Protein AF-0000000075725238 (afdb_homodimer)

InterPro domains:
  IPR019170 Meckelin [PF09773] (35-854)
  IPR019170 Meckelin [PTHR21274] (63-854)

Nearest PDB structures (foldseek):
  7fh1-assembly1_B  TM=8.147E-01  e=3.146E-36  Homo sapiens
  7fh1-assembly1_B  TM=8.316E-01  e=3.548E-36  Homo sapiens

Solvent-accessible surface area (backbone atoms only — not comparable to full-atom values): 92101 Å² total; per-residue (Å²): 139,77,87,69,72,73,68,78,66,72,77,72,71,82,61,71,84,64,67,60,87,74,75,42,60,90,44,19,24,68,35,84,89,70,74,41,57,39,65,50,78,66,86,75,84,75,82,64,82,46,48,69,84,49,59,88,68,27,40,72,43,57,62,39,63,39,50,44,73,68,37,54,65,45,39,63,68,50,50,77,55,50,76,43,63,53,55,38,63,36,46,62,68,46,50,99,67,40,44,40,70,45,61,57,80,49,64,67,47,52,26,48,52,45,26,38,50,53,46,27,70,70,62,68,41,69,36,42,48,39,23,30,45,47,52,12,42,76,43,40,58,21,71,68,24,33,43,28,43,59,48,45,62,64,32,73,72,42,84,46,62,34,94,82,33,83,72,27,30,41,99,37,74,66,50,60,52,81,97,49,52,56,64,55,64,35,62,72,46,60,41,73,33,72,57,42,46,62,40,75,58,61,40,34,26,40,33,24,40,66,75,15,46,77,72,45,79,39,65,69,53,67,78,75,52,71,55,66,62,64,77,86,49,70,64,46,61,37,16,35,77,24,45,26,48,47,73,33,70,41,56,50,64,61,40,66,76,68,54,71,50,38,35,36,35,45,24,37,67,24,62,56,58,71,98,49,71,39,73,42,78,31,46,24,34,45,39,63,23,32,48,94,87,32,37,23,46,35,55,72,33,60,91,51,76,72,54,68,41,30,30,58,48,57,55,38,42,66,75,78,34,78,56,43,32,38,34,54,31,33,41,34,39,38,38,37,48,41,92,85,48,68,47,29,36,34,48,39,39,34,39,37,32,64,44,42,39,55,42,69,59,47,71,62,47,61,82,66,80,59,75,85,51,78,38,95,61,20,45,62,32,37,41,36,32,38,43,41,62,87,56,63,68,57,52,52,54,50,51,50,53,51,52,51,45,47,52,51,36,50,51,52,41,53,49,53,44,52,34,52,51,45,34,43,45,91,69,66,94,45,72,67,56,51,49,51,47,49,24,46,47,33,34,37,56,13,47,43,36,45,52,48,53,45,49,50,17,38,50,51,35,53,51,31,36,68,35,58,58,56,77,59,77,68,62,68,72,74,71,68,52,59,54,55,55,46,51,52,51,20,33,54,28,30,46,52,17,50,53,46,48,49,55,51,47,42,60,44,48,49,43,71,37,60,69,77,68,68,75,94,67,79,61,40,73,61,54,50,61,54,50,54,51,50,30,52,49,56,54,58,44,68,42,66,64,67,60,66,72,58,52,40,50,50,52,36,35,44,34,65,69,70,41,55,55,27,67,12,22,49,40,50,48,87,60,76,49,77,39,78,54,69,36,64,55,33,39,52,11,52,50,47,50,51,53,52,51,51,49,53,49,35,47,50,49,40,55,52,47,37,69,76,39,82,38,73,67,58,52,49,55,50,49,26,36,69,64,25,26,24,40,40,38,31,80,47,62,18,30,34,30,38,36,62,5,81,48,86,75,70,80,54,36,49,64,45,40,57,31,43,52,55,41,55,75,66,46,62,84,70,78,80,72,76,74,70,84,69,57,67,72,66,70,57,88,86,46,54,30,28,42,33,38,45,34,65,68,58,38,50,49,55,46,48,54,53,43,58,45,56,62,68,53,66,51,90,69,63,78,64,65,70,53,57,53,52,52,49,38,51,52,43,47,54,53,48,34,51,51,51,52,32,57,70,34,69,84,65,42,94,67,48,76,44,80,37,78,74,69,55,65,63,37,69,75,64,56,49,51,72,89,67,81,83,45,21,37,36,33,52,36,92,48,77,67,64,47,54,60,35,54,48,50,47,48,68,62,50,49,52,38,46,53,42,51,33,49,53,41,23,70,73,65,68,36,58,53,58,18,40,52,51,46,51,52,52,50,52,50,51,51,52,48,51,52,50,43,36,50,52,41,49,22,63,54,56,59,45,66,56,88,77,57,109,141,68,88,68,72,74,69,74,65,68,75,76,71,77,56,87,69,70,70,59,88,73,74,42,60,88,44,16,19,63,34,85,88,71,73,38,57,37,64,48,79,68,84,76,84,73,83,58,84,45,40,69,85,46,61,88,68,28,41,72,41,56,61,38,61,39,52,43,73,70,36,55,66,44,39,63,68,48,50,76,54,51,75,44,64,52,53,36,62,38,48,61,67,45,50,98,65,38,45,41,71,45,62,59,82,47,63,67,47,50,26,47,52,45,24,35,50,53,45,28,70,69,64,67,41,68,37,42,49,38,23,31,46,47,52,12,42,76,45,41,58,20,72,67,23,32,43,29,43,58,48,46,62,64,33,74,74,40,85,48,64,33,92,84,32,83,73,28,32,40,99,38,77,66,51,60,51,80,97,50,52,58,66,56,62,35,62,71,44,60,41,73,32,71,57,43,46,62,40,74,58,60,41,35,25,39,32,25,42,68,77,15,46,76,74,46,79,40,64,69,53,67,78,73,50,69,55,65,60,63,78,88,48,68,64,46,59,36,17,35,78,23,43,27,47,47,72,34,72,42,57,50,63,61,40,66,76,69,54,72,50,39,35,34,36,45,24,38,66,24,59,58,60,68,98,50,71,40,74,40,75,30,46,26,34,45,39,63,23,32,48,92,86,32,36,23,46,35,56,74,33,59,92,52,78,72,54,67,39,29,30,57,48,57,55,37,42,68,74,77,36,77,56,43,32,38,34,53,30,34,42,35,39,38,38,38,50,41,92,84,47,70,48,30,36,35,49,40,39,33,38,37,33,66,46,42,39,54,42,68,59,48,71,62,48,60,82,66,80,58,75,87,51,78,38,97,59,20,47,62,32,37,40,35,31,36,42,41,63,86,55,63,69,57,52,52,52,48,51,50,53,48,51,51,46,48,53,52,37,50,52,52,40,52,48,54,45,52,32,51,50,43,34,40,46,93,61,67,95,45,71,67,57,52,48,50,47,47,23,48,47,32,33,37,56,12,46,45,36,45,51,48,55,46,49,50,17,37,51,51,34,53,49,32,37,69,36,57,59,57,75,59,78,69,63,66,74,75,72,66,53,58,53,57,55,45,49,52,50,19,33,54,28,29,47,52,16,48,53,47,47,48,55,50,48,43,60,43,47,49,43,70,37,61,69,78,69,67,74,93,65,80,63,40,72,59,54,49,61,54,50,53,52,51,31,52,49,54,53,60,45,68,43,66,65,66,58,64,71,58,51,41,51,49,52,39,35,43,34,65,68,71,40,55,55,27,66,9,21,50,41,49,47,86,59,74,50,76,40,78,55,70,35,64,55,32,40,52,11,51,50,46,50,52,52,52,53,52,49,53,48,36,48,51,48,41,54,51,47,36,70,76,41,80,39,72,66,58,51,49,55,50,49,27,35,69,65,26,26,25,42,42,38,30,79,48,64,19,31,33,31,36,36,62,5,79,48,87,75,69,82,56,36,51,64,45,38,56,29,43,51,55,40,54,73,67,46,63,85,70,76,80,72,76,75,70,84,69,58,68,72,68,72,55,89,83,45,54,29,28,41,32,40,44,33,65,67,56,38,50,51,56,47,48,56,55,42,58,46,53,62,69,52,67,51,90,68,65,77,62,64,70,54,57,52,52,52,50,38,51,52,43,46,52,52,46,33,51,50,52,52,33,59,70,33,72,84,66,42,94,67,46,76,43,80,36,77,75,68,53,64,63,36,70,74,64,56,48,51,72,88,66,80,82,44,21,39,37,35,52,37,90,49,78,67,63,48,56,61,34,55,48,49,47,47,68,61,50,49,52,38,47,52,42,50,32,50,54,38,23,70,74,66,70,34,59,53,58,18,39,51,51,49,51,51,51,51,52,50,52,51,52,48,48,52,51,43,38,49,52,40,49,22,64,53,54,58,43,66,58,87,76,57,112

Sequence (1708 aa):
MLFSLFLLTSSVENQPLMISNFTCGVNQTYSWFIFDCVDCGTEDNYTYPCVPECESPNELIGTICVNSTEFAELKANVTTNTSKNFRFYNLVNQTENKAFQTSYNNNTYNKLVESITVLNYQSKAPQQREFLANVCAANHFSLKSQACTLATSFADIMTAKQYDYNFWPKNDLFLTYINRDDNEIFKENIILSKFSAGRIINITFARYSFDGEFLGFKVLELDTERCRHKQETENIWRKFGSNYYSSCAINIYEEMNFTSNEFYDPFIQDNMVGSYPVLRPIPVLDMSFADESGNLTNLINNGTSNLYYARRFFLMDNSTTDDIIQYLVNFTLIFTTSSTKADNITTPKIIVRYKQFPRSILEASTPSYEKLKETTSQPAYEFNVVYSKDMKSFWDVAAIVFSMIFILGLFVFAYTAFVSIKKHGNGGFGLYLILTLLGNLLDQIGNIFVVMVYGYSIYYFFFFKLQSDLAVYLPYGEEFRFLIAFISTAFVFKALASIIKLLLVTGHQFFIIDWSQEDKNVDESKVWHRLLVANEFFKISTVRYYNMPFTIMIVVLLQVAIKLELFASPIPDTDLVFTGIYAMILQVGWLAIVFIALFVFELLFCKLYWLIFTSPFKKFTNICLSQNISVLITDSTVHGHYIHGLTKDTEKSMIELQLSASQRLNTKPAEQQNSQTQSFIMIDMKSNCFETYFEPELSRRIFDIYNSVSAQVGGSLFKQAAASLAQVCIGIYSDLNKFLQQFFTPGATNFKLELHYEIPVARRIFGMAPTITDSSILDKTSGEHYRFMLFYGLQVRLYFTYSLLFCIIDMFLKNPVVAGFIVLVVDYLVLKFVRFRCKQNLAKKSLLENRFLYMLFSLFLLTSSVENQPLMISNFTCGVNQTYSWFIFDCVDCGTEDNYTYPCVPECESPNELIGTICVNSTEFAELKANVTTNTSKNFRFYNLVNQTENKAFQTSYNNNTYNKLVESITVLNYQSKAPQQREFLANVCAANHFSLKSQACTLATSFADIMTAKQYDYNFWPKNDLFLTYINRDDNEIFKENIILSKFSAGRIINITFARYSFDGEFLGFKVLELDTERCRHKQETENIWRKFGSNYYSSCAINIYEEMNFTSNEFYDPFIQDNMVGSYPVLRPIPVLDMSFADESGNLTNLINNGTSNLYYARRFFLMDNSTTDDIIQYLVNFTLIFTTSSTKADNITTPKIIVRYKQFPRSILEASTPSYEKLKETTSQPAYEFNVVYSKDMKSFWDVAAIVFSMIFILGLFVFAYTAFVSIKKHGNGGFGLYLILTLLGNLLDQIGNIFVVMVYGYSIYYFFFFKLQSDLAVYLPYGEEFRFLIAFISTAFVFKALASIIKLLLVTGHQFFIIDWSQEDKNVDESKVWHRLLVANEFFKISTVRYYNMPFTIMIVVLLQVAIKLELFASPIPDTDLVFTGIYAMILQVGWLAIVFIALFVFELLFCKLYWLIFTSPFKKFTNICLSQNISVLITDSTVHGHYIHGLTKDTEKSMIELQLSASQRLNTKPAEQQNSQTQSFIMIDMKSNCFETYFEPELSRRIFDIYNSVSAQVGGSLFKQAAASLAQVCIGIYSDLNKFLQQFFTPGATNFKLELHYEIPVARRIFGMAPTITDSSILDKTSGEHYRFMLFYGLQVRLYFTYSLLFCIIDMFLKNPVVAGFIVLVVDYLVLKFVRFRCKQNLAKKSLLENRFLY

Organism: Trichomonas vaginalis (strain ATCC PRA-98 / G3) (NCBI:txid412133)

pLDDT: mean 72.54, std 19.61, range [16.39, 97.62]

Secondary structure (DSSP, 8-state):
-------------------------TTEEEETTTTEEEETTSSSS--SPP-----TTEEEETTEEEEHHHHHHHHHHHHTTT-S----EEEEEEETTEEEE-----HHHHHHHHHHHHHHHHH--HHHHHHHHHHHHHTTT-TTSHHHHHHHHTTTT---EETTEEEEETTS---B-TT--HHHHHHHT-------TTPBP-EEEEEEETTS-EEEEEE--TTS--S---GGGTTTTTBTT--EEEEEE--HHHHHHH---EEEEEEEEESSSTTSPEEEE--EEETT---TTSB-HHHHTTTSS----BS-EESEE-SS-SSEEEEEEEEEEEEEB-SS-TT-BPPPEEEEEEEEEEHHHHHHS---------BTTBPEEEEEEEEE---HHHHHHHHHHHHHHHHHHHHHHHHHHHHHHHHHTTS---HHHHHHHHHHHHHHHHHHHHHHHHHHHHHHHHHHHT-SS------SSGGGGHHHHHHHHHHHHHHHHHHHHHHHHTT-EEEEEETT--SSS--GGGHHHHHHHHHHHHHHTT--SS-HHHHHHHHHIIIIIS-GGGGGSS-SSS-----SS--HHHHHHHHHHHHHHHHHHHHHHHHHHHHH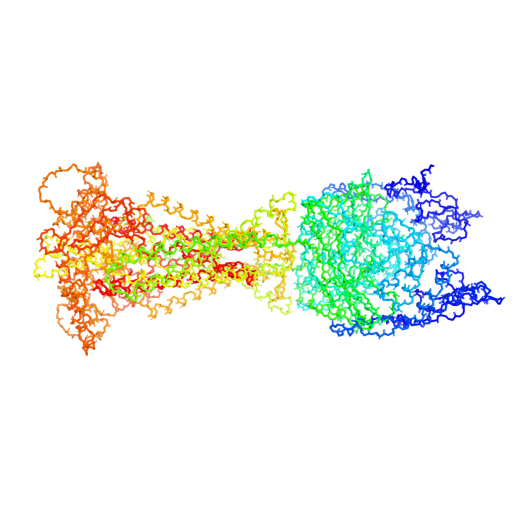S--HHHHHHHHHHHHTEEEEEESSSSEEEEE----S-TT--HHHHHHHHHHHHHS--------S---SS---TT--EEEEE--HHHHHHHHHHHHHHHHHHSSSTTSS-HHHHHHHHHHHHHHHHHHHHHHHSTTSSSSEEEEESS--HHHHHH-PPP--SSEEEEEE-SS-GGGGGSGGGGHHHHHHHHHHHHHHHHHHH--HHHHHHHHHHHHHHHHHHHHHHHHHHHHHHHT--GGG--/-------------------------TTEEEETTTTEEEETTSSSS--S-------TTEEEETTEEEEHHHHHHHHHHHHHHHTS----EEEEEEETTEEEE-----HHHHHHHHHHHHHHHHH--HHHHHHHHHHHHHTTT-TTSHHHHHHHHTTTT--PEETTEEEEETTS---B-TT--HHHHHHHT-------TTPBP-EEEEEEETTS-EEEEEE--TTS--S---GGGTTTTTBTT--EEEEEE--HHHHHHH---EEEEEEEEESSSSSSPEEEE--EEETT---TTSB-HHHHTTTSS----BS-EESEE-SS-SSEEEEEEEEEEEEEB-SS-TT-BPPPEEEEEEEEEEHHHHHHS---------BTTBPEEEEEEEEE---HHHHHHHHHHHHHHHHHHHHHHHHHHHHHHHHHTTS---HHHHHHHHHHHHHHHHHHHHHHHHHHHHHHHHHHHT-SS------SSGGGGHHHHHHHHHHHHHHHHHHHHHHHHTT-EEEEEETT--SSS--GGGHHHHHHHHHHHHHHTT--SS-HHHHHHHHHIIIIIS-GGGGGSS-SSS-----SS--HHHHHHHHHHHHHHHHHHHHHHHHHHHHHS--HHHHHHHHHHHHTEEEEEESSSSEEEEE----S-TT--HHHHHHHHHHHHHS--------S---SS---SS--EEEEE--HHHHHHHHHHHHHHHHHHSSSTTSS-HHHHHHHHHHHHHHHHHHHHHHHSTTSSSSEEEEESS--HHHHHH-PPP--SSEEEEEEPSS-GGGGGSGGGGHHHHHHHHHHHHHHHHHHH--HHHHHHHHHHHHHHHHHHHHHHHHHHHHHHHT--GGG--

Foldseek 3Di:
DDPPVCPVPPPPPPPFPLLPLAPQDQQWDQDPVVRHTHRVPDPDDDPDDGQDPAPPPWDDQLSDTHRPVVCVVVCVVLVVLLVQQQFQQACAPDDPWFRPRPRPRSVNLSSVLRVLLVVCVVPVDQQSLLLLLLLCVSSVVECSGSSNVSLCVVQPPACDDPPVDNQDGDSHDAWWSPPDWPCCVFVVDWQPDFAWFFDFWWKKKFKAANSRDTPDIDTPACPQVPQPDDPVCRRQLRTPQAKFKDKDWDQVLVCVVPPGWMKIFMWTWRCPPPNDTDTHGAWEFEQCDAYPVRTSCCVVCVPHRDGITTGMHTAWDCDSHVFKIKGWQEWEKEWEPDPPDLRITTRIYIYIYMHIDTPVVSSPPDVPVPDSPCDSRIHMHMYIYFYAYDCPVVVVVLVVVLVVLVVVLVVVLVLVLQQLDQQQAPPDDDPLNVLVSLLSVLLSVLVSLLCSLLVQLLVLLCCQQPDGGPNDHDHDDCPCVVSLVSLVSSLVSLVVSLVSLLVLLLQWFKEKFAPLDDDDDPPVVLVVLVLVLLQLVLVLLLDALDDLLVLLVVLQCVCPVVPCLQSQRSGNHSDSDHSPDGHLSNNLNVLSVSLVVVVVVSNVVSVVVCVVPPDSLNVSLLSLQLRQMKMWIGSHLFKTKIFGNHDVVNPDDPVVSVVCSVCVVPPDPPDPPPDPPPQPVPPPPQGRMWIKTDDNVLSVVLVCLLVVLVVVCPPPCVPDDPVVNLVSLVVSSVVNSVSVVQVSGPPSDPAAEAEDADDDPCCVPSVHDDNDDRHMYIYTDNDSPNSCSHPHVCNVSVSVSLSSQQSSCCVVVVRSVVSSVVSVVVVVVSSVVSSVSSLVSSCSNHVHDSVSHD/DDPPVPPPPVPPPPPPDQLPLAPQDQQFDQDPPVNHTHRVPDPDDDPDDGQHPQPPPWDDQLSDTHRVVVVVVVCVVLVVLLVQQQFQQACAPDDPWFRHRPRQRSVNLSSVLRVLLVVCVVVVDQQSLLLLLLLCVSSVVECSGSSNVSLCVVQPPACDDPPVDNQDGDSHDAWWPPPDWPCCVFVVDWQPDFAWFFDFWWKKKFKAANSRDTPDIDTPACPQVPQPDDPVCRRQLRTPQAKFKDKDWDQVLVCVVPPGWMKIFIWTWRCPPPNDTDTHGAWEFEQCDAYPVRTSCCVVQVPHRDGITTGMHTAWDCDSHSFKIKGWQEWEKEWEDDPPDLRITTRIYIYIYMHIDTPVVSSPPDVPVPDSDCDSRIHMHMYIYFYAYDCPVVVVVLVVVLVVLVVVLVVVLVLVLQQLDQQQAPPDDDPLNVLVSLLSVLLSVLVSLLCSLLVQLLVLLCCQQPDGGPNDHDHPDCPCVVSLVSLVSSLVSLVVSLVSLLVLLLQWFKEKFAPLDDDDDPPVVLVVLVLVLLQLVLVLLLDALDDLLVLLVVLQCVCPVVVCLQSQRSGNHSDSDHSPDGHLSNNSNVLSVSLVVVVVVSNVVSVVCCVVPPDSLNVSLLSLQLRQMKMWIGSHLFKTKIFGNHDVVNPDDVVVSVVCSVCLVPPDVPDDPPDPPPFPVPPPVQARMWIKTDDNVVSVVLVCLLCVLVVVCPPPCVPDDPVVNLVSLVVSSVVNSVVVVQVSGPPSDPAAEAEDADDDPCCVPSVHDDNDDRHMYIYTDNDSPNSCSHPHVCNVSVSVSLSSQQSSCCVVVVRSVVSSVVSVVVVVVSSVVSSVSSLVSSCSNHVHDSVSHD

Radius of gyration: 46.74 Å; Cα contacts (8 Å, |Δi|>4): 2822; chains: 2; bounding box: 82×141×104 Å

Structure (mmCIF, N/CA/C/O backbone):
data_AF-0000000075725238-model_v1
#
loop_
_entity.id
_entity.type
_entity.pdbx_description
1 polymer Meckelin
#
loop_
_atom_site.group_PDB
_atom_site.id
_atom_site.type_symbol
_atom_site.label_atom_id
_atom_site.label_alt_id
_atom_site.label_comp_id
_atom_site.label_asym_id
_atom_site.label_entity_id
_atom_site.label_seq_id
_atom_site.pdbx_PDB_ins_code
_atom_site.Cartn_x
_atom_site.Cartn_y
_atom_site.Cartn_z
_atom_site.occupancy
_atom_site.B_iso_or_equiv
_atom_site.auth_seq_id
_atom_site.auth_comp_id
_atom_site.auth_asym_id
_atom_site.auth_atom_id
_atom_site.pdbx_PDB_model_num
ATOM 1 N N . MET A 1 1 ? -27.578 -68 7.82 1 16.39 1 MET A N 1
ATOM 2 C CA . MET A 1 1 ? -26.234 -67.438 7.969 1 16.39 1 MET A CA 1
ATOM 3 C C . MET A 1 1 ? -25.938 -66.375 6.883 1 16.39 1 MET A C 1
ATOM 5 O O . MET A 1 1 ? -26.562 -66.438 5.824 1 16.39 1 MET A O 1
ATOM 9 N N . LEU A 1 2 ? -25.062 -65.25 7.23 1 17.52 2 LEU A N 1
ATOM 10 C CA . LEU A 1 2 ? -24.547 -63.969 6.848 1 17.52 2 LEU A CA 1
ATOM 11 C C . LEU A 1 2 ? -23.75 -64.062 5.551 1 17.52 2 LEU A C 1
ATOM 13 O O . LEU A 1 2 ? -22.984 -65 5.348 1 17.52 2 LEU A O 1
ATOM 17 N N . PHE A 1 3 ? -24.344 -63.656 4.504 1 18.59 3 PHE A N 1
ATOM 18 C CA . PHE A 1 3 ? -23.75 -63.625 3.166 1 18.59 3 PHE A CA 1
ATOM 19 C C . PHE A 1 3 ? -22.297 -63.188 3.221 1 18.59 3 PHE A C 1
ATOM 21 O O . PHE A 1 3 ? -22.016 -62.031 3.545 1 18.59 3 PHE A O 1
ATOM 28 N N . SER A 1 4 ? -21.438 -63.969 3.66 1 17.31 4 SER A N 1
ATOM 29 C CA . SER A 1 4 ? -19.984 -64 3.768 1 17.31 4 SER A CA 1
ATOM 30 C C . SER A 1 4 ? -19.312 -63.75 2.416 1 17.31 4 SER A C 1
ATOM 32 O O . SER A 1 4 ? -19.281 -64.625 1.566 1 17.31 4 SER A O 1
ATOM 34 N N . LEU A 1 5 ? -19.938 -62.938 1.664 1 18.27 5 LEU A N 1
ATOM 35 C CA . LEU A 1 5 ? -19.25 -62.562 0.428 1 18.27 5 LEU A CA 1
ATOM 36 C C . LEU A 1 5 ? -17.75 -62.438 0.649 1 18.27 5 LEU A C 1
ATOM 38 O O . LEU A 1 5 ? -17.297 -61.562 1.394 1 18.27 5 LEU A O 1
ATOM 42 N N . PHE A 1 6 ? -17.156 -63.469 0.757 1 18.62 6 PHE A N 1
ATOM 43 C CA . PHE A 1 6 ? -15.719 -63.688 0.846 1 18.62 6 PHE A CA 1
ATOM 44 C C . PHE A 1 6 ? -14.992 -62.875 -0.227 1 18.62 6 PHE A C 1
ATOM 46 O O . PHE A 1 6 ? -15.125 -63.156 -1.419 1 18.62 6 PHE A O 1
ATOM 53 N N . LEU A 1 7 ? -15.18 -61.625 -0.192 1 19.73 7 LEU A N 1
ATOM 54 C CA . LEU A 1 7 ? -14.266 -60.625 -0.722 1 19.73 7 LEU A CA 1
ATOM 55 C C . LEU A 1 7 ? -12.82 -61.094 -0.584 1 19.73 7 LEU A C 1
ATOM 57 O O . LEU A 1 7 ? -12.281 -61.156 0.525 1 19.73 7 LEU A O 1
ATOM 61 N N . LEU A 1 8 ? -12.594 -62.219 -1.019 1 18.45 8 LEU A N 1
ATOM 62 C CA . LEU A 1 8 ? -11.227 -62.719 -1.049 1 18.45 8 LEU A CA 1
ATOM 63 C C . LEU A 1 8 ? -10.242 -61.594 -1.353 1 18.45 8 LEU A C 1
ATOM 65 O O . LEU A 1 8 ? -10.266 -61.031 -2.443 1 18.45 8 LEU A O 1
ATOM 69 N N . THR A 1 9 ? -10.023 -60.781 -0.35 1 21.12 9 THR A N 1
ATOM 70 C CA . THR A 1 9 ? -8.961 -60.031 0.305 1 21.12 9 THR A CA 1
ATOM 71 C C . THR A 1 9 ? -7.621 -60.75 0.174 1 21.12 9 THR A C 1
ATOM 73 O O . THR A 1 9 ? -7.309 -61.625 0.966 1 21.12 9 THR A O 1
ATOM 76 N N . SER A 1 10 ? -7.367 -61.469 -0.81 1 20.81 10 SER A N 1
ATOM 77 C CA . SER A 1 10 ? -6.004 -61.969 -0.659 1 20.81 10 SER A CA 1
ATOM 78 C C . SER A 1 10 ? -5.09 -60.906 -0.052 1 20.81 10 SER A C 1
ATOM 80 O O . SER A 1 10 ? -5.336 -59.719 -0.203 1 20.81 10 SER A O 1
ATOM 82 N N . SER A 1 11 ? -4.406 -61.188 1.147 1 22.23 11 SER A N 1
ATOM 83 C CA . SER A 1 11 ? -3.32 -60.656 1.952 1 22.23 11 SER A CA 1
ATOM 84 C C . SER A 1 11 ? -2.273 -59.969 1.077 1 22.23 11 SER A C 1
ATOM 86 O O . SER A 1 11 ? -1.094 -60.312 1.119 1 22.23 11 SER A O 1
ATOM 88 N N . VAL A 1 12 ? -2.504 -59.844 -0.051 1 21.84 12 VAL A N 1
ATOM 89 C CA . VAL A 1 12 ? -1.317 -59.219 -0.617 1 21.84 12 VAL A CA 1
ATOM 90 C C . VAL A 1 12 ? -1.016 -57.906 0.134 1 21.84 12 VAL A C 1
ATOM 92 O O . VAL A 1 12 ? -1.855 -57 0.193 1 21.84 12 VAL A O 1
ATOM 95 N N . GLU A 1 13 ? -0.329 -58 1.323 1 21.25 13 GLU A N 1
ATOM 96 C CA . GLU A 1 13 ? 0.475 -57 2.049 1 21.25 13 GLU A CA 1
ATOM 97 C C . GLU A 1 13 ? 0.922 -55.875 1.132 1 21.25 13 GLU A C 1
ATOM 99 O O . GLU A 1 13 ? 1.455 -56.125 0.048 1 21.25 13 GLU A O 1
ATOM 104 N N . ASN A 1 14 ? 0.206 -54.844 1.182 1 22.09 14 ASN A N 1
ATOM 105 C CA . ASN A 1 14 ? 0.531 -53.469 0.777 1 22.09 14 ASN A CA 1
ATOM 106 C C . ASN A 1 14 ? 1.995 -53.156 1.051 1 22.09 14 ASN A C 1
ATOM 108 O O . ASN A 1 14 ? 2.307 -52.438 2.01 1 22.09 14 ASN A O 1
ATOM 112 N N . GLN A 1 15 ? 2.795 -54.156 1.185 1 21.52 15 GLN A N 1
ATOM 113 C CA . GLN A 1 15 ? 4.211 -53.844 1.376 1 21.52 15 GLN A CA 1
ATOM 114 C C . GLN A 1 15 ? 4.695 -52.812 0.379 1 21.52 15 GLN A C 1
ATOM 116 O O . GLN A 1 15 ? 4.211 -52.75 -0.753 1 21.52 15 GLN A O 1
ATOM 121 N N . PRO A 1 16 ? 5.27 -51.688 0.997 1 23.45 16 PRO A N 1
ATOM 122 C CA . PRO A 1 16 ? 6.027 -50.688 0.262 1 23.45 16 PRO A CA 1
ATOM 123 C C . PRO A 1 16 ? 6.785 -51.25 -0.933 1 23.45 16 PRO A C 1
ATOM 125 O O . PRO A 1 16 ? 7.145 -52.438 -0.928 1 23.45 16 PRO A O 1
ATOM 128 N N . LEU A 1 17 ? 6.457 -50.75 -2.021 1 25.88 17 LEU A N 1
ATOM 129 C CA . LEU A 1 17 ? 7.16 -51 -3.273 1 25.88 17 LEU A CA 1
ATOM 130 C C . LEU A 1 17 ? 8.656 -51.188 -3.029 1 25.88 17 LEU A C 1
ATOM 132 O O . LEU A 1 17 ? 9.391 -50.219 -2.912 1 25.88 17 LEU A O 1
ATOM 136 N N . MET A 1 18 ? 8.914 -51.969 -2.016 1 23.28 18 MET A N 1
ATOM 137 C CA . MET A 1 18 ? 10.336 -52.312 -1.988 1 23.28 18 MET A CA 1
ATOM 138 C C . MET A 1 18 ? 10.781 -52.906 -3.32 1 23.28 18 MET A C 1
ATOM 140 O O . MET A 1 18 ? 10.242 -53.938 -3.758 1 23.28 18 MET A O 1
ATOM 144 N N . ILE A 1 19 ? 11.031 -52.125 -4.23 1 27.47 19 ILE A N 1
ATOM 145 C CA . ILE A 1 19 ? 11.836 -52.5 -5.383 1 27.47 19 ILE A CA 1
ATOM 146 C C . ILE A 1 19 ? 12.969 -53.438 -4.926 1 27.47 19 ILE A C 1
ATOM 148 O O . ILE A 1 19 ? 13.984 -52.969 -4.406 1 27.47 19 ILE A O 1
ATOM 152 N N . SER A 1 20 ? 12.688 -54.344 -4.051 1 26.8 20 SER A N 1
ATOM 153 C CA . SER A 1 20 ? 13.781 -55.281 -3.805 1 26.8 20 SER A CA 1
ATOM 154 C C . SER A 1 20 ? 14.336 -55.844 -5.109 1 26.8 20 SER A C 1
ATOM 156 O O . SER A 1 20 ? 13.656 -55.781 -6.145 1 26.8 20 SER A O 1
ATOM 158 N N . ASN A 1 21 ? 15.602 -56.281 -4.914 1 28.88 21 ASN A N 1
ATOM 159 C CA . ASN A 1 21 ? 16.578 -57 -5.703 1 28.88 21 ASN A CA 1
ATOM 160 C C . ASN A 1 21 ? 15.977 -58.281 -6.316 1 28.88 21 ASN A C 1
ATOM 162 O O . ASN A 1 21 ? 15.961 -59.344 -5.688 1 28.88 21 ASN A O 1
ATOM 166 N N . PHE A 1 22 ? 14.844 -58.219 -6.945 1 33.28 22 PHE A N 1
ATOM 167 C CA . PHE A 1 22 ? 14.289 -59.531 -7.348 1 33.28 22 PHE A CA 1
ATOM 168 C C . PHE A 1 22 ? 15.125 -60.156 -8.453 1 33.28 22 PHE A C 1
ATOM 170 O O . PHE A 1 22 ? 15.352 -59.531 -9.492 1 33.28 22 PHE A O 1
ATOM 177 N N . THR A 1 23 ? 16.156 -60.812 -8.133 1 38.41 23 THR A N 1
ATOM 178 C CA . THR A 1 23 ? 16.906 -61.688 -9.023 1 38.41 23 THR A CA 1
ATOM 179 C C . THR A 1 23 ? 16.031 -62.875 -9.461 1 38.41 23 THR A C 1
ATOM 181 O O . THR A 1 23 ? 15.508 -63.594 -8.625 1 38.41 23 THR A O 1
ATOM 184 N N . CYS A 1 24 ? 15.352 -62.656 -10.633 1 45.44 24 CYS A N 1
ATOM 185 C CA . CYS A 1 24 ? 14.617 -63.812 -11.133 1 45.44 24 CYS A CA 1
ATOM 186 C C . CYS A 1 24 ? 15.57 -64.938 -11.531 1 45.44 24 CYS A C 1
ATOM 188 O O . CYS A 1 24 ? 16.719 -64.688 -11.883 1 45.44 24 CYS A O 1
ATOM 190 N N . GLY A 1 25 ? 15.43 -66.125 -11.016 1 41.69 25 GLY A N 1
ATOM 191 C CA . GLY A 1 25 ? 16.266 -67.25 -11.359 1 41.69 25 GLY A CA 1
ATOM 192 C C . GLY A 1 25 ? 16.297 -67.562 -12.852 1 41.69 25 GLY A C 1
ATOM 193 O O . GLY A 1 25 ? 15.711 -66.812 -13.641 1 41.69 25 GLY A O 1
ATOM 194 N N . VAL A 1 26 ? 16.969 -68.688 -13.398 1 47.09 26 VAL A N 1
ATOM 195 C CA . VAL A 1 26 ? 17.094 -69.25 -14.75 1 47.09 26 VAL A CA 1
ATOM 196 C C . VAL A 1 26 ? 15.695 -69.5 -15.312 1 47.09 26 VAL A C 1
ATOM 198 O O . VAL A 1 26 ? 14.867 -70.125 -14.625 1 47.09 26 VAL A O 1
ATOM 201 N N . ASN A 1 27 ? 15.227 -69 -16.5 1 47.5 27 ASN A N 1
ATOM 202 C CA . ASN A 1 27 ? 13.953 -69.125 -17.203 1 47.5 27 ASN A CA 1
ATOM 203 C C . ASN A 1 27 ? 12.875 -68.312 -16.547 1 47.5 27 ASN A C 1
ATOM 205 O O . ASN A 1 27 ? 11.695 -68.625 -16.562 1 47.5 27 ASN A O 1
ATOM 209 N N . GLN A 1 28 ? 13.32 -67.375 -15.734 1 51.16 28 GLN A N 1
ATOM 210 C CA . GLN A 1 28 ? 12.336 -66.5 -15.094 1 51.16 28 GLN A CA 1
ATOM 211 C C . GLN A 1 28 ? 12.539 -65.062 -15.492 1 51.16 28 GLN A C 1
ATOM 213 O O . GLN A 1 28 ? 13.656 -64.688 -15.828 1 51.16 28 GLN A O 1
ATOM 218 N N . THR A 1 29 ? 11.438 -64.25 -15.977 1 50.94 29 THR A N 1
ATOM 219 C CA . THR A 1 29 ? 11.492 -62.812 -16.25 1 50.94 29 THR A CA 1
ATOM 220 C C . THR A 1 29 ? 10.719 -62.031 -15.195 1 50.94 29 THR A C 1
ATOM 222 O O . THR A 1 29 ? 9.758 -62.562 -14.617 1 50.94 29 THR A O 1
ATOM 225 N N . TYR A 1 30 ? 11.289 -60.969 -14.797 1 44.38 30 TYR A N 1
ATOM 226 C CA . TYR A 1 30 ? 10.609 -60.125 -13.828 1 44.38 30 TYR A CA 1
ATOM 227 C C . TYR A 1 30 ? 9.438 -59.375 -14.477 1 44.38 30 TYR A C 1
ATOM 229 O O . TYR A 1 30 ? 9.602 -58.75 -15.508 1 44.38 30 TYR A O 1
ATOM 237 N N . SER A 1 31 ? 8.172 -59.75 -14.117 1 43.97 31 SER A N 1
ATOM 238 C CA . SER A 1 31 ? 6.949 -59.062 -14.531 1 43.97 31 SER A CA 1
ATOM 239 C C . SER A 1 31 ? 6.684 -57.812 -13.672 1 43.97 31 SER A C 1
ATOM 241 O O . SER A 1 31 ? 6.469 -57.938 -12.461 1 43.97 31 SER A O 1
ATOM 243 N N . TRP A 1 32 ? 6.93 -56.656 -14.32 1 39.56 32 TRP A N 1
ATOM 244 C CA . TRP A 1 32 ? 6.684 -55.406 -13.617 1 39.56 32 TRP A CA 1
ATOM 245 C C . TRP A 1 32 ? 5.211 -55.25 -13.258 1 39.56 32 TRP A C 1
ATOM 247 O O . TRP A 1 32 ? 4.836 -54.375 -12.477 1 39.56 32 TRP A O 1
ATOM 257 N N . PHE A 1 33 ? 4.305 -56.094 -13.898 1 40.72 33 PHE A N 1
ATOM 258 C CA . PHE A 1 33 ? 2.883 -56.094 -13.578 1 40.72 33 PHE A CA 1
ATOM 259 C C . PHE A 1 33 ? 2.629 -56.812 -12.25 1 40.72 33 PHE A C 1
ATOM 261 O O . PHE A 1 33 ? 1.806 -56.344 -11.453 1 40.72 33 PHE A O 1
ATOM 268 N N . ILE A 1 34 ? 3.371 -57.875 -12.078 1 40.94 34 ILE A N 1
ATOM 269 C CA . ILE A 1 34 ? 3.145 -58.688 -10.875 1 40.94 34 ILE A CA 1
ATOM 270 C C . ILE A 1 34 ? 4.32 -58.531 -9.914 1 40.94 34 ILE A C 1
ATOM 272 O O . ILE A 1 34 ? 4.316 -59.062 -8.82 1 40.94 34 ILE A O 1
ATOM 276 N N . PHE A 1 35 ? 5.227 -57.688 -10.188 1 40.28 35 PHE A N 1
ATOM 277 C CA . PHE A 1 35 ? 6.426 -57.344 -9.43 1 40.28 35 PHE A CA 1
ATOM 278 C C . PHE A 1 35 ? 7.117 -58.594 -8.922 1 40.28 35 PHE A C 1
ATOM 280 O O . PHE A 1 35 ? 7.535 -58.656 -7.762 1 40.28 35 PHE A O 1
ATOM 287 N N . ASP A 1 36 ? 6.945 -59.75 -9.602 1 46.16 36 ASP A N 1
ATOM 288 C CA . ASP A 1 36 ? 7.609 -61 -9.273 1 46.16 36 ASP A CA 1
ATOM 289 C C . ASP A 1 36 ? 8.273 -61.625 -10.5 1 46.16 36 ASP A C 1
ATOM 291 O O . ASP A 1 36 ? 7.965 -61.219 -11.633 1 46.16 36 ASP A O 1
ATOM 295 N N . CYS A 1 37 ? 9.5 -62.562 -10.258 1 51.53 37 CYS A N 1
ATOM 296 C CA . CYS A 1 37 ? 10.109 -63.312 -11.336 1 51.53 37 CYS A CA 1
ATOM 297 C C . CYS A 1 37 ? 9.148 -64.375 -11.859 1 51.53 37 CYS A C 1
ATOM 299 O O . CYS A 1 37 ? 8.531 -65.125 -11.078 1 51.53 37 CYS A O 1
ATOM 301 N N . VAL A 1 38 ? 8.562 -64.312 -13.031 1 54.81 38 VAL A N 1
ATOM 302 C CA . VAL A 1 38 ? 7.715 -65.375 -13.656 1 54.81 38 VAL A CA 1
ATOM 303 C C . VAL A 1 38 ? 8.539 -66.188 -14.633 1 54.81 38 VAL A C 1
ATOM 305 O O . VAL A 1 38 ? 9.562 -65.75 -15.148 1 54.81 38 VAL A O 1
ATOM 308 N N . ASP A 1 39 ? 8.305 -67.562 -14.758 1 51.34 39 ASP A N 1
ATOM 309 C CA . ASP A 1 39 ? 8.953 -68.5 -15.695 1 51.34 39 ASP A CA 1
ATOM 310 C C . ASP A 1 39 ? 8.703 -68.062 -17.141 1 51.34 39 ASP A C 1
ATOM 312 O O . ASP A 1 39 ? 7.59 -67.688 -17.5 1 51.34 39 ASP A O 1
ATOM 316 N N . CYS A 1 40 ? 9.734 -67.688 -17.938 1 48.81 40 CYS A N 1
ATOM 317 C CA . CYS A 1 40 ? 9.648 -67.25 -19.312 1 48.81 40 CYS A CA 1
ATOM 318 C C . CYS A 1 40 ? 8.797 -68.188 -20.172 1 48.81 40 CYS A C 1
ATOM 320 O O . CYS A 1 40 ? 8.555 -67.875 -21.344 1 48.81 40 CYS A O 1
ATOM 322 N N . GLY A 1 41 ? 8.633 -69.5 -20.016 1 42.09 41 GLY A N 1
ATOM 323 C CA . GLY A 1 41 ? 7.988 -70.375 -20.953 1 42.09 41 GLY A CA 1
ATOM 324 C C . GLY A 1 41 ? 6.57 -70 -21.297 1 42.09 41 GLY A C 1
ATOM 325 O O . GLY A 1 41 ? 5.926 -70.625 -22.141 1 42.09 41 GLY A O 1
ATOM 326 N N . THR A 1 42 ? 5.809 -69.5 -20.359 1 35.84 42 THR A N 1
ATOM 327 C CA . THR A 1 42 ? 4.438 -69.562 -20.859 1 35.84 42 THR A CA 1
ATOM 328 C C . THR A 1 42 ? 4.164 -68.438 -21.828 1 35.84 42 THR A C 1
ATOM 330 O O . THR A 1 42 ? 4.812 -67.375 -21.766 1 35.84 42 THR A O 1
ATOM 333 N N . GLU A 1 43 ? 3.434 -68.625 -23.047 1 34.03 43 GLU A N 1
ATOM 334 C CA . GLU A 1 43 ? 3.062 -67.938 -24.281 1 34.03 43 GLU A CA 1
ATOM 335 C C . GLU A 1 43 ? 2.852 -66.438 -24.047 1 34.03 43 GLU A C 1
ATOM 337 O O . GLU A 1 43 ? 3.049 -65.625 -24.953 1 34.03 43 GLU A O 1
ATOM 342 N N . ASP A 1 44 ? 1.994 -66.125 -23.141 1 32.31 44 ASP A N 1
ATOM 343 C CA . ASP A 1 44 ? 1.263 -64.875 -23.375 1 32.31 44 ASP A CA 1
ATOM 344 C C . ASP A 1 44 ? 2.193 -63.688 -23.297 1 32.31 44 ASP A C 1
ATOM 346 O O . ASP A 1 44 ? 2.221 -62.844 -24.219 1 32.31 44 ASP A O 1
ATOM 350 N N . ASN A 1 45 ? 2.135 -62.906 -22.25 1 30.92 45 ASN A N 1
ATOM 351 C CA . ASN A 1 45 ? 2.148 -61.438 -22.141 1 30.92 45 ASN A CA 1
ATOM 352 C C . ASN A 1 45 ? 3.566 -60.906 -21.953 1 30.92 45 ASN A C 1
ATOM 354 O O . ASN A 1 45 ? 3.754 -59.812 -21.453 1 30.92 45 ASN A O 1
ATOM 358 N N . TYR A 1 46 ? 4.703 -61.781 -21.922 1 32.66 46 TYR A N 1
ATOM 359 C CA . TYR A 1 46 ? 5.848 -61.219 -21.203 1 32.66 46 TYR A CA 1
ATOM 360 C C . TYR A 1 46 ? 6.754 -60.438 -22.141 1 32.66 46 TYR A C 1
ATOM 362 O O . TYR A 1 46 ? 7.242 -60.969 -23.141 1 32.66 46 TYR A O 1
ATOM 370 N N . THR A 1 47 ? 6.633 -59.219 -22.188 1 33.97 47 THR A N 1
ATOM 371 C CA . THR A 1 47 ? 7.426 -58.312 -23.016 1 33.97 47 THR A CA 1
ATOM 372 C C . THR A 1 47 ? 8.906 -58.406 -22.641 1 33.97 47 THR A C 1
ATOM 374 O O . THR A 1 47 ? 9.742 -57.781 -23.281 1 33.97 47 THR A O 1
ATOM 377 N N . TYR A 1 48 ? 9.359 -58.75 -21.344 1 34.66 48 TYR A N 1
ATOM 378 C CA . TYR A 1 48 ? 10.781 -58.469 -21.141 1 34.66 48 TYR A CA 1
ATOM 379 C C . TYR A 1 48 ? 11.602 -59.75 -21.422 1 34.66 48 TYR A C 1
ATOM 381 O O . TYR A 1 48 ? 11.109 -60.844 -21.25 1 34.66 48 TYR A O 1
ATOM 389 N N . PRO A 1 49 ? 12.875 -59.812 -22.031 1 38.16 49 PRO A N 1
ATOM 390 C CA . PRO A 1 49 ? 13.703 -60.906 -22.531 1 38.16 49 PRO A CA 1
ATOM 391 C C . PRO A 1 49 ? 14.156 -61.875 -21.422 1 38.16 49 PRO A C 1
ATOM 393 O O . PRO A 1 49 ? 14.508 -61.406 -20.328 1 38.16 49 PRO A O 1
ATOM 396 N N . CYS A 1 50 ? 13.844 -63.156 -21.297 1 43.66 50 CYS A N 1
ATOM 397 C CA . CYS A 1 50 ? 14.258 -64.312 -20.469 1 43.66 50 CYS A CA 1
ATOM 398 C C . CYS A 1 50 ? 15.766 -64.5 -20.562 1 43.66 50 CYS A C 1
ATOM 400 O O . CYS A 1 50 ? 16.375 -64.188 -21.594 1 43.66 50 CYS A O 1
ATOM 402 N N . VAL A 1 51 ? 16.609 -64.625 -19.359 1 48.75 51 VAL A N 1
ATOM 403 C CA . VAL A 1 51 ? 18.016 -65 -19.375 1 48.75 51 VAL A CA 1
ATOM 404 C C . VAL A 1 51 ? 18.219 -66.375 -20.047 1 48.75 51 VAL A C 1
ATOM 406 O O . VAL A 1 51 ? 17.688 -67.375 -19.594 1 48.75 51 VAL A O 1
ATOM 409 N N . PRO A 1 52 ? 18.812 -66.438 -21.25 1 47.62 52 PRO A N 1
ATOM 410 C CA . PRO A 1 52 ? 18.953 -67.688 -22.031 1 47.62 52 PRO A CA 1
ATOM 411 C C . PRO A 1 52 ? 19.984 -68.625 -21.438 1 47.62 52 PRO A C 1
ATOM 413 O O . PRO A 1 52 ? 20.906 -68.188 -20.734 1 47.62 52 PRO A O 1
ATOM 416 N N . GLU A 1 53 ? 19.812 -70 -21.188 1 50.06 53 GLU A N 1
ATOM 417 C CA . GLU A 1 53 ? 20.828 -71 -20.984 1 50.06 53 GLU A CA 1
ATOM 418 C C . GLU A 1 53 ? 21.781 -71.062 -22.188 1 50.06 53 GLU A C 1
ATOM 420 O O . GLU A 1 53 ? 21.344 -71.375 -23.312 1 50.06 53 GLU A O 1
ATOM 425 N N . CYS A 1 54 ? 22.938 -70.5 -21.969 1 55.22 54 CYS A N 1
ATOM 426 C CA . CYS A 1 54 ? 23.859 -70.5 -23.109 1 55.22 54 CYS A CA 1
ATOM 427 C C . CYS A 1 54 ? 24.5 -71.875 -23.312 1 55.22 54 CYS A C 1
ATOM 429 O O . CYS A 1 54 ? 24.938 -72.5 -22.344 1 55.22 54 CYS A O 1
ATOM 431 N N . GLU A 1 55 ? 24.203 -72.688 -24.219 1 57.62 55 GLU A N 1
ATOM 432 C CA . GLU A 1 55 ? 24.859 -73.938 -24.547 1 57.62 55 GLU A CA 1
ATOM 433 C C . GLU A 1 55 ? 26.344 -73.75 -24.828 1 57.62 55 GLU A C 1
ATOM 435 O O . GLU A 1 55 ? 26.75 -72.688 -25.359 1 57.62 55 GLU A O 1
ATOM 440 N N . SER A 1 56 ? 27.219 -74.625 -24.391 1 58.44 56 SER A N 1
ATOM 441 C CA . SER A 1 56 ? 28.641 -74.562 -24.734 1 58.44 56 SER A CA 1
ATOM 442 C C . SER A 1 56 ? 28.844 -74.562 -26.25 1 58.44 56 SER A C 1
ATOM 444 O O . SER A 1 56 ? 28.141 -75.25 -26.984 1 58.44 56 SER A O 1
ATOM 446 N N . PRO A 1 57 ? 29.859 -73.562 -26.75 1 60.03 57 PRO A N 1
ATOM 447 C CA . PRO A 1 57 ? 30.875 -72.688 -26.172 1 60.03 57 PRO A CA 1
ATOM 448 C C . PRO A 1 57 ? 30.359 -71.312 -25.891 1 60.03 57 PRO A C 1
ATOM 450 O O . PRO A 1 57 ? 31.156 -70.375 -25.766 1 60.03 57 PRO A O 1
ATOM 453 N N . ASN A 1 58 ? 29.203 -71.125 -25.719 1 59.94 58 ASN A N 1
ATOM 454 C CA . ASN A 1 58 ? 28.703 -69.75 -25.406 1 59.94 58 ASN A CA 1
ATOM 455 C C . ASN A 1 58 ? 28.703 -69.5 -23.906 1 59.94 58 ASN A C 1
ATOM 457 O O . ASN A 1 58 ? 28.453 -70.438 -23.109 1 59.94 58 ASN A O 1
ATOM 461 N N . GLU A 1 59 ? 29.312 -68.438 -23.484 1 62.28 59 GLU A N 1
ATOM 462 C CA . GLU A 1 59 ? 29.359 -68 -22.094 1 62.28 59 GLU A CA 1
ATOM 463 C C . GLU A 1 59 ? 28.359 -66.875 -21.812 1 62.28 59 GLU A C 1
ATOM 465 O O . GLU A 1 59 ? 28.141 -66 -22.672 1 62.28 59 GLU A O 1
ATOM 470 N N . LEU A 1 60 ? 27.797 -67 -20.719 1 58.59 60 LEU A N 1
ATOM 471 C CA . LEU A 1 60 ? 26.844 -65.938 -20.312 1 58.59 60 LEU A CA 1
ATOM 472 C C . LEU A 1 60 ? 27.547 -64.688 -19.781 1 58.59 60 LEU A C 1
ATOM 474 O O . LEU A 1 60 ? 28.344 -64.812 -18.844 1 58.59 60 LEU A O 1
ATOM 478 N N . ILE A 1 61 ? 27.484 -63.625 -20.516 1 59.69 61 ILE A N 1
ATOM 479 C CA . ILE A 1 61 ? 27.953 -62.312 -20.031 1 59.69 61 ILE A CA 1
ATOM 480 C C . ILE A 1 61 ? 26.766 -61.406 -19.75 1 59.69 61 ILE A C 1
ATOM 482 O O . ILE A 1 61 ? 26.047 -61.031 -20.672 1 59.69 61 ILE A O 1
ATOM 486 N N . GLY A 1 62 ? 26.625 -61.031 -18.484 1 61.09 62 GLY A N 1
ATOM 487 C CA . GLY A 1 62 ? 25.438 -60.312 -18.125 1 61.09 62 GLY A CA 1
ATOM 488 C C . GLY A 1 62 ? 24.156 -61.094 -18.328 1 61.09 62 GLY A C 1
ATOM 489 O O . GLY A 1 62 ? 23.969 -62.156 -17.734 1 61.09 62 GLY A O 1
ATOM 490 N N . THR A 1 63 ? 23.359 -60.625 -19.391 1 57.12 63 THR A N 1
ATOM 491 C CA . THR A 1 63 ? 22.109 -61.312 -19.656 1 57.12 63 THR A CA 1
ATOM 492 C C . THR A 1 63 ? 22.125 -61.938 -21.062 1 57.12 63 THR A C 1
ATOM 494 O O . THR A 1 63 ? 21.094 -62.406 -21.531 1 57.12 63 THR A O 1
ATOM 497 N N . ILE A 1 64 ? 23.406 -61.906 -21.672 1 62.19 64 ILE A N 1
ATOM 498 C CA . ILE A 1 64 ? 23.453 -62.406 -23.047 1 62.19 64 ILE A CA 1
ATOM 499 C C . ILE A 1 64 ? 24.469 -63.531 -23.156 1 62.19 64 ILE A C 1
ATOM 501 O O . ILE A 1 64 ? 25.438 -63.594 -22.391 1 62.19 64 ILE A O 1
ATOM 505 N N . CYS A 1 65 ? 24.109 -64.5 -24.031 1 60.84 65 CYS A N 1
ATOM 506 C CA . CYS A 1 65 ? 25.031 -65.562 -24.312 1 60.84 65 CYS A CA 1
ATOM 507 C C . CYS A 1 65 ? 25.953 -65.188 -25.469 1 60.84 65 CYS A C 1
ATOM 509 O O . CYS A 1 65 ? 25.5 -64.812 -26.531 1 60.84 65 CYS A O 1
ATOM 511 N N . VAL A 1 66 ? 27.219 -65.062 -25.203 1 62.72 66 VAL A N 1
ATOM 512 C CA . VAL A 1 66 ? 28.188 -64.75 -26.266 1 62.72 66 VAL A CA 1
ATOM 513 C C . VAL A 1 66 ? 29.141 -65.938 -26.469 1 62.72 66 VAL A C 1
ATOM 515 O O . VAL A 1 66 ? 29.422 -66.688 -25.531 1 62.72 66 VAL A O 1
ATOM 518 N N . ASN A 1 67 ? 29.422 -66.125 -27.766 1 59.47 67 ASN A N 1
ATOM 519 C CA . ASN A 1 67 ? 30.391 -67.125 -28.109 1 59.47 67 ASN A CA 1
ATOM 520 C C . ASN A 1 67 ? 31.734 -66.875 -27.453 1 59.47 67 ASN A C 1
ATOM 522 O O . ASN A 1 67 ? 32.25 -65.75 -27.484 1 59.47 67 ASN A O 1
ATOM 526 N N . SER A 1 68 ? 32.219 -67.812 -26.781 1 55.16 68 SER A N 1
ATOM 527 C CA . SER A 1 68 ? 33.438 -67.688 -25.953 1 55.16 68 SER A CA 1
ATOM 528 C C . SER A 1 68 ? 34.625 -67.25 -26.766 1 55.16 68 SER A C 1
ATOM 530 O O . SER A 1 68 ? 35.469 -66.5 -26.25 1 55.16 68 SER A O 1
ATOM 532 N N . THR A 1 69 ? 34.781 -67.562 -28.031 1 56.47 69 THR A N 1
ATOM 533 C CA . THR A 1 69 ? 35.969 -67.188 -28.828 1 56.47 69 THR A CA 1
ATOM 534 C C . THR A 1 69 ? 35.906 -65.688 -29.156 1 56.47 69 THR A C 1
ATOM 536 O O . THR A 1 69 ? 36.938 -65 -29.141 1 56.47 69 THR A O 1
ATOM 539 N N . GLU A 1 70 ? 34.781 -65.312 -29.609 1 52.78 70 GLU A N 1
ATOM 540 C CA . GLU A 1 70 ? 34.656 -63.906 -29.969 1 52.78 70 GLU A CA 1
ATOM 541 C C . GLU A 1 70 ? 34.781 -63 -28.75 1 52.78 70 GLU A C 1
ATOM 543 O O . GLU A 1 70 ? 35.344 -61.906 -28.812 1 52.78 70 GLU A O 1
ATOM 548 N N . PHE A 1 71 ? 34.375 -63.5 -27.656 1 54.31 71 PHE A N 1
ATOM 549 C CA . PHE A 1 71 ? 34.375 -62.781 -26.406 1 54.31 71 PHE A CA 1
ATOM 550 C C . PHE A 1 71 ? 35.781 -62.719 -25.812 1 54.31 71 PHE A C 1
ATOM 552 O O . PHE A 1 71 ? 36.156 -61.75 -25.156 1 54.31 71 PHE A O 1
ATOM 559 N N . ALA A 1 72 ? 36.531 -63.719 -26 1 52.47 72 ALA A N 1
ATOM 560 C CA . ALA A 1 72 ? 37.906 -63.688 -25.5 1 52.47 72 ALA A CA 1
ATOM 561 C C . ALA A 1 72 ? 38.625 -62.438 -25.984 1 52.47 72 ALA A C 1
ATOM 563 O O . ALA A 1 72 ? 39.344 -61.812 -25.219 1 52.47 72 ALA A O 1
ATOM 564 N N . GLU A 1 73 ? 38.406 -62.062 -27.203 1 49.59 73 GLU A N 1
ATOM 565 C CA . GLU A 1 73 ? 39.031 -60.844 -27.703 1 49.59 73 GLU A CA 1
ATOM 566 C C . GLU A 1 73 ? 38.375 -59.594 -27.062 1 49.59 73 GLU A C 1
ATOM 568 O O . GLU A 1 73 ? 39.094 -58.656 -26.734 1 49.59 73 GLU A O 1
ATOM 573 N N . LEU A 1 74 ? 37.094 -59.719 -26.906 1 50.19 74 LEU A N 1
ATOM 574 C CA . LEU A 1 74 ? 36.375 -58.625 -26.312 1 50.19 74 LEU A CA 1
ATOM 575 C C . LEU A 1 74 ? 36.625 -58.531 -24.812 1 50.19 74 LEU A C 1
ATOM 577 O O . LEU A 1 74 ? 36.688 -57.438 -24.234 1 50.19 74 LEU A O 1
ATOM 581 N N . LYS A 1 75 ? 36.688 -59.688 -24.188 1 52.12 75 LYS A N 1
ATOM 582 C CA . LYS A 1 75 ? 36.938 -59.781 -22.75 1 52.12 75 LYS A CA 1
ATOM 583 C C . LYS A 1 75 ? 38.219 -59.062 -22.375 1 52.12 75 LYS A C 1
ATOM 585 O O . LYS A 1 75 ? 38.25 -58.375 -21.344 1 52.12 75 LYS A O 1
ATOM 590 N N . ALA A 1 76 ? 39.25 -59.25 -23.141 1 46.5 76 ALA A N 1
ATOM 591 C CA . ALA A 1 76 ? 40.5 -58.531 -22.812 1 46.5 76 ALA A CA 1
ATOM 592 C C . ALA A 1 76 ? 40.219 -57.031 -22.75 1 46.5 76 ALA A C 1
ATOM 594 O O . ALA A 1 76 ? 40.812 -56.312 -21.922 1 46.5 76 ALA A O 1
ATOM 595 N N . ASN A 1 77 ? 39.469 -56.594 -23.656 1 42.09 77 ASN A N 1
ATOM 596 C CA . ASN A 1 77 ? 39.219 -55.156 -23.703 1 42.09 77 ASN A CA 1
ATOM 597 C C . ASN A 1 77 ? 38.156 -54.719 -22.672 1 42.09 77 ASN A C 1
ATOM 599 O O . ASN A 1 77 ? 38.25 -53.625 -22.125 1 42.09 77 ASN A O 1
ATOM 603 N N . VAL A 1 78 ? 37.125 -55.562 -22.453 1 45.19 78 VAL A N 1
ATOM 604 C CA . VAL A 1 78 ? 36.031 -55.219 -21.562 1 45.19 78 VAL A CA 1
ATOM 605 C C . VAL A 1 78 ? 36.406 -55.562 -20.125 1 45.19 78 VAL A C 1
ATOM 607 O O . VAL A 1 78 ? 36.062 -54.844 -19.188 1 45.19 78 VAL A O 1
ATOM 610 N N . THR A 1 79 ? 36.969 -56.75 -19.75 1 43.88 79 THR A N 1
ATOM 611 C CA . THR A 1 79 ? 37.25 -57.219 -18.391 1 43.88 79 THR A CA 1
ATOM 612 C C . THR A 1 79 ? 38.219 -56.25 -17.688 1 43.88 79 THR A C 1
ATOM 614 O O . THR A 1 79 ? 38.25 -56.219 -16.453 1 43.88 79 THR A O 1
ATOM 617 N N . THR A 1 80 ? 39.344 -55.938 -18.344 1 38.38 80 THR A N 1
ATOM 618 C CA . THR A 1 80 ? 40.219 -55.156 -17.484 1 38.38 80 THR A CA 1
ATOM 619 C C . THR A 1 80 ? 39.469 -54.031 -16.781 1 38.38 80 THR A C 1
ATOM 621 O O . THR A 1 80 ? 39.844 -53.625 -15.695 1 38.38 80 THR A O 1
ATOM 624 N N . ASN A 1 81 ? 38.594 -53.406 -17.438 1 37.81 81 ASN A N 1
ATOM 625 C CA . ASN A 1 81 ? 37.969 -52.219 -16.906 1 37.81 81 ASN A CA 1
ATOM 626 C C . ASN A 1 81 ? 36.719 -52.531 -16.109 1 37.81 81 ASN A C 1
ATOM 628 O O . ASN A 1 81 ? 36.031 -51.625 -15.641 1 37.81 81 ASN A O 1
ATOM 632 N N . THR A 1 82 ? 36.156 -53.688 -16.125 1 39.75 82 THR A N 1
ATOM 633 C CA . THR A 1 82 ? 34.875 -54.062 -15.578 1 39.75 82 THR A CA 1
ATOM 634 C C . THR A 1 82 ? 34.938 -54.219 -14.055 1 39.75 82 THR A C 1
ATOM 636 O O . THR A 1 82 ? 33.938 -54.469 -13.398 1 39.75 82 THR A O 1
ATOM 639 N N . SER A 1 83 ? 36 -54.781 -13.516 1 37.66 83 SER A N 1
ATOM 640 C CA . SER A 1 83 ? 35.875 -55.031 -12.086 1 37.66 83 SER A CA 1
ATOM 641 C C . SER A 1 83 ? 35.312 -53.844 -11.336 1 37.66 83 SER A C 1
ATOM 643 O O . SER A 1 83 ? 35.219 -53.875 -10.109 1 37.66 83 SER A O 1
ATOM 645 N N . LYS A 1 84 ? 35.281 -52.688 -11.891 1 39.28 84 LYS A N 1
ATOM 646 C CA . LYS A 1 84 ? 35.094 -51.562 -10.992 1 39.28 84 LYS A CA 1
ATOM 647 C C . LYS A 1 84 ? 33.625 -51.344 -10.695 1 39.28 84 LYS A C 1
ATOM 649 O O . LYS A 1 84 ? 32.781 -51.281 -11.609 1 39.28 84 LYS A O 1
ATOM 654 N N . ASN A 1 85 ? 33.156 -51.844 -9.531 1 40.72 85 ASN A N 1
ATOM 655 C CA . ASN A 1 85 ? 31.891 -51.594 -8.844 1 40.72 85 ASN A CA 1
ATOM 656 C C . ASN A 1 85 ? 31.328 -50.219 -9.211 1 40.72 85 ASN A C 1
ATOM 658 O O . ASN A 1 85 ? 32.062 -49.25 -9.266 1 40.72 85 ASN A O 1
ATOM 662 N N . PHE A 1 86 ? 30.297 -50.25 -9.938 1 43.53 86 PHE A N 1
ATOM 663 C CA . PHE A 1 86 ? 29.531 -49.031 -10.117 1 43.53 86 PHE A CA 1
ATOM 664 C C . PHE A 1 86 ? 29.469 -48.25 -8.82 1 43.53 86 PHE A C 1
ATOM 666 O O . PHE A 1 86 ? 29.016 -48.75 -7.797 1 43.53 86 PHE A O 1
ATOM 673 N N . ARG A 1 87 ? 30.359 -47.469 -8.539 1 44.75 87 ARG A N 1
ATOM 674 C CA . ARG A 1 87 ? 30.328 -46.625 -7.348 1 44.75 87 ARG A CA 1
ATOM 675 C C . ARG A 1 87 ? 29.406 -45.438 -7.539 1 44.75 87 ARG A C 1
ATOM 677 O O . ARG A 1 87 ? 29.531 -44.688 -8.508 1 44.75 87 ARG A O 1
ATOM 684 N N . PHE A 1 88 ? 28.109 -45.656 -7.16 1 47.09 88 PHE A N 1
ATOM 685 C CA . PHE A 1 88 ? 27.25 -44.469 -7.129 1 47.09 88 PHE A CA 1
ATOM 686 C C . PHE A 1 88 ? 27.656 -43.531 -5.996 1 47.09 88 PHE A C 1
ATOM 688 O O . PHE A 1 88 ? 27.938 -44 -4.883 1 47.09 88 PHE A O 1
ATOM 695 N N . TYR A 1 89 ? 28.109 -42.469 -6.336 1 48.5 89 TYR A N 1
ATOM 696 C CA . TYR A 1 89 ? 28.406 -41.469 -5.309 1 48.5 89 TYR A CA 1
ATOM 697 C C . TYR A 1 89 ? 27.125 -41 -4.629 1 48.5 89 TYR A C 1
ATOM 699 O O . TYR A 1 89 ? 26.172 -40.625 -5.297 1 48.5 89 TYR A O 1
ATOM 707 N N . ASN A 1 90 ? 26.797 -41.625 -3.473 1 49.16 90 ASN A N 1
ATOM 708 C CA . ASN A 1 90 ? 25.688 -41.156 -2.631 1 49.16 90 ASN A CA 1
ATOM 709 C C . ASN A 1 90 ? 25.891 -39.719 -2.182 1 49.16 90 ASN A C 1
ATOM 711 O O . ASN A 1 90 ? 26.844 -39.406 -1.481 1 49.16 90 ASN A O 1
ATOM 715 N N . LEU A 1 91 ? 25.312 -38.906 -2.943 1 52.91 91 LEU A N 1
ATOM 716 C CA . LEU A 1 91 ? 25.344 -37.5 -2.584 1 52.91 91 LEU A CA 1
ATOM 717 C C . LEU A 1 91 ? 24.438 -37.219 -1.38 1 52.91 91 LEU A C 1
ATOM 719 O O . LEU A 1 91 ? 24.281 -36.062 -0.972 1 52.91 91 LEU A O 1
ATOM 723 N N . VAL A 1 92 ? 23.688 -38.25 -0.801 1 48.38 92 VAL A N 1
ATOM 724 C CA . VAL A 1 92 ? 22.766 -38 0.309 1 48.38 92 VAL A CA 1
ATOM 725 C C . VAL A 1 92 ? 23.516 -37.375 1.472 1 48.38 92 VAL A C 1
ATOM 727 O O . VAL A 1 92 ? 23 -36.438 2.094 1 48.38 92 VAL A O 1
ATOM 730 N N . ASN A 1 93 ? 24.594 -37.938 1.908 1 43.75 93 ASN A N 1
ATOM 731 C CA . ASN A 1 93 ? 25.344 -37.469 3.061 1 43.75 93 ASN A CA 1
ATOM 732 C C . ASN A 1 93 ? 26.469 -36.531 2.641 1 43.75 93 ASN A C 1
ATOM 734 O O . ASN A 1 93 ? 27.641 -36.812 2.834 1 43.75 93 ASN A O 1
ATOM 738 N N . GLN A 1 94 ? 26.203 -35.812 1.717 1 48.47 94 GLN A N 1
ATOM 739 C CA . GLN A 1 94 ? 27.25 -34.906 1.244 1 48.47 94 GLN A CA 1
ATOM 740 C C . GLN A 1 94 ? 27.734 -34 2.363 1 48.47 94 GLN A C 1
ATOM 742 O O . GLN A 1 94 ? 26.938 -33.312 3.02 1 48.47 94 GLN A O 1
ATOM 747 N N . THR A 1 95 ? 28.812 -34.406 2.918 1 47.41 95 THR A N 1
ATOM 748 C CA . THR A 1 95 ? 29.484 -33.312 3.574 1 47.41 95 THR A CA 1
ATOM 749 C C . THR A 1 95 ? 29.812 -32.188 2.57 1 47.41 95 THR A C 1
ATOM 751 O O . THR A 1 95 ? 29.891 -32.438 1.366 1 47.41 95 THR A O 1
ATOM 754 N N . GLU A 1 96 ? 29.891 -30.938 2.896 1 53.53 96 GLU A N 1
ATOM 755 C CA . GLU A 1 96 ? 29.969 -29.688 2.145 1 53.53 96 GLU A CA 1
ATOM 756 C C . GLU A 1 96 ? 30.844 -29.844 0.904 1 53.53 96 GLU A C 1
ATOM 758 O O . GLU A 1 96 ? 30.531 -29.297 -0.157 1 53.53 96 GLU A O 1
ATOM 763 N N . ASN A 1 97 ? 32.031 -30.594 0.876 1 55.31 97 ASN A N 1
ATOM 764 C CA . ASN A 1 97 ? 32.969 -30.578 -0.238 1 55.31 97 ASN A CA 1
ATOM 765 C C . ASN A 1 97 ? 33.312 -32 -0.723 1 55.31 97 ASN A C 1
ATOM 767 O O . ASN A 1 97 ? 34.125 -32.188 -1.625 1 55.31 97 ASN A O 1
ATOM 771 N N . LYS A 1 98 ? 32.844 -33.25 -0.073 1 58.38 98 LYS A N 1
ATOM 772 C CA . LYS A 1 98 ? 33.219 -34.594 -0.509 1 58.38 98 LYS A CA 1
ATOM 773 C C . LYS A 1 98 ? 32 -35.469 -0.654 1 58.38 98 LYS A C 1
ATOM 775 O O . LYS A 1 98 ? 31.094 -35.438 0.179 1 58.38 98 LYS A O 1
ATOM 780 N N . ALA A 1 99 ? 31.672 -36.031 -1.798 1 57.78 99 ALA A N 1
ATOM 781 C CA . ALA A 1 99 ? 30.641 -37.031 -2.016 1 57.78 99 ALA A CA 1
ATOM 782 C C . ALA A 1 99 ? 31.047 -38.375 -1.409 1 57.78 99 ALA A C 1
ATOM 784 O O . ALA A 1 99 ? 32.219 -38.75 -1.43 1 57.78 99 ALA A O 1
ATOM 785 N N . PHE A 1 100 ? 30.344 -38.844 -0.368 1 53.06 100 PHE A N 1
ATOM 786 C CA . PHE A 1 100 ? 30.672 -40.156 0.179 1 53.06 100 PHE A CA 1
ATOM 787 C C . PHE A 1 100 ? 30.312 -41.25 -0.811 1 53.06 100 PHE A C 1
ATOM 789 O O . PHE A 1 100 ? 29.281 -41.188 -1.465 1 53.06 100 PHE A O 1
ATOM 796 N N . GLN A 1 101 ? 31.312 -41.938 -1.223 1 48.75 101 GLN A N 1
ATOM 797 C CA . GLN A 1 101 ? 31.219 -43.062 -2.135 1 48.75 101 GLN A CA 1
ATOM 798 C C . GLN A 1 101 ? 30.422 -44.219 -1.516 1 48.75 101 GLN A C 1
ATOM 800 O O . GLN A 1 101 ? 30.859 -44.812 -0.542 1 48.75 101 GLN A O 1
ATOM 805 N N . THR A 1 102 ? 29.172 -44.062 -1.264 1 49.38 102 THR A N 1
ATOM 806 C CA . THR A 1 102 ? 28.547 -45.344 -0.884 1 49.38 102 THR A CA 1
ATOM 807 C C . THR A 1 102 ? 28.234 -46.156 -2.119 1 49.38 102 THR A C 1
ATOM 809 O O . THR A 1 102 ? 27.672 -45.656 -3.092 1 49.38 102 THR A O 1
ATOM 812 N N . SER A 1 103 ? 28.984 -47.219 -2.373 1 47.94 103 SER A N 1
ATOM 813 C CA . SER A 1 103 ? 28.828 -48.188 -3.469 1 47.94 103 SER A CA 1
ATOM 814 C C . SER A 1 103 ? 27.469 -48.875 -3.42 1 47.94 103 SER A C 1
ATOM 816 O O . SER A 1 103 ? 27.109 -49.469 -2.402 1 47.94 103 SER A O 1
ATOM 818 N N . TYR A 1 104 ? 26.5 -48.344 -3.979 1 47.88 104 TYR A N 1
ATOM 819 C CA . TYR A 1 104 ? 25.281 -49.156 -4.109 1 47.88 104 TYR A CA 1
ATOM 820 C C . TYR A 1 104 ? 25.422 -50.156 -5.242 1 47.88 104 TYR A C 1
ATOM 822 O O . TYR A 1 104 ? 25.781 -49.812 -6.367 1 47.88 104 TYR A O 1
ATOM 830 N N . ASN A 1 105 ? 25.812 -51.438 -4.984 1 46.72 105 ASN A N 1
ATOM 831 C CA . ASN A 1 105 ? 25.969 -52.5 -5.941 1 46.72 105 ASN A CA 1
ATOM 832 C C . ASN A 1 105 ? 24.609 -53 -6.461 1 46.72 105 ASN A C 1
ATOM 834 O O . ASN A 1 105 ? 23.797 -53.531 -5.699 1 46.72 105 ASN A O 1
ATOM 838 N N . ASN A 1 106 ? 24.078 -52.312 -7.457 1 50.56 106 ASN A N 1
ATOM 839 C CA . ASN A 1 106 ? 22.953 -52.938 -8.125 1 50.56 106 ASN A CA 1
ATOM 840 C C . ASN A 1 106 ? 23.406 -53.969 -9.156 1 50.56 106 ASN A C 1
ATOM 842 O O . ASN A 1 106 ? 23.828 -53.625 -10.25 1 50.56 106 ASN A O 1
ATOM 846 N N . ASN A 1 107 ? 23.562 -55.188 -8.734 1 50.81 107 ASN A N 1
ATOM 847 C CA . ASN A 1 107 ? 24.047 -56.281 -9.562 1 50.81 107 ASN A CA 1
ATOM 848 C C . ASN A 1 107 ? 23.312 -56.344 -10.891 1 50.81 107 ASN A C 1
ATOM 850 O O . ASN A 1 107 ? 23.922 -56.625 -11.93 1 50.81 107 ASN A O 1
ATOM 854 N N . THR A 1 108 ? 22.047 -56.094 -10.844 1 50.41 108 THR A N 1
ATOM 855 C CA . THR A 1 108 ? 21.266 -56.188 -12.078 1 50.41 108 THR A CA 1
ATOM 856 C C . THR A 1 108 ? 21.703 -55.125 -13.086 1 50.41 108 THR A C 1
ATOM 858 O O . THR A 1 108 ? 21.812 -55.406 -14.281 1 50.41 108 THR A O 1
ATOM 861 N N . TYR A 1 109 ? 21.984 -54.156 -12.523 1 60.66 109 TYR A N 1
ATOM 862 C CA . TYR A 1 109 ? 22.359 -53.062 -13.422 1 60.66 109 TYR A CA 1
ATOM 863 C C . TYR A 1 109 ? 23.766 -53.281 -13.977 1 60.66 109 TYR A C 1
ATOM 865 O O . TYR A 1 109 ? 24.016 -53.062 -15.164 1 60.66 109 TYR A O 1
ATOM 873 N N . ASN A 1 110 ? 24.516 -53.812 -13.195 1 62.5 110 ASN A N 1
ATOM 874 C CA . ASN A 1 110 ? 25.859 -54.125 -13.68 1 62.5 110 ASN A CA 1
ATOM 875 C C . ASN A 1 110 ? 25.844 -55.188 -14.781 1 62.5 110 ASN A C 1
ATOM 877 O O . ASN A 1 110 ? 26.578 -55.062 -15.758 1 62.5 110 ASN A O 1
ATOM 881 N N . LYS A 1 111 ? 24.984 -56.062 -14.523 1 60.03 111 LYS A N 1
ATOM 882 C CA . LYS A 1 111 ? 24.859 -57.094 -15.539 1 60.03 111 LYS A CA 1
ATOM 883 C C . LYS A 1 111 ? 24.328 -56.531 -16.844 1 60.03 111 LYS A C 1
ATOM 885 O O . LYS A 1 111 ? 24.75 -56.938 -17.938 1 60.03 111 LYS A O 1
ATOM 890 N N . LEU A 1 112 ? 23.469 -55.625 -16.688 1 63.38 112 LEU A N 1
ATOM 891 C CA . LEU A 1 112 ? 22.922 -54.969 -17.875 1 63.38 112 LEU A CA 1
ATOM 892 C C . LEU A 1 112 ? 23.984 -54.156 -18.609 1 63.38 112 LEU A C 1
ATOM 894 O O . LEU A 1 112 ? 24.062 -54.219 -19.844 1 63.38 112 LEU A O 1
ATOM 898 N N . VAL A 1 113 ? 24.75 -53.562 -17.844 1 68.62 113 VAL A N 1
ATOM 899 C CA . VAL A 1 113 ? 25.797 -52.75 -18.438 1 68.62 113 VAL A CA 1
ATOM 900 C C . VAL A 1 113 ? 26.812 -53.656 -19.141 1 68.62 113 VAL A C 1
ATOM 902 O O . VAL A 1 113 ? 27.281 -53.344 -20.234 1 68.62 113 VAL A O 1
ATOM 905 N N . GLU A 1 114 ? 27.016 -54.75 -18.562 1 64.25 114 GLU A N 1
ATOM 906 C CA . GLU A 1 114 ? 27.938 -55.688 -19.172 1 64.25 114 GLU A CA 1
ATOM 907 C C . GLU A 1 114 ? 27.375 -56.25 -20.484 1 64.25 114 GLU A C 1
ATOM 909 O O . GLU A 1 114 ? 28.094 -56.344 -21.484 1 64.25 114 GLU A O 1
ATOM 914 N N . SER A 1 115 ? 26.172 -56.531 -20.344 1 63.12 115 SER A N 1
ATOM 915 C CA . SER A 1 115 ? 25.547 -57.094 -21.531 1 63.12 115 SER A CA 1
ATOM 916 C C . SER A 1 115 ? 25.531 -56.094 -22.688 1 63.12 115 SER A C 1
ATOM 918 O O . SER A 1 115 ? 25.859 -56.438 -23.828 1 63.12 115 SER A O 1
ATOM 920 N N . ILE A 1 116 ? 25.25 -54.938 -22.344 1 67.06 116 ILE A N 1
ATOM 921 C CA . ILE A 1 116 ? 25.109 -53.938 -23.375 1 67.06 116 ILE A CA 1
ATOM 922 C C . ILE A 1 116 ? 26.5 -53.562 -23.922 1 67.06 116 ILE A C 1
ATOM 924 O O . ILE A 1 116 ? 26.656 -53.312 -25.125 1 67.06 116 ILE A O 1
ATOM 928 N N . THR A 1 117 ? 27.438 -53.688 -23.125 1 66.88 117 THR A N 1
ATOM 929 C CA . THR A 1 117 ? 28.797 -53.438 -23.578 1 66.88 117 THR A CA 1
ATOM 930 C C . THR A 1 117 ? 29.219 -54.469 -24.625 1 66.88 117 THR A C 1
ATOM 932 O O . THR A 1 117 ? 29.844 -54.125 -25.625 1 66.88 117 THR A O 1
ATOM 935 N N . VAL A 1 118 ? 28.844 -55.625 -24.297 1 62 118 VAL A N 1
ATOM 936 C CA . VAL A 1 118 ? 29.203 -56.719 -25.219 1 62 118 VAL A CA 1
ATOM 937 C C . VAL A 1 118 ? 28.438 -56.531 -26.531 1 62 118 VAL A C 1
ATOM 939 O O . VAL A 1 118 ? 29.016 -56.656 -27.625 1 62 118 VAL A O 1
ATOM 942 N N . LEU A 1 119 ? 27.234 -56.156 -26.406 1 62 119 LEU A N 1
ATOM 943 C CA . LEU A 1 119 ? 26.422 -55.938 -27.594 1 62 119 LEU A CA 1
ATOM 944 C C . LEU A 1 119 ? 26.938 -54.781 -28.438 1 62 119 LEU A C 1
ATOM 946 O O . LEU A 1 119 ? 26.938 -54.844 -29.672 1 62 119 LEU A O 1
ATOM 950 N N . ASN A 1 120 ? 27.344 -53.781 -27.797 1 63.31 120 ASN A N 1
ATOM 951 C CA . ASN A 1 120 ? 27.875 -52.594 -28.5 1 63.31 120 ASN A CA 1
ATOM 952 C C . ASN A 1 120 ? 29.156 -52.969 -29.266 1 63.31 120 ASN A C 1
ATOM 954 O O . ASN A 1 120 ? 29.375 -52.469 -30.375 1 63.31 120 ASN A O 1
ATOM 958 N N . TYR A 1 121 ? 29.844 -53.75 -28.656 1 60.28 121 TYR A N 1
ATOM 959 C CA . TYR A 1 121 ? 31.094 -54.156 -29.312 1 60.28 121 TYR A CA 1
ATOM 960 C C . TYR A 1 121 ? 30.812 -54.969 -30.562 1 60.28 121 TYR A C 1
ATOM 962 O O . TYR A 1 121 ? 31.5 -54.844 -31.578 1 60.28 121 TYR A O 1
ATOM 970 N N . GLN A 1 122 ? 29.734 -55.688 -30.406 1 53.97 122 GLN A N 1
ATOM 971 C CA . GLN A 1 122 ? 29.422 -56.562 -31.5 1 53.97 122 GLN A CA 1
ATOM 972 C C . GLN A 1 122 ? 28.719 -55.844 -32.625 1 53.97 122 GLN A C 1
ATOM 974 O O . GLN A 1 122 ? 29.016 -56.031 -33.812 1 53.97 122 GLN A O 1
ATOM 979 N N . SER A 1 123 ? 27.672 -55.031 -32.281 1 55.75 123 SER A N 1
ATOM 980 C CA . SER A 1 123 ? 26.781 -54.5 -33.312 1 55.75 123 SER A CA 1
ATOM 981 C C . SER A 1 123 ? 27.047 -53 -33.531 1 55.75 123 SER A C 1
ATOM 983 O O . SER A 1 123 ? 26.609 -52.438 -34.562 1 55.75 123 SER A O 1
ATOM 985 N N . LYS A 1 124 ? 28.031 -52.406 -32.906 1 56.97 124 LYS A N 1
ATOM 986 C CA . LYS A 1 124 ? 28.266 -50.969 -33 1 56.97 124 LYS A CA 1
ATOM 987 C C . LYS A 1 124 ? 26.938 -50.219 -33.094 1 56.97 124 LYS A C 1
ATOM 989 O O . LYS A 1 124 ? 26.797 -49.312 -33.906 1 56.97 124 LYS A O 1
ATOM 994 N N . ALA A 1 125 ? 25.891 -50.781 -32.406 1 62.09 125 ALA A N 1
ATOM 995 C CA . ALA A 1 125 ? 24.578 -50.156 -32.469 1 62.09 125 ALA A CA 1
ATOM 996 C C . ALA A 1 125 ? 24.516 -48.875 -31.672 1 62.09 125 ALA A C 1
ATOM 998 O O . ALA A 1 125 ? 24.984 -48.812 -30.531 1 62.09 125 ALA A O 1
ATOM 999 N N . PRO A 1 126 ? 24.016 -47.781 -32.25 1 71.62 126 PRO A N 1
ATOM 1000 C CA . PRO A 1 126 ? 23.969 -46.469 -31.609 1 71.62 126 PRO A CA 1
ATOM 1001 C C . PRO A 1 126 ? 23.125 -46.469 -30.344 1 71.62 126 PRO A C 1
ATOM 1003 O O . PRO A 1 126 ? 23.438 -45.781 -29.375 1 71.62 126 PRO A O 1
ATOM 1006 N N . GLN A 1 127 ? 22.188 -47.312 -30.188 1 76.12 127 GLN A N 1
ATOM 1007 C CA . GLN A 1 127 ? 21.328 -47.312 -29.016 1 76.12 127 GLN A CA 1
ATOM 1008 C C . GLN A 1 127 ? 22.078 -47.812 -27.781 1 76.12 127 GLN A C 1
ATOM 1010 O O . GLN A 1 127 ? 21.906 -47.281 -26.688 1 76.12 127 GLN A O 1
ATOM 1015 N N . GLN A 1 128 ? 22.891 -48.844 -27.984 1 73.06 128 GLN A N 1
ATOM 1016 C CA . GLN A 1 128 ? 23.656 -49.375 -26.875 1 73.06 128 GLN A CA 1
ATOM 1017 C C . GLN A 1 128 ? 24.703 -48.375 -26.391 1 73.06 128 GLN A C 1
ATOM 1019 O O . GLN A 1 128 ? 24.969 -48.281 -25.203 1 73.06 128 GLN A O 1
ATOM 1024 N N . ARG A 1 129 ? 25.188 -47.688 -27.219 1 76.12 129 ARG A N 1
ATOM 1025 C CA . ARG A 1 129 ? 26.172 -46.688 -26.844 1 76.12 129 ARG A CA 1
ATOM 1026 C C . ARG A 1 129 ? 25.5 -45.531 -26.078 1 76.12 129 ARG A C 1
ATOM 1028 O O . ARG A 1 129 ? 26.062 -45.031 -25.094 1 76.12 129 ARG A O 1
ATOM 1035 N N . GLU A 1 130 ? 24.391 -45.188 -26.562 1 84.56 130 GLU A N 1
ATOM 1036 C CA . GLU A 1 130 ? 23.641 -44.156 -25.859 1 84.56 130 GLU A CA 1
ATOM 1037 C C . GLU A 1 130 ? 23.234 -44.594 -24.469 1 84.56 130 GLU A C 1
ATOM 1039 O O . GLU A 1 130 ? 23.172 -43.812 -23.531 1 84.56 130 GLU A O 1
ATOM 1044 N N . PHE A 1 131 ? 22.938 -45.844 -24.359 1 81.44 131 PHE A N 1
ATOM 1045 C CA . PHE A 1 131 ? 22.625 -46.344 -23.031 1 81.44 131 PHE A CA 1
ATOM 1046 C C . PHE A 1 131 ? 23.828 -46.219 -22.094 1 81.44 131 PHE A C 1
ATOM 1048 O O . PHE A 1 131 ? 23.672 -45.781 -20.938 1 81.44 131 PHE A O 1
ATOM 1055 N N . LEU A 1 132 ? 24.953 -46.531 -22.562 1 78.69 132 LEU A N 1
ATOM 1056 C CA . LEU A 1 132 ? 26.156 -46.375 -21.75 1 78.69 132 LEU A CA 1
ATOM 1057 C C . LEU A 1 132 ? 26.406 -44.906 -21.406 1 78.69 132 LEU A C 1
ATOM 1059 O O . LEU A 1 132 ? 26.844 -44.594 -20.297 1 78.69 132 LEU A O 1
ATOM 1063 N N . ALA A 1 133 ? 26.109 -44.062 -22.281 1 85.75 133 ALA A N 1
ATOM 1064 C CA . ALA A 1 133 ? 26.25 -42.625 -22.031 1 85.75 133 ALA A CA 1
ATOM 1065 C C . ALA A 1 133 ? 25.281 -42.188 -20.953 1 85.75 133 ALA A C 1
ATOM 1067 O O . ALA A 1 133 ? 25.625 -41.344 -20.109 1 85.75 133 ALA A O 1
ATOM 1068 N N . ASN A 1 134 ? 24.078 -42.719 -20.953 1 88.06 134 ASN A N 1
ATOM 1069 C CA . ASN A 1 134 ? 23.094 -42.375 -19.938 1 88.06 134 ASN A CA 1
ATOM 1070 C C . ASN A 1 134 ? 23.547 -42.812 -18.547 1 88.06 134 ASN A C 1
ATOM 1072 O O . ASN A 1 134 ? 23.406 -42.062 -17.578 1 88.06 134 ASN A O 1
ATOM 1076 N N . VAL A 1 135 ? 24.047 -43.906 -18.5 1 81.56 135 VAL A N 1
ATOM 1077 C CA . VAL A 1 135 ? 24.5 -44.438 -17.219 1 81.56 135 VAL A CA 1
ATOM 1078 C C . VAL A 1 135 ? 25.703 -43.625 -16.734 1 81.56 135 VAL A C 1
ATOM 1080 O O . VAL A 1 135 ? 25.859 -43.406 -15.531 1 81.56 135 VAL A O 1
ATOM 1083 N N . CYS A 1 136 ? 26.469 -43.281 -17.672 1 83.38 136 CYS A N 1
ATOM 1084 C CA . CYS A 1 136 ? 27.609 -42.438 -17.312 1 83.38 136 CYS A CA 1
ATOM 1085 C C . CYS A 1 136 ? 27.125 -41.094 -16.75 1 83.38 136 CYS A C 1
ATOM 1087 O O . CYS A 1 136 ? 27.656 -40.625 -15.734 1 83.38 136 CYS A O 1
ATOM 1089 N N . ALA A 1 137 ? 26.203 -40.531 -17.375 1 89.25 137 ALA A N 1
ATOM 1090 C CA . ALA A 1 137 ? 25.641 -39.281 -16.906 1 89.25 137 ALA A CA 1
ATOM 1091 C C . ALA A 1 137 ? 25 -39.438 -15.523 1 89.25 137 ALA A C 1
ATOM 1093 O O . ALA A 1 137 ? 25.109 -38.562 -14.664 1 89.25 137 ALA A O 1
ATOM 1094 N N . ALA A 1 138 ? 24.312 -40.5 -15.305 1 86.19 138 ALA A N 1
ATOM 1095 C CA . ALA A 1 138 ? 23.672 -40.781 -14.016 1 86.19 138 ALA A CA 1
ATOM 1096 C C . ALA A 1 138 ? 24.719 -40.938 -12.914 1 86.19 138 ALA A C 1
ATOM 1098 O O . ALA A 1 138 ? 24.422 -40.75 -11.734 1 86.19 138 ALA A O 1
ATOM 1099 N N . ASN A 1 139 ? 25.906 -41.312 -13.414 1 81.25 139 ASN A N 1
ATOM 1100 C CA . ASN A 1 139 ? 27 -41.406 -12.453 1 81.25 139 ASN A CA 1
ATOM 1101 C C . ASN A 1 139 ? 27.828 -40.125 -12.422 1 81.25 139 ASN A C 1
ATOM 1103 O O . ASN A 1 139 ? 29 -40.156 -12 1 81.25 139 ASN A O 1
ATOM 1107 N N . HIS A 1 140 ? 27.297 -39.188 -12.914 1 85.31 140 HIS A N 1
ATOM 1108 C CA . HIS A 1 140 ? 27.875 -37.844 -12.883 1 85.31 140 HIS A CA 1
ATOM 1109 C C . HIS A 1 140 ? 29.266 -37.812 -13.523 1 85.31 140 HIS A C 1
ATOM 1111 O O . HIS A 1 140 ? 30.172 -37.156 -13.023 1 85.31 140 HIS A O 1
ATOM 1117 N N . PHE A 1 141 ? 29.484 -38.75 -14.477 1 80.56 141 PHE A N 1
ATOM 1118 C CA . PHE A 1 141 ? 30.656 -38.781 -15.359 1 80.56 141 PHE A CA 1
ATOM 1119 C C . PHE A 1 141 ? 31.922 -39.094 -14.57 1 80.56 141 PHE A C 1
ATOM 1121 O O . PHE A 1 141 ? 33 -38.625 -14.906 1 80.56 141 PHE A O 1
ATOM 1128 N N . SER A 1 142 ? 31.609 -39.75 -13.547 1 74.56 142 SER A N 1
ATOM 1129 C CA . SER A 1 142 ? 32.781 -40.219 -12.797 1 74.56 142 SER A CA 1
ATOM 1130 C C . SER A 1 142 ? 33.625 -41.188 -13.625 1 74.56 142 SER A C 1
ATOM 1132 O O . SER A 1 142 ? 33.125 -42.188 -14.133 1 74.56 142 SER A O 1
ATOM 1134 N N . LEU A 1 143 ? 34.938 -40.875 -13.82 1 64.88 143 LEU A N 1
ATOM 1135 C CA . LEU A 1 143 ? 35.812 -41.688 -14.648 1 64.88 143 LEU A CA 1
ATOM 1136 C C . LEU A 1 143 ? 36.094 -43.031 -13.984 1 64.88 143 LEU A C 1
ATOM 1138 O O . LEU A 1 143 ? 36.594 -43.938 -14.641 1 64.88 143 LEU A O 1
ATOM 1142 N N . LYS A 1 144 ? 35.719 -43.094 -12.797 1 64.31 144 LYS A N 1
ATOM 1143 C CA . LYS A 1 144 ? 35.938 -44.375 -12.125 1 64.31 144 LYS A CA 1
ATOM 1144 C C . LYS A 1 144 ? 34.812 -45.344 -12.422 1 64.31 144 LYS A C 1
ATOM 1146 O O . LYS A 1 144 ? 34.969 -46.562 -12.203 1 64.31 144 LYS A O 1
ATOM 1151 N N . SER A 1 145 ? 33.812 -44.781 -13.055 1 67.56 145 SER A N 1
ATOM 1152 C CA . SER A 1 145 ? 32.688 -45.656 -13.375 1 67.56 145 SER A CA 1
ATOM 1153 C C . SER A 1 145 ? 32.938 -46.438 -14.656 1 67.56 145 SER A C 1
ATOM 1155 O O . SER A 1 145 ? 33.5 -45.906 -15.609 1 67.56 145 SER A O 1
ATOM 1157 N N . GLN A 1 146 ? 32.625 -47.688 -14.641 1 65.5 146 GLN A N 1
ATOM 1158 C CA . GLN A 1 146 ? 32.844 -48.562 -15.781 1 65.5 146 GLN A CA 1
ATOM 1159 C C . GLN A 1 146 ? 32.094 -48.062 -17.016 1 65.5 146 GLN A C 1
ATOM 1161 O O . GLN A 1 146 ? 32.594 -48.125 -18.125 1 65.5 146 GLN A O 1
ATOM 1166 N N . ALA A 1 147 ? 30.906 -47.562 -16.703 1 71.31 147 ALA A N 1
ATOM 1167 C CA . ALA A 1 147 ? 30.094 -47.094 -17.828 1 71.31 147 ALA A CA 1
ATOM 1168 C C . ALA A 1 147 ? 30.766 -45.906 -18.531 1 71.31 147 ALA A C 1
ATOM 1170 O O . ALA A 1 147 ? 30.75 -45.844 -19.766 1 71.31 147 ALA A O 1
ATOM 1171 N N . CYS A 1 148 ? 31.391 -45.125 -17.797 1 77 148 CYS A N 1
ATOM 1172 C CA . CYS A 1 148 ? 31.984 -43.938 -18.391 1 77 148 CYS A CA 1
ATOM 1173 C C . CYS A 1 148 ? 33.281 -44.281 -19.125 1 77 148 CYS A C 1
ATOM 1175 O O . CYS A 1 148 ? 33.562 -43.719 -20.188 1 77 148 CYS A O 1
ATOM 1177 N N . THR A 1 149 ? 34.031 -45.188 -18.516 1 70.31 149 THR A N 1
ATOM 1178 C CA . THR A 1 149 ? 35.25 -45.594 -19.188 1 70.31 149 THR A CA 1
ATOM 1179 C C . THR A 1 149 ? 34.938 -46.281 -20.516 1 70.31 149 THR A C 1
ATOM 1181 O O . THR A 1 149 ? 35.656 -46.062 -21.5 1 70.31 149 THR A O 1
ATOM 1184 N N . LEU A 1 150 ? 33.969 -47.031 -20.469 1 68.75 150 LEU A N 1
ATOM 1185 C CA . LEU A 1 150 ? 33.594 -47.75 -21.688 1 68.75 150 LEU A CA 1
ATOM 1186 C C . LEU A 1 150 ? 33 -46.781 -22.719 1 68.75 150 LEU A C 1
ATOM 1188 O O . LEU A 1 150 ? 33.25 -46.938 -23.922 1 68.75 150 LEU A O 1
ATOM 1192 N N . ALA A 1 151 ? 32.25 -45.875 -22.219 1 71.25 151 ALA A N 1
ATOM 1193 C CA . ALA A 1 151 ? 31.641 -44.906 -23.141 1 71.25 151 ALA A CA 1
ATOM 1194 C C . ALA A 1 151 ? 32.719 -44.031 -23.797 1 71.25 151 ALA A C 1
ATOM 1196 O O . ALA A 1 151 ? 32.562 -43.656 -24.953 1 71.25 151 ALA A O 1
ATOM 1197 N N . THR A 1 152 ? 33.75 -43.719 -23.031 1 66.31 152 THR A N 1
ATOM 1198 C CA . THR A 1 152 ? 34.781 -42.812 -23.562 1 66.31 152 THR A CA 1
ATOM 1199 C C . THR A 1 152 ? 35.844 -43.594 -24.312 1 66.31 152 THR A C 1
ATOM 1201 O O . THR A 1 152 ? 36.562 -43.031 -25.141 1 66.31 152 THR A O 1
ATOM 1204 N N . SER A 1 153 ? 36.188 -44.75 -23.875 1 58.91 153 SER A N 1
ATOM 1205 C CA . SER A 1 153 ? 37.219 -45.5 -24.531 1 58.91 153 SER A CA 1
ATOM 1206 C C . SER A 1 153 ? 36.969 -45.625 -26.031 1 58.91 153 SER A C 1
ATOM 1208 O O . SER A 1 153 ? 37.906 -45.781 -26.812 1 58.91 153 SER A O 1
ATOM 1210 N N . PHE A 1 154 ? 35.75 -45.469 -26.359 1 51.22 154 PHE A N 1
ATOM 1211 C CA . PHE A 1 154 ? 35.5 -45.594 -27.781 1 51.22 154 PHE A CA 1
ATOM 1212 C C . PHE A 1 154 ? 35.812 -44.281 -28.516 1 51.22 154 PHE A C 1
ATOM 1214 O O . PHE A 1 154 ? 36 -44.281 -29.734 1 51.22 154 PHE A O 1
ATOM 1221 N N . ALA A 1 155 ? 35.906 -43.156 -27.812 1 48.91 155 ALA A N 1
ATOM 1222 C CA . ALA A 1 155 ? 36.156 -41.812 -28.359 1 48.91 155 ALA A CA 1
ATOM 1223 C C . ALA A 1 155 ? 37.625 -41.656 -28.75 1 48.91 155 ALA A C 1
ATOM 1225 O O . ALA A 1 155 ? 37.938 -40.938 -29.688 1 48.91 155 ALA A O 1
ATOM 1226 N N . ASP A 1 156 ? 38.625 -42.094 -27.984 1 44.81 156 ASP A N 1
ATOM 1227 C CA . ASP A 1 156 ? 40.062 -41.844 -28.234 1 44.81 156 ASP A CA 1
ATOM 1228 C C . ASP A 1 156 ? 40.438 -42.25 -29.656 1 44.81 156 ASP A C 1
ATOM 1230 O O . ASP A 1 156 ? 41.5 -41.875 -30.141 1 44.81 156 ASP A O 1
ATOM 1234 N N . ILE A 1 157 ? 39.969 -43.219 -30.172 1 39.41 157 ILE A N 1
ATOM 1235 C CA . ILE A 1 157 ? 40.625 -43.656 -31.375 1 39.41 157 ILE A CA 1
ATOM 1236 C C . ILE A 1 157 ? 40.469 -42.625 -32.5 1 39.41 157 ILE A C 1
ATOM 1238 O O . ILE A 1 157 ? 41.281 -42.562 -33.406 1 39.41 157 ILE A O 1
ATOM 1242 N N . MET A 1 158 ? 39.312 -41.969 -32.75 1 39.31 158 MET A N 1
ATOM 1243 C CA . MET A 1 158 ? 39.188 -41.375 -34.094 1 39.31 158 MET A CA 1
ATOM 1244 C C . MET A 1 158 ? 39.406 -39.844 -34.031 1 39.31 158 MET A C 1
ATOM 1246 O O . MET A 1 158 ? 38.781 -39.156 -33.25 1 39.31 158 MET A O 1
ATOM 1250 N N . THR A 1 159 ? 40.594 -39.344 -34.312 1 45.09 159 THR A N 1
ATOM 1251 C CA . THR A 1 159 ? 41.125 -38.031 -34.594 1 45.09 159 THR A CA 1
ATOM 1252 C C . THR A 1 159 ? 40.125 -37.188 -35.375 1 45.09 159 THR A C 1
ATOM 1254 O O . THR A 1 159 ? 40.312 -36 -35.562 1 45.09 159 THR A O 1
ATOM 1257 N N . ALA A 1 160 ? 39.219 -37.688 -36.156 1 46.28 160 ALA A N 1
ATOM 1258 C CA . ALA A 1 160 ? 38.562 -36.875 -37.156 1 46.28 160 ALA A CA 1
ATOM 1259 C C . ALA A 1 160 ? 37.406 -36.094 -36.562 1 46.28 160 ALA A C 1
ATOM 1261 O O . ALA A 1 160 ? 36.75 -36.531 -35.625 1 46.28 160 ALA A O 1
ATOM 1262 N N . LYS A 1 161 ? 37.406 -34.688 -36.781 1 56.97 161 LYS A N 1
ATOM 1263 C CA . LYS A 1 161 ? 36.438 -33.656 -36.469 1 56.97 161 LYS A CA 1
ATOM 1264 C C . LYS A 1 161 ? 35.094 -33.938 -37.125 1 56.97 161 LYS A C 1
ATOM 1266 O O . LYS A 1 161 ? 35.031 -34.281 -38.312 1 56.97 161 LYS A O 1
ATOM 1271 N N . GLN A 1 162 ? 34 -34.281 -36.281 1 57.34 162 GLN A N 1
ATOM 1272 C CA . GLN A 1 162 ? 32.688 -34.375 -36.875 1 57.34 162 GLN A CA 1
ATOM 1273 C C . GLN A 1 162 ? 31.922 -33.062 -36.75 1 57.34 162 GLN A C 1
ATOM 1275 O O . GLN A 1 162 ? 32.031 -32.375 -35.75 1 57.34 162 GLN A O 1
ATOM 1280 N N . TYR A 1 163 ? 31.188 -32.656 -37.688 1 58.56 163 TYR A N 1
ATOM 1281 C CA . TYR A 1 163 ? 30.297 -31.516 -37.844 1 58.56 163 TYR A CA 1
ATOM 1282 C C . TYR A 1 163 ? 31.031 -30.203 -37.594 1 58.56 163 TYR A C 1
ATOM 1284 O O . TYR A 1 163 ? 30.453 -29.234 -37.094 1 58.56 163 TYR A O 1
ATOM 1292 N N . ASP A 1 164 ? 32.25 -30.25 -37.812 1 56.53 164 ASP A N 1
ATOM 1293 C CA . ASP A 1 164 ? 33.094 -29.078 -37.719 1 56.53 164 ASP A CA 1
ATOM 1294 C C . ASP A 1 164 ? 33.281 -28.625 -36.281 1 56.53 164 ASP A C 1
ATOM 1296 O O . ASP A 1 164 ? 33.531 -27.453 -36.031 1 56.53 164 ASP A O 1
ATOM 1300 N N . TYR A 1 165 ? 32.875 -29.516 -35.375 1 66.12 165 TYR A N 1
ATOM 1301 C CA . TYR A 1 165 ? 33.156 -29.25 -33.969 1 66.12 165 TYR A CA 1
ATOM 1302 C C . TYR A 1 165 ? 34.406 -30.016 -33.5 1 66.12 165 TYR A C 1
ATOM 1304 O O . TYR A 1 165 ? 34.469 -31.234 -33.656 1 66.12 165 TYR A O 1
ATOM 1312 N N . ASN A 1 166 ? 35.312 -29.281 -33.156 1 63.22 166 ASN A N 1
ATOM 1313 C CA . ASN A 1 166 ? 36.594 -29.859 -32.781 1 63.22 166 ASN A CA 1
ATOM 1314 C C . ASN A 1 166 ? 36.469 -30.891 -31.672 1 63.22 166 ASN A C 1
ATOM 1316 O O . ASN A 1 166 ? 37.281 -31.812 -31.578 1 63.22 166 ASN A O 1
ATOM 1320 N N . PHE A 1 167 ? 35.469 -30.75 -30.984 1 66.56 167 PHE A N 1
ATOM 1321 C CA . PHE A 1 167 ? 35.406 -31.594 -29.797 1 66.56 167 PHE A CA 1
ATOM 1322 C C . PHE A 1 167 ? 34.562 -32.844 -30.078 1 66.56 167 PHE A C 1
ATOM 1324 O O . PHE A 1 167 ? 34.469 -33.75 -29.234 1 66.56 167 PHE A O 1
ATOM 1331 N N . TRP A 1 168 ? 34 -32.906 -31.172 1 71.69 168 TRP A N 1
ATOM 1332 C CA . TRP A 1 168 ? 33.125 -34.031 -31.469 1 71.69 168 TRP A CA 1
ATOM 1333 C C . TRP A 1 168 ? 33.875 -35.125 -32.219 1 71.69 168 TRP A C 1
ATOM 1335 O O . TRP A 1 168 ? 34.25 -34.969 -33.375 1 71.69 168 TRP A O 1
ATOM 1345 N N . PRO A 1 169 ? 34.188 -36.25 -31.422 1 64.19 169 PRO A N 1
ATOM 1346 C CA . PRO A 1 169 ? 34.906 -37.312 -32.094 1 64.19 169 PRO A CA 1
ATOM 1347 C C . PRO A 1 169 ? 34.125 -37.906 -33.25 1 64.19 169 PRO A C 1
ATOM 1349 O O . PRO A 1 169 ? 32.875 -37.969 -33.219 1 64.19 169 PRO A O 1
ATOM 1352 N N . LYS A 1 170 ? 34.844 -38.219 -34.312 1 57.12 170 LYS A N 1
ATOM 1353 C CA . LYS A 1 170 ? 34.219 -38.812 -35.469 1 57.12 170 LYS A CA 1
ATOM 1354 C C . LYS A 1 170 ? 33.562 -40.156 -35.125 1 57.12 170 LYS A C 1
ATOM 1356 O O . LYS A 1 170 ? 34.219 -41.031 -34.5 1 57.12 170 LYS A O 1
ATOM 1361 N N . ASN A 1 171 ? 32.25 -40.406 -35.375 1 54.19 171 ASN A N 1
ATOM 1362 C CA . ASN A 1 171 ? 31.453 -41.625 -35.219 1 54.19 171 ASN A CA 1
ATOM 1363 C C . ASN A 1 171 ? 31.281 -42 -33.75 1 54.19 171 ASN A C 1
ATOM 1365 O O . ASN A 1 171 ? 31.141 -43.188 -33.406 1 54.19 171 ASN A O 1
ATOM 1369 N N . ASP A 1 172 ? 31.688 -41 -32.812 1 62.88 172 ASP A N 1
ATOM 1370 C CA . ASP A 1 172 ? 31.547 -41.344 -31.406 1 62.88 172 ASP A CA 1
ATOM 1371 C C . ASP A 1 172 ? 30.656 -40.375 -30.672 1 62.88 172 ASP A C 1
ATOM 1373 O O . ASP A 1 172 ? 30.234 -39.344 -31.25 1 62.88 172 ASP A O 1
ATOM 1377 N N . LEU A 1 173 ? 30.359 -40.812 -29.453 1 75.94 173 LEU A N 1
ATOM 1378 C CA . LEU A 1 173 ? 29.516 -40.031 -28.562 1 75.94 173 LEU A CA 1
ATOM 1379 C C . LEU A 1 173 ? 30.266 -38.844 -28.016 1 75.94 173 LEU A C 1
ATOM 1381 O O . LEU A 1 173 ? 31.438 -38.938 -27.672 1 75.94 173 LEU A O 1
ATOM 1385 N N . PHE A 1 174 ? 29.734 -37.688 -28.203 1 79.69 174 PHE A N 1
ATOM 1386 C CA . PHE A 1 174 ? 30.234 -36.469 -27.578 1 79.69 174 PHE A CA 1
ATOM 1387 C C . PHE A 1 174 ? 29.625 -36.281 -26.188 1 79.69 174 PHE A C 1
ATOM 1389 O O . PHE A 1 174 ? 28.516 -35.781 -26.047 1 79.69 174 PHE A O 1
ATOM 1396 N N . LEU A 1 175 ? 30.359 -36.719 -25.125 1 84.19 175 LEU A N 1
ATOM 1397 C CA . LEU A 1 175 ? 29.812 -36.688 -23.781 1 84.19 175 LEU A CA 1
ATOM 1398 C C . LEU A 1 175 ? 30.578 -35.719 -22.891 1 84.19 175 LEU A C 1
ATOM 1400 O O . LEU A 1 175 ? 30.016 -35.156 -21.938 1 84.19 175 LEU A O 1
ATOM 1404 N N . THR A 1 176 ? 31.859 -35.656 -23.094 1 82.81 176 THR A N 1
ATOM 1405 C CA . THR A 1 176 ? 32.656 -34.812 -22.188 1 82.81 176 THR A CA 1
ATOM 1406 C C . THR A 1 176 ? 33.656 -33.969 -22.969 1 82.81 176 THR A C 1
ATOM 1408 O O . THR A 1 176 ? 33.969 -34.281 -24.109 1 82.81 176 THR A O 1
ATOM 1411 N N . TYR A 1 177 ? 33.969 -32.812 -22.344 1 79.06 177 TYR A N 1
ATOM 1412 C CA . TYR A 1 177 ? 35.031 -31.938 -22.875 1 79.06 177 TYR A CA 1
ATOM 1413 C C . TYR A 1 177 ? 36.344 -32.219 -22.172 1 79.06 177 TYR A C 1
ATOM 1415 O O . TYR A 1 177 ? 36.969 -31.281 -21.656 1 79.06 177 TYR A O 1
ATOM 1423 N N . ILE A 1 178 ? 36.719 -33.375 -22.047 1 66.62 178 ILE A N 1
ATOM 1424 C CA . ILE A 1 178 ? 37.875 -33.812 -21.266 1 66.62 178 ILE A CA 1
ATOM 1425 C C . ILE A 1 178 ? 39.125 -33.031 -21.688 1 66.62 178 ILE A C 1
ATOM 1427 O O . ILE A 1 178 ? 39.406 -32.906 -22.891 1 66.62 178 ILE A O 1
ATOM 1431 N N . ASN A 1 179 ? 39.938 -32.469 -20.781 1 61.44 179 ASN A N 1
ATOM 1432 C CA . ASN A 1 179 ? 41.281 -31.891 -20.812 1 61.44 179 ASN A CA 1
ATOM 1433 C C . ASN A 1 179 ? 41.312 -30.594 -21.609 1 61.44 179 ASN A C 1
ATOM 1435 O O . ASN A 1 179 ? 42.344 -30.25 -22.203 1 61.44 179 ASN A O 1
ATOM 1439 N N . ARG A 1 180 ? 40.094 -29.969 -21.641 1 70.06 180 ARG A N 1
ATOM 1440 C CA . ARG A 1 180 ? 40.125 -28.734 -22.406 1 70.06 180 ARG A CA 1
ATOM 1441 C C . ARG A 1 180 ? 39.875 -27.531 -21.5 1 70.06 180 ARG A C 1
ATOM 1443 O O . ARG A 1 180 ? 39.156 -27.625 -20.5 1 70.06 180 ARG A O 1
ATOM 1450 N N . ASP A 1 181 ? 40.594 -26.578 -21.891 1 71.19 181 ASP A N 1
ATOM 1451 C CA . ASP A 1 181 ? 40.5 -25.344 -21.141 1 71.19 181 ASP A CA 1
ATOM 1452 C C . ASP A 1 181 ? 39.188 -24.609 -21.438 1 71.19 181 ASP A C 1
ATOM 1454 O O . ASP A 1 181 ? 38.625 -24.75 -22.531 1 71.19 181 ASP A O 1
ATOM 1458 N N . ASP A 1 182 ? 38.656 -23.922 -20.391 1 75.25 182 ASP A N 1
ATOM 1459 C CA . ASP A 1 182 ? 37.406 -23.172 -20.484 1 75.25 182 ASP A CA 1
ATOM 1460 C C . ASP A 1 182 ? 37.406 -22.234 -21.688 1 75.25 182 ASP A C 1
ATOM 1462 O O . ASP A 1 182 ? 36.406 -22.141 -22.422 1 75.25 182 ASP A O 1
ATOM 1466 N N . ASN A 1 183 ? 38.5 -21.625 -21.906 1 72.12 183 ASN A N 1
ATOM 1467 C CA . ASN A 1 183 ? 38.562 -20.641 -22.984 1 72.12 183 ASN A CA 1
ATOM 1468 C C . ASN A 1 183 ? 38.438 -21.297 -24.344 1 72.12 183 ASN A C 1
ATOM 1470 O O . ASN A 1 183 ? 37.844 -20.719 -25.266 1 72.12 183 ASN A O 1
ATOM 1474 N N . GLU A 1 184 ? 38.844 -22.438 -24.406 1 75.38 184 GLU A N 1
ATOM 1475 C CA . GLU A 1 184 ? 38.75 -23.156 -25.688 1 75.38 184 GLU A CA 1
ATOM 1476 C C . GLU A 1 184 ? 37.312 -23.625 -25.953 1 75.38 184 GLU A C 1
ATOM 1478 O O . GLU A 1 184 ? 36.844 -23.578 -27.094 1 75.38 184 GLU A O 1
ATOM 1483 N N . ILE A 1 185 ? 36.719 -23.969 -24.938 1 78.94 185 ILE A N 1
ATOM 1484 C CA . ILE A 1 185 ? 35.375 -24.516 -25.078 1 78.94 185 ILE A CA 1
ATOM 1485 C C . ILE A 1 185 ? 34.406 -23.406 -25.5 1 78.94 185 ILE A C 1
ATOM 1487 O O . ILE A 1 185 ? 33.562 -23.609 -26.391 1 78.94 185 ILE A O 1
ATOM 1491 N N . PHE A 1 186 ? 34.594 -22.312 -24.984 1 80.25 186 PHE A N 1
ATOM 1492 C CA . PHE A 1 186 ? 33.594 -21.266 -25.203 1 80.25 186 PHE A CA 1
ATOM 1493 C C . PHE A 1 186 ? 34 -20.359 -26.375 1 80.25 186 PHE A C 1
ATOM 1495 O O . PHE A 1 186 ? 33.156 -19.75 -27.016 1 80.25 186 PHE A O 1
ATOM 1502 N N . LYS A 1 187 ? 35.312 -20.188 -26.688 1 68.25 187 LYS A N 1
ATOM 1503 C CA . LYS A 1 187 ? 35.781 -19.328 -27.781 1 68.25 187 LYS A CA 1
ATOM 1504 C C . LYS A 1 187 ? 35.625 -20.047 -29.125 1 68.25 187 LYS A C 1
ATOM 1506 O O . LYS A 1 187 ? 35.5 -19.391 -30.156 1 68.25 187 LYS A O 1
ATOM 1511 N N . GLU A 1 188 ? 35.812 -21.297 -29.109 1 63.12 188 GLU A N 1
ATOM 1512 C CA . GLU A 1 188 ? 35.75 -22 -30.375 1 63.12 188 GLU A CA 1
ATOM 1513 C C . GLU A 1 188 ? 34.344 -21.969 -30.953 1 63.12 188 GLU A C 1
ATOM 1515 O O . GLU A 1 188 ? 34.156 -21.969 -32.188 1 63.12 188 GLU A O 1
ATOM 1520 N N . ASN A 1 189 ? 33.344 -21.906 -30.125 1 61.97 189 ASN A N 1
ATOM 1521 C CA . ASN A 1 189 ? 31.969 -22.047 -30.578 1 61.97 189 ASN A CA 1
ATOM 1522 C C . ASN A 1 189 ? 31.203 -20.734 -30.453 1 61.97 189 ASN A C 1
ATOM 1524 O O . ASN A 1 189 ? 30.203 -20.656 -29.75 1 61.97 189 ASN A O 1
ATOM 1528 N N . ILE A 1 190 ? 31.703 -19.766 -31.297 1 65.31 190 ILE A N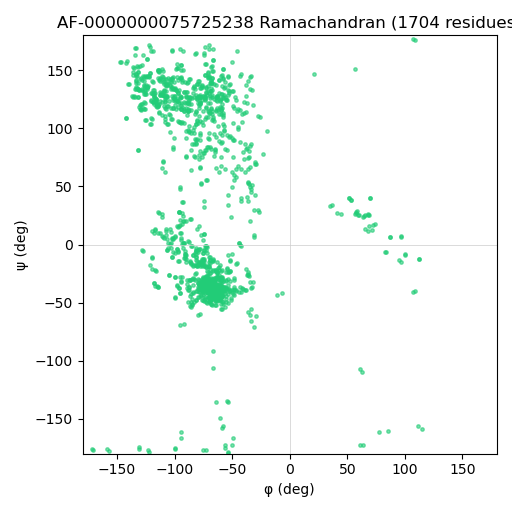 1
ATOM 1529 C CA . ILE A 1 190 ? 31.031 -18.469 -31.25 1 65.31 190 ILE A CA 1
ATOM 1530 C C . ILE A 1 190 ? 29.719 -18.547 -32.031 1 65.31 190 ILE A C 1
ATOM 1532 O O . ILE A 1 190 ? 29.688 -19.078 -33.156 1 65.31 190 ILE A O 1
ATOM 1536 N N . ILE A 1 191 ? 28.641 -18.266 -31.312 1 76.81 191 ILE A N 1
ATOM 1537 C CA . ILE A 1 191 ? 27.328 -18.172 -31.969 1 76.81 191 ILE A CA 1
ATOM 1538 C C . ILE A 1 191 ? 27.297 -16.922 -32.875 1 76.81 191 ILE A C 1
ATOM 1540 O O . ILE A 1 191 ? 27.594 -15.82 -32.406 1 76.81 191 ILE A O 1
ATOM 1544 N N . LEU A 1 192 ? 27.047 -17.141 -34.094 1 73.69 192 LEU A N 1
ATOM 1545 C CA . LEU A 1 192 ? 27.078 -16.047 -35.062 1 73.69 192 LEU A CA 1
ATOM 1546 C C . LEU A 1 192 ? 25.75 -15.297 -35.062 1 73.69 192 LEU A C 1
ATOM 1548 O O . LEU A 1 192 ? 25.672 -14.164 -35.562 1 73.69 192 LEU A O 1
ATOM 1552 N N . SER A 1 193 ? 24.719 -15.945 -34.531 1 75.69 193 SER A N 1
ATOM 1553 C CA . SER A 1 193 ? 23.406 -15.297 -34.531 1 75.69 193 SER A CA 1
ATOM 1554 C C . SER A 1 193 ? 23.391 -14.086 -33.594 1 75.69 193 SER A C 1
ATOM 1556 O O . SER A 1 193 ? 24.031 -14.086 -32.531 1 75.69 193 SER A O 1
ATOM 1558 N N . LYS A 1 194 ? 22.875 -13.07 -34.188 1 74.88 194 LYS A N 1
ATOM 1559 C CA . LYS A 1 194 ? 22.688 -11.867 -33.406 1 74.88 194 LYS A CA 1
ATOM 1560 C C . LYS A 1 194 ? 21.359 -11.906 -32.625 1 74.88 194 LYS A C 1
ATOM 1562 O O . LYS A 1 194 ? 20.328 -12.297 -33.188 1 74.88 194 LYS A O 1
ATOM 1567 N N . PHE A 1 195 ? 21.562 -11.695 -31.344 1 77 195 PHE A N 1
ATOM 1568 C CA . PHE A 1 195 ? 20.359 -11.727 -30.516 1 77 195 PHE A CA 1
ATOM 1569 C C . PHE A 1 195 ? 20 -10.336 -30.031 1 77 195 PHE A C 1
ATOM 1571 O O . PHE A 1 195 ? 20.875 -9.57 -29.594 1 77 195 PHE A O 1
ATOM 1578 N N . SER A 1 196 ? 18.781 -10 -30.391 1 76.38 196 SER A N 1
ATOM 1579 C CA . SER A 1 196 ? 18.234 -8.742 -29.875 1 76.38 196 SER A CA 1
ATOM 1580 C C . SER A 1 196 ? 17.422 -8.969 -28.609 1 76.38 196 SER A C 1
ATOM 1582 O O . SER A 1 196 ? 16.953 -10.078 -28.359 1 76.38 196 SER A O 1
ATOM 1584 N N . ALA A 1 197 ? 17.375 -7.902 -27.859 1 77.12 197 ALA A N 1
ATOM 1585 C CA . ALA A 1 197 ? 16.672 -7.996 -26.594 1 77.12 197 ALA A CA 1
ATOM 1586 C C . ALA A 1 197 ? 15.195 -8.344 -26.812 1 77.12 197 ALA A C 1
ATOM 1588 O O . ALA A 1 197 ? 14.531 -7.762 -27.672 1 77.12 197 ALA A O 1
ATOM 1589 N N . GLY A 1 198 ? 14.688 -9.367 -26.078 1 74.44 198 GLY A N 1
ATOM 1590 C CA . GLY A 1 198 ? 13.281 -9.742 -26.109 1 74.44 198 GLY A CA 1
ATOM 1591 C C . GLY A 1 198 ? 12.984 -10.867 -27.094 1 74.44 198 GLY A C 1
ATOM 1592 O O . GLY A 1 198 ? 11.906 -11.453 -27.047 1 74.44 198 GLY A O 1
ATOM 1593 N N . ARG A 1 199 ? 13.93 -11.102 -27.906 1 75.38 199 ARG A N 1
ATOM 1594 C CA . ARG A 1 199 ? 13.711 -12.195 -28.859 1 75.38 199 ARG A CA 1
ATOM 1595 C C . ARG A 1 199 ? 13.758 -13.539 -28.141 1 75.38 199 ARG A C 1
ATOM 1597 O O . ARG A 1 199 ? 14.5 -13.719 -27.172 1 75.38 199 ARG A O 1
ATOM 1604 N N . ILE A 1 200 ? 13 -14.414 -28.641 1 78.06 200 ILE A N 1
ATOM 1605 C CA . ILE A 1 200 ? 12.891 -15.727 -28 1 78.06 200 ILE A CA 1
ATOM 1606 C C . ILE A 1 200 ? 14.078 -16.594 -28.406 1 78.06 200 ILE A C 1
ATOM 1608 O O . ILE A 1 200 ? 14.43 -16.672 -29.594 1 78.06 200 ILE A O 1
ATOM 1612 N N . ILE A 1 201 ? 14.719 -17.062 -27.406 1 80.5 201 ILE A N 1
ATOM 1613 C CA . ILE A 1 201 ? 15.82 -17.984 -27.625 1 80.5 201 ILE A CA 1
ATOM 1614 C C . ILE A 1 201 ? 15.289 -19.422 -27.641 1 80.5 201 ILE A C 1
ATOM 1616 O O . ILE A 1 201 ? 14.516 -19.812 -26.766 1 80.5 201 ILE A O 1
ATOM 1620 N N . ASN A 1 202 ? 15.734 -20.047 -28.656 1 78 202 ASN A N 1
ATOM 1621 C CA . ASN A 1 202 ? 15.312 -21.453 -28.75 1 78 202 ASN A CA 1
ATOM 1622 C C . ASN A 1 202 ? 16.422 -22.406 -28.328 1 78 202 ASN A C 1
ATOM 1624 O O . ASN A 1 202 ? 17.469 -22.484 -28.969 1 78 202 ASN A O 1
ATOM 1628 N N . ILE A 1 203 ? 16.25 -22.969 -27.234 1 85.75 203 ILE A N 1
ATOM 1629 C CA . ILE A 1 203 ? 17.109 -24.047 -26.766 1 85.75 203 ILE A CA 1
ATOM 1630 C C . ILE A 1 203 ? 16.438 -25.406 -27.016 1 85.75 203 ILE A C 1
ATOM 1632 O O . ILE A 1 203 ? 15.305 -25.625 -26.594 1 85.75 203 ILE A O 1
ATOM 1636 N N . THR A 1 204 ? 17.172 -26.203 -27.734 1 83.56 204 THR A N 1
ATOM 1637 C CA . THR A 1 204 ? 16.641 -27.516 -28.094 1 83.56 204 THR A CA 1
ATOM 1638 C C . THR A 1 204 ? 17.359 -28.625 -27.359 1 83.56 204 THR A C 1
ATOM 1640 O O . THR A 1 204 ? 18.594 -28.578 -27.203 1 83.56 204 THR A O 1
ATOM 1643 N N . PHE A 1 205 ? 16.594 -29.562 -26.906 1 88.12 205 PHE A N 1
ATOM 1644 C CA . PHE A 1 205 ? 17.141 -30.719 -26.203 1 88.12 205 PHE A CA 1
ATOM 1645 C C . PHE A 1 205 ? 16.984 -31.984 -27.031 1 88.12 205 PHE A C 1
ATOM 1647 O O . PHE A 1 205 ? 15.906 -32.219 -27.594 1 88.12 205 PHE A O 1
ATOM 1654 N N . ALA A 1 206 ? 18.078 -32.688 -27.188 1 86.81 206 ALA A N 1
ATOM 1655 C CA . ALA A 1 206 ? 17.969 -34.062 -27.656 1 86.81 206 ALA A CA 1
ATOM 1656 C C . ALA A 1 206 ? 17.578 -35 -26.516 1 86.81 206 ALA A C 1
ATOM 1658 O O . ALA A 1 206 ? 18.234 -35 -25.469 1 86.81 206 ALA A O 1
ATOM 1659 N N . ARG A 1 207 ? 16.594 -35.719 -26.734 1 87.62 207 ARG A N 1
ATOM 1660 C CA . ARG A 1 207 ? 16.062 -36.562 -25.672 1 87.62 207 ARG A CA 1
ATOM 1661 C C . ARG A 1 207 ? 16.406 -38.031 -25.906 1 87.62 207 ARG A C 1
ATOM 1663 O O . ARG A 1 207 ? 16.328 -38.5 -27.047 1 87.62 207 ARG A O 1
ATOM 1670 N N . TYR A 1 208 ? 16.781 -38.688 -24.766 1 87.25 208 TYR A N 1
ATOM 1671 C CA . TYR A 1 208 ? 17.078 -40.125 -24.781 1 87.25 208 TYR A CA 1
ATOM 1672 C C . TYR A 1 208 ? 16.344 -40.844 -23.656 1 87.25 208 TYR A C 1
ATOM 1674 O O . TYR A 1 208 ? 16.266 -40.344 -22.547 1 87.25 208 TYR A O 1
ATOM 1682 N N . SER A 1 209 ? 15.727 -41.938 -24.016 1 83.69 209 SER A N 1
ATOM 1683 C CA . SER A 1 209 ? 15.148 -42.75 -22.984 1 83.69 209 SER A CA 1
ATOM 1684 C C . SER A 1 209 ? 16.234 -43.438 -22.141 1 83.69 209 SER A C 1
ATOM 1686 O O . SER A 1 209 ? 17.422 -43.375 -22.5 1 83.69 209 SER A O 1
ATOM 1688 N N . PHE A 1 210 ? 15.906 -43.969 -21.125 1 82.81 210 PHE A N 1
ATOM 1689 C CA . PHE A 1 210 ? 16.875 -44.594 -20.25 1 82.81 210 PHE A CA 1
ATOM 1690 C C . PHE A 1 210 ? 17.578 -45.75 -20.984 1 82.81 210 PHE A C 1
ATOM 1692 O O . PHE A 1 210 ? 18.781 -45.969 -20.781 1 82.81 210 PHE A O 1
ATOM 1699 N N . ASP A 1 211 ? 16.859 -46.375 -21.984 1 73.62 211 ASP A N 1
ATOM 1700 C CA . ASP A 1 211 ? 17.406 -47.531 -22.703 1 73.62 211 ASP A CA 1
ATOM 1701 C C . ASP A 1 211 ? 18.281 -47.094 -23.875 1 73.62 211 ASP A C 1
ATOM 1703 O O . ASP A 1 211 ? 18.859 -47.906 -24.578 1 73.62 211 ASP A O 1
ATOM 1707 N N . GLY A 1 212 ? 18.375 -45.781 -24.062 1 81.69 212 GLY A N 1
ATOM 1708 C CA . GLY A 1 212 ? 19.281 -45.25 -25.094 1 81.69 212 GLY A CA 1
ATOM 1709 C C . GLY A 1 212 ? 18.578 -44.938 -26.391 1 81.69 212 GLY A C 1
ATOM 1710 O O . GLY A 1 212 ? 19.219 -44.656 -27.406 1 81.69 212 GLY A O 1
ATOM 1711 N N . GLU A 1 213 ? 17.281 -45.031 -26.375 1 77.12 213 GLU A N 1
ATOM 1712 C CA . GLU A 1 213 ? 16.531 -44.719 -27.594 1 77.12 213 GLU A CA 1
ATOM 1713 C C . GLU A 1 213 ? 16.406 -43.188 -27.766 1 77.12 213 GLU A C 1
ATOM 1715 O O . GLU A 1 213 ? 16.094 -42.469 -26.812 1 77.12 213 GLU A O 1
ATOM 1720 N N . PHE A 1 214 ? 16.812 -42.781 -28.984 1 83 214 PHE A N 1
ATOM 1721 C CA . PHE A 1 214 ? 16.656 -41.375 -29.297 1 83 214 PHE A CA 1
ATOM 1722 C C . PHE A 1 214 ? 15.188 -41 -29.484 1 83 214 PHE A C 1
ATOM 1724 O O . PHE A 1 214 ? 14.531 -41.531 -30.391 1 83 214 PHE A O 1
ATOM 1731 N N . LEU A 1 215 ? 14.648 -40.188 -28.641 1 78.56 215 LEU A N 1
ATOM 1732 C CA . LEU A 1 215 ? 13.234 -39.812 -28.641 1 78.56 215 LEU A CA 1
ATOM 1733 C C . LEU A 1 215 ? 12.992 -38.562 -29.484 1 78.56 215 LEU A C 1
ATOM 1735 O O . LEU A 1 215 ? 11.844 -38.156 -29.656 1 78.56 215 LEU A O 1
ATOM 1739 N N . GLY A 1 216 ? 13.977 -37.906 -30 1 75.69 216 GLY A N 1
ATOM 1740 C CA . GLY A 1 216 ? 13.812 -36.719 -30.828 1 75.69 216 GLY A CA 1
ATOM 1741 C C . GLY A 1 216 ? 14.242 -35.438 -30.125 1 75.69 216 GLY A C 1
ATOM 1742 O O . GLY A 1 216 ? 14.75 -35.469 -29 1 75.69 216 GLY A O 1
ATOM 1743 N N . PHE A 1 217 ? 14.164 -34.375 -30.906 1 78.5 217 PHE A N 1
ATOM 1744 C CA . PHE A 1 217 ? 14.516 -33.062 -30.391 1 78.5 217 PHE A CA 1
ATOM 1745 C C . PHE A 1 217 ? 13.289 -32.344 -29.828 1 78.5 217 PHE A C 1
ATOM 1747 O O . PHE A 1 217 ? 12.195 -32.438 -30.391 1 78.5 217 PHE A O 1
ATOM 1754 N N . LYS A 1 218 ? 13.461 -31.828 -28.625 1 75.31 218 LYS A N 1
ATOM 1755 C CA . LYS A 1 218 ? 12.406 -31.047 -28 1 75.31 218 LYS A CA 1
ATOM 1756 C C . LYS A 1 218 ? 12.922 -29.672 -27.594 1 75.31 218 LYS A C 1
ATOM 1758 O O . LYS A 1 218 ? 14.023 -29.547 -27.047 1 75.31 218 LYS A O 1
ATOM 1763 N N . VAL A 1 219 ? 12.141 -28.719 -28.031 1 71.19 219 VAL A N 1
ATOM 1764 C CA . VAL A 1 219 ? 12.492 -27.359 -27.578 1 71.19 219 VAL A CA 1
ATOM 1765 C C . VAL A 1 219 ? 12.195 -27.219 -26.094 1 71.19 219 VAL A C 1
ATOM 1767 O O . VAL A 1 219 ? 11.211 -27.766 -25.594 1 71.19 219 VAL A O 1
ATOM 1770 N N . LEU A 1 220 ? 13.281 -26.703 -25.547 1 61.66 220 LEU A N 1
ATOM 1771 C CA . LEU A 1 220 ? 13.133 -26.484 -24.125 1 61.66 220 LEU A CA 1
ATOM 1772 C C . LEU A 1 220 ? 11.828 -25.75 -23.812 1 61.66 220 LEU A C 1
ATOM 1774 O O . LEU A 1 220 ? 11.602 -24.641 -24.312 1 61.66 220 LEU A O 1
ATOM 1778 N N . GLU A 1 221 ? 10.82 -26.391 -23.594 1 57.28 221 GLU A N 1
ATOM 1779 C CA . GLU A 1 221 ? 9.617 -25.734 -23.094 1 57.28 221 GLU A CA 1
ATOM 1780 C C . GLU A 1 221 ? 9.539 -25.812 -21.562 1 57.28 221 GLU A C 1
ATOM 1782 O O . GLU A 1 221 ? 10.5 -26.219 -20.922 1 57.28 221 GLU A O 1
ATOM 1787 N N . LEU A 1 222 ? 8.359 -25.609 -20.984 1 52.97 222 LEU A N 1
ATOM 1788 C CA . LEU A 1 222 ? 7.941 -25.516 -19.594 1 52.97 222 LEU A CA 1
ATOM 1789 C C . LEU A 1 222 ? 8.406 -26.734 -18.812 1 52.97 222 LEU A C 1
ATOM 1791 O O . LEU A 1 222 ? 8.328 -26.75 -17.578 1 52.97 222 LEU A O 1
ATOM 1795 N N . ASP A 1 223 ? 8.93 -27.734 -19.5 1 53.44 223 ASP A N 1
ATOM 1796 C CA . ASP A 1 223 ? 9.141 -28.969 -18.734 1 53.44 223 ASP A CA 1
ATOM 1797 C C . ASP A 1 223 ? 10.25 -28.812 -17.703 1 53.44 223 ASP A C 1
ATOM 1799 O O . ASP A 1 223 ? 10.195 -29.422 -16.625 1 53.44 223 ASP A O 1
ATOM 1803 N N . THR A 1 224 ? 11.18 -27.984 -18 1 53.06 224 THR A N 1
ATOM 1804 C CA . THR A 1 224 ? 12.266 -27.812 -17.047 1 53.06 224 THR A CA 1
ATOM 1805 C C . THR A 1 224 ? 11.891 -26.797 -15.969 1 53.06 224 THR A C 1
ATOM 1807 O O . THR A 1 224 ? 12.453 -26.812 -14.875 1 53.06 224 THR A O 1
ATOM 1810 N N . GLU A 1 225 ? 11.109 -25.922 -16.328 1 59 225 GLU A N 1
ATOM 1811 C CA . GLU A 1 225 ? 10.609 -25.047 -15.281 1 59 225 GLU A CA 1
ATOM 1812 C C . GLU A 1 225 ? 9.453 -25.688 -14.523 1 59 225 GLU A C 1
ATOM 1814 O O . GLU A 1 225 ? 8.305 -25.641 -14.961 1 59 225 GLU A O 1
ATOM 1819 N N . ARG A 1 226 ? 9.883 -26.422 -13.531 1 64.19 226 ARG A N 1
ATOM 1820 C CA . ARG A 1 226 ? 8.945 -27.234 -12.773 1 64.19 226 ARG A CA 1
ATOM 1821 C C . ARG A 1 226 ? 8.07 -26.375 -11.867 1 64.19 226 ARG A C 1
ATOM 1823 O O . ARG A 1 226 ? 7.062 -26.844 -11.336 1 64.19 226 ARG A O 1
ATOM 1830 N N . CYS A 1 227 ? 8.656 -25.156 -11.68 1 64.38 227 CYS A N 1
ATOM 1831 C CA . CYS A 1 227 ? 7.883 -24.312 -10.773 1 64.38 227 CYS A CA 1
ATOM 1832 C C . CYS A 1 227 ? 6.691 -23.703 -11.492 1 64.38 227 CYS A C 1
ATOM 1834 O O . CYS A 1 227 ? 6.852 -23.062 -12.539 1 64.38 227 CYS A O 1
ATOM 1836 N N . ARG A 1 228 ? 5.629 -24.469 -11.641 1 53.38 228 ARG A N 1
ATOM 1837 C CA . ARG A 1 228 ? 4.414 -24.047 -12.344 1 53.38 228 ARG A CA 1
ATOM 1838 C C . ARG A 1 228 ? 4 -22.641 -11.922 1 53.38 228 ARG A C 1
ATOM 1840 O O . ARG A 1 228 ? 3.43 -22.453 -10.852 1 53.38 228 ARG A O 1
ATOM 1847 N N . HIS A 1 229 ? 4.875 -21.562 -12.312 1 55.59 229 HIS A N 1
ATOM 1848 C CA . HIS A 1 229 ? 4.438 -20.234 -11.906 1 55.59 229 HIS A CA 1
ATOM 1849 C C . HIS A 1 229 ? 3.266 -19.766 -12.758 1 55.59 229 HIS A C 1
ATOM 1851 O O . HIS A 1 229 ? 2.914 -20.406 -13.75 1 55.59 229 HIS A O 1
ATOM 1857 N N . LYS A 1 230 ? 2.656 -18.656 -12.328 1 53.22 230 LYS A N 1
ATOM 1858 C CA . LYS A 1 230 ? 1.538 -18.016 -13.016 1 53.22 230 LYS A CA 1
ATOM 1859 C C . LYS A 1 230 ? 1.832 -17.828 -14.5 1 53.22 230 LYS A C 1
ATOM 1861 O O . LYS A 1 230 ? 2.99 -17.672 -14.891 1 53.22 230 LYS A O 1
ATOM 1866 N N . GLN A 1 231 ? 0.902 -18.203 -15.289 1 49.88 231 GLN A N 1
ATOM 1867 C CA . GLN A 1 231 ? 0.836 -18.156 -16.75 1 49.88 231 GLN A CA 1
ATOM 1868 C C . GLN A 1 231 ? 1.558 -16.922 -17.297 1 49.88 231 GLN A C 1
ATOM 1870 O O . GLN A 1 231 ? 2.18 -16.984 -18.359 1 49.88 231 GLN A O 1
ATOM 1875 N N . GLU A 1 232 ? 1.538 -15.852 -16.547 1 54.28 232 GLU A N 1
ATOM 1876 C CA . GLU A 1 232 ? 2.068 -14.625 -17.141 1 54.28 232 GLU A CA 1
ATOM 1877 C C . GLU A 1 232 ? 3.582 -14.703 -17.312 1 54.28 232 GLU A C 1
ATOM 1879 O O . GLU A 1 232 ? 4.152 -14.031 -18.172 1 54.28 232 GLU A O 1
ATOM 1884 N N . THR A 1 233 ? 4.145 -15.602 -16.609 1 59.28 233 THR A N 1
ATOM 1885 C CA . THR A 1 233 ? 5.602 -15.609 -16.562 1 59.28 233 THR A CA 1
ATOM 1886 C C . THR A 1 233 ? 6.168 -16.719 -17.453 1 59.28 233 THR A C 1
ATOM 1888 O O . THR A 1 233 ? 7.379 -16.938 -17.469 1 59.28 233 THR A O 1
ATOM 1891 N N . GLU A 1 234 ? 5.355 -17.484 -18.031 1 58.19 234 GLU A N 1
ATOM 1892 C CA . GLU A 1 234 ? 5.852 -18.734 -18.625 1 58.19 234 GLU A CA 1
ATOM 1893 C C . GLU A 1 234 ? 6.906 -18.453 -19.688 1 58.19 234 GLU A C 1
ATOM 1895 O O . GLU A 1 234 ? 7.887 -19.188 -19.812 1 58.19 234 GLU A O 1
ATOM 1900 N N . ASN A 1 235 ? 6.77 -17.219 -20.438 1 66.81 235 ASN A N 1
ATOM 1901 C CA . ASN A 1 235 ? 7.742 -17.156 -21.516 1 66.81 235 ASN A CA 1
ATOM 1902 C C . ASN A 1 235 ? 8.75 -16.031 -21.312 1 66.81 235 ASN A C 1
ATOM 1904 O O . ASN A 1 235 ? 9.477 -15.664 -22.234 1 66.81 235 ASN A O 1
ATOM 1908 N N . ILE A 1 236 ? 8.938 -15.742 -20.156 1 77.19 236 ILE A N 1
ATOM 1909 C CA . ILE A 1 236 ? 9.844 -14.625 -19.953 1 77.19 236 ILE A CA 1
ATOM 1910 C C . ILE A 1 236 ? 11.289 -15.125 -19.906 1 77.19 236 ILE A C 1
ATOM 1912 O O . ILE A 1 236 ? 12.211 -14.438 -20.344 1 77.19 236 ILE A O 1
ATOM 1916 N N . TRP A 1 237 ? 11.422 -16.297 -19.438 1 79.19 237 TRP A N 1
ATOM 1917 C CA . TRP A 1 237 ? 12.773 -16.828 -19.312 1 79.19 237 TRP A CA 1
ATOM 1918 C C . TRP A 1 237 ? 13.383 -17.109 -20.672 1 79.19 237 TRP A C 1
ATOM 1920 O O . TRP A 1 237 ? 14.602 -17.219 -20.812 1 79.19 237 TRP A O 1
ATOM 1930 N N . ARG A 1 238 ? 12.555 -17.156 -21.688 1 80.12 238 ARG A N 1
ATOM 1931 C CA . ARG A 1 238 ? 13.047 -17.422 -23.031 1 80.12 238 ARG A CA 1
ATOM 1932 C C . ARG A 1 238 ? 13.391 -16.141 -23.766 1 80.12 238 ARG A C 1
ATOM 1934 O O . ARG A 1 238 ? 13.977 -16.172 -24.844 1 80.12 238 ARG A O 1
ATOM 1941 N N . LYS A 1 239 ? 13.023 -15.133 -23.203 1 80.94 239 LYS A N 1
ATOM 1942 C CA . LYS A 1 239 ? 13.344 -13.852 -23.812 1 80.94 239 LYS A CA 1
ATOM 1943 C C . LYS A 1 239 ? 14.797 -13.461 -23.547 1 80.94 239 LYS A C 1
ATOM 1945 O O . LYS A 1 239 ? 15.219 -13.414 -22.391 1 80.94 239 LYS A O 1
ATOM 1950 N N . PHE A 1 240 ? 15.398 -13.188 -24.672 1 84.06 240 PHE A N 1
ATOM 1951 C CA . PHE A 1 240 ? 16.812 -12.891 -24.562 1 84.06 240 PHE A CA 1
ATOM 1952 C C . PHE A 1 240 ? 17.047 -11.617 -23.75 1 84.06 240 PHE A C 1
ATOM 1954 O O . PHE A 1 240 ? 16.375 -10.609 -23.969 1 84.06 240 PHE A O 1
ATOM 1961 N N . GLY A 1 241 ? 17.875 -11.703 -22.75 1 82.19 241 GLY A N 1
ATOM 1962 C CA . GLY A 1 241 ? 18.234 -10.555 -21.938 1 82.19 241 GLY A CA 1
ATOM 1963 C C . GLY A 1 241 ? 17.484 -10.492 -20.625 1 82.19 241 GLY A C 1
ATOM 1964 O O . GLY A 1 241 ? 17.781 -9.641 -19.781 1 82.19 241 GLY A O 1
ATOM 1965 N N . SER A 1 242 ? 16.547 -11.297 -20.438 1 82.5 242 SER A N 1
ATOM 1966 C CA . SER A 1 242 ? 15.734 -11.289 -19.219 1 82.5 242 SER A CA 1
ATOM 1967 C C . SER A 1 242 ? 16.266 -12.266 -18.188 1 82.5 242 SER A C 1
ATOM 1969 O O . SER A 1 242 ? 16.406 -13.461 -18.469 1 82.5 242 SER A O 1
ATOM 1971 N N . ASN A 1 243 ? 16.609 -11.672 -17.062 1 84.19 243 ASN A N 1
ATOM 1972 C CA . ASN A 1 243 ? 16.953 -12.562 -15.961 1 84.19 243 ASN A CA 1
ATOM 1973 C C . ASN A 1 243 ? 15.711 -13.156 -15.305 1 84.19 243 ASN A C 1
ATOM 1975 O O . ASN A 1 243 ? 14.703 -12.461 -15.141 1 84.19 243 ASN A O 1
ATOM 1979 N N . TYR A 1 244 ? 15.781 -14.359 -15.094 1 82.69 244 TYR A N 1
ATOM 1980 C CA . TYR A 1 244 ? 14.641 -15.062 -14.523 1 82.69 244 TYR A CA 1
ATOM 1981 C C . TYR A 1 244 ? 15.062 -15.945 -13.359 1 82.69 244 TYR A C 1
ATOM 1983 O O . TYR A 1 244 ? 16.047 -16.672 -13.445 1 82.69 244 TYR A O 1
ATOM 1991 N N . TYR A 1 245 ? 14.383 -15.75 -12.25 1 81.62 245 TYR A N 1
ATOM 1992 C CA . TYR A 1 245 ? 14.617 -16.562 -11.055 1 81.62 245 TYR A CA 1
ATOM 1993 C C . TYR A 1 245 ? 13.32 -17.188 -10.555 1 81.62 245 TYR A C 1
ATOM 1995 O O . TYR A 1 245 ? 12.32 -16.484 -10.367 1 81.62 245 TYR A O 1
ATOM 2003 N N . SER A 1 246 ? 13.25 -18.484 -10.453 1 79.69 246 SER A N 1
ATOM 2004 C CA . SER A 1 246 ? 12.07 -19.188 -9.938 1 79.69 246 SER A CA 1
ATOM 2005 C C . SER A 1 246 ? 12.469 -20.297 -8.977 1 79.69 246 SER A C 1
ATOM 2007 O O . SER A 1 246 ? 13.461 -21 -9.195 1 79.69 246 SER A O 1
ATOM 2009 N N . SER A 1 247 ? 11.898 -20.281 -7.812 1 78.31 247 SER A N 1
ATOM 2010 C CA . SER A 1 247 ? 12.133 -21.344 -6.84 1 78.31 247 SER A CA 1
ATOM 2011 C C . SER A 1 247 ? 10.812 -21.922 -6.32 1 78.31 247 SER A C 1
ATOM 2013 O O . SER A 1 247 ? 9.852 -21.172 -6.113 1 78.31 247 SER A O 1
ATOM 2015 N N . CYS A 1 248 ? 10.695 -23.172 -6.277 1 72.88 248 CYS A N 1
ATOM 2016 C CA . CYS A 1 248 ? 9.5 -23.812 -5.742 1 72.88 248 CYS A CA 1
ATOM 2017 C C . CYS A 1 248 ? 9.852 -25.125 -5.043 1 72.88 248 CYS A C 1
ATOM 2019 O O . CYS A 1 248 ? 10.953 -25.656 -5.23 1 72.88 248 CYS A O 1
ATOM 2021 N N . ALA A 1 249 ? 8.969 -25.516 -4.156 1 72.81 249 ALA A N 1
ATOM 2022 C CA . ALA A 1 249 ? 9.133 -26.812 -3.506 1 72.81 249 ALA A CA 1
ATOM 2023 C C . ALA A 1 249 ? 8.484 -27.922 -4.32 1 72.81 249 ALA A C 1
ATOM 2025 O O . ALA A 1 249 ? 7.348 -27.766 -4.781 1 72.81 249 ALA A O 1
ATOM 2026 N N . ILE A 1 250 ? 9.281 -28.891 -4.633 1 73.5 250 ILE A N 1
ATOM 2027 C CA . ILE A 1 250 ? 8.766 -29.984 -5.434 1 73.5 250 ILE A CA 1
ATOM 2028 C C . ILE A 1 250 ? 8.656 -31.25 -4.566 1 73.5 250 ILE A C 1
ATOM 2030 O O . ILE A 1 250 ? 9.547 -31.547 -3.771 1 73.5 250 ILE A O 1
ATOM 2034 N N . ASN A 1 251 ? 7.531 -31.859 -4.688 1 70.69 251 ASN A N 1
ATOM 2035 C CA . ASN A 1 251 ? 7.359 -33.188 -4.059 1 70.69 251 ASN A CA 1
ATOM 2036 C C . ASN A 1 251 ? 7.949 -34.281 -4.918 1 70.69 251 ASN A C 1
ATOM 2038 O O . ASN A 1 251 ? 7.402 -34.625 -5.965 1 70.69 251 ASN A O 1
ATOM 2042 N N . ILE A 1 252 ? 9.008 -34.969 -4.434 1 75.88 252 ILE A N 1
ATOM 2043 C CA . ILE A 1 252 ? 9.75 -35.938 -5.203 1 75.88 252 ILE A CA 1
ATOM 2044 C C . ILE A 1 252 ? 8.922 -37.219 -5.355 1 75.88 252 ILE A C 1
ATOM 2046 O O . ILE A 1 252 ? 8.984 -37.906 -6.387 1 75.88 252 ILE A O 1
ATOM 2050 N N . TYR A 1 253 ? 8.109 -37.438 -4.398 1 68.25 253 TYR A N 1
ATOM 2051 C CA . TYR A 1 253 ? 7.297 -38.625 -4.48 1 68.25 253 TYR A CA 1
ATOM 2052 C C . TYR A 1 253 ? 6.301 -38.531 -5.629 1 68.25 253 TYR A C 1
ATOM 2054 O O . TYR A 1 253 ? 6.098 -39.5 -6.363 1 68.25 253 TYR A O 1
ATOM 2062 N N . GLU A 1 254 ? 5.816 -37.406 -5.789 1 63.78 254 GLU A N 1
ATOM 2063 C CA . GLU A 1 254 ? 4.875 -37.219 -6.891 1 63.78 254 GLU A CA 1
ATOM 2064 C C . GLU A 1 254 ? 5.594 -37.219 -8.234 1 63.78 254 GLU A C 1
ATOM 2066 O O . GLU A 1 254 ? 5.082 -37.75 -9.219 1 63.78 254 GLU A O 1
ATOM 2071 N N . GLU A 1 255 ? 6.746 -36.719 -8.227 1 70.88 255 GLU A N 1
ATOM 2072 C CA . GLU A 1 255 ? 7.512 -36.656 -9.469 1 70.88 255 GLU A CA 1
ATOM 2073 C C . GLU A 1 255 ? 7.973 -38.031 -9.914 1 70.88 255 GLU A C 1
ATOM 2075 O O . GLU A 1 255 ? 8.094 -38.281 -11.117 1 70.88 255 GLU A O 1
ATOM 2080 N N . MET A 1 256 ? 8.164 -38.844 -8.945 1 71.38 256 MET A N 1
ATOM 2081 C CA . MET A 1 256 ? 8.641 -40.188 -9.266 1 71.38 256 MET A CA 1
ATOM 2082 C C . MET A 1 256 ? 7.621 -40.938 -10.109 1 71.38 256 MET A C 1
ATOM 2084 O O . MET A 1 256 ? 7.988 -41.781 -10.953 1 71.38 256 MET A O 1
ATOM 2088 N N . ASN A 1 257 ? 6.445 -40.438 -9.93 1 55.19 257 ASN A N 1
ATOM 2089 C CA . ASN A 1 257 ? 5.387 -41.188 -10.602 1 55.19 257 ASN A CA 1
ATOM 2090 C C . ASN A 1 257 ? 5.043 -40.562 -11.953 1 55.19 257 ASN A C 1
ATOM 2092 O O . ASN A 1 257 ? 4.5 -41.25 -12.828 1 55.19 257 ASN A O 1
ATOM 2096 N N . PHE A 1 258 ? 5.531 -39.312 -12.133 1 53.5 258 PHE A N 1
ATOM 2097 C CA . PHE A 1 258 ? 5.031 -38.625 -13.32 1 53.5 258 PHE A CA 1
ATOM 2098 C C . PHE A 1 258 ? 6.18 -38.281 -14.258 1 53.5 258 PHE A C 1
ATOM 2100 O O . PHE A 1 258 ? 5.973 -38.031 -15.445 1 53.5 258 PHE A O 1
ATOM 2107 N N . THR A 1 259 ? 7.312 -38.25 -13.727 1 60.38 259 THR A N 1
ATOM 2108 C CA . THR A 1 259 ? 8.422 -37.781 -14.555 1 60.38 259 THR A CA 1
ATOM 2109 C C . THR A 1 259 ? 9.125 -38.969 -15.211 1 60.38 259 THR A C 1
ATOM 2111 O O . THR A 1 259 ? 9.43 -39.969 -14.547 1 60.38 259 THR A O 1
ATOM 2114 N N . SER A 1 260 ? 9.117 -38.844 -16.578 1 64.25 260 SER A N 1
ATOM 2115 C CA . SER A 1 260 ? 9.844 -39.875 -17.312 1 64.25 260 SER A CA 1
ATOM 2116 C C . SER A 1 260 ? 11.352 -39.781 -17.094 1 64.25 260 SER A C 1
ATOM 2118 O O . SER A 1 260 ? 11.867 -38.656 -16.859 1 64.25 260 SER A O 1
ATOM 2120 N N . ASN A 1 261 ? 11.977 -40.906 -16.938 1 79.5 261 ASN A N 1
ATOM 2121 C CA . ASN A 1 261 ? 13.43 -40.969 -16.844 1 79.5 261 ASN A CA 1
ATOM 2122 C C . ASN A 1 261 ? 14.094 -40.719 -18.188 1 79.5 261 ASN A C 1
ATOM 2124 O O . ASN A 1 261 ? 14.391 -41.656 -18.922 1 79.5 261 ASN A O 1
ATOM 2128 N N . GLU A 1 262 ? 14.203 -39.469 -18.5 1 85.44 262 GLU A N 1
ATOM 2129 C CA . GLU A 1 262 ? 14.805 -39.094 -19.781 1 85.44 262 GLU A CA 1
ATOM 2130 C C . GLU A 1 262 ? 16.109 -38.344 -19.562 1 85.44 262 GLU A C 1
ATOM 2132 O O . GLU A 1 262 ? 16.328 -37.75 -18.5 1 85.44 262 GLU A O 1
ATOM 2137 N N . PHE A 1 263 ? 16.984 -38.5 -20.516 1 90.12 263 PHE A N 1
ATOM 2138 C CA . PHE A 1 263 ? 18.25 -37.781 -20.531 1 90.12 263 PHE A CA 1
ATOM 2139 C C . PHE A 1 263 ? 18.281 -36.75 -21.656 1 90.12 263 PHE A C 1
ATOM 2141 O O . PHE A 1 263 ? 17.672 -36.969 -22.703 1 90.12 263 PHE A O 1
ATOM 2148 N N . TYR A 1 264 ? 19.031 -35.688 -21.422 1 91.19 264 TYR A N 1
ATOM 2149 C CA . TYR A 1 264 ? 18.953 -34.562 -22.344 1 91.19 264 TYR A CA 1
ATOM 2150 C C . TYR A 1 264 ? 20.344 -34.062 -22.734 1 91.19 264 TYR A C 1
ATOM 2152 O O . TYR A 1 264 ? 21.25 -34 -21.891 1 91.19 264 TYR A O 1
ATOM 2160 N N . ASP A 1 265 ? 20.484 -33.75 -24 1 91 265 ASP A N 1
ATOM 2161 C CA . ASP A 1 265 ? 21.625 -33 -24.516 1 91 265 ASP A CA 1
ATOM 2162 C C . ASP A 1 265 ? 21.188 -31.641 -25.047 1 91 265 ASP A C 1
ATOM 2164 O O . ASP A 1 265 ? 20.422 -31.578 -26.016 1 91 265 ASP A O 1
ATOM 2168 N N . PRO A 1 266 ? 21.719 -30.609 -24.484 1 91.94 266 PRO A N 1
ATOM 2169 C CA . PRO A 1 266 ? 21.25 -29.281 -24.875 1 91.94 266 PRO A CA 1
ATOM 2170 C C . PRO A 1 266 ? 22 -28.734 -26.094 1 91.94 266 PRO A C 1
ATOM 2172 O O . PRO A 1 266 ? 23.219 -28.938 -26.219 1 91.94 266 PRO A O 1
ATOM 2175 N N . PHE A 1 267 ? 21.234 -28.016 -26.969 1 86.5 267 PHE A N 1
ATOM 2176 C CA . PHE A 1 267 ? 21.766 -27.312 -28.125 1 86.5 267 PHE A CA 1
ATOM 2177 C C . PHE A 1 267 ? 21.141 -25.922 -28.25 1 86.5 267 PHE A C 1
ATOM 2179 O O . PHE A 1 267 ? 20 -25.719 -27.859 1 86.5 267 PHE A O 1
ATOM 2186 N N . ILE A 1 268 ? 21.875 -25.062 -28.734 1 87.12 268 ILE A N 1
ATOM 2187 C CA . ILE A 1 268 ? 21.344 -23.734 -29.078 1 87.12 268 ILE A CA 1
ATOM 2188 C C . ILE A 1 268 ? 21.281 -23.578 -30.594 1 87.12 268 ILE A C 1
ATOM 2190 O O . ILE A 1 268 ? 22.172 -24.031 -31.312 1 87.12 268 ILE A O 1
ATOM 2194 N N . GLN A 1 269 ? 20.203 -22.906 -30.984 1 80.94 269 GLN A N 1
ATOM 2195 C CA . GLN A 1 269 ? 20 -22.734 -32.438 1 80.94 269 GLN A CA 1
ATOM 2196 C C . GLN A 1 269 ? 20.734 -21.484 -32.938 1 80.94 269 GLN A C 1
ATOM 2198 O O . GLN A 1 269 ? 20.547 -20.391 -32.375 1 80.94 269 GLN A O 1
ATOM 2203 N N . ASP A 1 270 ? 21.609 -21.719 -33.844 1 76.25 270 ASP A N 1
ATOM 2204 C CA . ASP A 1 270 ? 22.297 -20.625 -34.531 1 76.25 270 ASP A CA 1
ATOM 2205 C C . ASP A 1 270 ? 21.766 -20.438 -35.969 1 76.25 270 ASP A C 1
ATOM 2207 O O . ASP A 1 270 ? 21.984 -21.297 -36.812 1 76.25 270 ASP A O 1
ATOM 2211 N N . ASN A 1 271 ? 20.953 -19.422 -36.188 1 64.81 271 ASN A N 1
ATOM 2212 C CA . ASN A 1 271 ? 20.281 -19.203 -37.469 1 64.81 271 ASN A CA 1
ATOM 2213 C C . ASN A 1 271 ? 21.203 -18.516 -38.469 1 64.81 271 ASN A C 1
ATOM 2215 O O . ASN A 1 271 ? 20.844 -18.359 -39.656 1 64.81 271 ASN A O 1
ATOM 2219 N N . MET A 1 272 ? 22.266 -17.984 -38.125 1 61.75 272 MET A N 1
ATOM 2220 C CA . MET A 1 272 ? 23.016 -17.172 -39.094 1 61.75 272 MET A CA 1
ATOM 2221 C C . MET A 1 272 ? 24.031 -18.016 -39.844 1 61.75 272 MET A C 1
ATOM 2223 O O . MET A 1 272 ? 24.703 -17.516 -40.75 1 61.75 272 MET A O 1
ATOM 2227 N N . VAL A 1 273 ? 24.297 -19.25 -39.406 1 55.84 273 VAL A N 1
ATOM 2228 C CA . VAL A 1 273 ? 25.312 -20 -40.125 1 55.84 273 VAL A CA 1
ATOM 2229 C C . VAL A 1 273 ? 24.672 -20.656 -41.344 1 55.84 273 VAL A C 1
ATOM 2231 O O . VAL A 1 273 ? 23.938 -21.625 -41.219 1 55.84 273 VAL A O 1
ATOM 2234 N N . GLY A 1 274 ? 24.703 -20.109 -42.562 1 55.34 274 GLY A N 1
ATOM 2235 C CA . GLY A 1 274 ? 24.25 -20.656 -43.844 1 55.34 274 GLY A CA 1
ATOM 2236 C C . GLY A 1 274 ? 22.734 -20.594 -44 1 55.34 274 GLY A C 1
ATOM 2237 O O . GLY A 1 274 ? 22.078 -19.703 -43.469 1 55.34 274 GLY A O 1
ATOM 2238 N N . SER A 1 275 ? 21.984 -21.281 -44.844 1 55.72 275 SER A N 1
ATOM 2239 C CA . SER A 1 275 ? 20.578 -21.344 -45.219 1 55.72 275 SER A CA 1
ATOM 2240 C C . SER A 1 275 ? 19.766 -22.141 -44.188 1 55.72 275 SER A C 1
ATOM 2242 O O . SER A 1 275 ? 18.531 -22.062 -44.188 1 55.72 275 SER A O 1
ATOM 2244 N N . TYR A 1 276 ? 20.562 -22.984 -43.25 1 57.88 276 TYR A N 1
ATOM 2245 C CA . TYR A 1 276 ? 19.812 -23.844 -42.344 1 57.88 276 TYR A CA 1
ATOM 2246 C C . TYR A 1 276 ? 20.25 -23.594 -40.875 1 57.88 276 TYR A C 1
ATOM 2248 O O . TYR A 1 276 ? 21.406 -23.297 -40.625 1 57.88 276 TYR A O 1
ATOM 2256 N N . PRO A 1 277 ? 19.344 -23.594 -40 1 70.19 277 PRO A N 1
ATOM 2257 C CA . PRO A 1 277 ? 19.672 -23.453 -38.594 1 70.19 277 PRO A CA 1
ATOM 2258 C C . PRO A 1 277 ? 20.609 -24.562 -38.094 1 70.19 277 PRO A C 1
ATOM 2260 O O . PRO A 1 277 ? 20.406 -25.734 -38.406 1 70.19 277 PRO A O 1
ATOM 2263 N N . VAL A 1 278 ? 21.766 -24.109 -37.594 1 72.75 278 VAL A N 1
ATOM 2264 C CA . VAL A 1 278 ? 22.75 -25.047 -37.031 1 72.75 278 VAL A CA 1
ATOM 2265 C C . VAL A 1 278 ? 22.578 -25.125 -35.531 1 72.75 278 VAL A C 1
ATOM 2267 O O . VAL A 1 278 ? 22.344 -24.109 -34.875 1 72.75 278 VAL A O 1
ATOM 2270 N N . LEU A 1 279 ? 22.547 -26.375 -34.969 1 81.19 279 LEU A N 1
ATOM 2271 C CA . LEU A 1 279 ? 22.484 -26.594 -33.531 1 81.19 279 LEU A CA 1
ATOM 2272 C C . LEU A 1 279 ? 23.891 -26.688 -32.938 1 81.19 279 LEU A C 1
ATOM 2274 O O . LEU A 1 279 ? 24.703 -27.516 -33.375 1 81.19 279 LEU A O 1
ATOM 2278 N N . ARG A 1 280 ? 24.172 -25.781 -32.094 1 82.12 280 ARG A N 1
ATOM 2279 C CA . ARG A 1 280 ? 25.453 -25.797 -31.406 1 82.12 280 ARG A CA 1
ATOM 2280 C C . ARG A 1 280 ? 25.312 -26.375 -30 1 82.12 280 ARG A C 1
ATOM 2282 O O . ARG A 1 280 ? 24.375 -26.047 -29.266 1 82.12 280 ARG A O 1
ATOM 2289 N N . PRO A 1 281 ? 26.203 -27.25 -29.641 1 86.19 281 PRO A N 1
ATOM 2290 C CA . PRO A 1 281 ? 26.094 -27.891 -28.312 1 86.19 281 PRO A CA 1
ATOM 2291 C C . PRO A 1 281 ? 26.406 -26.922 -27.172 1 86.19 281 PRO A C 1
ATOM 2293 O O . PRO A 1 281 ? 27.266 -26.047 -27.312 1 86.19 281 PRO A O 1
ATOM 2296 N N . ILE A 1 282 ? 25.719 -27.078 -26.109 1 90.31 282 ILE A N 1
ATOM 2297 C CA . ILE A 1 282 ? 25.922 -26.297 -24.906 1 90.31 282 ILE A CA 1
ATOM 2298 C C . ILE A 1 282 ? 26.609 -27.141 -23.828 1 90.31 282 ILE A C 1
ATOM 2300 O O . ILE A 1 282 ? 26.141 -28.234 -23.5 1 90.31 282 ILE A O 1
ATOM 2304 N N . PRO A 1 283 ? 27.672 -26.609 -23.312 1 90.75 283 PRO A N 1
ATOM 2305 C CA . PRO A 1 283 ? 28.312 -27.344 -22.219 1 90.75 283 PRO A CA 1
ATOM 2306 C C . PRO A 1 283 ? 27.516 -27.328 -20.922 1 90.75 283 PRO A C 1
ATOM 2308 O O . PRO A 1 283 ? 26.891 -26.312 -20.594 1 90.75 283 PRO A O 1
ATOM 2311 N N . VAL A 1 284 ? 27.547 -28.422 -20.219 1 92.94 284 VAL A N 1
ATOM 2312 C CA . VAL A 1 284 ? 26.844 -28.562 -18.953 1 92.94 284 VAL A CA 1
ATOM 2313 C C . VAL A 1 284 ? 27.844 -28.766 -17.828 1 92.94 284 VAL A C 1
ATOM 2315 O O . VAL A 1 284 ? 28.734 -29.625 -17.922 1 92.94 284 VAL A O 1
ATOM 2318 N N . LEU A 1 285 ? 27.703 -27.906 -16.891 1 91.75 285 LEU A N 1
ATOM 2319 C CA . LEU A 1 285 ? 28.516 -28.016 -15.68 1 91.75 285 LEU A CA 1
ATOM 2320 C C . LEU A 1 285 ? 27.75 -28.719 -14.57 1 91.75 285 LEU A C 1
ATOM 2322 O O . LEU A 1 285 ? 26.844 -28.141 -13.961 1 91.75 285 LEU A O 1
ATOM 2326 N N . ASP A 1 286 ? 28.094 -29.938 -14.297 1 90 286 ASP A N 1
ATOM 2327 C CA . ASP A 1 286 ? 27.484 -30.719 -13.227 1 90 286 ASP A CA 1
ATOM 2328 C C . ASP A 1 286 ? 28.219 -30.5 -11.906 1 90 286 ASP A C 1
ATOM 2330 O O . ASP A 1 286 ? 29.359 -30.922 -11.742 1 90 286 ASP A O 1
ATOM 2334 N N . MET A 1 287 ? 27.594 -29.953 -11.016 1 88.31 287 MET A N 1
ATOM 2335 C CA . MET A 1 287 ? 28.203 -29.609 -9.734 1 88.31 287 MET A CA 1
ATOM 2336 C C . MET A 1 287 ? 28.375 -30.859 -8.867 1 88.31 287 MET A C 1
ATOM 2338 O O . MET A 1 287 ? 29.109 -30.844 -7.871 1 88.31 287 MET A O 1
ATOM 2342 N N . SER A 1 288 ? 27.781 -31.906 -9.25 1 81.75 288 SER A N 1
ATOM 2343 C CA . SER A 1 288 ? 27.859 -33.156 -8.484 1 81.75 288 SER A CA 1
ATOM 2344 C C . SER A 1 288 ? 28.969 -34.031 -9.016 1 81.75 288 SER A C 1
ATOM 2346 O O . SER A 1 288 ? 29.125 -35.188 -8.57 1 81.75 288 SER A O 1
ATOM 2348 N N . PHE A 1 289 ? 29.797 -33.531 -9.891 1 81.69 289 PHE A N 1
ATOM 2349 C CA . PHE A 1 289 ? 30.906 -34.281 -10.438 1 81.69 289 PHE A CA 1
ATOM 2350 C C . PHE A 1 289 ? 31.984 -34.531 -9.375 1 81.69 289 PHE A C 1
ATOM 2352 O O . PHE A 1 289 ? 32.406 -33.594 -8.703 1 81.69 289 PHE A O 1
ATOM 2359 N N . ALA A 1 290 ? 32.312 -35.812 -9.242 1 73.75 290 ALA A N 1
ATOM 2360 C CA . ALA A 1 290 ? 33.406 -36.188 -8.32 1 73.75 290 ALA A CA 1
ATOM 2361 C C . ALA A 1 290 ? 34.594 -36.719 -9.07 1 73.75 290 ALA A C 1
ATOM 2363 O O . ALA A 1 290 ? 34.469 -37.562 -9.984 1 73.75 290 ALA A O 1
ATOM 2364 N N . ASP A 1 291 ? 35.719 -36.219 -8.75 1 72.38 291 ASP A N 1
ATOM 2365 C CA . ASP A 1 291 ? 36.969 -36.688 -9.367 1 72.38 291 ASP A CA 1
ATOM 2366 C C . ASP A 1 291 ? 37.375 -38.031 -8.812 1 72.38 291 ASP A C 1
ATOM 2368 O O . ASP A 1 291 ? 36.625 -38.656 -8.023 1 72.38 291 ASP A O 1
ATOM 2372 N N . GLU A 1 292 ? 38.562 -38.531 -9.273 1 67.62 292 GLU A N 1
ATOM 2373 C CA . GLU A 1 292 ? 39.062 -39.875 -8.914 1 67.62 292 GLU A CA 1
ATOM 2374 C C . GLU A 1 292 ? 39.219 -40 -7.406 1 67.62 292 GLU A C 1
ATOM 2376 O O . GLU A 1 292 ? 39.062 -41.094 -6.855 1 67.62 292 GLU A O 1
ATOM 2381 N N . SER A 1 293 ? 39.469 -38.906 -6.812 1 66.75 293 SER A N 1
ATOM 2382 C CA . SER A 1 293 ? 39.688 -38.938 -5.367 1 66.75 293 SER A CA 1
ATOM 2383 C C . SER A 1 293 ? 38.375 -38.688 -4.613 1 66.75 293 SER A C 1
ATOM 2385 O O . SER A 1 293 ? 38.344 -38.719 -3.381 1 66.75 293 SER A O 1
ATOM 2387 N N . GLY A 1 294 ? 37.188 -38.5 -5.379 1 67.69 294 GLY A N 1
ATOM 2388 C CA . GLY A 1 294 ? 35.906 -38.312 -4.746 1 67.69 294 GLY A CA 1
ATOM 2389 C C . GLY A 1 294 ? 35.625 -36.844 -4.418 1 67.69 294 GLY A C 1
ATOM 2390 O O . GLY A 1 294 ? 34.656 -36.531 -3.725 1 67.69 294 GLY A O 1
ATOM 2391 N N . ASN A 1 295 ? 36.469 -36.031 -4.859 1 72 295 ASN A N 1
ATOM 2392 C CA . ASN A 1 295 ? 36.25 -34.594 -4.605 1 72 295 ASN A CA 1
ATOM 2393 C C . ASN A 1 295 ? 35.281 -34 -5.609 1 72 295 ASN A C 1
ATOM 2395 O O . ASN A 1 295 ? 35.375 -34.281 -6.809 1 72 295 ASN A O 1
ATOM 2399 N N . LEU A 1 296 ? 34.375 -33.25 -5.07 1 78.94 296 LEU A N 1
ATOM 2400 C CA . LEU A 1 296 ? 33.469 -32.531 -5.949 1 78.94 296 LEU A CA 1
ATOM 2401 C C . LEU A 1 296 ? 34.188 -31.344 -6.59 1 78.94 296 LEU A C 1
ATOM 2403 O O . LEU A 1 296 ? 34 -30.203 -6.156 1 78.94 296 LEU A O 1
ATOM 2407 N N . THR A 1 297 ? 34.938 -31.531 -7.543 1 77.38 297 THR A N 1
ATOM 2408 C CA . THR A 1 297 ? 35.844 -30.562 -8.164 1 77.38 297 THR A CA 1
ATOM 2409 C C . THR A 1 297 ? 35.062 -29.359 -8.68 1 77.38 297 THR A C 1
ATOM 2411 O O . THR A 1 297 ? 35.531 -28.219 -8.531 1 77.38 297 THR A O 1
ATOM 2414 N N . ASN A 1 298 ? 33.906 -29.562 -9.359 1 83.38 298 ASN A N 1
ATOM 2415 C CA . ASN A 1 298 ? 33.156 -28.438 -9.914 1 83.38 298 ASN A CA 1
ATOM 2416 C C . ASN A 1 298 ? 32.594 -27.547 -8.812 1 83.38 298 ASN A C 1
ATOM 2418 O O . ASN A 1 298 ? 32.469 -26.328 -8.992 1 83.38 298 ASN A O 1
ATOM 2422 N N . LEU A 1 299 ? 32.25 -28.141 -7.719 1 79.06 299 LEU A N 1
ATOM 2423 C CA . LEU A 1 299 ? 31.734 -27.359 -6.605 1 79.06 299 LEU A CA 1
ATOM 2424 C C . LEU A 1 299 ? 32.844 -26.609 -5.891 1 79.06 299 LEU A C 1
ATOM 2426 O O . LEU A 1 299 ? 32.656 -25.438 -5.512 1 79.06 299 LEU A O 1
ATOM 2430 N N . ILE A 1 300 ? 34 -27.312 -5.738 1 74.44 300 ILE A N 1
ATOM 2431 C CA . ILE A 1 300 ? 35.125 -26.719 -5.031 1 74.44 300 ILE A CA 1
ATOM 2432 C C . ILE A 1 300 ? 35.75 -25.609 -5.883 1 74.44 300 ILE A C 1
ATOM 2434 O O . ILE A 1 300 ? 36.094 -24.547 -5.367 1 74.44 300 ILE A O 1
ATOM 2438 N N . ASN A 1 301 ? 35.812 -25.922 -7.141 1 66.88 301 ASN A N 1
ATOM 2439 C CA . ASN A 1 301 ? 36.5 -24.969 -8.023 1 66.88 301 ASN A CA 1
ATOM 2440 C C . ASN A 1 301 ? 35.5 -24.016 -8.672 1 66.88 301 ASN A C 1
ATOM 2442 O O . ASN A 1 301 ? 35.781 -23.438 -9.727 1 66.88 301 ASN A O 1
ATOM 2446 N N . ASN A 1 302 ? 34.438 -23.969 -8.023 1 67.31 302 ASN A N 1
ATOM 2447 C CA . ASN A 1 302 ? 33.438 -23.078 -8.633 1 67.31 302 ASN A CA 1
ATOM 2448 C C . ASN A 1 302 ? 33.969 -21.656 -8.742 1 67.31 302 ASN A C 1
ATOM 2450 O O . ASN A 1 302 ? 34.406 -21.062 -7.742 1 67.31 302 ASN A O 1
ATOM 2454 N N . GLY A 1 303 ? 34.219 -21.141 -9.945 1 61.12 303 GLY A N 1
ATOM 2455 C CA . GLY A 1 303 ? 34.75 -19.797 -10.188 1 61.12 303 GLY A CA 1
ATOM 2456 C C . GLY A 1 303 ? 36.156 -19.781 -10.758 1 61.12 303 GLY A C 1
ATOM 2457 O O . GLY A 1 303 ? 36.656 -18.75 -11.18 1 61.12 303 GLY A O 1
ATOM 2458 N N . THR A 1 304 ? 36.812 -21.062 -10.695 1 64.12 304 THR A N 1
ATOM 2459 C CA . THR A 1 304 ? 38.156 -21.125 -11.234 1 64.12 304 THR A CA 1
ATOM 2460 C C . THR A 1 304 ? 38.156 -21.781 -12.617 1 64.12 304 THR A C 1
ATOM 2462 O O . THR A 1 304 ? 37.125 -22.219 -13.102 1 64.12 304 THR A O 1
ATOM 2465 N N . SER A 1 305 ? 39.312 -21.656 -13.367 1 64.88 305 SER A N 1
ATOM 2466 C CA . SER A 1 305 ? 39.469 -22.078 -14.758 1 64.88 305 SER A CA 1
ATOM 2467 C C . SER A 1 305 ? 39.531 -23.609 -14.867 1 64.88 305 SER A C 1
ATOM 2469 O O . SER A 1 305 ? 39.438 -24.156 -15.961 1 64.88 305 SER A O 1
ATOM 2471 N N . ASN A 1 306 ? 39.469 -24.297 -13.789 1 69.25 306 ASN A N 1
ATOM 2472 C CA . ASN A 1 306 ? 39.625 -25.734 -13.938 1 69.25 306 ASN A CA 1
ATOM 2473 C C . ASN A 1 306 ? 38.312 -26.484 -13.664 1 69.25 306 ASN A C 1
ATOM 2475 O O . ASN A 1 306 ? 38.219 -27.234 -12.695 1 69.25 306 ASN A O 1
ATOM 2479 N N . LEU A 1 307 ? 37.375 -26.312 -14.633 1 82.81 307 LEU A N 1
ATOM 2480 C CA . LEU A 1 307 ? 36.062 -26.953 -14.461 1 82.81 307 LEU A CA 1
ATOM 2481 C C . LEU A 1 307 ? 35.875 -28.094 -15.461 1 82.81 307 LEU A C 1
ATOM 2483 O O . LEU A 1 307 ? 36.5 -28.094 -16.531 1 82.81 307 LEU A O 1
ATOM 2487 N N . TYR A 1 308 ? 35.219 -29.094 -14.992 1 83.31 308 TYR A N 1
ATOM 2488 C CA . TYR A 1 308 ? 34.906 -30.234 -15.836 1 83.31 308 TYR A CA 1
ATOM 2489 C C . TYR A 1 308 ? 33.531 -30.094 -16.453 1 83.31 308 TYR A C 1
ATOM 2491 O O . TYR A 1 308 ? 32.531 -30.094 -15.75 1 83.31 308 TYR A O 1
ATOM 2499 N N . TYR A 1 309 ? 33.531 -30 -17.875 1 89 309 TYR A N 1
ATOM 2500 C CA . TYR A 1 309 ? 32.281 -29.812 -18.594 1 89 309 TYR A CA 1
ATOM 2501 C C . TYR A 1 309 ? 31.812 -31.094 -19.266 1 89 309 TYR A C 1
ATOM 2503 O O . TYR A 1 309 ? 32.656 -31.844 -19.812 1 89 309 TYR A O 1
ATOM 2511 N N . ALA A 1 310 ? 30.5 -31.344 -19.125 1 89.75 310 ALA A N 1
ATOM 2512 C CA . ALA A 1 310 ? 29.875 -32.469 -19.797 1 89.75 310 ALA A CA 1
ATOM 2513 C C . ALA A 1 310 ? 28.734 -32 -20.703 1 89.75 310 ALA A C 1
ATOM 2515 O O . ALA A 1 310 ? 28.578 -30.797 -20.922 1 89.75 310 ALA A O 1
ATOM 2516 N N . ARG A 1 311 ? 28.094 -32.906 -21.312 1 89.88 311 ARG A N 1
ATOM 2517 C CA . ARG A 1 311 ? 27.047 -32.562 -22.266 1 89.88 311 ARG A CA 1
ATOM 2518 C C . ARG A 1 311 ? 25.672 -33.031 -21.781 1 89.88 311 ARG A C 1
ATOM 2520 O O . ARG A 1 311 ? 24.672 -32.344 -22 1 89.88 311 ARG A O 1
ATOM 2527 N N . ARG A 1 312 ? 25.562 -34.125 -21.156 1 92.38 312 ARG A N 1
ATOM 2528 C CA . ARG A 1 312 ? 24.281 -34.75 -20.875 1 92.38 312 ARG A CA 1
ATOM 2529 C C . ARG A 1 312 ? 23.859 -34.531 -19.438 1 92.38 312 ARG A C 1
ATOM 2531 O O . ARG A 1 312 ? 24.688 -34.594 -18.516 1 92.38 312 ARG A O 1
ATOM 2538 N N . PHE A 1 313 ? 22.594 -34.188 -19.297 1 92.31 313 PHE A N 1
ATOM 2539 C CA . PHE A 1 313 ? 22 -34.062 -17.969 1 92.31 313 PHE A CA 1
ATOM 2540 C C . PHE A 1 313 ? 20.625 -34.75 -17.938 1 92.31 313 PHE A C 1
ATOM 2542 O O . PHE A 1 313 ? 20.156 -35.25 -18.953 1 92.31 313 PHE A O 1
ATOM 2549 N N . PHE A 1 314 ? 20.062 -34.906 -16.75 1 90.44 314 PHE A N 1
ATOM 2550 C CA . PHE A 1 314 ? 18.766 -35.562 -16.562 1 90.44 314 PHE A CA 1
ATOM 2551 C C . PHE A 1 314 ? 17.953 -34.875 -15.477 1 90.44 314 PHE A C 1
ATOM 2553 O O . PHE A 1 314 ? 18.516 -34.156 -14.648 1 90.44 314 PHE A O 1
ATOM 2560 N N . LEU A 1 315 ? 16.688 -35.062 -15.578 1 87.5 315 LEU A N 1
ATOM 2561 C CA . LEU A 1 315 ? 15.82 -34.469 -14.57 1 87.5 315 LEU A CA 1
ATOM 2562 C C . LEU A 1 315 ? 15.695 -35.375 -13.352 1 87.5 315 LEU A C 1
ATOM 2564 O O . LEU A 1 315 ? 15.859 -34.906 -12.219 1 87.5 315 LEU A O 1
ATOM 2568 N N . MET A 1 316 ? 15.352 -36.5 -13.633 1 87 316 MET A N 1
ATOM 2569 C CA . MET A 1 316 ? 15.219 -37.5 -12.57 1 87 316 MET A CA 1
ATOM 2570 C C . MET A 1 316 ? 15.75 -38.875 -13.016 1 87 316 MET A C 1
ATOM 2572 O O . MET A 1 316 ? 15.586 -39.25 -14.18 1 87 316 MET A O 1
ATOM 2576 N N . ASP A 1 317 ? 16.438 -39.5 -12.117 1 83.81 317 ASP A N 1
ATOM 2577 C CA . ASP A 1 317 ? 16.906 -40.875 -12.344 1 83.81 317 ASP A CA 1
ATOM 2578 C C . ASP A 1 317 ? 16.375 -41.812 -11.273 1 83.81 317 ASP A C 1
ATOM 2580 O O . ASP A 1 317 ? 16.797 -41.75 -10.109 1 83.81 317 ASP A O 1
ATOM 2584 N N . ASN A 1 318 ? 15.391 -42.531 -11.773 1 77.88 318 ASN A N 1
ATOM 2585 C CA . ASN A 1 318 ? 14.781 -43.5 -10.875 1 77.88 318 ASN A CA 1
ATOM 2586 C C . ASN A 1 318 ? 15.102 -44.938 -11.305 1 77.88 318 ASN A C 1
ATOM 2588 O O . ASN A 1 318 ? 14.578 -45.875 -10.734 1 77.88 318 ASN A O 1
ATOM 2592 N N . SER A 1 319 ? 15.93 -45.094 -12.25 1 69.88 319 SER A N 1
ATOM 2593 C CA . SER A 1 319 ? 16.062 -46.438 -12.836 1 69.88 319 SER A CA 1
ATOM 2594 C C . SER A 1 319 ? 17.469 -47 -12.617 1 69.88 319 SER A C 1
ATOM 2596 O O . SER A 1 319 ? 17.672 -48.219 -12.664 1 69.88 319 SER A O 1
ATOM 2598 N N . THR A 1 320 ? 18.406 -46.156 -12.398 1 69.88 320 THR A N 1
ATOM 2599 C CA . THR A 1 320 ? 19.781 -46.656 -12.32 1 69.88 320 THR A CA 1
ATOM 2600 C C . THR A 1 320 ? 19.984 -47.469 -11.055 1 69.88 320 THR A C 1
ATOM 2602 O O . THR A 1 320 ? 20.688 -48.5 -11.078 1 69.88 320 THR A O 1
ATOM 2605 N N . THR A 1 321 ? 19.453 -46.875 -9.977 1 65.12 321 THR A N 1
ATOM 2606 C CA . THR A 1 321 ? 19.562 -47.594 -8.727 1 65.12 321 THR A CA 1
ATOM 2607 C C . THR A 1 321 ? 18.188 -47.781 -8.086 1 65.12 321 THR A C 1
ATOM 2609 O O . THR A 1 321 ? 17.312 -46.938 -8.258 1 65.12 321 THR A O 1
ATOM 2612 N N . ASP A 1 322 ? 18.047 -48.844 -7.496 1 61.5 322 ASP A N 1
ATOM 2613 C CA . ASP A 1 322 ? 16.781 -49.125 -6.832 1 61.5 322 ASP A CA 1
ATOM 2614 C C . ASP A 1 322 ? 16.703 -48.406 -5.484 1 61.5 322 ASP A C 1
ATOM 2616 O O . ASP A 1 322 ? 15.617 -48.219 -4.938 1 61.5 322 ASP A O 1
ATOM 2620 N N . ASP A 1 323 ? 17.828 -48 -4.996 1 67.12 323 ASP A N 1
ATOM 2621 C CA . ASP A 1 323 ? 17.844 -47.5 -3.629 1 67.12 323 ASP A CA 1
ATOM 2622 C C . ASP A 1 323 ? 17.812 -45.969 -3.609 1 67.12 323 ASP A C 1
ATOM 2624 O O . ASP A 1 323 ? 17.391 -45.375 -2.621 1 67.12 323 ASP A O 1
ATOM 2628 N N . ILE A 1 324 ? 18.344 -45.406 -4.664 1 75.94 324 ILE A N 1
ATOM 2629 C CA . ILE A 1 324 ? 18.516 -43.969 -4.613 1 75.94 324 ILE A CA 1
ATOM 2630 C C . ILE A 1 324 ? 17.812 -43.312 -5.816 1 75.94 324 ILE A C 1
ATOM 2632 O O . ILE A 1 324 ? 17.891 -43.844 -6.934 1 75.94 324 ILE A O 1
ATOM 2636 N N . ILE A 1 325 ? 17.141 -42.281 -5.492 1 80.75 325 ILE A N 1
ATOM 2637 C CA . ILE A 1 325 ? 16.562 -41.469 -6.535 1 80.75 325 ILE A CA 1
ATOM 2638 C C . ILE A 1 325 ? 17.312 -40.156 -6.629 1 80.75 325 ILE A C 1
ATOM 2640 O O . ILE A 1 325 ? 17.625 -39.531 -5.605 1 80.75 325 ILE A O 1
ATOM 2644 N N . GLN A 1 326 ? 17.766 -39.875 -7.785 1 85.06 326 GLN A N 1
ATOM 2645 C CA . GLN A 1 326 ? 18.453 -38.594 -8.008 1 85.06 326 GLN A CA 1
ATOM 2646 C C . GLN A 1 326 ? 17.531 -37.594 -8.711 1 85.06 326 GLN A C 1
ATOM 2648 O O . GLN A 1 326 ? 16.781 -37.969 -9.617 1 85.06 326 GLN A O 1
ATOM 2653 N N . TYR A 1 327 ? 17.578 -36.438 -8.188 1 86.25 327 TYR A N 1
ATOM 2654 C CA . TYR A 1 327 ? 16.719 -35.406 -8.75 1 86.25 327 TYR A CA 1
ATOM 2655 C C . TYR A 1 327 ? 17.5 -34.094 -8.953 1 86.25 327 TYR A C 1
ATOM 2657 O O . TYR A 1 327 ? 18.344 -33.75 -8.125 1 86.25 327 TYR A O 1
ATOM 2665 N N . LEU A 1 328 ? 17.172 -33.469 -10.102 1 89.12 328 LEU A N 1
ATOM 2666 C CA . LEU A 1 328 ? 17.781 -32.188 -10.406 1 89.12 328 LEU A CA 1
ATOM 2667 C C . LEU A 1 328 ? 17.203 -31.078 -9.516 1 89.12 328 LEU A C 1
ATOM 2669 O O . LEU A 1 328 ? 15.992 -30.812 -9.555 1 89.12 328 LEU A O 1
ATOM 2673 N N . VAL A 1 329 ? 18.016 -30.438 -8.703 1 87.25 329 VAL A N 1
ATOM 2674 C CA . VAL A 1 329 ? 17.5 -29.453 -7.746 1 87.25 329 VAL A CA 1
ATOM 2675 C C . VAL A 1 329 ? 17.812 -28.031 -8.234 1 87.25 329 VAL A C 1
ATOM 2677 O O . VAL A 1 329 ? 17.141 -27.078 -7.867 1 87.25 329 VAL A O 1
ATOM 2680 N N . ASN A 1 330 ? 18.875 -27.938 -9.023 1 90.06 330 ASN A N 1
ATOM 2681 C CA . ASN A 1 330 ? 19.234 -26.609 -9.523 1 90.06 330 ASN A CA 1
ATOM 2682 C C . ASN A 1 330 ? 19.562 -26.641 -11.016 1 90.06 330 ASN A C 1
ATOM 2684 O O . ASN A 1 330 ? 20.328 -27.5 -11.461 1 90.06 330 ASN A O 1
ATOM 2688 N N . PHE A 1 331 ? 18.906 -25.797 -11.727 1 90.06 331 PHE A N 1
ATOM 2689 C CA . PHE A 1 331 ? 19.172 -25.578 -13.141 1 90.06 331 PHE A CA 1
ATOM 2690 C C . PHE A 1 331 ? 19.422 -24.109 -13.43 1 90.06 331 PHE A C 1
ATOM 2692 O O . PHE A 1 331 ? 18.547 -23.266 -13.242 1 90.06 331 PHE A O 1
ATOM 2699 N N . THR A 1 332 ? 20.609 -23.797 -13.875 1 90.69 332 THR A N 1
ATOM 2700 C CA . THR A 1 332 ? 20.953 -22.406 -14.172 1 90.69 332 THR A CA 1
ATOM 2701 C C . THR A 1 332 ? 21.531 -22.281 -15.578 1 90.69 332 THR A C 1
ATOM 2703 O O . THR A 1 332 ? 22.5 -22.969 -15.914 1 90.69 332 THR A O 1
ATOM 2706 N N . LEU A 1 333 ? 20.953 -21.547 -16.391 1 91 333 LEU A N 1
ATOM 2707 C CA . LEU A 1 333 ? 21.453 -21.203 -17.719 1 91 333 LEU A CA 1
ATOM 2708 C C . LEU A 1 333 ? 22.141 -19.844 -17.703 1 91 333 LEU A C 1
ATOM 2710 O O . LEU A 1 333 ? 21.531 -18.828 -17.344 1 91 333 LEU A O 1
ATOM 2714 N N . ILE A 1 334 ? 23.359 -19.797 -18.109 1 88.75 334 ILE A N 1
ATOM 2715 C CA . ILE A 1 334 ? 24.125 -18.562 -18.047 1 88.75 334 ILE A CA 1
ATOM 2716 C C . ILE A 1 334 ? 24.547 -18.156 -19.453 1 88.75 334 ILE A C 1
ATOM 2718 O O . ILE A 1 334 ? 25.172 -18.938 -20.172 1 88.75 334 ILE A O 1
ATOM 2722 N N . PHE A 1 335 ? 24.172 -17.016 -19.812 1 85.12 335 PHE A N 1
ATOM 2723 C CA . PHE A 1 335 ? 24.625 -16.406 -21.047 1 85.12 335 PHE A CA 1
ATOM 2724 C C . PHE A 1 335 ? 25.75 -15.398 -20.781 1 85.12 335 PHE A C 1
ATOM 2726 O O . PHE A 1 335 ? 25.641 -14.578 -19.875 1 85.12 335 PHE A O 1
ATOM 2733 N N . THR A 1 336 ? 26.797 -15.539 -21.453 1 79.75 336 THR A N 1
ATOM 2734 C CA . THR A 1 336 ? 27.891 -14.586 -21.328 1 79.75 336 THR A CA 1
ATOM 2735 C C . THR A 1 336 ? 28.109 -13.836 -22.625 1 79.75 336 THR A C 1
ATOM 2737 O O . THR A 1 336 ? 28.172 -14.438 -23.703 1 79.75 336 THR A O 1
ATOM 2740 N N . THR A 1 337 ? 27.984 -12.586 -22.578 1 73.81 337 THR A N 1
ATOM 2741 C CA . THR A 1 337 ? 28.172 -11.773 -23.781 1 73.81 337 THR A CA 1
ATOM 2742 C C . THR A 1 337 ? 29.656 -11.539 -24.047 1 73.81 337 THR A C 1
ATOM 2744 O O . THR A 1 337 ? 30.453 -11.469 -23.109 1 73.81 337 THR A O 1
ATOM 2747 N N . SER A 1 338 ? 29.969 -11.656 -25.344 1 66.19 338 SER A N 1
ATOM 2748 C CA . SER A 1 338 ? 31.359 -11.453 -25.75 1 66.19 338 SER A CA 1
ATOM 2749 C C . SER A 1 338 ? 31.781 -10 -25.578 1 66.19 338 SER A C 1
ATOM 2751 O O . SER A 1 338 ? 30.953 -9.094 -25.672 1 66.19 338 SER A O 1
ATOM 2753 N N . SER A 1 339 ? 32.969 -9.695 -25 1 58.66 339 SER A N 1
ATOM 2754 C CA . SER A 1 339 ? 33.562 -8.375 -24.781 1 58.66 339 SER A CA 1
ATOM 2755 C C . SER A 1 339 ? 33.75 -7.625 -26.094 1 58.66 339 SER A C 1
ATOM 2757 O O . SER A 1 339 ? 33.812 -6.395 -26.109 1 58.66 339 SER A O 1
ATOM 2759 N N . THR A 1 340 ? 34.031 -8.352 -27.25 1 57.16 340 THR A N 1
ATOM 2760 C CA . THR A 1 340 ? 34.469 -7.711 -28.484 1 57.16 340 THR A CA 1
ATOM 2761 C C . THR A 1 340 ? 33.281 -7.246 -29.328 1 57.16 340 THR A C 1
ATOM 2763 O O . THR A 1 340 ? 33.344 -6.195 -29.969 1 57.16 340 THR A O 1
ATOM 2766 N N . LYS A 1 341 ? 32.25 -8.086 -29.609 1 56.47 341 LYS A N 1
ATOM 2767 C CA . LYS A 1 341 ? 31.125 -7.668 -30.453 1 56.47 341 LYS A CA 1
ATOM 2768 C C . LYS A 1 341 ? 29.812 -7.766 -29.688 1 56.47 341 LYS A C 1
ATOM 2770 O O . LYS A 1 341 ? 29.422 -8.844 -29.234 1 56.47 341 LYS A O 1
ATOM 2775 N N . ALA A 1 342 ? 29.172 -6.625 -29.312 1 55 342 ALA A N 1
ATOM 2776 C CA . ALA A 1 342 ? 28 -6.41 -28.469 1 55 342 ALA A CA 1
ATOM 2777 C C . ALA A 1 342 ? 26.922 -7.445 -28.75 1 55 342 ALA A C 1
ATOM 2779 O O . ALA A 1 342 ? 26.234 -7.902 -27.828 1 55 342 ALA A O 1
ATOM 2780 N N . ASP A 1 343 ? 26.688 -7.879 -29.953 1 61.19 343 ASP A N 1
ATOM 2781 C CA . ASP A 1 343 ? 25.5 -8.641 -30.328 1 61.19 343 ASP A CA 1
ATOM 2782 C C . ASP A 1 343 ? 25.812 -10.125 -30.438 1 61.19 343 ASP A C 1
ATOM 2784 O O . ASP A 1 343 ? 24.906 -10.938 -30.672 1 61.19 343 ASP A O 1
ATOM 2788 N N . ASN A 1 344 ? 27.078 -10.367 -30.047 1 70 344 ASN A N 1
ATOM 2789 C CA . ASN A 1 344 ? 27.406 -11.781 -30.156 1 70 344 ASN A CA 1
ATOM 2790 C C . ASN A 1 344 ? 27.547 -12.438 -28.797 1 70 344 ASN A C 1
ATOM 2792 O O . ASN A 1 344 ? 28.047 -11.812 -27.844 1 70 344 ASN A O 1
ATOM 2796 N N . ILE A 1 345 ? 26.953 -13.547 -28.594 1 76.25 345 ILE A N 1
ATOM 2797 C CA . ILE A 1 345 ? 27.031 -14.281 -27.328 1 76.25 345 ILE A CA 1
ATOM 2798 C C . ILE A 1 345 ? 27.969 -15.469 -27.484 1 76.25 345 ILE A C 1
ATOM 2800 O O . ILE A 1 345 ? 28.141 -16 -28.594 1 76.25 345 ILE A O 1
ATOM 2804 N N . THR A 1 346 ? 28.688 -15.648 -26.438 1 79.56 346 THR A N 1
ATOM 2805 C CA . THR A 1 346 ? 29.438 -16.906 -26.391 1 79.56 346 THR A CA 1
ATOM 2806 C C . THR A 1 346 ? 28.5 -18.078 -26.094 1 79.56 346 THR A C 1
ATOM 2808 O O . THR A 1 346 ? 27.344 -17.875 -25.75 1 79.56 346 THR A O 1
ATOM 2811 N N . THR A 1 347 ? 28.984 -19.203 -26.328 1 83.94 347 THR A N 1
ATOM 2812 C CA . THR A 1 347 ? 28.172 -20.375 -26.016 1 83.94 347 THR A CA 1
ATOM 2813 C C . THR A 1 347 ? 27.734 -20.375 -24.562 1 83.94 347 THR A C 1
ATOM 2815 O O . THR A 1 347 ? 28.547 -20.188 -23.656 1 83.94 347 THR A O 1
ATOM 2818 N N . PRO A 1 348 ? 26.469 -20.453 -24.406 1 89.06 348 PRO A N 1
ATOM 2819 C CA . PRO A 1 348 ? 25.969 -20.469 -23.031 1 89.06 348 PRO A CA 1
ATOM 2820 C C . PRO A 1 348 ? 26.375 -21.734 -22.266 1 89.06 348 PRO A C 1
ATOM 2822 O O . PRO A 1 348 ? 26.812 -22.719 -22.875 1 89.06 348 PRO A O 1
ATOM 2825 N N . LYS A 1 349 ? 26.344 -21.609 -20.984 1 90.62 349 LYS A N 1
ATOM 2826 C CA . LYS A 1 349 ? 26.625 -22.781 -20.156 1 90.62 349 LYS A CA 1
ATOM 2827 C C . LYS A 1 349 ? 25.453 -23.094 -19.234 1 90.62 349 LYS A C 1
ATOM 2829 O O . LYS A 1 349 ? 24.703 -22.203 -18.828 1 90.62 349 LYS A O 1
ATOM 2834 N N . ILE A 1 350 ? 25.266 -24.312 -18.969 1 92.56 350 ILE A N 1
ATOM 2835 C CA . ILE A 1 350 ? 24.234 -24.781 -18.062 1 92.56 350 ILE A CA 1
ATOM 2836 C C . ILE A 1 350 ? 24.875 -25.375 -16.812 1 92.56 350 ILE A C 1
ATOM 2838 O O . ILE A 1 350 ? 25.812 -26.156 -16.906 1 92.56 350 ILE A O 1
ATOM 2842 N N . ILE A 1 351 ? 24.422 -24.922 -15.719 1 92 351 ILE A N 1
ATOM 2843 C CA . ILE A 1 351 ? 24.859 -25.469 -14.438 1 92 351 ILE A CA 1
ATOM 2844 C C . ILE A 1 351 ? 23.734 -26.297 -13.812 1 92 351 ILE A C 1
ATOM 2846 O O . ILE A 1 351 ? 22.609 -25.828 -13.688 1 92 351 ILE A O 1
ATOM 2850 N N . VAL A 1 352 ? 24.062 -27.469 -13.461 1 92.44 352 VAL A N 1
ATOM 2851 C CA . VAL A 1 352 ? 23.078 -28.344 -12.844 1 92.44 352 VAL A CA 1
ATOM 2852 C C . VAL A 1 352 ? 23.609 -28.875 -11.516 1 92.44 352 VAL A C 1
ATOM 2854 O O . VAL A 1 352 ? 24.812 -29.094 -11.359 1 92.44 352 VAL A O 1
ATOM 2857 N N . ARG A 1 353 ? 22.719 -29.016 -10.602 1 89.56 353 ARG A N 1
ATOM 2858 C CA . ARG A 1 353 ? 23 -29.641 -9.305 1 89.56 353 ARG A CA 1
ATOM 2859 C C . ARG A 1 353 ? 21.953 -30.688 -8.961 1 89.56 353 ARG A C 1
ATOM 2861 O O . ARG A 1 353 ? 20.75 -30.469 -9.164 1 89.56 353 ARG A O 1
ATOM 2868 N N . TYR A 1 354 ? 22.5 -31.859 -8.5 1 86.88 354 TYR A N 1
ATOM 2869 C CA . TYR A 1 354 ? 21.594 -32.938 -8.172 1 86.88 354 TYR A CA 1
ATOM 2870 C C . TYR A 1 354 ? 21.625 -33.25 -6.676 1 86.88 354 TYR A C 1
ATOM 2872 O O . TYR A 1 354 ? 22.609 -32.969 -5.996 1 86.88 354 TYR A O 1
ATOM 2880 N N . LYS A 1 355 ? 20.484 -33.719 -6.227 1 83.62 355 LYS A N 1
ATOM 2881 C CA . LYS A 1 355 ? 20.375 -34.281 -4.879 1 83.62 355 LYS A CA 1
ATOM 2882 C C . LYS A 1 355 ? 19.859 -35.719 -4.918 1 83.62 355 LYS A C 1
ATOM 2884 O O . LYS A 1 355 ? 19.078 -36.062 -5.801 1 83.62 355 LYS A O 1
ATOM 2889 N N . GLN A 1 356 ? 20.391 -36.438 -4.008 1 81.81 356 GLN A N 1
ATOM 2890 C CA . GLN A 1 356 ? 20.016 -37.844 -3.93 1 81.81 356 GLN A CA 1
ATOM 2891 C C . GLN A 1 356 ? 19.109 -38.125 -2.725 1 81.81 356 GLN A C 1
ATOM 2893 O O . GLN A 1 356 ? 19.328 -37.562 -1.649 1 81.81 356 GLN A O 1
ATOM 2898 N N . PHE A 1 357 ? 18.062 -38.938 -2.982 1 79.12 357 PHE A N 1
ATOM 2899 C CA . PHE A 1 357 ? 17.109 -39.281 -1.942 1 79.12 357 PHE A CA 1
ATOM 2900 C C . PHE A 1 357 ? 16.969 -40.781 -1.818 1 79.12 357 PHE A C 1
ATOM 2902 O O . PHE A 1 357 ? 16.781 -41.5 -2.82 1 79.12 357 PHE A O 1
ATOM 2909 N N . PRO A 1 358 ? 17.094 -41.188 -0.569 1 73.62 358 PRO A N 1
ATOM 2910 C CA . PRO A 1 358 ? 16.812 -42.625 -0.412 1 73.62 358 PRO A CA 1
ATOM 2911 C C . PRO A 1 358 ? 15.344 -42.969 -0.668 1 73.62 358 PRO A C 1
ATOM 2913 O O . PRO A 1 358 ? 14.453 -42.281 -0.163 1 73.62 358 PRO A O 1
ATOM 2916 N N . ARG A 1 359 ? 15.141 -43.844 -1.475 1 71.56 359 ARG A N 1
ATOM 2917 C CA . ARG A 1 359 ? 13.797 -44.281 -1.861 1 71.56 359 ARG A CA 1
ATOM 2918 C C . ARG A 1 359 ? 12.969 -44.656 -0.64 1 71.56 359 ARG A C 1
ATOM 2920 O O . ARG A 1 359 ? 11.773 -44.375 -0.581 1 71.56 359 ARG A O 1
ATOM 2927 N N . SER A 1 360 ? 13.547 -45.281 0.38 1 66.38 360 SER A N 1
ATOM 2928 C CA . SER A 1 360 ? 12.852 -45.719 1.58 1 66.38 360 SER A CA 1
ATOM 2929 C C . SER A 1 360 ? 12.258 -44.562 2.348 1 66.38 360 SER A C 1
ATOM 2931 O O . SER A 1 360 ? 11.141 -44.656 2.867 1 66.38 360 SER A O 1
ATOM 2933 N N . ILE A 1 361 ? 12.969 -43.594 2.344 1 67.69 361 ILE A N 1
ATOM 2934 C CA . ILE A 1 361 ? 12.5 -42.406 3.092 1 67.69 361 ILE A CA 1
ATOM 2935 C C . ILE A 1 361 ? 11.336 -41.75 2.352 1 67.69 361 ILE A C 1
ATOM 2937 O O . ILE A 1 361 ? 10.375 -41.312 2.975 1 67.69 361 ILE A O 1
ATOM 2941 N N . LEU A 1 362 ? 11.414 -41.719 1.074 1 70.38 362 LEU A N 1
ATOM 2942 C CA . LEU A 1 362 ? 10.383 -41.062 0.279 1 70.38 362 LEU A CA 1
ATOM 2943 C C . LEU A 1 362 ? 9.086 -41.875 0.302 1 70.38 362 LEU A C 1
ATOM 2945 O O . LEU A 1 362 ? 7.992 -41.281 0.349 1 70.38 362 LEU A O 1
ATOM 2949 N N . GLU A 1 363 ? 9.18 -43.062 0.236 1 60.72 363 GLU A N 1
ATOM 2950 C CA . GLU A 1 363 ? 7.996 -43.906 0.229 1 60.72 363 GLU A CA 1
ATOM 2951 C C . GLU A 1 363 ? 7.34 -43.938 1.607 1 60.72 363 GLU A C 1
ATOM 2953 O O . GLU A 1 363 ? 6.125 -44.125 1.718 1 60.72 363 GLU A O 1
ATOM 2958 N N . ALA A 1 364 ? 8.109 -43.844 2.574 1 55.69 364 ALA A N 1
ATOM 2959 C CA . ALA A 1 364 ? 7.574 -43.844 3.934 1 55.69 364 ALA A CA 1
ATOM 2960 C C . ALA A 1 364 ? 6.895 -42.5 4.25 1 55.69 364 ALA A C 1
ATOM 2962 O O . ALA A 1 364 ? 6.02 -42.438 5.113 1 55.69 364 ALA A O 1
ATOM 2963 N N . SER A 1 365 ? 7.469 -41.562 3.734 1 52.19 365 SER A N 1
ATOM 2964 C CA . SER A 1 365 ? 6.953 -40.25 4.113 1 52.19 365 SER A CA 1
ATOM 2965 C C . SER A 1 365 ? 5.578 -40 3.498 1 52.19 365 SER A C 1
ATOM 2967 O O . SER A 1 365 ? 5.406 -40.094 2.283 1 52.19 365 SER A O 1
ATOM 2969 N N . THR A 1 366 ? 4.602 -40.375 4.277 1 44.38 366 THR A N 1
ATOM 2970 C CA . THR A 1 366 ? 3.248 -39.969 3.932 1 44.38 366 THR A CA 1
ATOM 2971 C C . THR A 1 366 ? 3.242 -38.531 3.408 1 44.38 366 THR A C 1
ATOM 2973 O O . THR A 1 366 ? 3.889 -37.656 3.984 1 44.38 366 THR A O 1
ATOM 2976 N N . PRO A 1 367 ? 2.928 -38.438 2.176 1 44.72 367 PRO A N 1
ATOM 2977 C CA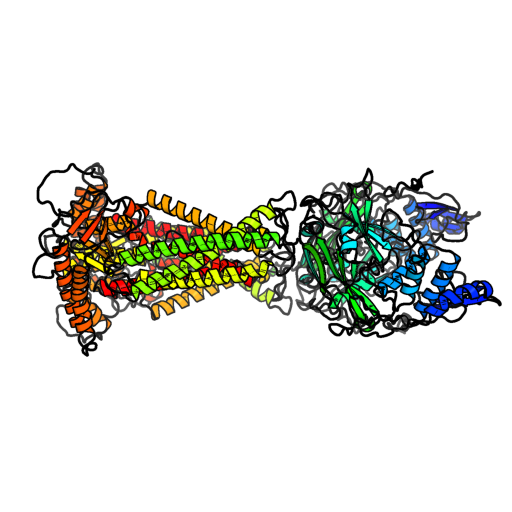 . PRO A 1 367 ? 2.85 -37.062 1.627 1 44.72 367 PRO A CA 1
ATOM 2978 C C . PRO A 1 367 ? 2.307 -36.062 2.633 1 44.72 367 PRO A C 1
ATOM 2980 O O . PRO A 1 367 ? 1.153 -36.156 3.061 1 44.72 367 PRO A O 1
ATOM 2983 N N . SER A 1 368 ? 2.963 -36.062 3.824 1 40.16 368 SER A N 1
ATOM 2984 C CA . SER A 1 368 ? 2.393 -35.031 4.711 1 40.16 368 SER A CA 1
ATOM 2985 C C . SER A 1 368 ? 2.291 -33.688 4.012 1 40.16 368 SER A C 1
ATOM 2987 O O . SER A 1 368 ? 3.275 -33.188 3.455 1 40.16 368 SER A O 1
ATOM 2989 N N . TYR A 1 369 ? 1.21 -33.531 3.471 1 36.88 369 TYR A N 1
ATOM 2990 C CA . TYR A 1 369 ? 0.741 -32.312 2.818 1 36.88 369 TYR A CA 1
ATOM 2991 C C . TYR A 1 369 ? 1.072 -31.078 3.656 1 36.88 369 TYR A C 1
ATOM 2993 O O . TYR A 1 369 ? 0.503 -30 3.447 1 36.88 369 TYR A O 1
ATOM 3001 N N . GLU A 1 370 ? 1.706 -31.312 4.75 1 40.94 370 GLU A N 1
ATOM 3002 C CA . GLU A 1 370 ? 1.903 -30.094 5.516 1 40.94 370 GLU A CA 1
ATOM 3003 C C . GLU A 1 370 ? 2.574 -29.016 4.672 1 40.94 370 GLU A C 1
ATOM 3005 O O . GLU A 1 370 ? 3.09 -29.297 3.59 1 40.94 370 GLU A O 1
ATOM 3010 N N . LYS A 1 371 ? 2.84 -27.891 5.195 1 44.06 371 LYS A N 1
ATOM 3011 C CA . LYS A 1 371 ? 3.416 -26.641 4.723 1 44.06 371 LYS A CA 1
ATOM 3012 C C . LYS A 1 371 ? 4.652 -26.875 3.863 1 44.06 371 LYS A C 1
ATOM 3014 O O . LYS A 1 371 ? 5.547 -27.625 4.258 1 44.06 371 LYS A O 1
ATOM 3019 N N . LEU A 1 372 ? 4.559 -26.844 2.674 1 44.12 372 LEU A N 1
ATOM 3020 C CA . LEU A 1 372 ? 5.676 -26.875 1.736 1 44.12 372 LEU A CA 1
ATOM 3021 C C . LEU A 1 372 ? 6.934 -26.281 2.371 1 44.12 372 LEU A C 1
ATOM 3023 O O . LEU A 1 372 ? 7.324 -25.156 2.055 1 44.12 372 LEU A O 1
ATOM 3027 N N . LYS A 1 373 ? 7.039 -26.406 3.605 1 46.38 373 LYS A N 1
ATOM 3028 C CA . LYS A 1 373 ? 8.375 -26.156 4.129 1 46.38 373 LYS A CA 1
ATOM 3029 C C . LYS A 1 373 ? 9.391 -27.141 3.574 1 46.38 373 LYS A C 1
ATOM 3031 O O . LYS A 1 373 ? 9.047 -28.297 3.273 1 46.38 373 LYS A O 1
ATOM 3036 N N . GLU A 1 374 ? 10.414 -26.594 3.051 1 50.31 374 GLU A N 1
ATOM 3037 C CA . GLU A 1 374 ? 11.562 -27.391 2.635 1 50.31 374 GLU A CA 1
ATOM 3038 C C . GLU A 1 374 ? 11.82 -28.531 3.604 1 50.31 374 GLU A C 1
ATOM 3040 O O . GLU A 1 374 ? 12.078 -28.312 4.785 1 50.31 374 GLU A O 1
ATOM 3045 N N . THR A 1 375 ? 11.023 -29.594 3.332 1 55.44 375 THR A N 1
ATOM 3046 C CA . THR A 1 375 ? 11.352 -30.781 4.098 1 55.44 375 THR A CA 1
ATOM 3047 C C . THR A 1 375 ? 12.281 -31.703 3.299 1 55.44 375 THR A C 1
ATOM 3049 O O . THR A 1 375 ? 12.602 -31.406 2.146 1 55.44 375 THR A O 1
ATOM 3052 N N . THR A 1 376 ? 12.844 -32.688 3.918 1 60.06 376 THR A N 1
ATOM 3053 C CA . THR A 1 376 ? 13.719 -33.688 3.303 1 60.06 376 THR A CA 1
ATOM 3054 C C . THR A 1 376 ? 13.047 -34.312 2.096 1 60.06 376 THR A C 1
ATOM 3056 O O . THR A 1 376 ? 13.711 -34.688 1.123 1 60.06 376 THR A O 1
ATOM 3059 N N . SER A 1 377 ? 11.758 -34.281 2.041 1 63.97 377 SER A N 1
ATOM 3060 C CA . SER A 1 377 ? 11.055 -34.938 0.932 1 63.97 377 SER A CA 1
ATOM 3061 C C . SER A 1 377 ? 10.617 -33.906 -0.105 1 63.97 377 SER A C 1
ATOM 3063 O O . SER A 1 377 ? 10.242 -34.25 -1.224 1 63.97 377 SER A O 1
ATOM 3065 N N . GLN A 1 378 ? 10.82 -32.688 0.256 1 71.88 378 GLN A N 1
ATOM 3066 C CA . GLN A 1 378 ? 10.438 -31.625 -0.665 1 71.88 378 GLN A CA 1
ATOM 3067 C C . GLN A 1 378 ? 11.562 -30.609 -0.829 1 71.88 378 GLN A C 1
ATOM 3069 O O . GLN A 1 378 ? 11.508 -29.516 -0.261 1 71.88 378 GLN A O 1
ATOM 3074 N N . PRO A 1 379 ? 12.438 -31.031 -1.661 1 76.75 379 PRO A N 1
ATOM 3075 C CA . PRO A 1 379 ? 13.547 -30.094 -1.86 1 76.75 379 PRO A CA 1
ATOM 3076 C C . PRO A 1 379 ? 13.148 -28.859 -2.67 1 76.75 379 PRO A C 1
ATOM 3078 O O . PRO A 1 379 ? 12.141 -28.891 -3.381 1 76.75 379 PRO A O 1
ATOM 3081 N N . ALA A 1 380 ? 13.922 -27.859 -2.396 1 79.81 380 ALA A N 1
ATOM 3082 C CA . ALA A 1 380 ? 13.719 -26.641 -3.176 1 79.81 380 ALA A CA 1
ATOM 3083 C C . ALA A 1 380 ? 14.336 -26.766 -4.566 1 79.81 380 ALA A C 1
ATOM 3085 O O . ALA A 1 380 ? 15.469 -27.219 -4.711 1 79.81 380 ALA A O 1
ATOM 3086 N N . TYR A 1 381 ? 13.578 -26.625 -5.574 1 83.38 381 TYR A N 1
ATOM 3087 C CA . TYR A 1 381 ? 14.031 -26.562 -6.961 1 83.38 381 TYR A CA 1
ATOM 3088 C C . TYR A 1 381 ? 14.211 -25.125 -7.418 1 83.38 381 TYR A C 1
ATOM 3090 O O . TYR A 1 381 ? 13.344 -24.281 -7.199 1 83.38 381 TYR A O 1
ATOM 3098 N N . GLU A 1 382 ? 15.445 -24.906 -7.934 1 85.5 382 GLU A N 1
ATOM 3099 C CA . GLU A 1 382 ? 15.742 -23.562 -8.414 1 85.5 382 GLU A CA 1
ATOM 3100 C C . GLU A 1 382 ? 16 -23.547 -9.914 1 85.5 382 GLU A C 1
ATOM 3102 O O . GLU A 1 382 ? 16.812 -24.344 -10.422 1 85.5 382 GLU A O 1
ATOM 3107 N N . PHE A 1 383 ? 15.266 -22.75 -10.625 1 85.62 383 PHE A N 1
ATOM 3108 C CA . PHE A 1 383 ? 15.453 -22.516 -12.047 1 85.62 383 PHE A CA 1
ATOM 3109 C C . PHE A 1 383 ? 15.852 -21.078 -12.312 1 85.62 383 PHE A C 1
ATOM 3111 O O . PHE A 1 383 ? 15.078 -20.156 -12.039 1 85.62 383 PHE A O 1
ATOM 3118 N N . ASN A 1 384 ? 17.094 -20.906 -12.914 1 86.56 384 ASN A N 1
ATOM 3119 C CA . ASN A 1 384 ? 17.594 -19.562 -13.125 1 86.56 384 ASN A CA 1
ATOM 3120 C C . ASN A 1 384 ? 18.125 -19.375 -14.539 1 86.56 384 ASN A C 1
ATOM 3122 O O . ASN A 1 384 ? 18.734 -20.281 -15.102 1 86.56 384 ASN A O 1
ATOM 3126 N N . VAL A 1 385 ? 17.797 -18.344 -15.141 1 87.5 385 VAL A N 1
ATOM 3127 C CA . VAL A 1 385 ? 18.422 -17.859 -16.375 1 87.5 385 VAL A CA 1
ATOM 3128 C C . VAL A 1 385 ? 19.109 -16.516 -16.109 1 87.5 385 VAL A C 1
ATOM 3130 O O . VAL A 1 385 ? 18.453 -15.539 -15.742 1 87.5 385 VAL A O 1
ATOM 3133 N N . VAL A 1 386 ? 20.391 -16.5 -16.359 1 86.62 386 VAL A N 1
ATOM 3134 C CA . VAL A 1 386 ? 21.141 -15.32 -15.953 1 86.62 386 VAL A CA 1
ATOM 3135 C C . VAL A 1 386 ? 22.047 -14.859 -17.094 1 86.62 386 VAL A C 1
ATOM 3137 O O . VAL A 1 386 ? 22.531 -15.68 -17.875 1 86.62 386 VAL A O 1
ATOM 3140 N N . TYR A 1 387 ? 22.172 -13.648 -17.172 1 83 387 TYR A N 1
ATOM 3141 C CA . TYR A 1 387 ? 23.062 -13.023 -18.125 1 83 387 TYR A CA 1
ATOM 3142 C C . TYR A 1 387 ? 24.25 -12.383 -17.422 1 83 387 TYR A C 1
ATOM 3144 O O . TYR A 1 387 ? 24.094 -11.75 -16.375 1 83 387 TYR A O 1
ATOM 3152 N N . SER A 1 388 ? 25.484 -12.688 -17.875 1 77.81 388 SER A N 1
ATOM 3153 C CA . SER A 1 388 ? 26.688 -12.148 -17.25 1 77.81 388 SER A CA 1
ATOM 3154 C C . SER A 1 388 ? 27.547 -11.414 -18.266 1 77.81 388 SER A C 1
ATOM 3156 O O . SER A 1 388 ? 27.594 -11.773 -19.438 1 77.81 388 SER A O 1
ATOM 3158 N N . LYS A 1 389 ? 28.031 -10.273 -17.891 1 76.44 389 LYS A N 1
ATOM 3159 C CA . LYS A 1 389 ? 28.984 -9.492 -18.656 1 76.44 389 LYS A CA 1
ATOM 3160 C C . LYS A 1 389 ? 30.172 -9.07 -17.781 1 76.44 389 LYS A C 1
ATOM 3162 O O . LYS A 1 389 ? 30.016 -8.844 -16.578 1 76.44 389 LYS A O 1
ATOM 3167 N N . ASP A 1 390 ? 31.422 -9.094 -18.438 1 72.38 390 ASP A N 1
ATOM 3168 C CA . ASP A 1 390 ? 32.594 -8.547 -17.734 1 72.38 390 ASP A CA 1
ATOM 3169 C C . ASP A 1 390 ? 32.406 -7.055 -17.453 1 72.38 390 ASP A C 1
ATOM 3171 O O . ASP A 1 390 ? 32.25 -6.258 -18.391 1 72.38 390 ASP A O 1
ATOM 3175 N N . MET A 1 391 ? 32.344 -6.695 -16.266 1 76.56 391 MET A N 1
ATOM 3176 C CA . MET A 1 391 ? 32 -5.336 -15.852 1 76.56 391 MET A CA 1
ATOM 3177 C C . MET A 1 391 ? 33.281 -4.531 -15.57 1 76.56 391 MET A C 1
ATOM 3179 O O . MET A 1 391 ? 33.219 -3.441 -15 1 76.56 391 MET A O 1
ATOM 3183 N N . LYS A 1 392 ? 34.406 -4.918 -15.953 1 77 392 LYS A N 1
ATOM 3184 C CA . LYS A 1 392 ? 35.656 -4.199 -15.664 1 77 392 LYS A CA 1
ATOM 3185 C C . LYS A 1 392 ? 35.656 -2.828 -16.328 1 77 392 LYS A C 1
ATOM 3187 O O . LYS A 1 392 ? 36 -1.829 -15.695 1 77 392 LYS A O 1
ATOM 3192 N N . SER A 1 393 ? 35.25 -2.719 -17.578 1 77.62 393 SER A N 1
ATOM 3193 C CA . SER A 1 393 ? 35.219 -1.435 -18.266 1 77.62 393 SER A CA 1
ATOM 3194 C C . SER A 1 393 ? 34.219 -0.487 -17.625 1 77.62 393 SER A C 1
ATOM 3196 O O . SER A 1 393 ? 34.438 0.722 -17.547 1 77.62 393 SER A O 1
ATOM 3198 N N . PHE A 1 394 ? 33.219 -0.961 -17.156 1 77.88 394 PHE A N 1
ATOM 3199 C CA . PHE A 1 394 ? 32.219 -0.151 -16.469 1 77.88 394 PHE A CA 1
ATOM 3200 C C . PHE A 1 394 ? 32.781 0.43 -15.18 1 77.88 394 PHE A C 1
ATOM 3202 O O . PHE A 1 394 ? 32.594 1.614 -14.898 1 77.88 394 PHE A O 1
ATOM 3209 N N . TRP A 1 395 ? 33.5 -0.276 -14.461 1 81.44 395 TRP A N 1
ATOM 3210 C CA . TRP A 1 395 ? 34.031 0.17 -13.172 1 81.44 395 TRP A CA 1
ATOM 3211 C C . TRP A 1 395 ? 35.156 1.181 -13.375 1 81.44 395 TRP A C 1
ATOM 3213 O O . TRP A 1 395 ? 35.312 2.094 -12.562 1 81.44 395 TRP A O 1
ATOM 3223 N N . ASP A 1 396 ? 35.812 1.029 -14.469 1 87.44 396 ASP A N 1
ATOM 3224 C CA . ASP A 1 396 ? 36.844 2.018 -14.773 1 87.44 396 ASP A CA 1
ATOM 3225 C C . ASP A 1 396 ? 36.219 3.375 -15.094 1 87.44 396 ASP A C 1
ATOM 3227 O O . ASP A 1 396 ? 36.688 4.406 -14.586 1 87.44 396 ASP A O 1
ATOM 3231 N N . VAL A 1 397 ? 35.25 3.354 -15.859 1 84.69 397 VAL A N 1
ATOM 3232 C CA . VAL A 1 397 ? 34.594 4.598 -16.203 1 84.69 397 VAL A CA 1
ATOM 3233 C C . VAL A 1 397 ? 33.875 5.164 -14.961 1 84.69 397 VAL A C 1
ATOM 3235 O O . VAL A 1 397 ? 33.906 6.379 -14.727 1 84.69 397 VAL A O 1
ATOM 3238 N N . ALA A 1 398 ? 33.312 4.336 -14.156 1 83.12 398 ALA A N 1
ATOM 3239 C CA . ALA A 1 398 ? 32.656 4.77 -12.93 1 83.12 398 ALA A CA 1
ATOM 3240 C C . ALA A 1 398 ? 33.656 5.414 -11.969 1 83.12 398 ALA A C 1
ATOM 3242 O O . ALA A 1 398 ? 33.344 6.41 -11.305 1 83.12 398 ALA A O 1
ATOM 3243 N N . ALA A 1 399 ? 34.844 4.895 -11.945 1 88.25 399 ALA A N 1
ATOM 3244 C CA . ALA A 1 399 ? 35.875 5.457 -11.07 1 88.25 399 ALA A CA 1
ATOM 3245 C C . ALA A 1 399 ? 36.312 6.84 -11.555 1 88.25 399 ALA A C 1
ATOM 3247 O O . ALA A 1 399 ? 36.562 7.738 -10.75 1 88.25 399 ALA A O 1
ATOM 3248 N N . ILE A 1 400 ? 36.344 7.02 -12.797 1 92.44 400 ILE A N 1
ATOM 3249 C CA . ILE A 1 400 ? 36.719 8.312 -13.359 1 92.44 400 ILE A CA 1
ATOM 3250 C C . ILE A 1 400 ? 35.594 9.328 -13.086 1 92.44 400 ILE A C 1
ATOM 3252 O O . ILE A 1 400 ? 35.875 10.445 -12.641 1 92.44 400 ILE A O 1
ATOM 3256 N N . VAL A 1 401 ? 34.438 8.945 -13.297 1 91.12 401 VAL A N 1
ATOM 3257 C CA . VAL A 1 401 ? 33.312 9.852 -13.086 1 91.12 401 VAL A CA 1
ATOM 3258 C C . VAL A 1 401 ? 33.219 10.195 -11.602 1 91.12 401 VAL A C 1
ATOM 3260 O O . VAL A 1 401 ? 32.969 11.344 -11.242 1 91.12 401 VAL A O 1
ATOM 3263 N N . PHE A 1 402 ? 33.469 9.258 -10.75 1 89.38 402 PHE A N 1
ATOM 3264 C CA . PHE A 1 402 ? 33.438 9.5 -9.312 1 89.38 402 PHE A CA 1
ATOM 3265 C C . PHE A 1 402 ? 34.531 10.5 -8.914 1 89.38 402 PHE A C 1
ATOM 3267 O O . PHE A 1 402 ? 34.281 11.406 -8.125 1 89.38 402 PHE A O 1
ATOM 3274 N N . SER A 1 403 ? 35.688 10.352 -9.547 1 92.94 403 SER A N 1
ATOM 3275 C CA . SER A 1 403 ? 36.781 11.25 -9.242 1 92.94 403 SER A CA 1
ATOM 3276 C C . SER A 1 403 ? 36.5 12.664 -9.734 1 92.94 403 SER A C 1
ATOM 3278 O O . SER A 1 403 ? 36.812 13.648 -9.055 1 92.94 403 SER A O 1
ATOM 3280 N N . MET A 1 404 ? 35.875 12.719 -10.773 1 94.75 404 MET A N 1
ATOM 3281 C CA . MET A 1 404 ? 35.531 14.031 -11.312 1 94.75 404 MET A CA 1
ATOM 3282 C C . MET A 1 404 ? 34.469 14.695 -10.453 1 94.75 404 MET A C 1
ATOM 3284 O O . MET A 1 404 ? 34.562 15.891 -10.148 1 94.75 404 MET A O 1
ATOM 3288 N N . ILE A 1 405 ? 33.5 13.992 -9.984 1 94.06 405 ILE A N 1
ATOM 3289 C CA . ILE A 1 405 ? 32.438 14.547 -9.156 1 94.06 405 ILE A CA 1
ATOM 3290 C C . ILE A 1 405 ? 32.969 14.914 -7.781 1 94.06 405 ILE A C 1
ATOM 3292 O O . ILE A 1 405 ? 32.562 15.922 -7.195 1 94.06 405 ILE A O 1
ATOM 3296 N N . PHE A 1 406 ? 33.938 14.148 -7.395 1 93.75 406 PHE A N 1
ATOM 3297 C CA . PHE A 1 406 ? 34.531 14.43 -6.102 1 93.75 406 PHE A CA 1
ATOM 3298 C C . PHE A 1 406 ? 35.344 15.727 -6.145 1 93.75 406 PHE A C 1
ATOM 3300 O O . PHE A 1 406 ? 35.25 16.531 -5.223 1 93.75 406 PHE A O 1
ATOM 3307 N N . ILE A 1 407 ? 36 15.969 -7.246 1 94.5 407 ILE A N 1
ATOM 3308 C CA . ILE A 1 407 ? 36.75 17.188 -7.398 1 94.5 407 ILE A CA 1
ATOM 3309 C C . ILE A 1 407 ? 35.812 18.391 -7.516 1 94.5 407 ILE A C 1
ATOM 3311 O O . ILE A 1 407 ? 36.031 19.438 -6.902 1 94.5 407 ILE A O 1
ATOM 3315 N N . LEU A 1 408 ? 34.781 18.172 -8.164 1 94.44 408 LEU A N 1
ATOM 3316 C CA . LEU A 1 408 ? 33.812 19.234 -8.281 1 94.44 408 LEU A CA 1
ATOM 3317 C C . LEU A 1 408 ? 33.156 19.516 -6.934 1 94.44 408 LEU A C 1
ATOM 3319 O O . LEU A 1 408 ? 32.875 20.672 -6.602 1 94.44 408 LEU A O 1
ATOM 3323 N N . GLY A 1 409 ? 32.906 18.469 -6.207 1 93.56 409 GLY A N 1
ATOM 3324 C CA . GLY A 1 409 ? 32.312 18.641 -4.879 1 93.56 409 GLY A CA 1
ATOM 3325 C C . GLY A 1 409 ? 33.25 19.375 -3.922 1 93.56 409 GLY A C 1
ATOM 3326 O O . GLY A 1 409 ? 32.812 20.203 -3.129 1 93.56 409 GLY A O 1
ATOM 3327 N N . LEU A 1 410 ? 34.531 19.172 -4.074 1 92.94 410 LEU A N 1
ATOM 3328 C CA . LEU A 1 410 ? 35.5 19.844 -3.232 1 92.94 410 LEU A CA 1
ATOM 3329 C C . LEU A 1 410 ? 35.594 21.328 -3.586 1 92.94 410 LEU A C 1
ATOM 3331 O O . LEU A 1 410 ? 35.781 22.172 -2.707 1 92.94 410 LEU A O 1
ATOM 3335 N N . PHE A 1 411 ? 35.375 21.625 -4.801 1 93.94 411 PHE A N 1
ATOM 3336 C CA . PHE A 1 411 ? 35.375 23.016 -5.211 1 93.94 411 PHE A CA 1
ATOM 3337 C C . PHE A 1 411 ? 34.156 23.734 -4.664 1 93.94 411 PHE A C 1
ATOM 3339 O O . PHE A 1 411 ? 34.25 24.891 -4.227 1 93.94 411 PHE A O 1
ATOM 3346 N N . VAL A 1 412 ? 33.062 23.047 -4.656 1 92.56 412 VAL A N 1
ATOM 3347 C CA . VAL A 1 412 ? 31.844 23.656 -4.137 1 92.56 412 VAL A CA 1
ATOM 3348 C C . VAL A 1 412 ? 31.953 23.844 -2.627 1 92.56 412 VAL A C 1
ATOM 3350 O O . VAL A 1 412 ? 31.531 24.875 -2.086 1 92.56 412 VAL A O 1
ATOM 3353 N N . PHE A 1 413 ? 32.594 22.875 -2.016 1 93.69 413 PHE A N 1
ATOM 3354 C CA . PHE A 1 413 ? 32.812 23.016 -0.579 1 93.69 413 PHE A CA 1
ATOM 3355 C C . PHE A 1 413 ? 33.75 24.172 -0.275 1 93.69 413 PHE A C 1
ATOM 3357 O O . PHE A 1 413 ? 33.5 24.953 0.64 1 93.69 413 PHE A O 1
ATOM 3364 N N . ALA A 1 414 ? 34.812 24.312 -1.044 1 93 414 ALA A N 1
ATOM 3365 C CA . ALA A 1 414 ? 35.781 25.406 -0.837 1 93 414 ALA A CA 1
ATOM 3366 C C . ALA A 1 414 ? 35.094 26.75 -1.054 1 93 414 ALA A C 1
ATOM 3368 O O . ALA A 1 414 ? 35.344 27.703 -0.304 1 93 414 ALA A O 1
ATOM 3369 N N . TYR A 1 415 ? 34.281 26.766 -1.917 1 90.38 415 TYR A N 1
ATOM 3370 C CA . TYR A 1 415 ? 33.531 27.984 -2.205 1 90.38 415 TYR A CA 1
ATOM 3371 C C . TYR A 1 415 ? 32.594 28.344 -1.072 1 90.38 415 TYR A C 1
ATOM 3373 O O . TYR A 1 415 ? 32.562 29.469 -0.595 1 90.38 415 TYR A O 1
ATOM 3381 N N . THR A 1 416 ? 31.781 27.391 -0.645 1 88.88 416 THR A N 1
ATOM 3382 C CA . THR A 1 416 ? 30.828 27.641 0.418 1 88.88 416 THR A CA 1
ATOM 3383 C C . THR A 1 416 ? 31.531 27.953 1.732 1 88.88 416 THR A C 1
ATOM 3385 O O . THR A 1 416 ? 31.047 28.75 2.539 1 88.88 416 THR A O 1
ATOM 3388 N N . ALA A 1 417 ? 32.625 27.344 1.941 1 88.75 417 ALA A N 1
ATOM 3389 C CA . ALA A 1 417 ? 33.438 27.625 3.135 1 88.75 417 ALA A CA 1
ATOM 3390 C C . ALA A 1 417 ? 33.969 29.047 3.098 1 88.75 417 ALA A C 1
ATOM 3392 O O . ALA A 1 417 ? 33.969 29.75 4.109 1 88.75 417 ALA A O 1
ATOM 3393 N N . PHE A 1 418 ? 34.406 29.438 1.926 1 87.38 418 PHE A N 1
ATOM 3394 C CA . PHE A 1 418 ? 34.938 30.781 1.762 1 87.38 418 PHE A CA 1
ATOM 3395 C C . PHE A 1 418 ? 33.875 31.828 2.018 1 87.38 418 PHE A C 1
ATOM 3397 O O . PHE A 1 418 ? 34.094 32.812 2.727 1 87.38 418 PHE A O 1
ATOM 3404 N N . VAL A 1 419 ? 32.719 31.578 1.545 1 83.12 419 VAL A N 1
ATOM 3405 C CA . VAL A 1 419 ? 31.609 32.5 1.711 1 83.12 419 VAL A CA 1
ATOM 3406 C C . VAL A 1 419 ? 31.188 32.562 3.178 1 83.12 419 VAL A C 1
ATOM 3408 O O . VAL A 1 419 ? 30.922 33.625 3.719 1 83.12 419 VAL A O 1
ATOM 3411 N N . SER A 1 420 ? 31.219 31.406 3.852 1 84.62 420 SER A N 1
ATOM 3412 C CA . SER A 1 420 ? 30.797 31.344 5.25 1 84.62 420 SER A CA 1
ATOM 3413 C C . SER A 1 420 ? 31.812 32.031 6.16 1 84.62 420 SER A C 1
ATOM 3415 O O . SER A 1 420 ? 31.438 32.688 7.141 1 84.62 420 SER A O 1
ATOM 3417 N N . ILE A 1 421 ? 33.062 31.922 5.816 1 84 421 ILE A N 1
ATOM 3418 C CA . ILE A 1 421 ? 34.094 32.562 6.617 1 84 421 ILE A CA 1
ATOM 3419 C C . ILE A 1 421 ? 34.031 34.094 6.453 1 84 421 ILE A C 1
ATOM 3421 O O . ILE A 1 421 ? 34.156 34.812 7.43 1 84 421 ILE A O 1
ATOM 3425 N N . LYS A 1 422 ? 33.656 34.562 5.352 1 79.75 422 LYS A N 1
ATOM 3426 C CA . LYS A 1 422 ? 33.562 35.969 5.102 1 79.75 422 LYS A CA 1
ATOM 3427 C C . LYS A 1 422 ? 32.312 36.562 5.77 1 79.75 422 LYS A C 1
ATOM 3429 O O . LYS A 1 422 ? 32.312 37.719 6.227 1 79.75 422 LYS A O 1
ATOM 3434 N N . LYS A 1 423 ? 31.297 35.781 5.82 1 79.5 423 LYS A N 1
ATOM 3435 C CA . LYS A 1 423 ? 30.062 36.25 6.457 1 79.5 423 LYS A CA 1
ATOM 3436 C C . LYS A 1 423 ? 30.234 36.344 7.973 1 79.5 423 LYS A C 1
ATOM 3438 O O . LYS A 1 423 ? 29.562 37.125 8.633 1 79.5 423 LYS A O 1
ATOM 3443 N N . HIS A 1 424 ? 31.047 35.5 8.578 1 77.38 424 HIS A N 1
ATOM 3444 C CA . HIS A 1 424 ? 31.266 35.531 10.023 1 77.38 424 HIS A CA 1
ATOM 3445 C C . HIS A 1 424 ? 32.281 36.594 10.406 1 77.38 424 HIS A C 1
ATOM 3447 O O . HIS A 1 424 ? 32.281 37.094 11.539 1 77.38 424 HIS A O 1
ATOM 3453 N N . GLY A 1 425 ? 32.844 37.188 9.539 1 68.31 425 GLY A N 1
ATOM 3454 C CA . GLY A 1 425 ? 33.781 38.312 9.789 1 68.31 425 GLY A CA 1
ATOM 3455 C C . GLY A 1 425 ? 35 37.875 10.555 1 68.31 425 GLY A C 1
ATOM 3456 O O . GLY A 1 425 ? 35.281 36.688 10.695 1 68.31 425 GLY A O 1
ATOM 3457 N N . ASN A 1 426 ? 35.781 38.844 10.945 1 59.22 426 ASN A N 1
ATOM 3458 C CA . ASN A 1 426 ? 37.062 38.656 11.594 1 59.22 426 ASN A CA 1
ATOM 3459 C C . ASN A 1 426 ? 36.906 38.281 13.062 1 59.22 426 ASN A C 1
ATOM 3461 O O . ASN A 1 426 ? 37.875 38.375 13.844 1 59.22 426 ASN A O 1
ATOM 3465 N N . GLY A 1 427 ? 35.531 38 13.484 1 54.84 427 GLY A N 1
ATOM 3466 C CA . GLY A 1 427 ? 35.375 37.812 14.914 1 54.84 427 GLY A CA 1
ATOM 3467 C C . GLY A 1 427 ? 35.625 36.406 15.383 1 54.84 427 GLY A C 1
ATOM 3468 O O . GLY A 1 427 ? 34.688 35.688 15.734 1 54.84 427 GLY A O 1
ATOM 3469 N N . GLY A 1 428 ? 36.781 35.844 15.289 1 59.06 428 GLY A N 1
ATOM 3470 C CA . GLY A 1 428 ? 37.344 34.594 15.836 1 59.06 428 GLY A CA 1
ATOM 3471 C C . GLY A 1 428 ? 36.531 33.375 15.43 1 59.06 428 GLY A C 1
ATOM 3472 O O . GLY A 1 428 ? 35.375 33.5 15.016 1 59.06 428 GLY A O 1
ATOM 3473 N N . PHE A 1 429 ? 37.156 32.281 15.328 1 64.56 429 PHE A N 1
ATOM 3474 C CA . PHE A 1 429 ? 36.656 30.938 15.016 1 64.56 429 PHE A CA 1
ATOM 3475 C C . PHE A 1 429 ? 35.75 30.422 16.125 1 64.56 429 PHE A C 1
ATOM 3477 O O . PHE A 1 429 ? 36.25 29.828 17.094 1 64.56 429 PHE A O 1
ATOM 3484 N N . GLY A 1 430 ? 34.438 30.875 16.266 1 75.5 430 GLY A N 1
ATOM 3485 C CA . GLY A 1 430 ? 33.5 30.406 17.266 1 75.5 430 GLY A CA 1
ATOM 3486 C C . GLY A 1 430 ? 32.812 29.109 16.891 1 75.5 430 GLY A C 1
ATOM 3487 O O . GLY A 1 430 ? 33.062 28.578 15.797 1 75.5 430 GLY A O 1
ATOM 3488 N N . LEU A 1 431 ? 32.219 28.469 17.797 1 81 431 LEU A N 1
ATOM 3489 C CA . LEU A 1 431 ? 31.516 27.203 17.641 1 81 431 LEU A CA 1
ATOM 3490 C C . LEU A 1 431 ? 30.5 27.266 16.484 1 81 431 LEU A C 1
ATOM 3492 O O . LEU A 1 431 ? 30.328 26.297 15.758 1 81 431 LEU A O 1
ATOM 3496 N N . TYR A 1 432 ? 29.953 28.375 16.234 1 83.5 432 TYR A N 1
ATOM 3497 C CA . TYR A 1 432 ? 28.969 28.547 15.172 1 83.5 432 TYR A CA 1
ATOM 3498 C C . TYR A 1 432 ? 29.625 28.391 13.805 1 83.5 432 TYR A C 1
ATOM 3500 O O . TYR A 1 432 ? 29.078 27.719 12.922 1 83.5 432 TYR A O 1
ATOM 3508 N N . LEU A 1 433 ? 30.75 28.938 13.656 1 87.94 433 LEU A N 1
ATOM 3509 C CA . LEU A 1 433 ? 31.453 28.828 12.383 1 87.94 433 LEU A CA 1
ATOM 3510 C C . LEU A 1 433 ? 31.922 27.406 12.141 1 87.94 433 LEU A C 1
ATOM 3512 O O . LEU A 1 433 ? 31.828 26.906 11.016 1 87.94 433 LEU A O 1
ATOM 3516 N N . ILE A 1 434 ? 32.344 26.75 13.18 1 90.12 434 ILE A N 1
ATOM 3517 C CA . ILE A 1 434 ? 32.812 25.359 13.039 1 90.12 434 ILE A CA 1
ATOM 3518 C C . ILE A 1 434 ? 31.625 24.469 12.641 1 90.12 434 ILE A C 1
ATOM 3520 O O . ILE A 1 434 ? 31.75 23.625 11.75 1 90.12 434 ILE A O 1
ATOM 3524 N N . LEU A 1 435 ? 30.547 24.688 13.281 1 91.38 435 LEU A N 1
ATOM 3525 C CA . LEU A 1 435 ? 29.375 23.875 12.977 1 91.38 435 LEU A CA 1
ATOM 3526 C C . LEU A 1 435 ? 28.859 24.172 11.562 1 91.38 435 LEU A C 1
ATOM 3528 O O . LEU A 1 435 ? 28.391 23.266 10.875 1 91.38 435 LEU A O 1
ATOM 3532 N N . THR A 1 436 ? 28.984 25.391 11.18 1 91.38 436 THR A N 1
ATOM 3533 C CA . THR A 1 436 ? 28.547 25.734 9.828 1 91.38 436 THR A CA 1
ATOM 3534 C C . THR A 1 436 ? 29.469 25.094 8.789 1 91.38 436 THR A C 1
ATOM 3536 O O . THR A 1 436 ? 28.984 24.562 7.781 1 91.38 436 THR A O 1
ATOM 3539 N N . LEU A 1 437 ? 30.781 25.125 9.062 1 93.56 437 LEU A N 1
ATOM 3540 C CA . LEU A 1 437 ? 31.719 24.516 8.133 1 93.56 437 LEU A CA 1
ATOM 3541 C C . LEU A 1 437 ? 31.578 23 8.117 1 93.56 437 LEU A C 1
ATOM 3543 O O . LEU A 1 437 ? 31.625 22.375 7.059 1 93.56 437 LEU A O 1
ATOM 3547 N N . LEU A 1 438 ? 31.359 22.453 9.258 1 94.44 438 LEU A N 1
ATOM 3548 C CA . LEU A 1 438 ? 31.141 21.016 9.336 1 94.44 438 LEU A CA 1
ATOM 3549 C C . LEU A 1 438 ? 29.844 20.625 8.633 1 94.44 438 LEU A C 1
ATOM 3551 O O . LEU A 1 438 ? 29.781 19.625 7.918 1 94.44 438 LEU A O 1
ATOM 3555 N N . GLY A 1 439 ? 28.812 21.359 8.875 1 94.81 439 GLY A N 1
ATOM 3556 C CA . GLY A 1 439 ? 27.562 21.109 8.203 1 94.81 439 GLY A CA 1
ATOM 3557 C C . GLY A 1 439 ? 27.656 21.188 6.688 1 94.81 439 GLY A C 1
ATOM 3558 O O . GLY A 1 439 ? 27.109 20.344 5.98 1 94.81 439 GLY A O 1
ATOM 3559 N N . ASN A 1 440 ? 28.406 22.094 6.211 1 94.19 440 ASN A N 1
ATOM 3560 C CA . ASN A 1 440 ? 28.578 22.234 4.77 1 94.19 440 ASN A CA 1
ATOM 3561 C C . ASN A 1 440 ? 29.438 21.109 4.195 1 94.19 440 ASN A C 1
ATOM 3563 O O . ASN A 1 440 ? 29.188 20.625 3.094 1 94.19 440 ASN A O 1
ATOM 3567 N N . LEU A 1 441 ? 30.438 20.75 4.961 1 95.44 441 LEU A N 1
ATOM 3568 C CA . LEU A 1 441 ? 31.281 19.656 4.512 1 95.44 441 LEU A CA 1
ATOM 3569 C C . LEU A 1 441 ? 30.5 18.359 4.426 1 95.44 441 LEU A C 1
ATOM 3571 O O . LEU A 1 441 ? 30.547 17.672 3.404 1 95.44 441 LEU A O 1
ATOM 3575 N N . LEU A 1 442 ? 29.859 18.031 5.438 1 96.5 442 LEU A N 1
ATOM 3576 C CA . LEU A 1 442 ? 29.078 16.812 5.461 1 96.5 442 LEU A CA 1
ATOM 3577 C C . LEU A 1 442 ? 27.984 16.828 4.387 1 96.5 442 LEU A C 1
ATOM 3579 O O . LEU A 1 442 ? 27.719 15.797 3.764 1 96.5 442 LEU A O 1
ATOM 3583 N N . ASP A 1 443 ? 27.391 17.906 4.191 1 95.69 443 ASP A N 1
ATOM 3584 C CA . ASP A 1 443 ? 26.359 18.047 3.174 1 95.69 443 ASP A CA 1
ATOM 3585 C C . ASP A 1 443 ? 26.922 17.812 1.776 1 95.69 443 ASP A C 1
ATOM 3587 O O . ASP A 1 443 ? 26.297 17.156 0.943 1 95.69 443 ASP A O 1
ATOM 3591 N N . GLN A 1 444 ? 28.062 18.359 1.541 1 95.06 444 GLN A N 1
ATOM 3592 C CA . GLN A 1 444 ? 28.656 18.219 0.217 1 95.06 444 GLN A CA 1
ATOM 3593 C C . GLN A 1 444 ? 29.109 16.781 -0.037 1 95.06 444 GLN A C 1
ATOM 3595 O O . GLN A 1 444 ? 29 16.281 -1.155 1 95.06 444 GLN A O 1
ATOM 3600 N N . ILE A 1 445 ? 29.672 16.203 0.953 1 94.56 445 ILE A N 1
ATOM 3601 C CA . ILE A 1 445 ? 30.016 14.797 0.805 1 94.56 445 ILE A CA 1
ATOM 3602 C C . ILE A 1 445 ? 28.766 13.984 0.514 1 94.56 445 ILE A C 1
ATOM 3604 O O . ILE A 1 445 ? 28.766 13.109 -0.356 1 94.56 445 ILE A O 1
ATOM 3608 N N . GLY A 1 446 ? 27.734 14.258 1.208 1 95.25 446 GLY A N 1
ATOM 3609 C CA . GLY A 1 446 ? 26.469 13.594 0.942 1 95.25 446 GLY A CA 1
ATOM 3610 C C . GLY A 1 446 ? 25.953 13.836 -0.464 1 95.25 446 GLY A C 1
ATOM 3611 O O . GLY A 1 446 ? 25.453 12.914 -1.115 1 95.25 446 GLY A O 1
ATOM 3612 N N . ASN A 1 447 ? 26.094 14.984 -0.938 1 95.38 447 ASN A N 1
ATOM 3613 C CA . ASN A 1 447 ? 25.641 15.312 -2.285 1 95.38 447 ASN A CA 1
ATOM 3614 C C . ASN A 1 447 ? 26.422 14.547 -3.344 1 95.38 447 ASN A C 1
ATOM 3616 O O . ASN A 1 447 ? 25.859 14.141 -4.363 1 95.38 447 ASN A O 1
ATOM 3620 N N . ILE A 1 448 ? 27.656 14.422 -3.107 1 94.5 448 ILE A N 1
ATOM 3621 C CA . ILE A 1 448 ? 28.484 13.68 -4.047 1 94.5 448 ILE A CA 1
ATOM 3622 C C . ILE A 1 448 ? 27.984 12.242 -4.16 1 94.5 448 ILE A C 1
ATOM 3624 O O . ILE A 1 448 ? 27.797 11.727 -5.262 1 94.5 448 ILE A O 1
ATOM 3628 N N . PHE A 1 449 ? 27.703 11.711 -3.08 1 94.25 449 PHE A N 1
ATOM 3629 C CA . PHE A 1 449 ? 27.219 10.336 -3.082 1 94.25 449 PHE A CA 1
ATOM 3630 C C . PHE A 1 449 ? 25.828 10.25 -3.67 1 94.25 449 PHE A C 1
ATOM 3632 O O . PHE A 1 449 ? 25.484 9.281 -4.352 1 94.25 449 PHE A O 1
ATOM 3639 N N . VAL A 1 450 ? 24.969 11.172 -3.443 1 94.56 450 VAL A N 1
ATOM 3640 C CA . VAL A 1 450 ? 23.625 11.172 -3.982 1 94.56 450 VAL A CA 1
ATOM 3641 C C . VAL A 1 450 ? 23.672 11.273 -5.504 1 94.56 450 VAL A C 1
ATOM 3643 O O . VAL A 1 450 ? 22.953 10.547 -6.207 1 94.56 450 VAL A O 1
ATOM 3646 N N . VAL A 1 451 ? 24.5 12.133 -5.98 1 93.62 451 VAL A N 1
ATOM 3647 C CA . VAL A 1 451 ? 24.609 12.32 -7.426 1 93.62 451 VAL A CA 1
ATOM 3648 C C . VAL A 1 451 ? 25.156 11.047 -8.07 1 93.62 451 VAL A C 1
ATOM 3650 O O . VAL A 1 451 ? 24.703 10.656 -9.148 1 93.62 451 VAL A O 1
ATOM 3653 N N . MET A 1 452 ? 25.984 10.43 -7.371 1 91.5 452 MET A N 1
ATOM 3654 C CA . MET A 1 452 ? 26.562 9.203 -7.91 1 91.5 452 MET A CA 1
ATOM 3655 C C . MET A 1 452 ? 25.547 8.07 -7.914 1 91.5 452 MET A C 1
ATOM 3657 O O . MET A 1 452 ? 25.344 7.414 -8.938 1 91.5 452 MET A O 1
ATOM 3661 N N . VAL A 1 453 ? 24.938 7.895 -6.848 1 92.31 453 VAL A N 1
ATOM 3662 C CA . VAL A 1 453 ? 24.016 6.777 -6.719 1 92.31 453 VAL A CA 1
ATOM 3663 C C . VAL A 1 453 ? 22.797 7.008 -7.613 1 92.31 453 VAL A C 1
ATOM 3665 O O . VAL A 1 453 ? 22.406 6.121 -8.375 1 92.31 453 VAL A O 1
ATOM 3668 N N . TYR A 1 454 ? 22.156 8.141 -7.539 1 94.75 454 TYR A N 1
ATOM 3669 C CA . TYR A 1 454 ? 20.969 8.43 -8.336 1 94.75 454 TYR A CA 1
ATOM 3670 C C . TYR A 1 454 ? 21.328 8.562 -9.812 1 94.75 454 TYR A C 1
ATOM 3672 O O . TYR A 1 454 ? 20.594 8.07 -10.68 1 94.75 454 TYR A O 1
ATOM 3680 N N . GLY A 1 455 ? 22.469 9.203 -10.062 1 92.44 455 GLY A N 1
ATOM 3681 C CA . GLY A 1 455 ? 22.875 9.344 -11.453 1 92.44 455 GLY A CA 1
ATOM 3682 C C . GLY A 1 455 ? 23.141 8.016 -12.133 1 92.44 455 GLY A C 1
ATOM 3683 O O . GLY A 1 455 ? 22.641 7.758 -13.219 1 92.44 455 GLY A O 1
ATOM 3684 N N . TYR A 1 456 ? 23.844 7.176 -11.43 1 90 456 TYR A N 1
ATOM 3685 C CA . TYR A 1 456 ? 24.172 5.863 -11.984 1 90 456 TYR A CA 1
ATOM 3686 C C . TYR A 1 456 ? 22.922 4.996 -12.086 1 90 456 TYR A C 1
ATOM 3688 O O . TYR A 1 456 ? 22.734 4.285 -13.078 1 90 456 TYR A O 1
ATOM 3696 N N . SER A 1 457 ? 22.109 5.016 -11.125 1 92.88 457 SER A N 1
ATOM 3697 C CA . SER A 1 457 ? 20.906 4.188 -11.133 1 92.88 457 SER A CA 1
ATOM 3698 C C . SER A 1 457 ? 19.922 4.641 -12.219 1 92.88 457 SER A C 1
ATOM 3700 O O . SER A 1 457 ? 19.297 3.811 -12.883 1 92.88 457 SER A O 1
ATOM 3702 N N . ILE A 1 458 ? 19.797 5.887 -12.422 1 94.62 458 ILE A N 1
ATOM 3703 C CA . ILE A 1 458 ? 18.922 6.402 -13.461 1 94.62 458 ILE A CA 1
ATOM 3704 C C . ILE A 1 458 ? 19.484 6.051 -14.836 1 94.62 458 ILE A C 1
ATOM 3706 O O . ILE A 1 458 ? 18.734 5.656 -15.734 1 94.62 458 ILE A O 1
ATOM 3710 N N . TYR A 1 459 ? 20.766 6.164 -14.93 1 91 459 TYR A N 1
ATOM 3711 C CA . TYR A 1 459 ? 21.406 5.797 -16.188 1 91 459 TYR A CA 1
ATOM 3712 C C . TYR A 1 459 ? 21.156 4.328 -16.516 1 91 459 TYR A C 1
ATOM 3714 O O . TYR A 1 459 ? 20.75 3.998 -17.625 1 91 459 TYR A O 1
ATOM 3722 N N . TYR A 1 460 ? 21.359 3.494 -15.57 1 88.88 460 TYR A N 1
ATOM 3723 C CA . TYR A 1 460 ? 21.172 2.064 -15.781 1 88.88 460 TYR A CA 1
ATOM 3724 C C . TYR A 1 460 ? 19.703 1.751 -16.078 1 88.88 460 TYR A C 1
ATOM 3726 O O . TYR A 1 460 ? 19.406 0.865 -16.875 1 88.88 460 TYR A O 1
ATOM 3734 N N . PHE A 1 461 ? 18.844 2.432 -15.453 1 92.25 461 PHE A N 1
ATOM 3735 C CA . PHE A 1 461 ? 17.406 2.195 -15.656 1 92.25 461 PHE A CA 1
ATOM 3736 C C . PHE A 1 461 ? 17 2.51 -17.094 1 92.25 461 PHE A C 1
ATOM 3738 O O . PHE A 1 461 ? 16.375 1.689 -17.75 1 92.25 461 PHE A O 1
ATOM 3745 N N . PHE A 1 462 ? 17.406 3.604 -17.625 1 91.75 462 PHE A N 1
ATOM 3746 C CA . PHE A 1 462 ? 17 4.016 -18.969 1 91.75 462 PHE A CA 1
ATOM 3747 C C . PHE A 1 462 ? 17.672 3.158 -20.031 1 91.75 462 PHE A C 1
ATOM 3749 O O . PHE A 1 462 ? 17.031 2.732 -20.984 1 91.75 462 PHE A O 1
ATOM 3756 N N . PHE A 1 463 ? 18.844 2.844 -19.844 1 88.12 463 PHE A N 1
ATOM 3757 C CA . PHE A 1 463 ? 19.562 2.109 -20.875 1 88.12 463 PHE A CA 1
ATOM 3758 C C . PHE A 1 463 ? 19.203 0.628 -20.828 1 88.12 463 PHE A C 1
ATOM 3760 O O . PHE A 1 463 ? 19.203 -0.041 -21.859 1 88.12 463 PHE A O 1
ATOM 3767 N N . PHE A 1 464 ? 18.875 0.155 -19.688 1 88.19 464 PHE A N 1
ATOM 3768 C CA . PHE A 1 464 ? 18.484 -1.249 -19.609 1 88.19 464 PHE A CA 1
ATOM 3769 C C . PHE A 1 464 ? 17.062 -1.444 -20.094 1 88.19 464 PHE A C 1
ATOM 3771 O O . PHE A 1 464 ? 16.781 -2.393 -20.828 1 88.19 464 PHE A O 1
ATOM 3778 N N . LYS A 1 465 ? 16.172 -0.621 -19.781 1 88.88 465 LYS A N 1
ATOM 3779 C CA . LYS A 1 465 ? 14.758 -0.827 -20.094 1 88.88 465 LYS A CA 1
ATOM 3780 C C . LYS A 1 465 ? 14.445 -0.413 -21.531 1 88.88 465 LYS A C 1
ATOM 3782 O O . LYS A 1 465 ? 13.531 -0.96 -22.156 1 88.88 465 LYS A O 1
ATOM 3787 N N . LEU A 1 466 ? 15.18 0.436 -22.062 1 85.31 466 LEU A N 1
ATOM 3788 C CA . LEU A 1 466 ? 14.844 0.943 -23.391 1 85.31 466 LEU A CA 1
ATOM 3789 C C . LEU A 1 466 ? 15.852 0.459 -24.438 1 85.31 466 LEU A C 1
ATOM 3791 O O . LEU A 1 466 ? 15.906 0.993 -25.547 1 85.31 466 LEU A O 1
ATOM 3795 N N . GLN A 1 467 ? 16.438 -0.576 -24.125 1 82.12 467 GLN A N 1
ATOM 3796 C CA . GLN A 1 467 ? 17.453 -1.022 -25.078 1 82.12 467 GLN A CA 1
ATOM 3797 C C . GLN A 1 467 ? 16.844 -1.979 -26.109 1 82.12 467 GLN A C 1
ATOM 3799 O O . GLN A 1 467 ? 15.953 -2.766 -25.781 1 82.12 467 GLN A O 1
ATOM 3804 N N . SER A 1 468 ? 17.234 -1.858 -27.344 1 76.56 468 SER A N 1
ATOM 3805 C CA . SER A 1 468 ? 16.891 -2.795 -28.406 1 76.56 468 SER A CA 1
ATOM 3806 C C . SER A 1 468 ? 17.984 -3.838 -28.609 1 76.56 468 SER A C 1
ATOM 3808 O O . SER A 1 468 ? 17.688 -5.02 -28.812 1 76.56 468 SER A O 1
ATOM 3810 N N . ASP A 1 469 ? 19.234 -3.207 -28.531 1 72.81 469 ASP A N 1
ATOM 3811 C CA . ASP A 1 469 ? 20.391 -4.086 -28.578 1 72.81 469 ASP A CA 1
ATOM 3812 C C . ASP A 1 469 ? 20.984 -4.305 -27.188 1 72.81 469 ASP A C 1
ATOM 3814 O O . ASP A 1 469 ? 20.984 -3.389 -26.359 1 72.81 469 ASP A O 1
ATOM 3818 N N . LEU A 1 470 ? 21.156 -5.469 -26.828 1 72.81 470 LEU A N 1
ATOM 3819 C CA . LEU A 1 470 ? 21.594 -5.777 -25.469 1 72.81 470 LEU A CA 1
ATOM 3820 C C . LEU A 1 470 ? 22.984 -5.238 -25.219 1 72.81 470 LEU A C 1
ATOM 3822 O O . LEU A 1 470 ? 23.984 -5.961 -25.375 1 72.81 470 LEU A O 1
ATOM 3826 N N . ALA A 1 471 ? 23.062 -3.955 -24.906 1 72.12 471 ALA A N 1
ATOM 3827 C CA . ALA A 1 471 ? 24.344 -3.338 -24.578 1 72.12 471 ALA A CA 1
ATOM 3828 C C . ALA A 1 471 ? 24.562 -3.33 -23.062 1 72.12 471 ALA A C 1
ATOM 3830 O O . ALA A 1 471 ? 25.703 -3.477 -22.609 1 72.12 471 ALA A O 1
ATOM 3831 N N . VAL A 1 472 ? 23.5 -3.227 -22.375 1 79.5 472 VAL A N 1
ATOM 3832 C CA . VAL A 1 472 ? 23.609 -3.158 -20.922 1 79.5 472 VAL A CA 1
ATOM 3833 C C . VAL A 1 472 ? 22.922 -4.375 -20.297 1 79.5 472 VAL A C 1
ATOM 3835 O O . VAL A 1 472 ? 21.797 -4.711 -20.641 1 79.5 472 VAL A O 1
ATOM 3838 N N . TYR A 1 473 ? 23.781 -5.062 -19.438 1 78.5 473 TYR A N 1
ATOM 3839 C CA . TYR A 1 473 ? 23.281 -6.25 -18.766 1 78.5 473 TYR A CA 1
ATOM 3840 C C . TYR A 1 473 ? 23.219 -6.035 -17.25 1 78.5 473 TYR A C 1
ATOM 3842 O O . TYR A 1 473 ? 23.906 -5.164 -16.719 1 78.5 473 TYR A O 1
ATOM 3850 N N . LEU A 1 474 ? 22.25 -6.723 -16.703 1 80.06 474 LEU A N 1
ATOM 3851 C CA . LEU A 1 474 ? 22.188 -6.742 -15.242 1 80.06 474 LEU A CA 1
ATOM 3852 C C . LEU A 1 474 ? 22.953 -7.93 -14.68 1 80.06 474 LEU A C 1
ATOM 3854 O O . LEU A 1 474 ? 22.609 -9.086 -14.953 1 80.06 474 LEU A O 1
ATOM 3858 N N . PRO A 1 475 ? 24.078 -7.566 -14.18 1 70 475 PRO A N 1
ATOM 3859 C CA . PRO A 1 475 ? 24.891 -8.695 -13.719 1 70 475 PRO A CA 1
ATOM 3860 C C . PRO A 1 475 ? 24.188 -9.523 -12.648 1 70 475 PRO A C 1
ATOM 3862 O O . PRO A 1 475 ? 23.391 -8.992 -11.875 1 70 475 PRO A O 1
ATOM 3865 N N . TYR A 1 476 ? 24.484 -10.797 -12.781 1 62.94 476 TYR A N 1
ATOM 3866 C CA . TYR A 1 476 ? 24 -11.797 -11.836 1 62.94 476 TYR A CA 1
ATOM 3867 C C . TYR A 1 476 ? 24.75 -11.703 -10.516 1 62.94 476 TYR A C 1
ATOM 3869 O O . TYR A 1 476 ? 25.953 -11.398 -10.492 1 62.94 476 TYR A O 1
ATOM 3877 N N . GLY A 1 477 ? 24.094 -11.562 -9.438 1 59.47 477 GLY A N 1
ATOM 3878 C CA . GLY A 1 477 ? 24.812 -11.719 -8.172 1 59.47 477 GLY A CA 1
ATOM 3879 C C . GLY A 1 477 ? 24.875 -10.43 -7.367 1 59.47 477 GLY A C 1
ATOM 3880 O O . GLY A 1 477 ? 24.031 -9.547 -7.539 1 59.47 477 GLY A O 1
ATOM 3881 N N . GLU A 1 478 ? 25.875 -10.422 -6.461 1 60.75 478 GLU A N 1
ATOM 3882 C CA . GLU A 1 478 ? 26.094 -9.43 -5.422 1 60.75 478 GLU A CA 1
ATOM 3883 C C . GLU A 1 478 ? 26.891 -8.242 -5.953 1 60.75 478 GLU A C 1
ATOM 3885 O O . GLU A 1 478 ? 27.453 -7.461 -5.176 1 60.75 478 GLU A O 1
ATOM 3890 N N . GLU A 1 479 ? 26.844 -8.086 -7.297 1 64.06 479 GLU A N 1
ATOM 3891 C CA . GLU A 1 479 ? 27.719 -7.016 -7.777 1 64.06 479 GLU A CA 1
ATOM 3892 C C . GLU A 1 479 ? 27.156 -5.645 -7.422 1 64.06 479 GLU A C 1
ATOM 3894 O O . GLU A 1 479 ? 27.906 -4.707 -7.148 1 64.06 479 GLU A O 1
ATOM 3899 N N . PHE A 1 480 ? 25.875 -5.602 -7.383 1 72.5 480 PHE A N 1
ATOM 3900 C CA . PHE A 1 480 ? 25.359 -4.27 -7.09 1 72.5 480 PHE A CA 1
ATOM 3901 C C . PHE A 1 480 ? 25.062 -4.117 -5.602 1 72.5 480 PHE A C 1
ATOM 3903 O O . PHE A 1 480 ? 24.344 -3.201 -5.195 1 72.5 480 PHE A O 1
ATOM 3910 N N . ARG A 1 481 ? 25.781 -4.848 -4.848 1 75.44 481 ARG A N 1
ATOM 3911 C CA . ARG A 1 481 ? 25.625 -4.719 -3.402 1 75.44 481 ARG A CA 1
ATOM 3912 C C . ARG A 1 481 ? 26.328 -3.457 -2.895 1 75.44 481 ARG A C 1
ATOM 3914 O O . ARG A 1 481 ? 26 -2.957 -1.815 1 75.44 481 ARG A O 1
ATOM 3921 N N . PHE A 1 482 ? 27.25 -2.873 -3.748 1 77.94 482 PHE A N 1
ATOM 3922 C CA . PHE A 1 482 ? 27.922 -1.634 -3.379 1 77.94 482 PHE A CA 1
ATOM 3923 C C . PHE A 1 482 ? 26.938 -0.478 -3.307 1 77.94 482 PHE A C 1
ATOM 3925 O O . PHE A 1 482 ? 27.172 0.508 -2.605 1 77.94 482 PHE A O 1
ATOM 3932 N N . LEU A 1 483 ? 25.891 -0.629 -3.975 1 83.25 483 LEU A N 1
ATOM 3933 C CA . LEU A 1 483 ? 24.875 0.426 -3.996 1 83.25 483 LEU A CA 1
ATOM 3934 C C . LEU A 1 483 ? 24.266 0.615 -2.615 1 83.25 483 LEU A C 1
ATOM 3936 O O . LEU A 1 483 ? 23.938 1.738 -2.225 1 83.25 483 LEU A O 1
ATOM 3940 N N . ILE A 1 484 ? 24.25 -0.484 -1.869 1 85.69 484 ILE A N 1
ATOM 3941 C CA . ILE A 1 484 ? 23.688 -0.389 -0.524 1 85.69 484 ILE A CA 1
ATOM 3942 C C . ILE A 1 484 ? 24.625 0.436 0.362 1 85.69 484 ILE A C 1
ATOM 3944 O O . ILE A 1 484 ? 24.156 1.283 1.132 1 85.69 484 ILE A O 1
ATOM 3948 N N . ALA A 1 485 ? 25.828 0.216 0.166 1 88.06 485 ALA A N 1
ATOM 3949 C CA . ALA A 1 485 ? 26.812 0.969 0.955 1 88.06 485 ALA A CA 1
ATOM 3950 C C . ALA A 1 485 ? 26.812 2.439 0.551 1 88.06 485 ALA A C 1
ATOM 3952 O O . ALA A 1 485 ? 26.891 3.324 1.407 1 88.06 485 ALA A O 1
ATOM 3953 N N . PHE A 1 486 ? 26.688 2.711 -0.666 1 90.88 486 PHE A N 1
ATOM 3954 C CA . PHE A 1 486 ? 26.719 4.086 -1.149 1 90.88 486 PHE A CA 1
ATOM 3955 C C . PHE A 1 486 ? 25.453 4.836 -0.719 1 90.88 486 PHE A C 1
ATOM 3957 O O . PHE A 1 486 ? 25.531 6 -0.315 1 90.88 486 PHE A O 1
ATOM 3964 N N . ILE A 1 487 ? 24.375 4.191 -0.747 1 93.5 487 ILE A N 1
ATOM 3965 C CA . ILE A 1 487 ? 23.125 4.844 -0.357 1 93.5 487 ILE A CA 1
ATOM 3966 C C . ILE A 1 487 ? 23.125 5.078 1.151 1 93.5 487 ILE A C 1
ATOM 3968 O O . ILE A 1 487 ? 22.688 6.137 1.619 1 93.5 487 ILE A O 1
ATOM 3972 N N . SER A 1 488 ? 23.609 4.102 1.89 1 94.31 488 SER A N 1
ATOM 3973 C CA . SER A 1 488 ? 23.656 4.246 3.34 1 94.31 488 SER A CA 1
ATOM 3974 C C . SER A 1 488 ? 24.625 5.348 3.752 1 94.31 488 SER A C 1
ATOM 3976 O O . SER A 1 488 ? 24.344 6.137 4.652 1 94.31 488 SER A O 1
ATOM 3978 N N . THR A 1 489 ? 25.703 5.418 3.061 1 94.94 489 THR A N 1
ATOM 3979 C CA . THR A 1 489 ? 26.672 6.473 3.348 1 94.94 489 THR A CA 1
ATOM 3980 C C . THR A 1 489 ? 26.109 7.84 2.973 1 94.94 489 THR A C 1
ATOM 3982 O O . THR A 1 489 ? 26.281 8.812 3.715 1 94.94 489 THR A O 1
ATOM 3985 N N . ALA A 1 490 ? 25.5 7.902 1.878 1 96.06 490 ALA A N 1
ATOM 3986 C CA . ALA A 1 490 ? 24.875 9.156 1.472 1 96.06 490 ALA A CA 1
ATOM 3987 C C . ALA A 1 490 ? 23.844 9.602 2.496 1 96.06 490 ALA A C 1
ATOM 3989 O O . ALA A 1 490 ? 23.766 10.781 2.848 1 96.06 490 ALA A O 1
ATOM 3990 N N . PHE A 1 491 ? 23.109 8.719 3.037 1 96.94 491 PHE A N 1
ATOM 3991 C CA . PHE A 1 491 ? 22.078 9.039 4.004 1 96.94 491 PHE A CA 1
ATOM 3992 C C . PHE A 1 491 ? 22.688 9.539 5.309 1 96.94 491 PHE A C 1
ATOM 3994 O O . PHE A 1 491 ? 22.219 10.531 5.875 1 96.94 491 PHE A O 1
ATOM 4001 N N . VAL A 1 492 ? 23.672 8.797 5.75 1 97.38 492 VAL A N 1
ATOM 4002 C CA . VAL A 1 492 ? 24.266 9.156 7.031 1 97.38 492 VAL A CA 1
ATOM 4003 C C . VAL A 1 492 ? 24.859 10.562 6.953 1 97.38 492 VAL A C 1
ATOM 4005 O O . VAL A 1 492 ? 24.625 11.391 7.836 1 97.38 492 VAL A O 1
ATOM 4008 N N . PHE A 1 493 ? 25.5 10.906 5.898 1 97.31 493 PHE A N 1
ATOM 4009 C CA . PHE A 1 493 ? 26.109 12.227 5.758 1 97.31 493 PHE A CA 1
ATOM 4010 C C . PHE A 1 493 ? 25.031 13.297 5.574 1 97.31 493 PHE A C 1
ATOM 4012 O O . PHE A 1 493 ? 25.109 14.359 6.188 1 97.31 493 PHE A O 1
ATOM 4019 N N . LYS A 1 494 ? 24.062 12.992 4.852 1 97 494 LYS A N 1
ATOM 4020 C CA . LYS A 1 494 ? 22.984 13.969 4.66 1 97 494 LYS A CA 1
ATOM 4021 C C . LYS A 1 494 ? 22.172 14.156 5.938 1 97 494 LYS A C 1
ATOM 4023 O O . LYS A 1 494 ? 21.734 15.266 6.246 1 97 494 LYS A O 1
ATOM 4028 N N . ALA A 1 495 ? 21.922 13.078 6.645 1 97.31 495 ALA A N 1
ATOM 4029 C CA . ALA A 1 495 ? 21.172 13.148 7.895 1 97.31 495 ALA A CA 1
ATOM 4030 C C . ALA A 1 495 ? 21.922 13.969 8.938 1 97.31 495 ALA A C 1
ATOM 4032 O O . ALA A 1 495 ? 21.344 14.844 9.586 1 97.31 495 ALA A O 1
ATOM 4033 N N . LEU A 1 496 ? 23.188 13.75 9.031 1 97.44 496 LEU A N 1
ATOM 4034 C CA . LEU A 1 496 ? 23.984 14.508 9.992 1 97.44 496 LEU A CA 1
ATOM 4035 C C . LEU A 1 496 ? 24.062 15.977 9.602 1 97.44 496 LEU A C 1
ATOM 4037 O O . LEU A 1 496 ? 23.953 16.859 10.453 1 97.44 496 LEU A O 1
ATOM 4041 N N . ALA A 1 497 ? 24.234 16.203 8.359 1 97.31 497 ALA A N 1
ATOM 4042 C CA . ALA A 1 497 ? 24.266 17.578 7.875 1 97.31 497 ALA A CA 1
ATOM 4043 C C . ALA A 1 497 ? 22.922 18.281 8.141 1 97.31 497 ALA A C 1
ATOM 4045 O O . ALA A 1 497 ? 22.906 19.438 8.57 1 97.31 497 ALA A O 1
ATOM 4046 N N . SER A 1 498 ? 21.859 17.562 7.922 1 96.44 498 SER A N 1
ATOM 4047 C CA . SER A 1 498 ? 20.531 18.141 8.125 1 96.44 498 SER A CA 1
ATOM 4048 C C . SER A 1 498 ? 20.281 18.438 9.594 1 96.44 498 SER A C 1
ATOM 4050 O O . SER A 1 498 ? 19.672 19.453 9.938 1 96.44 498 SER A O 1
ATOM 4052 N N . ILE A 1 499 ? 20.766 17.578 10.438 1 96.5 499 ILE A N 1
ATOM 4053 C CA . ILE A 1 499 ? 20.578 17.797 11.875 1 96.5 499 ILE A CA 1
ATOM 4054 C C . ILE A 1 499 ? 21.359 19.031 12.312 1 96.5 499 ILE A C 1
ATOM 4056 O O . ILE A 1 499 ? 20.828 19.891 13.023 1 96.5 499 ILE A O 1
ATOM 4060 N N . ILE A 1 500 ? 22.562 19.203 11.828 1 96.12 500 ILE A N 1
ATOM 4061 C CA . ILE A 1 500 ? 23.391 20.344 12.195 1 96.12 500 ILE A CA 1
ATOM 4062 C C . ILE A 1 500 ? 22.781 21.641 11.656 1 96.12 500 ILE A C 1
ATOM 4064 O O . ILE A 1 500 ? 22.656 22.625 12.383 1 96.12 500 ILE A O 1
ATOM 4068 N N . LYS A 1 501 ? 22.391 21.594 10.5 1 94.88 501 LYS A N 1
ATOM 4069 C CA . LYS A 1 501 ? 21.828 22.797 9.891 1 94.88 501 LYS A CA 1
ATOM 4070 C C . LYS A 1 501 ? 20.484 23.156 10.516 1 94.88 501 LYS A C 1
ATOM 4072 O O . LYS A 1 501 ? 20.141 24.328 10.633 1 94.88 501 LYS A O 1
ATOM 4077 N N . LEU A 1 502 ? 19.75 22.156 10.922 1 95.69 502 LEU A N 1
ATOM 4078 C CA . LEU A 1 502 ? 18.5 22.406 11.625 1 95.69 502 LEU A CA 1
ATOM 4079 C C . LEU A 1 502 ? 18.766 23.078 12.969 1 95.69 502 LEU A C 1
ATOM 4081 O O . LEU A 1 502 ? 18.016 24 13.359 1 95.69 502 LEU A O 1
ATOM 4085 N N . LEU A 1 503 ? 19.797 22.656 13.586 1 94.31 503 LEU A N 1
ATOM 4086 C CA . LEU A 1 503 ? 20.141 23.266 14.859 1 94.31 503 LEU A CA 1
ATOM 4087 C C . LEU A 1 503 ? 20.594 24.719 14.672 1 94.31 503 LEU A C 1
ATOM 4089 O O . LEU A 1 503 ? 20.281 25.578 15.484 1 94.31 503 LEU A O 1
ATOM 4093 N N . LEU A 1 504 ? 21.172 24.984 13.578 1 92.5 504 LEU A N 1
ATOM 4094 C CA . LEU A 1 504 ? 21.656 26.328 13.297 1 92.5 504 LEU A CA 1
ATOM 4095 C C . LEU A 1 504 ? 20.516 27.25 12.914 1 92.5 504 LEU A C 1
ATOM 4097 O O . LEU A 1 504 ? 20.406 28.375 13.422 1 92.5 504 LEU A O 1
ATOM 4101 N N . VAL A 1 505 ? 19.656 26.781 12.094 1 92.88 505 VAL A N 1
ATOM 4102 C CA . VAL A 1 505 ? 18.562 27.594 11.594 1 92.88 505 VAL A CA 1
ATOM 4103 C C . VAL A 1 505 ? 17.578 27.906 12.727 1 92.88 505 VAL A C 1
ATOM 4105 O O . VAL A 1 505 ? 17.031 29.016 12.797 1 92.88 505 VAL A O 1
ATOM 4108 N N . THR A 1 506 ? 17.375 26.969 13.656 1 92.56 506 THR A N 1
ATOM 4109 C CA . THR A 1 506 ? 16.438 27.188 14.75 1 92.56 506 THR A CA 1
ATOM 4110 C C . THR A 1 506 ? 17.078 28.016 15.852 1 92.56 506 THR A C 1
ATOM 4112 O O . THR A 1 506 ? 16.391 28.469 16.781 1 92.56 506 THR A O 1
ATOM 4115 N N . GLY A 1 507 ? 18.375 28.297 15.664 1 88.88 507 GLY A N 1
ATOM 4116 C CA . GLY A 1 507 ? 19.078 29.078 16.672 1 88.88 507 GLY A CA 1
ATOM 4117 C C . GLY A 1 507 ? 19.375 30.5 16.219 1 88.88 507 GLY A C 1
ATOM 4118 O O . GLY A 1 507 ? 20.062 31.234 16.922 1 88.88 507 GLY A O 1
ATOM 4119 N N . HIS A 1 508 ? 18.828 30.969 15.164 1 90.31 508 HIS A N 1
ATOM 4120 C CA . HIS A 1 508 ? 19.047 32.312 14.68 1 90.31 508 HIS A CA 1
ATOM 4121 C C . HIS A 1 508 ? 18.453 33.344 15.633 1 90.31 508 HIS A C 1
ATOM 4123 O O . HIS A 1 508 ? 17.5 33.062 16.359 1 90.31 508 HIS A O 1
ATOM 4129 N N . GLN A 1 509 ? 19.016 34.531 15.617 1 87.56 509 GLN A N 1
ATOM 4130 C CA . GLN A 1 509 ? 18.547 35.594 16.484 1 87.56 509 GLN A CA 1
ATOM 4131 C C . GLN A 1 509 ? 17.438 36.406 15.805 1 87.56 509 GLN A C 1
ATOM 4133 O O . GLN A 1 509 ? 17.453 36.594 14.594 1 87.56 509 GLN A O 1
ATOM 4138 N N . PHE A 1 510 ? 16.5 36.719 16.578 1 89.88 510 PHE A N 1
ATOM 4139 C CA . PHE A 1 510 ? 15.328 37.438 16.125 1 89.88 510 PHE A CA 1
ATOM 4140 C C . PHE A 1 510 ? 15.062 38.656 17.016 1 89.88 510 PHE A C 1
ATOM 4142 O O . PHE A 1 510 ? 14.828 38.5 18.219 1 89.88 510 PHE A O 1
ATOM 4149 N N . PHE A 1 511 ? 15.148 39.938 16.438 1 89.44 511 PHE A N 1
ATOM 4150 C CA . PHE A 1 511 ? 14.922 41.156 17.188 1 89.44 511 PHE A CA 1
ATOM 4151 C C . PHE A 1 511 ? 13.766 41.969 16.594 1 89.44 511 PHE A C 1
ATOM 4153 O O . PHE A 1 511 ? 13.68 42.125 15.367 1 89.44 511 PHE A O 1
ATOM 4160 N N . ILE A 1 512 ? 12.898 42.344 17.453 1 90.75 512 ILE A N 1
ATOM 4161 C CA . ILE A 1 512 ? 11.766 43.156 17.031 1 90.75 512 ILE A CA 1
ATOM 4162 C C . ILE A 1 512 ? 12.047 44.625 17.391 1 90.75 512 ILE A C 1
ATOM 4164 O O . ILE A 1 512 ? 12.398 44.938 18.531 1 90.75 512 ILE A O 1
ATOM 4168 N N . ILE A 1 513 ? 11.945 45.5 16.406 1 88.5 513 ILE A N 1
ATOM 4169 C CA . ILE A 1 513 ? 12.125 46.938 16.594 1 88.5 513 ILE A CA 1
ATOM 4170 C C . ILE A 1 513 ? 10.781 47.656 16.484 1 88.5 513 ILE A C 1
ATOM 4172 O O . ILE A 1 513 ? 10.227 47.75 15.391 1 88.5 513 ILE A O 1
ATOM 4176 N N . ASP A 1 514 ? 10.281 48.062 17.594 1 85.81 514 ASP A N 1
ATOM 4177 C CA . ASP A 1 514 ? 8.992 48.781 17.641 1 85.81 514 ASP A CA 1
ATOM 4178 C C . ASP A 1 514 ? 9.195 50.281 17.562 1 85.81 514 ASP A C 1
ATOM 4180 O O . ASP A 1 514 ? 9.734 50.875 18.5 1 85.81 514 ASP A O 1
ATOM 4184 N N . TRP A 1 515 ? 8.75 50.938 16.594 1 80.62 515 TRP A N 1
ATOM 4185 C CA . TRP A 1 515 ? 8.945 52.344 16.344 1 80.62 515 TRP A CA 1
ATOM 4186 C C . TRP A 1 515 ? 7.879 53.188 17.062 1 80.62 515 TRP A C 1
ATOM 4188 O O . TRP A 1 515 ? 7.988 54.406 17.156 1 80.62 515 TRP A O 1
ATOM 4198 N N . SER A 1 516 ? 6.824 52.531 17.5 1 69.75 516 SER A N 1
ATOM 4199 C CA . SER A 1 516 ? 5.742 53.281 18.156 1 69.75 516 SER A CA 1
ATOM 4200 C C . SER A 1 516 ? 6.098 53.625 19.594 1 69.75 516 SER A C 1
ATOM 4202 O O . SER A 1 516 ? 5.453 54.5 20.203 1 69.75 516 SER A O 1
ATOM 4204 N N . GLN A 1 517 ? 7.117 53 20.188 1 59.31 517 GLN A N 1
ATOM 4205 C CA . GLN A 1 517 ? 7.449 53.219 21.594 1 59.31 517 GLN A CA 1
ATOM 4206 C C . GLN A 1 517 ? 8.297 54.5 21.766 1 59.31 517 GLN A C 1
ATOM 4208 O O . GLN A 1 517 ? 9.445 54.531 21.328 1 59.31 517 GLN A O 1
ATOM 4213 N N . GLU A 1 518 ? 7.566 55.719 21.641 1 53.19 518 GLU A N 1
ATOM 4214 C CA . GLU A 1 518 ? 8.352 56.906 21.953 1 53.19 518 GLU A CA 1
ATOM 4215 C C . GLU A 1 518 ? 8.992 56.781 23.344 1 53.19 518 GLU A C 1
ATOM 4217 O O . GLU A 1 518 ? 8.852 55.75 24.016 1 53.19 518 GLU A O 1
ATOM 4222 N N . ASP A 1 519 ? 8.883 58.094 24.266 1 46.84 519 ASP A N 1
ATOM 4223 C CA . ASP A 1 519 ? 9.602 58.469 25.484 1 46.84 519 ASP A CA 1
ATOM 4224 C C . ASP A 1 519 ? 9.398 57.406 26.578 1 46.84 519 ASP A C 1
ATOM 4226 O O . ASP A 1 519 ? 8.625 56.469 26.391 1 46.84 519 ASP A O 1
ATOM 4230 N N . LYS A 1 520 ? 9.562 57.781 27.953 1 48.75 520 LYS A N 1
ATOM 4231 C CA . LYS A 1 520 ? 9.797 57.188 29.281 1 48.75 520 LYS A CA 1
ATOM 4232 C C . LYS A 1 520 ? 8.672 56.219 29.656 1 48.75 520 LYS A C 1
ATOM 4234 O O . LYS A 1 520 ? 8.828 55.406 30.562 1 48.75 520 LYS A O 1
ATOM 4239 N N . ASN A 1 521 ? 7.434 56.406 29.141 1 42.62 521 ASN A N 1
ATOM 4240 C CA . ASN A 1 521 ? 6.383 55.625 29.781 1 42.62 521 ASN A CA 1
ATOM 4241 C C . ASN A 1 521 ? 6.008 54.406 28.953 1 42.62 521 ASN A C 1
ATOM 4243 O O . ASN A 1 521 ? 5.535 54.531 27.828 1 42.62 521 ASN A O 1
ATOM 4247 N N . VAL A 1 522 ? 6.738 53.344 29.047 1 46.94 522 VAL A N 1
ATOM 4248 C CA . VAL A 1 522 ? 6.395 52.031 28.5 1 46.94 522 VAL A CA 1
ATOM 4249 C C . VAL A 1 522 ? 4.879 51.875 28.469 1 46.94 522 VAL A C 1
ATOM 4251 O O . VAL A 1 522 ? 4.238 51.688 29.5 1 46.94 522 VAL A O 1
ATOM 4254 N N . ASP A 1 523 ? 4.203 52.625 27.609 1 46.34 523 ASP A N 1
ATOM 4255 C CA . ASP A 1 523 ? 2.775 52.344 27.453 1 46.34 523 ASP A CA 1
ATOM 4256 C C . ASP A 1 523 ? 2.508 50.875 27.172 1 46.34 523 ASP A C 1
ATOM 4258 O O . ASP A 1 523 ? 2.975 50.344 26.172 1 46.34 523 ASP A O 1
ATOM 4262 N N . GLU A 1 524 ? 2.256 50.094 28.156 1 48.66 524 GLU A N 1
ATOM 4263 C CA . GLU A 1 524 ? 1.912 48.688 28.312 1 48.66 524 GLU A CA 1
ATOM 4264 C C . GLU A 1 524 ? 1.017 48.219 27.172 1 48.66 524 GLU A C 1
ATOM 4266 O O . GLU A 1 524 ? 1.064 47.031 26.781 1 48.66 524 GLU A O 1
ATOM 4271 N N . SER A 1 525 ? 0.229 49.125 26.516 1 51.06 525 SER A N 1
ATOM 4272 C CA . SER A 1 525 ? -0.743 48.75 25.5 1 51.06 525 SER A CA 1
ATOM 4273 C C . SER A 1 525 ? -0.055 48.406 24.188 1 51.06 525 SER A C 1
ATOM 4275 O O . SER A 1 525 ? -0.606 47.656 23.375 1 51.06 525 SER A O 1
ATOM 4277 N N . LYS A 1 526 ? 1.25 48.75 24.047 1 59.41 526 LYS A N 1
ATOM 4278 C CA . LYS A 1 526 ? 1.896 48.625 22.734 1 59.41 526 LYS A CA 1
ATOM 4279 C C . LYS A 1 526 ? 2.623 47.281 22.609 1 59.41 526 LYS A C 1
ATOM 4281 O O . LYS A 1 526 ? 3.146 46.969 21.547 1 59.41 526 LYS A O 1
ATOM 4286 N N . VAL A 1 527 ? 2.494 46.375 23.609 1 69.44 527 VAL A N 1
ATOM 4287 C CA . VAL A 1 527 ? 3.158 45.062 23.562 1 69.44 527 VAL A CA 1
ATOM 4288 C C . VAL A 1 527 ? 2.391 44.125 22.625 1 69.44 527 VAL A C 1
ATOM 4290 O O . VAL A 1 527 ? 2.971 43.188 22.062 1 69.44 527 VAL A O 1
ATOM 4293 N N . TRP A 1 528 ? 1.178 44.5 22.312 1 67.44 528 TRP A N 1
ATOM 4294 C CA . TRP A 1 528 ? 0.335 43.594 21.531 1 67.44 528 TRP A CA 1
ATOM 4295 C C . TRP A 1 528 ? 0.767 43.594 20.062 1 67.44 528 TRP A C 1
ATOM 4297 O O . TRP A 1 528 ? 0.675 42.562 19.391 1 67.44 528 TRP A O 1
ATOM 4307 N N . HIS A 1 529 ? 1.312 44.688 19.609 1 72.69 529 HIS A N 1
ATOM 4308 C CA . HIS A 1 529 ? 1.824 44.719 18.25 1 72.69 529 HIS A CA 1
ATOM 4309 C C . HIS A 1 529 ? 3.037 43.812 18.094 1 72.69 529 HIS A C 1
ATOM 4311 O O . HIS A 1 529 ? 3.18 43.125 17.062 1 72.69 529 HIS A O 1
ATOM 4317 N N . ARG A 1 530 ? 3.738 43.75 19.141 1 80.12 530 ARG A N 1
ATOM 4318 C CA . ARG A 1 530 ? 4.93 42.938 19.094 1 80.12 530 ARG A CA 1
ATOM 4319 C C . ARG A 1 530 ? 4.562 41.438 19.125 1 80.12 530 ARG A C 1
ATOM 4321 O O . ARG A 1 530 ? 5.191 40.625 18.453 1 80.12 530 ARG A O 1
ATOM 4328 N N . LEU A 1 531 ? 3.49 41.156 19.891 1 78.94 531 LEU A N 1
ATOM 4329 C CA . LEU A 1 531 ? 3.062 39.781 20 1 78.94 531 LEU A CA 1
ATOM 4330 C C . LEU A 1 531 ? 2.455 39.281 18.688 1 78.94 531 LEU A C 1
ATOM 4332 O O . LEU A 1 531 ? 2.641 38.125 18.297 1 78.94 531 LEU A O 1
ATOM 4336 N N . LEU A 1 532 ? 1.737 40.125 17.969 1 77.81 532 LEU A N 1
ATOM 4337 C CA . LEU A 1 532 ? 1.164 39.75 16.688 1 77.81 532 LEU A CA 1
ATOM 4338 C C . LEU A 1 532 ? 2.26 39.438 15.672 1 77.81 532 LEU A C 1
ATOM 4340 O O . LEU A 1 532 ? 2.18 38.469 14.945 1 77.81 532 LEU A O 1
ATOM 4344 N N . VAL A 1 533 ? 3.238 40.281 15.68 1 84.62 533 VAL A N 1
ATOM 4345 C CA . VAL A 1 533 ? 4.328 40.094 14.727 1 84.62 533 VAL A CA 1
ATOM 4346 C C . VAL A 1 533 ? 5.121 38.844 15.094 1 84.62 533 VAL A C 1
ATOM 4348 O O . VAL A 1 533 ? 5.523 38.094 14.211 1 84.62 533 VAL A O 1
ATOM 4351 N N . ALA A 1 534 ? 5.316 38.594 16.406 1 87.38 534 ALA A N 1
ATOM 4352 C CA . ALA A 1 534 ? 6.047 37.406 16.844 1 87.38 534 ALA A CA 1
ATOM 4353 C C . ALA A 1 534 ? 5.285 36.156 16.484 1 87.38 534 ALA A C 1
ATOM 4355 O O . ALA A 1 534 ? 5.883 35.156 16.078 1 87.38 534 ALA A O 1
ATOM 4356 N N . ASN A 1 535 ? 4.012 36.156 16.594 1 84 535 ASN A N 1
ATOM 4357 C CA . ASN A 1 535 ? 3.207 35 16.25 1 84 535 ASN A CA 1
ATOM 4358 C C . ASN A 1 535 ? 3.182 34.75 14.75 1 84 535 ASN A C 1
ATOM 4360 O O . ASN A 1 535 ? 3.186 33.594 14.305 1 84 535 ASN A O 1
ATOM 4364 N N . GLU A 1 536 ? 3.109 35.781 14.008 1 86.62 536 GLU A N 1
ATOM 4365 C CA . GLU A 1 536 ? 3.156 35.594 12.555 1 86.62 536 GLU A CA 1
ATOM 4366 C C . GLU A 1 536 ? 4.52 35.094 12.109 1 86.62 536 GLU A C 1
ATOM 4368 O O . GLU A 1 536 ? 4.609 34.281 11.164 1 86.62 536 GLU A O 1
ATOM 4373 N N . PHE A 1 537 ? 5.586 35.562 12.773 1 91 537 PHE A N 1
ATOM 4374 C CA . PHE A 1 537 ? 6.91 35.062 12.445 1 91 537 PHE A CA 1
ATOM 4375 C C . PHE A 1 537 ? 7.02 33.594 12.781 1 91 537 PHE A C 1
ATOM 4377 O O . PHE A 1 537 ? 7.645 32.812 12.047 1 91 537 PHE A O 1
ATOM 4384 N N . PHE A 1 538 ? 6.422 33.25 13.906 1 89.38 538 PHE A N 1
ATOM 4385 C CA . PHE A 1 538 ? 6.43 31.844 14.289 1 89.38 538 PHE A CA 1
ATOM 4386 C C . PHE A 1 538 ? 5.727 30.984 13.234 1 89.38 538 PHE A C 1
ATOM 4388 O O . PHE A 1 538 ? 6.184 29.891 12.914 1 89.38 538 PHE A O 1
ATOM 4395 N N . LYS A 1 539 ? 4.762 31.453 12.656 1 87.62 539 LYS A N 1
ATOM 4396 C CA . LYS A 1 539 ? 4.023 30.719 11.633 1 87.62 539 LYS A CA 1
ATOM 4397 C C . LYS A 1 539 ? 4.848 30.578 10.359 1 87.62 539 LYS A C 1
ATOM 4399 O O . LYS A 1 539 ? 4.887 29.5 9.758 1 87.62 539 LYS A O 1
ATOM 4404 N N . ILE A 1 540 ? 5.543 31.562 9.984 1 91.25 540 ILE A N 1
ATOM 4405 C CA . ILE A 1 540 ? 6.266 31.531 8.719 1 91.25 540 ILE A CA 1
ATOM 4406 C C . ILE A 1 540 ? 7.566 30.75 8.891 1 91.25 540 ILE A C 1
ATOM 4408 O O . ILE A 1 540 ? 8.164 30.297 7.906 1 91.25 540 ILE A O 1
ATOM 4412 N N . SER A 1 541 ? 7.996 30.594 10.125 1 91.5 541 SER A N 1
ATOM 4413 C CA . SER A 1 541 ? 9.234 29.875 10.375 1 91.5 541 SER A CA 1
ATOM 4414 C C . SER A 1 541 ? 9.078 28.391 10.078 1 91.5 541 SER A C 1
ATOM 4416 O O . SER A 1 541 ? 10.07 27.672 9.914 1 91.5 541 SER A O 1
ATOM 4418 N N . THR A 1 542 ? 7.883 27.938 9.914 1 90.31 542 THR A N 1
ATOM 4419 C CA . THR A 1 542 ? 7.684 26.516 9.688 1 90.31 542 THR A CA 1
ATOM 4420 C C . THR A 1 542 ? 7.07 26.266 8.312 1 90.31 542 THR A C 1
ATOM 4422 O O . THR A 1 542 ? 6.676 25.141 8 1 90.31 542 THR A O 1
ATOM 4425 N N . VAL A 1 543 ? 7.059 27.219 7.457 1 91.56 543 VAL A N 1
ATOM 4426 C CA . VAL A 1 543 ? 6.453 27.078 6.141 1 91.56 543 VAL A CA 1
ATOM 4427 C C . VAL A 1 543 ? 7.363 26.266 5.23 1 91.56 543 VAL A C 1
ATOM 4429 O O . VAL A 1 543 ? 8.586 26.422 5.262 1 91.56 543 VAL A O 1
ATOM 4432 N N . ARG A 1 544 ? 6.699 25.328 4.477 1 91.31 544 ARG A N 1
ATOM 4433 C CA . ARG A 1 544 ? 7.406 24.469 3.525 1 91.31 544 ARG A CA 1
ATOM 4434 C C . ARG A 1 544 ? 6.816 24.609 2.125 1 91.31 544 ARG A C 1
ATOM 4436 O O . ARG A 1 544 ? 5.734 25.172 1.952 1 91.31 544 ARG A O 1
ATOM 4443 N N . TYR A 1 545 ? 7.578 24.234 1.184 1 90.94 545 TYR A N 1
ATOM 4444 C CA . TYR A 1 545 ? 7.027 24.344 -0.161 1 90.94 545 TYR A CA 1
ATOM 4445 C C . TYR A 1 545 ? 6.59 22.984 -0.695 1 90.94 545 TYR A C 1
ATOM 4447 O O . TYR A 1 545 ? 6.098 22.891 -1.82 1 90.94 545 TYR A O 1
ATOM 4455 N N . TYR A 1 546 ? 6.734 21.906 0.121 1 91.31 546 TYR A N 1
ATOM 4456 C CA . TYR A 1 546 ? 6.168 20.625 -0.259 1 91.31 546 TYR A CA 1
ATOM 4457 C C . TYR A 1 546 ? 5.402 20 0.902 1 91.31 546 TYR A C 1
ATOM 4459 O O . TYR A 1 546 ? 5.527 20.438 2.045 1 91.31 546 TYR A O 1
ATOM 4467 N N . ASN A 1 547 ? 4.383 19.125 0.545 1 90.5 547 ASN A N 1
ATOM 4468 C CA . ASN A 1 547 ? 3.625 18.344 1.521 1 90.5 547 ASN A CA 1
ATOM 4469 C C . ASN A 1 547 ? 4.059 16.875 1.528 1 90.5 547 ASN A C 1
ATOM 4471 O O . ASN A 1 547 ? 3.754 16.125 0.596 1 90.5 547 ASN A O 1
ATOM 4475 N N . MET A 1 548 ? 4.688 16.5 2.633 1 91.38 548 MET A N 1
ATOM 4476 C CA . MET A 1 548 ? 5.301 15.18 2.689 1 91.38 548 MET A CA 1
ATOM 4477 C C . MET A 1 548 ? 4.242 14.086 2.67 1 91.38 548 MET A C 1
ATOM 4479 O O . MET A 1 548 ? 4.402 13.07 1.989 1 91.38 548 MET A O 1
ATOM 4483 N N . PRO A 1 549 ? 3.104 14.219 3.416 1 90.12 549 PRO A N 1
ATOM 4484 C CA . PRO A 1 549 ? 2.086 13.164 3.324 1 90.12 549 PRO A CA 1
ATOM 4485 C C . PRO A 1 549 ? 1.557 12.984 1.903 1 90.12 549 PRO A C 1
ATOM 4487 O O . PRO A 1 549 ? 1.293 11.852 1.479 1 90.12 549 PRO A O 1
ATOM 4490 N N . PHE A 1 550 ? 1.455 14.016 1.198 1 91.12 550 PHE A N 1
ATOM 4491 C CA . PHE A 1 550 ? 1.018 13.922 -0.189 1 91.12 550 PHE A CA 1
ATOM 4492 C C . PHE A 1 550 ? 2.061 13.203 -1.037 1 91.12 550 PHE A C 1
ATOM 4494 O O . PHE A 1 550 ? 1.723 12.32 -1.828 1 91.12 550 PHE A O 1
ATOM 4501 N N . THR A 1 551 ? 3.281 13.617 -0.855 1 95.12 551 THR A N 1
ATOM 4502 C CA . THR A 1 551 ? 4.363 13.008 -1.619 1 95.12 551 THR A CA 1
ATOM 4503 C C . THR A 1 551 ? 4.418 11.5 -1.38 1 95.12 551 THR A C 1
ATOM 4505 O O . THR A 1 551 ? 4.469 10.719 -2.33 1 95.12 551 THR A O 1
ATOM 4508 N N . ILE A 1 552 ? 4.391 11.125 -0.158 1 95.12 552 ILE A N 1
ATOM 4509 C CA . ILE A 1 552 ? 4.531 9.711 0.195 1 95.12 552 ILE A CA 1
ATOM 4510 C C . ILE A 1 552 ? 3.307 8.938 -0.284 1 95.12 552 ILE A C 1
ATOM 4512 O O . ILE A 1 552 ? 3.43 7.812 -0.772 1 95.12 552 ILE A O 1
ATOM 4516 N N . MET A 1 553 ? 2.16 9.508 -0.177 1 92.06 553 MET A N 1
ATOM 4517 C CA . MET A 1 553 ? 0.955 8.812 -0.627 1 92.06 553 MET A CA 1
ATOM 4518 C C . MET A 1 553 ? 0.991 8.586 -2.135 1 92.06 553 MET A C 1
ATOM 4520 O O . MET A 1 553 ? 0.571 7.531 -2.617 1 92.06 553 MET A O 1
ATOM 4524 N N . ILE A 1 554 ? 1.501 9.531 -2.828 1 94.38 554 ILE A N 1
ATOM 4525 C CA . ILE A 1 554 ? 1.578 9.375 -4.277 1 94.38 554 ILE A CA 1
ATOM 4526 C C . ILE A 1 554 ? 2.613 8.312 -4.625 1 94.38 554 ILE A C 1
ATOM 4528 O O . ILE A 1 554 ? 2.395 7.496 -5.523 1 94.38 554 ILE A O 1
ATOM 4532 N N . VAL A 1 555 ? 3.695 8.359 -3.924 1 96.44 555 VAL A N 1
ATOM 4533 C CA . VAL A 1 555 ? 4.727 7.363 -4.191 1 96.44 555 VAL A CA 1
ATOM 4534 C C . VAL A 1 555 ? 4.172 5.965 -3.93 1 96.44 555 VAL A C 1
ATOM 4536 O O . VAL A 1 555 ? 4.355 5.055 -4.742 1 96.44 555 VAL A O 1
ATOM 4539 N N . VAL A 1 556 ? 3.473 5.793 -2.844 1 94.69 556 VAL A N 1
ATOM 4540 C CA . VAL A 1 556 ? 2.91 4.492 -2.494 1 94.69 556 VAL A CA 1
ATOM 4541 C C . VAL A 1 556 ? 1.821 4.117 -3.496 1 94.69 556 VAL A C 1
ATOM 4543 O O . VAL A 1 556 ? 1.705 2.951 -3.885 1 94.69 556 VAL A O 1
ATOM 4546 N N . LEU A 1 557 ? 1.055 5.066 -3.887 1 94.62 557 LEU A N 1
ATOM 4547 C CA . LEU A 1 557 ? 0.016 4.824 -4.883 1 94.62 557 LEU A CA 1
ATOM 4548 C C . LEU A 1 557 ? 0.622 4.328 -6.191 1 94.62 557 LEU A C 1
ATOM 4550 O O . LEU A 1 557 ? 0.154 3.34 -6.758 1 94.62 557 LEU A O 1
ATOM 4554 N N . LEU A 1 558 ? 1.692 4.934 -6.594 1 94.88 558 LEU A N 1
ATOM 4555 C CA . LEU A 1 558 ? 2.336 4.555 -7.848 1 94.88 558 LEU A CA 1
ATOM 4556 C C . LEU A 1 558 ? 2.998 3.188 -7.727 1 94.88 558 LEU A C 1
ATOM 4558 O O . LEU A 1 558 ? 2.92 2.373 -8.648 1 94.88 558 LEU A O 1
ATOM 4562 N N . GLN A 1 559 ? 3.549 2.914 -6.652 1 93.56 559 GLN A N 1
ATOM 4563 C CA . GLN A 1 559 ? 4.312 1.681 -6.492 1 93.56 559 GLN A CA 1
ATOM 4564 C C . GLN A 1 559 ? 3.389 0.489 -6.254 1 93.56 559 GLN A C 1
ATOM 4566 O O . GLN A 1 559 ? 3.557 -0.566 -6.867 1 93.56 559 GLN A O 1
ATOM 4571 N N . VAL A 1 560 ? 2.43 0.639 -5.414 1 91.38 560 VAL A N 1
ATOM 4572 C CA . VAL A 1 560 ? 1.683 -0.521 -4.941 1 91.38 560 VAL A CA 1
ATOM 4573 C C . VAL A 1 560 ? 0.364 -0.633 -5.703 1 91.38 560 VAL A C 1
ATOM 4575 O O . VAL A 1 560 ? 0.01 -1.709 -6.191 1 91.38 560 VAL A O 1
ATOM 4578 N N . ALA A 1 561 ? -0.374 0.451 -5.871 1 89.31 561 ALA A N 1
ATOM 4579 C CA . ALA A 1 561 ? -1.692 0.386 -6.496 1 89.31 561 ALA A CA 1
ATOM 4580 C C . ALA A 1 561 ? -1.576 0.205 -8.008 1 89.31 561 ALA A C 1
ATOM 4582 O O . ALA A 1 561 ? -2.223 -0.672 -8.586 1 89.31 561 ALA A O 1
ATOM 4583 N N . ILE A 1 562 ? -0.732 1.015 -8.609 1 90.06 562 ILE A N 1
ATOM 4584 C CA . ILE A 1 562 ? -0.558 0.925 -10.055 1 90.06 562 ILE A CA 1
ATOM 4585 C C . ILE A 1 562 ? 0.484 -0.142 -10.383 1 90.06 562 ILE A C 1
ATOM 4587 O O . ILE A 1 562 ? 0.58 -0.594 -11.523 1 90.06 562 ILE A O 1
ATOM 4591 N N . LYS A 1 563 ? 1.323 -0.588 -9.375 1 90.31 563 LYS A N 1
ATOM 4592 C CA . LYS A 1 563 ? 2.307 -1.663 -9.461 1 90.31 563 LYS A CA 1
ATOM 4593 C C . LYS A 1 563 ? 3.482 -1.267 -10.344 1 90.31 563 LYS A C 1
ATOM 4595 O O . LYS A 1 563 ? 3.943 -2.062 -11.172 1 90.31 563 LYS A O 1
ATOM 4600 N N . LEU A 1 564 ? 3.9 -0.046 -10.227 1 92.5 564 LEU A N 1
ATOM 4601 C CA . LEU A 1 564 ? 5.055 0.4 -11 1 92.5 564 LEU A CA 1
ATOM 4602 C C . LEU A 1 564 ? 6.355 -0.085 -10.367 1 92.5 564 LEU A C 1
ATOM 4604 O O . LEU A 1 564 ? 7.434 0.126 -10.922 1 92.5 564 LEU A O 1
ATOM 4608 N N . GLU A 1 565 ? 6.195 -0.712 -9.242 1 89.62 565 GLU A N 1
ATOM 4609 C CA . GLU A 1 565 ? 7.367 -1.352 -8.656 1 89.62 565 GLU A CA 1
ATOM 4610 C C . GLU A 1 565 ? 7.926 -2.438 -9.57 1 89.62 565 GLU A C 1
ATOM 4612 O O . GLU A 1 565 ? 9.109 -2.773 -9.5 1 89.62 565 GLU A O 1
ATOM 4617 N N . LEU A 1 566 ? 7.141 -2.924 -10.484 1 89.81 566 LEU A N 1
ATOM 4618 C CA . LEU A 1 566 ? 7.52 -4.008 -11.383 1 89.81 566 LEU A CA 1
ATOM 4619 C C . LEU A 1 566 ? 8.469 -3.508 -12.469 1 89.81 566 LEU A C 1
ATOM 4621 O O . LEU A 1 566 ? 9.086 -4.309 -13.172 1 89.81 566 LEU A O 1
ATOM 4625 N N . PHE A 1 567 ? 8.648 -2.219 -12.5 1 91.88 567 PHE A N 1
ATOM 4626 C CA . PHE A 1 567 ? 9.672 -1.688 -13.391 1 91.88 567 PHE A CA 1
ATOM 4627 C C . PHE A 1 567 ? 11.062 -2.102 -12.922 1 91.88 567 PHE A C 1
ATOM 4629 O O . PHE A 1 567 ? 12.023 -2.045 -13.695 1 91.88 567 PHE A O 1
ATOM 4636 N N . ALA A 1 568 ? 11.102 -2.568 -11.734 1 90.31 568 ALA A N 1
ATOM 4637 C CA . ALA A 1 568 ? 12.391 -2.99 -11.188 1 90.31 568 ALA A CA 1
ATOM 4638 C C . ALA A 1 568 ? 12.68 -4.449 -11.531 1 90.31 568 ALA A C 1
ATOM 4640 O O . ALA A 1 568 ? 13.727 -4.984 -11.148 1 90.31 568 ALA A O 1
ATOM 4641 N N . SER A 1 569 ? 11.805 -5.043 -12.266 1 87.62 569 SER A N 1
ATOM 4642 C CA . SER A 1 569 ? 12.07 -6.406 -12.711 1 87.62 569 SER A CA 1
ATOM 4643 C C . SER A 1 569 ? 13.227 -6.441 -13.711 1 87.62 569 SER A C 1
ATOM 4645 O O . SER A 1 569 ? 13.383 -5.527 -14.523 1 87.62 569 SER A O 1
ATOM 4647 N N . PRO A 1 570 ? 13.984 -7.414 -13.578 1 87.5 570 PRO A N 1
ATOM 4648 C CA . PRO A 1 570 ? 15.172 -7.492 -14.438 1 87.5 570 PRO A CA 1
ATOM 4649 C C . PRO A 1 570 ? 14.844 -7.953 -15.859 1 87.5 570 PRO A C 1
ATOM 4651 O O . PRO A 1 570 ? 15.453 -8.906 -16.359 1 87.5 570 PRO A O 1
ATOM 4654 N N . ILE A 1 571 ? 13.906 -7.348 -16.531 1 85 571 ILE A N 1
ATOM 4655 C CA . ILE A 1 571 ? 13.539 -7.574 -17.922 1 85 571 ILE A CA 1
ATOM 4656 C C . ILE A 1 571 ? 13.773 -6.301 -18.734 1 85 571 ILE A C 1
ATOM 4658 O O . ILE A 1 571 ? 13.422 -5.203 -18.297 1 85 571 ILE A O 1
ATOM 4662 N N . PRO A 1 572 ? 14.43 -6.465 -19.797 1 86.12 572 PRO A N 1
ATOM 4663 C CA . PRO A 1 572 ? 14.695 -5.273 -20.609 1 86.12 572 PRO A CA 1
ATOM 4664 C C . PRO A 1 572 ? 13.461 -4.789 -21.375 1 86.12 572 PRO A C 1
ATOM 4666 O O . PRO A 1 572 ? 13.492 -4.688 -22.594 1 86.12 572 PRO A O 1
ATOM 4669 N N . ASP A 1 573 ? 12.336 -4.844 -20.844 1 81.94 573 ASP A N 1
ATOM 4670 C CA . ASP A 1 573 ? 11.078 -4.359 -21.406 1 81.94 573 ASP A CA 1
ATOM 4671 C C . ASP A 1 573 ? 10.281 -3.566 -20.375 1 81.94 573 ASP A C 1
ATOM 4673 O O . ASP A 1 573 ? 10.617 -3.57 -19.188 1 81.94 573 ASP A O 1
ATOM 4677 N N . THR A 1 574 ? 9.43 -2.908 -20.969 1 80.88 574 THR A N 1
ATOM 4678 C CA . THR A 1 574 ? 8.633 -2.072 -20.078 1 80.88 574 THR A CA 1
ATOM 4679 C C . THR A 1 574 ? 7.367 -2.809 -19.641 1 80.88 574 THR A C 1
ATOM 4681 O O . THR A 1 574 ? 6.473 -2.209 -19.031 1 80.88 574 THR A O 1
ATOM 4684 N N . ASP A 1 575 ? 7.473 -4.102 -19.781 1 78.38 575 ASP A N 1
ATOM 4685 C CA . ASP A 1 575 ? 6.312 -4.875 -19.344 1 78.38 575 ASP A CA 1
ATOM 4686 C C . ASP A 1 575 ? 6.305 -5.035 -17.828 1 78.38 575 ASP A C 1
ATOM 4688 O O . ASP A 1 575 ? 7.355 -5.184 -17.203 1 78.38 575 ASP A O 1
ATOM 4692 N N . LEU A 1 576 ? 5.23 -4.945 -17.297 1 82.12 576 LEU A N 1
ATOM 4693 C CA . LEU A 1 576 ? 5.074 -5.035 -15.852 1 82.12 576 LEU A CA 1
ATOM 4694 C C . LEU A 1 576 ? 4.84 -6.48 -15.414 1 82.12 576 LEU A C 1
ATOM 4696 O O . LEU A 1 576 ? 3.717 -6.855 -15.078 1 82.12 576 LEU A O 1
ATOM 4700 N N . VAL A 1 577 ? 5.922 -7.258 -15.406 1 77.5 577 VAL A N 1
ATOM 4701 C CA . VAL A 1 577 ? 5.84 -8.664 -15.039 1 77.5 577 VAL A CA 1
ATOM 4702 C C . VAL A 1 577 ? 6.816 -8.961 -13.898 1 77.5 577 VAL A C 1
ATOM 4704 O O . VAL A 1 577 ? 7.93 -8.438 -13.883 1 77.5 577 VAL A O 1
ATOM 4707 N N . PHE A 1 578 ? 6.375 -9.695 -12.977 1 76 578 PHE A N 1
ATOM 4708 C CA . PHE A 1 578 ? 7.23 -10.07 -11.859 1 76 578 PHE A CA 1
ATOM 4709 C C . PHE A 1 578 ? 8 -11.352 -12.164 1 76 578 PHE A C 1
ATOM 4711 O O . PHE A 1 578 ? 7.398 -12.383 -12.469 1 76 578 PHE A O 1
ATOM 4718 N N . THR A 1 579 ? 9.266 -11.219 -12.102 1 69.81 579 THR A N 1
ATOM 4719 C CA . THR A 1 579 ? 10.117 -12.359 -12.445 1 69.81 579 THR A CA 1
ATOM 4720 C C . THR A 1 579 ? 10.68 -13.008 -11.188 1 69.81 579 THR A C 1
ATOM 4722 O O . THR A 1 579 ? 11.578 -13.859 -11.266 1 69.81 579 THR A O 1
ATOM 4725 N N . GLY A 1 580 ? 10.211 -12.664 -9.984 1 69.88 580 GLY A N 1
ATOM 4726 C CA . GLY A 1 580 ? 10.664 -13.32 -8.773 1 69.88 580 GLY A CA 1
ATOM 4727 C C . GLY A 1 580 ? 11.539 -12.43 -7.906 1 69.88 580 GLY A C 1
ATOM 4728 O O . GLY A 1 580 ? 11.516 -12.539 -6.68 1 69.88 580 GLY A O 1
ATOM 4729 N N . ILE A 1 581 ? 12.445 -11.641 -8.57 1 78.5 581 ILE A N 1
ATOM 4730 C CA . ILE A 1 581 ? 13.328 -10.773 -7.801 1 78.5 581 ILE A CA 1
ATOM 4731 C C . ILE A 1 581 ? 13.328 -9.367 -8.398 1 78.5 581 ILE A C 1
ATOM 4733 O O . ILE A 1 581 ? 13.07 -9.195 -9.594 1 78.5 581 ILE A O 1
ATOM 4737 N N . TYR A 1 582 ? 13.5 -8.461 -7.547 1 84.69 582 TYR A N 1
ATOM 4738 C CA . TYR A 1 582 ? 13.68 -7.086 -7.996 1 84.69 582 TYR A CA 1
ATOM 4739 C C . TYR A 1 582 ? 15.164 -6.73 -8.07 1 84.69 582 TYR A C 1
ATOM 4741 O O . TYR A 1 582 ? 15.93 -7.062 -7.164 1 84.69 582 TYR A O 1
ATOM 4749 N N . ALA A 1 583 ? 15.5 -6.184 -9.188 1 87.56 583 ALA A N 1
ATOM 4750 C CA . ALA A 1 583 ? 16.859 -5.66 -9.289 1 87.56 583 ALA A CA 1
ATOM 4751 C C . ALA A 1 583 ? 17 -4.355 -8.516 1 87.56 583 ALA A C 1
ATOM 4753 O O . ALA A 1 583 ? 16.312 -3.379 -8.797 1 87.56 583 ALA A O 1
ATOM 4754 N N . MET A 1 584 ? 17.984 -4.285 -7.648 1 88.81 584 MET A N 1
ATOM 4755 C CA . MET A 1 584 ? 18.141 -3.16 -6.734 1 88.81 584 MET A CA 1
ATOM 4756 C C . MET A 1 584 ? 18.469 -1.881 -7.5 1 88.81 584 MET A C 1
ATOM 4758 O O . MET A 1 584 ? 17.922 -0.816 -7.195 1 88.81 584 MET A O 1
ATOM 4762 N N . ILE A 1 585 ? 19.281 -1.885 -8.461 1 89.5 585 ILE A N 1
ATOM 4763 C CA . ILE A 1 585 ? 19.719 -0.7 -9.188 1 89.5 585 ILE A CA 1
ATOM 4764 C C . ILE A 1 585 ? 18.547 -0.108 -9.961 1 89.5 585 ILE A C 1
ATOM 4766 O O . ILE A 1 585 ? 18.422 1.114 -10.07 1 89.5 585 ILE A O 1
ATOM 4770 N N . LEU A 1 586 ? 17.734 -0.962 -10.453 1 91.69 586 LEU A N 1
ATOM 4771 C CA . LEU A 1 586 ? 16.562 -0.478 -11.18 1 91.69 586 LEU A CA 1
ATOM 4772 C C . LEU A 1 586 ? 15.516 0.088 -10.219 1 91.69 586 LEU A C 1
ATOM 4774 O O . LEU A 1 586 ? 14.828 1.059 -10.547 1 91.69 586 LEU A O 1
ATOM 4778 N N . GLN A 1 587 ? 15.445 -0.549 -9.125 1 92.44 587 GLN A N 1
ATOM 4779 C CA . GLN A 1 587 ? 14.516 -0.063 -8.109 1 92.44 587 GLN A CA 1
ATOM 4780 C C . GLN A 1 587 ? 14.906 1.334 -7.637 1 92.44 587 GLN A C 1
ATOM 4782 O O . GLN A 1 587 ? 14.062 2.23 -7.574 1 92.44 587 GLN A O 1
ATOM 4787 N N . VAL A 1 588 ? 16.125 1.535 -7.32 1 93.44 588 VAL A N 1
ATOM 4788 C CA . VAL A 1 588 ? 16.625 2.828 -6.855 1 93.44 588 VAL A CA 1
ATOM 4789 C C . VAL A 1 588 ? 16.516 3.855 -7.98 1 93.44 588 VAL A C 1
ATOM 4791 O O . VAL A 1 588 ? 16.172 5.016 -7.742 1 93.44 588 VAL A O 1
ATOM 4794 N N . GLY A 1 589 ? 16.781 3.416 -9.164 1 94.5 589 GLY A N 1
ATOM 4795 C CA . GLY A 1 589 ? 16.656 4.32 -10.289 1 94.5 589 GLY A CA 1
ATOM 4796 C C . GLY A 1 589 ? 15.234 4.812 -10.508 1 94.5 589 GLY A C 1
ATOM 4797 O O . GLY A 1 589 ? 15.008 6.012 -10.688 1 94.5 589 GLY A O 1
ATOM 4798 N N . TRP A 1 590 ? 14.344 3.941 -10.445 1 94.94 590 TRP A N 1
ATOM 4799 C CA . TRP A 1 590 ? 12.945 4.301 -10.641 1 94.94 590 TRP A CA 1
ATOM 4800 C C . TRP A 1 590 ? 12.453 5.199 -9.508 1 94.94 590 TRP A C 1
ATOM 4802 O O . TRP A 1 590 ? 11.781 6.207 -9.75 1 94.94 590 TRP A O 1
ATOM 4812 N N . LEU A 1 591 ? 12.773 4.852 -8.305 1 96.25 591 LEU A N 1
ATOM 4813 C CA . LEU A 1 591 ? 12.359 5.652 -7.156 1 96.25 591 LEU A CA 1
ATOM 4814 C C . LEU A 1 591 ? 12.977 7.047 -7.223 1 96.25 591 LEU A C 1
ATOM 4816 O O . LEU A 1 591 ? 12.312 8.039 -6.895 1 96.25 591 LEU A O 1
ATOM 4820 N N . ALA A 1 592 ? 14.203 7.16 -7.613 1 96.56 592 ALA A N 1
ATOM 4821 C CA . ALA A 1 592 ? 14.844 8.461 -7.766 1 96.56 592 ALA A CA 1
ATOM 4822 C C . ALA A 1 592 ? 14.109 9.32 -8.789 1 96.56 592 ALA A C 1
ATOM 4824 O O . ALA A 1 592 ? 13.875 10.508 -8.555 1 96.56 592 ALA A O 1
ATOM 4825 N N . ILE A 1 593 ? 13.672 8.719 -9.836 1 96.94 593 ILE A N 1
ATOM 4826 C CA . ILE A 1 593 ? 12.961 9.445 -10.883 1 96.94 593 ILE A CA 1
ATOM 4827 C C . ILE A 1 593 ? 11.625 9.945 -10.344 1 96.94 593 ILE A C 1
ATOM 4829 O O . ILE A 1 593 ? 11.242 11.102 -10.562 1 96.94 593 ILE A O 1
ATOM 4833 N N . VAL A 1 594 ? 10.953 9.109 -9.625 1 97.06 594 VAL A N 1
ATOM 4834 C CA . VAL A 1 594 ? 9.641 9.461 -9.094 1 97.06 594 VAL A CA 1
ATOM 4835 C C . VAL A 1 594 ? 9.789 10.594 -8.07 1 97.06 594 VAL A C 1
ATOM 4837 O O . VAL A 1 594 ? 9.047 11.578 -8.117 1 97.06 594 VAL A O 1
ATOM 4840 N N . PHE A 1 595 ? 10.773 10.492 -7.195 1 97.44 595 PHE A N 1
ATOM 4841 C CA . PHE A 1 595 ? 10.969 11.516 -6.172 1 97.44 595 PHE A CA 1
ATOM 4842 C C . PHE A 1 595 ? 11.383 12.836 -6.797 1 97.44 595 PHE A C 1
ATOM 4844 O O . PHE A 1 595 ? 10.891 13.898 -6.402 1 97.44 595 PHE A O 1
ATOM 4851 N N . ILE A 1 596 ? 12.219 12.844 -7.758 1 96.94 596 ILE A N 1
ATOM 4852 C CA . ILE A 1 596 ? 12.656 14.07 -8.406 1 96.94 596 ILE A CA 1
ATOM 4853 C C . ILE A 1 596 ? 11.5 14.695 -9.18 1 96.94 596 ILE A C 1
ATOM 4855 O O . ILE A 1 596 ? 11.281 15.906 -9.125 1 96.94 596 ILE A O 1
ATOM 4859 N N . ALA A 1 597 ? 10.727 13.867 -9.836 1 97.12 597 ALA A N 1
ATOM 4860 C CA . ALA A 1 597 ? 9.57 14.367 -10.578 1 97.12 597 ALA A CA 1
ATOM 4861 C C . ALA A 1 597 ? 8.547 14.992 -9.648 1 97.12 597 ALA A C 1
ATOM 4863 O O . ALA A 1 597 ? 7.992 16.062 -9.945 1 97.12 597 ALA A O 1
ATOM 4864 N N . LEU A 1 598 ? 8.297 14.344 -8.555 1 97.19 598 LEU A N 1
ATOM 4865 C CA . LEU A 1 598 ? 7.332 14.867 -7.594 1 97.19 598 LEU A CA 1
ATOM 4866 C C . LEU A 1 598 ? 7.855 16.141 -6.941 1 97.19 598 LEU A C 1
ATOM 4868 O O . LEU A 1 598 ? 7.082 17.062 -6.656 1 97.19 598 LEU A O 1
ATOM 4872 N N . PHE A 1 599 ? 9.156 16.203 -6.715 1 96.56 599 PHE A N 1
ATOM 4873 C CA . PHE A 1 599 ? 9.75 17.406 -6.141 1 96.56 599 PHE A CA 1
ATOM 4874 C C . PHE A 1 599 ? 9.578 18.594 -7.078 1 96.56 599 PHE A C 1
ATOM 4876 O O . PHE A 1 599 ? 9.156 19.672 -6.652 1 96.56 599 PHE A O 1
ATOM 4883 N N . VAL A 1 600 ? 9.812 18.391 -8.281 1 96.56 600 VAL A N 1
ATOM 4884 C CA . VAL A 1 600 ? 9.695 19.469 -9.273 1 96.56 600 VAL A CA 1
ATOM 4885 C C . VAL A 1 600 ? 8.227 19.859 -9.43 1 96.56 600 VAL A C 1
ATOM 4887 O O . VAL A 1 600 ? 7.898 21.047 -9.5 1 96.56 600 VAL A O 1
ATOM 4890 N N . PHE A 1 601 ? 7.387 18.906 -9.383 1 96.31 601 PHE A N 1
ATOM 4891 C CA . PHE A 1 601 ? 5.961 19.188 -9.5 1 96.31 601 PHE A CA 1
ATOM 4892 C C . PHE A 1 601 ? 5.465 20.016 -8.32 1 96.31 601 PHE A C 1
ATOM 4894 O O . PHE A 1 601 ? 4.762 21 -8.508 1 96.31 601 PHE A O 1
ATOM 4901 N N . GLU A 1 602 ? 5.824 19.609 -7.148 1 96 602 GLU A N 1
ATOM 4902 C CA . GLU A 1 602 ? 5.371 20.328 -5.957 1 96 602 GLU A CA 1
ATOM 4903 C C . GLU A 1 602 ? 5.984 21.719 -5.875 1 96 602 GLU A C 1
ATOM 4905 O O . GLU A 1 602 ? 5.332 22.672 -5.438 1 96 602 GLU A O 1
ATOM 4910 N N . LEU A 1 603 ? 7.246 21.875 -6.273 1 94.5 603 LEU A N 1
ATOM 4911 C CA . LEU A 1 603 ? 7.887 23.188 -6.312 1 94.5 603 LEU A CA 1
ATOM 4912 C C . LEU A 1 603 ? 7.172 24.109 -7.293 1 94.5 603 LEU A C 1
ATOM 4914 O O . LEU A 1 603 ? 6.871 25.266 -6.961 1 94.5 603 LEU A O 1
ATOM 4918 N N . LEU A 1 604 ? 6.824 23.594 -8.414 1 94.38 604 LEU A N 1
ATOM 4919 C CA . LEU A 1 604 ? 6.133 24.391 -9.422 1 94.38 604 LEU A CA 1
ATOM 4920 C C . LEU A 1 604 ? 4.711 24.719 -8.969 1 94.38 604 LEU A C 1
ATOM 4922 O O . LEU A 1 604 ? 4.23 25.828 -9.188 1 94.38 604 LEU A O 1
ATOM 4926 N N . PHE A 1 605 ? 4.102 23.797 -8.344 1 93.25 605 PHE A N 1
ATOM 4927 C CA . PHE A 1 605 ? 2.756 24.031 -7.832 1 93.25 605 PHE A CA 1
ATOM 4928 C C . PHE A 1 605 ? 2.764 25.109 -6.754 1 93.25 605 PHE A C 1
ATOM 4930 O O . PHE A 1 605 ? 1.887 25.969 -6.727 1 93.25 605 PHE A O 1
ATOM 4937 N N . CYS A 1 606 ? 3.74 25.047 -5.852 1 92.5 606 CYS A N 1
ATOM 4938 C CA . CYS A 1 606 ? 3.85 26.047 -4.793 1 92.5 606 CYS A CA 1
ATOM 4939 C C . CYS A 1 606 ? 4.109 27.438 -5.375 1 92.5 606 CYS A C 1
ATOM 4941 O O . CYS A 1 606 ? 3.488 28.406 -4.953 1 92.5 606 CYS A O 1
ATOM 4943 N N . LYS A 1 607 ? 4.949 27.531 -6.414 1 91.88 607 LYS A N 1
ATOM 4944 C CA . LYS A 1 607 ? 5.246 28.812 -7.047 1 91.88 607 LYS A CA 1
ATOM 4945 C C . LYS A 1 607 ? 4.012 29.375 -7.75 1 91.88 607 LYS A C 1
ATOM 4947 O O . LYS A 1 607 ? 3.727 30.578 -7.645 1 91.88 607 LYS A O 1
ATOM 4952 N N . LEU A 1 608 ? 3.248 28.5 -8.336 1 92.44 608 LEU A N 1
ATOM 4953 C CA . LEU A 1 608 ? 2.031 28.938 -9.016 1 92.44 608 LEU A CA 1
ATOM 4954 C C . LEU A 1 608 ? 0.959 29.344 -8 1 92.44 608 LEU A C 1
ATOM 4956 O O . LEU A 1 608 ? 0.24 30.312 -8.203 1 92.44 608 LEU A O 1
ATOM 4960 N N . TYR A 1 609 ? 0.907 28.578 -6.961 1 90.62 609 TYR A N 1
ATOM 4961 C CA . TYR A 1 609 ? -0.056 28.875 -5.906 1 90.62 609 TYR A CA 1
ATOM 4962 C C . TYR A 1 609 ? 0.239 30.219 -5.258 1 90.62 609 TYR A C 1
ATOM 4964 O O . TYR A 1 609 ? -0.678 31 -4.969 1 90.62 609 TYR A O 1
ATOM 4972 N N . TRP A 1 610 ? 1.547 30.625 -5 1 89.69 610 TRP A N 1
ATOM 4973 C CA . TRP A 1 610 ? 1.938 31.875 -4.352 1 89.69 610 TRP A CA 1
ATOM 4974 C C . TRP A 1 610 ? 1.79 33.062 -5.309 1 89.69 610 TRP A C 1
ATOM 4976 O O . TRP A 1 610 ? 1.694 34.188 -4.875 1 89.69 610 TRP A O 1
ATOM 4986 N N . LEU A 1 611 ? 1.71 32.656 -6.621 1 87.56 611 LEU A N 1
ATOM 4987 C CA . LEU A 1 611 ? 1.47 33.719 -7.598 1 87.56 611 LEU A CA 1
ATOM 4988 C C . LEU A 1 611 ? 0.004 34.156 -7.598 1 87.56 611 LEU A C 1
ATOM 4990 O O . LEU A 1 611 ? -0.308 35.312 -7.781 1 87.56 611 LEU A O 1
ATOM 4994 N N . ILE A 1 612 ? -0.854 33.094 -7.293 1 85.56 612 ILE A N 1
ATOM 4995 C CA . ILE A 1 612 ? -2.283 33.375 -7.277 1 85.56 612 ILE A CA 1
ATOM 4996 C C . ILE A 1 612 ? -2.691 33.906 -5.902 1 85.56 612 ILE A C 1
ATOM 4998 O O . ILE A 1 612 ? -3.426 34.875 -5.801 1 85.56 612 ILE A O 1
ATOM 5002 N N . PHE A 1 613 ? -2.041 33.125 -4.953 1 80.44 613 PHE A N 1
ATOM 5003 C CA . PHE A 1 613 ? -2.311 33.531 -3.58 1 80.44 613 PHE A CA 1
ATOM 5004 C C . PHE A 1 613 ? -1.069 34.156 -2.945 1 80.44 613 PHE A C 1
ATOM 5006 O O . PHE A 1 613 ? 0.057 33.781 -3.285 1 80.44 613 PHE A O 1
ATOM 5013 N N . THR A 1 614 ? -1.12 35.344 -2.332 1 82.38 614 THR A N 1
ATOM 5014 C CA . THR A 1 614 ? -0.003 36.094 -1.73 1 82.38 614 THR A CA 1
ATOM 5015 C C . THR A 1 614 ? 0.828 35.156 -0.849 1 82.38 614 THR A C 1
ATOM 5017 O O . THR A 1 614 ? 0.277 34.344 -0.098 1 82.38 614 THR A O 1
ATOM 5020 N N . SER A 1 615 ? 2.156 35.094 -1.073 1 88.62 615 SER A N 1
ATOM 5021 C CA . SER A 1 615 ? 3.068 34.281 -0.276 1 88.62 615 SER A CA 1
ATOM 5022 C C . SER A 1 615 ? 3.002 34.656 1.199 1 88.62 615 SER A C 1
ATOM 5024 O O . SER A 1 615 ? 2.805 35.812 1.535 1 88.62 615 SER A O 1
ATOM 5026 N N . PRO A 1 616 ? 3.121 33.625 2.006 1 88.62 616 PRO A N 1
ATOM 5027 C CA . PRO A 1 616 ? 3.111 33.969 3.436 1 88.62 616 PRO A CA 1
ATOM 5028 C C . PRO A 1 616 ? 4.254 34.875 3.84 1 88.62 616 PRO A C 1
ATOM 5030 O O . PRO A 1 616 ? 4.121 35.656 4.801 1 88.62 616 PRO A O 1
ATOM 5033 N N . PHE A 1 617 ? 5.34 34.938 3.113 1 91.44 617 PHE A N 1
ATOM 5034 C CA . PHE A 1 617 ? 6.473 35.812 3.426 1 91.44 617 PHE A CA 1
ATOM 5035 C C . PHE A 1 617 ? 6.18 37.25 3.035 1 91.44 617 PHE A C 1
ATOM 5037 O O . PHE A 1 617 ? 6.547 38.188 3.756 1 91.44 617 PHE A O 1
ATOM 5044 N N . LYS A 1 618 ? 5.539 37.406 1.951 1 87.44 618 LYS A N 1
ATOM 5045 C CA . LYS A 1 618 ? 5.121 38.75 1.557 1 87.44 618 LYS A CA 1
ATOM 5046 C C . LYS A 1 618 ? 4.043 39.281 2.494 1 87.44 618 LYS A C 1
ATOM 5048 O O . LYS A 1 618 ? 4.031 40.469 2.814 1 87.44 618 LYS A O 1
ATOM 5053 N N . LYS A 1 619 ? 3.191 38.438 2.902 1 84.56 619 LYS A N 1
ATOM 5054 C CA . LYS A 1 619 ? 2.168 38.844 3.865 1 84.56 619 LYS A CA 1
ATOM 5055 C C . LYS A 1 619 ? 2.797 39.281 5.184 1 84.56 619 LYS A C 1
ATOM 5057 O O . LYS A 1 619 ? 2.322 40.219 5.816 1 84.56 619 LYS A O 1
ATOM 5062 N N . PHE A 1 620 ? 3.84 38.656 5.586 1 89.31 620 PHE A N 1
ATOM 5063 C CA . PHE A 1 620 ? 4.531 39.031 6.82 1 89.31 620 PHE A CA 1
ATOM 5064 C C . PHE A 1 620 ? 5.188 40.375 6.699 1 89.31 620 PHE A C 1
ATOM 5066 O O . PHE A 1 620 ? 5.113 41.188 7.625 1 89.31 620 PHE A O 1
ATOM 5073 N N . THR A 1 621 ? 5.805 40.625 5.574 1 87.88 621 THR A N 1
ATOM 5074 C CA . THR A 1 621 ? 6.434 41.938 5.355 1 87.88 621 THR A CA 1
ATOM 5075 C C . THR A 1 621 ? 5.391 43.062 5.352 1 87.88 621 THR A C 1
ATOM 5077 O O . THR A 1 621 ? 5.641 44.156 5.867 1 87.88 621 THR A O 1
ATOM 5080 N N . ASN A 1 622 ? 4.25 42.688 4.832 1 81.12 622 ASN A N 1
ATOM 5081 C CA . ASN A 1 622 ? 3.174 43.688 4.82 1 81.12 622 ASN A CA 1
ATOM 5082 C C . ASN A 1 622 ? 2.635 43.938 6.227 1 81.12 622 ASN A C 1
ATOM 5084 O O . ASN A 1 622 ? 2.25 45.062 6.547 1 81.12 622 ASN A O 1
ATOM 5088 N N . ILE A 1 623 ? 2.631 42.938 7.086 1 81.75 623 ILE A N 1
ATOM 5089 C CA . ILE A 1 623 ? 2.174 43.094 8.461 1 81.75 623 ILE A CA 1
ATOM 5090 C C . ILE A 1 623 ? 3.172 43.938 9.25 1 81.75 623 ILE A C 1
ATOM 5092 O O . ILE A 1 623 ? 2.777 44.781 10.078 1 81.75 623 ILE A O 1
ATOM 5096 N N . CYS A 1 624 ? 4.43 43.75 9.031 1 85.81 624 CYS A N 1
ATOM 5097 C CA . CYS A 1 624 ? 5.445 44.562 9.688 1 85.81 624 CYS A CA 1
ATOM 5098 C C . CYS A 1 624 ? 5.301 46.031 9.312 1 85.81 624 CYS A C 1
ATOM 5100 O O . CYS A 1 624 ? 5.418 46.906 10.164 1 85.81 624 CYS A O 1
ATOM 5102 N N . LEU A 1 625 ? 4.945 46.281 8.109 1 78.19 625 LEU A N 1
ATOM 5103 C CA . LEU A 1 625 ? 4.754 47.656 7.633 1 78.19 625 LEU A CA 1
ATOM 5104 C C . LEU A 1 625 ? 3.514 48.281 8.258 1 78.19 625 LEU A C 1
ATOM 5106 O O . LEU A 1 625 ? 3.533 49.438 8.648 1 78.19 625 LEU A O 1
ATOM 5110 N N . SER A 1 626 ? 2.545 47.438 8.305 1 73.25 626 SER A N 1
ATOM 5111 C CA . SER A 1 626 ? 1.279 47.969 8.82 1 73.25 626 SER A CA 1
ATOM 5112 C C . SER A 1 626 ? 1.361 48.219 10.312 1 73.25 626 SER A C 1
ATOM 5114 O O . SER A 1 626 ? 0.682 49.125 10.828 1 73.25 626 SER A O 1
ATOM 5116 N N . GLN A 1 627 ? 2.307 47.531 11.047 1 76.25 627 GLN A N 1
ATOM 5117 C CA . GLN A 1 627 ? 2.4 47.656 12.5 1 76.25 627 GLN A CA 1
ATOM 5118 C C . GLN A 1 627 ? 3.559 48.562 12.891 1 76.25 627 GLN A C 1
ATOM 5120 O O . GLN A 1 627 ? 3.779 48.844 14.078 1 76.25 627 GLN A O 1
ATOM 5125 N N . ASN A 1 628 ? 4.223 49.156 11.984 1 80.88 628 ASN A N 1
ATOM 5126 C CA . ASN A 1 628 ? 5.391 50 12.211 1 80.88 628 ASN A CA 1
ATOM 5127 C C . ASN A 1 628 ? 6.434 49.281 13.07 1 80.88 628 ASN A C 1
ATOM 5129 O O . ASN A 1 628 ? 6.906 49.844 14.062 1 80.88 628 ASN A O 1
ATOM 5133 N N . ILE A 1 629 ? 6.57 48.031 12.781 1 86.88 629 ILE A N 1
ATOM 5134 C CA . ILE A 1 629 ? 7.566 47.219 13.453 1 86.88 629 ILE A CA 1
ATOM 5135 C C . ILE A 1 629 ? 8.586 46.688 12.438 1 86.88 629 ILE A C 1
ATOM 5137 O O . ILE A 1 629 ? 8.211 46.281 11.344 1 86.88 629 ILE A O 1
ATOM 5141 N N . SER A 1 630 ? 9.797 46.906 12.703 1 90.19 630 SER A N 1
ATOM 5142 C CA . SER A 1 630 ? 10.875 46.312 11.906 1 90.19 630 SER A CA 1
ATOM 5143 C C . SER A 1 630 ? 11.43 45.062 12.57 1 90.19 630 SER A C 1
ATOM 5145 O O . SER A 1 630 ? 11.258 44.875 13.781 1 90.19 630 SER A O 1
ATOM 5147 N N . VAL A 1 631 ? 11.906 44.219 11.727 1 93.19 631 VAL A N 1
ATOM 5148 C CA . VAL A 1 631 ? 12.43 42.938 12.234 1 93.19 631 VAL A CA 1
ATOM 5149 C C . VAL A 1 631 ? 13.859 42.75 11.734 1 93.19 631 VAL A C 1
ATOM 5151 O O . VAL A 1 631 ? 14.156 43 10.57 1 93.19 631 VAL A O 1
ATOM 5154 N N . LEU A 1 632 ? 14.711 42.375 12.672 1 92.12 632 LEU A N 1
ATOM 5155 C CA . LEU A 1 632 ? 16.094 42.031 12.359 1 92.12 632 LEU A CA 1
ATOM 5156 C C . LEU A 1 632 ? 16.375 40.562 12.664 1 92.12 632 LEU A C 1
ATOM 5158 O O . LEU A 1 632 ? 16.141 40.125 13.781 1 92.12 632 LEU A O 1
ATOM 5162 N N . ILE A 1 633 ? 16.75 39.844 11.609 1 92.88 633 ILE A N 1
ATOM 5163 C CA . ILE A 1 633 ? 17.141 38.438 11.742 1 92.88 633 ILE A CA 1
ATOM 5164 C C . ILE A 1 633 ? 18.625 38.281 11.477 1 92.88 633 ILE A C 1
ATOM 5166 O O . ILE A 1 633 ? 19.125 38.719 10.43 1 92.88 633 ILE A O 1
ATOM 5170 N N . THR A 1 634 ? 19.344 37.75 12.43 1 89.5 634 THR A N 1
ATOM 5171 C CA . THR A 1 634 ? 20.781 37.594 12.242 1 89.5 634 THR A CA 1
ATOM 5172 C C . THR A 1 634 ? 21.188 36.125 12.43 1 89.5 634 THR A C 1
ATOM 5174 O O . THR A 1 634 ? 20.688 35.438 13.328 1 89.5 634 THR A O 1
ATOM 5177 N N . ASP A 1 635 ? 22 35.625 11.586 1 84.19 635 ASP A N 1
ATOM 5178 C CA . ASP A 1 635 ? 22.531 34.25 11.68 1 84.19 635 ASP A CA 1
ATOM 5179 C C . ASP A 1 635 ? 23.922 34.25 12.312 1 84.19 635 ASP A C 1
ATOM 5181 O O . ASP A 1 635 ? 24.344 33.25 12.898 1 84.19 635 ASP A O 1
ATOM 5185 N N . SER A 1 636 ? 24.641 35.312 11.984 1 78.94 636 SER A N 1
ATOM 5186 C CA . SER A 1 636 ? 25.984 35.438 12.523 1 78.94 636 SER A CA 1
ATOM 5187 C C . SER A 1 636 ? 26.203 36.812 13.125 1 78.94 636 SER A C 1
ATOM 5189 O O . SER A 1 636 ? 25.266 37.625 13.203 1 78.94 636 SER A O 1
ATOM 5191 N N . THR A 1 637 ? 27.328 37.125 13.531 1 75.19 637 THR A N 1
ATOM 5192 C CA . THR A 1 637 ? 27.656 38.375 14.164 1 75.19 637 THR A CA 1
ATOM 5193 C C . THR A 1 637 ? 27.703 39.5 13.133 1 75.19 637 THR A C 1
ATOM 5195 O O . THR A 1 637 ? 27.484 40.688 13.469 1 75.19 637 THR A O 1
ATOM 5198 N N . VAL A 1 638 ? 27.828 39.062 11.898 1 79.69 638 VAL A N 1
ATOM 5199 C CA . VAL A 1 638 ? 28.031 40.125 10.914 1 79.69 638 VAL A CA 1
ATOM 5200 C C . VAL A 1 638 ? 26.859 40.125 9.93 1 79.69 638 VAL A C 1
ATOM 5202 O O . VAL A 1 638 ? 26.375 41.188 9.539 1 79.69 638 VAL A O 1
ATOM 5205 N N . HIS A 1 639 ? 26.359 39.031 9.609 1 87.19 639 HIS A N 1
ATOM 5206 C CA . HIS A 1 639 ? 25.375 38.906 8.539 1 87.19 639 HIS A CA 1
ATOM 5207 C C . HIS A 1 639 ? 23.969 38.781 9.109 1 87.19 639 HIS A C 1
ATOM 5209 O O . HIS A 1 639 ? 23.766 38.125 10.133 1 87.19 639 HIS A O 1
ATOM 5215 N N . GLY A 1 640 ? 22.953 39.375 8.422 1 89.56 640 GLY A N 1
ATOM 5216 C CA . GLY A 1 640 ? 21.547 39.25 8.773 1 89.56 640 GLY A CA 1
ATOM 5217 C C . GLY A 1 640 ? 20.625 39.844 7.734 1 89.56 640 GLY A C 1
ATOM 5218 O O . GLY A 1 640 ? 21.047 40.125 6.613 1 89.56 640 GLY A O 1
ATOM 5219 N N . HIS A 1 641 ? 19.438 39.812 8.062 1 92.06 641 HIS A N 1
ATOM 5220 C CA . HIS A 1 641 ? 18.391 40.406 7.227 1 92.06 641 HIS A CA 1
ATOM 5221 C C . HIS A 1 641 ? 17.531 41.375 8.031 1 92.06 641 HIS A C 1
ATOM 5223 O O . HIS A 1 641 ? 17.234 41.094 9.203 1 92.06 641 HIS A O 1
ATOM 5229 N N . TYR A 1 642 ? 17.25 42.5 7.43 1 91.69 642 TYR A N 1
ATOM 5230 C CA . TYR A 1 642 ? 16.469 43.562 8.055 1 91.69 642 TYR A CA 1
ATOM 5231 C C . TYR A 1 642 ? 15.203 43.875 7.25 1 91.69 642 TYR A C 1
ATOM 5233 O O . TYR A 1 642 ? 15.273 44.031 6.035 1 91.69 642 TYR A O 1
ATOM 5241 N N . ILE A 1 643 ? 14.078 43.781 7.883 1 91.62 643 ILE A N 1
ATOM 5242 C CA . ILE A 1 643 ? 12.797 44.156 7.305 1 91.62 643 ILE A CA 1
ATOM 5243 C C . ILE A 1 643 ? 12.391 45.531 7.84 1 91.62 643 ILE A C 1
ATOM 5245 O O . ILE A 1 643 ? 12.188 45.688 9.047 1 91.62 643 ILE A O 1
ATOM 5249 N N . HIS A 1 644 ? 12.273 46.469 7.016 1 86.38 644 HIS A N 1
ATOM 5250 C CA . HIS A 1 644 ? 11.922 47.812 7.418 1 86.38 644 HIS A CA 1
ATOM 5251 C C . HIS A 1 644 ? 10.406 48 7.484 1 86.38 644 HIS A C 1
ATOM 5253 O O . HIS A 1 644 ? 9.711 47.781 6.492 1 86.38 644 HIS A O 1
ATOM 5259 N N . GLY A 1 645 ? 9.945 48.25 8.695 1 82.75 645 GLY A N 1
ATOM 5260 C CA . GLY A 1 645 ? 8.508 48.406 8.875 1 82.75 645 GLY A CA 1
ATOM 5261 C C . GLY A 1 645 ? 8.086 49.812 9.258 1 82.75 645 GLY A C 1
ATOM 5262 O O . GLY A 1 645 ? 6.926 50.031 9.602 1 82.75 645 GLY A O 1
ATOM 5263 N N . LEU A 1 646 ? 8.961 50.906 9.227 1 75.94 646 LEU A N 1
ATOM 5264 C CA . LEU A 1 646 ? 8.609 52.281 9.625 1 75.94 646 LEU A CA 1
ATOM 5265 C C . LEU A 1 646 ? 7.891 53 8.492 1 75.94 646 LEU A C 1
ATOM 5267 O O . LEU A 1 646 ? 8.398 53.062 7.371 1 75.94 646 LEU A O 1
ATOM 5271 N N . THR A 1 647 ? 6.559 53.062 8.734 1 64.44 647 THR A N 1
ATOM 5272 C CA . THR A 1 647 ? 5.832 53.906 7.781 1 64.44 647 THR A CA 1
ATOM 5273 C C . THR A 1 647 ? 5.574 55.281 8.367 1 64.44 647 THR A C 1
ATOM 5275 O O . THR A 1 647 ? 5.535 55.469 9.586 1 64.44 647 THR A O 1
ATOM 5278 N N . LYS A 1 648 ? 5.797 56.469 7.703 1 52.69 648 LYS A N 1
ATOM 5279 C CA . LYS A 1 648 ? 5.594 57.844 8.125 1 52.69 648 LYS A CA 1
ATOM 5280 C C . LYS A 1 648 ? 4.273 58.031 8.867 1 52.69 648 LYS A C 1
ATOM 5282 O O . LYS A 1 648 ? 4.117 58.938 9.672 1 52.69 648 LYS A O 1
ATOM 5287 N N . ASP A 1 649 ? 3.332 57.438 8.406 1 44.72 649 ASP A N 1
ATOM 5288 C CA . ASP A 1 649 ? 2.035 57.719 9.008 1 44.72 649 ASP A CA 1
ATOM 5289 C C . ASP A 1 649 ? 1.907 57.094 10.391 1 44.72 649 ASP A C 1
ATOM 5291 O O . ASP A 1 649 ? 1.428 55.938 10.508 1 44.72 649 ASP A O 1
ATOM 5295 N N . THR A 1 650 ? 2.928 57.469 11.281 1 43 650 THR A N 1
ATOM 5296 C CA . THR A 1 650 ? 3.098 57.031 12.672 1 43 650 THR A CA 1
ATOM 5297 C C . THR A 1 650 ? 1.745 56.812 13.344 1 43 650 THR A C 1
ATOM 5299 O O . THR A 1 650 ? 1.606 55.969 14.211 1 43 650 THR A O 1
ATOM 5302 N N . GLU A 1 651 ? 0.986 57.906 13.516 1 40.59 651 GLU A N 1
ATOM 5303 C CA . GLU A 1 651 ? -0.166 58.031 14.406 1 40.59 651 GLU A CA 1
ATOM 5304 C C . GLU A 1 651 ? -1.378 57.312 13.828 1 40.59 651 GLU A C 1
ATOM 5306 O O . GLU A 1 651 ? -2.518 57.594 14.18 1 40.59 651 GLU A O 1
ATOM 5311 N N . LYS A 1 652 ? -1.29 56.688 12.82 1 45 652 LYS A N 1
ATOM 5312 C CA . LYS A 1 652 ? -2.586 56.375 12.211 1 45 652 LYS A CA 1
ATOM 5313 C C . LYS A 1 652 ? -3.299 55.25 12.977 1 45 652 LYS A C 1
ATOM 5315 O O . LYS A 1 652 ? -2.676 54.281 13.375 1 45 652 LYS A O 1
ATOM 5320 N N . SER A 1 653 ? -4.289 55.594 13.5 1 41.28 653 SER A N 1
ATOM 5321 C CA . SER A 1 653 ? -5.289 54.75 14.172 1 41.28 653 SER A CA 1
ATOM 5322 C C . SER A 1 653 ? -5.57 53.469 13.375 1 41.28 653 SER A C 1
ATOM 5324 O O . SER A 1 653 ? -5.285 53.406 12.18 1 41.28 653 SER A O 1
ATOM 5326 N N . MET A 1 654 ? -5.84 52.406 14.008 1 39.97 654 MET A N 1
ATOM 5327 C CA . MET A 1 654 ? -6.25 51.125 13.43 1 39.97 654 MET A CA 1
ATOM 5328 C C . MET A 1 654 ? -7.09 51.344 12.18 1 39.97 654 MET A C 1
ATOM 5330 O O . MET A 1 654 ? -6.984 50.562 11.211 1 39.97 654 MET A O 1
ATOM 5334 N N . ILE A 1 655 ? -7.953 52.406 12.203 1 42.12 655 ILE A N 1
ATOM 5335 C CA . ILE A 1 655 ? -8.82 52.75 11.086 1 42.12 655 ILE A CA 1
ATOM 5336 C C . ILE A 1 655 ? -7.973 53.188 9.883 1 42.12 655 ILE A C 1
ATOM 5338 O O . ILE A 1 655 ? -8.25 52.781 8.75 1 42.12 655 ILE A O 1
ATOM 5342 N N . GLU A 1 656 ? -7.027 53.906 10.227 1 44.19 656 GLU A N 1
ATOM 5343 C CA . GLU A 1 656 ? -6.195 54.438 9.148 1 44.19 656 GLU A CA 1
ATOM 5344 C C . GLU A 1 656 ? -5.273 53.344 8.602 1 44.19 656 GLU A C 1
ATOM 5346 O O . GLU A 1 656 ? -4.984 53.312 7.402 1 44.19 656 GLU A O 1
ATOM 5351 N N . LEU A 1 657 ? -4.984 52.5 9.5 1 44.53 657 LEU A N 1
ATOM 5352 C CA . LEU A 1 657 ? -4.188 51.344 9.109 1 44.53 657 LEU A CA 1
ATOM 5353 C C . LEU A 1 657 ? -4.996 50.406 8.219 1 44.53 657 LEU A C 1
ATOM 5355 O O . LEU A 1 657 ? -4.477 49.875 7.238 1 44.53 657 LEU A O 1
ATOM 5359 N N . GLN A 1 658 ? -6.23 50.125 8.711 1 44.88 658 GLN A N 1
ATOM 5360 C CA . GLN A 1 658 ? -7.172 49.375 7.879 1 44.88 658 GLN A CA 1
ATOM 5361 C C . GLN A 1 658 ? -7.426 50.094 6.562 1 44.88 658 GLN A C 1
ATOM 5363 O O . GLN A 1 658 ? -7.547 49.469 5.512 1 44.88 658 GLN A O 1
ATOM 5368 N N . LEU A 1 659 ? -7.504 51.438 6.676 1 42.78 659 LEU A N 1
ATOM 5369 C CA . LEU A 1 659 ? -7.68 52.312 5.516 1 42.78 659 LEU A CA 1
ATOM 5370 C C . LEU A 1 659 ? -6.418 52.312 4.656 1 42.78 659 LEU A C 1
ATOM 5372 O O . LEU A 1 659 ? -6.5 52.281 3.428 1 42.78 659 LEU A O 1
ATOM 5376 N N . SER A 1 660 ? -5.363 52.438 5.285 1 41.88 660 SER A N 1
ATOM 5377 C CA . SER A 1 660 ? -4.094 52.531 4.566 1 41.88 660 SER A CA 1
ATOM 5378 C C . SER A 1 660 ? -3.699 51.188 3.979 1 41.88 660 SER A C 1
ATOM 5380 O O . SER A 1 660 ? -3.121 51.125 2.891 1 41.88 660 SER A O 1
ATOM 5382 N N . ALA A 1 661 ? -3.996 50.125 4.668 1 42.62 661 ALA A N 1
ATOM 5383 C CA . ALA A 1 661 ? -3.768 48.781 4.109 1 42.62 661 ALA A CA 1
ATOM 5384 C C . ALA A 1 661 ? -4.629 48.562 2.873 1 42.62 661 ALA A C 1
ATOM 5386 O O . ALA A 1 661 ? -4.16 48 1.878 1 42.62 661 ALA A O 1
ATOM 5387 N N . SER A 1 662 ? -5.996 48.938 2.939 1 39.56 662 SER A N 1
ATOM 5388 C CA . SER A 1 662 ? -6.848 48.875 1.758 1 39.56 662 SER A CA 1
ATOM 5389 C C . SER A 1 662 ? -6.379 49.875 0.7 1 39.56 662 SER A C 1
ATOM 5391 O O . SER A 1 662 ? -6.457 49.594 -0.499 1 39.56 662 SER A O 1
ATOM 5393 N N . GLN A 1 663 ? -6.082 51.094 1.073 1 38.94 663 GLN A N 1
ATOM 5394 C CA . GLN A 1 663 ? -5.629 52.094 0.11 1 38.94 663 GLN A CA 1
ATOM 5395 C C . GLN A 1 663 ? -4.262 51.719 -0.462 1 38.94 663 GLN A C 1
ATOM 5397 O O . GLN A 1 663 ? -3.988 51.969 -1.637 1 38.94 663 GLN A O 1
ATOM 5402 N N . ARG A 1 664 ? -3.412 51.312 0.344 1 39.72 664 ARG A N 1
ATOM 5403 C CA . ARG A 1 664 ? -2.07 50.969 -0.117 1 39.72 664 ARG A CA 1
ATOM 5404 C C . ARG A 1 664 ? -2.086 49.719 -0.983 1 39.72 664 ARG A C 1
ATOM 5406 O O . ARG A 1 664 ? -1.27 49.562 -1.896 1 39.72 664 ARG A O 1
ATOM 5413 N N . LEU A 1 665 ? -2.945 48.719 -0.689 1 36.72 665 LEU A N 1
ATOM 5414 C CA . LEU A 1 665 ? -3.061 47.594 -1.604 1 36.72 665 LEU A CA 1
ATOM 5415 C C . LEU A 1 665 ? -3.564 48.062 -2.969 1 36.72 665 LEU A C 1
ATOM 5417 O O . LEU A 1 665 ? -3.186 47.5 -3.996 1 36.72 665 LEU A O 1
ATOM 5421 N N . ASN A 1 666 ? -4.625 49 -3.08 1 33.09 666 ASN A N 1
ATOM 5422 C CA . ASN A 1 666 ? -5.102 49.531 -4.344 1 33.09 666 ASN A CA 1
ATOM 5423 C C . ASN A 1 666 ? -4.312 50.781 -4.75 1 33.09 666 ASN A C 1
ATOM 5425 O O . ASN A 1 666 ? -4.578 51.375 -5.793 1 33.09 666 ASN A O 1
ATOM 5429 N N . THR A 1 667 ? -3.945 51.688 -3.861 1 31.55 667 THR A N 1
ATOM 5430 C CA . THR A 1 667 ? -3.309 52.875 -4.391 1 31.55 667 THR A CA 1
ATOM 5431 C C . THR A 1 667 ? -2.023 52.531 -5.133 1 31.55 667 THR A C 1
ATOM 5433 O O . THR A 1 667 ? -1.232 51.688 -4.664 1 31.55 667 THR A O 1
ATOM 5436 N N . LYS A 1 668 ? -2.07 52.875 -6.41 1 33.66 668 LYS A N 1
ATOM 5437 C CA . LYS A 1 668 ? -0.881 53.094 -7.223 1 33.66 668 LYS A CA 1
ATOM 5438 C C . LYS A 1 668 ? 0.215 53.781 -6.414 1 33.66 668 LYS A C 1
ATOM 5440 O O . LYS A 1 668 ? -0.074 54.562 -5.5 1 33.66 668 LYS A O 1
ATOM 5445 N N . PRO A 1 669 ? 1.421 53.312 -6.574 1 32.12 669 PRO A N 1
ATOM 5446 C CA . PRO A 1 669 ? 2.52 54.125 -6.004 1 32.12 669 PRO A CA 1
ATOM 5447 C C . PRO A 1 669 ? 2.27 55.625 -6.078 1 32.12 669 PRO A C 1
ATOM 5449 O O . PRO A 1 669 ? 2.131 56.156 -7.172 1 32.12 669 PRO A O 1
ATOM 5452 N N . ALA A 1 670 ? 1.324 56.156 -5.391 1 30.7 670 ALA A N 1
ATOM 5453 C CA . ALA A 1 670 ? 1.284 57.625 -5.496 1 30.7 670 ALA A CA 1
ATOM 5454 C C . ALA A 1 670 ? 2.689 58.219 -5.617 1 30.7 670 ALA A C 1
ATOM 5456 O O . ALA A 1 670 ? 3.654 57.625 -5.121 1 30.7 670 ALA A O 1
ATOM 5457 N N . GLU A 1 671 ? 2.857 59.188 -6.605 1 28.67 671 GLU A N 1
ATOM 5458 C CA . GLU A 1 671 ? 3.967 60.094 -6.859 1 28.67 671 GLU A CA 1
ATOM 5459 C C . GLU A 1 671 ? 4.625 60.531 -5.555 1 28.67 671 GLU A C 1
ATOM 5461 O O . GLU A 1 671 ? 3.953 60.656 -4.527 1 28.67 671 GLU A O 1
ATOM 5466 N N . GLN A 1 672 ? 5.953 60.688 -5.598 1 30.45 672 GLN A N 1
ATOM 5467 C CA . GLN A 1 672 ? 7.059 61.188 -4.797 1 30.45 672 GLN A CA 1
ATOM 5468 C C . GLN A 1 672 ? 6.684 62.5 -4.121 1 30.45 672 GLN A C 1
ATOM 5470 O O . GLN A 1 672 ? 6.777 63.594 -4.73 1 30.45 672 GLN A O 1
ATOM 5475 N N . GLN A 1 673 ? 5.566 62.75 -3.619 1 27.59 673 GLN A N 1
ATOM 5476 C CA . GLN A 1 673 ? 5.727 64.062 -3.025 1 27.59 673 GLN A CA 1
ATOM 5477 C C . GLN A 1 673 ? 6.98 64.125 -2.158 1 27.59 673 GLN A C 1
ATOM 5479 O O . GLN A 1 673 ? 7.277 63.188 -1.417 1 27.59 673 GLN A O 1
ATOM 5484 N N . ASN A 1 674 ? 7.984 65.062 -2.52 1 29.31 674 ASN A N 1
ATOM 5485 C CA . ASN A 1 674 ? 9.266 65.562 -2.035 1 29.31 674 ASN A CA 1
ATOM 5486 C C . ASN A 1 674 ? 9.227 65.812 -0.533 1 29.31 674 ASN A C 1
ATOM 5488 O O . ASN A 1 674 ? 9.992 66.688 -0.027 1 29.31 674 ASN A O 1
ATOM 5492 N N . SER A 1 675 ? 8.227 65.625 0.172 1 29.81 675 SER A N 1
ATOM 5493 C CA . SER A 1 675 ? 8.477 66.188 1.503 1 29.81 675 SER A CA 1
ATOM 5494 C C . SER A 1 675 ? 9.734 65.562 2.117 1 29.81 675 SER A C 1
ATOM 5496 O O . SER A 1 675 ? 10.039 64.438 1.89 1 29.81 675 SER A O 1
ATOM 5498 N N . GLN A 1 676 ? 10.773 66.375 2.645 1 32.03 676 GLN A N 1
ATOM 5499 C CA . GLN A 1 676 ? 12.117 66.438 3.211 1 32.03 676 GLN A CA 1
ATOM 5500 C C . GLN A 1 676 ? 12.258 65.375 4.332 1 32.03 676 GLN A C 1
ATOM 5502 O O . GLN A 1 676 ? 13.344 65.25 4.906 1 32.03 676 GLN A O 1
ATOM 5507 N N . THR A 1 677 ? 11.305 65.25 5.156 1 32.59 677 THR A N 1
ATOM 5508 C CA . THR A 1 677 ? 11.859 64.438 6.262 1 32.59 677 THR A CA 1
ATOM 5509 C C . THR A 1 677 ? 12.406 63.125 5.766 1 32.59 677 THR A C 1
ATOM 5511 O O . THR A 1 677 ? 11.641 62.219 5.387 1 32.59 677 THR A O 1
ATOM 5514 N N . GLN A 1 678 ? 13.461 63.062 4.945 1 35.28 678 GLN A N 1
ATOM 5515 C CA . GLN A 1 678 ? 14.328 62 4.457 1 35.28 678 GLN A CA 1
ATOM 5516 C C . GLN A 1 678 ? 14.562 60.938 5.535 1 35.28 678 GLN A C 1
ATOM 5518 O O . GLN A 1 678 ? 15.406 61.125 6.414 1 35.28 678 GLN A O 1
ATOM 5523 N N . SER A 1 679 ? 13.633 60.375 6.156 1 40.22 679 SER A N 1
ATOM 5524 C CA . SER A 1 679 ? 14.016 59.156 6.852 1 40.22 679 SER A CA 1
ATOM 5525 C C . SER A 1 679 ? 14.922 58.281 5.988 1 40.22 679 SER A C 1
ATOM 5527 O O . SER A 1 679 ? 14.82 58.312 4.762 1 40.22 679 SER A O 1
ATOM 5529 N N . PHE A 1 680 ? 16.25 58.125 6.535 1 43.28 680 PHE A N 1
ATOM 5530 C CA . PHE A 1 680 ? 17.406 57.469 5.93 1 43.28 680 PHE A CA 1
ATOM 5531 C C . PHE A 1 680 ? 16.969 56.344 4.992 1 43.28 680 PHE A C 1
ATOM 5533 O O . PHE A 1 680 ? 17.578 56.125 3.949 1 43.28 680 PHE A O 1
ATOM 5540 N N . ILE A 1 681 ? 16.281 55.344 5.555 1 49.91 681 ILE A N 1
ATOM 5541 C CA . ILE A 1 681 ? 16 54.219 4.641 1 49.91 681 ILE A CA 1
ATOM 5542 C C . ILE A 1 681 ? 14.836 54.594 3.721 1 49.91 681 ILE A C 1
ATOM 5544 O O . ILE A 1 681 ? 13.703 54.781 4.184 1 49.91 681 ILE A O 1
ATOM 5548 N N . MET A 1 682 ? 14.898 55.531 2.844 1 43.03 682 MET A N 1
ATOM 5549 C CA . MET A 1 682 ? 13.898 55.844 1.823 1 43.03 682 MET A CA 1
ATOM 5550 C C . MET A 1 682 ? 13.227 54.562 1.317 1 43.03 682 MET A C 1
ATOM 5552 O O . MET A 1 682 ? 13.891 53.719 0.749 1 43.03 682 MET A O 1
ATOM 5556 N N . ILE A 1 683 ? 12.258 54.125 1.969 1 45.12 683 ILE A N 1
ATOM 5557 C CA . ILE A 1 683 ? 11.406 53 1.615 1 45.12 683 ILE A CA 1
ATOM 5558 C C . ILE A 1 683 ? 10.961 53.125 0.161 1 45.12 683 ILE A C 1
ATOM 5560 O O . ILE A 1 683 ? 10.211 54.031 -0.188 1 45.12 683 ILE A O 1
ATOM 5564 N N . ASP A 1 684 ? 11.82 53.156 -0.785 1 43.66 684 ASP A N 1
ATOM 5565 C CA . ASP A 1 684 ? 11.164 52.875 -2.062 1 43.66 684 ASP A CA 1
ATOM 5566 C C . ASP A 1 684 ? 10.148 51.75 -1.934 1 43.66 684 ASP A C 1
ATOM 5568 O O . ASP A 1 684 ? 10.383 50.781 -1.215 1 43.66 684 ASP A O 1
ATOM 5572 N N . MET A 1 685 ? 8.898 51.906 -2.049 1 43.09 685 MET A N 1
ATOM 5573 C CA . MET A 1 685 ? 7.652 51.156 -1.897 1 43.09 685 MET A CA 1
ATOM 5574 C C . MET A 1 685 ? 7.812 49.719 -2.375 1 43.09 685 MET A C 1
ATOM 5576 O O . MET A 1 685 ? 6.957 48.875 -2.104 1 43.09 685 MET A O 1
ATOM 5580 N N . LYS A 1 686 ? 8.766 49.281 -3.223 1 52.31 686 LYS A N 1
ATOM 5581 C CA . LYS A 1 686 ? 8.594 47.969 -3.824 1 52.31 686 LYS A CA 1
ATOM 5582 C C . LYS A 1 686 ? 9.109 46.875 -2.896 1 52.31 686 LYS A C 1
ATOM 5584 O O . LYS A 1 686 ? 8.539 45.781 -2.83 1 52.31 686 LYS A O 1
ATOM 5589 N N . SER A 1 687 ? 10.398 46.938 -2.359 1 62.75 687 SER A N 1
ATOM 5590 C CA . SER A 1 687 ? 10.836 45.875 -1.468 1 62.75 687 SER A CA 1
ATOM 5591 C C . SER A 1 687 ? 11.383 46.438 -0.158 1 62.75 687 SER A C 1
ATOM 5593 O O . SER A 1 687 ? 12.188 47.375 -0.164 1 62.75 687 SER A O 1
ATOM 5595 N N . ASN A 1 688 ? 10.797 46.156 0.984 1 79.5 688 ASN A N 1
ATOM 5596 C CA . ASN A 1 688 ? 11.156 46.625 2.314 1 79.5 688 ASN A CA 1
ATOM 5597 C C . ASN A 1 688 ? 12.07 45.656 3.037 1 79.5 688 ASN A C 1
ATOM 5599 O O . ASN A 1 688 ? 12.133 45.656 4.27 1 79.5 688 ASN A O 1
ATOM 5603 N N . CYS A 1 689 ? 12.852 44.875 2.145 1 89.25 689 CYS A N 1
ATOM 5604 C CA . CYS A 1 689 ? 13.75 43.906 2.768 1 89.25 689 CYS A CA 1
ATOM 5605 C C . CYS A 1 689 ? 15.203 44.188 2.398 1 89.25 689 CYS A C 1
ATOM 5607 O O . CYS A 1 689 ? 15.492 44.562 1.263 1 89.25 689 CYS A O 1
ATOM 5609 N N . PHE A 1 690 ? 16.078 44.031 3.332 1 88.5 690 PHE A N 1
ATOM 5610 C CA . PHE A 1 690 ? 17.5 44.312 3.145 1 88.5 690 PHE A CA 1
ATOM 5611 C C . PHE A 1 690 ? 18.359 43.188 3.701 1 88.5 690 PHE A C 1
ATOM 5613 O O . PHE A 1 690 ? 17.984 42.531 4.676 1 88.5 690 PHE A O 1
ATOM 5620 N N . GLU A 1 691 ? 19.469 42.969 3.047 1 90 691 GLU A N 1
ATOM 5621 C CA . GLU A 1 691 ? 20.531 42.156 3.611 1 90 691 GLU A CA 1
ATOM 5622 C C . GLU A 1 691 ? 21.578 43 4.324 1 90 691 GLU A C 1
ATOM 5624 O O . GLU A 1 691 ? 22.016 44.031 3.795 1 90 691 GLU A O 1
ATOM 5629 N N . THR A 1 692 ? 21.828 42.625 5.566 1 88.75 692 THR A N 1
ATOM 5630 C CA . THR A 1 692 ? 22.641 43.531 6.395 1 88.75 692 THR A CA 1
ATOM 5631 C C . THR A 1 692 ? 24 42.875 6.699 1 88.75 692 THR A C 1
ATOM 5633 O O . THR A 1 692 ? 24.094 41.656 6.875 1 88.75 692 THR A O 1
ATOM 5636 N N . TYR A 1 693 ? 25.031 43.688 6.703 1 88.25 693 TYR A N 1
ATOM 5637 C CA . TYR A 1 693 ? 26.375 43.375 7.156 1 88.25 693 TYR A CA 1
ATOM 5638 C C . TYR A 1 693 ? 26.844 44.375 8.211 1 88.25 693 TYR A C 1
ATOM 5640 O O . TYR A 1 693 ? 27.125 45.531 7.895 1 88.25 693 TYR A O 1
ATOM 5648 N N . PHE A 1 694 ? 26.906 43.938 9.484 1 87.19 694 PHE A N 1
ATOM 5649 C CA . PHE A 1 694 ? 27.188 44.812 10.594 1 87.19 694 PHE A CA 1
ATOM 5650 C C . PHE A 1 694 ? 28.672 44.844 10.922 1 87.19 694 PHE A C 1
ATOM 5652 O O . PHE A 1 694 ? 29.359 43.812 10.758 1 87.19 694 PHE A O 1
ATOM 5659 N N . GLU A 1 695 ? 29.016 45.969 11.414 1 83.56 695 GLU A N 1
ATOM 5660 C CA . GLU A 1 695 ? 30.344 46.094 12 1 83.56 695 GLU A CA 1
ATOM 5661 C C . GLU A 1 695 ? 30.453 45.281 13.289 1 83.56 695 GLU A C 1
ATOM 5663 O O . GLU A 1 695 ? 29.5 45.219 14.07 1 83.56 695 GLU A O 1
ATOM 5668 N N . PRO A 1 696 ? 31.531 44.625 13.508 1 78.5 696 PRO A N 1
ATOM 5669 C CA . PRO A 1 696 ? 31.688 43.75 14.672 1 78.5 696 PRO A CA 1
ATOM 5670 C C . PRO A 1 696 ? 31.438 44.469 15.992 1 78.5 696 PRO A C 1
ATOM 5672 O O . PRO A 1 696 ? 30.906 43.906 16.938 1 78.5 696 PRO A O 1
ATOM 5675 N N . GLU A 1 697 ? 31.734 45.781 16.078 1 78 697 GLU A N 1
ATOM 5676 C CA . GLU A 1 697 ? 31.516 46.531 17.312 1 78 697 GLU A CA 1
ATOM 5677 C C . GLU A 1 697 ? 30.031 46.719 17.594 1 78 697 GLU A C 1
ATOM 5679 O O . GLU A 1 697 ? 29.594 46.688 18.734 1 78 697 GLU A O 1
ATOM 5684 N N . LEU A 1 698 ? 29.359 46.938 16.516 1 81.81 698 LEU A N 1
ATOM 5685 C CA . LEU A 1 698 ? 27.906 47.094 16.672 1 81.81 698 LEU A CA 1
ATOM 5686 C C . LEU A 1 698 ? 27.281 45.781 17.172 1 81.81 698 LEU A C 1
ATOM 5688 O O . LEU A 1 698 ? 26.438 45.812 18.062 1 81.81 698 LEU A O 1
ATOM 5692 N N . SER A 1 699 ? 27.703 44.719 16.609 1 78.75 699 SER A N 1
ATOM 5693 C CA . SER A 1 699 ? 27.172 43.438 17 1 78.75 699 SER A CA 1
ATOM 5694 C C . SER A 1 699 ? 27.5 43.125 18.469 1 78.75 699 SER A C 1
ATOM 5696 O O . SER A 1 699 ? 26.656 42.562 19.188 1 78.75 699 SER A O 1
ATOM 5698 N N . ARG A 1 700 ? 28.625 43.469 18.844 1 78.06 700 ARG A N 1
ATOM 5699 C CA . ARG A 1 700 ? 29.016 43.25 20.234 1 78.06 700 ARG A CA 1
ATOM 5700 C C . ARG A 1 700 ? 28.156 44.094 21.172 1 78.06 700 ARG A C 1
ATOM 5702 O O . ARG A 1 700 ? 27.781 43.625 22.25 1 78.06 700 ARG A O 1
ATOM 5709 N N . ARG A 1 701 ? 27.828 45.281 20.75 1 81.19 701 ARG A N 1
ATOM 5710 C CA . ARG A 1 701 ? 27.016 46.156 21.578 1 81.19 701 ARG A CA 1
ATOM 5711 C C . ARG A 1 701 ? 25.594 45.625 21.719 1 81.19 701 ARG A C 1
ATOM 5713 O O . ARG A 1 701 ? 25 45.688 22.797 1 81.19 701 ARG A O 1
ATOM 5720 N N . ILE A 1 702 ? 25.125 45.125 20.625 1 80.5 702 ILE A N 1
ATOM 5721 C CA . ILE A 1 702 ? 23.781 44.562 20.656 1 80.5 702 ILE A CA 1
ATOM 5722 C C . ILE A 1 702 ? 23.766 43.375 21.609 1 80.5 702 ILE A C 1
ATOM 5724 O O . ILE A 1 702 ? 22.844 43.25 22.422 1 80.5 702 ILE A O 1
ATOM 5728 N N . PHE A 1 703 ? 24.781 42.562 21.594 1 77.44 703 PHE A N 1
ATOM 5729 C CA . PHE A 1 703 ? 24.828 41.344 22.422 1 77.44 703 PHE A CA 1
ATOM 5730 C C . PHE A 1 703 ? 25.109 41.719 23.875 1 77.44 703 PHE A C 1
ATOM 5732 O O . PHE A 1 703 ? 24.625 41.031 24.797 1 77.44 703 PHE A O 1
ATOM 5739 N N . ASP A 1 704 ? 25.844 42.75 24.062 1 78.19 704 ASP A N 1
ATOM 5740 C CA . ASP A 1 704 ? 26.109 43.188 25.422 1 78.19 704 ASP A CA 1
ATOM 5741 C C . ASP A 1 704 ? 24.828 43.688 26.094 1 78.19 704 ASP A C 1
ATOM 5743 O O . ASP A 1 704 ? 24.594 43.406 27.281 1 78.19 704 ASP A O 1
ATOM 5747 N N . ILE A 1 705 ? 24.047 44.344 25.312 1 78.5 705 ILE A N 1
ATOM 5748 C CA . ILE A 1 705 ? 22.781 44.812 25.859 1 78.5 705 ILE A CA 1
ATOM 5749 C C . ILE A 1 705 ? 21.859 43.625 26.141 1 78.5 705 ILE A C 1
ATOM 5751 O O . ILE A 1 705 ? 21.219 43.562 27.188 1 78.5 705 ILE A O 1
ATOM 5755 N N . TYR A 1 706 ? 22 42.719 25.297 1 74.38 706 TYR A N 1
ATOM 5756 C CA . TYR A 1 706 ? 21.156 41.531 25.438 1 74.38 706 TYR A CA 1
ATOM 5757 C C . TYR A 1 706 ? 21.609 40.656 26.594 1 74.38 706 TYR A C 1
ATOM 5759 O O . TYR A 1 706 ? 20.797 40.156 27.375 1 74.38 706 TYR A O 1
ATOM 5767 N N . ASN A 1 707 ? 22.938 40.375 26.688 1 64.88 707 ASN A N 1
ATOM 5768 C CA . ASN A 1 707 ? 23.516 39.5 27.719 1 64.88 707 ASN A CA 1
ATOM 5769 C C . ASN A 1 707 ? 23.5 40.188 29.094 1 64.88 707 ASN A C 1
ATOM 5771 O O . ASN A 1 707 ? 23.594 39.5 30.125 1 64.88 707 ASN A O 1
ATOM 5775 N N . SER A 1 708 ? 23.531 41.375 29.078 1 61.44 708 SER A N 1
ATOM 5776 C CA . SER A 1 708 ? 23.422 42 30.391 1 61.44 708 SER A CA 1
ATOM 5777 C C . SER A 1 708 ? 22.219 41.469 31.156 1 61.44 708 SER A C 1
ATOM 5779 O O . SER A 1 708 ? 22.203 41.469 32.375 1 61.44 708 SER A O 1
ATOM 5781 N N . VAL A 1 709 ? 21.359 40.781 30.422 1 53.47 709 VAL A N 1
ATOM 5782 C CA . VAL A 1 709 ? 20.141 40.156 30.922 1 53.47 709 VAL A CA 1
ATOM 5783 C C . VAL A 1 709 ? 20.484 38.844 31.609 1 53.47 709 VAL A C 1
ATOM 5785 O O . VAL A 1 709 ? 20.016 38.531 32.719 1 53.47 709 VAL A O 1
ATOM 5788 N N . SER A 1 710 ? 21.109 37.906 30.703 1 52.44 710 SER A N 1
ATOM 5789 C CA . SER A 1 710 ? 21.422 36.562 31.172 1 52.44 710 SER A CA 1
ATOM 5790 C C . SER A 1 710 ? 22.297 36.594 32.438 1 52.44 710 SER A C 1
ATOM 5792 O O . SER A 1 710 ? 22.188 35.719 33.281 1 52.44 710 SER A O 1
ATOM 5794 N N . ALA A 1 711 ? 23.172 37.469 32.5 1 50.72 711 ALA A N 1
ATOM 5795 C CA . ALA A 1 711 ? 24 37.625 33.688 1 50.72 711 ALA A CA 1
ATOM 5796 C C . ALA A 1 711 ? 23.172 38.062 34.906 1 50.72 711 ALA A C 1
ATOM 5798 O O . ALA A 1 711 ? 23.469 37.719 36.031 1 50.72 711 ALA A O 1
ATOM 5799 N N . GLN A 1 712 ? 22.25 38.938 34.688 1 47.75 712 GLN A N 1
ATOM 5800 C CA . GLN A 1 712 ? 21.406 39.344 35.812 1 47.75 712 GLN A CA 1
ATOM 5801 C C . GLN A 1 712 ? 20.422 38.25 36.188 1 47.75 712 GLN A C 1
ATOM 5803 O O . GLN A 1 712 ? 20.078 38.062 37.344 1 47.75 712 GLN A O 1
ATOM 5808 N N . VAL A 1 713 ? 19.969 37.406 35.188 1 45.88 713 VAL A N 1
ATOM 5809 C CA . VAL A 1 713 ? 19.031 36.312 35.406 1 45.88 713 VAL A CA 1
ATOM 5810 C C . VAL A 1 713 ? 19.797 35.062 35.875 1 45.88 713 VAL A C 1
ATOM 5812 O O . VAL A 1 713 ? 19.281 34.25 36.656 1 45.88 713 VAL A O 1
ATOM 5815 N N . GLY A 1 714 ? 20.984 34.531 35.469 1 41.78 714 GLY A N 1
ATOM 5816 C CA . GLY A 1 714 ? 21.734 33.375 35.938 1 41.78 714 GLY A CA 1
ATOM 5817 C C . GLY A 1 714 ? 22.031 33.438 37.438 1 41.78 714 GLY A C 1
ATOM 5818 O O . GLY A 1 714 ? 22.594 32.5 38 1 41.78 714 GLY A O 1
ATOM 5819 N N . GLY A 1 715 ? 22.562 34.5 38.094 1 35.69 715 GLY A N 1
ATOM 5820 C CA . GLY A 1 715 ? 22.844 34.281 39.5 1 35.69 715 GLY A CA 1
ATOM 5821 C C . GLY A 1 715 ? 21.672 33.688 40.25 1 35.69 715 GLY A C 1
ATOM 5822 O O . GLY A 1 715 ? 20.609 33.438 39.688 1 35.69 715 GLY A O 1
ATOM 5823 N N . SER A 1 716 ? 21.766 33.562 41.812 1 36.19 716 SER A N 1
ATOM 5824 C CA . SER A 1 716 ? 20.984 32.938 42.875 1 36.19 716 SER A CA 1
ATOM 5825 C C . SER A 1 716 ? 19.484 33.156 42.688 1 36.19 716 SER A C 1
ATOM 5827 O O . SER A 1 716 ? 18.672 32.625 43.438 1 36.19 716 SER A O 1
ATOM 5829 N N . LEU A 1 717 ? 19.078 34.281 42.219 1 34.69 717 LEU A N 1
ATOM 5830 C CA . LEU A 1 717 ? 17.719 34.719 42.406 1 34.69 717 LEU A CA 1
ATOM 5831 C C . LEU A 1 717 ? 16.766 34.031 41.438 1 34.69 717 LEU A C 1
ATOM 5833 O O . LEU A 1 717 ? 16.188 34.688 40.562 1 34.69 717 LEU A O 1
ATOM 5837 N N . PHE A 1 718 ? 17.141 33.094 40.906 1 38.09 718 PHE A N 1
ATOM 5838 C CA . PHE A 1 718 ? 16.25 32.344 40 1 38.09 718 PHE A CA 1
ATOM 5839 C C . PHE A 1 718 ? 14.922 32.062 40.719 1 38.09 718 PHE A C 1
ATOM 5841 O O . PHE A 1 718 ? 14.008 31.484 40.094 1 38.09 718 PHE A O 1
ATOM 5848 N N . LYS A 1 719 ? 14.977 31.562 41.969 1 37.19 719 LYS A N 1
ATOM 5849 C CA . LYS A 1 719 ? 13.766 31.125 42.688 1 37.19 719 LYS A CA 1
ATOM 5850 C C . LYS A 1 719 ? 12.781 32.281 42.812 1 37.19 719 LYS A C 1
ATOM 5852 O O . LYS A 1 719 ? 11.602 32.062 43.125 1 37.19 719 LYS A O 1
ATOM 5857 N N . GLN A 1 720 ? 13.188 33.344 43.344 1 36.84 720 GLN A N 1
ATOM 5858 C CA . GLN A 1 720 ? 12.211 34.344 43.75 1 36.84 720 GLN A CA 1
ATOM 5859 C C . GLN A 1 720 ? 11.398 34.844 42.562 1 36.84 720 GLN A C 1
ATOM 5861 O O . GLN A 1 720 ? 11.766 34.625 41.406 1 36.84 720 GLN A O 1
ATOM 5866 N N . ALA A 1 721 ? 10.742 36.344 42.375 1 41.19 721 ALA A N 1
ATOM 5867 C CA . ALA A 1 721 ? 9.438 36.812 41.938 1 41.19 721 ALA A CA 1
ATOM 5868 C C . ALA A 1 721 ? 9.391 36.906 40.406 1 41.19 721 ALA A C 1
ATOM 5870 O O . ALA A 1 721 ? 10.211 37.594 39.781 1 41.19 721 ALA A O 1
ATOM 5871 N N . ALA A 1 722 ? 9.055 35.844 39.562 1 44.88 722 ALA A N 1
ATOM 5872 C CA . ALA A 1 722 ? 8.547 35.844 38.188 1 44.88 722 ALA A CA 1
ATOM 5873 C C . ALA A 1 722 ? 8.227 37.25 37.719 1 44.88 722 ALA A C 1
ATOM 5875 O O . ALA A 1 722 ? 8.508 37.594 36.562 1 44.88 722 ALA A O 1
ATOM 5876 N N . ALA A 1 723 ? 7.621 38.062 38.594 1 48.12 723 ALA A N 1
ATOM 5877 C CA . ALA A 1 723 ? 7.27 39.469 38.312 1 48.12 723 ALA A CA 1
ATOM 5878 C C . ALA A 1 723 ? 8.516 40.281 38.031 1 48.12 723 ALA A C 1
ATOM 5880 O O . ALA A 1 723 ? 8.508 41.125 37.125 1 48.12 723 ALA A O 1
ATOM 5881 N N . SER A 1 724 ? 9.547 39.969 38.812 1 54.91 724 SER A N 1
ATOM 5882 C CA . SER A 1 724 ? 10.773 40.75 38.688 1 54.91 724 SER A CA 1
ATOM 5883 C C . SER A 1 724 ? 11.5 40.406 37.375 1 54.91 724 SER A C 1
ATOM 5885 O O . SER A 1 724 ? 12.062 41.312 36.75 1 54.91 724 SER A O 1
ATOM 5887 N N . LEU A 1 725 ? 11.266 39.188 36.906 1 60.28 725 LEU A N 1
ATOM 5888 C CA . LEU A 1 725 ? 11.945 38.812 35.656 1 60.28 725 LEU A CA 1
ATOM 5889 C C . LEU A 1 725 ? 11.289 39.469 34.469 1 60.28 725 LEU A C 1
ATOM 5891 O O . LEU A 1 725 ? 11.984 39.875 33.531 1 60.28 725 LEU A O 1
ATOM 5895 N N . ALA A 1 726 ? 10.055 39.562 34.594 1 61.66 726 ALA A N 1
ATOM 5896 C CA . ALA A 1 726 ? 9.328 40.188 33.5 1 61.66 726 ALA A CA 1
ATOM 5897 C C . ALA A 1 726 ? 9.68 41.688 33.375 1 61.66 726 ALA A C 1
ATOM 5899 O O . ALA A 1 726 ? 9.844 42.188 32.281 1 61.66 726 ALA A O 1
ATOM 5900 N N . GLN A 1 727 ? 9.844 42.312 34.531 1 64.5 727 GLN A N 1
ATOM 5901 C CA . GLN A 1 727 ? 10.18 43.719 34.5 1 64.5 727 GLN A CA 1
ATOM 5902 C C . GLN A 1 727 ? 11.594 43.969 33.969 1 64.5 727 GLN A C 1
ATOM 5904 O O . GLN A 1 727 ? 11.836 44.906 33.219 1 64.5 727 GLN A O 1
ATOM 5909 N N . VAL A 1 728 ? 12.414 43.031 34.312 1 68.81 728 VAL A N 1
ATOM 5910 C CA . VAL A 1 728 ? 13.789 43.156 33.812 1 68.81 728 VAL A CA 1
ATOM 5911 C C . VAL A 1 728 ? 13.828 42.906 32.312 1 68.81 728 VAL A C 1
ATOM 5913 O O . VAL A 1 728 ? 14.547 43.625 31.594 1 68.81 728 VAL A O 1
ATOM 5916 N N . CYS A 1 729 ? 13.031 42 31.859 1 71.38 729 CYS A N 1
ATOM 5917 C CA . CYS A 1 729 ? 12.992 41.719 30.438 1 71.38 729 CYS A CA 1
ATOM 5918 C C . CYS A 1 729 ? 12.438 42.906 29.656 1 71.38 729 CYS A C 1
ATOM 5920 O O . CYS A 1 729 ? 12.938 43.219 28.578 1 71.38 729 CYS A O 1
ATOM 5922 N N . ILE A 1 730 ? 11.555 43.531 30.219 1 71.81 730 ILE A N 1
ATOM 5923 C CA . ILE A 1 730 ? 10.945 44.688 29.547 1 71.81 730 ILE A CA 1
ATOM 5924 C C . ILE A 1 730 ? 11.945 45.844 29.516 1 71.81 730 ILE A C 1
ATOM 5926 O O . ILE A 1 730 ? 12.016 46.594 28.531 1 71.81 730 ILE A O 1
ATOM 5930 N N . GLY A 1 731 ? 12.68 46.031 30.641 1 71.88 731 GLY A N 1
ATOM 5931 C CA . GLY A 1 731 ? 13.688 47.062 30.656 1 71.88 731 GLY A CA 1
ATOM 5932 C C . GLY A 1 731 ? 14.789 46.875 29.641 1 71.88 731 GLY A C 1
ATOM 5933 O O . GLY A 1 731 ? 15.195 47.781 28.953 1 71.88 731 GLY A O 1
ATOM 5934 N N . ILE A 1 732 ? 15.188 45.656 29.5 1 78.88 732 ILE A N 1
ATOM 5935 C CA . ILE A 1 732 ? 16.234 45.312 28.547 1 78.88 732 ILE A CA 1
ATOM 5936 C C . ILE A 1 732 ? 15.719 45.531 27.125 1 78.88 732 ILE A C 1
ATOM 5938 O O . ILE A 1 732 ? 16.438 46.031 26.266 1 78.88 732 ILE A O 1
ATOM 5942 N N . TYR A 1 733 ? 14.57 45.125 26.969 1 82.06 733 TYR A N 1
ATOM 5943 C CA . TYR A 1 733 ? 14 45.312 25.641 1 82.06 733 TYR A CA 1
ATOM 5944 C C . TYR A 1 733 ? 13.922 46.781 25.281 1 82.06 733 TYR A C 1
ATOM 5946 O O . TYR A 1 733 ? 14.188 47.156 24.141 1 82.06 733 TYR A O 1
ATOM 5954 N N . SER A 1 734 ? 13.5 47.562 26.234 1 80.69 734 SER A N 1
ATOM 5955 C CA . SER A 1 734 ? 13.375 48.969 25.953 1 80.69 734 SER A CA 1
ATOM 5956 C C . SER A 1 734 ? 14.727 49.594 25.594 1 80.69 734 SER A C 1
ATOM 5958 O O . SER A 1 734 ? 14.812 50.406 24.688 1 80.69 734 SER A O 1
ATOM 5960 N N . ASP A 1 735 ? 15.797 49.125 26.266 1 82.81 735 ASP A N 1
ATOM 5961 C CA . ASP A 1 735 ? 17.125 49.594 25.953 1 82.81 735 ASP A CA 1
ATOM 5962 C C . ASP A 1 735 ? 17.594 49.125 24.578 1 82.81 735 ASP A C 1
ATOM 5964 O O . ASP A 1 735 ? 18.188 49.906 23.812 1 82.81 735 ASP A O 1
ATOM 5968 N N . LEU A 1 736 ? 17.344 47.969 24.344 1 86.75 736 LEU A N 1
ATOM 5969 C CA . LEU A 1 736 ? 17.719 47.406 23.062 1 86.75 736 LEU A CA 1
ATOM 5970 C C . LEU A 1 736 ? 16.938 48.062 21.922 1 86.75 736 LEU A C 1
ATOM 5972 O O . LEU A 1 736 ? 17.5 48.344 20.859 1 86.75 736 LEU A O 1
ATOM 5976 N N . ASN A 1 737 ? 15.672 48.219 22.109 1 88.06 737 ASN A N 1
ATOM 5977 C CA . ASN A 1 737 ? 14.828 48.844 21.109 1 88.06 737 ASN A CA 1
ATOM 5978 C C . ASN A 1 737 ? 15.289 50.281 20.797 1 88.06 737 ASN A C 1
ATOM 5980 O O . ASN A 1 737 ? 15.344 50.688 19.641 1 88.06 737 ASN A O 1
ATOM 5984 N N . LYS A 1 738 ? 15.633 50.969 21.859 1 85.69 738 LYS A N 1
ATOM 5985 C CA . LYS A 1 738 ? 16.109 52.344 21.672 1 85.69 738 LYS A CA 1
ATOM 5986 C C . LYS A 1 738 ? 17.438 52.375 20.922 1 85.69 738 LYS A C 1
ATOM 5988 O O . LYS A 1 738 ? 17.641 53.219 20.031 1 85.69 738 LYS A O 1
ATOM 5993 N N . PHE A 1 739 ? 18.234 51.5 21.297 1 87.69 739 PHE A N 1
ATOM 5994 C CA . PHE A 1 739 ? 19.531 51.406 20.641 1 87.69 739 PHE A CA 1
ATOM 5995 C C . PHE A 1 739 ? 19.375 51.094 19.156 1 87.69 739 PHE A C 1
ATOM 5997 O O . PHE A 1 739 ? 20.016 51.75 18.312 1 87.69 739 PHE A O 1
ATOM 6004 N N . LEU A 1 740 ? 18.578 50.156 18.859 1 88.69 740 LEU A N 1
ATOM 6005 C CA . LEU A 1 740 ? 18.391 49.75 17.469 1 88.69 740 LEU A CA 1
ATOM 6006 C C . LEU A 1 740 ? 17.672 50.844 16.672 1 88.69 740 LEU A C 1
ATOM 6008 O O . LEU A 1 740 ? 17.953 51.031 15.492 1 88.69 740 LEU A O 1
ATOM 6012 N N . GLN A 1 741 ? 16.719 51.469 17.281 1 86.88 741 GLN A N 1
ATOM 6013 C CA . GLN A 1 741 ? 16.047 52.594 16.625 1 86.88 741 GLN A CA 1
ATOM 6014 C C . GLN A 1 741 ? 17.047 53.688 16.25 1 86.88 741 GLN A C 1
ATOM 6016 O O . GLN A 1 741 ? 17 54.219 15.141 1 86.88 741 GLN A O 1
ATOM 6021 N N . GLN A 1 742 ? 17.906 53.938 17.219 1 83.94 742 GLN A N 1
ATOM 6022 C CA . GLN A 1 742 ? 18.906 54.969 17 1 83.94 742 GLN A CA 1
ATOM 6023 C C . GLN A 1 742 ? 19.891 54.562 15.914 1 83.94 742 GLN A C 1
ATOM 6025 O O . GLN A 1 742 ? 20.344 55.406 15.125 1 83.94 742 GLN A O 1
ATOM 6030 N N . PHE A 1 743 ? 20.156 53.375 15.883 1 86.69 743 PHE A N 1
ATOM 6031 C CA . PHE A 1 743 ? 21.109 52.875 14.891 1 86.69 743 PHE A CA 1
ATOM 6032 C C . PHE A 1 743 ? 20.516 53 13.484 1 86.69 743 PHE A C 1
ATOM 6034 O O . PHE A 1 743 ? 21.219 53.375 12.547 1 86.69 743 PHE A O 1
ATOM 6041 N N . PHE A 1 744 ? 19.312 52.625 13.281 1 84.94 744 PHE A N 1
ATOM 6042 C CA . PHE A 1 744 ? 18.719 52.625 11.945 1 84.94 744 PHE A CA 1
ATOM 6043 C C . PHE A 1 744 ? 18.219 54 11.555 1 84.94 744 PHE A C 1
ATOM 6045 O O . PHE A 1 744 ? 17.734 54.188 10.438 1 84.94 744 PHE A O 1
ATOM 6052 N N . THR A 1 745 ? 18.281 54.875 12.57 1 76.19 745 THR A N 1
ATOM 6053 C CA . THR A 1 745 ? 18 56.281 12.258 1 76.19 745 THR A CA 1
ATOM 6054 C C . THR A 1 745 ? 19.281 57.031 11.891 1 76.19 745 THR A C 1
ATOM 6056 O O . THR A 1 745 ? 20.234 57.031 12.656 1 76.19 745 THR A O 1
ATOM 6059 N N . PRO A 1 746 ? 19.297 57.562 10.773 1 68.62 746 PRO A N 1
ATOM 6060 C CA . PRO A 1 746 ? 20.531 58.219 10.32 1 68.62 746 PRO A CA 1
ATOM 6061 C C . PRO A 1 746 ? 20.984 59.344 11.258 1 68.62 746 PRO A C 1
ATOM 6063 O O . PRO A 1 746 ? 20.172 60.188 11.664 1 68.62 746 PRO A O 1
ATOM 6066 N N . GLY A 1 747 ? 22.219 59.375 11.523 1 63.09 747 GLY A N 1
ATOM 6067 C CA . GLY A 1 747 ? 22.859 60.469 12.227 1 63.09 747 GLY A CA 1
ATOM 6068 C C . GLY A 1 747 ? 22.734 60.375 13.734 1 63.09 747 GLY A C 1
ATOM 6069 O O . GLY A 1 747 ? 23.312 61.156 14.469 1 63.09 747 GLY A O 1
ATOM 6070 N N . ALA A 1 748 ? 21.984 59.438 14.242 1 65.56 748 ALA A N 1
ATOM 6071 C CA . ALA A 1 748 ? 21.719 59.406 15.68 1 65.56 748 ALA A CA 1
ATOM 6072 C C . ALA A 1 748 ? 22.859 58.75 16.438 1 65.56 748 ALA A C 1
ATOM 6074 O O . ALA A 1 748 ? 23.062 59 17.625 1 65.56 748 ALA A O 1
ATOM 6075 N N . THR A 1 749 ? 23.5 57.844 15.797 1 72.19 749 THR A N 1
ATOM 6076 C CA . THR A 1 749 ? 24.578 57.156 16.484 1 72.19 749 THR A CA 1
ATOM 6077 C C . THR A 1 749 ? 25.906 57.375 15.773 1 72.19 749 THR A C 1
ATOM 6079 O O . THR A 1 749 ? 25.938 57.875 14.648 1 72.19 749 THR A O 1
ATOM 6082 N N . ASN A 1 750 ? 26.922 57.031 16.484 1 73 750 ASN A N 1
ATOM 6083 C CA . ASN A 1 750 ? 28.297 57.125 15.969 1 73 750 ASN A CA 1
ATOM 6084 C C . ASN A 1 750 ? 28.594 56.031 14.961 1 73 750 ASN A C 1
ATOM 6086 O O . ASN A 1 750 ? 29.609 56.062 14.273 1 73 750 ASN A O 1
ATOM 6090 N N . PHE A 1 751 ? 27.641 55.156 14.805 1 82.69 751 PHE A N 1
ATOM 6091 C CA . PHE A 1 751 ? 27.875 54.062 13.859 1 82.69 751 PHE A CA 1
ATOM 6092 C C . PHE A 1 751 ? 27.406 54.469 12.461 1 82.69 751 PHE A C 1
ATOM 6094 O O . PHE A 1 751 ? 26.312 55.031 12.305 1 82.69 751 PHE A O 1
ATOM 6101 N N . LYS A 1 752 ? 28.266 54.312 11.516 1 79.12 752 LYS A N 1
ATOM 6102 C CA . LYS A 1 752 ? 27.969 54.688 10.133 1 79.12 752 LYS A CA 1
ATOM 6103 C C . LYS A 1 752 ? 27.203 53.562 9.422 1 79.12 752 LYS A C 1
ATOM 6105 O O . LYS A 1 752 ? 27.5 52.375 9.602 1 79.12 752 LYS A O 1
ATOM 6110 N N . LEU A 1 753 ? 26.172 53.875 8.82 1 84.44 753 LEU A N 1
ATOM 6111 C CA . LEU A 1 753 ? 25.344 52.969 8.039 1 84.44 753 LEU A CA 1
ATOM 6112 C C . LEU A 1 753 ? 25.297 53.406 6.57 1 84.44 753 LEU A C 1
ATOM 6114 O O . LEU A 1 753 ? 25.031 54.562 6.258 1 84.44 753 LEU A O 1
ATOM 6118 N N . GLU A 1 754 ? 25.75 52.469 5.625 1 81.44 754 GLU A N 1
ATOM 6119 C CA . GLU A 1 754 ? 25.719 52.688 4.184 1 81.44 754 GLU A CA 1
ATOM 6120 C C . GLU A 1 754 ? 24.609 51.906 3.52 1 81.44 754 GLU A C 1
ATOM 6122 O O . GLU A 1 754 ? 24.484 50.688 3.746 1 81.44 754 GLU A O 1
ATOM 6127 N N . LEU A 1 755 ? 23.766 52.531 2.832 1 82.25 755 LEU A N 1
ATOM 6128 C CA . LEU A 1 755 ? 22.688 51.906 2.09 1 82.25 755 LEU A CA 1
ATOM 6129 C C . LEU A 1 755 ? 23.062 51.719 0.621 1 82.25 755 LEU A C 1
ATOM 6131 O O . LEU A 1 755 ? 23.422 52.719 -0.048 1 82.25 755 LEU A O 1
ATOM 6135 N N . HIS A 1 756 ? 23.094 50.438 0.197 1 80.25 756 HIS A N 1
ATOM 6136 C CA . HIS A 1 756 ? 23.359 50.156 -1.205 1 80.25 756 HIS A CA 1
ATOM 6137 C C . HIS A 1 756 ? 22.094 49.719 -1.932 1 80.25 756 HIS A C 1
ATOM 6139 O O . HIS A 1 756 ? 21.5 48.688 -1.598 1 80.25 756 HIS A O 1
ATOM 6145 N N . TYR A 1 757 ? 21.625 50.375 -2.92 1 76 757 TYR A N 1
ATOM 6146 C CA . TYR A 1 757 ? 20.453 50.031 -3.703 1 76 757 TYR A CA 1
ATOM 6147 C C . TYR A 1 757 ? 20.828 49.094 -4.848 1 76 757 TYR A C 1
ATOM 6149 O O . TYR A 1 757 ? 20 48.281 -5.293 1 76 757 TYR A O 1
ATOM 6157 N N . GLU A 1 758 ? 22.047 49.219 -5.363 1 73.62 758 GLU A N 1
ATOM 6158 C CA . GLU A 1 758 ? 22.5 48.312 -6.406 1 73.62 758 GLU A CA 1
ATOM 6159 C C . GLU A 1 758 ? 23.594 47.375 -5.883 1 73.62 758 GLU A C 1
ATOM 6161 O O . GLU A 1 758 ? 24.641 47.844 -5.43 1 73.62 758 GLU A O 1
ATOM 6166 N N . ILE A 1 759 ? 23.203 46.094 -5.793 1 77.44 759 ILE A N 1
ATOM 6167 C CA . ILE A 1 759 ? 24.125 45.094 -5.27 1 77.44 759 ILE A CA 1
ATOM 6168 C C . ILE A 1 759 ? 25.141 44.719 -6.344 1 77.44 759 ILE A C 1
ATOM 6170 O O . ILE A 1 759 ? 24.766 44.438 -7.484 1 77.44 759 ILE A O 1
ATOM 6174 N N . PRO A 1 760 ? 26.328 44.812 -5.988 1 74.94 760 PRO A N 1
ATOM 6175 C CA . PRO A 1 760 ? 27.344 44.344 -6.945 1 74.94 760 PRO A CA 1
ATOM 6176 C C . PRO A 1 760 ? 27.094 42.906 -7.41 1 74.94 760 PRO A C 1
ATOM 6178 O O . PRO A 1 760 ? 26.578 42.062 -6.648 1 74.94 760 PRO A O 1
ATOM 6181 N N . VAL A 1 761 ? 27.406 42.688 -8.656 1 73.38 761 VAL A N 1
ATOM 6182 C CA . VAL A 1 761 ? 27.141 41.406 -9.336 1 73.38 761 VAL A CA 1
ATOM 6183 C C . VAL A 1 761 ? 27.844 40.281 -8.586 1 73.38 761 VAL A C 1
ATOM 6185 O O . VAL A 1 761 ? 27.281 39.188 -8.461 1 73.38 761 VAL A O 1
ATOM 6188 N N . ALA A 1 762 ? 29.016 40.594 -8.094 1 70.56 762 ALA A N 1
ATOM 6189 C CA . ALA A 1 762 ? 29.766 39.562 -7.391 1 70.56 762 ALA A CA 1
ATOM 6190 C C . ALA A 1 762 ? 29 39.062 -6.152 1 70.56 762 ALA A C 1
ATOM 6192 O O . ALA A 1 762 ? 29 37.875 -5.832 1 70.56 762 ALA A O 1
ATOM 6193 N N . ARG A 1 763 ? 28.344 40 -5.598 1 76.19 763 ARG A N 1
ATOM 6194 C CA . ARG A 1 763 ? 27.594 39.688 -4.395 1 76.19 763 ARG A CA 1
ATOM 6195 C C . ARG A 1 763 ? 26.281 39 -4.75 1 76.19 763 ARG A C 1
ATOM 6197 O O . ARG A 1 763 ? 25.828 38.094 -4.051 1 76.19 763 ARG A O 1
ATOM 6204 N N . ARG A 1 764 ? 25.75 39.375 -5.844 1 71.56 764 ARG A N 1
ATOM 6205 C CA . ARG A 1 764 ? 24.469 38.844 -6.258 1 71.56 764 ARG A CA 1
ATOM 6206 C C . ARG A 1 764 ? 24.625 37.375 -6.707 1 71.56 764 ARG A C 1
ATOM 6208 O O . ARG A 1 764 ? 23.781 36.531 -6.383 1 71.56 764 ARG A O 1
ATOM 6215 N N . ILE A 1 765 ? 25.719 37.125 -7.309 1 70.5 765 ILE A N 1
ATOM 6216 C CA . ILE A 1 765 ? 25.859 35.781 -7.922 1 70.5 765 ILE A CA 1
ATOM 6217 C C . ILE A 1 765 ? 26.609 34.875 -6.961 1 70.5 765 ILE A C 1
ATOM 6219 O O . ILE A 1 765 ? 26.203 33.719 -6.777 1 70.5 765 ILE A O 1
ATOM 6223 N N . PHE A 1 766 ? 27.594 35.406 -6.262 1 71.25 766 PHE A N 1
ATOM 6224 C CA . PHE A 1 766 ? 28.438 34.531 -5.48 1 71.25 766 PHE A CA 1
ATOM 6225 C C . PHE A 1 766 ? 28.141 34.656 -3.994 1 71.25 766 PHE A C 1
ATOM 6227 O O . PHE A 1 766 ? 28.594 33.844 -3.189 1 71.25 766 PHE A O 1
ATOM 6234 N N . GLY A 1 767 ? 27.328 35.5 -3.596 1 69.62 767 GLY A N 1
ATOM 6235 C CA . GLY A 1 767 ? 26.969 35.656 -2.195 1 69.62 767 GLY A CA 1
ATOM 6236 C C . GLY A 1 767 ? 28.141 36.094 -1.324 1 69.62 767 GLY A C 1
ATOM 6237 O O . GLY A 1 767 ? 28.172 35.781 -0.128 1 69.62 767 GLY A O 1
ATOM 6238 N N . MET A 1 768 ? 29.188 36.75 -1.869 1 73.62 768 MET A N 1
ATOM 6239 C CA . MET A 1 768 ? 30.375 37.125 -1.103 1 73.62 768 MET A CA 1
ATOM 6240 C C . MET A 1 768 ? 30.109 38.375 -0.252 1 73.62 768 MET A C 1
ATOM 6242 O O . MET A 1 768 ? 29.656 39.406 -0.766 1 73.62 768 MET A O 1
ATOM 6246 N N . ALA A 1 769 ? 30.25 38.219 1.062 1 77.19 769 ALA A N 1
ATOM 6247 C CA . ALA A 1 769 ? 30.094 39.312 1.99 1 77.19 769 ALA A CA 1
ATOM 6248 C C . ALA A 1 769 ? 31.172 40.375 1.759 1 77.19 769 ALA A C 1
ATOM 6250 O O . ALA A 1 769 ? 32.312 40.062 1.41 1 77.19 769 ALA A O 1
ATOM 6251 N N . PRO A 1 770 ? 30.719 41.625 1.803 1 78.56 770 PRO A N 1
ATOM 6252 C CA . PRO A 1 770 ? 31.703 42.688 1.669 1 78.56 770 PRO A CA 1
ATOM 6253 C C . PRO A 1 770 ? 32.656 42.781 2.855 1 78.56 770 PRO A C 1
ATOM 6255 O O . PRO A 1 770 ? 32.375 42.219 3.926 1 78.56 770 PRO A O 1
ATOM 6258 N N . THR A 1 771 ? 33.906 43.219 2.609 1 74.06 771 THR A N 1
ATOM 6259 C CA . THR A 1 771 ? 34.844 43.469 3.709 1 74.06 771 THR A CA 1
ATOM 6260 C C . THR A 1 771 ? 34.375 44.656 4.547 1 74.06 771 THR A C 1
ATOM 6262 O O . THR A 1 771 ? 34.219 45.781 4.023 1 74.06 771 THR A O 1
ATOM 6265 N N . ILE A 1 772 ? 33.875 44.344 5.754 1 75.25 772 ILE A N 1
ATOM 6266 C CA . ILE A 1 772 ? 33.312 45.375 6.617 1 75.25 772 ILE A CA 1
ATOM 6267 C C . ILE A 1 772 ? 34.438 46 7.465 1 75.25 772 ILE A C 1
ATOM 6269 O O . ILE A 1 772 ? 35.094 45.312 8.258 1 75.25 772 ILE A O 1
ATOM 6273 N N . THR A 1 773 ? 34.969 47.156 7.172 1 67.88 773 THR A N 1
ATOM 6274 C CA . THR A 1 773 ? 35.969 47.812 8 1 67.88 773 THR A CA 1
ATOM 6275 C C . THR A 1 773 ? 35.281 48.812 8.953 1 67.88 773 THR A C 1
ATOM 6277 O O . THR A 1 773 ? 35.312 48.625 10.172 1 67.88 773 THR A O 1
ATOM 6280 N N . ASP A 1 774 ? 34.656 50.031 8.445 1 69.75 774 ASP A N 1
ATOM 6281 C CA . ASP A 1 774 ? 34.219 51.094 9.352 1 69.75 774 ASP A CA 1
ATOM 6282 C C . ASP A 1 774 ? 32.719 51.344 9.25 1 69.75 774 ASP A C 1
ATOM 6284 O O . ASP A 1 774 ? 32.156 52.031 10.086 1 69.75 774 ASP A O 1
ATOM 6288 N N . SER A 1 775 ? 32.031 50.75 8.211 1 80.25 775 SER A N 1
ATOM 6289 C CA . SER A 1 775 ? 30.609 51.094 8.07 1 80.25 775 SER A CA 1
ATOM 6290 C C . SER A 1 775 ? 29.766 49.844 7.852 1 80.25 775 SER A C 1
ATOM 6292 O O . SER A 1 775 ? 30.219 48.875 7.215 1 80.25 775 SER A O 1
ATOM 6294 N N . SER A 1 776 ? 28.641 49.75 8.602 1 87.44 776 SER A N 1
ATOM 6295 C CA . SER A 1 776 ? 27.656 48.719 8.336 1 87.44 776 SER A CA 1
ATOM 6296 C C . SER A 1 776 ? 26.953 48.938 7.004 1 87.44 776 SER A C 1
ATOM 6298 O O . SER A 1 776 ? 26.781 50.062 6.566 1 87.44 776 SER A O 1
ATOM 6300 N N . ILE A 1 777 ? 26.672 47.844 6.332 1 85.88 777 ILE A N 1
ATOM 6301 C CA . ILE A 1 777 ? 26.125 47.938 4.984 1 85.88 777 ILE A CA 1
ATOM 6302 C C . ILE A 1 777 ? 24.734 47.281 4.953 1 85.88 777 ILE A C 1
ATOM 6304 O O . ILE A 1 777 ? 24.516 46.219 5.527 1 85.88 777 ILE A O 1
ATOM 6308 N N . LEU A 1 778 ? 23.766 47.969 4.363 1 87.38 778 LEU A N 1
ATOM 6309 C CA . LEU A 1 778 ? 22.438 47.438 4.059 1 87.38 778 LEU A CA 1
ATOM 6310 C C . LEU A 1 778 ? 22.219 47.344 2.553 1 87.38 778 LEU A C 1
ATOM 6312 O O . LEU A 1 778 ? 22.188 48.344 1.846 1 87.38 778 LEU A O 1
ATOM 6316 N N . ASP A 1 779 ? 22.109 46.094 2.117 1 85.56 779 ASP A N 1
ATOM 6317 C CA . ASP A 1 779 ? 21.875 45.844 0.702 1 85.56 779 ASP A CA 1
ATOM 6318 C C . ASP A 1 779 ? 20.391 45.594 0.438 1 85.56 779 ASP A C 1
ATOM 6320 O O . ASP A 1 779 ? 19.781 44.719 1.043 1 85.56 779 ASP A O 1
ATOM 6324 N N . LYS A 1 780 ? 19.781 46.375 -0.49 1 84.94 780 LYS A N 1
ATOM 6325 C CA . LYS A 1 780 ? 18.391 46.188 -0.84 1 84.94 780 LYS A CA 1
ATOM 6326 C C . LYS A 1 780 ? 18.188 44.938 -1.685 1 84.94 780 LYS A C 1
ATOM 6328 O O . LYS A 1 780 ? 18.891 44.719 -2.674 1 84.94 780 LYS A O 1
ATOM 6333 N N . THR A 1 781 ? 17.297 44.094 -1.248 1 82.75 781 THR A N 1
ATOM 6334 C CA . THR A 1 781 ? 17.016 42.875 -1.97 1 82.75 781 THR A CA 1
ATOM 6335 C C . THR A 1 781 ? 15.695 42.969 -2.727 1 82.75 781 THR A C 1
ATOM 6337 O O . THR A 1 781 ? 14.812 43.719 -2.336 1 82.75 781 THR A O 1
ATOM 6340 N N . SER A 1 782 ? 15.5 42.406 -4.008 1 74.06 782 SER A N 1
ATOM 6341 C CA . SER A 1 782 ? 14.297 42.469 -4.82 1 74.06 782 SER A CA 1
ATOM 6342 C C . SER A 1 782 ? 13.203 41.562 -4.242 1 74.06 782 SER A C 1
ATOM 6344 O O . SER A 1 782 ? 12.016 41.781 -4.473 1 74.06 782 SER A O 1
ATOM 6346 N N . GLY A 1 783 ? 13.359 40.812 -3.275 1 79.06 783 GLY A N 1
ATOM 6347 C CA . GLY A 1 783 ? 12.352 39.938 -2.707 1 79.06 783 GLY A CA 1
ATOM 6348 C C . GLY A 1 783 ? 12.641 39.531 -1.275 1 79.06 783 GLY A C 1
ATOM 6349 O O . GLY A 1 783 ? 13.469 40.156 -0.607 1 79.06 783 GLY A O 1
ATOM 6350 N N . GLU A 1 784 ? 11.734 38.656 -0.814 1 86.25 784 GLU A N 1
ATOM 6351 C CA . GLU A 1 784 ? 11.875 38.219 0.563 1 86.25 784 GLU A CA 1
ATOM 6352 C C . GLU A 1 784 ? 12.969 37.156 0.684 1 86.25 784 GLU A C 1
ATOM 6354 O O . GLU A 1 784 ? 12.672 35.969 0.88 1 86.25 784 GLU A O 1
ATOM 6359 N N . HIS A 1 785 ? 14.219 37.594 0.65 1 88.06 785 HIS A N 1
ATOM 6360 C CA . HIS A 1 785 ? 15.352 36.656 0.687 1 88.06 785 HIS A CA 1
ATOM 6361 C C . HIS A 1 785 ? 15.562 36.125 2.09 1 88.06 785 HIS A C 1
ATOM 6363 O O . HIS A 1 785 ? 16.281 35.125 2.27 1 88.06 785 HIS A O 1
ATOM 6369 N N . TYR A 1 786 ? 14.891 36.781 3.072 1 91.62 786 TYR A N 1
ATOM 6370 C CA . TYR A 1 786 ? 15.07 36.281 4.434 1 91.62 786 TYR A CA 1
ATOM 6371 C C . TYR A 1 786 ? 14.461 34.875 4.594 1 91.62 786 TYR A C 1
ATOM 6373 O O . TYR A 1 786 ? 14.727 34.188 5.578 1 91.62 786 TYR A O 1
ATOM 6381 N N . ARG A 1 787 ? 13.641 34.469 3.592 1 92.19 787 ARG A N 1
ATOM 6382 C CA . ARG A 1 787 ? 12.984 33.188 3.648 1 92.19 787 ARG A CA 1
ATOM 6383 C C . ARG A 1 787 ? 14.016 32.062 3.637 1 92.19 787 ARG A C 1
ATOM 6385 O O . ARG A 1 787 ? 13.773 30.984 4.199 1 92.19 787 ARG A O 1
ATOM 6392 N N . PHE A 1 788 ? 15.211 32.25 3.129 1 90 788 PHE A N 1
ATOM 6393 C CA . PHE A 1 788 ? 16.219 31.219 2.99 1 90 788 PHE A CA 1
ATOM 6394 C C . PHE A 1 788 ? 16.953 31 4.305 1 90 788 PHE A C 1
ATOM 6396 O O . PHE A 1 788 ? 17.625 29.984 4.48 1 90 788 PHE A O 1
ATOM 6403 N N . MET A 1 789 ? 16.719 31.906 5.246 1 91.06 789 MET A N 1
ATOM 6404 C CA . MET A 1 789 ? 17.344 31.766 6.559 1 91.06 789 MET A CA 1
ATOM 6405 C C . MET A 1 789 ? 16.453 30.984 7.508 1 91.06 789 MET A C 1
ATOM 6407 O O . MET A 1 789 ? 16.875 30.594 8.594 1 91.06 789 MET A O 1
ATOM 6411 N N . LEU A 1 790 ? 15.258 30.766 6.996 1 93.94 790 LEU A N 1
ATOM 6412 C CA . LEU A 1 790 ? 14.305 30.016 7.809 1 93.94 790 LEU A CA 1
ATOM 6413 C C . LEU A 1 790 ? 14.234 28.562 7.383 1 93.94 790 LEU A C 1
ATOM 6415 O O . LEU A 1 790 ? 15.07 28.094 6.605 1 93.94 790 LEU A O 1
ATOM 6419 N N . PHE A 1 791 ? 13.336 27.797 7.984 1 94.88 791 PHE A N 1
ATOM 6420 C CA . PHE A 1 791 ? 13.148 26.391 7.688 1 94.88 791 PHE A CA 1
ATOM 6421 C C . PHE A 1 791 ? 12.906 26.172 6.199 1 94.88 791 PHE A C 1
ATOM 6423 O O . PHE A 1 791 ? 13.266 25.125 5.645 1 94.88 791 PHE A O 1
ATOM 6430 N N . TYR A 1 792 ? 12.5 27.172 5.5 1 94.06 792 TYR A N 1
ATOM 6431 C CA . TYR A 1 792 ? 12.211 27.156 4.074 1 94.06 792 TYR A CA 1
ATOM 6432 C C . TYR A 1 792 ? 13.477 26.906 3.26 1 94.06 792 TYR A C 1
ATOM 6434 O O . TYR A 1 792 ? 13.43 26.234 2.227 1 94.06 792 TYR A O 1
ATOM 6442 N N . GLY A 1 793 ? 14.562 27.328 3.662 1 92.69 793 GLY A N 1
ATOM 6443 C CA . GLY A 1 793 ? 15.812 27.188 2.932 1 92.69 793 GLY A CA 1
ATOM 6444 C C . GLY A 1 793 ? 16.391 25.781 3.033 1 92.69 793 GLY A C 1
ATOM 6445 O O . GLY A 1 793 ? 17.219 25.391 2.207 1 92.69 793 GLY A O 1
ATOM 6446 N N . LEU A 1 794 ? 15.938 24.953 3.945 1 94.75 794 LEU A N 1
ATOM 6447 C CA . LEU A 1 794 ? 16.5 23.625 4.164 1 94.75 794 LEU A CA 1
ATOM 6448 C C . LEU A 1 794 ? 15.648 22.562 3.475 1 94.75 794 LEU A C 1
ATOM 6450 O O . LEU A 1 794 ? 15.977 21.375 3.531 1 94.75 794 LEU A O 1
ATOM 6454 N N . GLN A 1 795 ? 14.695 22.891 2.717 1 93.81 795 GLN A N 1
ATOM 6455 C CA . GLN A 1 795 ? 13.695 21.938 2.25 1 93.81 795 GLN A CA 1
ATOM 6456 C C . GLN A 1 795 ? 14.273 21 1.187 1 93.81 795 GLN A C 1
ATOM 6458 O O . GLN A 1 795 ? 13.953 19.812 1.153 1 93.81 795 GLN A O 1
ATOM 6463 N N . VAL A 1 796 ? 15.164 21.531 0.356 1 93.44 796 VAL A N 1
ATOM 6464 C CA . VAL A 1 796 ? 15.734 20.672 -0.689 1 93.44 796 VAL A CA 1
ATOM 6465 C C . VAL A 1 796 ? 16.594 19.594 -0.059 1 93.44 796 VAL A C 1
ATOM 6467 O O . VAL A 1 796 ? 16.516 18.422 -0.446 1 93.44 796 VAL A O 1
ATOM 6470 N N . ARG A 1 797 ? 17.328 20.016 0.892 1 94.5 797 ARG A N 1
ATOM 6471 C CA . ARG A 1 797 ? 18.203 19.062 1.586 1 94.5 797 ARG A CA 1
ATOM 6472 C C . ARG A 1 797 ? 17.391 18.016 2.334 1 94.5 797 ARG A C 1
ATOM 6474 O O . ARG A 1 797 ? 17.688 16.828 2.277 1 94.5 797 ARG A O 1
ATOM 6481 N N . LEU A 1 798 ? 16.375 18.438 2.979 1 95.75 798 LEU A N 1
ATOM 6482 C CA . LEU A 1 798 ? 15.531 17.516 3.74 1 95.75 798 LEU A CA 1
ATOM 6483 C C . LEU A 1 798 ? 14.789 16.562 2.811 1 95.75 798 LEU A C 1
ATOM 6485 O O . LEU A 1 798 ? 14.625 15.383 3.123 1 95.75 798 LEU A O 1
ATOM 6489 N N . TYR A 1 799 ? 14.375 17.047 1.731 1 96.44 799 TYR A N 1
ATOM 6490 C CA . TYR A 1 799 ? 13.648 16.219 0.776 1 96.44 799 TYR A CA 1
ATOM 6491 C C . TYR A 1 799 ? 14.516 15.07 0.291 1 96.44 799 TYR A C 1
ATOM 6493 O O . TYR A 1 799 ? 14.062 13.922 0.238 1 96.44 799 TYR A O 1
ATOM 6501 N N . PHE A 1 800 ? 15.75 15.359 0.003 1 95.81 800 PHE A N 1
ATOM 6502 C CA . PHE A 1 800 ? 16.641 14.312 -0.482 1 95.81 800 PHE A CA 1
ATOM 6503 C C . PHE A 1 800 ? 17.016 13.359 0.645 1 95.81 800 PHE A C 1
ATOM 6505 O O . PHE A 1 800 ? 17.219 12.156 0.415 1 95.81 800 PHE A O 1
ATOM 6512 N N . THR A 1 801 ? 17.109 13.867 1.818 1 97.06 801 THR A N 1
ATOM 6513 C CA . THR A 1 801 ? 17.344 12.992 2.957 1 97.06 801 THR A CA 1
ATOM 6514 C C . THR A 1 801 ? 16.188 12.016 3.146 1 97.06 801 THR A C 1
ATOM 6516 O O . THR A 1 801 ? 16.406 10.828 3.391 1 97.06 801 THR A O 1
ATOM 6519 N N . TYR A 1 802 ? 14.969 12.547 2.938 1 97.5 802 TYR A N 1
ATOM 6520 C CA . TYR A 1 802 ? 13.797 11.688 3.064 1 97.5 802 TYR A CA 1
ATOM 6521 C C . TYR A 1 802 ? 13.75 10.656 1.942 1 97.5 802 TYR A C 1
ATOM 6523 O O . TYR A 1 802 ? 13.391 9.5 2.168 1 97.5 802 TYR A O 1
ATOM 6531 N N . SER A 1 803 ? 14.094 11.086 0.756 1 97.12 803 SER A N 1
ATOM 6532 C CA . SER A 1 803 ? 14.086 10.164 -0.377 1 97.12 803 SER A CA 1
ATOM 6533 C C . SER A 1 803 ? 15.094 9.039 -0.176 1 97.12 803 SER A C 1
ATOM 6535 O O . SER A 1 803 ? 14.812 7.887 -0.518 1 97.12 803 SER A O 1
ATOM 6537 N N . LEU A 1 804 ? 16.25 9.352 0.396 1 97.62 804 LEU A N 1
ATOM 6538 C CA . LEU A 1 804 ? 17.266 8.336 0.672 1 97.62 804 LEU A CA 1
ATOM 6539 C C . LEU A 1 804 ? 16.797 7.391 1.771 1 97.62 804 LEU A C 1
ATOM 6541 O O . LEU A 1 804 ? 17.016 6.18 1.689 1 97.62 804 LEU A O 1
ATOM 6545 N N . LEU A 1 805 ? 16.188 7.949 2.723 1 97.25 805 LEU A N 1
ATOM 6546 C CA . LEU A 1 805 ? 15.641 7.117 3.791 1 97.25 805 LEU A CA 1
ATOM 6547 C C . LEU A 1 805 ? 14.594 6.145 3.248 1 97.25 805 LEU A C 1
ATOM 6549 O O . LEU A 1 805 ? 14.586 4.969 3.621 1 97.25 805 LEU A O 1
ATOM 6553 N N . PHE A 1 806 ? 13.758 6.605 2.4 1 97.31 806 PHE A N 1
ATOM 6554 C CA . PHE A 1 806 ? 12.742 5.762 1.78 1 97.31 806 PHE A CA 1
ATOM 6555 C C . PHE A 1 806 ? 13.391 4.617 1.009 1 97.31 806 PHE A C 1
ATOM 6557 O O . PHE A 1 806 ? 12.977 3.463 1.135 1 97.31 806 PHE A O 1
ATOM 6564 N N . CYS A 1 807 ? 14.414 4.938 0.258 1 95.38 807 CYS A N 1
ATOM 6565 C CA . CYS A 1 807 ? 15.078 3.945 -0.576 1 95.38 807 CYS A CA 1
ATOM 6566 C C . CYS A 1 807 ? 15.75 2.875 0.28 1 95.38 807 CYS A C 1
ATOM 6568 O O . CYS A 1 807 ? 15.656 1.685 -0.028 1 95.38 807 CYS A O 1
ATOM 6570 N N . ILE A 1 808 ? 16.359 3.229 1.315 1 94.5 808 ILE A N 1
ATOM 6571 C CA . ILE A 1 808 ? 17.062 2.285 2.174 1 94.5 808 ILE A CA 1
ATOM 6572 C C . ILE A 1 808 ? 16.062 1.328 2.822 1 94.5 808 ILE A C 1
ATOM 6574 O O . ILE A 1 808 ? 16.281 0.113 2.826 1 94.5 808 ILE A O 1
ATOM 6578 N N . ILE A 1 809 ? 14.984 1.889 3.305 1 94.25 809 ILE A N 1
ATOM 6579 C CA . ILE A 1 809 ? 14 1.051 3.982 1 94.25 809 ILE A CA 1
ATOM 6580 C C . ILE A 1 809 ? 13.32 0.132 2.971 1 94.25 809 ILE A C 1
ATOM 6582 O O . ILE A 1 809 ? 13.094 -1.047 3.248 1 94.25 809 ILE A O 1
ATOM 6586 N N . ASP A 1 810 ? 13.023 0.662 1.874 1 92.44 810 ASP A N 1
ATOM 6587 C CA . ASP A 1 810 ? 12.375 -0.133 0.835 1 92.44 810 ASP A CA 1
ATOM 6588 C C . ASP A 1 810 ? 13.281 -1.273 0.372 1 92.44 810 ASP A C 1
ATOM 6590 O O . ASP A 1 810 ? 12.805 -2.371 0.078 1 92.44 810 ASP A O 1
ATOM 6594 N N . MET A 1 811 ? 14.539 -1.072 0.277 1 87.94 811 MET A N 1
ATOM 6595 C CA . MET A 1 811 ? 15.484 -2.098 -0.159 1 87.94 811 MET A CA 1
ATOM 6596 C C . MET A 1 811 ? 15.633 -3.186 0.899 1 87.94 811 MET A C 1
ATOM 6598 O O . MET A 1 811 ? 15.75 -4.367 0.569 1 87.94 811 MET A O 1
ATOM 6602 N N . PHE A 1 812 ? 15.562 -2.742 2.133 1 86.75 812 PHE A N 1
ATOM 6603 C CA . PHE A 1 812 ? 15.773 -3.701 3.209 1 86.75 812 PHE A CA 1
ATOM 6604 C C . PHE A 1 812 ? 14.5 -4.5 3.48 1 86.75 812 PHE A C 1
ATOM 6606 O O . PHE A 1 812 ? 14.555 -5.715 3.674 1 86.75 812 PHE A O 1
ATOM 6613 N N . LEU A 1 813 ? 13.352 -3.844 3.439 1 87 813 LEU A N 1
ATOM 6614 C CA . LEU A 1 813 ? 12.109 -4.512 3.814 1 87 813 LEU A CA 1
ATOM 6615 C C . LEU A 1 813 ? 11.305 -4.898 2.576 1 87 813 LEU A C 1
ATOM 6617 O O . LEU A 1 813 ? 10.359 -5.688 2.666 1 87 813 LEU A O 1
ATOM 6621 N N . LYS A 1 814 ? 11.664 -4.461 1.555 1 86.62 814 LYS A N 1
ATOM 6622 C CA . LYS A 1 814 ? 10.984 -4.746 0.292 1 86.62 814 LYS A CA 1
ATOM 6623 C C . LYS A 1 814 ? 9.5 -4.43 0.383 1 86.62 814 LYS A C 1
ATOM 6625 O O . LYS A 1 814 ? 8.656 -5.227 -0.047 1 86.62 814 LYS A O 1
ATOM 6630 N N . ASN A 1 815 ? 9.117 -3.387 1.052 1 90.69 815 ASN A N 1
ATOM 6631 C CA . ASN A 1 815 ? 7.754 -2.904 1.208 1 90.69 815 ASN A CA 1
ATOM 6632 C C . ASN A 1 815 ? 7.691 -1.379 1.197 1 90.69 815 ASN A C 1
ATOM 6634 O O . ASN A 1 815 ? 8.07 -0.731 2.176 1 90.69 815 ASN A O 1
ATOM 6638 N N . PRO A 1 816 ? 7.156 -0.86 0.129 1 93.69 816 PRO A N 1
ATOM 6639 C CA . PRO A 1 816 ? 7.117 0.6 0.013 1 93.69 816 PRO A CA 1
ATOM 6640 C C . PRO A 1 816 ? 6.156 1.244 1.008 1 93.69 816 PRO A C 1
ATOM 6642 O O . PRO A 1 816 ? 6.309 2.42 1.347 1 93.69 816 PRO A O 1
ATOM 6645 N N . VAL A 1 817 ? 5.148 0.561 1.505 1 93.31 817 VAL A N 1
ATOM 6646 C CA . VAL A 1 817 ? 4.195 1.132 2.447 1 93.31 817 VAL A CA 1
ATOM 6647 C C . VAL A 1 817 ? 4.871 1.354 3.799 1 93.31 817 VAL A C 1
ATOM 6649 O O . VAL A 1 817 ? 4.707 2.408 4.418 1 93.31 817 VAL A O 1
ATOM 6652 N N . VAL A 1 818 ? 5.688 0.395 4.203 1 95.19 818 VAL A N 1
ATOM 6653 C CA . VAL A 1 818 ? 6.406 0.541 5.465 1 95.19 818 VAL A CA 1
ATOM 6654 C C . VAL A 1 818 ? 7.43 1.666 5.352 1 95.19 818 VAL A C 1
ATOM 6656 O O . VAL A 1 818 ? 7.594 2.461 6.277 1 95.19 818 VAL A O 1
ATOM 6659 N N . ALA A 1 819 ? 8.031 1.706 4.238 1 96.56 819 ALA A N 1
ATOM 6660 C CA . ALA A 1 819 ? 8.984 2.791 4 1 96.56 819 ALA A CA 1
ATOM 6661 C C . ALA A 1 819 ? 8.289 4.148 4.062 1 96.56 819 ALA A C 1
ATOM 6663 O O . ALA A 1 819 ? 8.797 5.086 4.684 1 96.56 819 ALA A O 1
ATOM 6664 N N . GLY A 1 820 ? 7.145 4.238 3.426 1 95.38 820 GLY A N 1
ATOM 6665 C CA . GLY A 1 820 ? 6.387 5.48 3.461 1 95.38 820 GLY A CA 1
ATOM 6666 C C . GLY A 1 820 ? 5.945 5.871 4.859 1 95.38 820 GLY A C 1
ATOM 6667 O O . GLY A 1 820 ? 6.035 7.039 5.238 1 95.38 820 GLY A O 1
ATOM 6668 N N . PHE A 1 821 ? 5.555 4.988 5.688 1 94.75 821 PHE A N 1
ATOM 6669 C CA . PHE A 1 821 ? 5.098 5.262 7.047 1 94.75 821 PHE A CA 1
ATOM 6670 C C . PHE A 1 821 ? 6.246 5.762 7.914 1 94.75 821 PHE A C 1
ATOM 6672 O O . PHE A 1 821 ? 6.078 6.715 8.68 1 94.75 821 PHE A O 1
ATOM 6679 N N . ILE A 1 822 ? 7.387 5.191 7.77 1 95.69 822 ILE A N 1
ATOM 6680 C CA . ILE A 1 822 ? 8.531 5.594 8.578 1 95.69 822 ILE A CA 1
ATOM 6681 C C . ILE A 1 822 ? 8.969 7.004 8.195 1 95.69 822 ILE A C 1
ATOM 6683 O O . ILE A 1 822 ? 9.281 7.824 9.062 1 95.69 822 ILE A O 1
ATOM 6687 N N . VAL A 1 823 ? 8.992 7.289 6.922 1 97 823 VAL A N 1
ATOM 6688 C CA . VAL A 1 823 ? 9.367 8.625 6.477 1 97 823 VAL A CA 1
ATOM 6689 C C . VAL A 1 823 ? 8.367 9.648 7.012 1 97 823 VAL A C 1
ATOM 6691 O O . VAL A 1 823 ? 8.758 10.742 7.434 1 97 823 VAL A O 1
ATOM 6694 N N . LEU A 1 824 ? 7.07 9.289 7.062 1 95.19 824 LEU A N 1
ATOM 6695 C CA . LEU A 1 824 ? 6.055 10.195 7.578 1 95.19 824 LEU A CA 1
ATOM 6696 C C . LEU A 1 824 ? 6.246 10.438 9.07 1 95.19 824 LEU A C 1
ATOM 6698 O O . LEU A 1 824 ? 6.082 11.562 9.547 1 95.19 824 LEU A O 1
ATOM 6702 N N . VAL A 1 825 ? 6.648 9.43 9.766 1 94.38 825 VAL A N 1
ATOM 6703 C CA . VAL A 1 825 ? 6.867 9.57 11.203 1 94.38 825 VAL A CA 1
ATOM 6704 C C . VAL A 1 825 ? 8.102 10.438 11.453 1 94.38 825 VAL A C 1
ATOM 6706 O O . VAL A 1 825 ? 8.078 11.32 12.312 1 94.38 825 VAL A O 1
ATOM 6709 N N . VAL A 1 826 ? 9.148 10.25 10.688 1 96.12 826 VAL A N 1
ATOM 6710 C CA . VAL A 1 826 ? 10.367 11.039 10.852 1 96.12 826 VAL A CA 1
ATOM 6711 C C . VAL A 1 826 ? 10.086 12.5 10.492 1 96.12 826 VAL A C 1
ATOM 6713 O O . VAL A 1 826 ? 10.531 13.414 11.188 1 96.12 826 VAL A O 1
ATOM 6716 N N . ASP A 1 827 ? 9.328 12.688 9.438 1 95.38 827 ASP A N 1
ATOM 6717 C CA . ASP A 1 827 ? 8.977 14.047 9.047 1 95.38 827 ASP A CA 1
ATOM 6718 C C . ASP A 1 827 ? 8.156 14.734 10.141 1 95.38 827 ASP A C 1
ATOM 6720 O O . ASP A 1 827 ? 8.383 15.914 10.445 1 95.38 827 ASP A O 1
ATOM 6724 N N . TYR A 1 828 ? 7.234 14 10.734 1 92.69 828 TYR A N 1
ATOM 6725 C CA . TYR A 1 828 ? 6.41 14.547 11.805 1 92.69 828 TYR A CA 1
ATOM 6726 C C . TYR A 1 828 ? 7.258 14.914 13.016 1 92.69 828 TYR A C 1
ATOM 6728 O O . TYR A 1 828 ? 7.051 15.961 13.633 1 92.69 828 TYR A O 1
ATOM 6736 N N . LEU A 1 829 ? 8.25 14.148 13.281 1 93.06 829 LEU A N 1
ATOM 6737 C CA . LEU A 1 829 ? 9.125 14.414 14.422 1 93.06 829 LEU A CA 1
ATOM 6738 C C . LEU A 1 829 ? 10.031 15.609 14.141 1 93.06 829 LEU A C 1
ATOM 6740 O O . LEU A 1 829 ? 10.273 16.422 15.039 1 93.06 829 LEU A O 1
ATOM 6744 N N . VAL A 1 830 ? 10.492 15.711 12.914 1 95.44 830 VAL A N 1
ATOM 6745 C CA . VAL A 1 830 ? 11.336 16.844 12.547 1 95.44 830 VAL A CA 1
ATOM 6746 C C . VAL A 1 830 ? 10.539 18.141 12.633 1 95.44 830 VAL A C 1
ATOM 6748 O O . VAL A 1 830 ? 11.016 19.141 13.172 1 95.44 830 VAL A O 1
ATOM 6751 N N . LEU A 1 831 ? 9.32 18.109 12.18 1 93.38 831 LEU A N 1
ATOM 6752 C CA . LEU A 1 831 ? 8.484 19.312 12.227 1 93.38 831 LEU A CA 1
ATOM 6753 C C . LEU A 1 831 ? 8.148 19.688 13.672 1 93.38 831 LEU A C 1
ATOM 6755 O O . LEU A 1 831 ? 8.164 20.859 14.023 1 93.38 831 LEU A O 1
ATOM 6759 N N . LYS A 1 832 ? 7.891 18.703 14.5 1 90.88 832 LYS A N 1
ATOM 6760 C CA . LYS A 1 832 ? 7.609 18.969 15.906 1 90.88 832 LYS A CA 1
ATOM 6761 C C . LYS A 1 832 ? 8.844 19.531 16.625 1 90.88 832 LYS A C 1
ATOM 6763 O O . LYS A 1 832 ? 8.727 20.406 17.469 1 90.88 832 LYS A O 1
ATOM 6768 N N . PHE A 1 833 ? 9.977 19.047 16.219 1 93.25 833 PHE A N 1
ATOM 6769 C CA . PHE A 1 833 ? 11.227 19.531 16.797 1 93.25 833 PHE A CA 1
ATOM 6770 C C . PHE A 1 833 ? 11.5 20.969 16.375 1 93.25 833 PHE A C 1
ATOM 6772 O O . PHE A 1 833 ? 11.883 21.797 17.219 1 93.25 833 PHE A O 1
ATOM 6779 N N . VAL A 1 834 ? 11.266 21.297 15.117 1 94.31 834 VAL A N 1
ATOM 6780 C CA . VAL A 1 834 ? 11.5 22.656 14.617 1 94.31 834 VAL A CA 1
ATOM 6781 C C . VAL A 1 834 ? 10.539 23.625 15.281 1 94.31 834 VAL A C 1
ATOM 6783 O O . VAL A 1 834 ? 10.938 24.703 15.734 1 94.31 834 VAL A O 1
ATOM 6786 N N . ARG A 1 835 ? 9.289 23.219 15.43 1 90.31 835 ARG A N 1
ATOM 6787 C CA . ARG A 1 835 ? 8.305 24.078 16.062 1 90.31 835 ARG A CA 1
ATOM 6788 C C . ARG A 1 835 ? 8.641 24.328 17.516 1 90.31 835 ARG A C 1
ATOM 6790 O O . ARG A 1 835 ? 8.523 25.453 18.016 1 90.31 835 ARG A O 1
ATOM 6797 N N . PHE A 1 836 ? 9.133 23.328 18.125 1 89.5 836 PHE A N 1
ATOM 6798 C CA . PHE A 1 836 ? 9.477 23.422 19.531 1 89.5 836 PHE A CA 1
ATOM 6799 C C . PHE A 1 836 ? 10.68 24.344 19.75 1 89.5 836 PHE A C 1
ATOM 6801 O O . PHE A 1 836 ? 10.641 25.25 20.578 1 89.5 836 PHE A O 1
ATOM 6808 N N . ARG A 1 837 ? 11.688 24.172 18.984 1 92.38 837 ARG A N 1
ATOM 6809 C CA . ARG A 1 837 ? 12.906 24.953 19.141 1 92.38 837 ARG A CA 1
ATOM 6810 C C . ARG A 1 837 ? 12.695 26.391 18.688 1 92.38 837 ARG A C 1
ATOM 6812 O O . ARG A 1 837 ? 13.25 27.328 19.281 1 92.38 837 ARG A O 1
ATOM 6819 N N . CYS A 1 838 ? 11.922 26.547 17.594 1 91.31 838 CYS A N 1
ATOM 6820 C CA . CYS A 1 838 ? 11.648 27.891 17.125 1 91.31 838 CYS A CA 1
ATOM 6821 C C . CYS A 1 838 ? 10.852 28.688 18.156 1 91.31 838 CYS A C 1
ATOM 6823 O O . CYS A 1 838 ? 11.117 29.859 18.375 1 91.31 838 CYS A O 1
ATOM 6825 N N . LYS A 1 839 ? 9.898 28.062 18.797 1 88.62 839 LYS A N 1
ATOM 6826 C CA . LYS A 1 839 ? 9.094 28.719 19.828 1 88.62 839 LYS A CA 1
ATOM 6827 C C . LYS A 1 839 ? 9.953 29.109 21.016 1 88.62 839 LYS A C 1
ATOM 6829 O O . LYS A 1 839 ? 9.836 30.234 21.531 1 88.62 839 LYS A O 1
ATOM 6834 N N . GLN A 1 840 ? 10.812 28.25 21.344 1 86.75 840 GLN A N 1
ATOM 6835 C CA . GLN A 1 840 ? 11.688 28.516 22.484 1 86.75 840 GLN A CA 1
ATOM 6836 C C . GLN A 1 840 ? 12.672 29.641 22.156 1 86.75 840 GLN A C 1
ATOM 6838 O O . GLN A 1 840 ? 12.922 30.516 23 1 86.75 840 GLN A O 1
ATOM 6843 N N . ASN A 1 841 ? 13.203 29.594 21.031 1 88.69 841 ASN A N 1
ATOM 6844 C CA . ASN A 1 841 ? 14.164 30.609 20.625 1 88.69 841 ASN A CA 1
ATOM 6845 C C . ASN A 1 841 ? 13.5 31.969 20.469 1 88.69 841 ASN A C 1
ATOM 6847 O O . ASN A 1 841 ? 14.078 33 20.844 1 88.69 841 ASN A O 1
ATOM 6851 N N . LEU A 1 842 ? 12.336 31.984 19.875 1 88.44 842 LEU A N 1
ATOM 6852 C CA . LEU A 1 842 ? 11.609 33.219 19.703 1 88.44 842 LEU A CA 1
ATOM 6853 C C . LEU A 1 842 ? 11.242 33.844 21.047 1 88.44 842 LEU A C 1
ATOM 6855 O O . LEU A 1 842 ? 11.328 35.062 21.219 1 88.44 842 LEU A O 1
ATOM 6859 N N . ALA A 1 843 ? 10.836 33.031 21.984 1 83.31 843 ALA A N 1
ATOM 6860 C CA . ALA A 1 843 ? 10.484 33.531 23.312 1 83.31 843 ALA A CA 1
ATOM 6861 C C . ALA A 1 843 ? 11.711 34.094 24.031 1 83.31 843 ALA A C 1
ATOM 6863 O O . ALA A 1 843 ? 11.633 35.156 24.656 1 83.31 843 ALA A O 1
ATOM 6864 N N . LYS A 1 844 ? 12.789 33.438 23.844 1 79.19 844 LYS A N 1
ATOM 6865 C CA . LYS A 1 844 ? 14.008 33.844 24.531 1 79.19 844 LYS A CA 1
ATOM 6866 C C . LYS A 1 844 ? 14.578 35.125 23.922 1 79.19 844 LYS A C 1
ATOM 6868 O O . LYS A 1 844 ? 14.977 36.031 24.641 1 79.19 844 LYS A O 1
ATOM 6873 N N . LYS A 1 845 ? 14.516 35.219 22.672 1 80.06 845 LYS A N 1
ATOM 6874 C CA . LYS A 1 845 ? 15.203 36.344 22.016 1 80.06 845 LYS A CA 1
ATOM 6875 C C . LYS A 1 845 ? 14.297 37.562 21.906 1 80.06 845 LYS A C 1
ATOM 6877 O O . LYS A 1 845 ? 14.773 38.688 21.906 1 80.06 845 LYS A O 1
ATOM 6882 N N . SER A 1 846 ? 13.016 37.375 21.719 1 78.06 846 SER A N 1
ATOM 6883 C CA . SER A 1 846 ? 12.086 38.5 21.672 1 78.06 846 SER A CA 1
ATOM 6884 C C . SER A 1 846 ? 11.711 38.969 23.062 1 78.06 846 SER A C 1
ATOM 6886 O O . SER A 1 846 ? 11.102 40.031 23.234 1 78.06 846 SER A O 1
ATOM 6888 N N . LEU A 1 847 ? 12.133 38.281 24.109 1 74.38 847 LEU A N 1
ATOM 6889 C CA . LEU A 1 847 ? 11.875 38.594 25.5 1 74.38 847 LEU A CA 1
ATOM 6890 C C . LEU A 1 847 ? 10.375 38.656 25.781 1 74.38 847 LEU A C 1
ATOM 6892 O O . LEU A 1 847 ? 9.906 39.531 26.5 1 74.38 847 LEU A O 1
ATOM 6896 N N . LEU A 1 848 ? 9.648 37.875 24.922 1 75.31 848 LEU A N 1
ATOM 6897 C CA . LEU A 1 848 ? 8.211 37.719 25.125 1 75.31 848 LEU A CA 1
ATOM 6898 C C . LEU A 1 848 ? 7.918 36.406 25.859 1 75.31 848 LEU A C 1
ATOM 6900 O O . LEU A 1 848 ? 8.734 35.5 25.859 1 75.31 848 LEU A O 1
ATOM 6904 N N . GLU A 1 849 ? 6.82 36.375 26.516 1 67.44 849 GLU A N 1
ATOM 6905 C CA . GLU A 1 849 ? 6.445 35.188 27.25 1 67.44 849 GLU A CA 1
ATOM 6906 C C . GLU A 1 849 ? 6.004 34.062 26.297 1 67.44 849 GLU A C 1
ATOM 6908 O O . GLU A 1 849 ? 5.281 34.344 25.328 1 67.44 849 GLU A O 1
ATOM 6913 N N . ASN A 1 850 ? 6.496 32.906 26.594 1 70.56 850 ASN A N 1
ATOM 6914 C CA . ASN A 1 850 ? 6.285 31.734 25.766 1 70.56 850 ASN A CA 1
ATOM 6915 C C . ASN A 1 850 ? 4.809 31.359 25.688 1 70.56 850 ASN A C 1
ATOM 6917 O O . ASN A 1 850 ? 4.359 30.766 24.703 1 70.56 850 ASN A O 1
ATOM 6921 N N . ARG A 1 851 ? 4.082 31.625 26.609 1 64.88 851 ARG A N 1
ATOM 6922 C CA . ARG A 1 851 ? 2.693 31.188 26.703 1 64.88 851 ARG A CA 1
ATOM 6923 C C . ARG A 1 851 ? 1.813 31.906 25.688 1 64.88 851 ARG A C 1
ATOM 6925 O O . ARG A 1 851 ? 0.732 31.422 25.344 1 64.88 851 ARG A O 1
ATOM 6932 N N . PHE A 1 852 ? 2.291 33.062 25.156 1 64.31 852 PHE A N 1
ATOM 6933 C CA . PHE A 1 852 ? 1.474 33.812 24.219 1 64.31 852 PHE A CA 1
ATOM 6934 C C . PHE A 1 852 ? 1.886 33.5 22.781 1 64.31 852 PHE A C 1
ATOM 6936 O O . PHE A 1 852 ? 1.314 34.031 21.844 1 64.31 852 PHE A O 1
ATOM 6943 N N . LEU A 1 853 ? 2.943 32.688 22.719 1 68.12 853 LEU A N 1
ATOM 6944 C CA . LEU A 1 853 ? 3.371 32.312 21.375 1 68.12 853 LEU A CA 1
ATOM 6945 C C . LEU A 1 853 ? 2.699 31.016 20.938 1 68.12 853 LEU A C 1
ATOM 6947 O O . LEU A 1 853 ? 2.689 30.031 21.672 1 68.12 853 LEU A O 1
ATOM 6951 N N . TYR A 1 854 ? 1.795 31.016 19.844 1 64.31 854 TYR A N 1
ATOM 6952 C CA . TYR A 1 854 ? 1.02 29.875 19.391 1 64.31 854 TYR A CA 1
ATOM 6953 C C . TYR A 1 854 ? 1.404 29.484 17.969 1 64.31 854 TYR A C 1
ATOM 6955 O O . TYR A 1 854 ? 1.692 30.344 17.141 1 64.31 854 TYR A O 1
ATOM 6963 N N . MET B 1 1 ? 33.938 -35.438 -54.344 1 16.41 1 MET B N 1
ATOM 6964 C CA . MET B 1 1 ? 32.812 -36.312 -54.062 1 16.41 1 MET B CA 1
ATOM 6965 C C . MET B 1 1 ? 32.469 -36.312 -52.562 1 16.41 1 MET B C 1
ATOM 6967 O O . MET B 1 1 ? 33.188 -36.906 -51.75 1 16.41 1 MET B O 1
ATOM 6971 N N . LEU B 1 2 ? 31.969 -35.312 -52.031 1 17.95 2 LEU B N 1
ATOM 6972 C CA . LEU B 1 2 ? 31.594 -34.375 -50.969 1 17.95 2 LEU B CA 1
ATOM 6973 C C . LEU B 1 2 ? 30.469 -34.969 -50.125 1 17.95 2 LEU B C 1
ATOM 6975 O O . LEU B 1 2 ? 29.578 -35.656 -50.625 1 17.95 2 LEU B O 1
ATOM 6979 N N . PHE B 1 3 ? 30.828 -35.344 -48.969 1 19.22 3 PHE B N 1
ATOM 6980 C CA . PHE B 1 3 ? 29.969 -36.125 -48.094 1 19.22 3 PHE B CA 1
ATOM 6981 C C . PHE B 1 3 ? 28.562 -35.531 -48.062 1 19.22 3 PHE B C 1
ATOM 6983 O O . PHE B 1 3 ? 28.344 -34.469 -47.531 1 19.22 3 PHE B O 1
ATOM 6990 N N . SER B 1 4 ? 27.891 -35.562 -49.156 1 17.09 4 SER B N 1
ATOM 6991 C CA . SER B 1 4 ? 26.469 -35.312 -49.406 1 17.09 4 SER B CA 1
ATOM 6992 C C . SER B 1 4 ? 25.594 -36.094 -48.406 1 17.09 4 SER B C 1
ATOM 6994 O O . SER B 1 4 ? 25.562 -37.312 -48.438 1 17.09 4 SER B O 1
ATOM 6996 N N . LEU B 1 5 ? 25.875 -35.844 -47.25 1 18.45 5 LEU B N 1
ATOM 6997 C CA . LEU B 1 5 ? 25.062 -36.375 -46.188 1 18.45 5 LEU B CA 1
ATOM 6998 C C . LEU B 1 5 ? 23.578 -36.344 -46.562 1 18.45 5 LEU B C 1
ATOM 7000 O O . LEU B 1 5 ? 23 -35.281 -46.625 1 18.45 5 LEU B O 1
ATOM 7004 N N . PHE B 1 6 ? 23.297 -37.031 -47.531 1 17.94 6 PHE B N 1
ATOM 7005 C CA . PHE B 1 6 ? 21.906 -37.188 -47.938 1 17.94 6 PHE B CA 1
ATOM 7006 C C . PHE B 1 6 ? 21.047 -37.562 -46.719 1 17.94 6 PHE B C 1
ATOM 7008 O O . PHE B 1 6 ? 21.266 -38.594 -46.094 1 17.94 6 PHE B O 1
ATOM 7015 N N . LEU B 1 7 ? 20.844 -36.594 -45.969 1 19.22 7 LEU B N 1
ATOM 7016 C CA . LEU B 1 7 ? 19.766 -36.438 -45 1 19.22 7 LEU B CA 1
ATOM 7017 C C . LEU B 1 7 ? 18.469 -37.062 -45.531 1 19.22 7 LEU B C 1
ATOM 7019 O O . LEU B 1 7 ? 17.812 -36.469 -46.406 1 19.22 7 LEU B O 1
ATOM 7023 N N . LEU B 1 8 ? 18.609 -38.062 -46.156 1 17.39 8 LEU B N 1
ATOM 7024 C CA . LEU B 1 8 ? 17.328 -38.656 -46.594 1 17.39 8 LEU B CA 1
ATOM 7025 C C . LEU B 1 8 ? 16.297 -38.562 -45.469 1 17.39 8 LEU B C 1
ATOM 7027 O O . LEU B 1 8 ? 16.516 -39.125 -44.375 1 17.39 8 LEU B O 1
ATOM 7031 N N . THR B 1 9 ? 15.758 -37.375 -45.375 1 19.8 9 THR B N 1
ATOM 7032 C CA . THR B 1 9 ? 14.406 -36.938 -45.062 1 19.8 9 THR B CA 1
ATOM 7033 C C . THR B 1 9 ? 13.375 -37.969 -45.531 1 19.8 9 THR B C 1
ATOM 7035 O O . THR B 1 9 ? 13.133 -38.094 -46.75 1 19.8 9 THR B O 1
ATOM 7038 N N . SER B 1 10 ? 13.555 -39.094 -45.375 1 20.2 10 SER B N 1
ATOM 7039 C CA . SER B 1 10 ? 12.281 -39.688 -45.812 1 20.2 10 SER B CA 1
ATOM 7040 C C . SER B 1 10 ? 11.102 -38.844 -45.344 1 20.2 10 SER B C 1
ATOM 7042 O O . SER B 1 10 ? 11.203 -38.125 -44.344 1 20.2 10 SER B O 1
ATOM 7044 N N . SER B 1 11 ? 10.164 -38.312 -46.25 1 22.12 11 SER B N 1
ATOM 7045 C CA . SER B 1 11 ? 8.898 -37.594 -46.344 1 22.12 11 SER B CA 1
ATOM 7046 C C . SER B 1 11 ? 7.996 -37.938 -45.156 1 22.12 11 SER B C 1
ATOM 7048 O O . SER B 1 11 ? 6.781 -37.75 -45.219 1 22.12 11 SER B O 1
ATOM 7050 N N . VAL B 1 12 ? 8.445 -38.594 -44.25 1 21.38 12 VAL B N 1
ATOM 7051 C CA . VAL B 1 12 ? 7.312 -38.781 -43.375 1 21.38 12 VAL B CA 1
ATOM 7052 C C . VAL B 1 12 ? 6.867 -37.406 -42.812 1 21.38 12 VAL B C 1
ATOM 7054 O O . VAL B 1 12 ? 7.648 -36.688 -42.188 1 21.38 12 VAL B O 1
ATOM 7057 N N . GLU B 1 13 ? 6.098 -36.594 -43.625 1 22.02 13 GLU B N 1
ATOM 7058 C CA . GLU B 1 13 ? 5.148 -35.5 -43.312 1 22.02 13 GLU B CA 1
ATOM 7059 C C . GLU B 1 13 ? 4.605 -35.625 -41.906 1 22.02 13 GLU B C 1
ATOM 7061 O O . GLU B 1 13 ? 3.891 -36.562 -41.562 1 22.02 13 GLU B O 1
ATOM 7066 N N . ASN B 1 14 ? 5.297 -35.281 -41.062 1 22.14 14 ASN B N 1
ATOM 7067 C CA . ASN B 1 14 ? 4.98 -35.156 -39.656 1 22.14 14 ASN B CA 1
ATOM 7068 C C . ASN B 1 14 ? 3.709 -34.344 -39.438 1 22.14 14 ASN B C 1
ATOM 7070 O O . ASN B 1 14 ? 3.773 -33.156 -39.156 1 22.14 14 ASN B O 1
ATOM 7074 N N . GLN B 1 15 ? 2.836 -34.281 -40.406 1 21.31 15 GLN B N 1
ATOM 7075 C CA . GLN B 1 15 ? 1.471 -33.812 -40.219 1 21.31 15 GLN B CA 1
ATOM 7076 C C . GLN B 1 15 ? 0.87 -34.344 -38.938 1 21.31 15 GLN B C 1
ATOM 7078 O O . GLN B 1 15 ? 1.056 -35.531 -38.594 1 21.31 15 GLN B O 1
ATOM 7083 N N . PRO B 1 16 ? 0.739 -33.5 -37.875 1 24.97 16 PRO B N 1
ATOM 7084 C CA . PRO B 1 16 ? -0.141 -33.875 -36.781 1 24.97 16 PRO B CA 1
ATOM 7085 C C . PRO B 1 16 ? -1.318 -34.75 -37.219 1 24.97 16 PRO B C 1
ATOM 7087 O O . PRO B 1 16 ? -2.15 -34.281 -38.031 1 24.97 16 PRO B O 1
ATOM 7090 N N . LEU B 1 17 ? -1.095 -35.812 -37.531 1 25.36 17 LEU B N 1
ATOM 7091 C CA . LEU B 1 17 ? -1.848 -36.812 -38.25 1 25.36 17 LEU B CA 1
ATOM 7092 C C . LEU B 1 17 ? -3.256 -36.969 -37.688 1 25.36 17 LEU B C 1
ATOM 7094 O O . LEU B 1 17 ? -3.439 -37.031 -36.469 1 25.36 17 LEU B O 1
ATOM 7098 N N . MET B 1 18 ? -4.117 -36.438 -38.406 1 23.94 18 MET B N 1
ATOM 7099 C CA . MET B 1 18 ? -5.562 -36.656 -38.469 1 23.94 18 MET B CA 1
ATOM 7100 C C . MET B 1 18 ? -5.902 -38.125 -38.281 1 23.94 18 MET B C 1
ATOM 7102 O O . MET B 1 18 ? -5.406 -39 -39 1 23.94 18 MET B O 1
ATOM 7106 N N . ILE B 1 19 ? -5.961 -38.562 -37.125 1 27.33 19 ILE B N 1
ATOM 7107 C CA . ILE B 1 19 ? -6.625 -39.844 -36.844 1 27.33 19 ILE B CA 1
ATOM 7108 C C . ILE B 1 19 ? -7.801 -40.031 -37.812 1 27.33 19 ILE B C 1
ATOM 7110 O O . ILE B 1 19 ? -8.844 -39.406 -37.656 1 27.33 19 ILE B O 1
ATOM 7114 N N . SER B 1 20 ? -7.547 -39.812 -39.062 1 26.88 20 SER B N 1
ATOM 7115 C CA . SER B 1 20 ? -8.617 -40.281 -39.938 1 26.88 20 SER B CA 1
ATOM 7116 C C . SER B 1 20 ? -9.094 -41.688 -39.562 1 26.88 20 SER B C 1
ATOM 7118 O O . SER B 1 20 ? -8.391 -42.406 -38.875 1 26.88 20 SER B O 1
ATOM 7120 N N . ASN B 1 21 ? -10.258 -41.969 -40.188 1 29.06 21 ASN B N 1
ATOM 7121 C CA . ASN B 1 21 ? -11.148 -43.094 -40.281 1 29.06 21 ASN B CA 1
ATOM 7122 C C . ASN B 1 21 ? -10.406 -44.344 -40.719 1 29.06 21 ASN B C 1
ATOM 7124 O O . ASN B 1 21 ? -10.312 -44.625 -41.938 1 29.06 21 ASN B O 1
ATOM 7128 N N . PHE B 1 22 ? -9.234 -44.688 -40.25 1 33.09 22 PHE B N 1
ATOM 7129 C CA . PHE B 1 22 ? -8.555 -45.781 -40.938 1 33.09 22 PHE B CA 1
ATOM 7130 C C . PHE B 1 22 ? -9.258 -47.125 -40.656 1 33.09 22 PHE B C 1
ATOM 7132 O O . PHE B 1 22 ? -9.484 -47.469 -39.5 1 33.09 22 PHE B O 1
ATOM 7139 N N . THR B 1 23 ? -10.234 -47.438 -41.344 1 38.72 23 THR B N 1
ATOM 7140 C CA . THR B 1 23 ? -10.844 -48.75 -41.438 1 38.72 23 THR B CA 1
ATOM 7141 C C . THR B 1 23 ? -9.844 -49.781 -42 1 38.72 23 THR B C 1
ATOM 7143 O O . THR B 1 23 ? -9.297 -49.594 -43.094 1 38.72 23 THR B O 1
ATOM 7146 N N . CYS B 1 24 ? -9.086 -50.406 -41.062 1 45.75 24 CYS B N 1
ATOM 7147 C CA . CYS B 1 24 ? -8.227 -51.5 -41.562 1 45.75 24 CYS B CA 1
ATOM 7148 C C . CYS B 1 24 ? -9.055 -52.625 -42.125 1 45.75 24 CYS B C 1
ATOM 7150 O O . CYS B 1 24 ? -10.203 -52.844 -41.719 1 45.75 24 CYS B O 1
ATOM 7152 N N . GLY B 1 25 ? -8.82 -53.062 -43.344 1 42 25 GLY B N 1
ATOM 7153 C CA . GLY B 1 25 ? -9.523 -54.156 -43.969 1 42 25 GLY B CA 1
ATOM 7154 C C . GLY B 1 25 ? -9.438 -55.438 -43.156 1 42 25 GLY B C 1
ATOM 7155 O O . GLY B 1 25 ? -8.875 -55.469 -42.062 1 42 25 GLY B O 1
ATOM 7156 N N . VAL B 1 26 ? -9.93 -56.688 -43.656 1 47.56 26 VAL B N 1
ATOM 7157 C CA . VAL B 1 26 ? -9.898 -58.031 -43.156 1 47.56 26 VAL B CA 1
ATOM 7158 C C . VAL B 1 26 ? -8.453 -58.469 -42.938 1 47.56 26 VAL B C 1
ATOM 7160 O O . VAL B 1 26 ? -7.602 -58.281 -43.812 1 47.56 26 VAL B O 1
ATOM 7163 N N . ASN B 1 27 ? -7.992 -58.969 -41.781 1 48.44 27 ASN B N 1
ATOM 7164 C CA . ASN B 1 27 ? -6.672 -59.406 -41.344 1 48.44 27 ASN B CA 1
ATOM 7165 C C . ASN B 1 27 ? -5.719 -58.25 -41.125 1 48.44 27 ASN B C 1
ATOM 7167 O O . ASN B 1 27 ? -4.512 -58.375 -41.344 1 48.44 27 ASN B O 1
ATOM 7171 N N . GLN B 1 28 ? -6.297 -57.125 -41.031 1 51.28 28 GLN B N 1
ATOM 7172 C CA . GLN B 1 28 ? -5.438 -55.969 -40.812 1 51.28 28 GLN B CA 1
ATOM 7173 C C . GLN B 1 28 ? -5.754 -55.281 -39.469 1 51.28 28 GLN B C 1
ATOM 7175 O O . GLN B 1 28 ? -6.879 -55.375 -38.969 1 51.28 28 GLN B O 1
ATOM 7180 N N . THR B 1 29 ? -4.711 -55.031 -38.531 1 51.47 29 THR B N 1
ATOM 7181 C CA . THR B 1 29 ? -4.883 -54.281 -37.312 1 51.47 29 THR B CA 1
ATOM 7182 C C . THR B 1 29 ? -4.234 -52.875 -37.406 1 51.47 29 THR B C 1
ATOM 7184 O O . THR B 1 29 ? -3.27 -52.719 -38.156 1 51.47 29 THR B O 1
ATOM 7187 N N . TYR B 1 30 ? -4.926 -51.969 -36.938 1 44.53 30 TYR B N 1
ATOM 7188 C CA . TYR B 1 30 ? -4.371 -50.625 -36.969 1 44.53 30 TYR B CA 1
ATOM 7189 C C . TYR B 1 30 ? -3.229 -50.5 -35.969 1 44.53 30 TYR B C 1
ATOM 7191 O O . TYR B 1 30 ? -3.383 -50.812 -34.781 1 44.53 30 TYR B O 1
ATOM 7199 N N . SER B 1 31 ? -1.964 -50.375 -36.438 1 43.97 31 SER B N 1
ATOM 7200 C CA . SER B 1 31 ? -0.772 -50.094 -35.656 1 43.97 31 SER B CA 1
ATOM 7201 C C . SER B 1 31 ? -0.642 -48.625 -35.312 1 43.97 31 SER B C 1
ATOM 7203 O O . SER B 1 31 ? -0.481 -47.812 -36.219 1 43.97 31 SER B O 1
ATOM 7205 N N . TRP B 1 32 ? -0.953 -48.344 -34.031 1 39.72 32 TRP B N 1
ATOM 7206 C CA . TRP B 1 32 ? -0.847 -46.969 -33.562 1 39.72 32 TRP B CA 1
ATOM 7207 C C . TRP B 1 32 ? 0.588 -46.469 -33.688 1 39.72 32 TRP B C 1
ATOM 7209 O O . TRP B 1 32 ? 0.847 -45.25 -33.531 1 39.72 32 TRP B O 1
ATOM 7219 N N . PHE B 1 33 ? 1.582 -47.406 -33.844 1 40.56 33 PHE B N 1
ATOM 7220 C CA . PHE B 1 33 ? 2.979 -47.031 -34.062 1 40.56 33 PHE B CA 1
ATOM 7221 C C . PHE B 1 33 ? 3.203 -46.5 -35.469 1 40.56 33 PHE B C 1
ATOM 7223 O O . PHE B 1 33 ? 3.939 -45.531 -35.688 1 40.56 33 PHE B O 1
ATOM 7230 N N . ILE B 1 34 ? 2.539 -47.219 -36.406 1 40.5 34 ILE B N 1
ATOM 7231 C CA . ILE B 1 34 ? 2.746 -46.844 -37.812 1 40.5 34 ILE B CA 1
ATOM 7232 C C . ILE B 1 34 ? 1.505 -46.156 -38.344 1 40.5 34 ILE B C 1
ATOM 7234 O O . ILE B 1 34 ? 1.48 -45.719 -39.5 1 40.5 34 ILE B O 1
ATOM 7238 N N . PHE B 1 35 ? 0.55 -45.844 -37.562 1 39.16 35 PHE B N 1
ATOM 7239 C CA . PHE B 1 35 ? -0.719 -45.188 -37.812 1 39.16 35 PHE B CA 1
ATOM 7240 C C . PHE B 1 35 ? -1.34 -45.719 -39.125 1 39.16 35 PHE B C 1
ATOM 7242 O O . PHE B 1 35 ? -1.831 -44.938 -39.938 1 39.16 35 PHE B O 1
ATOM 7249 N N . ASP B 1 36 ? -1.019 -46.938 -39.5 1 45.41 36 ASP B N 1
ATOM 7250 C CA . ASP B 1 36 ? -1.608 -47.594 -40.656 1 45.41 36 ASP B CA 1
ATOM 7251 C C . ASP B 1 36 ? -2.145 -48.969 -40.281 1 45.41 36 ASP B C 1
ATOM 7253 O O . ASP B 1 36 ? -1.789 -49.531 -39.219 1 45.41 36 ASP B O 1
ATOM 7257 N N . CYS B 1 37 ? -3.287 -49.531 -41.156 1 51.69 37 CYS B N 1
ATOM 7258 C CA . CYS B 1 37 ? -3.754 -50.906 -41 1 51.69 37 CYS B CA 1
ATOM 7259 C C . CYS B 1 37 ? -2.672 -51.906 -41.406 1 51.69 37 CYS B C 1
ATOM 7261 O O . CYS B 1 37 ? -2.049 -51.75 -42.438 1 51.69 37 CYS B O 1
ATOM 7263 N N . VAL B 1 38 ? -2.01 -52.594 -40.531 1 54.31 38 VAL B N 1
ATOM 7264 C CA . VAL B 1 38 ? -1.043 -53.656 -40.844 1 54.31 38 VAL B CA 1
ATOM 7265 C C . VAL B 1 38 ? -1.733 -55.031 -40.812 1 54.31 38 VAL B C 1
ATOM 7267 O O . VAL B 1 38 ? -2.754 -55.188 -40.156 1 54.31 38 VAL B O 1
ATOM 7270 N N . ASP B 1 39 ? -1.347 -56 -41.75 1 51.16 39 ASP B N 1
ATOM 7271 C CA . ASP B 1 39 ? -1.852 -57.344 -41.781 1 51.16 39 ASP B CA 1
ATOM 7272 C C . ASP B 1 39 ? -1.551 -58.094 -40.469 1 51.16 39 ASP B C 1
ATOM 7274 O O . ASP B 1 39 ? -0.452 -57.969 -39.938 1 51.16 39 ASP B O 1
ATOM 7278 N N . CYS B 1 40 ? -2.551 -58.5 -39.688 1 48.97 40 CYS B N 1
ATOM 7279 C CA . CYS B 1 40 ? -2.418 -59.188 -38.375 1 48.97 40 CYS B CA 1
ATOM 7280 C C . CYS B 1 40 ? -1.425 -60.344 -38.469 1 48.97 40 CYS B C 1
ATOM 7282 O O . CYS B 1 40 ? -1.125 -60.969 -37.469 1 48.97 40 CYS B O 1
ATOM 7284 N N . GLY B 1 41 ? -1.133 -61.062 -39.5 1 42.44 41 GLY B N 1
ATOM 7285 C CA . GLY B 1 41 ? -0.326 -62.281 -39.531 1 42.44 41 GLY B CA 1
ATOM 7286 C C . GLY B 1 41 ? 1.071 -62.062 -38.969 1 42.44 41 GLY B C 1
ATOM 7287 O O . GLY B 1 41 ? 1.842 -63.031 -38.844 1 42.44 41 GLY B O 1
ATOM 7288 N N . THR B 1 42 ? 1.685 -60.969 -39.25 1 35.97 42 THR B N 1
ATOM 7289 C CA . THR B 1 42 ? 3.096 -61.156 -38.938 1 35.97 42 THR B CA 1
ATOM 7290 C C . THR B 1 42 ? 3.332 -61.094 -37.438 1 35.97 42 THR B C 1
ATOM 7292 O O . THR B 1 42 ? 2.584 -60.406 -36.719 1 35.97 42 THR B O 1
ATOM 7295 N N . GLU B 1 43 ? 4.148 -62 -36.719 1 34.34 43 GLU B N 1
ATOM 7296 C CA . GLU B 1 43 ? 4.527 -62.406 -35.344 1 34.34 43 GLU B CA 1
ATOM 7297 C C . GLU B 1 43 ? 4.586 -61.219 -34.406 1 34.34 43 GLU B C 1
ATOM 7299 O O . GLU B 1 43 ? 4.297 -61.344 -33.219 1 34.34 43 GLU B O 1
ATOM 7304 N N . ASP B 1 44 ? 5.406 -60.281 -34.75 1 32.72 44 ASP B N 1
ATOM 7305 C CA . ASP B 1 44 ? 6.051 -59.531 -33.688 1 32.72 44 ASP B CA 1
ATOM 7306 C C . ASP B 1 44 ? 5.043 -58.688 -32.906 1 32.72 44 ASP B C 1
ATOM 7308 O O . ASP B 1 44 ? 5 -58.719 -31.688 1 32.72 44 ASP B O 1
ATOM 7312 N N . ASN B 1 45 ? 4.832 -57.438 -33.312 1 31.81 45 ASN B N 1
ATOM 7313 C CA . ASN B 1 45 ? 4.684 -56.281 -32.438 1 31.81 45 ASN B CA 1
ATOM 7314 C C . ASN B 1 45 ? 3.217 -56 -32.125 1 31.81 45 ASN B C 1
ATOM 7316 O O . ASN B 1 45 ? 2.859 -54.844 -31.797 1 31.81 45 ASN B O 1
ATOM 7320 N N . TYR B 1 46 ? 2.146 -56.781 -32.625 1 33.47 46 TYR B N 1
ATOM 7321 C CA . TYR B 1 46 ? 0.849 -56.125 -32.781 1 33.47 46 TYR B CA 1
ATOM 7322 C C . TYR B 1 46 ? 0.017 -56.25 -31.516 1 33.47 46 TYR B C 1
ATOM 7324 O O . TYR B 1 46 ? -0.315 -57.344 -31.094 1 33.47 46 TYR B O 1
ATOM 7332 N N . THR B 1 47 ? 0.097 -55.375 -30.688 1 34.34 47 THR B N 1
ATOM 7333 C CA . THR B 1 47 ? -0.681 -55.375 -29.453 1 34.34 47 THR B CA 1
ATOM 7334 C C . THR B 1 47 ? -2.176 -55.312 -29.75 1 34.34 47 THR B C 1
ATOM 7336 O O . THR B 1 47 ? -3.002 -55.406 -28.844 1 34.34 47 THR B O 1
ATOM 7339 N N . TYR B 1 48 ? -2.711 -54.656 -30.906 1 34.91 48 TYR B N 1
ATOM 7340 C CA . TYR B 1 48 ? -4.16 -54.5 -30.891 1 34.91 48 TYR B CA 1
ATOM 7341 C C . TYR B 1 48 ? -4.848 -55.656 -31.625 1 34.91 48 TYR B C 1
ATOM 7343 O O . TYR B 1 48 ? -4.273 -56.25 -32.562 1 34.91 48 TYR B O 1
ATOM 7351 N N . PRO B 1 49 ? -6.074 -56.281 -31.297 1 38.81 49 PRO B N 1
ATOM 7352 C CA . PRO B 1 49 ? -6.777 -57.469 -31.797 1 38.81 49 PRO B CA 1
ATOM 7353 C C . PRO B 1 49 ? -7.191 -57.344 -33.25 1 38.81 49 PRO B C 1
ATOM 7355 O O . PRO B 1 49 ? -7.648 -56.281 -33.688 1 38.81 49 PRO B O 1
ATOM 7358 N N . CYS B 1 50 ? -6.762 -58.062 -34.281 1 43.91 50 CYS B N 1
ATOM 7359 C CA . CYS B 1 50 ? -7.105 -58.281 -35.688 1 43.91 50 CYS B CA 1
ATOM 7360 C C . CYS B 1 50 ? -8.57 -58.656 -35.844 1 43.91 50 CYS B C 1
ATOM 7362 O O . CYS B 1 50 ? -9.148 -59.281 -34.969 1 43.91 50 CYS B O 1
ATOM 7364 N N . VAL B 1 51 ? -9.445 -57.938 -36.844 1 48.88 51 VAL B N 1
ATOM 7365 C CA . VAL B 1 51 ? -10.812 -58.312 -37.125 1 48.88 51 VAL B CA 1
ATOM 7366 C C . VAL B 1 51 ? -10.828 -59.75 -37.688 1 48.88 51 VAL B C 1
ATOM 7368 O O . VAL B 1 51 ? -10.211 -60.031 -38.719 1 48.88 51 VAL B O 1
ATOM 7371 N N . PRO B 1 52 ? -11.352 -60.75 -37 1 48.12 52 PRO B N 1
ATOM 7372 C CA . PRO B 1 52 ? -11.312 -62.156 -37.375 1 48.12 52 PRO B CA 1
ATOM 7373 C C . PRO B 1 52 ? -12.234 -62.469 -38.562 1 48.12 52 PRO B C 1
ATOM 7375 O O . PRO B 1 52 ? -13.219 -61.75 -38.781 1 48.12 52 PRO B O 1
ATOM 7378 N N . GLU B 1 53 ? -11.906 -63.125 -39.719 1 49.91 53 GLU B N 1
ATOM 7379 C CA . GLU B 1 53 ? -12.805 -63.75 -40.688 1 49.91 53 GLU B CA 1
ATOM 7380 C C . GLU B 1 53 ? -13.68 -64.812 -40.031 1 49.91 53 GLU B C 1
ATOM 7382 O O . GLU B 1 53 ? -13.172 -65.75 -39.438 1 49.91 53 GLU B O 1
ATOM 7387 N N . CYS B 1 54 ? -14.906 -64.375 -39.812 1 54.91 54 CYS B N 1
ATOM 7388 C CA . CYS B 1 54 ? -15.773 -65.312 -39.125 1 54.91 54 CYS B CA 1
ATOM 7389 C C . CYS B 1 54 ? -16.234 -66.438 -40.062 1 54.91 54 CYS B C 1
ATOM 7391 O O . CYS B 1 54 ? -16.625 -66.188 -41.188 1 54.91 54 CYS B O 1
ATOM 7393 N N . GLU B 1 55 ? -15.789 -67.625 -40.094 1 57.31 55 GLU B N 1
ATOM 7394 C CA . GLU B 1 55 ? -16.266 -68.812 -40.875 1 57.31 55 GLU B CA 1
ATOM 7395 C C . GLU B 1 55 ? -17.766 -69 -40.656 1 57.31 55 GLU B C 1
ATOM 7397 O O . GLU B 1 55 ? -18.281 -68.75 -39.562 1 57.31 55 GLU B O 1
ATOM 7402 N N . SER B 1 56 ? -18.516 -69.312 -41.688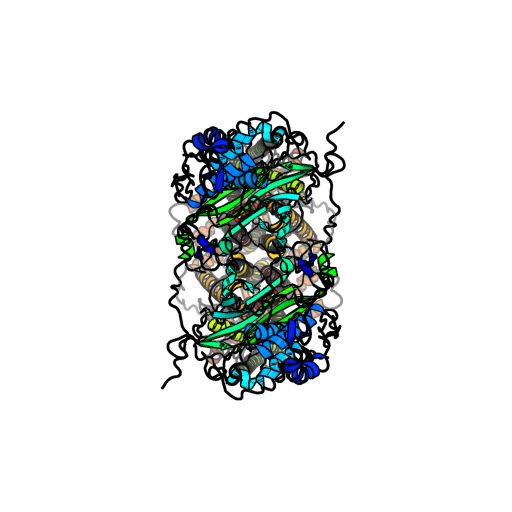 1 58.09 56 SER B N 1
ATOM 7403 C CA . SER B 1 56 ? -19.922 -69.688 -41.531 1 58.09 56 SER B CA 1
ATOM 7404 C C . SER B 1 56 ? -20.078 -70.812 -40.5 1 58.09 56 SER B C 1
ATOM 7406 O O . SER B 1 56 ? -19.266 -71.75 -40.5 1 58.09 56 SER B O 1
ATOM 7408 N N . PRO B 1 57 ? -21.156 -70.688 -39.562 1 59.38 57 PRO B N 1
ATOM 7409 C CA . PRO B 1 57 ? -22.312 -69.812 -39.344 1 59.38 57 PRO B CA 1
ATOM 7410 C C . PRO B 1 57 ? -21.984 -68.625 -38.469 1 59.38 57 PRO B C 1
ATOM 7412 O O . PRO B 1 57 ? -22.891 -68 -37.906 1 59.38 57 PRO B O 1
ATOM 7415 N N . ASN B 1 58 ? -20.875 -68.25 -38.312 1 59.72 58 ASN B N 1
ATOM 7416 C CA . ASN B 1 58 ? -20.562 -67.062 -37.469 1 59.72 58 ASN B CA 1
ATOM 7417 C C . ASN B 1 58 ? -20.641 -65.75 -38.25 1 59.72 58 ASN B C 1
ATOM 7419 O O . ASN B 1 58 ? -20.281 -65.75 -39.438 1 59.72 58 ASN B O 1
ATOM 7423 N N . GLU B 1 59 ? -21.391 -64.812 -37.75 1 61.81 59 GLU B N 1
ATOM 7424 C CA . GLU B 1 59 ? -21.531 -63.5 -38.375 1 61.81 59 GLU B CA 1
ATOM 7425 C C . GLU B 1 59 ? -20.688 -62.469 -37.625 1 61.81 59 GLU B C 1
ATOM 7427 O O . GLU B 1 59 ? -20.547 -62.531 -36.406 1 61.81 59 GLU B O 1
ATOM 7432 N N . LEU B 1 60 ? -20.156 -61.625 -38.375 1 58.28 60 LEU B N 1
ATOM 7433 C CA . LEU B 1 60 ? -19.344 -60.562 -37.781 1 58.28 60 LEU B CA 1
ATOM 7434 C C . LEU B 1 60 ? -20.219 -59.438 -37.281 1 58.28 60 LEU B C 1
ATOM 7436 O O . LEU B 1 60 ? -21.016 -58.875 -38 1 58.28 60 LEU B O 1
ATOM 7440 N N . ILE B 1 61 ? -20.266 -59.281 -35.969 1 59.22 61 ILE B N 1
ATOM 7441 C CA . ILE B 1 61 ? -20.906 -58.094 -35.344 1 59.22 61 ILE B CA 1
ATOM 7442 C C . ILE B 1 61 ? -19.844 -57.188 -34.75 1 59.22 61 ILE B C 1
ATOM 7444 O O . ILE B 1 61 ? -19.156 -57.562 -33.812 1 59.22 61 ILE B O 1
ATOM 7448 N N . GLY B 1 62 ? -19.766 -55.969 -35.281 1 60.59 62 GLY B N 1
ATOM 7449 C CA . GLY B 1 62 ? -18.688 -55.094 -34.906 1 60.59 62 GLY B CA 1
ATOM 7450 C C . GLY B 1 62 ? -17.312 -55.625 -35.25 1 60.59 62 GLY B C 1
ATOM 7451 O O . GLY B 1 62 ? -17.016 -55.844 -36.438 1 60.59 62 GLY B O 1
ATOM 7452 N N . THR B 1 63 ? -16.547 -56.062 -34.156 1 55.69 63 THR B N 1
ATOM 7453 C CA . THR B 1 63 ? -15.211 -56.594 -34.438 1 55.69 63 THR B CA 1
ATOM 7454 C C . THR B 1 63 ? -15.117 -58.062 -33.969 1 55.69 63 THR B C 1
ATOM 7456 O O . THR B 1 63 ? -14.023 -58.625 -33.938 1 55.69 63 THR B O 1
ATOM 7459 N N . ILE B 1 64 ? -16.359 -58.625 -33.625 1 61.12 64 ILE B N 1
ATOM 7460 C CA . ILE B 1 64 ? -16.328 -60 -33.094 1 61.12 64 ILE B CA 1
ATOM 7461 C C . ILE B 1 64 ? -17.203 -60.906 -33.969 1 61.12 64 ILE B C 1
ATOM 7463 O O . ILE B 1 64 ? -18.188 -60.438 -34.562 1 61.12 64 ILE B O 1
ATOM 7467 N N . CYS B 1 65 ? -16.688 -62.156 -34.094 1 59.75 65 CYS B N 1
ATOM 7468 C CA . CYS B 1 65 ? -17.469 -63.156 -34.781 1 59.75 65 CYS B CA 1
ATOM 7469 C C . CYS B 1 65 ? -18.391 -63.906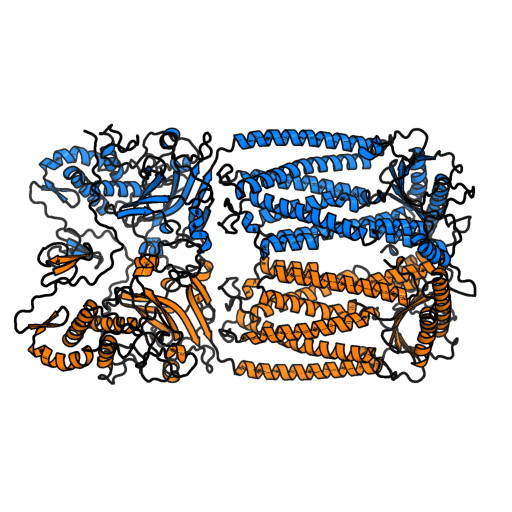 -33.844 1 59.75 65 CYS B C 1
ATOM 7471 O O . CYS B 1 65 ? -17.953 -64.375 -32.781 1 59.75 65 CYS B O 1
ATOM 7473 N N . VAL B 1 66 ? -19.688 -63.719 -33.969 1 62.12 66 VAL B N 1
ATOM 7474 C CA . VAL B 1 66 ? -20.656 -64.375 -33.125 1 62.12 66 VAL B CA 1
ATOM 7475 C C . VAL B 1 66 ? -21.438 -65.438 -33.938 1 62.12 66 VAL B C 1
ATOM 7477 O O . VAL B 1 66 ? -21.641 -65.25 -35.156 1 62.12 66 VAL B O 1
ATOM 7480 N N . ASN B 1 67 ? -21.672 -66.562 -33.25 1 59.19 67 ASN B N 1
ATOM 7481 C CA . ASN B 1 67 ? -22.469 -67.562 -33.875 1 59.19 67 ASN B CA 1
ATOM 7482 C C . ASN B 1 67 ? -23.859 -67.062 -34.25 1 59.19 67 ASN B C 1
ATOM 7484 O O . ASN B 1 67 ? -24.531 -66.438 -33.438 1 59.19 67 ASN B O 1
ATOM 7488 N N . SER B 1 68 ? -24.25 -67.25 -35.406 1 54.72 68 SER B N 1
ATOM 7489 C CA . SER B 1 68 ? -25.484 -66.688 -36 1 54.72 68 SER B CA 1
ATOM 7490 C C . SER B 1 68 ? -26.703 -67.125 -35.188 1 54.72 68 SER B C 1
ATOM 7492 O O . SER B 1 68 ? -27.656 -66.375 -35.031 1 54.72 68 SER B O 1
ATOM 7494 N N . THR B 1 69 ? -26.781 -68.375 -34.625 1 56.16 69 THR B N 1
ATOM 7495 C CA . THR B 1 69 ? -27.953 -68.812 -33.906 1 56.16 69 THR B CA 1
ATOM 7496 C C . THR B 1 69 ? -28.078 -68.062 -32.562 1 56.16 69 THR B C 1
ATOM 7498 O O . THR B 1 69 ? -29.188 -67.75 -32.156 1 56.16 69 THR B O 1
ATOM 7501 N N . GLU B 1 70 ? -27.016 -68.062 -31.891 1 52.69 70 GLU B N 1
ATOM 7502 C CA . GLU B 1 70 ? -27.062 -67.375 -30.578 1 52.69 70 GLU B CA 1
ATOM 7503 C C . GLU B 1 70 ? -27.312 -65.875 -30.734 1 52.69 70 GLU B C 1
ATOM 7505 O O . GLU B 1 70 ? -28.016 -65.25 -29.906 1 52.69 70 GLU B O 1
ATOM 7510 N N . PHE B 1 71 ? -26.891 -65.375 -31.812 1 53.81 71 PHE B N 1
ATOM 7511 C CA . PHE B 1 71 ? -27.047 -63.938 -32.094 1 53.81 71 PHE B CA 1
ATOM 7512 C C . PHE B 1 71 ? -28.469 -63.625 -32.531 1 53.81 71 PHE B C 1
ATOM 7514 O O . PHE B 1 71 ? -28.984 -62.562 -32.281 1 53.81 71 PHE B O 1
ATOM 7521 N N . ALA B 1 72 ? -29.078 -64.5 -33.219 1 52.41 72 ALA B N 1
ATOM 7522 C CA . ALA B 1 72 ? -30.469 -64.25 -33.594 1 52.41 72 ALA B CA 1
ATOM 7523 C C . ALA B 1 72 ? -31.312 -63.875 -32.375 1 52.41 72 ALA B C 1
ATOM 7525 O O . ALA B 1 72 ? -32.125 -62.969 -32.469 1 52.41 72 ALA B O 1
ATOM 7526 N N . GLU B 1 73 ? -31.094 -64.5 -31.281 1 49.41 73 GLU B N 1
ATOM 7527 C CA . GLU B 1 73 ? -31.812 -64.125 -30.062 1 49.41 73 GLU B CA 1
ATOM 7528 C C . GLU B 1 73 ? -31.328 -62.812 -29.531 1 49.41 73 GLU B C 1
ATOM 7530 O O . GLU B 1 73 ? -32.125 -62 -29.062 1 49.41 73 GLU B O 1
ATOM 7535 N N . LEU B 1 74 ? -30.031 -62.625 -29.656 1 50.25 74 LEU B N 1
ATOM 7536 C CA . LEU B 1 74 ? -29.422 -61.375 -29.172 1 50.25 74 LEU B CA 1
ATOM 7537 C C . LEU B 1 74 ? -29.734 -60.219 -30.109 1 50.25 74 LEU B C 1
ATOM 7539 O O . LEU B 1 74 ? -29.938 -59.094 -29.656 1 50.25 74 LEU B O 1
ATOM 7543 N N . LYS B 1 75 ? -29.719 -60.531 -31.375 1 51.53 75 LYS B N 1
ATOM 7544 C CA . LYS B 1 75 ? -30 -59.531 -32.406 1 51.53 75 LYS B CA 1
ATOM 7545 C C . LYS B 1 75 ? -31.359 -58.875 -32.156 1 51.53 75 LYS B C 1
ATOM 7547 O O . LYS B 1 75 ? -31.5 -57.656 -32.344 1 51.53 75 LYS B O 1
ATOM 7552 N N . ALA B 1 76 ? -32.344 -59.656 -31.891 1 46.62 76 ALA B N 1
ATOM 7553 C CA . ALA B 1 76 ? -33.656 -59.062 -31.625 1 46.62 76 ALA B CA 1
ATOM 7554 C C . ALA B 1 76 ? -33.562 -58 -30.516 1 46.62 76 ALA B C 1
ATOM 7556 O O . ALA B 1 76 ? -34.219 -56.969 -30.562 1 46.62 76 ALA B O 1
ATOM 7557 N N . ASN B 1 77 ? -32.844 -58.344 -29.547 1 41.97 77 ASN B N 1
ATOM 7558 C CA . ASN B 1 77 ? -32.75 -57.438 -28.406 1 41.97 77 ASN B CA 1
ATOM 7559 C C . ASN B 1 77 ? -31.766 -56.281 -28.688 1 41.97 77 ASN B C 1
ATOM 7561 O O . ASN B 1 77 ? -31.984 -55.156 -28.219 1 41.97 77 ASN B O 1
ATOM 7565 N N . VAL B 1 78 ? -30.656 -56.562 -29.375 1 45.97 78 VAL B N 1
ATOM 7566 C CA . VAL B 1 78 ? -29.609 -55.594 -29.641 1 45.97 78 VAL B CA 1
ATOM 7567 C C . VAL B 1 78 ? -29.984 -54.719 -30.844 1 45.97 78 VAL B C 1
ATOM 7569 O O . VAL B 1 78 ? -29.734 -53.531 -30.859 1 45.97 78 VAL B O 1
ATOM 7572 N N . THR B 1 79 ? -30.453 -55.25 -32 1 44.44 79 THR B N 1
ATOM 7573 C CA . THR B 1 79 ? -30.75 -54.5 -33.219 1 44.44 79 THR B CA 1
ATOM 7574 C C . THR B 1 79 ? -31.828 -53.469 -32.969 1 44.44 79 THR B C 1
ATOM 7576 O O . THR B 1 79 ? -31.875 -52.438 -33.688 1 44.44 79 THR B O 1
ATOM 7579 N N . THR B 1 80 ? -32.906 -53.844 -32.344 1 39.16 80 THR B N 1
ATOM 7580 C CA . THR B 1 80 ? -33.938 -52.812 -32.219 1 39.16 80 THR B CA 1
ATOM 7581 C C . THR B 1 80 ? -33.344 -51.531 -31.672 1 39.16 80 THR B C 1
ATOM 7583 O O . THR B 1 80 ? -33.812 -50.438 -31.984 1 39.16 80 THR B O 1
ATOM 7586 N N . ASN B 1 81 ? -32.469 -51.656 -30.766 1 39.09 81 ASN B N 1
ATOM 7587 C CA . ASN B 1 81 ? -31.969 -50.469 -30.078 1 39.09 81 ASN B CA 1
ATOM 7588 C C . ASN B 1 81 ? -30.75 -49.875 -30.766 1 39.09 81 ASN B C 1
ATOM 7590 O O . ASN B 1 81 ? -30.328 -48.75 -30.438 1 39.09 81 ASN B O 1
ATOM 7594 N N . THR B 1 82 ? -30.078 -50.531 -31.641 1 40.66 82 THR B N 1
ATOM 7595 C CA . THR B 1 82 ? -28.797 -50.156 -32.219 1 40.66 82 THR B CA 1
ATOM 7596 C C . THR B 1 82 ? -28.984 -49.188 -33.406 1 40.66 82 THR B C 1
ATOM 7598 O O . THR B 1 82 ? -28.016 -48.719 -33.969 1 40.66 82 THR B O 1
ATOM 7601 N N . SER B 1 83 ? -30 -49.312 -34.188 1 38.38 83 SER B N 1
ATOM 7602 C CA . SER B 1 83 ? -30.031 -48.438 -35.375 1 38.38 83 SER B CA 1
ATOM 7603 C C . SER B 1 83 ? -29.703 -47 -35 1 38.38 83 SER B C 1
ATOM 7605 O O . SER B 1 83 ? -29.703 -46.125 -35.875 1 38.38 83 SER B O 1
ATOM 7607 N N . LYS B 1 84 ? -29.766 -46.656 -33.781 1 39.69 84 LYS B N 1
ATOM 7608 C CA . LYS B 1 84 ? -29.781 -45.219 -33.562 1 39.69 84 LYS B CA 1
ATOM 7609 C C . LYS B 1 84 ? -28.375 -44.625 -33.562 1 39.69 84 LYS B C 1
ATOM 7611 O O . LYS B 1 84 ? -27.469 -45.156 -32.938 1 39.69 84 LYS B O 1
ATOM 7616 N N . ASN B 1 85 ? -28 -44 -34.719 1 40.66 85 ASN B N 1
ATOM 7617 C CA . ASN B 1 85 ? -26.828 -43.188 -34.938 1 40.66 85 ASN B CA 1
ATOM 7618 C C . ASN B 1 85 ? -26.344 -42.5 -33.656 1 40.66 85 ASN B C 1
ATOM 7620 O O . ASN B 1 85 ? -27.156 -41.969 -32.906 1 40.66 85 ASN B O 1
ATOM 7624 N N . PHE B 1 86 ? -25.281 -42.938 -33.219 1 43.38 86 PHE B N 1
ATOM 7625 C CA . PHE B 1 86 ? -24.594 -42.219 -32.156 1 43.38 86 PHE B CA 1
ATOM 7626 C C . PHE B 1 86 ? -24.594 -40.719 -32.406 1 43.38 86 PHE B C 1
ATOM 7628 O O . PHE B 1 86 ? -24.156 -40.281 -33.469 1 43.38 86 PHE B O 1
ATOM 7635 N N . ARG B 1 87 ? -25.516 -40.062 -32 1 44.78 87 ARG B N 1
ATOM 7636 C CA . ARG B 1 87 ? -25.562 -38.625 -32.156 1 44.78 87 ARG B CA 1
ATOM 7637 C C . ARG B 1 87 ? -24.719 -37.906 -31.094 1 44.78 87 ARG B C 1
ATOM 7639 O O . ARG B 1 87 ? -24.906 -38.156 -29.906 1 44.78 87 ARG B O 1
ATOM 7646 N N . PHE B 1 88 ? -23.453 -37.688 -31.453 1 46.84 88 PHE B N 1
ATOM 7647 C CA . PHE B 1 88 ? -22.703 -36.844 -30.547 1 46.84 88 PHE B CA 1
ATOM 7648 C C . PHE B 1 88 ? -23.219 -35.406 -30.594 1 46.84 88 PHE B C 1
ATOM 7650 O O . PHE B 1 88 ? -23.516 -34.875 -31.688 1 46.84 88 PHE B O 1
ATOM 7657 N N . TYR B 1 89 ? -23.688 -35 -29.562 1 48.41 89 TYR B N 1
ATOM 7658 C CA . TYR B 1 89 ? -24.125 -33.594 -29.5 1 48.41 89 TYR B CA 1
ATOM 7659 C C . TYR B 1 89 ? -22.922 -32.656 -29.531 1 48.41 89 TYR B C 1
ATOM 7661 O O . TYR B 1 89 ? -21.984 -32.812 -28.75 1 48.41 89 TYR B O 1
ATOM 7669 N N . ASN B 1 90 ? -22.594 -32.156 -30.734 1 48.47 90 ASN B N 1
ATOM 7670 C CA . ASN B 1 90 ? -21.578 -31.125 -30.891 1 48.47 90 ASN B CA 1
ATOM 7671 C C . ASN B 1 90 ? -21.953 -29.859 -30.125 1 48.47 90 ASN B C 1
ATOM 7673 O O . ASN B 1 90 ? -22.984 -29.234 -30.406 1 48.47 90 ASN B O 1
ATOM 7677 N N . LEU B 1 91 ? -21.406 -29.828 -28.984 1 52.38 91 LEU B N 1
ATOM 7678 C CA . LEU B 1 91 ? -21.625 -28.625 -28.172 1 52.38 91 LEU B CA 1
ATOM 7679 C C . LEU B 1 91 ? -20.828 -27.453 -28.719 1 52.38 91 LEU B C 1
ATOM 7681 O O . LEU B 1 91 ? -20.812 -26.375 -28.125 1 52.38 91 LEU B O 1
ATOM 7685 N N . VAL B 1 92 ? -20.016 -27.609 -29.828 1 48.31 92 VAL B N 1
ATOM 7686 C CA . VAL B 1 92 ? -19.172 -26.531 -30.344 1 48.31 92 VAL B CA 1
ATOM 7687 C C . VAL B 1 92 ? -20.047 -25.297 -30.641 1 48.31 92 VAL B C 1
ATOM 7689 O O . VAL B 1 92 ? -19.672 -24.172 -30.328 1 48.31 92 VAL B O 1
ATOM 7692 N N . ASN B 1 93 ? -21.078 -25.484 -31.422 1 43.91 93 ASN B N 1
ATOM 7693 C CA . ASN B 1 93 ? -21.922 -24.359 -31.859 1 43.91 93 ASN B CA 1
ATOM 7694 C C . ASN B 1 93 ? -23.109 -24.172 -30.922 1 43.91 93 ASN B C 1
ATOM 7696 O O . ASN B 1 93 ? -24.266 -24.312 -31.344 1 43.91 93 ASN B O 1
ATOM 7700 N N . GLN B 1 94 ? -22.859 -24.375 -29.781 1 48.72 94 GLN B N 1
ATOM 7701 C CA . GLN B 1 94 ? -23.969 -24.234 -28.828 1 48.72 94 GLN B CA 1
ATOM 7702 C C . GLN B 1 94 ? -24.594 -22.844 -28.906 1 48.72 94 GLN B C 1
ATOM 7704 O O . GLN B 1 94 ? -23.891 -21.844 -28.812 1 48.72 94 GLN B O 1
ATOM 7709 N N . THR B 1 95 ? -25.656 -22.797 -29.625 1 47.72 95 THR B N 1
ATOM 7710 C CA . THR B 1 95 ? -26.453 -21.641 -29.25 1 47.72 95 THR B CA 1
ATOM 7711 C C . THR B 1 95 ? -26.812 -21.688 -27.766 1 47.72 95 THR B C 1
ATOM 7713 O O . THR B 1 95 ? -26.781 -22.766 -27.156 1 47.72 95 THR B O 1
ATOM 7716 N N . GLU B 1 96 ? -27.016 -20.609 -27.047 1 53.97 96 GLU B N 1
ATOM 7717 C CA . GLU B 1 96 ? -27.156 -20.375 -25.609 1 53.97 96 GLU B CA 1
ATOM 7718 C C . GLU B 1 96 ? -27.938 -21.484 -24.938 1 53.97 96 GLU B C 1
ATOM 7720 O O . GLU B 1 96 ? -27.609 -21.906 -23.812 1 53.97 96 GLU B O 1
ATOM 7725 N N . ASN B 1 97 ? -29.062 -22.109 -25.516 1 55.66 97 ASN B N 1
ATOM 7726 C CA . ASN B 1 97 ? -29.938 -23.016 -24.797 1 55.66 97 ASN B CA 1
ATOM 7727 C C . ASN B 1 97 ? -30.109 -24.344 -25.547 1 55.66 97 ASN B C 1
ATOM 7729 O O . ASN B 1 97 ? -30.875 -25.203 -25.109 1 55.66 97 ASN B O 1
ATOM 7733 N N . LYS B 1 98 ? -29.562 -24.625 -26.891 1 58.47 98 LYS B N 1
ATOM 7734 C CA . LYS B 1 98 ? -29.797 -25.875 -27.625 1 58.47 98 LYS B CA 1
ATOM 7735 C C . LYS B 1 98 ? -28.484 -26.453 -28.156 1 58.47 98 LYS B C 1
ATOM 7737 O O . LYS B 1 98 ? -27.625 -25.719 -28.641 1 58.47 98 LYS B O 1
ATOM 7742 N N . ALA B 1 99 ? -28.062 -27.625 -27.766 1 57.75 99 ALA B N 1
ATOM 7743 C CA . ALA B 1 99 ? -26.938 -28.359 -28.328 1 57.75 99 ALA B CA 1
ATOM 7744 C C . ALA B 1 99 ? -27.234 -28.812 -29.766 1 57.75 99 ALA B C 1
ATOM 7746 O O . ALA B 1 99 ? -28.359 -29.188 -30.078 1 57.75 99 ALA B O 1
ATOM 7747 N N . PHE B 1 100 ? -26.547 -28.266 -30.781 1 53.12 100 PHE B N 1
ATOM 7748 C CA . PHE B 1 100 ? -26.766 -28.75 -32.125 1 53.12 100 PHE B CA 1
ATOM 7749 C C . PHE B 1 100 ? -26.281 -30.172 -32.312 1 53.12 100 PHE B C 1
ATOM 7751 O O . PHE B 1 100 ? -25.219 -30.531 -31.781 1 53.12 100 PHE B O 1
ATOM 7758 N N . GLN B 1 101 ? -27.172 -31.047 -32.562 1 48.62 101 GLN B N 1
ATOM 7759 C CA . GLN B 1 101 ? -26.953 -32.469 -32.812 1 48.62 101 GLN B CA 1
ATOM 7760 C C . GLN B 1 101 ? -26.078 -32.688 -34.062 1 48.62 101 GLN B C 1
ATOM 7762 O O . GLN B 1 101 ? -26.516 -32.438 -35.188 1 48.62 101 GLN B O 1
ATOM 7767 N N . THR B 1 102 ? -24.875 -32.25 -34.094 1 49.03 102 THR B N 1
ATOM 7768 C CA . THR B 1 102 ? -24.156 -32.75 -35.25 1 49.03 102 THR B CA 1
ATOM 7769 C C . THR B 1 102 ? -23.703 -34.188 -35.062 1 49.03 102 THR B C 1
ATOM 7771 O O . THR B 1 102 ? -23.156 -34.531 -34 1 49.03 102 THR B O 1
ATOM 7774 N N . SER B 1 103 ? -24.344 -35.156 -35.719 1 47.62 103 SER B N 1
ATOM 7775 C CA . SER B 1 103 ? -24.062 -36.594 -35.688 1 47.62 103 SER B CA 1
ATOM 7776 C C . SER B 1 103 ? -22.641 -36.875 -36.156 1 47.62 103 SER B C 1
ATOM 7778 O O . SER B 1 103 ? -22.25 -36.469 -37.25 1 47.62 103 SER B O 1
ATOM 7780 N N . TYR B 1 104 ? -21.688 -36.875 -35.375 1 47.06 104 TYR B N 1
ATOM 7781 C CA . TYR B 1 104 ? -20.391 -37.344 -35.812 1 47.06 104 TYR B CA 1
ATOM 7782 C C . TYR B 1 104 ? -20.359 -38.875 -35.844 1 47.06 104 TYR B C 1
ATOM 7784 O O . TYR B 1 104 ? -20.719 -39.531 -34.844 1 47.06 104 TYR B O 1
ATOM 7792 N N . ASN B 1 105 ? -20.625 -39.562 -36.969 1 45.75 105 ASN B N 1
ATOM 7793 C CA . ASN B 1 105 ? -20.609 -41 -37.188 1 45.75 105 ASN B CA 1
ATOM 7794 C C . ASN B 1 105 ? -19.203 -41.562 -37.125 1 45.75 105 ASN B C 1
ATOM 7796 O O . ASN B 1 105 ? -18.344 -41.25 -37.938 1 45.75 105 ASN B O 1
ATOM 7800 N N . ASN B 1 106 ? -18.734 -41.812 -35.938 1 48.72 106 ASN B N 1
ATOM 7801 C CA . ASN B 1 106 ? -17.5 -42.625 -35.875 1 48.72 106 ASN B CA 1
ATOM 7802 C C . ASN B 1 106 ? -17.797 -44.094 -35.969 1 48.72 106 ASN B C 1
ATOM 7804 O O . ASN B 1 106 ? -18.234 -44.719 -35 1 48.72 106 ASN B O 1
ATOM 7808 N N . ASN B 1 107 ? -17.812 -44.625 -37.156 1 49.09 107 ASN B N 1
ATOM 7809 C CA . ASN B 1 107 ? -18.125 -46.031 -37.469 1 49.09 107 ASN B CA 1
ATOM 7810 C C . ASN B 1 107 ? -17.344 -46.969 -36.562 1 49.09 107 ASN B C 1
ATOM 7812 O O . ASN B 1 107 ? -17.875 -48 -36.125 1 49.09 107 ASN B O 1
ATOM 7816 N N . THR B 1 108 ? -16.125 -46.625 -36.281 1 48.19 108 THR B N 1
ATOM 7817 C CA . THR B 1 108 ? -15.305 -47.531 -35.5 1 48.19 108 THR B CA 1
ATOM 7818 C C . THR B 1 108 ? -15.844 -47.625 -34.062 1 48.19 108 THR B C 1
ATOM 7820 O O . THR B 1 108 ? -15.891 -48.719 -33.469 1 48.19 108 THR B O 1
ATOM 7823 N N . TYR B 1 109 ? -16.266 -46.594 -33.75 1 59.12 109 TYR B N 1
ATOM 7824 C CA . TYR B 1 109 ? -16.766 -46.594 -32.406 1 59.12 109 TYR B CA 1
ATOM 7825 C C . TYR B 1 109 ? -18.109 -47.312 -32.312 1 59.12 109 TYR B C 1
ATOM 7827 O O . TYR B 1 109 ? -18.359 -48.062 -31.359 1 59.12 109 TYR B O 1
ATOM 7835 N N . ASN B 1 110 ? -18.797 -47.156 -33.312 1 60.66 110 ASN B N 1
ATOM 7836 C CA . ASN B 1 110 ? -20.062 -47.844 -33.312 1 60.66 110 ASN B CA 1
ATOM 7837 C C . ASN B 1 110 ? -19.875 -49.344 -33.375 1 60.66 110 ASN B C 1
ATOM 7839 O O . ASN B 1 110 ? -20.594 -50.094 -32.688 1 60.66 110 ASN B O 1
ATOM 7843 N N . LYS B 1 111 ? -18.922 -49.656 -34.094 1 58.25 111 LYS B N 1
ATOM 7844 C CA . LYS B 1 111 ? -18.641 -51.062 -34.188 1 58.25 111 LYS B CA 1
ATOM 7845 C C . LYS B 1 111 ? -18.141 -51.625 -32.875 1 58.25 111 LYS B C 1
ATOM 7847 O O . LYS B 1 111 ? -18.5 -52.75 -32.5 1 58.25 111 LYS B O 1
ATOM 7852 N N . LEU B 1 112 ? -17.422 -50.812 -32.219 1 61.66 112 LEU B N 1
ATOM 7853 C CA . LEU B 1 112 ? -16.922 -51.219 -30.906 1 61.66 112 LEU B CA 1
ATOM 7854 C C . LEU B 1 112 ? -18.062 -51.375 -29.906 1 61.66 112 LEU B C 1
ATOM 7856 O O . LEU B 1 112 ? -18.109 -52.312 -29.141 1 61.66 112 LEU B O 1
ATOM 7860 N N . VAL B 1 113 ? -18.922 -50.469 -30.047 1 67.38 113 VAL B N 1
ATOM 7861 C CA . VAL B 1 113 ? -20.047 -50.5 -29.109 1 67.38 113 VAL B CA 1
ATOM 7862 C C . VAL B 1 113 ? -20.922 -51.719 -29.406 1 67.38 113 VAL B C 1
ATOM 7864 O O . VAL B 1 113 ? -21.391 -52.375 -28.469 1 67.38 113 VAL B O 1
ATOM 7867 N N . GLU B 1 114 ? -21 -52 -30.641 1 63.41 114 GLU B N 1
ATOM 7868 C CA . GLU B 1 114 ? -21.781 -53.188 -31 1 63.41 114 GLU B CA 1
ATOM 7869 C C . GLU B 1 114 ? -21.125 -54.469 -30.516 1 63.41 114 GLU B C 1
ATOM 7871 O O . GLU B 1 114 ? -21.797 -55.344 -29.969 1 63.41 114 GLU B O 1
ATOM 7876 N N . SER B 1 115 ? -19.891 -54.406 -30.734 1 61.19 115 SER B N 1
ATOM 7877 C CA . SER B 1 115 ? -19.156 -55.594 -30.328 1 61.19 115 SER B CA 1
ATOM 7878 C C . SER B 1 115 ? -19.234 -55.812 -28.812 1 61.19 115 SER B C 1
ATOM 7880 O O . SER B 1 115 ? -19.484 -56.938 -28.344 1 61.19 115 SER B O 1
ATOM 7882 N N . ILE B 1 116 ? -19.125 -54.781 -28.172 1 64.75 116 ILE B N 1
ATOM 7883 C CA . ILE B 1 116 ? -19.078 -54.875 -26.719 1 64.75 116 ILE B CA 1
ATOM 7884 C C . ILE B 1 116 ? -20.484 -55.188 -26.188 1 64.75 116 ILE B C 1
ATOM 7886 O O . ILE B 1 116 ? -20.625 -55.938 -25.219 1 64.75 116 ILE B O 1
ATOM 7890 N N . THR B 1 117 ? -21.406 -54.75 -26.875 1 65.19 117 THR B N 1
ATOM 7891 C CA . THR B 1 117 ? -22.766 -55.094 -26.469 1 65.19 117 THR B CA 1
ATOM 7892 C C . THR B 1 117 ? -23.031 -56.562 -26.609 1 65.19 117 THR B C 1
ATOM 7894 O O . THR B 1 117 ? -23.656 -57.188 -25.719 1 65.19 117 THR B O 1
ATOM 7897 N N . VAL B 1 118 ? -22.531 -57.031 -27.672 1 61.28 118 VAL B N 1
ATOM 7898 C CA . VAL B 1 118 ? -22.719 -58.469 -27.891 1 61.28 118 VAL B CA 1
ATOM 7899 C C . VAL B 1 118 ? -21.938 -59.25 -26.828 1 61.28 118 VAL B C 1
ATOM 7901 O O . VAL B 1 118 ? -22.469 -60.219 -26.266 1 61.28 118 VAL B O 1
ATOM 7904 N N . LEU B 1 119 ? -20.797 -58.781 -26.562 1 60.16 119 LEU B N 1
ATOM 7905 C CA . LEU B 1 119 ? -19.953 -59.5 -25.594 1 60.16 119 LEU B CA 1
ATOM 7906 C C . LEU B 1 119 ? -20.578 -59.406 -24.203 1 60.16 119 LEU B C 1
ATOM 7908 O O . LEU B 1 119 ? -20.516 -60.375 -23.438 1 60.16 119 LEU B O 1
ATOM 7912 N N . ASN B 1 120 ? -21.094 -58.312 -23.875 1 62.12 120 ASN B N 1
ATOM 7913 C CA . ASN B 1 120 ? -21.75 -58.156 -22.578 1 62.12 120 ASN B CA 1
ATOM 7914 C C . ASN B 1 120 ? -22.938 -59.094 -22.422 1 62.12 120 ASN B C 1
ATOM 7916 O O . ASN B 1 120 ? -23.188 -59.625 -21.344 1 62.12 120 ASN B O 1
ATOM 7920 N N . TYR B 1 121 ? -23.562 -59.188 -23.469 1 59.41 121 TYR B N 1
ATOM 7921 C CA . TYR B 1 121 ? -24.703 -60.094 -23.422 1 59.41 121 TYR B CA 1
ATOM 7922 C C . TYR B 1 121 ? -24.266 -61.531 -23.219 1 59.41 121 TYR B C 1
ATOM 7924 O O . TYR B 1 121 ? -24.922 -62.312 -22.5 1 59.41 121 TYR B O 1
ATOM 7932 N N . GLN B 1 122 ? -23.125 -61.75 -23.781 1 53.75 122 GLN B N 1
ATOM 7933 C CA . GLN B 1 122 ? -22.656 -63.125 -23.703 1 53.75 122 GLN B CA 1
ATOM 7934 C C . GLN B 1 122 ? -21.969 -63.406 -22.375 1 53.75 122 GLN B C 1
ATOM 7936 O O . GLN B 1 122 ? -22.219 -64.438 -21.75 1 53.75 122 GLN B O 1
ATOM 7941 N N . SER B 1 123 ? -21.016 -62.5 -21.984 1 54.62 123 SER B N 1
ATOM 7942 C CA . SER B 1 123 ? -20.141 -62.844 -20.859 1 54.62 123 SER B CA 1
ATOM 7943 C C . SER B 1 123 ? -20.547 -62.062 -19.609 1 54.62 123 SER B C 1
ATOM 7945 O O . SER B 1 123 ? -20.141 -62.406 -18.5 1 54.62 123 SER B O 1
ATOM 7947 N N . LYS B 1 124 ? -21.578 -61.25 -19.672 1 57.09 124 LYS B N 1
ATOM 7948 C CA . LYS B 1 124 ? -21.969 -60.375 -18.562 1 57.09 124 LYS B CA 1
ATOM 7949 C C . LYS B 1 124 ? -20.734 -59.844 -17.844 1 57.09 124 LYS B C 1
ATOM 7951 O O . LYS B 1 124 ? -20.672 -59.844 -16.609 1 57.09 124 LYS B O 1
ATOM 7956 N N . ALA B 1 125 ? -19.625 -59.625 -18.688 1 61.38 125 ALA B N 1
ATOM 7957 C CA . ALA B 1 125 ? -18.391 -59.188 -18.078 1 61.38 125 ALA B CA 1
ATOM 7958 C C . ALA B 1 125 ? -18.5 -57.719 -17.641 1 61.38 125 ALA B C 1
ATOM 7960 O O . ALA B 1 125 ? -19.016 -56.875 -18.375 1 61.38 125 ALA B O 1
ATOM 7961 N N . PRO B 1 126 ? -18.047 -57.406 -16.438 1 71.31 126 PRO B N 1
ATOM 7962 C CA . PRO B 1 126 ? -18.156 -56.062 -15.883 1 71.31 126 PRO B CA 1
ATOM 7963 C C . PRO B 1 126 ? -17.375 -55 -16.688 1 71.31 126 PRO B C 1
ATOM 7965 O O . PRO B 1 126 ? -17.797 -53.875 -16.797 1 71.31 126 PRO B O 1
ATOM 7968 N N . GLN B 1 127 ? -16.344 -55.344 -17.375 1 75.25 127 GLN B N 1
ATOM 7969 C CA . GLN B 1 127 ? -15.539 -54.375 -18.125 1 75.25 127 GLN B CA 1
ATOM 7970 C C . GLN B 1 127 ? -16.297 -53.844 -19.328 1 75.25 127 GLN B C 1
ATOM 7972 O O . GLN B 1 127 ? -16.219 -52.656 -19.641 1 75.25 127 GLN B O 1
ATOM 7977 N N . GLN B 1 128 ? -17.016 -54.719 -19.969 1 72.12 128 GLN B N 1
ATOM 7978 C CA . GLN B 1 128 ? -17.781 -54.312 -21.141 1 72.12 128 GLN B CA 1
ATOM 7979 C C . GLN B 1 128 ? -18.938 -53.406 -20.75 1 72.12 128 GLN B C 1
ATOM 7981 O O . GLN B 1 128 ? -19.266 -52.438 -21.469 1 72.12 128 GLN B O 1
ATOM 7986 N N . ARG B 1 129 ? -19.453 -53.625 -19.719 1 75.56 129 ARG B N 1
ATOM 7987 C CA . ARG B 1 129 ? -20.531 -52.781 -19.219 1 75.56 129 ARG B CA 1
ATOM 7988 C C . ARG B 1 129 ? -20 -51.406 -18.844 1 75.56 129 ARG B C 1
ATOM 7990 O O . ARG B 1 129 ? -20.641 -50.375 -19.125 1 75.56 129 ARG B O 1
ATOM 7997 N N . GLU B 1 130 ? -18.891 -51.438 -18.219 1 83.88 130 GLU B N 1
ATOM 7998 C CA . GLU B 1 130 ? -18.281 -50.156 -17.859 1 83.88 130 GLU B CA 1
ATOM 7999 C C . GLU B 1 130 ? -17.891 -49.375 -19.094 1 83.88 130 GLU B C 1
ATOM 8001 O O . GLU B 1 130 ? -17.953 -48.125 -19.078 1 83.88 130 GLU B O 1
ATOM 8006 N N . PHE B 1 131 ? -17.484 -50.062 -20.078 1 80.06 131 PHE B N 1
ATOM 8007 C CA . PHE B 1 131 ? -17.188 -49.375 -21.344 1 80.06 131 PHE B CA 1
ATOM 8008 C C . PHE B 1 131 ? -18.422 -48.656 -21.875 1 80.06 131 PHE B C 1
ATOM 8010 O O . PHE B 1 131 ? -18.359 -47.531 -22.312 1 80.06 131 PHE B O 1
ATOM 8017 N N . LEU B 1 132 ? -19.516 -49.312 -21.859 1 78.25 132 LEU B N 1
ATOM 8018 C CA . LEU B 1 132 ? -20.766 -48.719 -22.312 1 78.25 132 LEU B CA 1
ATOM 8019 C C . LEU B 1 132 ? -21.156 -47.531 -21.438 1 78.25 132 LEU B C 1
ATOM 8021 O O . LEU B 1 132 ? -21.656 -46.531 -21.938 1 78.25 132 LEU B O 1
ATOM 8025 N N . ALA B 1 133 ? -20.891 -47.625 -20.219 1 85.19 133 ALA B N 1
ATOM 8026 C CA . ALA B 1 133 ? -21.156 -46.531 -19.297 1 85.19 133 ALA B CA 1
ATOM 8027 C C . ALA B 1 133 ? -20.281 -45.312 -19.625 1 85.19 133 ALA B C 1
ATOM 8029 O O . ALA B 1 133 ? -20.75 -44.188 -19.547 1 85.19 133 ALA B O 1
ATOM 8030 N N . ASN B 1 134 ? -19.047 -45.562 -19.953 1 87.62 134 ASN B N 1
ATOM 8031 C CA . ASN B 1 134 ? -18.141 -44.469 -20.328 1 87.62 134 ASN B CA 1
ATOM 8032 C C . ASN B 1 134 ? -18.609 -43.75 -21.594 1 87.62 134 ASN B C 1
ATOM 8034 O O . ASN B 1 134 ? -18.594 -42.531 -21.641 1 87.62 134 ASN B O 1
ATOM 8038 N N . VAL B 1 135 ? -19.016 -44.469 -22.469 1 81.19 135 VAL B N 1
ATOM 8039 C CA . VAL B 1 135 ? -19.469 -43.875 -23.719 1 81.19 135 VAL B CA 1
ATOM 8040 C C . VAL B 1 135 ? -20.766 -43.125 -23.484 1 81.19 135 VAL B C 1
ATOM 8042 O O . VAL B 1 135 ? -20.984 -42.062 -24.094 1 81.19 135 VAL B O 1
ATOM 8045 N N . CYS B 1 136 ? -21.516 -43.656 -22.641 1 83.06 136 CYS B N 1
ATOM 8046 C CA . CYS B 1 136 ? -22.734 -42.938 -22.281 1 83.06 136 CYS B CA 1
ATOM 8047 C C . CYS B 1 136 ? -22.422 -41.625 -21.625 1 83.06 136 CYS B C 1
ATOM 8049 O O . CYS B 1 136 ? -23.016 -40.594 -21.953 1 83.06 136 CYS B O 1
ATOM 8051 N N . ALA B 1 137 ? -21.516 -41.625 -20.734 1 89.06 137 ALA B N 1
ATOM 8052 C CA . ALA B 1 137 ? -21.094 -40.406 -20.078 1 89.06 137 ALA B CA 1
ATOM 8053 C C . ALA B 1 137 ? -20.5 -39.406 -21.062 1 89.06 137 ALA B C 1
ATOM 8055 O O . ALA B 1 137 ? -20.734 -38.219 -20.969 1 89.06 137 ALA B O 1
ATOM 8056 N N . ALA B 1 138 ? -19.719 -39.906 -22 1 85.94 138 ALA B N 1
ATOM 8057 C CA . ALA B 1 138 ? -19.125 -39.031 -23.016 1 85.94 138 ALA B CA 1
ATOM 8058 C C . ALA B 1 138 ? -20.188 -38.406 -23.906 1 85.94 138 ALA B C 1
ATOM 8060 O O . ALA B 1 138 ? -19.953 -37.344 -24.5 1 85.94 138 ALA B O 1
ATOM 8061 N N . ASN B 1 139 ? -21.328 -39.125 -23.891 1 81.12 139 ASN B N 1
ATOM 8062 C CA . ASN B 1 139 ? -22.453 -38.562 -24.641 1 81.12 139 ASN B CA 1
ATOM 8063 C C . ASN B 1 139 ? -23.391 -37.781 -23.719 1 81.12 139 ASN B C 1
ATOM 8065 O O . ASN B 1 139 ? -24.562 -37.562 -24.062 1 81.12 139 ASN B O 1
ATOM 8069 N N . HIS B 1 140 ? -22.922 -37.5 -22.656 1 85.5 140 HIS B N 1
ATOM 8070 C CA . HIS B 1 140 ? -23.609 -36.656 -21.688 1 85.5 140 HIS B CA 1
ATOM 8071 C C . HIS B 1 140 ? -24.969 -37.25 -21.312 1 85.5 140 HIS B C 1
ATOM 8073 O O . HIS B 1 140 ? -25.953 -36.531 -21.172 1 85.5 140 HIS B O 1
ATOM 8079 N N . PHE B 1 141 ? -25.078 -38.594 -21.391 1 81 141 PHE B N 1
ATOM 8080 C CA . PHE B 1 141 ? -26.188 -39.375 -20.891 1 81 141 PHE B CA 1
ATOM 8081 C C . PHE B 1 141 ? -27.453 -39.125 -21.703 1 81 141 PHE B C 1
ATOM 8083 O O . PHE B 1 141 ? -28.562 -39.188 -21.172 1 81 141 PHE B O 1
ATOM 8090 N N . SER B 1 142 ? -27.141 -38.75 -22.859 1 75.19 142 SER B N 1
ATOM 8091 C CA . SER B 1 142 ? -28.297 -38.594 -23.734 1 75.19 142 SER B CA 1
ATOM 8092 C C . SER B 1 142 ? -29 -39.906 -23.969 1 75.19 142 SER B C 1
ATOM 8094 O O . SER B 1 142 ? -28.391 -40.875 -24.391 1 75.19 142 SER B O 1
ATOM 8096 N N . LEU B 1 143 ? -30.312 -39.969 -23.672 1 65.38 143 LEU B N 1
ATOM 8097 C CA . LEU B 1 143 ? -31.094 -41.219 -23.781 1 65.38 143 LEU B CA 1
ATOM 8098 C C . LEU B 1 143 ? -31.281 -41.594 -25.25 1 65.38 143 LEU B C 1
ATOM 8100 O O . LEU B 1 143 ? -31.641 -42.75 -25.547 1 65.38 143 LEU B O 1
ATOM 8104 N N . LYS B 1 144 ? -30.953 -40.719 -26.047 1 64.56 144 LYS B N 1
ATOM 8105 C CA . LYS B 1 144 ? -31.078 -41.031 -27.469 1 64.56 144 LYS B CA 1
ATOM 8106 C C . LYS B 1 144 ? -29.844 -41.781 -27.969 1 64.56 144 LYS B C 1
ATOM 8108 O O . LYS B 1 144 ? -29.875 -42.406 -29.031 1 64.56 144 LYS B O 1
ATOM 8113 N N . SER B 1 145 ? -28.844 -41.812 -27.062 1 67.69 145 SER B N 1
ATOM 8114 C CA . SER B 1 145 ? -27.641 -42.5 -27.469 1 67.69 145 SER B CA 1
ATOM 8115 C C . SER B 1 145 ? -27.75 -44 -27.234 1 67.69 145 SER B C 1
ATOM 8117 O O . SER B 1 145 ? -28.344 -44.438 -26.25 1 67.69 145 SER B O 1
ATOM 8119 N N . GLN B 1 146 ? -27.359 -44.781 -28.172 1 65.5 146 GLN B N 1
ATOM 8120 C CA . GLN B 1 146 ? -27.438 -46.219 -28.109 1 65.5 146 GLN B CA 1
ATOM 8121 C C . GLN B 1 146 ? -26.672 -46.75 -26.906 1 65.5 146 GLN B C 1
ATOM 8123 O O . GLN B 1 146 ? -27.125 -47.719 -26.25 1 65.5 146 GLN B O 1
ATOM 8128 N N . ALA B 1 147 ? -25.578 -46.125 -26.688 1 71.5 147 ALA B N 1
ATOM 8129 C CA . ALA B 1 147 ? -24.766 -46.594 -25.578 1 71.5 147 ALA B CA 1
ATOM 8130 C C . ALA B 1 147 ? -25.5 -46.438 -24.25 1 71.5 147 ALA B C 1
ATOM 8132 O O . ALA B 1 147 ? -25.453 -47.312 -23.391 1 71.5 147 ALA B O 1
ATOM 8133 N N . CYS B 1 148 ? -26.234 -45.406 -24.156 1 77.19 148 CYS B N 1
ATOM 8134 C CA . CYS B 1 148 ? -26.938 -45.156 -22.906 1 77.19 148 CYS B CA 1
ATOM 8135 C C . CYS B 1 148 ? -28.141 -46.062 -22.75 1 77.19 148 CYS B C 1
ATOM 8137 O O . CYS B 1 148 ? -28.438 -46.531 -21.656 1 77.19 148 CYS B O 1
ATOM 8139 N N . THR B 1 149 ? -28.828 -46.25 -23.859 1 70.88 149 THR B N 1
ATOM 8140 C CA . THR B 1 149 ? -29.984 -47.156 -23.828 1 70.88 149 THR B CA 1
ATOM 8141 C C . THR B 1 149 ? -29.547 -48.562 -23.469 1 70.88 149 THR B C 1
ATOM 8143 O O . THR B 1 149 ? -30.219 -49.25 -22.688 1 70.88 149 THR B O 1
ATOM 8146 N N . LEU B 1 150 ? -28.5 -48.938 -24 1 68.88 150 LEU B N 1
ATOM 8147 C CA . LEU B 1 150 ? -28 -50.281 -23.734 1 68.88 150 LEU B CA 1
ATOM 8148 C C . LEU B 1 150 ? -27.484 -50.406 -22.312 1 68.88 150 LEU B C 1
ATOM 8150 O O . LEU B 1 150 ? -27.672 -51.406 -21.641 1 68.88 150 LEU B O 1
ATOM 8154 N N . ALA B 1 151 ? -26.844 -49.375 -21.906 1 71.69 151 ALA B N 1
ATOM 8155 C CA . ALA B 1 151 ? -26.312 -49.375 -20.547 1 71.69 151 ALA B CA 1
ATOM 8156 C C . ALA B 1 151 ? -27.422 -49.406 -19.5 1 71.69 151 ALA B C 1
ATOM 8158 O O . ALA B 1 151 ? -27.281 -50.031 -18.453 1 71.69 151 ALA B O 1
ATOM 8159 N N . THR B 1 152 ? -28.516 -48.75 -19.812 1 67.12 152 THR B N 1
ATOM 8160 C CA . THR B 1 152 ? -29.609 -48.688 -18.844 1 67.12 152 THR B CA 1
ATOM 8161 C C . THR B 1 152 ? -30.531 -49.875 -18.984 1 67.12 152 THR B C 1
ATOM 8163 O O . THR B 1 152 ? -31.25 -50.219 -18.047 1 67.12 152 THR B O 1
ATOM 8166 N N . SER B 1 153 ? -30.766 -50.344 -20.156 1 60.12 153 SER B N 1
ATOM 8167 C CA . SER B 1 153 ? -31.688 -51.438 -20.359 1 60.12 153 SER B CA 1
ATOM 8168 C C . SER B 1 153 ? -31.328 -52.625 -19.484 1 60.12 153 SER B C 1
ATOM 8170 O O . SER B 1 153 ? -32.188 -53.438 -19.094 1 60.12 153 SER B O 1
ATOM 8172 N N . PHE B 1 154 ? -30.109 -52.656 -19.125 1 52.66 154 PHE B N 1
ATOM 8173 C CA . PHE B 1 154 ? -29.75 -53.812 -18.297 1 52.66 154 PHE B CA 1
ATOM 8174 C C . PHE B 1 154 ? -30.156 -53.594 -16.844 1 52.66 154 PHE B C 1
ATOM 8176 O O . PHE B 1 154 ? -30.25 -54.531 -16.062 1 52.66 154 PHE B O 1
ATOM 8183 N N . ALA B 1 155 ? -30.422 -52.344 -16.438 1 50.09 155 ALA B N 1
ATOM 8184 C CA . ALA B 1 155 ? -30.812 -51.938 -15.078 1 50.09 155 ALA B CA 1
ATOM 8185 C C . ALA B 1 155 ? -32.25 -52.344 -14.781 1 50.09 155 ALA B C 1
ATOM 8187 O O . ALA B 1 155 ? -32.594 -52.625 -13.641 1 50.09 155 ALA B O 1
ATOM 8188 N N . ASP B 1 156 ? -33.281 -52.156 -15.641 1 45.47 156 ASP B N 1
ATOM 8189 C CA . ASP B 1 156 ? -34.688 -52.375 -15.344 1 45.47 156 ASP B CA 1
ATOM 8190 C C . ASP B 1 156 ? -34.906 -53.781 -14.797 1 45.47 156 ASP B C 1
ATOM 8192 O O . ASP B 1 156 ? -35.938 -54.062 -14.148 1 45.47 156 ASP B O 1
ATOM 8196 N N . ILE B 1 157 ? -34.281 -54.688 -15.172 1 40.03 157 ILE B N 1
ATOM 8197 C CA . ILE B 1 157 ? -34.75 -56.031 -14.773 1 40.03 157 ILE B CA 1
ATOM 8198 C C . ILE B 1 157 ? -34.594 -56.188 -13.266 1 40.03 157 ILE B C 1
ATOM 8200 O O . ILE B 1 157 ? -35.312 -56.969 -12.633 1 40.03 157 ILE B O 1
ATOM 8204 N N . MET B 1 158 ? -33.5 -55.781 -12.516 1 40.81 158 MET B N 1
ATOM 8205 C CA . MET B 1 158 ? -33.312 -56.344 -11.188 1 40.81 158 MET B CA 1
ATOM 8206 C C . MET B 1 158 ? -33.781 -55.375 -10.109 1 40.81 158 MET B C 1
ATOM 8208 O O . MET B 1 158 ? -33.281 -54.25 -10.055 1 40.81 158 MET B O 1
ATOM 8212 N N . THR B 1 159 ? -34.969 -55.375 -9.633 1 45.75 159 THR B N 1
ATOM 8213 C CA . THR B 1 159 ? -35.688 -54.781 -8.5 1 45.75 159 THR B CA 1
ATOM 8214 C C . THR B 1 159 ? -34.781 -54.719 -7.281 1 45.75 159 THR B C 1
ATOM 8216 O O . THR B 1 159 ? -35.094 -54.062 -6.293 1 45.75 159 THR B O 1
ATOM 8219 N N . ALA B 1 160 ? -33.75 -55.5 -7.031 1 47.25 160 ALA B N 1
ATOM 8220 C CA . ALA B 1 160 ? -33.156 -55.625 -5.699 1 47.25 160 ALA B CA 1
ATOM 8221 C C . ALA B 1 160 ? -32.094 -54.562 -5.465 1 47.25 160 ALA B C 1
ATOM 8223 O O . ALA B 1 160 ? -31.453 -54.125 -6.41 1 47.25 160 ALA B O 1
ATOM 8224 N N . LYS B 1 161 ? -32.25 -53.781 -4.27 1 58.34 161 LYS B N 1
ATOM 8225 C CA . LYS B 1 161 ? -31.406 -52.75 -3.67 1 58.34 161 LYS B CA 1
ATOM 8226 C C . LYS B 1 161 ? -30.016 -53.312 -3.361 1 58.34 161 LYS B C 1
ATOM 8228 O O . LYS B 1 161 ? -29.875 -54.438 -2.869 1 58.34 161 LYS B O 1
ATOM 8233 N N . GLN B 1 162 ? -28.906 -52.688 -4.074 1 58.25 162 GLN B N 1
ATOM 8234 C CA . GLN B 1 162 ? -27.547 -53.062 -3.68 1 58.25 162 GLN B CA 1
ATOM 8235 C C . GLN B 1 162 ? -26.953 -52.062 -2.727 1 58.25 162 GLN B C 1
ATOM 8237 O O . GLN B 1 162 ? -27.188 -50.844 -2.869 1 58.25 162 GLN B O 1
ATOM 8242 N N . TYR B 1 163 ? -26.219 -52.406 -1.736 1 59.41 163 TYR B N 1
ATOM 8243 C CA . TYR B 1 163 ? -25.438 -51.656 -0.75 1 59.41 163 TYR B CA 1
ATOM 8244 C C . TYR B 1 163 ? -26.328 -50.719 0.054 1 59.41 163 TYR B C 1
ATOM 8246 O O . TYR B 1 163 ? -25.875 -49.656 0.473 1 59.41 163 TYR B O 1
ATOM 8254 N N . ASP B 1 164 ? -27.5 -51.062 0.121 1 56.97 164 ASP B N 1
ATOM 8255 C CA . ASP B 1 164 ? -28.469 -50.312 0.917 1 56.97 164 ASP B CA 1
ATOM 8256 C C . ASP B 1 164 ? -28.75 -48.938 0.313 1 56.97 164 ASP B C 1
ATOM 8258 O O . ASP B 1 164 ? -29.141 -48 1.027 1 56.97 164 ASP B O 1
ATOM 8262 N N . TYR B 1 165 ? -28.344 -48.812 -0.955 1 67.69 165 TYR B N 1
ATOM 8263 C CA . TYR B 1 165 ? -28.703 -47.594 -1.687 1 67.69 165 TYR B CA 1
ATOM 8264 C C . TYR B 1 165 ? -29.875 -47.844 -2.629 1 67.69 165 TYR B C 1
ATOM 8266 O O . TYR B 1 165 ? -29.812 -48.75 -3.467 1 67.69 165 TYR B O 1
ATOM 8274 N N . ASN B 1 166 ? -30.859 -47.188 -2.371 1 63.81 166 ASN B N 1
ATOM 8275 C CA . ASN B 1 166 ? -32.094 -47.438 -3.096 1 63.81 166 ASN B CA 1
ATOM 8276 C C . ASN B 1 166 ? -31.922 -47.25 -4.602 1 63.81 166 ASN B C 1
ATOM 8278 O O . ASN B 1 166 ? -32.625 -47.875 -5.398 1 63.81 166 ASN B O 1
ATOM 8282 N N . PHE B 1 167 ? -30.969 -46.531 -4.906 1 67.75 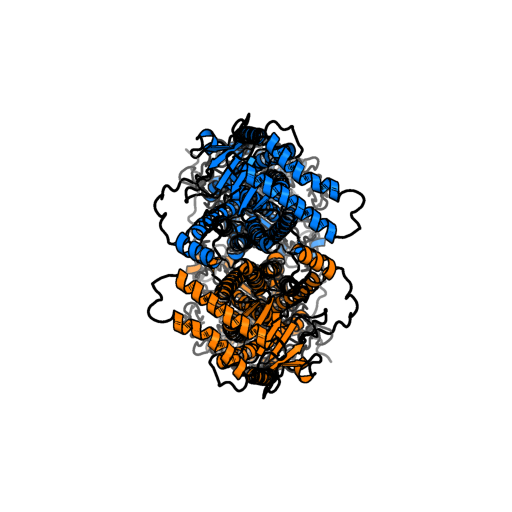167 PHE B N 1
ATOM 8283 C CA . PHE B 1 167 ? -30.875 -46.188 -6.324 1 67.75 167 PHE B CA 1
ATOM 8284 C C . PHE B 1 167 ? -29.906 -47.125 -7.035 1 67.75 167 PHE B C 1
ATOM 8286 O O . PHE B 1 167 ? -29.766 -47.062 -8.258 1 67.75 167 PHE B O 1
ATOM 8293 N N . TRP B 1 168 ? -29.281 -47.906 -6.348 1 72.12 168 TRP B N 1
ATOM 8294 C CA . TRP B 1 168 ? -28.297 -48.781 -6.957 1 72.12 168 TRP B CA 1
ATOM 8295 C C . TRP B 1 168 ? -28.906 -50.156 -7.312 1 72.12 168 TRP B C 1
ATOM 8297 O O . TRP B 1 168 ? -29.203 -50.938 -6.426 1 72.12 168 TRP B O 1
ATOM 8307 N N . PRO B 1 169 ? -29.141 -50.312 -8.672 1 64.88 169 PRO B N 1
ATOM 8308 C CA . PRO B 1 169 ? -29.719 -51.625 -9.062 1 64.88 169 PRO B CA 1
ATOM 8309 C C . PRO B 1 169 ? -28.812 -52.781 -8.727 1 64.88 169 PRO B C 1
ATOM 8311 O O . PRO B 1 169 ? -27.578 -52.656 -8.742 1 64.88 169 PRO B O 1
ATOM 8314 N N . LYS B 1 170 ? -29.438 -53.844 -8.297 1 57.94 170 LYS B N 1
ATOM 8315 C CA . LYS B 1 170 ? -28.688 -55.062 -7.98 1 57.94 170 LYS B CA 1
ATOM 8316 C C . LYS B 1 170 ? -27.938 -55.562 -9.203 1 57.94 170 LYS B C 1
ATOM 8318 O O . LYS B 1 170 ? -28.516 -55.719 -10.273 1 57.94 170 LYS B O 1
ATOM 8323 N N . ASN B 1 171 ? -26.594 -55.781 -9.156 1 54.31 171 ASN B N 1
ATOM 8324 C CA . ASN B 1 171 ? -25.688 -56.375 -10.148 1 54.31 171 ASN B CA 1
ATOM 8325 C C . ASN B 1 171 ? -25.594 -55.5 -11.398 1 54.31 171 ASN B C 1
ATOM 8327 O O . ASN B 1 171 ? -25.391 -56 -12.5 1 54.31 171 ASN B O 1
ATOM 8331 N N . ASP B 1 172 ? -26.109 -54.219 -11.281 1 62.78 172 ASP B N 1
ATOM 8332 C CA . ASP B 1 172 ? -26.016 -53.344 -12.461 1 62.78 172 ASP B CA 1
ATOM 8333 C C . ASP B 1 172 ? -25.266 -52.062 -12.156 1 62.78 172 ASP B C 1
ATOM 8335 O O . ASP B 1 172 ? -24.906 -51.812 -11.008 1 62.78 172 ASP B O 1
ATOM 8339 N N . LEU B 1 173 ? -25.047 -51.375 -13.305 1 75.69 173 LEU B N 1
ATOM 8340 C CA . LEU B 1 173 ? -24.328 -50.125 -13.266 1 75.69 173 LEU B CA 1
ATOM 8341 C C . LEU B 1 173 ? -25.219 -49 -12.734 1 75.69 173 LEU B C 1
ATOM 8343 O O . LEU B 1 173 ? -26.391 -48.938 -13.062 1 75.69 173 LEU B O 1
ATOM 8347 N N . PHE B 1 174 ? -24.766 -48.344 -11.711 1 79.81 174 PHE B N 1
ATOM 8348 C CA . PHE B 1 174 ? -25.422 -47.125 -11.227 1 79.81 174 PHE B CA 1
ATOM 8349 C C . PHE B 1 174 ? -24.891 -45.906 -11.969 1 79.81 174 PHE B C 1
ATOM 8351 O O . PHE B 1 174 ? -23.828 -45.375 -11.641 1 79.81 174 PHE B O 1
ATOM 8358 N N . LEU B 1 175 ? -25.625 -45.438 -13.008 1 84 175 LEU B N 1
ATOM 8359 C CA . LEU B 1 175 ? -25.141 -44.344 -13.844 1 84 175 LEU B CA 1
ATOM 8360 C C . LEU B 1 175 ? -26.031 -43.125 -13.711 1 84 175 LEU B C 1
ATOM 8362 O O . LEU B 1 175 ? -25.547 -42 -13.883 1 84 175 LEU B O 1
ATOM 8366 N N . THR B 1 176 ? -27.312 -43.344 -13.562 1 83.06 176 THR B N 1
ATOM 8367 C CA . THR B 1 176 ? -28.203 -42.188 -13.547 1 83.06 176 THR B CA 1
ATOM 8368 C C . THR B 1 176 ? -29.234 -42.312 -12.43 1 83.06 176 THR B C 1
ATOM 8370 O O . THR B 1 176 ? -29.5 -43.438 -11.945 1 83.06 176 THR B O 1
ATOM 8373 N N . TYR B 1 177 ? -29.688 -41.125 -11.969 1 79.5 177 TYR B N 1
ATOM 8374 C CA . TYR B 1 177 ? -30.797 -41.062 -11.016 1 79.5 177 TYR B CA 1
ATOM 8375 C C . TYR B 1 177 ? -32.125 -40.844 -11.734 1 79.5 177 TYR B C 1
ATOM 8377 O O . TYR B 1 177 ? -32.844 -39.875 -11.438 1 79.5 177 TYR B O 1
ATOM 8385 N N . ILE B 1 178 ? -32.406 -41.562 -12.68 1 66.88 178 ILE B N 1
ATOM 8386 C CA . ILE B 1 178 ? -33.531 -41.375 -13.57 1 66.88 178 ILE B CA 1
ATOM 8387 C C . ILE B 1 178 ? -34.812 -41.281 -12.75 1 66.88 178 ILE B C 1
ATOM 8389 O O . ILE B 1 178 ? -35.094 -42.094 -11.883 1 66.88 178 ILE B O 1
ATOM 8393 N N . ASN B 1 179 ? -35.75 -40.281 -12.977 1 61.69 179 ASN B N 1
ATOM 8394 C CA . ASN B 1 179 ? -37.125 -40.031 -12.57 1 61.69 179 ASN B CA 1
ATOM 8395 C C . ASN B 1 179 ? -37.219 -39.812 -11.062 1 61.69 179 ASN B C 1
ATOM 8397 O O . ASN B 1 179 ? -38.25 -40.125 -10.461 1 61.69 179 ASN B O 1
ATOM 8401 N N . ARG B 1 180 ? -36.031 -39.344 -10.508 1 70.69 180 ARG B N 1
ATOM 8402 C CA . ARG B 1 180 ? -36.156 -39.125 -9.07 1 70.69 180 ARG B CA 1
ATOM 8403 C C . ARG B 1 180 ? -36.062 -37.625 -8.734 1 70.69 180 ARG B C 1
ATOM 8405 O O . ARG B 1 180 ? -35.375 -36.875 -9.422 1 70.69 180 ARG B O 1
ATOM 8412 N N . ASP B 1 181 ? -36.844 -37.406 -7.801 1 71.38 181 ASP B N 1
ATOM 8413 C CA . ASP B 1 181 ? -36.906 -36.031 -7.348 1 71.38 181 ASP B CA 1
ATOM 8414 C C . ASP B 1 181 ? -35.656 -35.656 -6.555 1 71.38 181 ASP B C 1
ATOM 8416 O O . ASP B 1 181 ? -35.031 -36.531 -5.922 1 71.38 181 ASP B O 1
ATOM 8420 N N . ASP B 1 182 ? -35.219 -34.375 -6.676 1 75.31 182 ASP B N 1
ATOM 8421 C CA . ASP B 1 182 ? -34.062 -33.812 -6.004 1 75.31 182 ASP B CA 1
ATOM 8422 C C . ASP B 1 182 ? -34.094 -34.125 -4.508 1 75.31 182 ASP B C 1
ATOM 8424 O O . ASP B 1 182 ? -33.062 -34.531 -3.934 1 75.31 182 ASP B O 1
ATOM 8428 N N . ASN B 1 183 ? -35.219 -34 -3.945 1 72.69 183 ASN B N 1
ATOM 8429 C CA . ASN B 1 183 ? -35.312 -34.219 -2.502 1 72.69 183 ASN B CA 1
ATOM 8430 C C . ASN B 1 183 ? -35.062 -35.656 -2.105 1 72.69 183 ASN B C 1
ATOM 8432 O O . ASN B 1 183 ? -34.5 -35.938 -1.053 1 72.69 183 ASN B O 1
ATOM 8436 N N . GLU B 1 184 ? -35.375 -36.469 -2.949 1 75.75 184 GLU B N 1
ATOM 8437 C CA . GLU B 1 184 ? -35.156 -37.906 -2.658 1 75.75 184 GLU B CA 1
ATOM 8438 C C . GLU B 1 184 ? -33.688 -38.281 -2.785 1 75.75 184 GLU B C 1
ATOM 8440 O O . GLU B 1 184 ? -33.156 -39.062 -1.992 1 75.75 184 GLU B O 1
ATOM 8445 N N . ILE B 1 185 ? -33.094 -37.688 -3.686 1 79.25 185 ILE B N 1
ATOM 8446 C CA . ILE B 1 185 ? -31.703 -38 -3.953 1 79.25 185 ILE B CA 1
ATOM 8447 C C . ILE B 1 185 ? -30.828 -37.531 -2.801 1 79.25 185 ILE B C 1
ATOM 8449 O O . ILE B 1 185 ? -29.938 -38.25 -2.34 1 79.25 185 ILE B O 1
ATOM 8453 N N . PHE B 1 186 ? -31.125 -36.406 -2.305 1 80.38 186 PHE B N 1
ATOM 8454 C CA . PHE B 1 186 ? -30.234 -35.812 -1.327 1 80.38 186 PHE B CA 1
ATOM 8455 C C . PHE B 1 186 ? -30.656 -36.156 0.092 1 80.38 186 PHE B C 1
ATOM 8457 O O . PHE B 1 186 ? -29.844 -36.188 1.01 1 80.38 186 PHE B O 1
ATOM 8464 N N . LYS B 1 187 ? -31.953 -36.406 0.364 1 68.75 187 LYS B N 1
ATOM 8465 C CA . LYS B 1 187 ? -32.438 -36.75 1.704 1 68.75 187 LYS B CA 1
ATOM 8466 C C . LYS B 1 187 ? -32.156 -38.219 2.039 1 68.75 187 LYS B C 1
ATOM 8468 O O . LYS B 1 187 ? -32 -38.562 3.211 1 68.75 187 LYS B O 1
ATOM 8473 N N . GLU B 1 188 ? -32.219 -39.031 1.07 1 63.88 188 GLU B N 1
ATOM 8474 C CA . GLU B 1 188 ? -31.984 -40.438 1.354 1 63.88 188 GLU B CA 1
ATOM 8475 C C . GLU B 1 188 ? -30.547 -40.688 1.801 1 63.88 188 GLU B C 1
ATOM 8477 O O . GLU B 1 188 ? -30.297 -41.594 2.602 1 63.88 188 GLU B O 1
ATOM 8482 N N . ASN B 1 189 ? -29.641 -39.938 1.354 1 62.34 189 ASN B N 1
ATOM 8483 C CA . ASN B 1 189 ? -28.219 -40.188 1.588 1 62.34 189 ASN B CA 1
ATOM 8484 C C . ASN B 1 189 ? -27.609 -39.188 2.557 1 62.34 189 ASN B C 1
ATOM 8486 O O . ASN B 1 189 ? -26.672 -38.469 2.211 1 62.34 189 ASN B O 1
ATOM 8490 N N . ILE B 1 190 ? -28.219 -39.281 3.795 1 65.62 190 ILE B N 1
ATOM 8491 C CA . ILE B 1 190 ? -27.672 -38.344 4.781 1 65.62 190 ILE B CA 1
ATOM 8492 C C . ILE B 1 190 ? -26.344 -38.875 5.305 1 65.62 190 ILE B C 1
ATOM 8494 O O . ILE B 1 190 ? -26.203 -40.062 5.613 1 65.62 190 ILE B O 1
ATOM 8498 N N . ILE B 1 191 ? -25.312 -38.031 5.105 1 76.94 191 ILE B N 1
ATOM 8499 C CA . ILE B 1 191 ? -24 -38.344 5.664 1 76.94 191 ILE B CA 1
ATOM 8500 C C . ILE B 1 191 ? -24.031 -38.188 7.184 1 76.94 191 ILE B C 1
ATOM 8502 O O . ILE B 1 191 ? -24.453 -37.156 7.711 1 76.94 191 ILE B O 1
ATOM 8506 N N . LEU B 1 192 ? -23.719 -39.219 7.852 1 73.75 192 LEU B N 1
ATOM 8507 C CA . LEU B 1 192 ? -23.797 -39.25 9.312 1 73.75 192 LEU B CA 1
ATOM 8508 C C . LEU B 1 192 ? -22.531 -38.656 9.93 1 73.75 192 LEU B C 1
ATOM 8510 O O . LEU B 1 192 ? -22.547 -38.25 11.102 1 73.75 192 LEU B O 1
ATOM 8514 N N . SER B 1 193 ? -21.469 -38.562 9.117 1 75.69 193 SER B N 1
ATOM 8515 C CA . SER B 1 193 ? -20.234 -38.031 9.656 1 75.69 193 SER B CA 1
ATOM 8516 C C . SER B 1 193 ? -20.359 -36.531 9.969 1 75.69 193 SER B C 1
ATOM 8518 O O . SER B 1 193 ? -21.047 -35.812 9.25 1 75.69 193 SER B O 1
ATOM 8520 N N . LYS B 1 194 ? -19.906 -36.281 11.133 1 74.94 194 LYS B N 1
ATOM 8521 C CA . LYS B 1 194 ? -19.875 -34.875 11.539 1 74.94 194 LYS B CA 1
ATOM 8522 C C . LYS B 1 194 ? -18.578 -34.219 11.07 1 74.94 194 LYS B C 1
ATOM 8524 O O . LYS B 1 194 ? -17.5 -34.781 11.18 1 74.94 194 LYS B O 1
ATOM 8529 N N . PHE B 1 195 ? -18.875 -33.125 10.359 1 77.06 195 PHE B N 1
ATOM 8530 C CA . PHE B 1 195 ? -17.703 -32.406 9.844 1 77.06 195 PHE B CA 1
ATOM 8531 C C . PHE B 1 195 ? -17.5 -31.094 10.602 1 77.06 195 PHE B C 1
ATOM 8533 O O . PHE B 1 195 ? -18.453 -30.359 10.867 1 77.06 195 PHE B O 1
ATOM 8540 N N . SER B 1 196 ? -16.281 -31.031 11.141 1 76.44 196 SER B N 1
ATOM 8541 C CA . SER B 1 196 ? -15.883 -29.781 11.773 1 76.44 196 SER B CA 1
ATOM 8542 C C . SER B 1 196 ? -15.109 -28.891 10.812 1 76.44 196 SER B C 1
ATOM 8544 O O . SER B 1 196 ? -14.539 -29.375 9.828 1 76.44 196 SER B O 1
ATOM 8546 N N . ALA B 1 197 ? -15.203 -27.625 11.125 1 77.06 197 ALA B N 1
ATOM 8547 C CA . ALA B 1 197 ? -14.539 -26.656 10.258 1 77.06 197 ALA B CA 1
ATOM 8548 C C . ALA B 1 197 ? -13.039 -26.906 10.195 1 77.06 197 ALA B C 1
ATOM 8550 O O . ALA B 1 197 ? -12.398 -27.109 11.227 1 77.06 197 ALA B O 1
ATOM 8551 N N . GLY B 1 198 ? -12.469 -26.984 8.961 1 74.5 198 GLY B N 1
ATOM 8552 C CA . GLY B 1 198 ? -11.031 -27.109 8.766 1 74.5 198 GLY B CA 1
ATOM 8553 C C . GLY B 1 198 ? -10.594 -28.547 8.562 1 74.5 198 GLY B C 1
ATOM 8554 O O . GLY B 1 198 ? -9.461 -28.812 8.141 1 74.5 198 GLY B O 1
ATOM 8555 N N . ARG B 1 199 ? -11.469 -29.422 8.883 1 75.44 199 ARG B N 1
ATOM 8556 C CA . ARG B 1 199 ? -11.109 -30.812 8.672 1 75.44 199 ARG B CA 1
ATOM 8557 C C . ARG B 1 199 ? -11.062 -31.156 7.191 1 75.44 199 ARG B C 1
ATOM 8559 O O . ARG B 1 199 ? -11.828 -30.594 6.395 1 75.44 199 ARG B O 1
ATOM 8566 N N . ILE B 1 200 ? -10.234 -32.031 6.883 1 78.12 200 ILE B N 1
ATOM 8567 C CA . ILE B 1 200 ? -10.031 -32.406 5.484 1 78.12 200 ILE B CA 1
ATOM 8568 C C . ILE B 1 200 ? -11.125 -33.375 5.039 1 78.12 200 ILE B C 1
ATOM 8570 O O . ILE B 1 200 ? -11.422 -34.344 5.738 1 78.12 200 ILE B O 1
ATOM 8574 N N . ILE B 1 201 ? -11.742 -32.969 4 1 80.75 201 ILE B N 1
ATOM 8575 C CA . ILE B 1 201 ? -12.742 -33.812 3.391 1 80.75 201 ILE B CA 1
ATOM 8576 C C . ILE B 1 201 ? -12.078 -34.719 2.34 1 80.75 201 ILE B C 1
ATOM 8578 O O . ILE B 1 201 ? -11.305 -34.25 1.508 1 80.75 201 ILE B O 1
ATOM 8582 N N . ASN B 1 202 ? -12.43 -35.938 2.498 1 77.88 202 ASN B N 1
ATOM 8583 C CA . ASN B 1 202 ? -11.883 -36.875 1.527 1 77.88 202 ASN B CA 1
ATOM 8584 C C . ASN B 1 202 ? -12.922 -37.281 0.479 1 77.88 202 ASN B C 1
ATOM 8586 O O . ASN B 1 202 ? -13.922 -37.906 0.802 1 77.88 202 ASN B O 1
ATOM 8590 N N . ILE B 1 203 ? -12.742 -36.812 -0.651 1 85.69 203 ILE B N 1
ATOM 8591 C CA . ILE B 1 203 ? -13.523 -37.25 -1.81 1 85.69 203 ILE B CA 1
ATOM 8592 C C . ILE B 1 203 ? -12.711 -38.219 -2.637 1 85.69 203 ILE B C 1
ATOM 8594 O O . ILE B 1 203 ? -11.578 -37.938 -3.033 1 85.69 203 ILE B O 1
ATOM 8598 N N . THR B 1 204 ? -13.336 -39.375 -2.812 1 83.62 204 THR B N 1
ATOM 8599 C CA . THR B 1 204 ? -12.656 -40.438 -3.541 1 83.62 204 THR B CA 1
ATOM 8600 C C . THR B 1 204 ? -13.32 -40.656 -4.895 1 83.62 204 THR B C 1
ATOM 8602 O O . THR B 1 204 ? -14.547 -40.625 -5.008 1 83.62 204 THR B O 1
ATOM 8605 N N . PHE B 1 205 ? -12.492 -40.875 -5.879 1 88.12 205 PHE B N 1
ATOM 8606 C CA . PHE B 1 205 ? -12.969 -41.125 -7.23 1 88.12 205 PHE B CA 1
ATOM 8607 C C . PHE B 1 205 ? -12.656 -42.562 -7.629 1 88.12 205 PHE B C 1
ATOM 8609 O O . PHE B 1 205 ? -11.539 -43.062 -7.418 1 88.12 205 PHE B O 1
ATOM 8616 N N . ALA B 1 206 ? -13.68 -43.219 -8.094 1 86.62 206 ALA B N 1
ATOM 8617 C CA . ALA B 1 206 ? -13.422 -44.469 -8.828 1 86.62 206 ALA B CA 1
ATOM 8618 C C . ALA B 1 206 ? -13.008 -44.188 -10.266 1 86.62 206 ALA B C 1
ATOM 8620 O O . ALA B 1 206 ? -13.711 -43.469 -10.984 1 86.62 206 ALA B O 1
ATOM 8621 N N . ARG B 1 207 ? -11.945 -44.719 -10.648 1 87.94 207 ARG B N 1
ATOM 8622 C CA . ARG B 1 207 ? -11.391 -44.406 -11.961 1 87.94 207 ARG B CA 1
ATOM 8623 C C . ARG B 1 207 ? -11.586 -45.562 -12.93 1 87.94 207 ARG B C 1
ATOM 8625 O O . ARG B 1 207 ? -11.422 -46.719 -12.547 1 87.94 207 ARG B O 1
ATOM 8632 N N . TYR B 1 208 ? -11.961 -45.188 -14.203 1 86.88 208 TYR B N 1
ATOM 8633 C CA . TYR B 1 208 ? -12.117 -46.156 -15.281 1 86.88 208 TYR B CA 1
ATOM 8634 C C . TYR B 1 208 ? -11.383 -45.688 -16.531 1 86.88 208 TYR B C 1
ATOM 8636 O O . TYR B 1 208 ? -11.398 -44.5 -16.875 1 86.88 208 TYR B O 1
ATOM 8644 N N . SER B 1 209 ? -10.656 -46.594 -17.078 1 83.31 209 SER B N 1
ATOM 8645 C CA . SER B 1 209 ? -10.062 -46.312 -18.375 1 83.31 209 SER B CA 1
ATOM 8646 C C . SER B 1 209 ? -11.125 -46.188 -19.469 1 83.31 209 SER B C 1
ATOM 8648 O O . SER B 1 209 ? -12.281 -46.531 -19.234 1 83.31 209 SER B O 1
ATOM 8650 N N . PHE B 1 210 ? -10.789 -45.75 -20.516 1 82.31 210 PHE B N 1
ATOM 8651 C CA . PHE B 1 210 ? -11.742 -45.594 -21.625 1 82.31 210 PHE B CA 1
ATOM 8652 C C . PHE B 1 210 ? -12.312 -46.938 -22.031 1 82.31 210 PHE B C 1
ATOM 8654 O O . PHE B 1 210 ? -13.492 -47.062 -22.359 1 82.31 210 PHE B O 1
ATOM 8661 N N . ASP B 1 211 ? -11.477 -48.062 -21.828 1 72.69 211 ASP B N 1
ATOM 8662 C CA . ASP B 1 211 ? -11.883 -49.406 -22.25 1 72.69 211 ASP B CA 1
ATOM 8663 C C . ASP B 1 211 ? -12.742 -50.062 -21.172 1 72.69 211 ASP B C 1
ATOM 8665 O O . ASP B 1 211 ? -13.203 -51.188 -21.359 1 72.69 211 ASP B O 1
ATOM 8669 N N . GLY B 1 212 ? -12.961 -49.375 -20.062 1 80.31 212 GLY B N 1
ATOM 8670 C CA . GLY B 1 212 ? -13.844 -49.875 -19.031 1 80.31 212 GLY B CA 1
ATOM 8671 C C . GLY B 1 212 ? -13.117 -50.594 -17.906 1 80.31 212 GLY B C 1
ATOM 8672 O O . GLY B 1 212 ? -13.742 -51.25 -17.062 1 80.31 212 GLY B O 1
ATOM 8673 N N . GLU B 1 213 ? -11.805 -50.531 -17.969 1 76.69 213 GLU B N 1
ATOM 8674 C CA . GLU B 1 213 ? -11.039 -51.188 -16.891 1 76.69 213 GLU B CA 1
ATOM 8675 C C . GLU B 1 213 ? -11.039 -50.312 -15.633 1 76.69 213 GLU B C 1
ATOM 8677 O O . GLU B 1 213 ? -10.836 -49.094 -15.695 1 76.69 213 GLU B O 1
ATOM 8682 N N . PHE B 1 214 ? -11.414 -51 -14.523 1 82.56 214 PHE B N 1
ATOM 8683 C CA . PHE B 1 214 ? -11.375 -50.312 -13.25 1 82.56 214 PHE B CA 1
ATOM 8684 C C . PHE B 1 214 ? -9.938 -50.062 -12.805 1 82.56 214 PHE B C 1
ATOM 8686 O O . PHE B 1 214 ? -9.188 -51.031 -12.57 1 82.56 214 PHE B O 1
ATOM 8693 N N . LEU B 1 215 ? -9.516 -48.844 -12.711 1 78.81 215 LEU B N 1
ATOM 8694 C CA . LEU B 1 215 ? -8.141 -48.469 -12.391 1 78.81 215 LEU B CA 1
ATOM 8695 C C . LEU B 1 215 ? -7.965 -48.25 -10.891 1 78.81 215 LEU B C 1
ATOM 8697 O O . LEU B 1 215 ? -6.855 -48 -10.422 1 78.81 215 LEU B O 1
ATOM 8701 N N . GLY B 1 216 ? -8.984 -48.344 -10.07 1 76.12 216 GLY B N 1
ATOM 8702 C CA . GLY B 1 216 ? -8.891 -48.188 -8.625 1 76.12 216 GLY B CA 1
ATOM 8703 C C . GLY B 1 216 ? -9.477 -46.875 -8.133 1 76.12 216 GLY B C 1
ATOM 8704 O O . GLY B 1 216 ? -10.016 -46.094 -8.914 1 76.12 216 GLY B O 1
ATOM 8705 N N . PHE B 1 217 ? -9.453 -46.781 -6.797 1 79.19 217 PHE B N 1
ATOM 8706 C CA . PHE B 1 217 ? -9.953 -45.562 -6.145 1 79.19 217 PHE B CA 1
ATOM 8707 C C . PHE B 1 217 ? -8.82 -44.562 -5.926 1 79.19 217 PHE B C 1
ATOM 8709 O O . PHE B 1 217 ? -7.695 -44.938 -5.602 1 79.19 217 PHE B O 1
ATOM 8716 N N . LYS B 1 218 ? -9.102 -43.312 -6.328 1 75.62 218 LYS B N 1
ATOM 8717 C CA . LYS B 1 218 ? -8.148 -42.25 -6.098 1 75.62 218 LYS B CA 1
ATOM 8718 C C . LYS B 1 218 ? -8.812 -41.094 -5.352 1 75.62 218 LYS B C 1
ATOM 8720 O O . LYS B 1 218 ? -9.945 -40.719 -5.645 1 75.62 218 LYS B O 1
ATOM 8725 N N . VAL B 1 219 ? -8.094 -40.719 -4.328 1 71.75 219 VAL B N 1
ATOM 8726 C CA . VAL B 1 219 ? -8.594 -39.531 -3.613 1 71.75 219 VAL B CA 1
ATOM 8727 C C . VAL B 1 219 ? -8.391 -38.281 -4.465 1 71.75 219 VAL B C 1
ATOM 8729 O O . VAL B 1 219 ? -7.383 -38.156 -5.172 1 71.75 219 VAL B O 1
ATOM 8732 N N . LEU B 1 220 ? -9.531 -37.625 -4.445 1 61.5 220 LEU B N 1
ATOM 8733 C CA . LEU B 1 220 ? -9.484 -36.406 -5.207 1 61.5 220 LEU B CA 1
ATOM 8734 C C . LEU B 1 220 ? -8.25 -35.562 -4.832 1 61.5 220 LEU B C 1
ATOM 8736 O O . LEU B 1 220 ? -8.07 -35.219 -3.668 1 61.5 220 LEU B O 1
ATOM 8740 N N . GLU B 1 221 ? -7.219 -35.75 -5.445 1 57.03 221 GLU B N 1
ATOM 8741 C CA . GLU B 1 221 ? -6.09 -34.844 -5.266 1 57.03 221 GLU B CA 1
ATOM 8742 C C . GLU B 1 221 ? -6.09 -33.75 -6.328 1 57.03 221 GLU B C 1
ATOM 8744 O O . GLU B 1 221 ? -7.039 -33.625 -7.102 1 57.03 221 GLU B O 1
ATOM 8749 N N . LEU B 1 222 ? -4.965 -33 -6.477 1 52.34 222 LEU B N 1
ATOM 8750 C CA . LEU B 1 222 ? -4.625 -31.859 -7.297 1 52.34 222 LEU B CA 1
ATOM 8751 C C . LEU B 1 222 ? -4.996 -32.094 -8.758 1 52.34 222 LEU B C 1
ATOM 8753 O O . LEU B 1 222 ? -4.973 -31.172 -9.57 1 52.34 222 LEU B O 1
ATOM 8757 N N . ASP B 1 223 ? -5.391 -33.312 -9.086 1 53.09 223 ASP B N 1
ATOM 8758 C CA . ASP B 1 223 ? -5.535 -33.562 -10.523 1 53.09 223 ASP B CA 1
ATOM 8759 C C . ASP B 1 223 ? -6.707 -32.75 -11.094 1 53.09 223 ASP B C 1
ATOM 8761 O O . ASP B 1 223 ? -6.66 -32.312 -12.242 1 53.09 223 ASP B O 1
ATOM 8765 N N . THR B 1 224 ? -7.691 -32.562 -10.305 1 52.59 224 THR B N 1
ATOM 8766 C CA . THR B 1 224 ? -8.836 -31.812 -10.828 1 52.59 224 THR B CA 1
ATOM 8767 C C . THR B 1 224 ? -8.594 -30.312 -10.719 1 52.59 224 THR B C 1
ATOM 8769 O O . THR B 1 224 ? -9.195 -29.531 -11.445 1 52.59 224 THR B O 1
ATOM 8772 N N . GLU B 1 225 ? -7.883 -29.969 -9.797 1 58.84 225 GLU B N 1
ATOM 8773 C CA . GLU B 1 225 ? -7.508 -28.562 -9.773 1 58.84 225 GLU B CA 1
ATOM 8774 C C . GLU B 1 225 ? -6.336 -28.281 -10.711 1 58.84 225 GLU B C 1
ATOM 8776 O O . GLU B 1 225 ? -5.176 -28.453 -10.328 1 58.84 225 GLU B O 1
ATOM 8781 N N . ARG B 1 226 ? -6.738 -28.047 -11.922 1 64.5 226 ARG B N 1
ATOM 8782 C CA . ARG B 1 226 ? -5.77 -27.922 -13 1 64.5 226 ARG B CA 1
ATOM 8783 C C . ARG B 1 226 ? -5.012 -26.594 -12.898 1 64.5 226 ARG B C 1
ATOM 8785 O O . ARG B 1 226 ? -3.992 -26.406 -13.57 1 64.5 226 ARG B O 1
ATOM 8792 N N . CYS B 1 227 ? -5.703 -25.719 -12.133 1 64.19 227 CYS B N 1
ATOM 8793 C CA . CYS B 1 227 ? -5.059 -24.422 -12.055 1 64.19 227 CYS B CA 1
ATOM 8794 C C . CYS B 1 227 ? -3.9 -24.438 -11.062 1 64.19 227 CYS B C 1
ATOM 8796 O O . CYS B 1 227 ? -4.086 -24.766 -9.898 1 64.19 227 CYS B O 1
ATOM 8798 N N . ARG B 1 228 ? -2.834 -25.047 -11.414 1 53.06 228 ARG B N 1
ATOM 8799 C CA . ARG B 1 228 ? -1.654 -25.219 -10.57 1 53.06 228 ARG B CA 1
ATOM 8800 C C . ARG B 1 228 ? -1.342 -23.922 -9.805 1 53.06 228 ARG B C 1
ATOM 8802 O O . ARG B 1 228 ? -0.703 -23.016 -10.344 1 53.06 228 ARG B O 1
ATOM 8809 N N . HIS B 1 229 ? -2.311 -23.484 -8.844 1 55.34 229 HIS B N 1
ATOM 8810 C CA . HIS B 1 229 ? -1.964 -22.266 -8.117 1 55.34 229 HIS B CA 1
ATOM 8811 C C . HIS B 1 229 ? -0.818 -22.516 -7.145 1 55.34 229 HIS B C 1
ATOM 8813 O O . HIS B 1 229 ? -0.418 -23.672 -6.93 1 55.34 229 HIS B O 1
ATOM 8819 N N . LYS B 1 230 ? -0.332 -21.422 -6.57 1 53.34 230 LYS B N 1
ATOM 8820 C CA . LYS B 1 230 ? 0.764 -21.422 -5.605 1 53.34 230 LYS B CA 1
ATOM 8821 C C . LYS B 1 230 ? 0.527 -22.438 -4.496 1 53.34 230 LYS B C 1
ATOM 8823 O O . LYS B 1 230 ? -0.619 -22.734 -4.148 1 53.34 230 LYS B O 1
ATOM 8828 N N . GLN B 1 231 ? 1.526 -23.219 -4.223 1 49.75 231 GLN B N 1
ATOM 8829 C CA . GLN B 1 231 ? 1.664 -24.266 -3.227 1 49.75 231 GLN B CA 1
ATOM 8830 C C . GLN B 1 231 ? 0.853 -23.953 -1.974 1 49.75 231 GLN B C 1
ATOM 8832 O O . GLN B 1 231 ? 0.296 -24.859 -1.345 1 49.75 231 GLN B O 1
ATOM 8837 N N . GLU B 1 232 ? 0.725 -22.688 -1.673 1 54.41 232 GLU B N 1
ATOM 8838 C CA . GLU B 1 232 ? 0.115 -22.375 -0.382 1 54.41 232 GLU B CA 1
ATOM 8839 C C . GLU B 1 232 ? -1.376 -22.703 -0.385 1 54.41 232 GLU B C 1
ATOM 8841 O O . GLU B 1 232 ? -1.962 -22.969 0.668 1 54.41 232 GLU B O 1
ATOM 8846 N N . THR B 1 233 ? -1.886 -22.828 -1.53 1 59.28 233 THR B N 1
ATOM 8847 C CA . THR B 1 233 ? -3.338 -22.922 -1.613 1 59.28 233 THR B CA 1
ATOM 8848 C C . THR B 1 233 ? -3.773 -24.344 -1.908 1 59.28 233 THR B C 1
ATOM 8850 O O . THR B 1 233 ? -4.961 -24.625 -2.094 1 59.28 233 THR B O 1
ATOM 8853 N N . GLU B 1 234 ? -2.887 -25.219 -2.1 1 58.12 234 GLU B N 1
ATOM 8854 C CA . GLU B 1 234 ? -3.264 -26.5 -2.686 1 58.12 234 GLU B CA 1
ATOM 8855 C C . GLU B 1 234 ? -4.277 -27.234 -1.81 1 58.12 234 GLU B C 1
ATOM 8857 O O . GLU B 1 234 ? -5.195 -27.875 -2.318 1 58.12 234 GLU B O 1
ATOM 8862 N N . ASN B 1 235 ? -4.176 -27.016 -0.389 1 66.75 235 ASN B N 1
ATOM 8863 C CA . ASN B 1 235 ? -5.09 -27.906 0.324 1 66.75 235 ASN B CA 1
ATOM 8864 C C . ASN B 1 235 ? -6.199 -27.125 1.02 1 66.75 235 ASN B C 1
ATOM 8866 O O . ASN B 1 235 ? -6.906 -27.656 1.873 1 66.75 235 ASN B O 1
ATOM 8870 N N . ILE B 1 236 ? -6.465 -26.062 0.487 1 77.31 236 ILE B N 1
ATOM 8871 C CA . ILE B 1 236 ? -7.48 -25.266 1.176 1 77.31 236 ILE B CA 1
ATOM 8872 C C . ILE B 1 236 ? -8.875 -25.703 0.708 1 77.31 236 ILE B C 1
ATOM 8874 O O . ILE B 1 236 ? -9.828 -25.672 1.485 1 77.31 236 ILE B O 1
ATOM 8878 N N . TRP B 1 237 ? -8.93 -26.125 -0.481 1 79.38 237 TRP B N 1
ATOM 8879 C CA . TRP B 1 237 ? -10.234 -26.5 -1.017 1 79.38 237 TRP B CA 1
ATOM 8880 C C . TRP B 1 237 ? -10.742 -27.781 -0.362 1 79.38 237 TRP B C 1
ATOM 8882 O O . TRP B 1 237 ? -11.938 -28.062 -0.39 1 79.38 237 TRP B O 1
ATOM 8892 N N . ARG B 1 238 ? -9.852 -28.484 0.295 1 80.25 238 ARG B N 1
ATOM 8893 C CA . ARG B 1 238 ? -10.25 -29.734 0.944 1 80.25 238 ARG B CA 1
ATOM 8894 C C . ARG B 1 238 ? -10.688 -29.484 2.385 1 80.25 238 ARG B C 1
ATOM 8896 O O . ARG B 1 238 ? -11.211 -30.391 3.043 1 80.25 238 ARG B O 1
ATOM 8903 N N . LYS B 1 239 ? -10.43 -28.375 2.791 1 80.88 239 LYS B N 1
ATOM 8904 C CA . LYS B 1 239 ? -10.836 -28.047 4.152 1 80.88 239 LYS B CA 1
ATOM 8905 C C . LYS B 1 239 ? -12.328 -27.719 4.211 1 80.88 239 LYS B C 1
ATOM 8907 O O . LYS B 1 239 ? -12.805 -26.844 3.48 1 80.88 239 LYS B O 1
ATOM 8912 N N . PHE B 1 240 ? -12.891 -28.469 5.117 1 83.94 240 PHE B N 1
ATOM 8913 C CA . PHE B 1 240 ? -14.336 -28.312 5.215 1 83.94 240 PHE B CA 1
ATOM 8914 C C . PHE B 1 240 ? -14.719 -26.906 5.645 1 83.94 240 PHE B C 1
ATOM 8916 O O . PHE B 1 240 ? -14.133 -26.359 6.582 1 83.94 240 PHE B O 1
ATOM 8923 N N . GLY B 1 241 ? -15.586 -26.281 4.898 1 82.19 241 GLY B N 1
ATOM 8924 C CA . GLY B 1 241 ? -16.094 -24.953 5.23 1 82.19 241 GLY B CA 1
ATOM 8925 C C . GLY B 1 241 ? -15.414 -23.844 4.453 1 82.19 241 GLY B C 1
ATOM 8926 O O . GLY B 1 241 ? -15.828 -22.688 4.531 1 82.19 241 GLY B O 1
ATOM 8927 N N . SER B 1 242 ? -14.406 -24.125 3.752 1 82.5 242 SER B N 1
ATOM 8928 C CA . SER B 1 242 ? -13.648 -23.141 3.002 1 82.5 242 SER B CA 1
ATOM 8929 C C . SER B 1 242 ? -14.141 -23.031 1.563 1 82.5 242 SER B C 1
ATOM 8931 O O . SER B 1 242 ? -14.156 -24.031 0.832 1 82.5 242 SER B O 1
ATOM 8933 N N . ASN B 1 243 ? -14.594 -21.844 1.268 1 84.25 243 ASN B N 1
ATOM 8934 C CA . ASN B 1 243 ? -14.906 -21.625 -0.138 1 84.25 243 ASN B CA 1
ATOM 8935 C C . ASN B 1 243 ? -13.648 -21.391 -0.964 1 84.25 243 ASN B C 1
ATOM 8937 O O . ASN B 1 243 ? -12.711 -20.719 -0.511 1 84.25 243 ASN B O 1
ATOM 8941 N N . TYR B 1 244 ? -13.617 -22.016 -2.018 1 82.69 244 TYR B N 1
ATOM 8942 C CA . TYR B 1 244 ? -12.438 -21.938 -2.873 1 82.69 244 TYR B CA 1
ATOM 8943 C C . TYR B 1 244 ? -12.828 -21.656 -4.32 1 82.69 244 TYR B C 1
ATOM 8945 O O . TYR B 1 244 ? -13.742 -22.281 -4.855 1 82.69 244 TYR B O 1
ATOM 8953 N N . TYR B 1 245 ? -12.211 -20.625 -4.867 1 81.5 245 TYR B N 1
ATOM 8954 C CA . TYR B 1 245 ? -12.422 -20.266 -6.266 1 81.5 245 TYR B CA 1
ATOM 8955 C C . TYR B 1 245 ? -11.094 -20.172 -7.012 1 81.5 245 TYR B C 1
ATOM 8957 O O . TYR B 1 245 ? -10.172 -19.5 -6.562 1 81.5 245 TYR B O 1
ATOM 8965 N N . SER B 1 246 ? -10.93 -20.938 -8.07 1 79.62 246 SER B N 1
ATOM 8966 C CA . SER B 1 246 ? -9.719 -20.891 -8.883 1 79.62 246 SER B CA 1
ATOM 8967 C C . SER B 1 246 ? -10.055 -20.922 -10.367 1 79.62 246 SER B C 1
ATOM 8969 O O . SER B 1 246 ? -10.969 -21.641 -10.797 1 79.62 246 SER B O 1
ATOM 8971 N N . SER B 1 247 ? -9.539 -19.984 -11.094 1 78.19 247 SER B N 1
ATOM 8972 C CA . SER B 1 247 ? -9.711 -19.953 -12.539 1 78.19 247 SER B CA 1
ATOM 8973 C C . SER B 1 247 ? -8.375 -19.812 -13.258 1 78.19 247 SER B C 1
ATOM 8975 O O . SER B 1 247 ? -7.492 -19.078 -12.797 1 78.19 247 SER B O 1
ATOM 8977 N N . CYS B 1 248 ? -8.148 -20.562 -14.234 1 72.88 248 CYS B N 1
ATOM 8978 C CA . CYS B 1 248 ? -6.926 -20.469 -15.023 1 72.88 248 CYS B CA 1
ATOM 8979 C C . CYS B 1 248 ? -7.191 -20.828 -16.484 1 72.88 248 CYS B C 1
ATOM 8981 O O . CYS B 1 248 ? -8.227 -21.406 -16.812 1 72.88 248 CYS B O 1
ATOM 8983 N N . ALA B 1 249 ? -6.316 -20.328 -17.312 1 72.62 249 ALA B N 1
ATOM 8984 C CA . ALA B 1 249 ? -6.391 -20.688 -18.734 1 72.62 249 ALA B CA 1
ATOM 8985 C C . ALA B 1 249 ? -5.602 -21.953 -19.016 1 72.62 249 ALA B C 1
ATOM 8987 O O . ALA B 1 249 ? -4.461 -22.109 -18.562 1 72.62 249 ALA B O 1
ATOM 8988 N N . ILE B 1 250 ? -6.305 -22.906 -19.562 1 73.69 250 ILE B N 1
ATOM 8989 C CA . ILE B 1 250 ? -5.652 -24.188 -19.859 1 73.69 250 ILE B CA 1
ATOM 8990 C C . ILE B 1 250 ? -5.465 -24.328 -21.375 1 73.69 250 ILE B C 1
ATOM 8992 O O . ILE B 1 250 ? -6.363 -24 -22.156 1 73.69 250 ILE B O 1
ATOM 8996 N N . ASN B 1 251 ? -4.281 -24.703 -21.734 1 70.75 251 ASN B N 1
ATOM 8997 C CA . ASN B 1 251 ? -4.02 -25.047 -23.125 1 70.75 251 ASN B CA 1
ATOM 8998 C C . ASN B 1 251 ? -4.473 -26.469 -23.438 1 70.75 251 ASN B C 1
ATOM 9000 O O . ASN B 1 251 ? -3.848 -27.438 -23 1 70.75 251 ASN B O 1
ATOM 9004 N N . ILE B 1 252 ? -5.484 -26.641 -24.297 1 75.56 252 ILE B N 1
ATOM 9005 C CA . ILE B 1 252 ? -6.105 -27.938 -24.578 1 75.56 252 ILE B CA 1
ATOM 9006 C C . ILE B 1 252 ? -5.156 -28.797 -25.406 1 75.56 252 ILE B C 1
ATOM 9008 O O . ILE B 1 252 ? -5.125 -30.016 -25.25 1 75.56 252 ILE B O 1
ATOM 9012 N N . TYR B 1 253 ? -4.363 -28.125 -26.156 1 68.38 253 TYR B N 1
ATOM 9013 C CA . TYR B 1 253 ? -3.439 -28.891 -26.984 1 68.38 253 TYR B CA 1
ATOM 9014 C C . TYR B 1 253 ? -2.41 -29.609 -26.125 1 68.38 253 TYR B C 1
ATOM 9016 O O . TYR B 1 253 ? -2.09 -30.781 -26.375 1 68.38 253 TYR B O 1
ATOM 9024 N N . GLU B 1 254 ? -2.037 -28.969 -25.156 1 63.75 254 GLU B N 1
ATOM 9025 C CA . GLU B 1 254 ? -1.077 -29.594 -24.234 1 63.75 254 GLU B CA 1
ATOM 9026 C C . GLU B 1 254 ? -1.736 -30.672 -23.391 1 63.75 254 GLU B C 1
ATOM 9028 O O . GLU B 1 254 ? -1.136 -31.719 -23.141 1 63.75 254 GLU B O 1
ATOM 9033 N N . GLU B 1 255 ? -2.928 -30.453 -23.094 1 70.75 255 GLU B N 1
ATOM 9034 C CA . GLU B 1 255 ? -3.646 -31.422 -22.266 1 70.75 255 GLU B CA 1
ATOM 9035 C C . GLU B 1 255 ? -3.959 -32.688 -23.047 1 70.75 255 GLU B C 1
ATOM 9037 O O . GLU B 1 255 ? -4 -33.781 -22.469 1 70.75 255 GLU B O 1
ATOM 9042 N N . MET B 1 256 ? -4.121 -32.5 -24.297 1 71.25 256 MET B N 1
ATOM 9043 C CA . MET B 1 256 ? -4.457 -33.656 -25.125 1 71.25 256 MET B CA 1
ATOM 9044 C C . MET B 1 256 ? -3.332 -34.656 -25.125 1 71.25 256 MET B C 1
ATOM 9046 O O . MET B 1 256 ? -3.586 -35.875 -25.219 1 71.25 256 MET B O 1
ATOM 9050 N N . ASN B 1 257 ? -2.217 -34.094 -24.812 1 55.03 257 ASN B N 1
ATOM 9051 C CA . ASN B 1 257 ? -1.066 -35 -24.906 1 55.03 257 ASN B CA 1
ATOM 9052 C C . ASN B 1 257 ? -0.699 -35.594 -23.547 1 55.03 257 ASN B C 1
ATOM 9054 O O . ASN B 1 257 ? -0.063 -36.656 -23.484 1 55.03 257 ASN B O 1
ATOM 9058 N N . PHE B 1 258 ? -1.284 -34.969 -22.484 1 53.56 258 PHE B N 1
ATOM 9059 C CA . PHE B 1 258 ? -0.777 -35.375 -21.188 1 53.56 258 PHE B CA 1
ATOM 9060 C C . PHE B 1 258 ? -1.901 -35.938 -20.328 1 53.56 258 PHE B C 1
ATOM 9062 O O . PHE B 1 258 ? -1.649 -36.656 -19.359 1 53.56 258 PHE B O 1
ATOM 9069 N N . THR B 1 259 ? -3.066 -35.656 -20.703 1 60.22 259 THR B N 1
ATOM 9070 C CA . THR B 1 259 ? -4.164 -36.062 -19.844 1 60.22 259 THR B CA 1
ATOM 9071 C C . THR B 1 259 ? -4.742 -37.406 -20.328 1 60.22 259 THR B C 1
ATOM 9073 O O . THR B 1 259 ? -4.977 -37.594 -21.516 1 60.22 259 THR B O 1
ATOM 9076 N N . SER B 1 260 ? -4.672 -38.344 -19.344 1 64.56 260 SER B N 1
ATOM 9077 C CA . SER B 1 260 ? -5.277 -39.656 -19.656 1 64.56 260 SER B CA 1
ATOM 9078 C C . SER B 1 260 ? -6.793 -39.531 -19.766 1 64.56 260 SER B C 1
ATOM 9080 O O . SER B 1 260 ? -7.414 -38.688 -19.109 1 64.56 260 SER B O 1
ATOM 9082 N N . ASN B 1 261 ? -7.332 -40.219 -20.75 1 79.19 261 ASN B N 1
ATOM 9083 C CA . ASN B 1 261 ? -8.781 -40.312 -20.906 1 79.19 261 ASN B CA 1
ATOM 9084 C C . ASN B 1 261 ? -9.398 -41.219 -19.859 1 79.19 261 ASN B C 1
ATOM 9086 O O . ASN B 1 261 ? -9.586 -42.406 -20.109 1 79.19 261 ASN B O 1
ATOM 9090 N N . GLU B 1 262 ? -9.594 -40.688 -18.719 1 85.06 262 GLU B N 1
ATOM 9091 C CA . GLU B 1 262 ? -10.172 -41.438 -17.625 1 85.06 262 GLU B CA 1
ATOM 9092 C C . GLU B 1 262 ? -11.555 -40.906 -17.25 1 85.06 262 GLU B C 1
ATOM 9094 O O . GLU B 1 262 ? -11.875 -39.75 -17.516 1 85.06 262 GLU B O 1
ATOM 9099 N N . PHE B 1 263 ? -12.367 -41.812 -16.797 1 89.81 263 PHE B N 1
ATOM 9100 C CA . PHE B 1 263 ? -13.695 -41.5 -16.297 1 89.81 263 PHE B CA 1
ATOM 9101 C C . PHE B 1 263 ? -13.766 -41.688 -14.781 1 89.81 263 PHE B C 1
ATOM 9103 O O . PHE B 1 263 ? -13.094 -42.562 -14.234 1 89.81 263 PHE B O 1
ATOM 9110 N N . TYR B 1 264 ? -14.617 -40.875 -14.164 1 91.25 264 TYR B N 1
ATOM 9111 C CA . TYR B 1 264 ? -14.602 -40.844 -12.703 1 91.25 264 TYR B CA 1
ATOM 9112 C C . TYR B 1 264 ? -16.016 -40.969 -12.141 1 91.25 264 TYR B C 1
ATOM 9114 O O . TYR B 1 264 ? -16.953 -40.375 -12.688 1 91.25 264 TYR B O 1
ATOM 9122 N N . ASP B 1 265 ? -16.125 -41.75 -11.078 1 90.94 265 ASP B N 1
ATOM 9123 C CA . ASP B 1 265 ? -17.297 -41.75 -10.219 1 90.94 265 ASP B CA 1
ATOM 9124 C C . ASP B 1 265 ? -16.953 -41.219 -8.82 1 90.94 265 ASP B C 1
ATOM 9126 O O . ASP B 1 265 ? -16.172 -41.844 -8.109 1 90.94 265 ASP B O 1
ATOM 9130 N N . PRO B 1 266 ? -17.609 -40.188 -8.438 1 91.88 266 PRO B N 1
ATOM 9131 C CA . PRO B 1 266 ? -17.25 -39.562 -7.156 1 91.88 266 PRO B CA 1
ATOM 9132 C C . PRO B 1 266 ? -18 -40.219 -5.977 1 91.88 266 PRO B C 1
ATOM 9134 O O . PRO B 1 266 ? -19.172 -40.562 -6.098 1 91.88 266 PRO B O 1
ATOM 9137 N N . PHE B 1 267 ? -17.25 -40.344 -4.84 1 86.44 267 PHE B N 1
ATOM 9138 C CA . PHE B 1 267 ? -17.781 -40.812 -3.572 1 86.44 267 PHE B CA 1
ATOM 9139 C C . PHE B 1 267 ? -17.281 -39.969 -2.416 1 86.44 267 PHE B C 1
ATOM 9141 O O . PHE B 1 267 ? -16.172 -39.438 -2.459 1 86.44 267 PHE B O 1
ATOM 9148 N N . ILE B 1 268 ? -18.078 -39.812 -1.473 1 87.19 268 ILE B N 1
ATOM 9149 C CA . ILE B 1 268 ? -17.656 -39.156 -0.239 1 87.19 268 ILE B CA 1
ATOM 9150 C C . ILE B 1 268 ? -17.531 -40.188 0.876 1 87.19 268 ILE B C 1
ATOM 9152 O O . ILE B 1 268 ? -18.344 -41.125 0.973 1 87.19 268 ILE B O 1
ATOM 9156 N N . GLN B 1 269 ? -16.516 -39.969 1.676 1 80.75 269 GLN B N 1
ATOM 9157 C CA . GLN B 1 269 ? -16.266 -40.906 2.76 1 80.75 269 GLN B CA 1
ATOM 9158 C C . GLN B 1 269 ? -17.078 -40.562 4 1 80.75 269 GLN B C 1
ATOM 9160 O O . GLN B 1 269 ? -17.031 -39.406 4.469 1 80.75 269 GLN B O 1
ATOM 9165 N N . ASP B 1 270 ? -17.891 -41.5 4.418 1 76.5 270 ASP B N 1
ATOM 9166 C CA . ASP B 1 270 ? -18.656 -41.375 5.656 1 76.5 270 ASP B CA 1
ATOM 9167 C C . ASP B 1 270 ? -18.078 -42.281 6.746 1 76.5 270 ASP B C 1
ATOM 9169 O O . ASP B 1 270 ? -18.203 -43.5 6.656 1 76.5 270 ASP B O 1
ATOM 9173 N N . ASN B 1 271 ? -17.359 -41.688 7.703 1 64.19 271 ASN B N 1
ATOM 9174 C CA . ASN B 1 271 ? -16.641 -42.469 8.719 1 64.19 271 ASN B CA 1
ATOM 9175 C C . ASN B 1 271 ? -17.578 -42.906 9.844 1 64.19 271 ASN B C 1
ATOM 9177 O O . ASN B 1 271 ? -17.203 -43.719 10.688 1 64.19 271 ASN B O 1
ATOM 9181 N N . MET B 1 272 ? -18.703 -42.344 10.016 1 61.56 272 MET B N 1
ATOM 9182 C CA . MET B 1 272 ? -19.469 -42.625 11.234 1 61.56 272 MET B CA 1
ATOM 9183 C C . MET B 1 272 ? -20.406 -43.812 11.039 1 61.56 272 MET B C 1
ATOM 9185 O O . MET B 1 272 ? -21.109 -44.188 11.961 1 61.56 272 MET B O 1
ATOM 9189 N N . VAL B 1 273 ? -20.562 -44.312 9.789 1 55.97 273 VAL B N 1
ATOM 9190 C CA . VAL B 1 273 ? -21.484 -45.438 9.656 1 55.97 273 VAL B CA 1
ATOM 9191 C C . VAL B 1 273 ? -20.766 -46.719 10 1 55.97 273 VAL B C 1
ATOM 9193 O O . VAL B 1 273 ? -19.969 -47.219 9.211 1 55.97 273 VAL B O 1
ATOM 9196 N N . GLY B 1 274 ? -20.641 -47.219 11.234 1 54.88 274 GLY B N 1
ATOM 9197 C CA . GLY B 1 274 ? -20.078 -48.5 11.695 1 54.88 274 GLY B CA 1
ATOM 9198 C C . GLY B 1 274 ? -18.578 -48.438 11.891 1 54.88 274 GLY B C 1
ATOM 9199 O O . GLY B 1 274 ? -18.016 -47.375 12.18 1 54.88 274 GLY B O 1
ATOM 9200 N N . SER B 1 275 ? -17.734 -49.469 11.945 1 55.47 275 SER B N 1
ATOM 9201 C CA . SER B 1 275 ? -16.312 -49.656 12.211 1 55.47 275 SER B CA 1
ATOM 9202 C C . SER B 1 275 ? -15.477 -49.344 10.984 1 55.47 275 SER B C 1
ATOM 9204 O O . SER B 1 275 ? -14.258 -49.156 11.094 1 55.47 275 SER B O 1
ATOM 9206 N N . TYR B 1 276 ? -16.234 -49.25 9.695 1 58.88 276 TYR B N 1
ATOM 9207 C CA . TYR B 1 276 ? -15.453 -49.031 8.484 1 58.88 276 TYR B CA 1
ATOM 9208 C C . TYR B 1 276 ? -16 -47.844 7.703 1 58.88 276 TYR B C 1
ATOM 9210 O O . TYR B 1 276 ? -17.203 -47.594 7.703 1 58.88 276 TYR B O 1
ATOM 9218 N N . PRO B 1 277 ? -15.148 -47.094 7.145 1 71.38 277 PRO B N 1
ATOM 9219 C CA . PRO B 1 277 ? -15.594 -45.969 6.312 1 71.38 277 PRO B CA 1
ATOM 9220 C C . PRO B 1 277 ? -16.438 -46.406 5.125 1 71.38 277 PRO B C 1
ATOM 9222 O O . PRO B 1 277 ? -16.125 -47.406 4.477 1 71.38 277 PRO B O 1
ATOM 9225 N N . VAL B 1 278 ? -17.641 -45.844 5.051 1 73 278 VAL B N 1
ATOM 9226 C CA . VAL B 1 278 ? -18.547 -46.156 3.945 1 73 278 VAL B CA 1
ATOM 9227 C C . VAL B 1 278 ? -18.453 -45.062 2.893 1 73 278 VAL B C 1
ATOM 9229 O O . VAL B 1 278 ? -18.359 -43.875 3.23 1 73 278 VAL B O 1
ATOM 9232 N N . LEU B 1 279 ? -18.312 -45.438 1.599 1 81.31 279 LEU B N 1
ATOM 9233 C CA . LEU B 1 279 ? -18.312 -44.5 0.483 1 81.31 279 LEU B CA 1
ATOM 9234 C C . LEU B 1 279 ? -19.719 -44.25 -0.03 1 81.31 279 LEU B C 1
ATOM 9236 O O . LEU B 1 279 ? -20.422 -45.188 -0.408 1 81.31 279 LEU B O 1
ATOM 9240 N N . ARG B 1 280 ? -20.125 -43.031 0.092 1 82.25 280 ARG B N 1
ATOM 9241 C CA . ARG B 1 280 ? -21.438 -42.656 -0.424 1 82.25 280 ARG B CA 1
ATOM 9242 C C . ARG B 1 280 ? -21.312 -41.969 -1.776 1 82.25 280 ARG B C 1
ATOM 9244 O O . ARG B 1 280 ? -20.453 -41.094 -1.957 1 82.25 280 ARG B O 1
ATOM 9251 N N . PRO B 1 281 ? -22.125 -42.344 -2.713 1 86.44 281 PRO B N 1
ATOM 9252 C CA . PRO B 1 281 ? -22.031 -41.75 -4.047 1 86.44 281 PRO B CA 1
ATOM 9253 C C . PRO B 1 281 ? -22.484 -40.281 -4.066 1 86.44 281 PRO B C 1
ATOM 9255 O O . PRO B 1 281 ? -23.422 -39.906 -3.361 1 86.44 281 PRO B O 1
ATOM 9258 N N . ILE B 1 282 ? -21.844 -39.531 -4.859 1 90.31 282 ILE B N 1
ATOM 9259 C CA . ILE B 1 282 ? -22.156 -38.125 -5.055 1 90.31 282 ILE B CA 1
ATOM 9260 C C . ILE B 1 282 ? -22.828 -37.906 -6.418 1 90.31 282 ILE B C 1
ATOM 9262 O O . ILE B 1 282 ? -22.281 -38.344 -7.441 1 90.31 282 ILE B O 1
ATOM 9266 N N . PRO B 1 283 ? -23.953 -37.281 -6.414 1 90.94 283 PRO B N 1
ATOM 9267 C CA . PRO B 1 283 ? -24.578 -37 -7.707 1 90.94 283 PRO B CA 1
ATOM 9268 C C . PRO B 1 283 ? -23.828 -35.938 -8.508 1 90.94 283 PRO B C 1
ATOM 9270 O O . PRO B 1 283 ? -23.312 -34.969 -7.926 1 90.94 283 PRO B O 1
ATOM 9273 N N . VAL B 1 284 ? -23.797 -36.094 -9.789 1 93 284 VAL B N 1
ATOM 9274 C CA . VAL B 1 284 ? -23.141 -35.156 -10.703 1 93 284 VAL B CA 1
ATOM 9275 C C . VAL B 1 284 ? -24.172 -34.531 -11.633 1 93 284 VAL B C 1
ATOM 9277 O O . VAL B 1 284 ? -24.969 -35.25 -12.258 1 93 284 VAL B O 1
ATOM 9280 N N . LEU B 1 285 ? -24.141 -33.25 -11.578 1 91.81 285 LEU B N 1
ATOM 9281 C CA . LEU B 1 285 ? -24.984 -32.469 -12.484 1 91.81 285 LEU B CA 1
ATOM 9282 C C . LEU B 1 285 ? -24.219 -32.031 -13.711 1 91.81 285 LEU B C 1
ATOM 9284 O O . LEU B 1 285 ? -23.391 -31.109 -13.625 1 91.81 285 LEU B O 1
ATOM 9288 N N . ASP B 1 286 ? -24.469 -32.656 -14.828 1 90.12 286 ASP B N 1
ATOM 9289 C CA . ASP B 1 286 ? -23.844 -32.281 -16.094 1 90.12 286 ASP B CA 1
ATOM 9290 C C . ASP B 1 286 ? -24.656 -31.203 -16.812 1 90.12 286 ASP B C 1
ATOM 9292 O O . ASP B 1 286 ? -25.75 -31.469 -17.297 1 90.12 286 ASP B O 1
ATOM 9296 N N . MET B 1 287 ? -24.125 -30.109 -16.953 1 88.5 287 MET B N 1
ATOM 9297 C CA . MET B 1 287 ? -24.812 -28.984 -17.562 1 88.5 287 MET B CA 1
ATOM 9298 C C . MET B 1 287 ? -24.922 -29.156 -19.078 1 88.5 287 MET B C 1
ATOM 9300 O O . MET B 1 287 ? -25.688 -28.453 -19.734 1 88.5 287 MET B O 1
ATOM 9304 N N . SER B 1 288 ? -24.219 -30.078 -19.594 1 81.88 288 SER B N 1
ATOM 9305 C CA . SER B 1 288 ? -24.234 -30.312 -21.031 1 81.88 288 SER B CA 1
ATOM 9306 C C . SER B 1 288 ? -25.234 -31.406 -21.406 1 81.88 288 SER B C 1
ATOM 9308 O O . SER B 1 288 ? -25.281 -31.828 -22.562 1 81.88 288 SER B O 1
ATOM 9310 N N . PHE B 1 289 ? -26.047 -31.812 -20.469 1 81.88 289 PHE B N 1
ATOM 9311 C CA . PHE B 1 289 ? -27.062 -32.812 -20.734 1 81.88 289 PHE B CA 1
ATOM 9312 C C . PHE B 1 289 ? -28.156 -32.281 -21.641 1 81.88 289 PHE B C 1
ATOM 9314 O O . PHE B 1 289 ? -28.703 -31.203 -21.391 1 81.88 289 PHE B O 1
ATOM 9321 N N . ALA B 1 290 ? -28.391 -33.062 -22.719 1 73.94 290 ALA B N 1
ATOM 9322 C CA . ALA B 1 290 ? -29.469 -32.719 -23.641 1 73.94 290 ALA B CA 1
ATOM 9323 C C . ALA B 1 290 ? -30.594 -33.719 -23.594 1 73.94 290 ALA B C 1
ATOM 9325 O O . ALA B 1 290 ? -30.344 -34.938 -23.625 1 73.94 290 ALA B O 1
ATOM 9326 N N . ASP B 1 291 ? -31.75 -33.281 -23.453 1 72.5 291 ASP B N 1
ATOM 9327 C CA . ASP B 1 291 ? -32.906 -34.156 -23.453 1 72.5 291 ASP B CA 1
ATOM 9328 C C . ASP B 1 291 ? -33.219 -34.688 -24.859 1 72.5 291 ASP B C 1
ATOM 9330 O O . ASP B 1 291 ? -32.469 -34.406 -25.797 1 72.5 291 ASP B O 1
ATOM 9334 N N . GLU B 1 292 ? -34.344 -35.469 -24.984 1 68.19 292 GLU B N 1
ATOM 9335 C CA . GLU B 1 292 ? -34.75 -36.094 -26.234 1 68.19 292 GLU B CA 1
ATOM 9336 C C . GLU B 1 292 ? -34.969 -35.062 -27.344 1 68.19 292 GLU B C 1
ATOM 9338 O O . GLU B 1 292 ? -34.75 -35.344 -28.516 1 68.19 292 GLU B O 1
ATOM 9343 N N . SER B 1 293 ? -35.344 -33.938 -26.906 1 66.69 293 SER B N 1
ATOM 9344 C CA . SER B 1 293 ? -35.625 -32.875 -27.891 1 66.69 293 SER B CA 1
ATOM 9345 C C . SER B 1 293 ? -34.375 -32.031 -28.156 1 66.69 293 SER B C 1
ATOM 9347 O O . SER B 1 293 ? -34.406 -31.125 -28.984 1 66.69 293 SER B O 1
ATOM 9349 N N . GLY B 1 294 ? -33.156 -32.375 -27.469 1 67.81 294 GLY B N 1
ATOM 9350 C CA . GLY B 1 294 ? -31.922 -31.656 -27.688 1 67.81 294 GLY B CA 1
ATOM 9351 C C . GLY B 1 294 ? -31.781 -30.422 -26.797 1 67.81 294 GLY B C 1
ATOM 9352 O O . GLY B 1 294 ? -30.875 -29.625 -26.984 1 67.81 294 GLY B O 1
ATOM 9353 N N . ASN B 1 295 ? -32.688 -30.281 -25.906 1 72.12 295 ASN B N 1
ATOM 9354 C CA . ASN B 1 295 ? -32.594 -29.141 -25 1 72.12 295 ASN B CA 1
ATOM 9355 C C . ASN B 1 295 ? -31.656 -29.422 -23.828 1 72.12 295 ASN B C 1
ATOM 9357 O O . ASN B 1 295 ? -31.641 -30.516 -23.266 1 72.12 295 ASN B O 1
ATOM 9361 N N . LEU B 1 296 ? -30.859 -28.438 -23.594 1 79.06 296 LEU B N 1
ATOM 9362 C CA . LEU B 1 296 ? -29.969 -28.547 -22.438 1 79.06 296 LEU B CA 1
ATOM 9363 C C . LEU B 1 296 ? -30.75 -28.312 -21.141 1 79.06 296 LEU B C 1
ATOM 9365 O O . LEU B 1 296 ? -30.672 -27.234 -20.547 1 79.06 296 LEU B O 1
ATOM 9369 N N . THR B 1 297 ? -31.438 -29.219 -20.688 1 77.56 297 THR B N 1
ATOM 9370 C CA . THR B 1 297 ? -32.406 -29.141 -19.594 1 77.56 297 THR B CA 1
ATOM 9371 C C . THR B 1 297 ? -31.719 -28.672 -18.312 1 77.56 297 THR B C 1
ATOM 9373 O O . THR B 1 297 ? -32.281 -27.859 -17.562 1 77.56 297 THR B O 1
ATOM 9376 N N . ASN B 1 298 ? -30.516 -29.219 -18 1 83.75 298 ASN B N 1
ATOM 9377 C CA . ASN B 1 298 ? -29.859 -28.828 -16.75 1 83.75 298 ASN B CA 1
ATOM 9378 C C . ASN B 1 298 ? -29.406 -27.375 -16.781 1 83.75 298 ASN B C 1
ATOM 9380 O O . ASN B 1 298 ? -29.375 -26.703 -15.742 1 83.75 298 ASN B O 1
ATOM 9384 N N . LEU B 1 299 ? -29.062 -26.906 -17.938 1 79.25 299 LEU B N 1
ATOM 9385 C CA . LEU B 1 299 ? -28.656 -25.516 -18.062 1 79.25 299 LEU B CA 1
ATOM 9386 C C . LEU B 1 299 ? -29.875 -24.578 -18 1 79.25 299 LEU B C 1
ATOM 9388 O O . LEU B 1 299 ? -29.812 -23.531 -17.359 1 79.25 299 LEU B O 1
ATOM 9392 N N . ILE B 1 300 ? -30.969 -25.016 -18.672 1 74.56 300 ILE B N 1
ATOM 9393 C CA . ILE B 1 300 ? -32.188 -24.203 -18.734 1 74.56 300 ILE B CA 1
ATOM 9394 C C . ILE B 1 300 ? -32.875 -24.188 -17.359 1 74.56 300 ILE B C 1
ATOM 9396 O O . ILE B 1 300 ? -33.312 -23.141 -16.906 1 74.56 300 ILE B O 1
ATOM 9400 N N . ASN B 1 301 ? -32.844 -25.344 -16.766 1 67 301 ASN B N 1
ATOM 9401 C CA . ASN B 1 301 ? -33.531 -25.469 -15.5 1 67 301 ASN B CA 1
ATOM 9402 C C . ASN B 1 301 ? -32.625 -25.234 -14.312 1 67 301 ASN B C 1
ATOM 9404 O O . ASN B 1 301 ? -32.906 -25.688 -13.203 1 67 301 ASN B O 1
ATOM 9408 N N . ASN B 1 302 ? -31.594 -24.641 -14.672 1 67.81 302 ASN B N 1
ATOM 9409 C CA . ASN B 1 302 ? -30.672 -24.422 -13.562 1 67.81 302 ASN B CA 1
ATOM 9410 C C . ASN B 1 302 ? -31.312 -23.625 -12.438 1 67.81 302 ASN B C 1
ATOM 9412 O O . ASN B 1 302 ? -31.828 -22.531 -12.672 1 67.81 302 ASN B O 1
ATOM 9416 N N . GLY B 1 303 ? -31.547 -24.188 -11.258 1 61.34 303 GLY B N 1
ATOM 9417 C CA . GLY B 1 303 ? -32.156 -23.547 -10.109 1 61.34 303 GLY B CA 1
ATOM 9418 C C . GLY B 1 303 ? -33.531 -24.109 -9.789 1 61.34 303 GLY B C 1
ATOM 9419 O O . GLY B 1 303 ? -34.125 -23.781 -8.742 1 61.34 303 GLY B O 1
ATOM 9420 N N . THR B 1 304 ? -34.094 -24.953 -10.82 1 64.19 304 THR B N 1
ATOM 9421 C CA . THR B 1 304 ? -35.406 -25.516 -10.562 1 64.19 304 THR B CA 1
ATOM 9422 C C . THR B 1 304 ? -35.281 -26.984 -10.141 1 64.19 304 THR B C 1
ATOM 9424 O O . THR B 1 304 ? -34.188 -27.531 -10.117 1 64.19 304 THR B O 1
ATOM 9427 N N . SER B 1 305 ? -36.406 -27.578 -9.609 1 64.94 305 SER B N 1
ATOM 9428 C CA . SER B 1 305 ? -36.438 -28.922 -9.023 1 64.94 305 SER B CA 1
ATOM 9429 C C . SER B 1 305 ? -36.344 -29.984 -10.102 1 64.94 305 SER B C 1
ATOM 9431 O O . SER B 1 305 ? -36.156 -31.172 -9.797 1 64.94 305 SER B O 1
ATOM 9433 N N . ASN B 1 306 ? -36.281 -29.625 -11.328 1 69.56 306 ASN B N 1
ATOM 9434 C CA . ASN B 1 306 ? -36.312 -30.688 -12.328 1 69.56 306 ASN B CA 1
ATOM 9435 C C . ASN B 1 306 ? -34.969 -30.844 -13.023 1 69.56 306 ASN B C 1
ATOM 9437 O O . ASN B 1 306 ? -34.844 -30.547 -14.211 1 69.56 306 ASN B O 1
ATOM 9441 N N . LEU B 1 307 ? -34 -31.406 -12.227 1 83.12 307 LEU B N 1
ATOM 9442 C CA . LEU B 1 307 ? -32.656 -31.578 -12.773 1 83.12 307 LEU B CA 1
ATOM 9443 C C . LEU B 1 307 ? -32.344 -33.062 -12.977 1 83.12 307 LEU B C 1
ATOM 9445 O O . LEU B 1 307 ? -32.906 -33.906 -12.305 1 83.12 307 LEU B O 1
ATOM 9449 N N . TYR B 1 308 ? -31.609 -33.281 -14.016 1 83.5 308 TYR B N 1
ATOM 9450 C CA . TYR B 1 308 ? -31.156 -34.625 -14.32 1 83.5 308 TYR B CA 1
ATOM 9451 C C . TYR B 1 308 ? -29.766 -34.875 -13.75 1 83.5 308 TYR B C 1
ATOM 9453 O O . TYR B 1 308 ? -28.797 -34.281 -14.18 1 83.5 308 TYR B O 1
ATOM 9461 N N . TYR B 1 309 ? -29.719 -35.906 -12.75 1 89.12 309 TYR B N 1
ATOM 9462 C CA . TYR B 1 309 ? -28.453 -36.219 -12.086 1 89.12 309 TYR B CA 1
ATOM 9463 C C . TYR B 1 309 ? -27.859 -37.5 -12.609 1 89.12 309 TYR B C 1
ATOM 9465 O O . TYR B 1 309 ? -28.578 -38.469 -12.852 1 89.12 309 TYR B O 1
ATOM 9473 N N . ALA B 1 310 ? -26.531 -37.438 -12.82 1 89.94 310 ALA B N 1
ATOM 9474 C CA . ALA B 1 310 ? -25.766 -38.625 -13.219 1 89.94 310 ALA B CA 1
ATOM 9475 C C . ALA B 1 310 ? -24.641 -38.906 -12.227 1 89.94 310 ALA B C 1
ATOM 9477 O O . ALA B 1 310 ? -24.578 -38.281 -11.156 1 89.94 310 ALA B O 1
ATOM 9478 N N . ARG B 1 311 ? -23.875 -39.875 -12.516 1 89.88 311 ARG B N 1
ATOM 9479 C CA . ARG B 1 311 ? -22.828 -40.25 -11.57 1 89.88 311 ARG B CA 1
ATOM 9480 C C . ARG B 1 311 ? -21.453 -40.094 -12.18 1 89.88 311 ARG B C 1
ATOM 9482 O O . ARG B 1 311 ? -20.516 -39.656 -11.492 1 89.88 311 ARG B O 1
ATOM 9489 N N . ARG B 1 312 ? -21.281 -40.312 -13.422 1 92.38 312 ARG B N 1
ATOM 9490 C CA . ARG B 1 312 ? -19.953 -40.406 -14.031 1 92.38 312 ARG B CA 1
ATOM 9491 C C . ARG B 1 312 ? -19.609 -39.125 -14.781 1 92.38 312 ARG B C 1
ATOM 9493 O O . ARG B 1 312 ? -20.469 -38.531 -15.461 1 92.38 312 ARG B O 1
ATOM 9500 N N . PHE B 1 313 ? -18.391 -38.656 -14.555 1 92.31 313 PHE B N 1
ATOM 9501 C CA . PHE B 1 313 ? -17.875 -37.531 -15.305 1 92.31 313 PHE B CA 1
ATOM 9502 C C . PHE B 1 313 ? -16.453 -37.812 -15.797 1 92.31 313 PHE B C 1
ATOM 9504 O O . PHE B 1 313 ? -15.883 -38.875 -15.5 1 92.31 313 PHE B O 1
ATOM 9511 N N . PHE B 1 314 ? -15.93 -36.969 -16.672 1 90.25 314 PHE B N 1
ATOM 9512 C CA . PHE B 1 314 ? -14.594 -37.125 -17.234 1 90.25 314 PHE B CA 1
ATOM 9513 C C . PHE B 1 314 ? -13.898 -35.781 -17.375 1 90.25 314 PHE B C 1
ATOM 9515 O O . PHE B 1 314 ? -14.562 -34.75 -17.406 1 90.25 314 PHE B O 1
ATOM 9522 N N . LEU B 1 315 ? -12.625 -35.844 -17.422 1 87.19 315 LEU B N 1
ATOM 9523 C CA . LEU B 1 315 ? -11.852 -34.625 -17.594 1 87.19 315 LEU B CA 1
ATOM 9524 C C . LEU B 1 315 ? -11.703 -34.281 -19.078 1 87.19 315 LEU B C 1
ATOM 9526 O O . LEU B 1 315 ? -11.953 -33.125 -19.469 1 87.19 315 LEU B O 1
ATOM 9530 N N . MET B 1 316 ? -11.266 -35.188 -19.75 1 86.62 316 MET B N 1
ATOM 9531 C CA . MET B 1 316 ? -11.094 -35.031 -21.188 1 86.62 316 MET B CA 1
ATOM 9532 C C . MET B 1 316 ? -11.477 -36.281 -21.938 1 86.62 316 MET B C 1
ATOM 9534 O O . MET B 1 316 ? -11.227 -37.406 -21.453 1 86.62 316 MET B O 1
ATOM 9538 N N . ASP B 1 317 ? -12.148 -36.094 -23.031 1 83.31 317 ASP B N 1
ATOM 9539 C CA . ASP B 1 317 ? -12.484 -37.188 -23.938 1 83.31 317 ASP B CA 1
ATOM 9540 C C . ASP B 1 317 ? -11.906 -36.938 -25.328 1 83.31 317 ASP B C 1
ATOM 9542 O O . ASP B 1 317 ? -12.375 -36.062 -26.047 1 83.31 317 ASP B O 1
ATOM 9546 N N . ASN B 1 318 ? -10.844 -37.688 -25.5 1 77.25 318 ASN B N 1
ATOM 9547 C CA . ASN B 1 318 ? -10.188 -37.594 -26.797 1 77.25 318 ASN B CA 1
ATOM 9548 C C . ASN B 1 318 ? -10.375 -38.875 -27.609 1 77.25 318 ASN B C 1
ATOM 9550 O O . ASN B 1 318 ? -9.797 -39 -28.688 1 77.25 318 ASN B O 1
ATOM 9554 N N . SER B 1 319 ? -11.148 -39.781 -27.156 1 69.5 319 SER B N 1
ATOM 9555 C CA . SER B 1 319 ? -11.148 -41.094 -27.781 1 69.5 319 SER B CA 1
ATOM 9556 C C . SER B 1 319 ? -12.5 -41.406 -28.406 1 69.5 319 SER B C 1
ATOM 9558 O O . SER B 1 319 ? -12.602 -42.25 -29.297 1 69.5 319 SER B O 1
ATOM 9560 N N . THR B 1 320 ? -13.516 -40.781 -27.953 1 69.5 320 THR B N 1
ATOM 9561 C CA . THR B 1 320 ? -14.844 -41.156 -28.422 1 69.5 320 THR B CA 1
ATOM 9562 C C . THR B 1 320 ? -15.039 -40.75 -29.891 1 69.5 320 THR B C 1
ATOM 9564 O O . THR B 1 320 ? -15.664 -41.469 -30.656 1 69.5 320 THR B O 1
ATOM 9567 N N . THR B 1 321 ? -14.602 -39.469 -30.109 1 64.31 321 THR B N 1
ATOM 9568 C CA . THR B 1 321 ? -14.703 -39.031 -31.484 1 64.31 321 THR B CA 1
ATOM 9569 C C . THR B 1 321 ? -13.344 -38.531 -32 1 64.31 321 THR B C 1
ATOM 9571 O O . THR B 1 321 ? -12.523 -38.031 -31.219 1 64.31 321 THR B O 1
ATOM 9574 N N . ASP B 1 322 ? -13.148 -38.781 -33.188 1 61.03 322 ASP B N 1
ATOM 9575 C CA . ASP B 1 322 ? -11.883 -38.344 -33.781 1 61.03 322 ASP B CA 1
ATOM 9576 C C . ASP B 1 322 ? -11.922 -36.844 -34.094 1 61.03 322 ASP B C 1
ATOM 9578 O O . ASP B 1 322 ? -10.875 -36.219 -34.25 1 61.03 322 ASP B O 1
ATOM 9582 N N . ASP B 1 323 ? -13.086 -36.312 -34.156 1 66.69 323 ASP B N 1
ATOM 9583 C CA . ASP B 1 323 ? -13.195 -34.938 -34.688 1 66.69 323 ASP B CA 1
ATOM 9584 C C . ASP B 1 323 ? -13.297 -33.938 -33.531 1 66.69 323 ASP B C 1
ATOM 9586 O O . ASP B 1 323 ? -12.953 -32.781 -33.688 1 66.69 323 ASP B O 1
ATOM 9590 N N . ILE B 1 324 ? -13.828 -34.438 -32.438 1 75.75 324 ILE B N 1
ATOM 9591 C CA . ILE B 1 324 ? -14.133 -33.469 -31.391 1 75.75 324 ILE B CA 1
ATOM 9592 C C . ILE B 1 324 ? -13.453 -33.906 -30.094 1 75.75 324 ILE B C 1
ATOM 9594 O O . ILE B 1 324 ? -13.43 -35.094 -29.766 1 75.75 324 ILE B O 1
ATOM 9598 N N . ILE B 1 325 ? -12.875 -32.938 -29.484 1 80.31 325 ILE B N 1
ATOM 9599 C CA . ILE B 1 325 ? -12.328 -33.156 -28.156 1 80.31 325 ILE B CA 1
ATOM 9600 C C . ILE B 1 325 ? -13.203 -32.438 -27.125 1 80.31 325 ILE B C 1
ATOM 9602 O O . ILE B 1 325 ? -13.609 -31.297 -27.328 1 80.31 325 ILE B O 1
ATOM 9606 N N . GLN B 1 326 ? -13.617 -33.156 -26.172 1 84.81 326 GLN B N 1
ATOM 9607 C CA . GLN B 1 326 ? -14.398 -32.594 -25.094 1 84.81 326 GLN B CA 1
ATOM 9608 C C . GLN B 1 326 ? -13.539 -32.375 -23.844 1 84.81 326 GLN B C 1
ATOM 9610 O O . GLN B 1 326 ? -12.727 -33.25 -23.5 1 84.81 326 GLN B O 1
ATOM 9615 N N . TYR B 1 327 ? -13.711 -31.234 -23.312 1 85.94 327 TYR B N 1
ATOM 9616 C CA . TYR B 1 327 ? -12.93 -30.922 -22.125 1 85.94 327 TYR B CA 1
ATOM 9617 C C . TYR B 1 327 ? -13.812 -30.312 -21.031 1 85.94 327 TYR B C 1
ATOM 9619 O O . TYR B 1 327 ? -14.727 -29.531 -21.328 1 85.94 327 TYR B O 1
ATOM 9627 N N . LEU B 1 328 ? -13.484 -30.734 -19.797 1 88.88 328 LEU B N 1
ATOM 9628 C CA . LEU B 1 328 ? -14.18 -30.188 -18.641 1 88.88 328 LEU B CA 1
ATOM 9629 C C . LEU B 1 328 ? -13.742 -28.75 -18.359 1 88.88 328 LEU B C 1
ATOM 9631 O O . LEU B 1 328 ? -12.57 -28.5 -18.078 1 88.88 328 LEU B O 1
ATOM 9635 N N . VAL B 1 329 ? -14.656 -27.781 -18.438 1 87.25 329 VAL B N 1
ATOM 9636 C CA . VAL B 1 329 ? -14.273 -26.375 -18.297 1 87.25 329 VAL B CA 1
ATOM 9637 C C . VAL B 1 329 ? -14.703 -25.859 -16.922 1 87.25 329 VAL B C 1
ATOM 9639 O O . VAL B 1 329 ? -14.125 -24.906 -16.406 1 87.25 329 VAL B O 1
ATOM 9642 N N . ASN B 1 330 ? -15.727 -26.5 -16.391 1 90.12 330 ASN B N 1
ATOM 9643 C CA . ASN B 1 330 ? -16.172 -26.062 -15.07 1 90.12 330 ASN B CA 1
ATOM 9644 C C . ASN B 1 330 ? -16.438 -27.234 -14.141 1 90.12 330 ASN B C 1
ATOM 9646 O O . ASN B 1 330 ? -17.109 -28.203 -14.516 1 90.12 330 ASN B O 1
ATOM 9650 N N . PHE B 1 331 ? -15.828 -27.156 -12.992 1 89.94 331 PHE B N 1
ATOM 9651 C CA . PHE B 1 331 ? -16.047 -28.125 -11.922 1 89.94 331 PHE B CA 1
ATOM 9652 C C . PHE B 1 331 ? -16.422 -27.406 -10.625 1 89.94 331 PHE B C 1
ATOM 9654 O O . PHE B 1 331 ? -15.625 -26.641 -10.086 1 89.94 331 PHE B O 1
ATOM 9661 N N . THR B 1 332 ? -17.594 -27.656 -10.148 1 90.69 332 THR B N 1
ATOM 9662 C CA . THR B 1 332 ? -18.047 -27.016 -8.922 1 90.69 332 THR B CA 1
ATOM 9663 C C . THR B 1 332 ? -18.578 -28.047 -7.934 1 90.69 332 THR B C 1
ATOM 9665 O O . THR B 1 332 ? -19.469 -28.828 -8.273 1 90.69 332 THR B O 1
ATOM 9668 N N . LEU B 1 333 ? -18.031 -28.125 -6.832 1 90.94 333 LEU B N 1
ATOM 9669 C CA . LEU B 1 333 ? -18.5 -28.953 -5.73 1 90.94 333 LEU B CA 1
ATOM 9670 C C . LEU B 1 333 ? -19.312 -28.125 -4.734 1 90.94 333 LEU B C 1
ATOM 9672 O O . LEU B 1 333 ? -18.812 -27.141 -4.191 1 90.94 333 LEU B O 1
ATOM 9676 N N . ILE B 1 334 ? -20.516 -28.516 -4.488 1 88.62 334 ILE B N 1
ATOM 9677 C CA . ILE B 1 334 ? -21.391 -27.734 -3.625 1 88.62 334 ILE B CA 1
ATOM 9678 C C . ILE B 1 334 ? -21.797 -28.578 -2.412 1 88.62 334 ILE B C 1
ATOM 9680 O O . ILE B 1 334 ? -22.312 -29.688 -2.559 1 88.62 334 ILE B O 1
ATOM 9684 N N . PHE B 1 335 ? -21.5 -28.062 -1.3 1 85.06 335 PHE B N 1
ATOM 9685 C CA . PHE B 1 335 ? -21.953 -28.656 -0.046 1 85.06 335 PHE B CA 1
ATOM 9686 C C . PHE B 1 335 ? -23.172 -27.906 0.492 1 85.06 335 PHE B C 1
ATOM 9688 O O . PHE B 1 335 ? -23.188 -26.688 0.522 1 85.06 335 PHE B O 1
ATOM 9695 N N . THR B 1 336 ? -24.188 -28.609 0.789 1 79.56 336 THR B N 1
ATOM 9696 C CA . THR B 1 336 ? -25.359 -28 1.378 1 79.56 336 THR B CA 1
ATOM 9697 C C . THR B 1 336 ? -25.594 -28.516 2.793 1 79.56 336 THR B C 1
ATOM 9699 O O . THR B 1 336 ? -25.531 -29.734 3.031 1 79.56 336 THR B O 1
ATOM 9702 N N . THR B 1 337 ? -25.578 -27.656 3.709 1 73.06 337 THR B N 1
ATOM 9703 C CA . THR B 1 337 ? -25.781 -28.062 5.098 1 73.06 337 THR B CA 1
ATOM 9704 C C . THR B 1 337 ? -27.266 -28.25 5.391 1 73.06 337 THR B C 1
ATOM 9706 O O . THR B 1 337 ? -28.125 -27.578 4.793 1 73.06 337 THR B O 1
ATOM 9709 N N . SER B 1 338 ? -27.5 -29.344 6.141 1 65.62 338 SER B N 1
ATOM 9710 C CA . SER B 1 338 ? -28.875 -29.672 6.516 1 65.62 338 SER B CA 1
ATOM 9711 C C . SER B 1 338 ? -29.438 -28.625 7.48 1 65.62 338 SER B C 1
ATOM 9713 O O . SER B 1 338 ? -28.688 -28.031 8.258 1 65.62 338 SER B O 1
ATOM 9715 N N . SER B 1 339 ? -30.688 -28.094 7.273 1 58.44 339 SER B N 1
ATOM 9716 C CA . SER B 1 339 ? -31.391 -27.125 8.102 1 58.44 339 SER B CA 1
ATOM 9717 C C . SER B 1 339 ? -31.594 -27.656 9.516 1 58.44 339 SER B C 1
ATOM 9719 O O . SER B 1 339 ? -31.734 -26.875 10.461 1 58.44 339 SER B O 1
ATOM 9721 N N . THR B 1 340 ? -31.719 -29.016 9.727 1 56.97 340 THR B N 1
ATOM 9722 C CA . THR B 1 340 ? -32.156 -29.562 10.992 1 56.97 340 THR B CA 1
ATOM 9723 C C . THR B 1 340 ? -31 -29.797 11.938 1 56.97 340 THR B C 1
ATOM 9725 O O . THR B 1 340 ? -31.125 -29.609 13.148 1 56.97 340 THR B O 1
ATOM 9728 N N . LYS B 1 341 ? -29.875 -30.469 11.531 1 56.59 341 LYS B N 1
ATOM 9729 C CA . LYS B 1 341 ? -28.766 -30.75 12.438 1 56.59 341 LYS B CA 1
ATOM 9730 C C . LYS B 1 341 ? -27.469 -30.094 11.938 1 56.59 341 LYS B C 1
ATOM 9732 O O . LYS B 1 341 ? -27.016 -30.406 10.836 1 56.59 341 LYS B O 1
ATOM 9737 N N . ALA B 1 342 ? -26.969 -29.016 12.586 1 55.03 342 ALA B N 1
ATOM 9738 C CA . ALA B 1 342 ? -25.859 -28.125 12.258 1 55.03 342 ALA B CA 1
ATOM 9739 C C . ALA B 1 342 ? -24.672 -28.906 11.695 1 55.03 342 ALA B C 1
ATOM 9741 O O . ALA B 1 342 ? -23.984 -28.438 10.789 1 55.03 342 ALA B O 1
ATOM 9742 N N . ASP B 1 343 ? -24.328 -30.094 12.156 1 61.47 343 ASP B N 1
ATOM 9743 C CA . ASP B 1 343 ? -23.062 -30.75 11.875 1 61.47 343 ASP B CA 1
ATOM 9744 C C . ASP B 1 343 ? -23.219 -31.828 10.805 1 61.47 343 ASP B C 1
ATOM 9746 O O . ASP B 1 343 ? -22.25 -32.438 10.383 1 61.47 343 ASP B O 1
ATOM 9750 N N . ASN B 1 344 ? -24.484 -31.828 10.312 1 70.19 344 ASN B N 1
ATOM 9751 C CA . ASN B 1 344 ? -24.672 -32.844 9.297 1 70.19 344 ASN B CA 1
ATOM 9752 C C . ASN B 1 344 ? -24.828 -32.25 7.906 1 70.19 344 ASN B C 1
ATOM 9754 O O . ASN B 1 344 ? -25.438 -31.188 7.75 1 70.19 344 ASN B O 1
ATOM 9758 N N . ILE B 1 345 ? -24.141 -32.75 6.953 1 76.38 345 ILE B N 1
ATOM 9759 C CA . ILE B 1 345 ? -24.203 -32.281 5.574 1 76.38 345 ILE B CA 1
ATOM 9760 C C . ILE B 1 345 ? -25.031 -33.25 4.734 1 76.38 345 ILE B C 1
ATOM 9762 O O . ILE B 1 345 ? -25.094 -34.438 5.047 1 76.38 345 ILE B O 1
ATOM 9766 N N . THR B 1 346 ? -25.781 -32.625 3.896 1 79.56 346 THR B N 1
ATOM 9767 C CA . THR B 1 346 ? -26.422 -33.469 2.889 1 79.56 346 THR B CA 1
ATOM 9768 C C . THR B 1 346 ? -25.406 -33.906 1.835 1 79.56 346 THR B C 1
ATOM 9770 O O . THR B 1 346 ? -24.281 -33.406 1.806 1 79.56 346 THR B O 1
ATOM 9773 N N . THR B 1 347 ? -25.75 -34.875 1.119 1 83.94 347 THR B N 1
ATOM 9774 C CA . THR B 1 347 ? -24.859 -35.344 0.058 1 83.94 347 THR B CA 1
ATOM 9775 C C . THR B 1 347 ? -24.5 -34.188 -0.875 1 83.94 347 THR B C 1
ATOM 9777 O O . THR B 1 347 ? -25.375 -33.469 -1.354 1 83.94 347 THR B O 1
ATOM 9780 N N . PRO B 1 348 ? -23.25 -34 -0.991 1 89 348 PRO B N 1
ATOM 9781 C CA . PRO B 1 348 ? -22.812 -32.906 -1.885 1 89 348 PRO B CA 1
ATOM 9782 C C . PRO B 1 348 ? -23.141 -33.188 -3.35 1 89 348 PRO B C 1
ATOM 9784 O O . PRO B 1 348 ? -23.453 -34.344 -3.705 1 89 348 PRO B O 1
ATOM 9787 N N . LYS B 1 349 ? -23.188 -32.156 -4.102 1 90.56 349 LYS B N 1
ATOM 9788 C CA . LYS B 1 349 ? -23.391 -32.312 -5.539 1 90.56 349 LYS B CA 1
ATOM 9789 C C . LYS B 1 349 ? -22.234 -31.703 -6.332 1 90.56 349 LYS B C 1
ATOM 9791 O O . LYS B 1 349 ? -21.594 -30.75 -5.883 1 90.56 349 LYS B O 1
ATOM 9796 N N . ILE B 1 350 ? -21.953 -32.281 -7.406 1 92.5 350 ILE B N 1
ATOM 9797 C CA . ILE B 1 350 ? -20.922 -31.781 -8.312 1 92.5 350 ILE B CA 1
ATOM 9798 C C . ILE B 1 350 ? -21.562 -31.281 -9.602 1 92.5 350 ILE B C 1
ATOM 9800 O O . ILE B 1 350 ? -22.422 -31.953 -10.18 1 92.5 350 ILE B O 1
ATOM 9804 N N . ILE B 1 351 ? -21.188 -30.125 -9.961 1 91.94 351 ILE B N 1
ATOM 9805 C CA . ILE B 1 351 ? -21.641 -29.547 -11.219 1 91.94 351 ILE B CA 1
ATOM 9806 C C . ILE B 1 351 ? -20.484 -29.516 -12.211 1 91.94 351 ILE B C 1
ATOM 9808 O O . ILE B 1 351 ? -19.406 -29 -11.891 1 91.94 351 ILE B O 1
ATOM 9812 N N . VAL B 1 352 ? -20.734 -30.031 -13.344 1 92.69 352 VAL B N 1
ATOM 9813 C CA . VAL B 1 352 ? -19.688 -30.031 -14.359 1 92.69 352 VAL B CA 1
ATOM 9814 C C . VAL B 1 352 ? -20.219 -29.422 -15.656 1 92.69 352 VAL B C 1
ATOM 9816 O O . VAL B 1 352 ? -21.406 -29.562 -15.969 1 92.69 352 VAL B O 1
ATOM 9819 N N . ARG B 1 353 ? -19.375 -28.75 -16.328 1 89.75 353 ARG B N 1
ATOM 9820 C CA . ARG B 1 353 ? -19.656 -28.203 -17.656 1 89.75 353 ARG B CA 1
ATOM 9821 C C . ARG B 1 353 ? -18.531 -28.516 -18.641 1 89.75 353 ARG B C 1
ATOM 9823 O O . ARG B 1 353 ? -17.359 -28.406 -18.281 1 89.75 353 ARG B O 1
ATOM 9830 N N . TYR B 1 354 ? -19 -28.969 -19.828 1 86.88 354 TYR B N 1
ATOM 9831 C CA . TYR B 1 354 ? -18.016 -29.344 -20.844 1 86.88 354 TYR B CA 1
ATOM 9832 C C . TYR B 1 354 ? -18.078 -28.406 -22.031 1 86.88 354 TYR B C 1
ATOM 9834 O O . TYR B 1 354 ? -19.125 -27.797 -22.297 1 86.88 354 TYR B O 1
ATOM 9842 N N . LYS B 1 355 ? -16.922 -28.25 -22.641 1 83.62 355 LYS B N 1
ATOM 9843 C CA . LYS B 1 355 ? -16.828 -27.578 -23.922 1 83.62 355 LYS B CA 1
ATOM 9844 C C . LYS B 1 355 ? -16.188 -28.5 -24.969 1 83.62 355 LYS B C 1
ATOM 9846 O O . LYS B 1 355 ? -15.328 -29.328 -24.641 1 83.62 355 LYS B O 1
ATOM 9851 N N . GLN B 1 356 ? -16.672 -28.344 -26.141 1 81.62 356 GLN B N 1
ATOM 9852 C CA . GLN B 1 356 ? -16.172 -29.156 -27.25 1 81.62 356 GLN B CA 1
ATOM 9853 C C . GLN B 1 356 ? -15.32 -28.328 -28.203 1 81.62 356 GLN B C 1
ATOM 9855 O O . GLN B 1 356 ? -15.633 -27.172 -28.484 1 81.62 356 GLN B O 1
ATOM 9860 N N . PHE B 1 357 ? -14.203 -28.938 -28.625 1 78.94 357 PHE B N 1
ATOM 9861 C CA . PHE B 1 357 ? -13.258 -28.281 -29.516 1 78.94 357 PHE B CA 1
ATOM 9862 C C . PHE B 1 357 ? -12.984 -29.156 -30.734 1 78.94 357 PHE B C 1
ATOM 9864 O O . PHE B 1 357 ? -12.703 -30.344 -30.609 1 78.94 357 PHE B O 1
ATOM 9871 N N . PRO B 1 358 ? -13.125 -28.484 -31.859 1 73.56 358 PRO B N 1
ATOM 9872 C CA . PRO B 1 358 ? -12.719 -29.266 -33.031 1 73.56 358 PRO B CA 1
ATOM 9873 C C . PRO B 1 358 ? -11.219 -29.547 -33.062 1 73.56 358 PRO B C 1
ATOM 9875 O O . PRO B 1 358 ? -10.406 -28.641 -32.844 1 73.56 358 PRO B O 1
ATOM 9878 N N . ARG B 1 359 ? -10.898 -30.719 -33.219 1 71.44 359 ARG B N 1
ATOM 9879 C CA . ARG B 1 359 ? -9.508 -31.156 -33.25 1 71.44 359 ARG B CA 1
ATOM 9880 C C . ARG B 1 359 ? -8.711 -30.406 -34.312 1 71.44 359 ARG B C 1
ATOM 9882 O O . ARG B 1 359 ? -7.543 -30.078 -34.094 1 71.44 359 ARG B O 1
ATOM 9889 N N . SER B 1 360 ? -9.273 -30.094 -35.469 1 67 360 SER B N 1
ATOM 9890 C CA . SER B 1 360 ? -8.594 -29.422 -36.562 1 67 360 SER B CA 1
ATOM 9891 C C . SER B 1 360 ? -8.133 -28.016 -36.156 1 67 360 SER B C 1
ATOM 9893 O O . SER B 1 360 ? -7.039 -27.594 -36.531 1 67 360 SER B O 1
ATOM 9895 N N . ILE B 1 361 ? -8.922 -27.453 -35.438 1 67.5 361 ILE B N 1
ATOM 9896 C CA . ILE B 1 361 ? -8.594 -26.094 -35 1 67.5 361 ILE B CA 1
ATOM 9897 C C . ILE B 1 361 ? -7.461 -26.125 -34 1 67.5 361 ILE B C 1
ATOM 9899 O O . ILE B 1 361 ? -6.57 -25.281 -34 1 67.5 361 ILE B O 1
ATOM 9903 N N . LEU B 1 362 ? -7.48 -27.062 -33.125 1 70.38 362 LEU B N 1
ATOM 9904 C CA . LEU B 1 362 ? -6.477 -27.156 -32.062 1 70.38 362 LEU B CA 1
ATOM 9905 C C . LEU B 1 362 ? -5.117 -27.531 -32.656 1 70.38 362 LEU B C 1
ATOM 9907 O O . LEU B 1 362 ? -4.086 -27.031 -32.188 1 70.38 362 LEU B O 1
ATOM 9911 N N . GLU B 1 363 ? -5.109 -28.359 -33.5 1 60.72 363 GLU B N 1
ATOM 9912 C CA . GLU B 1 363 ? -3.854 -28.812 -34.094 1 60.72 363 GLU B CA 1
ATOM 9913 C C . GLU B 1 363 ? -3.264 -27.734 -35.031 1 60.72 363 GLU B C 1
ATOM 9915 O O . GLU B 1 363 ? -2.043 -27.656 -35.156 1 60.72 363 GLU B O 1
ATOM 9920 N N . ALA B 1 364 ? -4.07 -27.016 -35.625 1 55.78 364 ALA B N 1
ATOM 9921 C CA . ALA B 1 364 ? -3.602 -25.938 -36.469 1 55.78 364 ALA B CA 1
ATOM 9922 C C . ALA B 1 364 ? -3.049 -24.781 -35.656 1 55.78 364 ALA B C 1
ATOM 9924 O O . ALA B 1 364 ? -2.215 -24.016 -36.125 1 55.78 364 ALA B O 1
ATOM 9925 N N . SER B 1 365 ? -3.678 -24.594 -34.625 1 51.97 365 SER B N 1
ATOM 9926 C CA . SER B 1 365 ? -3.297 -23.406 -33.844 1 51.97 365 SER B CA 1
ATOM 9927 C C . SER B 1 365 ? -1.93 -23.594 -33.219 1 51.97 365 SER B C 1
ATOM 9929 O O . SER B 1 365 ? -1.701 -24.562 -32.5 1 51.97 365 SER B O 1
ATOM 9931 N N . THR B 1 366 ? -0.958 -23.172 -33.969 1 44.31 366 THR B N 1
ATOM 9932 C CA . THR B 1 366 ? 0.366 -23.016 -33.375 1 44.31 366 THR B CA 1
ATOM 9933 C C . THR B 1 366 ? 0.265 -22.484 -31.938 1 44.31 366 THR B C 1
ATOM 9935 O O . THR B 1 366 ? -0.492 -21.531 -31.672 1 44.31 366 THR B O 1
ATOM 9938 N N . PRO B 1 367 ? 0.651 -23.297 -31.047 1 44.84 367 PRO B N 1
ATOM 9939 C CA . PRO B 1 367 ? 0.637 -22.812 -29.656 1 44.84 367 PRO B CA 1
ATOM 9940 C C . PRO B 1 367 ? 1.029 -21.344 -29.547 1 44.84 367 PRO B C 1
ATOM 9942 O O . PRO B 1 367 ? 2.158 -20.969 -29.875 1 44.84 367 PRO B O 1
ATOM 9945 N N . SER B 1 368 ? 0.305 -20.5 -30.328 1 40.09 368 SER B N 1
ATOM 9946 C CA . SER B 1 368 ? 0.731 -19.125 -30.141 1 40.09 368 SER B CA 1
ATOM 9947 C C . SER B 1 368 ? 0.729 -18.75 -28.656 1 40.09 368 SER B C 1
ATOM 9949 O O . SER B 1 368 ? -0.271 -18.938 -27.969 1 40.09 368 SER B O 1
ATOM 9951 N N . TYR B 1 369 ? 1.813 -18.938 -28.125 1 36.47 369 TYR B N 1
ATOM 9952 C CA . TYR B 1 369 ? 2.174 -18.562 -26.766 1 36.47 369 TYR B CA 1
ATOM 9953 C C . TYR B 1 369 ? 1.684 -17.156 -26.422 1 36.47 369 TYR B C 1
ATOM 9955 O O . TYR B 1 369 ? 2.154 -16.547 -25.469 1 36.47 369 TYR B O 1
ATOM 9963 N N . GLU B 1 370 ? 1.022 -16.578 -27.375 1 40.22 370 GLU B N 1
ATOM 9964 C CA . GLU B 1 370 ? 0.668 -15.211 -26.984 1 40.22 370 GLU B CA 1
ATOM 9965 C C . GLU B 1 370 ? -0.06 -15.188 -25.641 1 40.22 370 GLU B C 1
ATOM 9967 O O . GLU B 1 370 ? -0.496 -16.234 -25.141 1 40.22 370 GLU B O 1
ATOM 9972 N N . LYS B 1 371 ? -0.458 -14.055 -25.156 1 43.44 371 LYS B N 1
ATOM 9973 C CA . LYS B 1 371 ? -1.121 -13.633 -23.922 1 43.44 371 LYS B CA 1
ATOM 9974 C C . LYS B 1 371 ? -2.285 -14.555 -23.578 1 43.44 371 LYS B C 1
ATOM 9976 O O . LYS B 1 371 ? -3.131 -14.844 -24.438 1 43.44 371 LYS B O 1
ATOM 9981 N N . LEU B 1 372 ? -2.164 -15.406 -22.75 1 42.81 372 LEU B N 1
ATOM 9982 C CA . LEU B 1 372 ? -3.209 -16.234 -22.156 1 42.81 372 LEU B CA 1
ATOM 9983 C C . LEU B 1 372 ? -4.555 -15.523 -22.188 1 42.81 372 LEU B C 1
ATOM 9985 O O . LEU B 1 372 ? -5.043 -15.055 -21.156 1 42.81 372 LEU B O 1
ATOM 9989 N N . LYS B 1 373 ? -4.727 -14.695 -23.109 1 44.69 373 LYS B N 1
ATOM 9990 C CA . LYS B 1 373 ? -6.121 -14.289 -23.297 1 44.69 373 LYS B CA 1
ATOM 9991 C C . LYS B 1 373 ? -6.984 -15.484 -23.703 1 44.69 373 LYS B C 1
ATOM 9993 O O . LYS B 1 373 ? -6.504 -16.422 -24.344 1 44.69 373 LYS B O 1
ATOM 9998 N N . GLU B 1 374 ? -8.016 -15.641 -22.969 1 49.88 374 GLU B N 1
ATOM 9999 C CA . GLU B 1 374 ? -9.055 -16.594 -23.344 1 49.88 374 GLU B CA 1
ATOM 10000 C C . GLU B 1 374 ? -9.234 -16.656 -24.844 1 49.88 374 GLU B C 1
ATOM 10002 O O . GLU B 1 374 ? -9.602 -15.672 -25.484 1 49.88 374 GLU B O 1
ATOM 10007 N N . THR B 1 375 ? -8.289 -17.438 -25.438 1 55.19 375 THR B N 1
ATOM 10008 C CA . THR B 1 375 ? -8.531 -17.688 -26.844 1 55.19 375 THR B CA 1
ATOM 10009 C C . THR B 1 375 ? -9.32 -18.984 -27.047 1 55.19 375 THR B C 1
ATOM 10011 O O . THR B 1 375 ? -9.594 -19.703 -26.078 1 55.19 375 THR B O 1
ATOM 10014 N N . THR B 1 376 ? -9.844 -19.203 -28.219 1 60.28 376 THR B N 1
ATOM 10015 C CA . THR B 1 376 ? -10.602 -20.406 -28.594 1 60.28 376 THR B CA 1
ATOM 10016 C C . THR B 1 376 ? -9.812 -21.672 -28.25 1 60.28 376 THR B C 1
ATOM 10018 O O . THR B 1 376 ? -10.398 -22.688 -27.906 1 60.28 376 THR B O 1
ATOM 10021 N N . SER B 1 377 ? -8.531 -21.578 -28.141 1 64.06 377 SER B N 1
ATOM 10022 C CA . SER B 1 377 ? -7.715 -22.75 -27.844 1 64.06 377 SER B CA 1
ATOM 10023 C C . SER B 1 377 ? -7.34 -22.828 -26.375 1 64.06 377 SER B C 1
ATOM 10025 O O . SER B 1 377 ? -6.883 -23.859 -25.891 1 64.06 377 SER B O 1
ATOM 10027 N N . GLN B 1 378 ? -7.664 -21.797 -25.703 1 72.19 378 GLN B N 1
ATOM 10028 C CA . GLN B 1 378 ? -7.344 -21.766 -24.281 1 72.19 378 GLN B CA 1
ATOM 10029 C C . GLN B 1 378 ? -8.555 -21.328 -23.453 1 72.19 378 GLN B C 1
ATOM 10031 O O . GLN B 1 378 ? -8.617 -20.203 -22.984 1 72.19 378 GLN B O 1
ATOM 10036 N N . PRO B 1 379 ? -9.352 -22.328 -23.266 1 76.75 379 PRO B N 1
ATOM 10037 C CA . PRO B 1 379 ? -10.539 -21.969 -22.469 1 76.75 379 PRO B CA 1
ATOM 10038 C C . PRO B 1 379 ? -10.219 -21.766 -21 1 76.75 379 PRO B C 1
ATOM 10040 O O . PRO B 1 379 ? -9.188 -22.234 -20.516 1 76.75 379 PRO B O 1
ATOM 10043 N N . ALA B 1 380 ? -11.094 -20.984 -20.453 1 80.06 380 ALA B N 1
ATOM 10044 C CA . ALA B 1 380 ? -10.961 -20.766 -19.016 1 80.06 380 ALA B CA 1
ATOM 10045 C C . ALA B 1 380 ? -11.5 -21.953 -18.234 1 80.06 380 ALA B C 1
ATOM 10047 O O . ALA B 1 380 ? -12.586 -22.469 -18.531 1 80.06 380 ALA B O 1
ATOM 10048 N N . TYR B 1 381 ? -10.727 -22.547 -17.422 1 83.44 381 TYR B N 1
ATOM 10049 C CA . TYR B 1 381 ? -11.117 -23.609 -16.484 1 83.44 381 TYR B CA 1
ATOM 10050 C C . TYR B 1 381 ? -11.414 -23.047 -15.109 1 83.44 381 TYR B C 1
ATOM 10052 O O . TYR B 1 381 ? -10.633 -22.25 -14.578 1 83.44 381 TYR B O 1
ATOM 10060 N N . GLU B 1 382 ? -12.625 -23.406 -14.648 1 85.5 382 GLU B N 1
ATOM 10061 C CA . GLU B 1 382 ? -13.023 -22.922 -13.328 1 85.5 382 GLU B CA 1
ATOM 10062 C C . GLU B 1 382 ? -13.219 -24.078 -12.352 1 85.5 382 GLU B C 1
ATOM 10064 O O . GLU B 1 382 ? -13.93 -25.031 -12.648 1 85.5 382 GLU B O 1
ATOM 10069 N N . PHE B 1 383 ? -12.516 -24.031 -11.266 1 85.44 383 PHE B N 1
ATOM 10070 C CA . PHE B 1 383 ? -12.664 -24.969 -10.164 1 85.44 383 PHE B CA 1
ATOM 10071 C C . PHE B 1 383 ? -13.172 -24.266 -8.914 1 85.44 383 PHE B C 1
ATOM 10073 O O . PHE B 1 383 ? -12.492 -23.406 -8.367 1 85.44 383 PHE B O 1
ATOM 10080 N N . ASN B 1 384 ? -14.398 -24.734 -8.453 1 86.44 384 ASN B N 1
ATOM 10081 C CA . ASN B 1 384 ? -15 -24.062 -7.309 1 86.44 384 ASN B CA 1
ATOM 10082 C C . ASN B 1 384 ? -15.5 -25.062 -6.27 1 86.44 384 ASN B C 1
ATOM 10084 O O . ASN B 1 384 ? -16.016 -26.125 -6.617 1 86.44 384 ASN B O 1
ATOM 10088 N N . VAL B 1 385 ? -15.242 -24.812 -5.09 1 87.5 385 VAL B N 1
ATOM 10089 C CA . VAL B 1 385 ? -15.852 -25.484 -3.949 1 87.5 385 VAL B CA 1
ATOM 10090 C C . VAL B 1 385 ? -16.672 -24.5 -3.133 1 87.5 385 VAL B C 1
ATOM 10092 O O . VAL B 1 385 ? -16.125 -23.516 -2.613 1 87.5 385 VAL B O 1
ATOM 10095 N N . VAL B 1 386 ? -17.938 -24.797 -3.018 1 86.5 386 VAL B N 1
ATOM 10096 C CA . VAL B 1 386 ? -18.812 -23.797 -2.424 1 86.5 386 VAL B CA 1
ATOM 10097 C C . VAL B 1 386 ? -19.703 -24.438 -1.367 1 86.5 386 VAL B C 1
ATOM 10099 O O . VAL B 1 386 ? -20.094 -25.609 -1.5 1 86.5 386 VAL B O 1
ATOM 10102 N N . TYR B 1 387 ? -19.938 -23.719 -0.402 1 83 387 TYR B N 1
ATOM 10103 C CA . TYR B 1 387 ? -20.844 -24.109 0.66 1 83 387 TYR B CA 1
ATOM 10104 C C . TYR B 1 387 ? -22.125 -23.281 0.63 1 83 387 TYR B C 1
ATOM 10106 O O . TYR B 1 387 ? -22.062 -22.062 0.431 1 83 387 TYR B O 1
ATOM 10114 N N . SER B 1 388 ? -23.281 -23.922 0.646 1 77.62 388 SER B N 1
ATOM 10115 C CA . SER B 1 388 ? -24.547 -23.219 0.588 1 77.62 388 SER B CA 1
ATOM 10116 C C . SER B 1 388 ? -25.453 -23.578 1.77 1 77.62 388 SER B C 1
ATOM 10118 O O . SER B 1 388 ? -25.406 -24.719 2.258 1 77.62 388 SER B O 1
ATOM 10120 N N . LYS B 1 389 ? -26.016 -22.594 2.371 1 76.06 389 LYS B N 1
ATOM 10121 C CA . LYS B 1 389 ? -27.016 -22.766 3.42 1 76.06 389 LYS B CA 1
ATOM 10122 C C . LYS B 1 389 ? -28.266 -21.922 3.127 1 76.06 389 LYS B C 1
ATOM 10124 O O . LYS B 1 389 ? -28.172 -20.844 2.533 1 76.06 389 LYS B O 1
ATOM 10129 N N . ASP B 1 390 ? -29.484 -22.547 3.492 1 72 390 ASP B N 1
ATOM 10130 C CA . ASP B 1 390 ? -30.703 -21.75 3.398 1 72 390 ASP B CA 1
ATOM 10131 C C . ASP B 1 390 ? -30.656 -20.562 4.359 1 72 390 ASP B C 1
ATOM 10133 O O . ASP B 1 390 ? -30.547 -20.734 5.574 1 72 390 ASP B O 1
ATOM 10137 N N . MET B 1 391 ? -30.688 -19.406 3.854 1 76.62 391 MET B N 1
ATOM 10138 C CA . MET B 1 391 ? -30.5 -18.188 4.637 1 76.62 391 MET B CA 1
ATOM 10139 C C . MET B 1 391 ? -31.844 -17.562 5 1 76.62 391 MET B C 1
ATOM 10141 O O . MET B 1 391 ? -31.906 -16.422 5.453 1 76.62 391 MET B O 1
ATOM 10145 N N . LYS B 1 392 ? -32.906 -18.219 4.902 1 76.88 392 LYS B N 1
ATOM 10146 C CA . LYS B 1 392 ? -34.219 -17.641 5.195 1 76.88 392 LYS B CA 1
ATOM 10147 C C . LYS B 1 392 ? -34.344 -17.266 6.668 1 76.88 392 LYS B C 1
ATOM 10149 O O . LYS B 1 392 ? -34.812 -16.172 7 1 76.88 392 LYS B O 1
ATOM 10154 N N . SER B 1 393 ? -33.938 -18.094 7.582 1 77.69 393 SER B N 1
ATOM 10155 C CA . SER B 1 393 ? -33.969 -17.797 9.008 1 77.69 393 SER B CA 1
ATOM 10156 C C . SER B 1 393 ? -33.094 -16.594 9.352 1 77.69 393 SER B C 1
ATOM 10158 O O . SER B 1 393 ? -33.469 -15.781 10.211 1 77.69 393 SER B O 1
ATOM 10160 N N . PHE B 1 394 ? -32.094 -16.453 8.734 1 77.88 394 PHE B N 1
ATOM 10161 C CA . PHE B 1 394 ? -31.203 -15.312 8.953 1 77.88 394 PHE B CA 1
ATOM 10162 C C . PHE B 1 394 ? -31.859 -14.008 8.523 1 77.88 394 PHE B C 1
ATOM 10164 O O . PHE B 1 394 ? -31.797 -13.016 9.25 1 77.88 394 PHE B O 1
ATOM 10171 N N . TRP B 1 395 ? -32.531 -13.992 7.48 1 81.62 395 TRP B N 1
ATOM 10172 C CA . TRP B 1 395 ? -33.156 -12.781 6.961 1 81.62 395 TRP B CA 1
ATOM 10173 C C . TRP B 1 395 ? -34.375 -12.383 7.805 1 81.62 395 TRP B C 1
ATOM 10175 O O . TRP B 1 395 ? -34.656 -11.195 7.961 1 81.62 395 TRP B O 1
ATOM 10185 N N . ASP B 1 396 ? -34.969 -13.367 8.352 1 87.44 396 ASP B N 1
ATOM 10186 C CA . ASP B 1 396 ? -36.062 -13.055 9.25 1 87.44 396 ASP B CA 1
ATOM 10187 C C . ASP B 1 396 ? -35.562 -12.367 10.516 1 87.44 396 ASP B C 1
ATOM 10189 O O . ASP B 1 396 ? -36.125 -11.352 10.945 1 87.44 396 ASP B O 1
ATOM 10193 N N . VAL B 1 397 ? -34.562 -12.883 11.055 1 85 397 VAL B N 1
ATOM 10194 C CA . VAL B 1 397 ? -34 -12.273 12.25 1 85 397 VAL B CA 1
ATOM 10195 C C . VAL B 1 397 ? -33.406 -10.906 11.906 1 85 397 VAL B C 1
ATOM 10197 O O . VAL B 1 397 ? -33.562 -9.953 12.68 1 85 397 VAL B O 1
ATOM 10200 N N . ALA B 1 398 ? -32.812 -10.781 10.789 1 83.5 398 ALA B N 1
ATOM 10201 C CA . ALA B 1 398 ? -32.219 -9.508 10.352 1 83.5 398 ALA B CA 1
ATOM 10202 C C . ALA B 1 398 ? -33.312 -8.453 10.164 1 83.5 398 ALA B C 1
ATOM 10204 O O . ALA B 1 398 ? -33.125 -7.285 10.508 1 83.5 398 ALA B O 1
ATOM 10205 N N . ALA B 1 399 ? -34.469 -8.875 9.695 1 88.25 399 ALA B N 1
ATOM 10206 C CA . ALA B 1 399 ? -35.562 -7.941 9.5 1 88.25 399 ALA B CA 1
ATOM 10207 C C . ALA B 1 399 ? -36.125 -7.457 10.844 1 88.25 399 ALA B C 1
ATOM 10209 O O . ALA B 1 399 ? -36.469 -6.285 10.984 1 88.25 399 ALA B O 1
ATOM 10210 N N . ILE B 1 400 ? -36.125 -8.281 11.781 1 92.44 400 ILE B N 1
ATOM 10211 C CA . ILE B 1 400 ? -36.562 -7.91 13.109 1 92.44 400 ILE B CA 1
ATOM 10212 C C . ILE B 1 400 ? -35.562 -6.949 13.758 1 92.44 400 ILE B C 1
ATOM 10214 O O . ILE B 1 400 ? -35.969 -5.91 14.289 1 92.44 400 ILE B O 1
ATOM 10218 N N . VAL B 1 401 ? -34.406 -7.258 13.656 1 91.12 401 VAL B N 1
ATOM 10219 C CA . VAL B 1 401 ? -33.375 -6.41 14.25 1 91.12 401 VAL B CA 1
ATOM 10220 C C . VAL B 1 401 ? -33.344 -5.055 13.555 1 91.12 401 VAL B C 1
ATOM 10222 O O . VAL B 1 401 ? -33.219 -4.016 14.203 1 91.12 401 VAL B O 1
ATOM 10225 N N . PHE B 1 402 ? -33.531 -5.055 12.273 1 89.44 402 PHE B N 1
ATOM 10226 C CA . PHE B 1 402 ? -33.594 -3.807 11.523 1 89.44 402 PHE B CA 1
ATOM 10227 C C . PHE B 1 402 ? -34.781 -2.953 11.969 1 89.44 402 PHE B C 1
ATOM 10229 O O . PHE B 1 402 ? -34.625 -1.742 12.148 1 89.44 402 PHE B O 1
ATOM 10236 N N . SER B 1 403 ? -35.875 -3.625 12.219 1 93 403 SER B N 1
ATOM 10237 C CA . SER B 1 403 ? -37.062 -2.904 12.656 1 93 403 SER B CA 1
ATOM 10238 C C . SER B 1 403 ? -36.875 -2.34 14.062 1 93 403 SER B C 1
ATOM 10240 O O . SER B 1 403 ? -37.312 -1.219 14.344 1 93 403 SER B O 1
ATOM 10242 N N . MET B 1 404 ? -36.281 -3.035 14.805 1 94.75 404 MET B N 1
ATOM 10243 C CA . MET B 1 404 ? -36 -2.561 16.156 1 94.75 404 MET B CA 1
ATOM 10244 C C . MET B 1 404 ? -35.031 -1.385 16.156 1 94.75 404 MET B C 1
ATOM 10246 O O . MET B 1 404 ? -35.25 -0.392 16.859 1 94.75 404 MET B O 1
ATOM 10250 N N . ILE B 1 405 ? -34.031 -1.418 15.359 1 94.12 405 ILE B N 1
ATOM 10251 C CA . ILE B 1 405 ? -33.062 -0.342 15.281 1 94.12 405 ILE B CA 1
ATOM 10252 C C . ILE B 1 405 ? -33.688 0.893 14.648 1 94.12 405 ILE B C 1
ATOM 10254 O O . ILE B 1 405 ? -33.406 2.023 15.039 1 94.12 405 ILE B O 1
ATOM 10258 N N . PHE B 1 406 ? -34.594 0.615 13.781 1 93.75 406 PHE B N 1
ATOM 10259 C CA . PHE B 1 406 ? -35.281 1.721 13.125 1 93.75 406 PHE B CA 1
ATOM 10260 C C . PHE B 1 406 ? -36.188 2.453 14.102 1 93.75 406 PHE B C 1
ATOM 10262 O O . PHE B 1 406 ? -36.219 3.686 14.117 1 93.75 406 PHE B O 1
ATOM 10269 N N . ILE B 1 407 ? -36.812 1.738 14.969 1 94.44 407 ILE B N 1
ATOM 10270 C CA . ILE B 1 407 ? -37.688 2.346 15.961 1 94.44 407 ILE B CA 1
ATOM 10271 C C . ILE B 1 407 ? -36.844 3.113 16.984 1 94.44 407 ILE B C 1
ATOM 10273 O O . ILE B 1 407 ? -37.188 4.23 17.375 1 94.44 407 ILE B O 1
ATOM 10277 N N . LEU B 1 408 ? -35.75 2.555 17.281 1 94.44 408 LEU B N 1
ATOM 10278 C CA . LEU B 1 408 ? -34.875 3.242 18.203 1 94.44 408 LEU B CA 1
ATOM 10279 C C . LEU B 1 408 ? -34.281 4.504 17.562 1 94.44 408 LEU B C 1
ATOM 10281 O O . LEU B 1 408 ? -34.125 5.527 18.234 1 94.44 408 LEU B O 1
ATOM 10285 N N . GLY B 1 409 ? -34 4.406 16.312 1 93.69 409 GLY B N 1
ATOM 10286 C CA . GLY B 1 409 ? -33.5 5.574 15.602 1 93.69 409 GLY B CA 1
ATOM 10287 C C . GLY B 1 409 ? -34.531 6.688 15.5 1 93.69 409 GLY B C 1
ATOM 10288 O O . GLY B 1 409 ? -34.188 7.863 15.633 1 93.69 409 GLY B O 1
ATOM 10289 N N . LEU B 1 410 ? -35.75 6.32 15.398 1 92.88 410 LEU B N 1
ATOM 10290 C CA . LEU B 1 410 ? -36.812 7.309 15.328 1 92.88 410 LEU B CA 1
ATOM 10291 C C . LEU B 1 410 ? -37.031 7.984 16.672 1 92.88 410 LEU B C 1
ATOM 10293 O O . LEU B 1 410 ? -37.344 9.18 16.734 1 92.88 410 LEU B O 1
ATOM 10297 N N . PHE B 1 411 ? -36.812 7.277 17.688 1 93.94 411 PHE B N 1
ATOM 10298 C CA . PHE B 1 411 ? -36.906 7.867 19.016 1 93.94 411 PHE B CA 1
ATOM 10299 C C . PHE B 1 411 ? -35.781 8.859 19.266 1 93.94 411 PHE B C 1
ATOM 10301 O O . PHE B 1 411 ? -36 9.922 19.844 1 93.94 411 PHE B O 1
ATOM 10308 N N . VAL B 1 412 ? -34.625 8.523 18.797 1 92.75 412 VAL B N 1
ATOM 10309 C CA . VAL B 1 412 ? -33.5 9.422 18.969 1 92.75 412 VAL B CA 1
ATOM 10310 C C . VAL B 1 412 ? -33.688 10.672 18.125 1 92.75 412 VAL B C 1
ATOM 10312 O O . VAL B 1 412 ? -33.375 11.781 18.562 1 92.75 412 VAL B O 1
ATOM 10315 N N . PHE B 1 413 ? -34.25 10.445 16.969 1 93.56 413 PHE B N 1
ATOM 10316 C CA . PHE B 1 413 ? -34.531 11.602 16.125 1 93.56 413 PHE B CA 1
ATOM 10317 C C . PHE B 1 413 ? -35.594 12.492 16.75 1 93.56 413 PHE B C 1
ATOM 10319 O O . PHE B 1 413 ? -35.469 13.711 16.766 1 93.56 413 PHE B O 1
ATOM 10326 N N . ALA B 1 414 ? -36.656 11.906 17.312 1 93 414 ALA B N 1
ATOM 10327 C CA . ALA B 1 414 ? -37.688 12.68 17.969 1 93 414 ALA B CA 1
ATOM 10328 C C . ALA B 1 414 ? -37.156 13.453 19.156 1 93 414 ALA B C 1
ATOM 10330 O O . ALA B 1 414 ? -37.5 14.609 19.375 1 93 414 ALA B O 1
ATOM 10331 N N . TYR B 1 415 ? -36.281 12.883 19.766 1 90.38 415 TYR B N 1
ATOM 10332 C CA . TYR B 1 415 ? -35.656 13.531 20.906 1 90.38 415 TYR B CA 1
ATOM 10333 C C . TYR B 1 415 ? -34.781 14.703 20.469 1 90.38 415 TYR B C 1
ATOM 10335 O O . TYR B 1 415 ? -34.875 15.797 21.016 1 90.38 415 TYR B O 1
ATOM 10343 N N . THR B 1 416 ? -33.938 14.484 19.5 1 88.88 416 THR B N 1
ATOM 10344 C CA . THR B 1 416 ? -33.031 15.547 19.047 1 88.88 416 THR B CA 1
ATOM 10345 C C . THR B 1 416 ? -33.844 16.672 18.391 1 88.88 416 THR B C 1
ATOM 10347 O O . THR B 1 416 ? -33.469 17.844 18.484 1 88.88 416 THR B O 1
ATOM 10350 N N . ALA B 1 417 ? -34.875 16.328 17.75 1 88.88 417 ALA B N 1
ATOM 10351 C CA . ALA B 1 417 ? -35.75 17.344 17.156 1 88.88 417 ALA B CA 1
ATOM 10352 C C . ALA B 1 417 ? -36.438 18.172 18.234 1 88.88 417 ALA B C 1
ATOM 10354 O O . ALA B 1 417 ? -36.5 19.406 18.125 1 88.88 417 ALA B O 1
ATOM 10355 N N . PHE B 1 418 ? -36.844 17.516 19.281 1 87.38 418 PHE B N 1
ATOM 10356 C CA . PHE B 1 418 ? -37.5 18.203 20.391 1 87.38 418 PHE B CA 1
ATOM 10357 C C . PHE B 1 418 ? -36.531 19.172 21.047 1 87.38 418 PHE B C 1
ATOM 10359 O O . PHE B 1 418 ? -36.875 20.328 21.328 1 87.38 418 PHE B O 1
ATOM 10366 N N . VAL B 1 419 ? -35.312 18.766 21.219 1 83 419 VAL B N 1
ATOM 10367 C CA . VAL B 1 419 ? -34.312 19.594 21.859 1 83 419 VAL B CA 1
ATOM 10368 C C . VAL B 1 419 ? -33.969 20.781 20.953 1 83 419 VAL B C 1
ATOM 10370 O O . VAL B 1 419 ? -33.812 21.906 21.422 1 83 419 VAL B O 1
ATOM 10373 N N . SER B 1 420 ? -33.906 20.531 19.641 1 84.81 420 SER B N 1
ATOM 10374 C CA . SER B 1 420 ? -33.562 21.594 18.703 1 84.81 420 SER B CA 1
ATOM 10375 C C . SER B 1 420 ? -34.656 22.625 18.578 1 84.81 420 SER B C 1
ATOM 10377 O O . SER B 1 420 ? -34.406 23.828 18.438 1 84.81 420 SER B O 1
ATOM 10379 N N . ILE B 1 421 ? -35.875 22.188 18.688 1 84 421 ILE B N 1
ATOM 10380 C CA . ILE B 1 421 ? -37 23.109 18.609 1 84 421 ILE B CA 1
ATOM 10381 C C . ILE B 1 421 ? -37.062 23.984 19.859 1 84 421 ILE B C 1
ATOM 10383 O O . ILE B 1 421 ? -37.312 25.188 19.781 1 84 421 ILE B O 1
ATOM 10387 N N . LYS B 1 422 ? -36.688 23.484 20.953 1 79.62 422 LYS B N 1
ATOM 10388 C CA . LYS B 1 422 ? -36.719 24.234 22.203 1 79.62 422 LYS B CA 1
ATOM 10389 C C . LYS B 1 422 ? -35.562 25.234 22.266 1 79.62 422 LYS B C 1
ATOM 10391 O O . LYS B 1 422 ? -35.688 26.328 22.828 1 79.62 422 LYS B O 1
ATOM 10396 N N . LYS B 1 423 ? -34.5 24.859 21.672 1 79.31 423 LYS B N 1
ATOM 10397 C CA . LYS B 1 423 ? -33.344 25.75 21.656 1 79.31 423 LYS B CA 1
ATOM 10398 C C . LYS B 1 423 ? -33.594 26.938 20.734 1 79.31 423 LYS B C 1
ATOM 10400 O O . LYS B 1 423 ? -33 28.016 20.938 1 79.31 423 LYS B O 1
ATOM 10405 N N . HIS B 1 424 ? -34.344 26.766 19.688 1 77.12 424 HIS B N 1
ATOM 10406 C CA . HIS B 1 424 ? -34.625 27.859 18.766 1 77.12 424 HIS B CA 1
ATOM 10407 C C . HIS B 1 424 ? -35.75 28.75 19.281 1 77.12 424 HIS B C 1
ATOM 10409 O O . HIS B 1 424 ? -35.875 29.906 18.906 1 77.12 424 HIS B O 1
ATOM 10415 N N . GLY B 1 425 ? -36.312 28.422 20.344 1 68.06 425 GLY B N 1
ATOM 10416 C CA . GLY B 1 425 ? -37.344 29.234 20.969 1 68.06 425 GLY B CA 1
ATOM 10417 C C . GLY B 1 425 ? -38.562 29.422 20.109 1 68.06 425 GLY B C 1
ATOM 10418 O O . GLY B 1 425 ? -38.75 28.719 19.125 1 68.06 425 GLY B O 1
ATOM 10419 N N . ASN B 1 426 ? -39.406 30.25 20.562 1 59 426 ASN B N 1
ATOM 10420 C CA . ASN B 1 426 ? -40.719 30.531 19.953 1 59 426 ASN B CA 1
ATOM 10421 C C . ASN B 1 426 ? -40.562 31.375 18.688 1 59 426 ASN B C 1
ATOM 10423 O O . ASN B 1 426 ? -41.531 31.969 18.203 1 59 426 ASN B O 1
ATOM 10427 N N . GLY B 1 427 ? -39.125 31.516 18.281 1 54.25 427 GLY B N 1
ATOM 10428 C CA . GLY B 1 427 ? -39 32.406 17.141 1 54.25 427 GLY B CA 1
ATOM 10429 C C . GLY B 1 427 ? -39.156 31.688 15.805 1 54.25 427 GLY B C 1
ATOM 10430 O O . GLY B 1 427 ? -38.375 30.781 15.492 1 54.25 427 GLY B O 1
ATOM 10431 N N . GLY B 1 428 ? -40.344 31.703 15.211 1 58.94 428 GLY B N 1
ATOM 10432 C CA . GLY B 1 428 ? -40.812 31.234 13.914 1 58.94 428 GLY B CA 1
ATOM 10433 C C . GLY B 1 428 ? -39.906 30.188 13.289 1 58.94 428 GLY B C 1
ATOM 10434 O O . GLY B 1 428 ? -38.75 30.047 13.688 1 58.94 428 GLY B O 1
ATOM 10435 N N . PHE B 1 429 ? -40.406 29.281 12.578 1 64.12 429 PHE B N 1
ATOM 10436 C CA . PHE B 1 429 ? -39.812 28.219 11.773 1 64.12 429 PHE B CA 1
ATOM 10437 C C . PHE B 1 429 ? -38.906 28.812 10.695 1 64.12 429 PHE B C 1
ATOM 10439 O O . PHE B 1 429 ? -39.375 29.141 9.602 1 64.12 429 PHE B O 1
ATOM 10446 N N . GLY B 1 430 ? -37.625 29.328 11 1 75.5 430 GLY B N 1
ATOM 10447 C CA . GLY B 1 430 ? -36.688 29.859 10.047 1 75.5 430 GLY B CA 1
ATOM 10448 C C . GLY B 1 430 ? -35.875 28.797 9.328 1 75.5 430 GLY B C 1
ATOM 10449 O O . GLY B 1 430 ? -36.031 27.609 9.617 1 75.5 430 GLY B O 1
ATOM 10450 N N . LEU B 1 431 ? -35.25 29.125 8.281 1 80.88 431 LEU B N 1
ATOM 10451 C CA . LEU B 1 431 ? -34.438 28.25 7.453 1 80.88 431 LEU B CA 1
ATOM 10452 C C . LEU B 1 431 ? -33.375 27.516 8.297 1 80.88 431 LEU B C 1
ATOM 10454 O O . LEU B 1 431 ? -33.094 26.344 8.047 1 80.88 431 LEU B O 1
ATOM 10458 N N . TYR B 1 432 ? -32.938 28.094 9.32 1 83.38 432 TYR B N 1
ATOM 10459 C CA . TYR B 1 432 ? -31.922 27.484 10.18 1 83.38 432 TYR B CA 1
ATOM 10460 C C . TYR B 1 432 ? -32.5 26.281 10.922 1 83.38 432 TYR B C 1
ATOM 10462 O O . TYR B 1 432 ? -31.859 25.234 11.008 1 83.38 432 TYR B O 1
ATOM 10470 N N . LEU B 1 433 ? -33.688 26.438 11.398 1 87.88 433 LEU B N 1
ATOM 10471 C CA . LEU B 1 433 ? -34.312 25.328 12.117 1 87.88 433 LEU B CA 1
ATOM 10472 C C . LEU B 1 433 ? -34.625 24.172 11.172 1 87.88 433 LEU B C 1
ATOM 10474 O O . LEU B 1 433 ? -34.438 23.016 11.523 1 87.88 433 LEU B O 1
ATOM 10478 N N . ILE B 1 434 ? -35.031 24.5 9.984 1 90.06 434 ILE B N 1
ATOM 10479 C CA . ILE B 1 434 ? -35.344 23.469 9.008 1 90.06 434 ILE B CA 1
ATOM 10480 C C . ILE B 1 434 ? -34.094 22.688 8.641 1 90.06 434 ILE B C 1
ATOM 10482 O O . ILE B 1 434 ? -34.094 21.469 8.57 1 90.06 434 ILE B O 1
ATOM 10486 N N . LEU B 1 435 ? -33.062 23.422 8.422 1 91.25 435 LEU B N 1
ATOM 10487 C CA . LEU B 1 435 ? -31.812 22.766 8.055 1 91.25 435 LEU B CA 1
ATOM 10488 C C . LEU B 1 435 ? -31.266 21.938 9.211 1 91.25 435 LEU B C 1
ATOM 10490 O O . LEU B 1 435 ? -30.688 20.859 9 1 91.25 435 LEU B O 1
ATOM 10494 N N . THR B 1 436 ? -31.484 22.406 10.391 1 91.38 436 THR B N 1
ATOM 10495 C CA . THR B 1 436 ? -31.031 21.656 11.555 1 91.38 436 THR B CA 1
ATOM 10496 C C . THR B 1 436 ? -31.828 20.375 11.711 1 91.38 436 THR B C 1
ATOM 10498 O O . THR B 1 436 ? -31.266 19.312 11.984 1 91.38 436 THR B O 1
ATOM 10501 N N . LEU B 1 437 ? -33.156 20.469 11.5 1 93.56 437 LEU B N 1
ATOM 10502 C CA . LEU B 1 437 ? -34 19.281 11.602 1 93.56 437 LEU B CA 1
ATOM 10503 C C . LEU B 1 437 ? -33.719 18.297 10.469 1 93.56 437 LEU B C 1
ATOM 10505 O O . LEU B 1 437 ? -33.656 17.094 10.688 1 93.56 437 LEU B O 1
ATOM 10509 N N . LEU B 1 438 ? -33.5 18.828 9.328 1 94.38 438 LEU B N 1
ATOM 10510 C CA . LEU B 1 438 ? -33.156 17.984 8.195 1 94.38 438 LEU B CA 1
ATOM 10511 C C . LEU B 1 438 ? -31.797 17.328 8.414 1 94.38 438 LEU B C 1
ATOM 10513 O O . LEU B 1 438 ? -31.641 16.141 8.125 1 94.38 438 LEU B O 1
ATOM 10517 N N . GLY B 1 439 ? -30.859 18.094 8.852 1 94.81 439 GLY B N 1
ATOM 10518 C CA . GLY B 1 439 ? -29.547 17.531 9.141 1 94.81 439 GLY B CA 1
ATOM 10519 C C . GLY B 1 439 ? -29.594 16.422 10.18 1 94.81 439 GLY B C 1
ATOM 10520 O O . GLY B 1 439 ? -28.938 15.391 10.023 1 94.81 439 GLY B O 1
ATOM 10521 N N . ASN B 1 440 ? -30.391 16.578 11.148 1 94.19 440 ASN B N 1
ATOM 10522 C CA . ASN B 1 440 ? -30.516 15.555 12.188 1 94.19 440 ASN B CA 1
ATOM 10523 C C . ASN B 1 440 ? -31.234 14.312 11.68 1 94.19 440 ASN B C 1
ATOM 10525 O O . ASN B 1 440 ? -30.875 13.188 12.039 1 94.19 440 ASN B O 1
ATOM 10529 N N . LEU B 1 441 ? -32.219 14.57 10.875 1 95.38 441 LEU B N 1
ATOM 10530 C CA . LEU B 1 441 ? -32.969 13.445 10.312 1 95.38 441 LEU B CA 1
ATOM 10531 C C . LEU B 1 441 ? -32.062 12.609 9.406 1 95.38 441 LEU B C 1
ATOM 10533 O O . LEU B 1 441 ? -32 11.383 9.555 1 95.38 441 LEU B O 1
ATOM 10537 N N . LEU B 1 442 ? -31.438 13.227 8.531 1 96.5 442 LEU B N 1
ATOM 10538 C CA . LEU B 1 442 ? -30.547 12.516 7.613 1 96.5 442 LEU B CA 1
ATOM 10539 C C . LEU B 1 442 ? -29.422 11.82 8.367 1 96.5 442 LEU B C 1
ATOM 10541 O O . LEU B 1 442 ? -29.031 10.703 8.016 1 96.5 442 LEU B O 1
ATOM 10545 N N . ASP B 1 443 ? -28.906 12.43 9.328 1 95.81 443 ASP B N 1
ATOM 10546 C CA . ASP B 1 443 ? -27.844 11.836 10.133 1 95.81 443 ASP B CA 1
ATOM 10547 C C . ASP B 1 443 ? -28.328 10.578 10.852 1 95.81 443 ASP B C 1
ATOM 10549 O O . ASP B 1 443 ? -27.609 9.586 10.914 1 95.81 443 ASP B O 1
ATOM 10553 N N . GLN B 1 444 ? -29.484 10.656 11.367 1 95.12 444 GLN B N 1
ATOM 10554 C CA . GLN B 1 444 ? -30.016 9.508 12.109 1 95.12 444 GLN B CA 1
ATOM 10555 C C . GLN B 1 444 ? -30.328 8.344 11.18 1 95.12 444 GLN B C 1
ATOM 10557 O O . GLN B 1 444 ? -30.109 7.184 11.531 1 95.12 444 GLN B O 1
ATOM 10562 N N . ILE B 1 445 ? -30.875 8.672 10.078 1 94.5 445 ILE B N 1
ATOM 10563 C CA . ILE B 1 445 ? -31.094 7.617 9.094 1 94.5 445 ILE B CA 1
ATOM 10564 C C . ILE B 1 445 ? -29.75 6.984 8.711 1 94.5 445 ILE B C 1
ATOM 10566 O O . ILE B 1 445 ? -29.641 5.762 8.617 1 94.5 445 ILE B O 1
ATOM 10570 N N . GLY B 1 446 ? -28.797 7.797 8.492 1 95.19 446 GLY B N 1
ATOM 10571 C CA . GLY B 1 446 ? -27.453 7.285 8.219 1 95.19 446 GLY B CA 1
ATOM 10572 C C . GLY B 1 446 ? -26.906 6.426 9.336 1 95.19 446 GLY B C 1
ATOM 10573 O O . GLY B 1 446 ? -26.297 5.387 9.086 1 95.19 446 GLY B O 1
ATOM 10574 N N . ASN B 1 447 ? -27.125 6.781 10.508 1 95.38 447 ASN B N 1
ATOM 10575 C CA . ASN B 1 447 ? -26.656 6.023 11.656 1 95.38 447 ASN B CA 1
ATOM 10576 C C . ASN B 1 447 ? -27.312 4.648 11.734 1 95.38 447 ASN B C 1
ATOM 10578 O O . ASN B 1 447 ? -26.656 3.668 12.117 1 95.38 447 ASN B O 1
ATOM 10582 N N . ILE B 1 448 ? -28.531 4.637 11.438 1 94.5 448 ILE B N 1
ATOM 10583 C CA . ILE B 1 448 ? -29.25 3.367 11.461 1 94.5 448 ILE B CA 1
ATOM 10584 C C . ILE B 1 448 ? -28.625 2.398 10.469 1 94.5 448 ILE B C 1
ATOM 10586 O O . ILE B 1 448 ? -28.328 1.248 10.805 1 94.5 448 ILE B O 1
ATOM 10590 N N . PHE B 1 449 ? -28.344 2.891 9.375 1 94.31 449 PHE B N 1
ATOM 10591 C CA . PHE B 1 449 ? -27.734 2.043 8.352 1 94.31 449 PHE B CA 1
ATOM 10592 C C . PHE B 1 449 ? -26.312 1.674 8.727 1 94.31 449 PHE B C 1
ATOM 10594 O O . PHE B 1 449 ? -25.859 0.561 8.453 1 94.31 449 PHE B O 1
ATOM 10601 N N . VAL B 1 450 ? -25.547 2.527 9.305 1 94.56 450 VAL B N 1
ATOM 10602 C CA . VAL B 1 450 ? -24.188 2.242 9.711 1 94.56 450 VAL B CA 1
ATOM 10603 C C . VAL B 1 450 ? -24.172 1.152 10.781 1 94.56 450 VAL B C 1
ATOM 10605 O O . VAL B 1 450 ? -23.375 0.215 10.711 1 94.56 450 VAL B O 1
ATOM 10608 N N . VAL B 1 451 ? -25.062 1.275 11.711 1 93.5 451 VAL B N 1
ATOM 10609 C CA . VAL B 1 451 ? -25.125 0.292 12.789 1 93.5 451 VAL B CA 1
ATOM 10610 C C . VAL B 1 451 ? -25.516 -1.069 12.227 1 93.5 451 VAL B C 1
ATOM 10612 O O . VAL B 1 451 ? -25 -2.102 12.648 1 93.5 451 VAL B O 1
ATOM 10615 N N . MET B 1 452 ? -26.328 -1.016 11.266 1 91.5 452 MET B N 1
ATOM 10616 C CA . MET B 1 452 ? -26.781 -2.271 10.664 1 91.5 452 MET B CA 1
ATOM 10617 C C . MET B 1 452 ? -25.656 -2.912 9.852 1 91.5 452 MET B C 1
ATOM 10619 O O . MET B 1 452 ? -25.359 -4.09 10.031 1 91.5 452 MET B O 1
ATOM 10623 N N . VAL B 1 453 ? -25.094 -2.168 9.055 1 92.25 453 VAL B N 1
ATOM 10624 C CA . VAL B 1 453 ? -24.078 -2.709 8.156 1 92.25 453 VAL B CA 1
ATOM 10625 C C . VAL B 1 453 ? -22.844 -3.127 8.969 1 92.25 453 VAL B C 1
ATOM 10627 O O . VAL B 1 453 ? -22.344 -4.242 8.812 1 92.25 453 VAL B O 1
ATOM 10630 N N . TYR B 1 454 ? -22.328 -2.279 9.797 1 94.75 454 TYR B N 1
ATOM 10631 C CA . TYR B 1 454 ? -21.125 -2.588 10.578 1 94.75 454 TYR B CA 1
ATOM 10632 C C . TYR B 1 454 ? -21.438 -3.648 11.633 1 94.75 454 TYR B C 1
ATOM 10634 O O . TYR B 1 454 ? -20.625 -4.559 11.859 1 94.75 454 TYR B O 1
ATOM 10642 N N . GLY B 1 455 ? -22.609 -3.533 12.234 1 92.44 455 GLY B N 1
ATOM 10643 C CA . GLY B 1 455 ? -22.969 -4.527 13.227 1 92.44 455 GLY B CA 1
ATOM 10644 C C . GLY B 1 455 ? -23.094 -5.93 12.656 1 92.44 455 GLY B C 1
ATOM 10645 O O . GLY B 1 455 ? -22.5 -6.875 13.195 1 92.44 455 GLY B O 1
ATOM 10646 N N . TYR B 1 456 ? -23.75 -6.012 11.539 1 90.06 456 TYR B N 1
ATOM 10647 C CA . TYR B 1 456 ? -23.922 -7.309 10.898 1 90.06 456 TYR B CA 1
ATOM 10648 C C . TYR B 1 456 ? -22.594 -7.836 10.359 1 90.06 456 TYR B C 1
ATOM 10650 O O . TYR B 1 456 ? -22.297 -9.031 10.477 1 90.06 456 TYR B O 1
ATOM 10658 N N . SER B 1 457 ? -21.812 -7.016 9.789 1 92.88 457 SER B N 1
ATOM 10659 C CA . SER B 1 457 ? -20.547 -7.445 9.219 1 92.88 457 SER B CA 1
ATOM 10660 C C . SER B 1 457 ? -19.562 -7.887 10.312 1 92.88 457 SER B C 1
ATOM 10662 O O . SER B 1 457 ? -18.844 -8.867 10.141 1 92.88 457 SER B O 1
ATOM 10664 N N . ILE B 1 458 ? -19.562 -7.223 11.383 1 94.69 458 ILE B N 1
ATOM 10665 C CA . ILE B 1 458 ? -18.688 -7.59 12.492 1 94.69 458 ILE B CA 1
ATOM 10666 C C . ILE B 1 458 ? -19.141 -8.914 13.102 1 94.69 458 ILE B C 1
ATOM 10668 O O . ILE B 1 458 ? -18.328 -9.773 13.422 1 94.69 458 ILE B O 1
ATOM 10672 N N . TYR B 1 459 ? -20.438 -9.016 13.195 1 90.88 459 TYR B N 1
ATOM 10673 C CA . TYR B 1 459 ? -20.984 -10.266 13.711 1 90.88 459 TYR B CA 1
ATOM 10674 C C . TYR B 1 459 ? -20.594 -11.445 12.828 1 90.88 459 TYR B C 1
ATOM 10676 O O . TYR B 1 459 ? -20.109 -12.461 13.328 1 90.88 459 TYR B O 1
ATOM 10684 N N . TYR B 1 460 ? -20.766 -11.289 11.578 1 88.94 460 TYR B N 1
ATOM 10685 C CA . TYR B 1 460 ? -20.438 -12.359 10.648 1 88.94 460 TYR B CA 1
ATOM 10686 C C . TYR B 1 460 ? -18.938 -12.656 10.656 1 88.94 460 TYR B C 1
ATOM 10688 O O . TYR B 1 460 ? -18.531 -13.805 10.523 1 88.94 460 TYR B O 1
ATOM 10696 N N . PHE B 1 461 ? -18.172 -11.664 10.789 1 92.19 461 PHE B N 1
ATOM 10697 C CA . PHE B 1 461 ? -16.734 -11.836 10.797 1 92.19 461 PHE B CA 1
ATOM 10698 C C . PHE B 1 461 ? -16.281 -12.672 11.984 1 92.19 461 PHE B C 1
ATOM 10700 O O . PHE B 1 461 ? -15.547 -13.648 11.828 1 92.19 461 PHE B O 1
ATOM 10707 N N . PHE B 1 462 ? -16.75 -12.414 13.156 1 91.56 462 PHE B N 1
ATOM 10708 C CA . PHE B 1 462 ? -16.328 -13.117 14.352 1 91.56 462 PHE B CA 1
ATOM 10709 C C . PHE B 1 462 ? -16.875 -14.539 14.375 1 91.56 462 PHE B C 1
ATOM 10711 O O . PHE B 1 462 ? -16.156 -15.484 14.711 1 91.56 462 PHE B O 1
ATOM 10718 N N . PHE B 1 463 ? -18.016 -14.703 13.969 1 88.06 463 PHE B N 1
ATOM 10719 C CA . PHE B 1 463 ? -18.625 -16.031 14.055 1 88.06 463 PHE B CA 1
ATOM 10720 C C . PHE B 1 463 ? -18.125 -16.922 12.93 1 88.06 463 PHE B C 1
ATOM 10722 O O . PHE B 1 463 ? -18.016 -18.141 13.102 1 88.06 463 PHE B O 1
ATOM 10729 N N . PHE B 1 464 ? -17.812 -16.328 11.844 1 88.19 464 PHE B N 1
ATOM 10730 C CA . PHE B 1 464 ? -17.297 -17.156 10.75 1 88.19 464 PHE B CA 1
ATOM 10731 C C . PHE B 1 464 ? -15.836 -17.516 10.977 1 88.19 464 PHE B C 1
ATOM 10733 O O . PHE B 1 464 ? -15.43 -18.656 10.75 1 88.19 464 PHE B O 1
ATOM 10740 N N . LYS B 1 465 ? -15.031 -16.656 11.422 1 88.62 465 LYS B N 1
ATOM 10741 C CA . LYS B 1 465 ? -13.594 -16.906 11.531 1 88.62 465 LYS B CA 1
ATOM 10742 C C . LYS B 1 465 ? -13.266 -17.688 12.797 1 88.62 465 LYS B C 1
ATOM 10744 O O . LYS B 1 465 ? -12.281 -18.438 12.836 1 88.62 465 LYS B O 1
ATOM 10749 N N . LEU B 1 466 ? -14.047 -17.609 13.742 1 85 466 LEU B N 1
ATOM 10750 C CA . LEU B 1 466 ? -13.703 -18.25 15.008 1 85 466 LEU B CA 1
ATOM 10751 C C . LEU B 1 466 ? -14.617 -19.438 15.281 1 85 466 LEU B C 1
ATOM 10753 O O . LEU B 1 466 ? -14.703 -19.922 16.422 1 85 466 LEU B O 1
ATOM 10757 N N . GLN B 1 467 ? -15.094 -19.969 14.258 1 81.81 467 GLN B N 1
ATOM 10758 C CA . GLN B 1 467 ? -16.016 -21.078 14.508 1 81.81 467 GLN B CA 1
ATOM 10759 C C . GLN B 1 467 ? -15.273 -22.406 14.477 1 81.81 467 GLN B C 1
ATOM 10761 O O . GLN B 1 467 ? -14.336 -22.594 13.695 1 81.81 467 GLN B O 1
ATOM 10766 N N . SER B 1 468 ? -15.609 -23.297 15.375 1 76.31 468 SER B N 1
ATOM 10767 C CA . SER B 1 468 ? -15.125 -24.672 15.367 1 76.31 468 SER B CA 1
ATOM 10768 C C . SER B 1 468 ? -16.109 -25.609 14.672 1 76.31 468 SER B C 1
ATOM 10770 O O . SER B 1 468 ? -15.703 -26.484 13.906 1 76.31 468 SER B O 1
ATOM 10772 N N . ASP B 1 469 ? -17.422 -25.266 15.055 1 72.88 469 ASP B N 1
ATOM 10773 C CA . ASP B 1 469 ? -18.5 -25.984 14.375 1 72.88 469 ASP B CA 1
ATOM 10774 C C . ASP B 1 469 ? -19.125 -25.125 13.281 1 72.88 469 ASP B C 1
ATOM 10776 O O . ASP B 1 469 ? -19.266 -23.906 13.438 1 72.88 469 ASP B O 1
ATOM 10780 N N . LEU B 1 470 ? -19.188 -25.609 12.141 1 73.06 470 LEU B N 1
ATOM 10781 C CA . LEU B 1 470 ? -19.656 -24.812 11.008 1 73.06 470 LEU B CA 1
ATOM 10782 C C . LEU B 1 470 ? -21.109 -24.422 11.18 1 73.06 470 LEU B C 1
ATOM 10784 O O . LEU B 1 470 ? -22.016 -25.094 10.688 1 73.06 470 LEU B O 1
ATOM 10788 N N . ALA B 1 471 ? -21.328 -23.375 11.945 1 72.25 471 ALA B N 1
ATOM 10789 C CA . ALA B 1 471 ? -22.672 -22.859 12.148 1 72.25 471 ALA B CA 1
ATOM 10790 C C . ALA B 1 471 ? -22.984 -21.734 11.156 1 72.25 471 ALA B C 1
ATOM 10792 O O . ALA B 1 471 ? -24.125 -21.594 10.703 1 72.25 471 ALA B O 1
ATOM 10793 N N . VAL B 1 472 ? -21.969 -21.031 10.836 1 79.31 472 VAL B N 1
ATOM 10794 C CA . VAL B 1 472 ? -22.156 -19.906 9.938 1 79.31 472 VAL B CA 1
ATOM 10795 C C . VAL B 1 472 ? -21.391 -20.156 8.633 1 79.31 472 VAL B C 1
ATOM 10797 O O . VAL B 1 472 ? -20.219 -20.516 8.648 1 79.31 472 VAL B O 1
ATOM 10800 N N . TYR B 1 473 ? -22.219 -20.047 7.523 1 78.5 473 TYR B N 1
ATOM 10801 C CA . TYR B 1 473 ? -21.641 -20.25 6.203 1 78.5 473 TYR B CA 1
ATOM 10802 C C . TYR B 1 473 ? -21.656 -18.969 5.387 1 78.5 473 TYR B C 1
ATOM 10804 O O . TYR B 1 473 ? -22.453 -18.062 5.668 1 78.5 473 TYR B O 1
ATOM 10812 N N . LEU B 1 474 ? -20.688 -18.891 4.535 1 79.94 474 LEU B N 1
ATOM 10813 C CA . LEU B 1 474 ? -20.688 -17.797 3.576 1 79.94 474 LEU B CA 1
ATOM 10814 C C . LEU B 1 474 ? -21.344 -18.219 2.271 1 79.94 474 LEU B C 1
ATOM 10816 O O . LEU B 1 474 ? -20.891 -19.141 1.598 1 79.94 474 LEU B O 1
ATOM 10820 N N . PRO B 1 475 ? -22.516 -17.703 2.162 1 70.06 475 PRO B N 1
ATOM 10821 C CA . PRO B 1 475 ? -23.234 -18.141 0.967 1 70.06 475 PRO B CA 1
ATOM 10822 C C . PRO B 1 475 ? -22.5 -17.812 -0.326 1 70.06 475 PRO B C 1
ATOM 10824 O O . PRO B 1 475 ? -21.766 -16.812 -0.381 1 70.06 475 PRO B O 1
ATOM 10827 N N . TYR B 1 476 ? -22.688 -18.734 -1.229 1 62.78 476 TYR B N 1
ATOM 10828 C CA . TYR B 1 476 ? -22.156 -18.609 -2.58 1 62.78 476 TYR B CA 1
ATOM 10829 C C . TYR B 1 476 ? -22.938 -17.594 -3.385 1 62.78 476 TYR B C 1
ATOM 10831 O O . TYR B 1 476 ? -24.156 -17.469 -3.23 1 62.78 476 TYR B O 1
ATOM 10839 N N . GLY B 1 477 ? -22.312 -16.625 -3.965 1 59.31 477 GLY B N 1
ATOM 10840 C CA . GLY B 1 477 ? -23.031 -15.828 -4.934 1 59.31 477 GLY B CA 1
ATOM 10841 C C . GLY B 1 477 ? -23.281 -14.406 -4.469 1 59.31 477 GLY B C 1
ATOM 10842 O O . GLY B 1 477 ? -22.531 -13.875 -3.65 1 59.31 477 GLY B O 1
ATOM 10843 N N . GLU B 1 478 ? -24.359 -13.812 -5.082 1 60.34 478 GLU B N 1
ATOM 10844 C CA . GLU B 1 478 ? -24.75 -12.406 -5.02 1 60.34 478 GLU B CA 1
ATOM 10845 C C . GLU B 1 478 ? -25.625 -12.133 -3.801 1 60.34 478 GLU B C 1
ATOM 10847 O O . GLU B 1 478 ? -26.312 -11.109 -3.736 1 60.34 478 GLU B O 1
ATOM 10852 N N . GLU B 1 479 ? -25.484 -13.055 -2.793 1 64.75 479 GLU B N 1
ATOM 10853 C CA . GLU B 1 479 ? -26.438 -12.805 -1.713 1 64.75 479 GLU B CA 1
ATOM 10854 C C . GLU B 1 479 ? -26.031 -11.594 -0.885 1 64.75 479 GLU B C 1
ATOM 10856 O O . GLU B 1 479 ? -26.891 -10.844 -0.403 1 64.75 479 GLU B O 1
ATOM 10861 N N . PHE B 1 480 ? -24.766 -11.406 -0.819 1 73.31 480 PHE B N 1
ATOM 10862 C CA . PHE B 1 480 ? -24.406 -10.273 0.016 1 73.31 480 PHE B CA 1
ATOM 10863 C C . PHE B 1 480 ? -24.188 -9.023 -0.833 1 73.31 480 PHE B C 1
ATOM 10865 O O . PHE B 1 480 ? -23.562 -8.062 -0.38 1 73.31 480 PHE B O 1
ATOM 10872 N N . ARG B 1 481 ? -24.844 -9 -1.909 1 76 481 ARG B N 1
ATOM 10873 C CA . ARG B 1 481 ? -24.766 -7.816 -2.756 1 76 481 ARG B CA 1
ATOM 10874 C C . ARG B 1 481 ? -25.594 -6.672 -2.174 1 76 481 ARG B C 1
ATOM 10876 O O . ARG B 1 481 ? -25.359 -5.508 -2.498 1 76 481 ARG B O 1
ATOM 10883 N N . PHE B 1 482 ? -26.516 -7.004 -1.221 1 78.25 482 PHE B N 1
ATOM 10884 C CA . PHE B 1 482 ? -27.312 -5.977 -0.561 1 78.25 482 PHE B CA 1
ATOM 10885 C C . PHE B 1 482 ? -26.438 -5.078 0.305 1 78.25 482 PHE B C 1
ATOM 10887 O O . PHE B 1 482 ? -26.797 -3.932 0.581 1 78.25 482 PHE B O 1
ATOM 10894 N N . LEU B 1 483 ? -25.344 -5.582 0.665 1 83.44 483 LEU B N 1
ATOM 10895 C CA . LEU B 1 483 ? -24.438 -4.82 1.515 1 83.44 483 LEU B CA 1
ATOM 10896 C C . LEU B 1 483 ? -23.906 -3.594 0.78 1 83.44 483 LEU B C 1
ATOM 10898 O O . LEU B 1 483 ? -23.703 -2.541 1.388 1 83.44 483 LEU B O 1
ATOM 10902 N N . ILE B 1 484 ? -23.828 -3.744 -0.538 1 85.88 484 ILE B N 1
ATOM 10903 C CA . ILE B 1 484 ? -23.344 -2.613 -1.324 1 85.88 484 ILE B CA 1
ATOM 10904 C C . ILE B 1 484 ? -24.391 -1.495 -1.308 1 85.88 484 ILE B C 1
ATOM 10906 O O . ILE B 1 484 ? -24.047 -0.321 -1.148 1 85.88 484 ILE B O 1
ATOM 10910 N N . ALA B 1 485 ? -25.578 -1.893 -1.389 1 88.38 485 ALA B N 1
ATOM 10911 C CA . ALA B 1 485 ? -26.641 -0.9 -1.368 1 88.38 485 ALA B CA 1
ATOM 10912 C C . ALA B 1 485 ? -26.766 -0.259 0.011 1 88.38 485 ALA B C 1
ATOM 10914 O O . ALA B 1 485 ? -26.953 0.955 0.123 1 88.38 485 ALA B O 1
ATOM 10915 N N . PHE B 1 486 ? -26.609 -0.999 1.007 1 91 486 PHE B N 1
ATOM 10916 C CA . PHE B 1 486 ? -26.75 -0.481 2.363 1 91 486 PHE B CA 1
ATOM 10917 C C . PHE B 1 486 ? -25.578 0.446 2.703 1 91 486 PHE B C 1
ATOM 10919 O O . PHE B 1 486 ? -25.781 1.496 3.318 1 91 486 PHE B O 1
ATOM 10926 N N . ILE B 1 487 ? -24.453 0.114 2.283 1 93.62 487 ILE B N 1
ATOM 10927 C CA . ILE B 1 487 ? -23.281 0.948 2.574 1 93.62 487 ILE B CA 1
ATOM 10928 C C . ILE B 1 487 ? -23.359 2.242 1.769 1 93.62 487 ILE B C 1
ATOM 10930 O O . ILE B 1 487 ? -23.062 3.32 2.281 1 93.62 487 ILE B O 1
ATOM 10934 N N . SER B 1 488 ? -23.781 2.119 0.523 1 94.44 488 SER B N 1
ATOM 10935 C CA . SER B 1 488 ? -23.922 3.307 -0.315 1 94.44 488 SER B CA 1
ATOM 10936 C C . SER B 1 488 ? -25 4.242 0.214 1 94.44 488 SER B C 1
ATOM 10938 O O . SER B 1 488 ? -24.812 5.461 0.242 1 94.44 488 SER B O 1
ATOM 10940 N N . THR B 1 489 ? -26.047 3.678 0.68 1 94.94 489 THR B N 1
ATOM 10941 C CA . THR B 1 489 ? -27.125 4.488 1.251 1 94.94 489 THR B CA 1
ATOM 10942 C C . THR B 1 489 ? -26.672 5.141 2.555 1 94.94 489 THR B C 1
ATOM 10944 O O . THR B 1 489 ? -26.953 6.316 2.797 1 94.94 489 THR B O 1
ATOM 10947 N N . ALA B 1 490 ? -26.031 4.41 3.34 1 96.06 490 ALA B N 1
ATOM 10948 C CA . ALA B 1 490 ? -25.5 4.969 4.578 1 96.06 490 ALA B CA 1
ATOM 10949 C C . ALA B 1 490 ? -24.547 6.129 4.293 1 96.06 490 ALA B C 1
ATOM 10951 O O . ALA B 1 490 ? -24.609 7.168 4.957 1 96.06 490 ALA B O 1
ATOM 10952 N N . PHE B 1 491 ? -23.766 6.02 3.305 1 96.94 491 PHE B N 1
ATOM 10953 C CA . PHE B 1 491 ? -22.797 7.055 2.959 1 96.94 491 PHE B CA 1
ATOM 10954 C C . PHE B 1 491 ? -23.5 8.312 2.459 1 96.94 491 PHE B C 1
ATOM 10956 O O . PHE B 1 491 ? -23.156 9.422 2.859 1 96.94 491 PHE B O 1
ATOM 10963 N N . VAL B 1 492 ? -24.438 8.078 1.57 1 97.31 492 VAL B N 1
ATOM 10964 C CA . VAL B 1 492 ? -25.125 9.234 0.983 1 97.31 492 VAL B CA 1
ATOM 10965 C C . VAL B 1 492 ? -25.844 10.023 2.076 1 97.31 492 VAL B C 1
ATOM 10967 O O . VAL B 1 492 ? -25.734 11.25 2.135 1 97.31 492 VAL B O 1
ATOM 10970 N N . PHE B 1 493 ? -26.469 9.383 2.99 1 97.25 493 PHE B N 1
ATOM 10971 C CA . PHE B 1 493 ? -27.188 10.07 4.059 1 97.25 493 PHE B CA 1
ATOM 10972 C C . PHE B 1 493 ? -26.203 10.727 5.027 1 97.25 493 PHE B C 1
ATOM 10974 O O . PHE B 1 493 ? -26.406 11.875 5.434 1 97.25 493 PHE B O 1
ATOM 10981 N N . LYS B 1 494 ? -25.172 10.07 5.316 1 96.94 494 LYS B N 1
ATOM 10982 C CA . LYS B 1 494 ? -24.188 10.648 6.227 1 96.94 494 LYS B CA 1
ATOM 10983 C C . LYS B 1 494 ? -23.453 11.812 5.566 1 96.94 494 LYS B C 1
ATOM 10985 O O . LYS B 1 494 ? -23.141 12.805 6.223 1 96.94 494 LYS B O 1
ATOM 10990 N N . ALA B 1 495 ? -23.141 11.68 4.297 1 97.31 495 ALA B N 1
ATOM 10991 C CA . ALA B 1 495 ? -22.453 12.742 3.57 1 97.31 495 ALA B CA 1
ATOM 10992 C C . ALA B 1 495 ? -23.312 14 3.477 1 97.31 495 ALA B C 1
ATOM 10994 O O . ALA B 1 495 ? -22.844 15.109 3.74 1 97.31 495 ALA B O 1
ATOM 10995 N N . LEU B 1 496 ? -24.562 13.805 3.195 1 97.38 496 LEU B N 1
ATOM 10996 C CA . LEU B 1 496 ? -25.469 14.945 3.109 1 97.38 496 LEU B CA 1
ATOM 10997 C C . LEU B 1 496 ? -25.672 15.586 4.477 1 97.38 496 LEU B C 1
ATOM 10999 O O . LEU B 1 496 ? -25.672 16.812 4.598 1 97.38 496 LEU B O 1
ATOM 11003 N N . ALA B 1 497 ? -25.797 14.781 5.445 1 97.31 497 ALA B N 1
ATOM 11004 C CA . ALA B 1 497 ? -25.938 15.305 6.805 1 97.31 497 ALA B CA 1
ATOM 11005 C C . ALA B 1 497 ? -24.688 16.078 7.215 1 97.31 497 ALA B C 1
ATOM 11007 O O . ALA B 1 497 ? -24.781 17.156 7.812 1 97.31 497 ALA B O 1
ATOM 11008 N N . SER B 1 498 ? -23.531 15.555 6.867 1 96.5 498 SER B N 1
ATOM 11009 C CA . SER B 1 498 ? -22.281 16.203 7.223 1 96.5 498 SER B CA 1
ATOM 11010 C C . SER B 1 498 ? -22.109 17.531 6.496 1 96.5 498 SER B C 1
ATOM 11012 O O . SER B 1 498 ? -21.625 18.5 7.074 1 96.5 498 SER B O 1
ATOM 11014 N N . ILE B 1 499 ? -22.562 17.578 5.281 1 96.44 499 ILE B N 1
ATOM 11015 C CA . ILE B 1 499 ? -22.453 18.812 4.52 1 96.44 499 ILE B CA 1
ATOM 11016 C C . ILE B 1 499 ? -23.375 19.875 5.133 1 96.44 499 ILE B C 1
ATOM 11018 O O . ILE B 1 499 ? -22.953 21.016 5.34 1 96.44 499 ILE B O 1
ATOM 11022 N N . ILE B 1 500 ? -24.562 19.516 5.527 1 96.12 500 ILE B N 1
ATOM 11023 C CA . ILE B 1 500 ? -25.516 20.453 6.113 1 96.12 500 ILE B CA 1
ATOM 11024 C C . ILE B 1 500 ? -25 20.938 7.469 1 96.12 500 ILE B C 1
ATOM 11026 O O . ILE B 1 500 ? -25 22.141 7.75 1 96.12 500 ILE B O 1
ATOM 11030 N N . LYS B 1 501 ? -24.547 20.062 8.211 1 94.81 501 LYS B N 1
ATOM 11031 C CA . LYS B 1 501 ? -24.078 20.422 9.539 1 94.81 501 LYS B CA 1
ATOM 11032 C C . LYS B 1 501 ? -22.797 21.266 9.453 1 94.81 501 LYS B C 1
ATOM 11034 O O . LYS B 1 501 ? -22.578 22.141 10.289 1 94.81 501 LYS B O 1
ATOM 11039 N N . LEU B 1 502 ? -22 21 8.469 1 95.62 502 LEU B N 1
ATOM 11040 C CA . LEU B 1 502 ? -20.797 21.812 8.25 1 95.62 502 LEU B CA 1
ATOM 11041 C C . LEU B 1 502 ? -21.172 23.234 7.883 1 95.62 502 LEU B C 1
ATOM 11043 O O . LEU B 1 502 ? -20.547 24.188 8.352 1 95.62 502 LEU B O 1
ATOM 11047 N N . LEU B 1 503 ? -22.203 23.328 7.117 1 94.25 503 LEU B N 1
ATOM 11048 C CA . LEU B 1 503 ? -22.656 24.656 6.734 1 94.25 503 LEU B CA 1
ATOM 11049 C C . LEU B 1 503 ? -23.234 25.406 7.938 1 94.25 503 LEU B C 1
ATOM 11051 O O . LEU B 1 503 ? -23.031 26.609 8.078 1 94.25 503 LEU B O 1
ATOM 11055 N N . LEU B 1 504 ? -23.781 24.703 8.828 1 92.5 504 LEU B N 1
ATOM 11056 C CA . LEU B 1 504 ? -24.375 25.312 10.008 1 92.5 504 LEU B CA 1
ATOM 11057 C C . LEU B 1 504 ? -23.297 25.719 11.008 1 92.5 504 LEU B C 1
ATOM 11059 O O . LEU B 1 504 ? -23.312 26.844 11.523 1 92.5 504 LEU B O 1
ATOM 11063 N N . VAL B 1 505 ? -22.359 24.875 11.203 1 92.81 505 VAL B N 1
ATOM 11064 C CA . VAL B 1 505 ? -21.328 25.125 12.195 1 92.81 505 VAL B CA 1
ATOM 11065 C C . VAL B 1 505 ? -20.438 26.281 11.734 1 92.81 505 VAL B C 1
ATOM 11067 O O . VAL B 1 505 ? -20 27.094 12.547 1 92.81 505 VAL B O 1
ATOM 11070 N N . THR B 1 506 ? -20.172 26.391 10.438 1 92.5 506 THR B N 1
ATOM 11071 C CA . THR B 1 506 ? -19.297 27.453 9.922 1 92.5 506 THR B CA 1
ATOM 11072 C C . THR B 1 506 ? -20.062 28.766 9.82 1 92.5 506 THR B C 1
ATOM 11074 O O . THR B 1 506 ? -19.469 29.828 9.578 1 92.5 506 THR B O 1
ATOM 11077 N N . GLY B 1 507 ? -21.375 28.688 10.109 1 88.69 507 GLY B N 1
ATOM 11078 C CA . GLY B 1 507 ? -22.188 29.891 10.023 1 88.69 507 GLY B CA 1
ATOM 11079 C C . GLY B 1 507 ? -22.594 30.422 11.383 1 88.69 507 GLY B C 1
ATOM 11080 O O . GLY B 1 507 ? -23.375 31.375 11.469 1 88.69 507 GLY B O 1
ATOM 11081 N N . HIS B 1 508 ? -22.031 29.984 12.43 1 90.19 508 HIS B N 1
ATOM 11082 C CA . HIS B 1 508 ? -22.344 30.469 13.766 1 90.19 508 HIS B CA 1
ATOM 11083 C C . HIS B 1 508 ? -21.875 31.906 13.953 1 90.19 508 HIS B C 1
ATOM 11085 O O . HIS B 1 508 ? -20.938 32.344 13.281 1 90.19 508 HIS B O 1
ATOM 11091 N N . GLN B 1 509 ? -22.547 32.625 14.836 1 87.44 509 GLN B N 1
ATOM 11092 C CA . GLN B 1 509 ? -22.188 34 15.094 1 87.44 509 GLN B CA 1
ATOM 11093 C C . GLN B 1 509 ? -21.141 34.094 16.188 1 87.44 509 GLN B C 1
ATOM 11095 O O . GLN B 1 509 ? -21.141 33.312 17.141 1 87.44 509 GLN B O 1
ATOM 11100 N N . PHE B 1 510 ? -20.266 34.969 15.953 1 89.69 510 PHE B N 1
ATOM 11101 C CA . PHE B 1 510 ? -19.156 35.219 16.859 1 89.69 510 PHE B CA 1
ATOM 11102 C C . PHE B 1 510 ? -19.031 36.688 17.188 1 89.69 510 PHE B C 1
ATOM 11104 O O . PHE B 1 510 ? -18.828 37.531 16.312 1 89.69 510 PHE B O 1
ATOM 11111 N N . PHE B 1 511 ? -19.219 37.094 18.562 1 89.31 511 PHE B N 1
ATOM 11112 C CA . PHE B 1 511 ? -19.141 38.469 19.016 1 89.31 511 PHE B CA 1
ATOM 11113 C C . PHE B 1 511 ? -18.047 38.625 20.047 1 89.31 511 PHE B C 1
ATOM 11115 O O . PHE B 1 511 ? -17.922 37.812 20.969 1 89.31 511 PHE B O 1
ATOM 11122 N N . ILE B 1 512 ? -17.25 39.594 19.812 1 90.62 512 ILE B N 1
ATOM 11123 C CA . ILE B 1 512 ? -16.188 39.938 20.75 1 90.62 512 ILE B CA 1
ATOM 11124 C C . ILE B 1 512 ? -16.609 41.125 21.625 1 90.62 512 ILE B C 1
ATOM 11126 O O . ILE B 1 512 ? -17.047 42.156 21.109 1 90.62 512 ILE B O 1
ATOM 11130 N N . ILE B 1 513 ? -16.547 40.938 22.938 1 88.31 513 ILE B N 1
ATOM 11131 C CA . ILE B 1 513 ? -16.859 42 23.891 1 88.31 513 ILE B CA 1
ATOM 11132 C C . ILE B 1 513 ? -15.578 42.469 24.562 1 88.31 513 ILE B C 1
ATOM 11134 O O . ILE B 1 513 ? -14.992 41.781 25.375 1 88.31 513 ILE B O 1
ATOM 11138 N N . ASP B 1 514 ? -15.172 43.656 24.172 1 85.69 514 ASP B N 1
ATOM 11139 C CA . ASP B 1 514 ? -13.961 44.25 24.734 1 85.69 514 ASP B CA 1
ATOM 11140 C C . ASP B 1 514 ? -14.289 45.156 25.906 1 85.69 514 ASP B C 1
ATOM 11142 O O . ASP B 1 514 ? -14.922 46.188 25.734 1 85.69 514 ASP B O 1
ATOM 11146 N N . TRP B 1 515 ? -13.867 44.875 27.062 1 80.75 515 TRP B N 1
ATOM 11147 C CA . TRP B 1 515 ? -14.18 45.594 28.297 1 80.75 515 TRP B CA 1
ATOM 11148 C C . TRP B 1 515 ? -13.227 46.75 28.5 1 80.75 515 TRP B C 1
ATOM 11150 O O . TRP B 1 515 ? -13.445 47.625 29.359 1 80.75 515 TRP B O 1
ATOM 11160 N N . SER B 1 516 ? -12.133 46.781 27.766 1 69.75 516 SER B N 1
ATOM 11161 C CA . SER B 1 516 ? -11.148 47.812 27.938 1 69.75 516 SER B CA 1
ATOM 11162 C C . SER B 1 516 ? -11.586 49.125 27.25 1 69.75 516 SER B C 1
ATOM 11164 O O . SER B 1 516 ? -11.055 50.188 27.531 1 69.75 516 SER B O 1
ATOM 11166 N N . GLN B 1 517 ? -12.562 49.062 26.344 1 59.53 517 GLN B N 1
ATOM 11167 C CA . GLN B 1 517 ? -12.969 50.25 25.578 1 59.53 517 GLN B CA 1
ATOM 11168 C C . GLN B 1 517 ? -13.945 51.094 26.375 1 59.53 517 GLN B C 1
ATOM 11170 O O . GLN B 1 517 ? -15.078 50.688 26.625 1 59.53 517 GLN B O 1
ATOM 11175 N N . GLU B 1 518 ? -13.344 51.875 27.422 1 53.38 518 GLU B N 1
ATOM 11176 C CA . GLU B 1 518 ? -14.25 52.812 28.078 1 53.38 518 GLU B CA 1
ATOM 11177 C C . GLU B 1 518 ? -14.914 53.719 27.062 1 53.38 518 GLU B C 1
ATOM 11179 O O . GLU B 1 518 ? -14.703 53.594 25.859 1 53.38 518 GLU B O 1
ATOM 11184 N N . ASP B 1 519 ? -14.945 55.281 27.453 1 47.03 519 ASP B N 1
ATOM 11185 C CA . ASP B 1 519 ? -15.734 56.375 26.906 1 47.03 519 ASP B CA 1
ATOM 11186 C C . ASP B 1 519 ? -15.469 56.531 25.406 1 47.03 519 ASP B C 1
ATOM 11188 O O . ASP B 1 519 ? -14.609 55.875 24.844 1 47.03 519 ASP B O 1
ATOM 11192 N N . LYS B 1 520 ? -15.742 57.812 24.781 1 48.91 520 LYS B N 1
ATOM 11193 C CA . LYS B 1 520 ? -15.969 58.406 23.469 1 48.91 520 LYS B CA 1
ATOM 11194 C C . LYS B 1 520 ? -14.773 58.156 22.547 1 48.91 520 LYS B C 1
ATOM 11196 O O . LYS B 1 520 ? -14.891 58.312 21.328 1 48.91 520 LYS B O 1
ATOM 11201 N N . ASN B 1 521 ? -13.539 58 23.062 1 42.91 521 ASN B N 1
ATOM 11202 C CA . ASN B 1 521 ? -12.43 58.094 22.109 1 42.91 521 ASN B CA 1
ATOM 11203 C C . ASN B 1 521 ? -11.922 56.688 21.734 1 42.91 521 ASN B C 1
ATOM 11205 O O . ASN B 1 521 ? -11.438 55.969 22.594 1 42.91 521 ASN B O 1
ATOM 11209 N N . VAL B 1 522 ? -12.523 56.062 20.828 1 46.91 522 VAL B N 1
ATOM 11210 C CA . VAL B 1 522 ? -12.047 54.844 20.203 1 46.91 522 VAL B CA 1
ATOM 11211 C C . VAL B 1 522 ? -10.523 54.812 20.203 1 46.91 522 VAL B C 1
ATOM 11213 O O . VAL B 1 522 ? -9.891 55.531 19.438 1 46.91 522 VAL B O 1
ATOM 11216 N N . ASP B 1 523 ? -9.898 54.656 21.359 1 46.59 523 ASP B N 1
ATOM 11217 C CA . ASP B 1 523 ? -8.445 54.5 21.359 1 46.59 523 ASP B CA 1
ATOM 11218 C C . ASP B 1 523 ? -8.023 53.344 20.438 1 46.59 523 ASP B C 1
ATOM 11220 O O . ASP B 1 523 ? -8.422 52.188 20.641 1 46.59 523 ASP B O 1
ATOM 11224 N N . GLU B 1 524 ? -7.699 53.625 19.219 1 49.03 524 GLU B N 1
ATOM 11225 C CA . GLU B 1 524 ? -7.215 52.844 18.078 1 49.03 524 GLU B CA 1
ATOM 11226 C C . GLU B 1 524 ? -6.258 51.75 18.516 1 49.03 524 GLU B C 1
ATOM 11228 O O . GLU B 1 524 ? -6.18 50.688 17.875 1 49.03 524 GLU B O 1
ATOM 11233 N N . SER B 1 525 ? -5.543 51.906 19.672 1 51.09 525 SER B N 1
ATOM 11234 C CA . SER B 1 525 ? -4.523 50.969 20.109 1 51.09 525 SER B CA 1
ATOM 11235 C C . SER B 1 525 ? -5.148 49.688 20.641 1 51.09 525 SER B C 1
ATOM 11237 O O . SER B 1 525 ? -4.52 48.625 20.625 1 51.09 525 SER B O 1
ATOM 11239 N N . LYS B 1 526 ? -6.477 49.688 20.922 1 59.62 526 LYS B N 1
ATOM 11240 C CA . LYS B 1 526 ? -7.086 48.562 21.625 1 59.62 526 LYS B CA 1
ATOM 11241 C C . LYS B 1 526 ? -7.684 47.562 20.641 1 59.62 526 LYS B C 1
ATOM 11243 O O . LYS B 1 526 ? -8.125 46.5 21.031 1 59.62 526 LYS B O 1
ATOM 11248 N N . VAL B 1 527 ? -7.523 47.781 19.297 1 69.38 527 VAL B N 1
ATOM 11249 C CA . VAL B 1 527 ? -8.055 46.875 18.297 1 69.38 527 VAL B CA 1
ATOM 11250 C C . VAL B 1 527 ? -7.168 45.625 18.203 1 69.38 527 VAL B C 1
ATOM 11252 O O . VAL B 1 527 ? -7.637 44.562 17.844 1 69.38 527 VAL B O 1
ATOM 11255 N N . TRP B 1 528 ? -5.969 45.75 18.75 1 67.25 528 TRP B N 1
ATOM 11256 C CA . TRP B 1 528 ? -5.023 44.656 18.609 1 67.25 528 TRP B CA 1
ATOM 11257 C C . TRP B 1 528 ? -5.395 43.5 19.547 1 67.25 528 TRP B C 1
ATOM 11259 O O . TRP B 1 528 ? -5.172 42.344 19.219 1 67.25 528 TRP B O 1
ATOM 11269 N N . HIS B 1 529 ? -6.039 43.844 20.641 1 72.56 529 HIS B N 1
ATOM 11270 C CA . HIS B 1 529 ? -6.508 42.781 21.547 1 72.56 529 HIS B CA 1
ATOM 11271 C C . HIS B 1 529 ? -7.617 41.969 20.891 1 72.56 529 HIS B C 1
ATOM 11273 O O . HIS B 1 529 ? -7.645 40.719 21.031 1 72.56 529 HIS B O 1
ATOM 11279 N N . ARG B 1 530 ? -8.344 42.656 20.141 1 79.81 530 ARG B N 1
ATOM 11280 C CA . ARG B 1 530 ? -9.453 41.969 19.484 1 79.81 530 ARG B CA 1
ATOM 11281 C C . ARG B 1 530 ? -8.953 41.094 18.359 1 79.81 530 ARG B C 1
ATOM 11283 O O . ARG B 1 530 ? -9.477 39.969 18.141 1 79.81 530 ARG B O 1
ATOM 11290 N N . LEU B 1 531 ? -7.891 41.562 17.703 1 79 531 LEU B N 1
ATOM 11291 C CA . LEU B 1 531 ? -7.344 40.781 16.594 1 79 531 LEU B CA 1
ATOM 11292 C C . LEU B 1 531 ? -6.645 39.531 17.109 1 79 531 LEU B C 1
ATOM 11294 O O . LEU B 1 531 ? -6.711 38.469 16.469 1 79 531 LEU B O 1
ATOM 11298 N N . LEU B 1 532 ? -5.977 39.594 18.219 1 77.69 532 LEU B N 1
ATOM 11299 C CA . LEU B 1 532 ? -5.316 38.438 18.812 1 77.69 532 LEU B CA 1
ATOM 11300 C C . LEU B 1 532 ? -6.34 37.375 19.188 1 77.69 532 LEU B C 1
ATOM 11302 O O . LEU B 1 532 ? -6.141 36.188 18.906 1 77.69 532 LEU B O 1
ATOM 11306 N N . VAL B 1 533 ? -7.383 37.844 19.781 1 84.5 533 VAL B N 1
ATOM 11307 C CA . VAL B 1 533 ? -8.406 36.875 20.219 1 84.5 533 VAL B CA 1
ATOM 11308 C C . VAL B 1 533 ? -9.102 36.281 19 1 84.5 533 VAL B C 1
ATOM 11310 O O . VAL B 1 533 ? -9.398 35.094 18.969 1 84.5 533 VAL B O 1
ATOM 11313 N N . ALA B 1 534 ? -9.336 37.094 17.953 1 87.25 534 ALA B N 1
ATOM 11314 C CA . ALA B 1 534 ? -9.977 36.594 16.734 1 87.25 534 ALA B CA 1
ATOM 11315 C C . ALA B 1 534 ? -9.086 35.594 16.031 1 87.25 534 ALA B C 1
ATOM 11317 O O . ALA B 1 534 ? -9.578 34.562 15.516 1 87.25 534 ALA B O 1
ATOM 11318 N N . ASN B 1 535 ? -7.832 35.781 16.031 1 83.88 535 ASN B N 1
ATOM 11319 C CA . ASN B 1 535 ? -6.914 34.844 15.398 1 83.88 535 ASN B CA 1
ATOM 11320 C C . ASN B 1 535 ? -6.801 33.562 16.188 1 83.88 535 ASN B C 1
ATOM 11322 O O . ASN B 1 535 ? -6.691 32.469 15.602 1 83.88 535 ASN B O 1
ATOM 11326 N N . GLU B 1 536 ? -6.785 33.656 17.469 1 86.56 536 GLU B N 1
ATOM 11327 C CA . GLU B 1 536 ? -6.754 32.438 18.266 1 86.56 536 GLU B CA 1
ATOM 11328 C C . GLU B 1 536 ? -8.047 31.656 18.125 1 86.56 536 GLU B C 1
ATOM 11330 O O . GLU B 1 536 ? -8.031 30.422 18.141 1 86.56 536 GLU B O 1
ATOM 11335 N N . PHE B 1 537 ? -9.156 32.375 18 1 90.94 537 PHE B N 1
ATOM 11336 C CA . PHE B 1 537 ? -10.422 31.688 17.781 1 90.94 537 PHE B CA 1
ATOM 11337 C C . PHE B 1 537 ? -10.414 30.969 16.422 1 90.94 537 PHE B C 1
ATOM 11339 O O . PHE B 1 537 ? -10.945 29.859 16.297 1 90.94 537 PHE B O 1
ATOM 11346 N N . PHE B 1 538 ? -9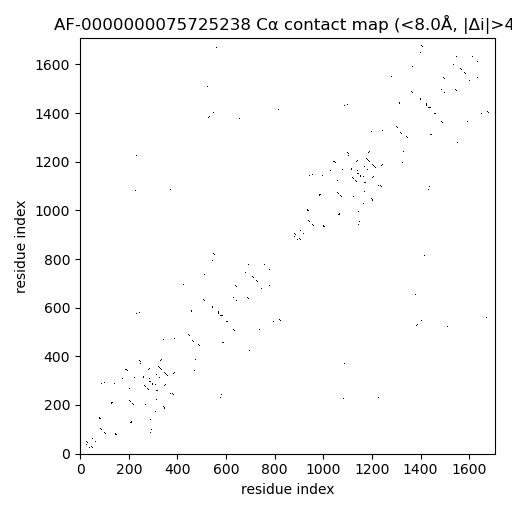.852 31.656 15.469 1 89.12 538 PHE B N 1
ATOM 11347 C CA . PHE B 1 538 ? -9.75 31.031 14.156 1 89.12 538 PHE B CA 1
ATOM 11348 C C . PHE B 1 538 ? -8.938 29.734 14.227 1 89.12 538 PHE B C 1
ATOM 11350 O O . PHE B 1 538 ? -9.289 28.75 13.594 1 89.12 538 PHE B O 1
ATOM 11357 N N . LYS B 1 539 ? -7.984 29.688 15.008 1 87.44 539 LYS B N 1
ATOM 11358 C CA . LYS B 1 539 ? -7.145 28.5 15.148 1 87.44 539 LYS B CA 1
ATOM 11359 C C . LYS B 1 539 ? -7.898 27.375 15.828 1 87.44 539 LYS B C 1
ATOM 11361 O O . LYS B 1 539 ? -7.812 26.219 15.406 1 87.44 539 LYS B O 1
ATOM 11366 N N . ILE B 1 540 ? -8.664 27.672 16.797 1 91.12 540 ILE B N 1
ATOM 11367 C CA . ILE B 1 540 ? -9.328 26.609 17.562 1 91.12 540 ILE B CA 1
ATOM 11368 C C . ILE B 1 540 ? -10.562 26.125 16.812 1 91.12 540 ILE B C 1
ATOM 11370 O O . ILE B 1 540 ? -11.07 25.031 17.078 1 91.12 540 ILE B O 1
ATOM 11374 N N . SER B 1 541 ? -11.023 26.938 15.875 1 91.56 541 SER B N 1
ATOM 11375 C CA . SER B 1 541 ? -12.211 26.547 15.117 1 91.56 541 SER B CA 1
ATOM 11376 C C . SER B 1 541 ? -11.914 25.375 14.188 1 91.56 541 SER B C 1
ATOM 11378 O O . SER B 1 541 ? -12.828 24.688 13.727 1 91.56 541 SER B O 1
ATOM 11380 N N . THR B 1 542 ? -10.68 25.078 14 1 90.31 542 THR B N 1
ATOM 11381 C CA . THR B 1 542 ? -10.344 24 13.07 1 90.31 542 THR B CA 1
ATOM 11382 C C . THR B 1 542 ? -9.648 22.844 13.789 1 90.31 542 THR B C 1
ATOM 11384 O O . THR B 1 542 ? -9.141 21.922 13.156 1 90.31 542 THR B O 1
ATOM 11387 N N . VAL B 1 543 ? -9.664 22.812 15.07 1 91.5 543 VAL B N 1
ATOM 11388 C CA . VAL B 1 543 ? -8.977 21.781 15.844 1 91.5 543 VAL B CA 1
ATOM 11389 C C . VAL B 1 543 ? -9.773 20.484 15.781 1 91.5 543 VAL B C 1
ATOM 11391 O O . VAL B 1 543 ? -11 20.484 15.836 1 91.5 543 VAL B O 1
ATOM 11394 N N . ARG B 1 544 ? -8.992 19.359 15.586 1 91.19 544 ARG B N 1
ATOM 11395 C CA . ARG B 1 544 ? -9.578 18.031 15.523 1 91.19 544 ARG B CA 1
ATOM 11396 C C . ARG B 1 544 ? -8.938 17.109 16.562 1 91.19 544 ARG B C 1
ATOM 11398 O O . ARG B 1 544 ? -7.902 17.438 17.141 1 91.19 544 ARG B O 1
ATOM 11405 N N . TYR B 1 545 ? -9.625 16.062 16.875 1 90.94 545 TYR B N 1
ATOM 11406 C CA . TYR B 1 545 ? -9.031 15.18 17.859 1 90.94 545 TYR B CA 1
ATOM 11407 C C . TYR B 1 545 ? -8.453 13.93 17.203 1 90.94 545 TYR B C 1
ATOM 11409 O O . TYR B 1 545 ? -7.895 13.062 17.875 1 90.94 545 TYR B O 1
ATOM 11417 N N . TYR B 1 546 ? -8.562 13.844 15.844 1 91.19 546 TYR B N 1
ATOM 11418 C CA . TYR B 1 546 ? -7.875 12.773 15.133 1 91.19 546 TYR B CA 1
ATOM 11419 C C . TYR B 1 546 ? -7.109 13.312 13.938 1 91.19 546 TYR B C 1
ATOM 11421 O O . TYR B 1 546 ? -7.32 14.453 13.523 1 91.19 546 TYR B O 1
ATOM 11429 N N . ASN B 1 547 ? -6 12.562 13.555 1 90.56 547 ASN B N 1
ATOM 11430 C CA . ASN B 1 547 ? -5.219 12.867 12.359 1 90.56 547 ASN B CA 1
ATOM 11431 C C . ASN B 1 547 ? -5.52 11.883 11.227 1 90.56 547 ASN B C 1
ATOM 11433 O O . ASN B 1 547 ? -5.109 10.719 11.289 1 90.56 547 ASN B O 1
ATOM 11437 N N . MET B 1 548 ? -6.145 12.422 10.195 1 91.38 548 MET B N 1
ATOM 11438 C CA . MET B 1 548 ? -6.637 11.555 9.133 1 91.38 548 MET B CA 1
ATOM 11439 C C . MET B 1 548 ? -5.484 10.93 8.367 1 91.38 548 MET B C 1
ATOM 11441 O O . MET B 1 548 ? -5.52 9.742 8.039 1 91.38 548 MET B O 1
ATOM 11445 N N . PRO B 1 549 ? -4.395 11.672 8.023 1 90 549 PRO B N 1
ATOM 11446 C CA . PRO B 1 549 ? -3.285 11.016 7.328 1 90 549 PRO B CA 1
ATOM 11447 C C . PRO B 1 549 ? -2.68 9.875 8.141 1 90 549 PRO B C 1
ATOM 11449 O O . PRO B 1 549 ? -2.301 8.844 7.57 1 90 549 PRO B O 1
ATOM 11452 N N . PHE B 1 550 ? -2.635 10.023 9.383 1 91.12 550 PHE B N 1
ATOM 11453 C CA . PHE B 1 550 ? -2.131 8.953 10.234 1 91.12 550 PHE B CA 1
ATOM 11454 C C . PHE B 1 550 ? -3.066 7.75 10.203 1 91.12 550 PHE B C 1
ATOM 11456 O O . PHE B 1 550 ? -2.615 6.609 10.062 1 91.12 550 PHE B O 1
ATOM 11463 N N . THR B 1 551 ? -4.328 8.047 10.336 1 95.06 551 THR B N 1
ATOM 11464 C CA . THR B 1 551 ? -5.316 6.977 10.336 1 95.06 551 THR B CA 1
ATOM 11465 C C . THR B 1 551 ? -5.242 6.18 9.039 1 95.06 551 THR B C 1
ATOM 11467 O O . THR B 1 551 ? -5.184 4.949 9.062 1 95.06 551 THR B O 1
ATOM 11470 N N . ILE B 1 552 ? -5.23 6.867 7.953 1 95.19 552 ILE B N 1
ATOM 11471 C CA . ILE B 1 552 ? -5.258 6.211 6.652 1 95.19 552 ILE B CA 1
ATOM 11472 C C . ILE B 1 552 ? -3.949 5.457 6.426 1 95.19 552 ILE B C 1
ATOM 11474 O O . ILE B 1 552 ? -3.949 4.348 5.891 1 95.19 552 ILE B O 1
ATOM 11478 N N . MET B 1 553 ? -2.857 6 6.832 1 91.81 553 MET B N 1
ATOM 11479 C CA . MET B 1 553 ? -1.577 5.32 6.652 1 91.81 553 MET B CA 1
ATOM 11480 C C . MET B 1 553 ? -1.53 4.027 7.457 1 91.81 553 MET B C 1
ATOM 11482 O O . MET B 1 553 ? -0.998 3.018 6.988 1 91.81 553 MET B O 1
ATOM 11486 N N . ILE B 1 554 ? -2.092 4.066 8.609 1 94.31 554 ILE B N 1
ATOM 11487 C CA . ILE B 1 554 ? -2.094 2.863 9.43 1 94.31 554 ILE B CA 1
ATOM 11488 C C . ILE B 1 554 ? -3.014 1.815 8.805 1 94.31 554 ILE B C 1
ATOM 11490 O O . ILE B 1 554 ? -2.686 0.626 8.789 1 94.31 554 ILE B O 1
ATOM 11494 N N . VAL B 1 555 ? -4.121 2.281 8.352 1 96.38 555 VAL B N 1
ATOM 11495 C CA . VAL B 1 555 ? -5.047 1.34 7.727 1 96.38 555 VAL B CA 1
ATOM 11496 C C . VAL B 1 555 ? -4.387 0.684 6.52 1 96.38 555 VAL B C 1
ATOM 11498 O O . VAL B 1 555 ? -4.449 -0.537 6.355 1 96.38 555 VAL B O 1
ATOM 11501 N N . VAL B 1 556 ? -3.719 1.456 5.711 1 94.62 556 VAL B N 1
ATOM 11502 C CA . VAL B 1 556 ? -3.061 0.929 4.52 1 94.62 556 VAL B CA 1
ATOM 11503 C C . VAL B 1 556 ? -1.899 0.025 4.93 1 94.62 556 VAL B C 1
ATOM 11505 O O . VAL B 1 556 ? -1.663 -1.014 4.309 1 94.62 556 VAL B O 1
ATOM 11508 N N . LEU B 1 557 ? -1.195 0.415 5.93 1 94.56 557 LEU B N 1
ATOM 11509 C CA . LEU B 1 557 ? -0.096 -0.4 6.438 1 94.56 557 LEU B CA 1
ATOM 11510 C C . LEU B 1 557 ? -0.599 -1.767 6.891 1 94.56 557 LEU B C 1
ATOM 11512 O O . LEU B 1 557 ? -0.02 -2.795 6.535 1 94.56 557 LEU B O 1
ATOM 11516 N N . LEU B 1 558 ? -1.706 -1.774 7.574 1 94.81 558 LEU B N 1
ATOM 11517 C CA . LEU B 1 558 ? -2.258 -3.025 8.086 1 94.81 558 LEU B CA 1
ATOM 11518 C C . LEU B 1 558 ? -2.799 -3.883 6.945 1 94.81 558 LEU B C 1
ATOM 11520 O O . LEU B 1 558 ? -2.605 -5.102 6.934 1 94.81 558 LEU B O 1
ATOM 11524 N N . GLN B 1 559 ? -3.371 -3.285 6.016 1 93.62 559 GLN B N 1
ATOM 11525 C CA . GLN B 1 559 ? -4.027 -4.035 4.945 1 93.62 559 GLN B CA 1
ATOM 11526 C C . GLN B 1 559 ? -3.008 -4.547 3.93 1 93.62 559 GLN B C 1
ATOM 11528 O O . GLN B 1 559 ? -3.055 -5.711 3.529 1 93.62 559 GLN B O 1
ATOM 11533 N N . VAL B 1 560 ? -2.1 -3.73 3.529 1 91.31 560 VAL B N 1
ATOM 11534 C CA . VAL B 1 560 ? -1.271 -4.059 2.375 1 91.31 560 VAL B CA 1
ATOM 11535 C C . VAL B 1 560 ? 0.083 -4.586 2.844 1 91.31 560 VAL B C 1
ATOM 11537 O O . VAL B 1 560 ? 0.557 -5.617 2.359 1 91.31 560 VAL B O 1
ATOM 11540 N N . ALA B 1 561 ? 0.717 -3.943 3.809 1 89.25 561 ALA B N 1
ATOM 11541 C CA . ALA B 1 561 ? 2.062 -4.336 4.219 1 89.25 561 ALA B CA 1
ATOM 11542 C C . ALA B 1 561 ? 2.031 -5.605 5.066 1 89.25 561 ALA B C 1
ATOM 11544 O O . ALA B 1 561 ? 2.777 -6.551 4.805 1 89.25 561 ALA B O 1
ATOM 11545 N N . ILE B 1 562 ? 1.145 -5.609 6.043 1 89.94 562 ILE B N 1
ATOM 11546 C CA . ILE B 1 562 ? 1.043 -6.777 6.906 1 89.94 562 ILE B CA 1
ATOM 11547 C C . ILE B 1 562 ? 0.117 -7.812 6.273 1 89.94 562 ILE B C 1
ATOM 11549 O O . ILE B 1 562 ? 0.114 -8.984 6.668 1 89.94 562 ILE B O 1
ATOM 11553 N N . LYS B 1 563 ? -0.726 -7.418 5.242 1 90.19 563 LYS B N 1
ATOM 11554 C CA . LYS B 1 563 ? -1.606 -8.266 4.441 1 90.19 563 LYS B CA 1
ATOM 11555 C C . LYS B 1 563 ? -2.773 -8.789 5.277 1 90.19 563 LYS B C 1
ATOM 11557 O O . LYS B 1 563 ? -3.123 -9.969 5.195 1 90.19 563 LYS B O 1
ATOM 11562 N N . LEU B 1 564 ? -3.295 -7.945 6.094 1 92.38 564 LEU B N 1
ATOM 11563 C CA . LEU B 1 564 ? -4.449 -8.352 6.891 1 92.38 564 LEU B CA 1
ATOM 11564 C C . LEU B 1 564 ? -5.727 -8.305 6.059 1 92.38 564 LEU B C 1
ATOM 11566 O O . LEU B 1 564 ? -6.797 -8.695 6.535 1 92.38 564 LEU B O 1
ATOM 11570 N N . GLU B 1 565 ? -5.562 -7.852 4.863 1 89.56 565 GLU B N 1
ATOM 11571 C CA . GLU B 1 565 ? -6.699 -7.93 3.949 1 89.56 565 GLU B CA 1
ATOM 11572 C C . GLU B 1 565 ? -7.113 -9.375 3.703 1 89.56 565 GLU B C 1
ATOM 11574 O O . GLU B 1 565 ? -8.258 -9.648 3.35 1 89.56 565 GLU B O 1
ATOM 11579 N N . LEU B 1 566 ? -6.242 -10.305 3.959 1 89.62 566 LEU B N 1
ATOM 11580 C CA . LEU B 1 566 ? -6.484 -11.727 3.709 1 89.62 566 LEU B CA 1
ATOM 11581 C C . LEU B 1 566 ? -7.426 -12.305 4.758 1 89.62 566 LEU B C 1
ATOM 11583 O O . LEU B 1 566 ? -7.945 -13.414 4.582 1 89.62 566 LEU B O 1
ATOM 11587 N N . PHE B 1 567 ? -7.719 -11.516 5.746 1 91.56 567 PHE B N 1
ATOM 11588 C CA . PHE B 1 567 ? -8.75 -11.945 6.688 1 91.56 567 PHE B CA 1
ATOM 11589 C C . PHE B 1 567 ? -10.109 -11.992 6.008 1 91.56 567 PHE B C 1
ATOM 11591 O O . PHE B 1 567 ? -11.039 -12.625 6.512 1 91.56 567 PHE B O 1
ATOM 11598 N N . ALA B 1 568 ? -10.156 -11.391 4.883 1 90.25 568 ALA B N 1
ATOM 11599 C CA . ALA B 1 568 ? -11.422 -11.359 4.152 1 90.25 568 ALA B CA 1
ATOM 11600 C C . ALA B 1 568 ? -11.57 -12.594 3.266 1 90.25 568 ALA B C 1
ATOM 11602 O O . ALA B 1 568 ? -12.578 -12.758 2.576 1 90.25 568 ALA B O 1
ATOM 11603 N N . SER B 1 569 ? -10.617 -13.461 3.332 1 87.44 569 SER B N 1
ATOM 11604 C CA . SER B 1 569 ? -10.742 -14.711 2.586 1 87.44 569 SER B CA 1
ATOM 11605 C C . SER B 1 569 ? -11.844 -15.594 3.168 1 87.44 569 SER B C 1
ATOM 11607 O O . SER B 1 569 ? -12.031 -15.633 4.387 1 87.44 569 SER B O 1
ATOM 11609 N N . PRO B 1 570 ? -12.516 -16.188 2.311 1 87.5 570 PRO B N 1
ATOM 11610 C CA . PRO B 1 570 ? -13.648 -17 2.771 1 87.5 570 PRO B CA 1
ATOM 11611 C C . PRO B 1 570 ? -13.211 -18.344 3.363 1 87.5 570 PRO B C 1
ATOM 11613 O O . PRO B 1 570 ? -13.703 -19.391 2.945 1 87.5 570 PRO B O 1
ATOM 11616 N N . ILE B 1 571 ? -12.312 -18.375 4.309 1 84.75 571 ILE B N 1
ATOM 11617 C CA . ILE B 1 571 ? -11.867 -19.531 5.062 1 84.75 571 ILE B CA 1
ATOM 11618 C C . ILE B 1 571 ? -12.18 -19.344 6.543 1 84.75 571 ILE B C 1
ATOM 11620 O O . ILE B 1 571 ? -11.945 -18.266 7.098 1 84.75 571 ILE B O 1
ATOM 11624 N N . PRO B 1 572 ? -12.781 -20.312 7.113 1 86.06 572 PRO B N 1
ATOM 11625 C CA . PRO B 1 572 ? -13.125 -20.156 8.531 1 86.06 572 PRO B CA 1
ATOM 11626 C C . PRO B 1 572 ? -11.914 -20.281 9.445 1 86.06 572 PRO B C 1
ATOM 11628 O O . PRO B 1 572 ? -11.922 -21.094 10.375 1 86.06 572 PRO B O 1
ATOM 11631 N N . ASP B 1 573 ? -10.766 -19.906 9.062 1 81.38 573 ASP B N 1
ATOM 11632 C CA . ASP B 1 573 ? -9.539 -19.891 9.852 1 81.38 573 ASP B CA 1
ATOM 11633 C C . ASP B 1 573 ? -8.875 -18.516 9.805 1 81.38 573 ASP B C 1
ATOM 11635 O O . ASP B 1 573 ? -9.273 -17.656 9.016 1 81.38 573 ASP B O 1
ATOM 11639 N N . THR B 1 574 ? -8.062 -18.453 10.734 1 80.38 574 THR B N 1
ATOM 11640 C CA . THR B 1 574 ? -7.391 -17.156 10.812 1 80.38 574 THR B CA 1
ATOM 11641 C C . THR B 1 574 ? -6.09 -17.188 10.016 1 80.38 574 THR B C 1
ATOM 11643 O O . THR B 1 574 ? -5.285 -16.25 10.102 1 80.38 574 THR B O 1
ATOM 11646 N N . ASP B 1 575 ? -6.059 -18.141 9.133 1 78 575 ASP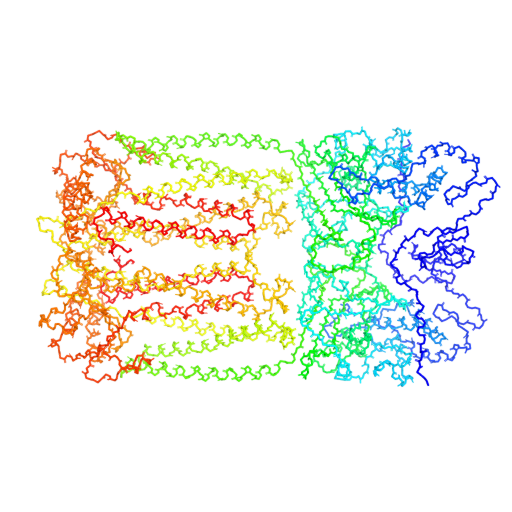 B N 1
ATOM 11647 C CA . ASP B 1 575 ? -4.855 -18.188 8.312 1 78 575 ASP B CA 1
ATOM 11648 C C . ASP B 1 575 ? -4.902 -17.141 7.199 1 78 575 ASP B C 1
ATOM 11650 O O . ASP B 1 575 ? -5.965 -16.875 6.633 1 78 575 ASP B O 1
ATOM 11654 N N . LEU B 1 576 ? -3.867 -16.578 6.961 1 81.5 576 LEU B N 1
ATOM 11655 C CA . LEU B 1 576 ? -3.773 -15.516 5.957 1 81.5 576 LEU B CA 1
ATOM 11656 C C . LEU B 1 576 ? -3.428 -16.094 4.59 1 81.5 576 LEU B C 1
ATOM 11658 O O . LEU B 1 576 ? -2.289 -15.977 4.129 1 81.5 576 LEU B O 1
ATOM 11662 N N . VAL B 1 577 ? -4.41 -16.719 3.959 1 76.81 577 VAL B N 1
ATOM 11663 C CA . VAL B 1 577 ? -4.211 -17.344 2.654 1 76.81 577 VAL B CA 1
ATOM 11664 C C . VAL B 1 577 ? -5.211 -16.766 1.651 1 76.81 577 VAL B C 1
ATOM 11666 O O . VAL B 1 577 ? -6.371 -16.516 1.992 1 76.81 577 VAL B O 1
ATOM 11669 N N . PHE B 1 578 ? -4.75 -16.484 0.508 1 75.25 578 PHE B N 1
ATOM 11670 C CA . PHE B 1 578 ? -5.621 -15.961 -0.537 1 75.25 578 PHE B CA 1
ATOM 11671 C C . PHE B 1 578 ? -6.254 -17.094 -1.333 1 75.25 578 PHE B C 1
ATOM 11673 O O . PHE B 1 578 ? -5.551 -17.953 -1.874 1 75.25 578 PHE B O 1
ATOM 11680 N N . THR B 1 579 ? -7.535 -17.094 -1.339 1 69.19 579 THR B N 1
ATOM 11681 C CA . THR B 1 579 ? -8.258 -18.172 -2.004 1 69.19 579 THR B CA 1
ATOM 11682 C C . THR B 1 579 ? -8.828 -17.703 -3.338 1 69.19 579 THR B C 1
ATOM 11684 O O . THR B 1 579 ? -9.68 -18.359 -3.928 1 69.19 579 THR B O 1
ATOM 11687 N N . GLY B 1 580 ? -8.406 -16.531 -3.863 1 69.38 580 GLY B N 1
ATOM 11688 C CA . GLY B 1 580 ? -8.867 -16.078 -5.168 1 69.38 580 GLY B CA 1
ATOM 11689 C C . GLY B 1 580 ? -9.844 -14.922 -5.098 1 69.38 580 GLY B C 1
ATOM 11690 O O . GLY B 1 580 ? -9.867 -14.062 -5.98 1 69.38 580 GLY B O 1
ATOM 11691 N N . ILE B 1 581 ? -10.805 -15.008 -4.086 1 78.31 581 ILE B N 1
ATOM 11692 C CA . ILE B 1 581 ? -11.797 -13.945 -3.973 1 78.31 581 ILE B CA 1
ATOM 11693 C C . ILE B 1 581 ? -11.898 -13.484 -2.521 1 78.31 581 ILE B C 1
ATOM 11695 O O . ILE B 1 581 ? -11.602 -14.242 -1.599 1 78.31 581 ILE B O 1
ATOM 11699 N N . TYR B 1 582 ? -12.188 -12.258 -2.4 1 84.56 582 TYR B N 1
ATOM 11700 C CA . TYR B 1 582 ? -12.469 -11.727 -1.074 1 84.56 582 TYR B CA 1
ATOM 11701 C C . TYR B 1 582 ? -13.977 -11.688 -0.816 1 84.56 582 TYR B C 1
ATOM 11703 O O . TYR B 1 582 ? -14.75 -11.289 -1.689 1 84.56 582 TYR B O 1
ATOM 11711 N N . ALA B 1 583 ? -14.312 -12.211 0.316 1 87.62 583 ALA B N 1
ATOM 11712 C CA . ALA B 1 583 ? -15.711 -12.078 0.726 1 87.62 583 ALA B CA 1
ATOM 11713 C C . ALA B 1 583 ? -16.016 -10.664 1.202 1 87.62 583 ALA B C 1
ATOM 11715 O O . ALA B 1 583 ? -15.398 -10.18 2.154 1 87.62 583 ALA B O 1
ATOM 11716 N N . MET B 1 584 ? -17.031 -10.055 0.656 1 88.88 584 MET B N 1
ATOM 11717 C CA . MET B 1 584 ? -17.344 -8.648 0.905 1 88.88 584 MET B CA 1
ATOM 11718 C C . MET B 1 584 ? -17.75 -8.43 2.359 1 88.88 584 MET B C 1
ATOM 11720 O O . MET B 1 584 ? -17.312 -7.453 2.986 1 88.88 584 MET B O 1
ATOM 11724 N N . ILE B 1 585 ? -18.5 -9.227 2.936 1 89.56 585 ILE B N 1
ATOM 11725 C CA . ILE B 1 585 ? -19.016 -9.055 4.293 1 89.56 585 ILE B CA 1
ATOM 11726 C C . ILE B 1 585 ? -17.859 -9.141 5.289 1 89.56 585 ILE B C 1
ATOM 11728 O O . ILE B 1 585 ? -17.844 -8.422 6.289 1 89.56 585 ILE B O 1
ATOM 11732 N N . LEU B 1 586 ? -16.953 -9.992 5 1 91.69 586 LEU B N 1
ATOM 11733 C CA . LEU B 1 586 ? -15.797 -10.125 5.891 1 91.69 586 LEU B CA 1
ATOM 11734 C C . LEU B 1 586 ? -14.859 -8.938 5.734 1 91.69 586 LEU B C 1
ATOM 11736 O O . LEU B 1 586 ? -14.242 -8.492 6.711 1 91.69 586 LEU B O 1
ATOM 11740 N N . GLN B 1 587 ? -14.781 -8.516 4.543 1 92.38 587 GLN B N 1
ATOM 11741 C CA . GLN B 1 587 ? -13.945 -7.348 4.285 1 92.38 587 GLN B CA 1
ATOM 11742 C C . GLN B 1 587 ? -14.477 -6.117 5.016 1 92.38 587 GLN B C 1
ATOM 11744 O O . GLN B 1 587 ? -13.719 -5.414 5.688 1 92.38 587 GLN B O 1
ATOM 11749 N N . VAL B 1 588 ? -15.727 -5.859 4.918 1 93.38 588 VAL B N 1
ATOM 11750 C CA . VAL B 1 588 ? -16.359 -4.711 5.57 1 93.38 588 VAL B CA 1
ATOM 11751 C C . VAL B 1 588 ? -16.297 -4.883 7.086 1 93.38 588 VAL B C 1
ATOM 11753 O O . VAL B 1 588 ? -16.062 -3.92 7.816 1 93.38 588 VAL B O 1
ATOM 11756 N N . GLY B 1 589 ? -16.469 -6.078 7.512 1 94.5 589 GLY B N 1
ATOM 11757 C CA . GLY B 1 589 ? -16.375 -6.336 8.938 1 94.5 589 GLY B CA 1
ATOM 11758 C C . GLY B 1 589 ? -15 -6.051 9.516 1 94.5 589 GLY B C 1
ATOM 11759 O O . GLY B 1 589 ? -14.883 -5.383 10.539 1 94.5 589 GLY B O 1
ATOM 11760 N N . TRP B 1 590 ? -14.047 -6.488 8.844 1 94.94 590 TRP B N 1
ATOM 11761 C CA . TRP B 1 590 ? -12.68 -6.27 9.305 1 94.94 590 TRP B CA 1
ATOM 11762 C C . TRP B 1 590 ? -12.32 -4.785 9.258 1 94.94 590 TRP B C 1
ATOM 11764 O O . TRP B 1 590 ? -11.734 -4.254 10.203 1 94.94 590 TRP B O 1
ATOM 11774 N N . LEU B 1 591 ? -12.656 -4.133 8.203 1 96.25 591 LEU B N 1
ATOM 11775 C CA . LEU B 1 591 ? -12.375 -2.709 8.07 1 96.25 591 LEU B CA 1
ATOM 11776 C C . LEU B 1 591 ? -13.109 -1.908 9.141 1 96.25 591 LEU B C 1
ATOM 11778 O O . LEU B 1 591 ? -12.555 -0.957 9.695 1 96.25 591 LEU B O 1
ATOM 11782 N N . ALA B 1 592 ? -14.312 -2.246 9.438 1 96.56 592 ALA B N 1
ATOM 11783 C CA . ALA B 1 592 ? -15.07 -1.576 10.492 1 96.56 592 ALA B CA 1
ATOM 11784 C C . ALA B 1 592 ? -14.375 -1.724 11.844 1 96.56 592 ALA B C 1
ATOM 11786 O O . ALA B 1 592 ? -14.258 -0.754 12.602 1 96.56 592 ALA B O 1
ATOM 11787 N N . ILE B 1 593 ? -13.844 -2.859 12.094 1 96.88 593 ILE B N 1
ATOM 11788 C CA . ILE B 1 593 ? -13.148 -3.115 13.359 1 96.88 593 ILE B CA 1
ATOM 11789 C C . ILE B 1 593 ? -11.891 -2.26 13.43 1 96.88 593 ILE B C 1
ATOM 11791 O O . ILE B 1 593 ? -11.609 -1.646 14.461 1 96.88 593 ILE B O 1
ATOM 11795 N N . VAL B 1 594 ? -11.172 -2.203 12.352 1 96.94 594 VAL B N 1
ATOM 11796 C CA . VAL B 1 594 ? -9.922 -1.45 12.32 1 96.94 594 VAL B CA 1
ATOM 11797 C C . VAL B 1 594 ? -10.211 0.038 12.5 1 96.94 594 VAL B C 1
ATOM 11799 O O . VAL B 1 594 ? -9.562 0.713 13.305 1 96.94 594 VAL B O 1
ATOM 11802 N N . PHE B 1 595 ? -11.219 0.543 11.812 1 97.44 595 PHE B N 1
ATOM 11803 C CA . PHE B 1 595 ? -11.547 1.961 11.914 1 97.44 595 PHE B CA 1
ATOM 11804 C C . PHE B 1 595 ? -12.055 2.309 13.305 1 97.44 595 PHE B C 1
ATOM 11806 O O . PHE B 1 595 ? -11.68 3.34 13.867 1 97.44 595 PHE B O 1
ATOM 11813 N N . ILE B 1 596 ? -12.852 1.508 13.898 1 96.81 596 ILE B N 1
ATOM 11814 C CA . ILE B 1 596 ? -13.367 1.771 15.242 1 96.81 596 ILE B CA 1
ATOM 11815 C C . ILE B 1 596 ? -12.234 1.691 16.25 1 96.81 596 ILE B C 1
ATOM 11817 O O . ILE B 1 596 ? -12.125 2.537 17.141 1 96.81 596 ILE B O 1
ATOM 11821 N N . ALA B 1 597 ? -11.359 0.732 16.094 1 97.12 597 ALA B N 1
ATOM 11822 C CA . ALA B 1 597 ? -10.219 0.595 17 1 97.12 597 ALA B CA 1
ATOM 11823 C C . ALA B 1 597 ? -9.297 1.804 16.906 1 97.12 597 ALA B C 1
ATOM 11825 O O . ALA B 1 597 ? -8.828 2.318 17.922 1 97.12 597 ALA B O 1
ATOM 11826 N N . LEU B 1 598 ? -9.047 2.244 15.703 1 97.12 598 LEU B N 1
ATOM 11827 C CA . LEU B 1 598 ? -8.172 3.398 15.508 1 97.12 598 LEU B CA 1
ATOM 11828 C C . LEU B 1 598 ? -8.828 4.672 16.031 1 97.12 598 LEU B C 1
ATOM 11830 O O . LEU B 1 598 ? -8.156 5.547 16.578 1 97.12 598 LEU B O 1
ATOM 11834 N N . PHE B 1 599 ? -10.148 4.77 15.883 1 96.5 599 PHE B N 1
ATOM 11835 C CA . PHE B 1 599 ? -10.867 5.93 16.391 1 96.5 599 PHE B CA 1
ATOM 11836 C C . PHE B 1 599 ? -10.758 6.004 17.906 1 96.5 599 PHE B C 1
ATOM 11838 O O . PHE B 1 599 ? -10.453 7.059 18.469 1 96.5 599 PHE B O 1
ATOM 11845 N N . VAL B 1 600 ? -10.922 4.922 18.547 1 96.5 600 VAL B N 1
ATOM 11846 C CA . VAL B 1 600 ? -10.852 4.879 20 1 96.5 600 VAL B CA 1
ATOM 11847 C C . VAL B 1 600 ? -9.422 5.141 20.469 1 96.5 600 VAL B C 1
ATOM 11849 O O . VAL B 1 600 ? -9.195 5.883 21.422 1 96.5 600 VAL B O 1
ATOM 11852 N N . PHE B 1 601 ? -8.508 4.645 19.734 1 96.19 601 PHE B N 1
ATOM 11853 C CA . PHE B 1 601 ? -7.102 4.855 20.062 1 96.19 601 PHE B CA 1
ATOM 11854 C C . PHE B 1 601 ? -6.734 6.332 19.953 1 96.19 601 PHE B C 1
ATOM 11856 O O . PHE B 1 601 ? -6.117 6.895 20.859 1 96.19 601 PHE B O 1
ATOM 11863 N N . GLU B 1 602 ? -7.113 6.926 18.875 1 95.88 602 GLU B N 1
ATOM 11864 C CA . GLU B 1 602 ? -6.777 8.328 18.656 1 95.88 602 GLU B CA 1
ATOM 11865 C C . GLU B 1 602 ? -7.516 9.234 19.641 1 95.88 602 GLU B C 1
ATOM 11867 O O . GLU B 1 602 ? -6.969 10.242 20.094 1 95.88 602 GLU B O 1
ATOM 11872 N N . LEU B 1 603 ? -8.766 8.914 19.969 1 94.31 603 LEU B N 1
ATOM 11873 C CA . LEU B 1 603 ? -9.523 9.672 20.969 1 94.31 603 LEU B CA 1
ATOM 11874 C C . LEU B 1 603 ? -8.844 9.594 22.328 1 94.31 603 LEU B C 1
ATOM 11876 O O . LEU B 1 603 ? -8.664 10.609 23 1 94.31 603 LEU B O 1
ATOM 11880 N N . LEU B 1 604 ? -8.391 8.445 22.672 1 94.19 604 LEU B N 1
ATOM 11881 C CA . LEU B 1 604 ? -7.727 8.258 23.953 1 94.19 604 LEU B CA 1
ATOM 11882 C C . LEU B 1 604 ? -6.363 8.945 23.969 1 94.19 604 LEU B C 1
ATOM 11884 O O . LEU B 1 604 ? -5.973 9.539 24.969 1 94.19 604 LEU B O 1
ATOM 11888 N N . PHE B 1 605 ? -5.711 8.875 22.875 1 93.06 605 PHE B N 1
ATOM 11889 C CA . PHE B 1 605 ? -4.418 9.539 22.766 1 93.06 605 PHE B CA 1
ATOM 11890 C C . PHE B 1 605 ? -4.574 11.047 22.891 1 93.06 605 PHE B C 1
ATOM 11892 O O . PHE B 1 605 ? -3.779 11.711 23.547 1 93.06 605 PHE B O 1
ATOM 11899 N N . CYS B 1 606 ? -5.586 11.617 22.219 1 92.38 606 CYS B N 1
ATOM 11900 C CA . CYS B 1 606 ? -5.836 13.055 22.297 1 92.38 606 CYS B CA 1
ATOM 11901 C C . CYS B 1 606 ? -6.184 13.484 23.703 1 92.38 606 CYS B C 1
ATOM 11903 O O . CYS B 1 606 ? -5.676 14.492 24.203 1 92.38 606 CYS B O 1
ATOM 11905 N N . LYS B 1 607 ? -6.973 12.68 24.438 1 91.81 607 LYS B N 1
ATOM 11906 C CA . LYS B 1 607 ? -7.352 13 25.812 1 91.81 607 LYS B CA 1
ATOM 11907 C C . LYS B 1 607 ? -6.145 12.953 26.734 1 91.81 607 LYS B C 1
ATOM 11909 O O . LYS B 1 607 ? -5.969 13.828 27.578 1 91.81 607 LYS B O 1
ATOM 11914 N N . LEU B 1 608 ? -5.273 12.016 26.469 1 92.5 608 LEU B N 1
ATOM 11915 C CA . LEU B 1 608 ? -4.07 11.898 27.281 1 92.5 608 LEU B CA 1
ATOM 11916 C C . LEU B 1 608 ? -3.088 13.023 26.969 1 92.5 608 LEU B C 1
ATOM 11918 O O . LEU B 1 608 ? -2.453 13.57 27.875 1 92.5 608 LEU B O 1
ATOM 11922 N N . TYR B 1 609 ? -3.023 13.328 25.719 1 90.5 609 TYR B N 1
ATOM 11923 C CA . TYR B 1 609 ? -2.143 14.406 25.281 1 90.5 609 TYR B CA 1
ATOM 11924 C C . TYR B 1 609 ? -2.592 15.742 25.859 1 90.5 609 TYR B C 1
ATOM 11926 O O . TYR B 1 609 ? -1.764 16.547 26.297 1 90.5 609 TYR B O 1
ATOM 11934 N N . TRP B 1 610 ? -3.934 16.062 25.969 1 89.88 610 TRP B N 1
ATOM 11935 C CA . TRP B 1 610 ? -4.469 17.328 26.469 1 89.88 610 TRP B CA 1
ATOM 11936 C C . TRP B 1 610 ? -4.375 17.391 28 1 89.88 610 TRP B C 1
ATOM 11938 O O . TRP B 1 610 ? -4.379 18.469 28.578 1 89.88 610 TRP B O 1
ATOM 11948 N N . LEU B 1 611 ? -4.215 16.141 28.547 1 87.56 611 LEU B N 1
ATOM 11949 C CA . LEU B 1 611 ? -4.02 16.109 30 1 87.56 611 LEU B CA 1
ATOM 11950 C C . LEU B 1 611 ? -2.6 16.516 30.375 1 87.56 611 LEU B C 1
ATOM 11952 O O . LEU B 1 611 ? -2.385 17.172 31.391 1 87.56 611 LEU B O 1
ATOM 11956 N N . ILE B 1 612 ? -1.67 16.156 29.391 1 85.44 612 ILE B N 1
ATOM 11957 C CA . ILE B 1 612 ? -0.273 16.484 29.641 1 85.44 612 ILE B CA 1
ATOM 11958 C C . ILE B 1 612 ? 0.025 17.906 29.156 1 85.44 612 ILE B C 1
ATOM 11960 O O . ILE B 1 612 ? 0.671 18.688 29.859 1 85.44 612 ILE B O 1
ATOM 11964 N N . PHE B 1 613 ? -0.562 18.062 27.922 1 80.38 613 PHE B N 1
ATOM 11965 C CA . PHE B 1 613 ? -0.379 19.375 27.328 1 80.38 613 PHE B CA 1
ATOM 11966 C C . PHE B 1 613 ? -1.692 20.156 27.312 1 80.38 613 PHE B C 1
ATOM 11968 O O . PHE B 1 613 ? -2.766 19.562 27.172 1 80.38 613 PHE B O 1
ATOM 11975 N N . THR B 1 614 ? -1.856 21.312 27.953 1 82.06 614 THR B N 1
ATOM 11976 C CA . THR B 1 614 ? -3.055 22.141 28.078 1 82.06 614 THR B CA 1
ATOM 11977 C C . THR B 1 614 ? -3.84 22.141 26.766 1 82.06 614 THR B C 1
ATOM 11979 O O . THR B 1 614 ? -3.258 22.234 25.688 1 82.06 614 THR B O 1
ATOM 11982 N N . SER B 1 615 ? -5.16 21.828 26.797 1 88.62 615 SER B N 1
ATOM 11983 C CA . SER B 1 615 ? -6.035 21.828 25.625 1 88.62 615 SER B CA 1
ATOM 11984 C C . SER B 1 615 ? -6.059 23.203 24.953 1 88.62 615 SER B C 1
ATOM 11986 O O . SER B 1 615 ? -5.973 24.234 25.625 1 88.62 615 SER B O 1
ATOM 11988 N N . PRO B 1 616 ? -6.102 23.156 23.656 1 88.56 616 PRO B N 1
ATOM 11989 C CA . PRO B 1 616 ? -6.176 24.453 22.969 1 88.56 616 PRO B CA 1
ATOM 11990 C C . PRO B 1 616 ? -7.414 25.266 23.359 1 88.56 616 PRO B C 1
ATOM 11992 O O . PRO B 1 616 ? -7.391 26.484 23.312 1 88.56 616 PRO B O 1
ATOM 11995 N N . PHE B 1 617 ? -8.469 24.641 23.844 1 91.38 617 PHE B N 1
ATOM 11996 C CA . PHE B 1 617 ? -9.688 25.344 24.234 1 91.38 617 PHE B CA 1
ATOM 11997 C C . PHE B 1 617 ? -9.516 26 25.594 1 91.38 617 PHE B C 1
ATOM 11999 O O . PHE B 1 617 ? -9.992 27.109 25.828 1 91.38 617 PHE B O 1
ATOM 12006 N N . LYS B 1 618 ? -8.836 25.344 26.453 1 87.5 618 LYS B N 1
ATOM 12007 C CA . LYS B 1 618 ? -8.523 25.953 27.75 1 87.5 618 LYS B CA 1
ATOM 12008 C C . LYS B 1 618 ? -7.539 27.109 27.594 1 87.5 618 LYS B C 1
ATOM 12010 O O . LYS B 1 618 ? -7.652 28.109 28.281 1 87.5 618 LYS B O 1
ATOM 12015 N N . LYS B 1 619 ? -6.637 26.938 26.703 1 84.38 619 LYS B N 1
ATOM 12016 C CA . LYS B 1 619 ? -5.695 28.016 26.422 1 84.38 619 LYS B CA 1
ATOM 12017 C C . LYS B 1 619 ? -6.414 29.25 25.875 1 84.38 619 LYS B C 1
ATOM 12019 O O . LYS B 1 619 ? -6.059 30.391 26.203 1 84.38 619 LYS B O 1
ATOM 12024 N N . PHE B 1 620 ? -7.422 29.062 25.109 1 89.19 620 PHE B N 1
ATOM 12025 C CA . PHE B 1 620 ? -8.188 30.172 24.547 1 89.19 620 PHE B CA 1
ATOM 12026 C C . PHE B 1 620 ? -8.961 30.906 25.641 1 89.19 620 PHE B C 1
ATOM 12028 O O . PHE B 1 620 ? -9 32.125 25.656 1 89.19 620 PHE B O 1
ATOM 12035 N N . THR B 1 621 ? -9.555 30.141 26.531 1 87.81 621 THR B N 1
ATOM 12036 C CA . THR B 1 621 ? -10.289 30.766 27.625 1 87.81 621 THR B CA 1
ATOM 12037 C C . THR B 1 621 ? -9.344 31.562 28.516 1 87.81 621 THR B C 1
ATOM 12039 O O . THR B 1 621 ? -9.711 32.656 29 1 87.81 621 THR B O 1
ATOM 12042 N N . ASN B 1 622 ? -8.156 31.047 28.625 1 80.69 622 ASN B N 1
ATOM 12043 C CA . ASN B 1 622 ? -7.172 31.766 29.422 1 80.69 622 ASN B CA 1
ATOM 12044 C C . ASN B 1 622 ? -6.715 33.062 28.734 1 80.69 622 ASN B C 1
ATOM 12046 O O . ASN B 1 622 ? -6.445 34.062 29.391 1 80.69 622 ASN B O 1
ATOM 12050 N N . ILE B 1 623 ? -6.664 33.062 27.422 1 81.44 623 ILE B N 1
ATOM 12051 C CA . ILE B 1 623 ? -6.285 34.25 26.656 1 81.44 623 ILE B CA 1
ATOM 12052 C C . ILE B 1 623 ? -7.383 35.312 26.75 1 81.44 623 ILE B C 1
ATOM 12054 O O . ILE B 1 623 ? -7.098 36.5 26.859 1 81.44 623 ILE B O 1
ATOM 12058 N N . CYS B 1 624 ? -8.609 34.906 26.703 1 85.69 624 CYS B N 1
ATOM 12059 C CA . CYS B 1 624 ? -9.719 35.812 26.844 1 85.69 624 CYS B CA 1
ATOM 12060 C C . CYS B 1 624 ? -9.688 36.5 28.219 1 85.69 624 CYS B C 1
ATOM 12062 O O . CYS B 1 624 ? -9.922 37.688 28.328 1 85.69 624 CYS B O 1
ATOM 12064 N N . LEU B 1 625 ? -9.305 35.781 29.203 1 78.25 625 LEU B N 1
ATOM 12065 C CA . LEU B 1 625 ? -9.219 36.312 30.562 1 78.25 625 LEU B CA 1
ATOM 12066 C C . LEU B 1 625 ? -8.07 37.312 30.688 1 78.25 625 LEU B C 1
ATOM 12068 O O . LEU B 1 625 ? -8.211 38.344 31.328 1 78.25 625 LEU B O 1
ATOM 12072 N N . SER B 1 626 ? -7.035 36.906 30.062 1 73.25 626 SER B N 1
ATOM 12073 C CA . SER B 1 626 ? -5.844 37.75 30.172 1 73.25 626 SER B CA 1
ATOM 12074 C C . SER B 1 626 ? -6.012 39.031 29.406 1 73.25 626 SER B C 1
ATOM 12076 O O . SER B 1 626 ? -5.438 40.062 29.781 1 73.25 626 SER B O 1
ATOM 12078 N N . GLN B 1 627 ? -6.91 39.062 28.359 1 76.25 627 GLN B N 1
ATOM 12079 C CA . GLN B 1 627 ? -7.074 40.25 27.516 1 76.25 627 GLN B CA 1
ATOM 12080 C C . GLN B 1 627 ? -8.328 41.031 27.891 1 76.25 627 GLN B C 1
ATOM 12082 O O . GLN B 1 627 ? -8.625 42.062 27.297 1 76.25 627 GLN B O 1
ATOM 12087 N N . ASN B 1 628 ? -9.008 40.656 28.906 1 80.94 628 ASN B N 1
ATOM 12088 C CA . ASN B 1 628 ? -10.258 41.25 29.344 1 80.94 628 ASN B CA 1
ATOM 12089 C C . ASN B 1 628 ? -11.266 41.344 28.203 1 80.94 628 ASN B C 1
ATOM 12091 O O . ASN B 1 628 ? -11.828 42.438 27.953 1 80.94 628 ASN B O 1
ATOM 12095 N N . ILE B 1 629 ? -11.273 40.312 27.438 1 87 629 ILE B N 1
ATOM 12096 C CA . ILE B 1 629 ? -12.219 40.219 26.328 1 87 629 ILE B CA 1
ATOM 12097 C C . ILE B 1 629 ? -13.141 39 26.562 1 87 629 ILE B C 1
ATOM 12099 O O . ILE B 1 629 ? -12.688 37.938 26.953 1 87 629 ILE B O 1
ATOM 12103 N N . SER B 1 630 ? -14.367 39.219 26.484 1 90.12 630 SER B N 1
ATOM 12104 C CA . SER B 1 630 ? -15.352 38.156 26.516 1 90.12 630 SER B CA 1
ATOM 12105 C C . SER B 1 630 ? -15.812 37.781 25.109 1 90.12 630 SER B C 1
ATOM 12107 O O . SER B 1 630 ? -15.688 38.594 24.188 1 90.12 630 SER B O 1
ATOM 12109 N N . VAL B 1 631 ? -16.188 36.562 24.984 1 93.19 631 VAL B N 1
ATOM 12110 C CA . VAL B 1 631 ? -16.625 36.094 23.672 1 93.19 631 VAL B CA 1
ATOM 12111 C C . VAL B 1 631 ? -18 35.438 23.781 1 93.19 631 VAL B C 1
ATOM 12113 O O . VAL B 1 631 ? -18.281 34.719 24.734 1 93.19 631 VAL B O 1
ATOM 12116 N N . LEU B 1 632 ? -18.859 35.844 22.875 1 92.06 632 LEU B N 1
ATOM 12117 C CA . LEU B 1 632 ? -20.188 35.281 22.766 1 92.06 632 LEU B CA 1
ATOM 12118 C C . LEU B 1 632 ? -20.344 34.531 21.438 1 92.06 632 LEU B C 1
ATOM 12120 O O . LEU B 1 632 ? -20.125 35.094 20.375 1 92.06 632 LEU B O 1
ATOM 12124 N N . ILE B 1 633 ? -20.625 33.219 21.578 1 92.75 633 ILE B N 1
ATOM 12125 C CA . ILE B 1 633 ? -20.875 32.406 20.406 1 92.75 633 ILE B CA 1
ATOM 12126 C C . ILE B 1 633 ? -22.328 31.953 20.391 1 92.75 633 ILE B C 1
ATOM 12128 O O . ILE B 1 633 ? -22.828 31.391 21.375 1 92.75 633 ILE B O 1
ATOM 12132 N N . THR B 1 634 ? -23.016 32.25 19.344 1 89.38 634 THR B N 1
ATOM 12133 C CA . THR B 1 634 ? -24.422 31.891 19.281 1 89.38 634 THR B CA 1
ATOM 12134 C C . THR B 1 634 ? -24.703 31.047 18.047 1 89.38 634 THR B C 1
ATOM 12136 O O . THR B 1 634 ? -24.172 31.328 16.969 1 89.38 634 THR B O 1
ATOM 12139 N N . ASP B 1 635 ? -25.438 30 18.172 1 84.19 635 ASP B N 1
ATOM 12140 C CA . ASP B 1 635 ? -25.859 29.141 17.062 1 84.19 635 ASP B CA 1
ATOM 12141 C C . ASP B 1 635 ? -27.266 29.5 16.594 1 84.19 635 ASP B C 1
ATOM 12143 O O . ASP B 1 635 ? -27.594 29.281 15.422 1 84.19 635 ASP B O 1
ATOM 12147 N N . SER B 1 636 ? -28.062 29.859 17.562 1 79.12 636 SER B N 1
ATOM 12148 C CA . SER B 1 636 ? -29.438 30.234 17.25 1 79.12 636 SER B CA 1
ATOM 12149 C C . SER B 1 636 ? -29.797 31.562 17.906 1 79.12 636 SER B C 1
ATOM 12151 O O . SER B 1 636 ? -28.953 32.219 18.531 1 79.12 636 SER B O 1
ATOM 12153 N N . THR B 1 637 ? -30.969 31.969 17.797 1 75.44 637 THR B N 1
ATOM 12154 C CA . THR B 1 637 ? -31.422 33.25 18.344 1 75.44 637 THR B CA 1
ATOM 12155 C C . THR B 1 637 ? -31.547 33.188 19.859 1 75.44 637 THR B C 1
ATOM 12157 O O . THR B 1 637 ? -31.453 34.188 20.531 1 75.44 637 THR B O 1
ATOM 12160 N N . VAL B 1 638 ? -31.594 31.953 20.328 1 79.38 638 VAL B N 1
ATOM 12161 C CA . VAL B 1 638 ? -31.844 31.875 21.75 1 79.38 638 VAL B CA 1
ATOM 12162 C C . VAL B 1 638 ? -30.656 31.219 22.453 1 79.38 638 VAL B C 1
ATOM 12164 O O . VAL B 1 638 ? -30.266 31.641 23.547 1 79.38 638 VAL B O 1
ATOM 12167 N N . HIS B 1 639 ? -30.016 30.344 21.844 1 86.94 639 HIS B N 1
ATOM 12168 C CA . HIS B 1 639 ? -28.984 29.547 22.5 1 86.94 639 HIS B CA 1
ATOM 12169 C C . HIS B 1 639 ? -27.594 29.984 22.078 1 86.94 639 HIS B C 1
ATOM 12171 O O . HIS B 1 639 ? -27.375 30.359 20.922 1 86.94 639 HIS B O 1
ATOM 12177 N N . GLY B 1 640 ? -26.625 29.953 23.016 1 89.56 640 GLY B N 1
ATOM 12178 C CA . GLY B 1 640 ? -25.234 30.266 22.75 1 89.56 640 GLY B CA 1
ATOM 12179 C C . GLY B 1 640 ? -24.312 29.938 23.922 1 89.56 640 GLY B C 1
ATOM 12180 O O . GLY B 1 640 ? -24.719 29.25 24.859 1 89.56 640 GLY B O 1
ATOM 12181 N N . HIS B 1 641 ? -23.125 30.266 23.734 1 92 641 HIS B N 1
ATOM 12182 C CA . HIS B 1 641 ? -22.125 30.125 24.781 1 92 641 HIS B CA 1
ATOM 12183 C C . HIS B 1 641 ? -21.391 31.438 25.016 1 92 641 HIS B C 1
ATOM 12185 O O . HIS B 1 641 ? -21.109 32.188 24.078 1 92 641 HIS B O 1
ATOM 12191 N N . TYR B 1 642 ? -21.188 31.734 26.281 1 91.62 642 TYR B N 1
ATOM 12192 C CA . TYR B 1 642 ? -20.531 32.969 26.703 1 91.62 642 TYR B CA 1
ATOM 12193 C C . TYR B 1 642 ? -19.266 32.656 27.516 1 91.62 642 TYR B C 1
ATOM 12195 O O . TYR B 1 642 ? -19.297 31.844 28.438 1 91.62 642 TYR B O 1
ATOM 12203 N N . ILE B 1 643 ? -18.156 33.188 27.078 1 91.56 643 ILE B N 1
ATOM 12204 C CA . ILE B 1 643 ? -16.906 33.094 27.797 1 91.56 643 ILE B CA 1
ATOM 12205 C C . ILE B 1 643 ? -16.625 34.438 28.5 1 91.56 643 ILE B C 1
ATOM 12207 O O . ILE B 1 643 ? -16.5 35.469 27.859 1 91.56 643 ILE B O 1
ATOM 12211 N N . HIS B 1 644 ? -16.562 34.438 29.75 1 86.25 644 HIS B N 1
ATOM 12212 C CA . HIS B 1 644 ? -16.344 35.625 30.531 1 86.25 644 HIS B CA 1
ATOM 12213 C C . HIS B 1 644 ? -14.859 35.938 30.688 1 86.25 644 HIS B C 1
ATOM 12215 O O . HIS B 1 644 ? -14.109 35.125 31.203 1 86.25 644 HIS B O 1
ATOM 12221 N N . GLY B 1 645 ? -14.477 37.062 30.125 1 82.69 645 GLY B N 1
ATOM 12222 C CA . GLY B 1 645 ? -13.07 37.406 30.172 1 82.69 645 GLY B CA 1
ATOM 12223 C C . GLY B 1 645 ? -12.797 38.656 31 1 82.69 645 GLY B C 1
ATOM 12224 O O . GLY B 1 645 ? -11.664 39.156 31.031 1 82.69 645 GLY B O 1
ATOM 12225 N N . LEU B 1 646 ? -13.766 39.25 31.797 1 75.81 646 LEU B N 1
ATOM 12226 C CA . LEU B 1 646 ? -13.555 40.469 32.594 1 75.81 646 LEU B CA 1
ATOM 12227 C C . LEU B 1 646 ? -12.867 40.156 33.906 1 75.81 646 LEU B C 1
ATOM 12229 O O . LEU B 1 646 ? -13.336 39.281 34.656 1 75.81 646 LEU B O 1
ATOM 12233 N N . THR B 1 647 ? -11.578 40.5 33.875 1 64.56 647 THR B N 1
ATOM 12234 C CA . THR B 1 647 ? -10.898 40.375 35.188 1 64.56 647 THR B CA 1
ATOM 12235 C C . THR B 1 647 ? -10.781 41.75 35.844 1 64.56 647 THR B C 1
ATOM 12237 O O . THR B 1 647 ? -10.797 42.781 35.188 1 64.56 647 THR B O 1
ATOM 12240 N N . LYS B 1 648 ? -11.086 42 37.188 1 53.09 648 LYS B N 1
ATOM 12241 C CA . LYS B 1 648 ? -11.031 43.219 37.938 1 53.09 648 LYS B CA 1
ATOM 12242 C C . LYS B 1 648 ? -9.75 44 37.656 1 53.09 648 LYS B C 1
ATOM 12244 O O . LYS B 1 648 ? -9.695 45.219 37.844 1 53.09 648 LYS B O 1
ATOM 12249 N N . ASP B 1 649 ? -8.742 43.344 37.562 1 44.75 649 ASP B N 1
ATOM 12250 C CA . ASP B 1 649 ? -7.5 44.094 37.438 1 44.75 649 ASP B CA 1
ATOM 12251 C C . ASP B 1 649 ? -7.367 44.75 36.062 1 44.75 649 ASP B C 1
ATOM 12253 O O . ASP B 1 649 ? -6.824 44.125 35.156 1 44.75 649 ASP B O 1
ATOM 12257 N N . THR B 1 650 ? -8.445 45.594 35.719 1 42.66 650 THR B N 1
ATOM 12258 C CA . THR B 1 650 ? -8.641 46.375 34.5 1 42.66 650 THR B CA 1
ATOM 12259 C C . THR B 1 650 ? -7.297 46.812 33.938 1 42.66 650 THR B C 1
ATOM 12261 O O . THR B 1 650 ? -7.129 46.906 32.719 1 42.66 650 THR B O 1
ATOM 12264 N N . GLU B 1 651 ? -6.633 47.781 34.656 1 40.44 651 GLU B N 1
ATOM 12265 C CA . GLU B 1 651 ? -5.535 48.625 34.156 1 40.44 651 GLU B CA 1
ATOM 12266 C C . GLU B 1 651 ? -4.242 47.812 34.062 1 40.44 651 GLU B C 1
ATOM 12268 O O . GLU B 1 651 ? -3.146 48.375 34.125 1 40.44 651 GLU B O 1
ATOM 12273 N N . LYS B 1 652 ? -4.219 46.625 34.219 1 44.5 652 LYS B N 1
ATOM 12274 C CA . LYS B 1 652 ? -2.873 46.125 34.469 1 44.5 652 LYS B CA 1
ATOM 12275 C C . LYS B 1 652 ? -2.09 46.031 33.156 1 44.5 652 LYS B C 1
ATOM 12277 O O . LYS B 1 652 ? -2.637 45.656 32.125 1 44.5 652 LYS B O 1
ATOM 12282 N N . SER B 1 653 ? -1.126 46.719 33.094 1 41 653 SER B N 1
ATOM 12283 C CA . SER B 1 653 ? -0.082 46.781 32.062 1 41 653 SER B CA 1
ATOM 12284 C C . SER B 1 653 ? 0.326 45.375 31.625 1 41 653 SER B C 1
ATOM 12286 O O . SER B 1 653 ? 0.093 44.406 32.344 1 41 653 SER B O 1
ATOM 12288 N N . MET B 1 654 ? 0.647 45.156 30.406 1 39.88 654 MET B N 1
ATOM 12289 C CA . MET B 1 654 ? 1.173 43.906 29.828 1 39.88 654 MET B CA 1
ATOM 12290 C C . MET B 1 654 ? 2.031 43.188 30.844 1 39.88 654 MET B C 1
ATOM 12292 O O . MET B 1 654 ? 2.012 41.938 30.891 1 39.88 654 MET B O 1
ATOM 12296 N N . ILE B 1 655 ? 2.803 43.969 31.672 1 42.31 655 ILE B N 1
ATOM 12297 C CA . ILE B 1 655 ? 3.672 43.406 32.719 1 42.31 655 ILE B CA 1
ATOM 12298 C C . ILE B 1 655 ? 2.83 42.688 33.781 1 42.31 655 ILE B C 1
ATOM 12300 O O . ILE B 1 655 ? 3.174 41.594 34.219 1 42.31 655 ILE B O 1
ATOM 12304 N N . GLU B 1 656 ? 1.828 43.344 34.062 1 44.28 656 GLU B N 1
ATOM 12305 C CA . GLU B 1 656 ? 0.99 42.812 35.125 1 44.28 656 GLU B CA 1
ATOM 12306 C C . GLU B 1 656 ? 0.181 41.594 34.625 1 44.28 656 GLU B C 1
ATOM 12308 O O . GLU B 1 656 ? -0.056 40.656 35.344 1 44.28 656 GLU B O 1
ATOM 12313 N N . LEU B 1 657 ? -0.073 41.719 33.375 1 44.62 657 LEU B N 1
ATOM 12314 C CA . LEU B 1 657 ? -0.753 40.594 32.719 1 44.62 657 LEU B CA 1
ATOM 12315 C C . LEU B 1 657 ? 0.168 39.406 32.625 1 44.62 657 LEU B C 1
ATOM 12317 O O . LEU B 1 657 ? -0.261 38.25 32.844 1 44.62 657 LEU B O 1
ATOM 12321 N N . GLN B 1 658 ? 1.398 39.719 32.125 1 45.12 658 GLN B N 1
ATOM 12322 C CA . GLN B 1 658 ? 2.428 38.688 32.156 1 45.12 658 GLN B CA 1
ATOM 12323 C C . GLN B 1 658 ? 2.664 38.156 33.562 1 45.12 658 GLN B C 1
ATOM 12325 O O . GLN B 1 658 ? 2.863 36.969 33.75 1 45.12 658 GLN B O 1
ATOM 12330 N N . LEU B 1 659 ? 2.627 39.125 34.5 1 43.12 659 LEU B N 1
ATOM 12331 C CA . LEU B 1 659 ? 2.77 38.812 35.906 1 43.12 659 LEU B CA 1
ATOM 12332 C C . LEU B 1 659 ? 1.538 38.062 36.438 1 43.12 659 LEU B C 1
ATOM 12334 O O . LEU B 1 659 ? 1.66 37.094 37.188 1 43.12 659 LEU B O 1
ATOM 12338 N N . SER B 1 660 ? 0.457 38.531 36.062 1 42.16 660 SER B N 1
ATOM 12339 C CA . SER B 1 660 ? -0.79 37.969 36.531 1 42.16 660 SER B CA 1
ATOM 12340 C C . SER B 1 660 ? -1.06 36.625 35.875 1 42.16 660 SER B C 1
ATOM 12342 O O . SER B 1 660 ? -1.592 35.688 36.5 1 42.16 660 SER B O 1
ATOM 12344 N N . ALA B 1 661 ? -0.704 36.5 34.625 1 42.88 661 ALA B N 1
ATOM 12345 C CA . ALA B 1 661 ? -0.802 35.188 33.969 1 42.88 661 ALA B CA 1
ATOM 12346 C C . ALA B 1 661 ? 0.126 34.188 34.625 1 42.88 661 ALA B C 1
ATOM 12348 O O . ALA B 1 661 ? -0.255 33.031 34.812 1 42.88 661 ALA B O 1
ATOM 12349 N N . SER B 1 662 ? 1.464 34.562 34.875 1 39.56 662 SER B N 1
ATOM 12350 C CA . SER B 1 662 ? 2.367 33.719 35.625 1 39.56 662 SER B CA 1
ATOM 12351 C C . SER B 1 662 ? 1.868 33.5 37.062 1 39.56 662 SER B C 1
ATOM 12353 O O . SER B 1 662 ? 2.012 32.406 37.625 1 39.56 662 SER B O 1
ATOM 12355 N N . GLN B 1 663 ? 1.479 34.531 37.719 1 39.25 663 GLN B N 1
ATOM 12356 C CA . GLN B 1 663 ? 0.983 34.406 39.094 1 39.25 663 GLN B CA 1
ATOM 12357 C C . GLN B 1 663 ? -0.326 33.625 39.125 1 39.25 663 GLN B C 1
ATOM 12359 O O . GLN B 1 663 ? -0.578 32.875 40.094 1 39.25 663 GLN B O 1
ATOM 12364 N N . ARG B 1 664 ? -1.158 33.875 38.25 1 40.66 664 ARG B N 1
ATOM 12365 C CA . ARG B 1 664 ? -2.449 33.188 38.219 1 40.66 664 ARG B CA 1
ATOM 12366 C C . ARG B 1 664 ? -2.293 31.734 37.812 1 40.66 664 ARG B C 1
ATOM 12368 O O . ARG B 1 664 ? -3.055 30.875 38.25 1 40.66 664 ARG B O 1
ATOM 12375 N N . LEU B 1 665 ? -1.369 31.422 36.906 1 37.12 665 LEU B N 1
ATOM 12376 C CA . LEU B 1 665 ? -1.109 30 36.625 1 37.12 665 LEU B CA 1
ATOM 12377 C C . LEU B 1 665 ? -0.579 29.297 37.875 1 37.12 665 LEU B C 1
ATOM 12379 O O . LEU B 1 665 ? -0.848 28.109 38.062 1 37.12 665 LEU B O 1
ATOM 12383 N N . ASN B 1 666 ? 0.406 29.891 38.688 1 33.19 666 ASN B N 1
ATOM 12384 C CA . ASN B 1 666 ? 0.896 29.312 39.938 1 33.19 666 ASN B CA 1
ATOM 12385 C C . ASN B 1 666 ? 0.029 29.734 41.125 1 33.19 666 ASN B C 1
ATOM 12387 O O . ASN B 1 666 ? 0.297 29.344 42.281 1 33.19 666 ASN B O 1
ATOM 12391 N N . THR B 1 667 ? -0.458 30.953 41.219 1 32.12 667 THR B N 1
ATOM 12392 C CA . THR B 1 667 ? -1.168 31.281 42.438 1 32.12 667 THR B CA 1
ATOM 12393 C C . THR B 1 667 ? -2.377 30.359 42.625 1 32.12 667 THR B C 1
ATOM 12395 O O . THR B 1 667 ? -3.111 30.094 41.656 1 32.12 667 THR B O 1
ATOM 12398 N N . LYS B 1 668 ? -2.291 29.609 43.719 1 34.62 668 LYS B N 1
ATOM 12399 C CA . LYS B 1 668 ? -3.451 29.031 44.375 1 34.62 668 LYS B CA 1
ATOM 12400 C C . LYS B 1 668 ? -4.648 29.984 44.312 1 34.62 668 LYS B C 1
ATOM 12402 O O . LYS B 1 668 ? -4.48 31.203 44.344 1 34.62 668 LYS B O 1
ATOM 12407 N N . PRO B 1 669 ? -5.781 29.422 44.094 1 32.19 669 PRO B N 1
ATOM 12408 C CA . PRO B 1 669 ? -6.98 30.25 44.281 1 32.19 669 PRO B CA 1
ATOM 12409 C C . PRO B 1 669 ? -6.859 31.219 45.438 1 32.19 669 PRO B C 1
ATOM 12411 O O . PRO B 1 669 ? -6.676 30.781 46.594 1 32.19 669 PRO B O 1
ATOM 12414 N N . ALA B 1 670 ? -6 32.188 45.438 1 30.28 670 ALA B N 1
ATOM 12415 C CA . ALA B 1 670 ? -6.07 33.062 46.594 1 30.28 670 ALA B CA 1
ATOM 12416 C C . ALA B 1 670 ? -7.5 33.188 47.094 1 30.28 670 ALA B C 1
ATOM 12418 O O . ALA B 1 670 ? -8.453 33.062 46.312 1 30.28 670 ALA B O 1
ATOM 12419 N N . GLU B 1 671 ? -7.664 33.031 48.469 1 28.78 671 GLU B N 1
ATOM 12420 C CA . GLU B 1 671 ? -8.828 33.281 49.312 1 28.78 671 GLU B CA 1
ATOM 12421 C C . GLU B 1 671 ? -9.641 34.469 48.781 1 28.78 671 GLU B C 1
ATOM 12423 O O . GLU B 1 671 ? -9.078 35.406 48.219 1 28.78 671 GLU B O 1
ATOM 12428 N N . GLN B 1 672 ? -10.969 34.375 48.938 1 30.86 672 GLN B N 1
ATOM 12429 C CA . GLN B 1 672 ? -12.18 35.156 48.812 1 30.86 672 GLN B CA 1
ATOM 12430 C C . GLN B 1 672 ? -11.969 36.562 49.375 1 30.86 672 GLN B C 1
ATOM 12432 O O . GLN B 1 672 ? -12.094 36.781 50.594 1 30.86 672 GLN B O 1
ATOM 12437 N N . GLN B 1 673 ? -10.906 37.219 49.25 1 27.88 673 GLN B N 1
ATOM 12438 C CA . GLN B 1 673 ? -11.211 38.5 49.875 1 27.88 673 GLN B CA 1
ATOM 12439 C C . GLN B 1 673 ? -12.531 39.062 49.375 1 27.88 673 GLN B C 1
ATOM 12441 O O . GLN B 1 673 ? -12.812 39 48.188 1 27.88 673 GLN B O 1
ATOM 12446 N N . ASN B 1 674 ? -13.578 39.25 50.312 1 29.42 674 ASN B N 1
ATOM 12447 C CA . ASN B 1 674 ? -14.922 39.812 50.375 1 29.42 674 ASN B CA 1
ATOM 12448 C C . ASN B 1 674 ? -15.008 41.156 49.625 1 29.42 674 ASN B C 1
ATOM 12450 O O . ASN B 1 674 ? -15.844 42 49.969 1 29.42 674 ASN B O 1
ATOM 12454 N N . SER B 1 675 ? -14.023 41.688 49.062 1 30.09 675 SER B N 1
ATOM 12455 C CA . SER B 1 675 ? -14.398 43.031 48.656 1 30.09 675 SER B CA 1
ATOM 12456 C C . SER B 1 675 ? -15.641 43 47.75 1 30.09 675 SER B C 1
ATOM 12458 O O . SER B 1 675 ? -15.828 42.062 46.969 1 30.09 675 SER B O 1
ATOM 12460 N N . GLN B 1 676 ? -16.766 43.781 48.031 1 32.12 676 GLN B N 1
ATOM 12461 C CA . GLN B 1 676 ? -18.141 44.125 47.656 1 32.12 676 GLN B CA 1
ATOM 12462 C C . GLN B 1 676 ? -18.25 44.344 46.156 1 32.12 676 GLN B C 1
ATOM 12464 O O . GLN B 1 676 ? -19.328 44.625 45.625 1 32.12 676 GLN B O 1
ATOM 12469 N N . THR B 1 677 ? -17.312 44.969 45.531 1 32.56 677 THR B N 1
ATOM 12470 C CA . THR B 1 677 ? -17.828 45.312 44.219 1 32.56 677 THR B CA 1
ATOM 12471 C C . THR B 1 677 ? -18.234 44.031 43.469 1 32.56 677 THR B C 1
ATOM 12473 O O . THR B 1 677 ? -17.375 43.25 43.062 1 32.56 677 THR B O 1
ATOM 12476 N N . GLN B 1 678 ? -19.25 43.281 43.844 1 35.47 678 GLN B N 1
ATOM 12477 C CA . GLN B 1 678 ? -20 42.188 43.281 1 35.47 678 GLN B CA 1
ATOM 12478 C C . GLN B 1 678 ? -20.141 42.312 41.781 1 35.47 678 GLN B C 1
ATOM 12480 O O . GLN B 1 678 ? -21.016 43.031 41.281 1 35.47 678 GLN B O 1
ATOM 12485 N N . SER B 1 679 ? -19.172 42.531 41 1 40.53 679 SER B N 1
ATOM 12486 C CA . SER B 1 679 ? -19.438 42.281 39.594 1 40.53 679 SER B CA 1
ATOM 12487 C C . SER B 1 679 ? -20.172 40.969 39.406 1 40.53 679 SER B C 1
ATOM 12489 O O . SER B 1 679 ? -19.984 40.031 40.188 1 40.53 679 SER B O 1
ATOM 12491 N N . PHE B 1 680 ? -21.5 41.094 38.844 1 44.22 680 PHE B N 1
ATOM 12492 C CA . PHE B 1 680 ? -22.562 40.125 38.688 1 44.22 680 PHE B CA 1
ATOM 12493 C C . PHE B 1 680 ? -21.969 38.75 38.406 1 44.22 680 PHE B C 1
ATOM 12495 O O . PHE B 1 680 ? -22.516 37.719 38.844 1 44.22 680 PHE B O 1
ATOM 12502 N N . ILE B 1 681 ? -21.219 38.625 37.281 1 50.47 681 ILE B N 1
ATOM 12503 C CA . ILE B 1 681 ? -20.797 37.25 37 1 50.47 681 ILE B CA 1
ATOM 12504 C C . ILE B 1 681 ? -19.625 36.875 37.906 1 50.47 681 ILE B C 1
ATOM 12506 O O . ILE B 1 681 ? -18.547 37.469 37.812 1 50.47 681 ILE B O 1
ATOM 12510 N N . MET B 1 682 ? -19.734 36.75 39.219 1 43.47 682 MET B N 1
ATOM 12511 C CA . MET B 1 682 ? -18.719 36.25 40.125 1 43.47 682 MET B CA 1
ATOM 12512 C C . MET B 1 682 ? -17.875 35.156 39.469 1 43.47 682 MET B C 1
ATOM 12514 O O . MET B 1 682 ? -18.406 34.125 39.031 1 43.47 682 MET B O 1
ATOM 12518 N N . ILE B 1 683 ? -16.859 35.531 38.781 1 46.06 683 ILE B N 1
ATOM 12519 C CA . ILE B 1 683 ? -15.859 34.656 38.156 1 46.06 683 ILE B CA 1
ATOM 12520 C C . ILE B 1 683 ? -15.359 33.656 39.188 1 46.06 683 ILE B C 1
ATOM 12522 O O . ILE B 1 683 ? -14.727 34 40.188 1 46.06 683 ILE B O 1
ATOM 12526 N N . ASP B 1 684 ? -16.203 32.812 39.719 1 44.88 684 ASP B N 1
ATOM 12527 C CA . ASP B 1 684 ? -15.484 31.719 40.406 1 44.88 684 ASP B CA 1
ATOM 12528 C C . ASP B 1 684 ? -14.359 31.188 39.531 1 44.88 684 ASP B C 1
ATOM 12530 O O . ASP B 1 684 ? -14.492 31.109 38.312 1 44.88 684 ASP B O 1
ATOM 12534 N N . MET B 1 685 ? -13.125 31.281 39.812 1 43.75 685 MET B N 1
ATOM 12535 C CA . MET B 1 685 ? -11.812 30.984 39.25 1 43.75 685 MET B CA 1
ATOM 12536 C C . MET B 1 685 ? -11.852 29.688 38.438 1 43.75 685 MET B C 1
ATOM 12538 O O . MET B 1 685 ? -10.945 29.422 37.656 1 43.75 685 MET B O 1
ATOM 12542 N N . LYS B 1 686 ? -12.758 28.703 38.625 1 52.78 686 LYS B N 1
ATOM 12543 C CA . LYS B 1 686 ? -12.492 27.406 38 1 52.78 686 LYS B CA 1
ATOM 12544 C C . LYS B 1 686 ? -12.984 27.375 36.562 1 52.78 686 LYS B C 1
ATOM 12546 O O . LYS B 1 686 ? -12.344 26.75 35.719 1 52.78 686 LYS B O 1
ATOM 12551 N N . SER B 1 687 ? -14.266 27.75 36.219 1 62.88 687 SER B N 1
ATOM 12552 C CA . SER B 1 687 ? -14.688 27.703 34.844 1 62.88 687 SER B CA 1
ATOM 12553 C C . SER B 1 687 ? -15.344 29.016 34.406 1 62.88 687 SER B C 1
ATOM 12555 O O . SER B 1 687 ? -16.219 29.531 35.094 1 62.88 687 SER B O 1
ATOM 12557 N N . ASN B 1 688 ? -14.812 29.75 33.469 1 79.44 688 ASN B N 1
ATOM 12558 C CA . ASN B 1 688 ? -15.281 31.047 32.969 1 79.44 688 ASN B CA 1
ATOM 12559 C C . ASN B 1 688 ? -16.141 30.891 31.719 1 79.44 688 ASN B C 1
ATOM 12561 O O . ASN B 1 688 ? -16.25 31.812 30.906 1 79.44 688 ASN B O 1
ATOM 12565 N N . CYS B 1 689 ? -16.812 29.625 31.672 1 89.38 689 CYS B N 1
ATOM 12566 C CA . CYS B 1 689 ? -17.641 29.391 30.5 1 89.38 689 CYS B CA 1
ATOM 12567 C C . CYS B 1 689 ? -19.094 29.172 30.891 1 89.38 689 CYS B C 1
ATOM 12569 O O . CYS B 1 689 ? -19.375 28.531 31.906 1 89.38 689 CYS B O 1
ATOM 12571 N N . PHE B 1 690 ? -19.984 29.703 30.141 1 88.5 690 PHE B N 1
ATOM 12572 C CA . PHE B 1 690 ? -21.422 29.625 30.422 1 88.5 690 PHE B CA 1
ATOM 12573 C C . PHE B 1 690 ? -22.188 29.25 29.172 1 88.5 690 PHE B C 1
ATOM 12575 O O . PHE B 1 690 ? -21.797 29.594 28.062 1 88.5 690 PHE B O 1
ATOM 12582 N N . GLU B 1 691 ? -23.25 28.516 29.391 1 89.94 691 GLU B N 1
ATOM 12583 C CA . GLU B 1 691 ? -24.266 28.312 28.359 1 89.94 691 GLU B CA 1
ATOM 12584 C C . GLU B 1 691 ? -25.406 29.312 28.516 1 89.94 691 GLU B C 1
ATOM 12586 O O . GLU B 1 691 ? -25.906 29.547 29.609 1 89.94 691 GLU B O 1
ATOM 12591 N N . THR B 1 692 ? -25.688 29.984 27.406 1 88.94 692 THR B N 1
ATOM 12592 C CA . THR B 1 692 ? -26.609 31.109 27.5 1 88.94 692 THR B CA 1
ATOM 12593 C C . THR B 1 692 ? -27.906 30.812 26.766 1 88.94 692 THR B C 1
ATOM 12595 O O . THR B 1 692 ? -27.906 30.156 25.719 1 88.94 692 THR B O 1
ATOM 12598 N N . TYR B 1 693 ? -29 31.234 27.344 1 88.25 693 TYR B N 1
ATOM 12599 C CA . TYR B 1 693 ? -30.344 31.25 26.75 1 88.25 693 TYR B CA 1
ATOM 12600 C C . TYR B 1 693 ? -30.938 32.656 26.797 1 88.25 693 TYR B C 1
ATOM 12602 O O . TYR B 1 693 ? -31.281 33.156 27.875 1 88.25 693 TYR B O 1
ATOM 12610 N N . PHE B 1 694 ? -31.016 33.312 25.641 1 87.31 694 PHE B N 1
ATOM 12611 C CA . PHE B 1 694 ? -31.422 34.719 25.578 1 87.31 694 PHE B CA 1
ATOM 12612 C C . PHE B 1 694 ? -32.906 34.844 25.312 1 87.31 694 PHE B C 1
ATOM 12614 O O . PHE B 1 694 ? -33.5 34 24.609 1 87.31 694 PHE B O 1
ATOM 12621 N N . GLU B 1 695 ? -33.375 35.906 25.844 1 83.62 695 GLU B N 1
ATOM 12622 C CA . GLU B 1 695 ? -34.75 36.312 25.484 1 83.62 695 GLU B CA 1
ATOM 12623 C C . GLU B 1 695 ? -34.844 36.75 24.031 1 83.62 695 GLU B C 1
ATOM 12625 O O . GLU B 1 695 ? -33.906 37.375 23.516 1 83.62 695 GLU B O 1
ATOM 12630 N N . PRO B 1 696 ? -35.844 36.406 23.344 1 78.44 696 PRO B N 1
ATOM 12631 C CA . PRO B 1 696 ? -35.969 36.719 21.922 1 78.44 696 PRO B CA 1
ATOM 12632 C C . PRO B 1 696 ? -35.844 38.219 21.641 1 78.44 696 PRO B C 1
ATOM 12634 O O . PRO B 1 696 ? -35.312 38.594 20.594 1 78.44 696 PRO B O 1
ATOM 12637 N N . GLU B 1 697 ? -36.25 39.094 22.562 1 78.12 697 GLU B N 1
ATOM 12638 C CA . GLU B 1 697 ? -36.156 40.531 22.344 1 78.12 697 GLU B CA 1
ATOM 12639 C C . GLU B 1 697 ? -34.688 41 22.375 1 78.12 697 GLU B C 1
ATOM 12641 O O . GLU B 1 697 ? -34.312 41.875 21.609 1 78.12 697 GLU B O 1
ATOM 12646 N N . LEU B 1 698 ? -34 40.375 23.25 1 82.06 698 LEU B N 1
ATOM 12647 C CA . LEU B 1 698 ? -32.594 40.719 23.312 1 82.06 698 LEU B CA 1
ATOM 12648 C C . LEU B 1 698 ? -31.875 40.312 22.031 1 82.06 698 LEU B C 1
ATOM 12650 O O . LEU B 1 698 ? -31.062 41.062 21.5 1 82.06 698 LEU B O 1
ATOM 12654 N N . SER B 1 699 ? -32.156 39.156 21.562 1 78.88 699 SER B N 1
ATOM 12655 C CA . SER B 1 699 ? -31.547 38.688 20.344 1 78.88 699 SER B CA 1
ATOM 12656 C C . SER B 1 699 ? -31.906 39.562 19.141 1 78.88 699 SER B C 1
ATOM 12658 O O . SER B 1 699 ? -31.047 39.812 18.297 1 78.88 699 SER B O 1
ATOM 12660 N N . ARG B 1 700 ? -33.062 39.969 19.109 1 78.12 700 ARG B N 1
ATOM 12661 C CA . ARG B 1 700 ? -33.5 40.844 18.031 1 78.12 700 ARG B CA 1
ATOM 12662 C C . ARG B 1 700 ? -32.75 42.188 18.094 1 78.12 700 ARG B C 1
ATOM 12664 O O . ARG B 1 700 ? -32.375 42.75 17.062 1 78.12 700 ARG B O 1
ATOM 12671 N N . ARG B 1 701 ? -32.531 42.656 19.281 1 81.31 701 ARG B N 1
ATOM 12672 C CA . ARG B 1 701 ? -31.812 43.938 19.453 1 81.31 701 ARG B CA 1
ATOM 12673 C C . ARG B 1 701 ? -30.359 43.812 19.016 1 81.31 701 ARG B C 1
ATOM 12675 O O . ARG B 1 701 ? -29.828 44.719 18.391 1 81.31 701 ARG B O 1
ATOM 12682 N N . ILE B 1 702 ? -29.812 42.719 19.359 1 80.56 702 ILE B N 1
ATOM 12683 C CA . ILE B 1 702 ? -28.422 42.469 18.969 1 80.56 702 ILE B CA 1
ATOM 12684 C C . ILE B 1 702 ? -28.328 42.438 17.438 1 80.56 702 ILE B C 1
ATOM 12686 O O . ILE B 1 702 ? -27.453 43.062 16.844 1 80.56 702 ILE B O 1
ATOM 12690 N N . PHE B 1 703 ? -29.281 41.812 16.797 1 77.5 703 PHE B N 1
ATOM 12691 C CA . PHE B 1 703 ? -29.266 41.656 15.344 1 77.5 703 PHE B CA 1
ATOM 12692 C C . PHE B 1 703 ? -29.641 42.969 14.656 1 77.5 703 PHE B C 1
ATOM 12694 O O . PHE B 1 703 ? -29.125 43.281 13.57 1 77.5 703 PHE B O 1
ATOM 12701 N N . ASP B 1 704 ? -30.453 43.688 15.297 1 78.19 704 ASP B N 1
ATOM 12702 C CA . ASP B 1 704 ? -30.812 45 14.734 1 78.19 704 ASP B CA 1
ATOM 12703 C C . ASP B 1 704 ? -29.609 45.938 14.727 1 78.19 704 ASP B C 1
ATOM 12705 O O . ASP B 1 704 ? -29.406 46.688 13.766 1 78.19 704 ASP B O 1
ATOM 12709 N N . ILE B 1 705 ? -28.875 45.844 15.773 1 78.5 705 ILE B N 1
ATOM 12710 C CA . ILE B 1 705 ? -27.688 46.688 15.828 1 78.5 705 ILE B CA 1
ATOM 12711 C C . ILE B 1 705 ? -26.672 46.219 14.781 1 78.5 705 ILE B C 1
ATOM 12713 O O . ILE B 1 705 ? -26.078 47.031 14.078 1 78.5 705 ILE B O 1
ATOM 12717 N N . TYR B 1 706 ? -26.688 44.969 14.641 1 74.69 706 TYR B N 1
ATOM 12718 C CA . TYR B 1 706 ? -25.734 44.406 13.688 1 74.69 706 TYR B CA 1
ATOM 12719 C C . TYR B 1 706 ? -26.172 44.688 12.25 1 74.69 706 TYR B C 1
ATOM 12721 O O . TYR B 1 706 ? -25.344 45.031 11.398 1 74.69 706 TYR B O 1
ATOM 12729 N N . ASN B 1 707 ? -27.484 44.438 11.922 1 65.12 707 ASN B N 1
ATOM 12730 C CA . ASN B 1 707 ? -28.016 44.625 10.57 1 65.12 707 ASN B CA 1
ATOM 12731 C C . ASN B 1 707 ? -28.125 46.094 10.203 1 65.12 707 ASN B C 1
ATOM 12733 O O . ASN B 1 707 ? -28.188 46.438 9.016 1 65.12 707 ASN B O 1
ATOM 12737 N N . SER B 1 708 ? -28.266 46.844 11.125 1 61.59 708 SER B N 1
ATOM 12738 C CA . SER B 1 708 ? -28.281 48.25 10.75 1 61.59 708 SER B CA 1
ATOM 12739 C C . SER B 1 708 ? -27.062 48.625 9.891 1 61.59 708 SER B C 1
ATOM 12741 O O . SER B 1 708 ? -27.109 49.531 9.094 1 61.59 708 SER B O 1
ATOM 12743 N N . VAL B 1 709 ? -26.109 47.719 9.914 1 53.44 709 VAL B N 1
ATOM 12744 C CA . VAL B 1 709 ? -24.859 47.812 9.156 1 53.44 709 VAL B CA 1
ATOM 12745 C C . VAL B 1 709 ? -25.109 47.438 7.699 1 53.44 709 VAL B C 1
ATOM 12747 O O . VAL B 1 709 ? -24.656 48.125 6.789 1 53.44 709 VAL B O 1
ATOM 12750 N N . SER B 1 710 ? -25.609 46.094 7.562 1 52.41 710 SER B N 1
ATOM 12751 C CA . SER B 1 710 ? -25.812 45.562 6.223 1 52.41 710 SER B CA 1
ATOM 12752 C C . SER B 1 710 ? -26.734 46.438 5.395 1 52.41 710 SER B C 1
ATOM 12754 O O . SER B 1 710 ? -26.594 46.531 4.176 1 52.41 710 SER B O 1
ATOM 12756 N N . ALA B 1 711 ? -27.703 47 5.98 1 51.09 711 ALA B N 1
ATOM 12757 C CA . ALA B 1 711 ? -28.594 47.906 5.277 1 51.09 711 ALA B CA 1
ATOM 12758 C C . ALA B 1 711 ? -27.859 49.188 4.879 1 51.09 711 ALA B C 1
ATOM 12760 O O . ALA B 1 711 ? -28.172 49.781 3.846 1 51.09 711 ALA B O 1
ATOM 12761 N N . GLN B 1 712 ? -27.016 49.656 5.727 1 47.78 712 GLN B N 1
ATOM 12762 C CA . GLN B 1 712 ? -26.266 50.875 5.324 1 47.78 712 GLN B CA 1
ATOM 12763 C C . GLN B 1 712 ? -25.203 50.531 4.285 1 47.78 712 GLN B C 1
ATOM 12765 O O . GLN B 1 712 ? -24.906 51.344 3.408 1 47.78 712 GLN B O 1
ATOM 12770 N N . VAL B 1 713 ? -24.609 49.281 4.324 1 45.41 713 VAL B N 1
ATOM 12771 C CA . VAL B 1 713 ? -23.594 48.844 3.371 1 45.41 713 VAL B CA 1
ATOM 12772 C C . VAL B 1 713 ? -24.266 48.312 2.111 1 45.41 713 VAL B C 1
ATOM 12774 O O . VAL B 1 713 ? -23.719 48.406 1.015 1 45.41 713 VAL B O 1
ATOM 12777 N N . GLY B 1 714 ? -25.359 47.531 1.942 1 41.81 714 GLY B N 1
ATOM 12778 C CA . GLY B 1 714 ? -26.031 47.031 0.741 1 41.81 714 GLY B CA 1
ATOM 12779 C C . GLY B 1 714 ? -26.391 48.156 -0.228 1 41.81 714 GLY B C 1
ATOM 12780 O O . GLY B 1 714 ? -26.875 47.875 -1.331 1 41.81 714 GLY B O 1
ATOM 12781 N N . GLY B 1 715 ? -27.062 49.312 0.104 1 35.72 715 GLY B N 1
ATOM 12782 C CA . GLY B 1 715 ? -27.391 50.188 -1 1 35.72 715 GLY B CA 1
ATOM 12783 C C . GLY B 1 715 ? -26.219 50.469 -1.91 1 35.72 715 GLY B C 1
ATOM 12784 O O . GLY B 1 715 ? -25.109 49.969 -1.676 1 35.72 715 GLY B O 1
ATOM 12785 N N . SER B 1 716 ? -26.312 51.625 -2.938 1 36.12 716 SER B N 1
ATOM 12786 C CA . SER B 1 716 ? -25.531 52.094 -4.07 1 36.12 716 SER B CA 1
ATOM 12787 C C . SER B 1 716 ? -24.047 52.188 -3.717 1 36.12 716 SER B C 1
ATOM 12789 O O . SER B 1 716 ? -23.219 52.5 -4.578 1 36.12 716 SER B O 1
ATOM 12791 N N . LEU B 1 717 ? -23.688 52.562 -2.529 1 34.84 717 LEU B N 1
ATOM 12792 C CA . LEU B 1 717 ? -22.359 53.094 -2.256 1 34.84 717 LEU B CA 1
ATOM 12793 C C . LEU B 1 717 ? -21.328 52 -2.113 1 34.84 717 LEU B C 1
ATOM 12795 O O . LEU B 1 717 ? -20.438 52.094 -1.272 1 34.84 717 LEU B O 1
ATOM 12799 N N . PHE B 1 718 ? -21.625 50.906 -2.467 1 38.59 718 PHE B N 1
ATOM 12800 C CA . PHE B 1 718 ? -20.625 49.844 -2.396 1 38.59 718 PHE B CA 1
ATOM 12801 C C . PHE B 1 718 ? -19.328 50.281 -3.082 1 38.59 718 PHE B C 1
ATOM 12803 O O . PHE B 1 718 ? -18.344 49.531 -3.08 1 38.59 718 PHE B O 1
ATOM 12810 N N . LYS B 1 719 ? -19.391 50.875 -4.281 1 37.62 719 LYS B N 1
ATOM 12811 C CA . LYS B 1 719 ? -18.203 51.219 -5.055 1 37.62 719 LYS B CA 1
ATOM 12812 C C . LYS B 1 719 ? -17.297 52.188 -4.289 1 37.62 719 LYS B C 1
ATOM 12814 O O . LYS B 1 719 ? -16.109 52.281 -4.598 1 37.62 719 LYS B O 1
ATOM 12819 N N . GLN B 1 720 ? -17.766 53.25 -3.875 1 36.78 720 GLN B N 1
ATOM 12820 C CA . GLN B 1 720 ? -16.859 54.312 -3.439 1 36.78 720 GLN B CA 1
ATOM 12821 C C . GLN B 1 720 ? -16.047 53.875 -2.229 1 36.78 720 GLN B C 1
ATOM 12823 O O . GLN B 1 720 ? -16.297 52.812 -1.649 1 36.78 720 GLN B O 1
ATOM 12828 N N . ALA B 1 721 ? -15.719 54.719 -0.872 1 40.69 721 ALA B N 1
ATOM 12829 C CA . ALA B 1 721 ? -14.508 54.906 -0.064 1 40.69 721 ALA B CA 1
ATOM 12830 C C . ALA B 1 721 ? -14.367 53.781 0.956 1 40.69 721 ALA B C 1
ATOM 12832 O O . ALA B 1 721 ? -15.227 53.594 1.817 1 40.69 721 ALA B O 1
ATOM 12833 N N . ALA B 1 722 ? -13.859 52.562 0.691 1 45.34 722 ALA B N 1
ATOM 12834 C CA . ALA B 1 722 ? -13.297 51.562 1.59 1 45.34 722 ALA B CA 1
ATOM 12835 C C . ALA B 1 722 ? -13.078 52.156 2.986 1 45.34 722 ALA B C 1
ATOM 12837 O O . ALA B 1 722 ? -13.344 51.469 3.988 1 45.34 722 ALA B O 1
ATOM 12838 N N . ALA B 1 723 ? -12.539 53.375 3.031 1 48.12 723 ALA B N 1
ATOM 12839 C CA . ALA B 1 723 ? -12.297 54.062 4.285 1 48.12 723 ALA B CA 1
ATOM 12840 C C . ALA B 1 723 ? -13.594 54.281 5.062 1 48.12 723 ALA B C 1
ATOM 12842 O O . ALA B 1 723 ? -13.625 54.125 6.285 1 48.12 723 ALA B O 1
ATOM 12843 N N . SER B 1 724 ? -14.633 54.562 4.27 1 54.56 724 SER B N 1
ATOM 12844 C CA . SER B 1 724 ? -15.922 54.844 4.898 1 54.56 724 SER B CA 1
ATOM 12845 C C . SER B 1 724 ? -16.547 53.594 5.477 1 54.56 724 SER B C 1
ATOM 12847 O O . SER B 1 724 ? -17.172 53.625 6.547 1 54.56 724 SER B O 1
ATOM 12849 N N . LEU B 1 725 ? -16.188 52.438 4.863 1 60.12 725 LEU B N 1
ATOM 12850 C CA . LEU B 1 725 ? -16.766 51.188 5.344 1 60.12 725 LEU B CA 1
ATOM 12851 C C . LEU B 1 725 ? -16.125 50.75 6.652 1 60.12 725 LEU B C 1
ATOM 12853 O O . LEU B 1 725 ? -16.797 50.281 7.555 1 60.12 725 LEU B O 1
ATOM 12857 N N . ALA B 1 726 ? -14.883 51.062 6.688 1 61.56 726 ALA B N 1
ATOM 12858 C CA . ALA B 1 726 ? -14.172 50.688 7.91 1 61.56 726 ALA B CA 1
ATOM 12859 C C . ALA B 1 726 ? -14.648 51.531 9.094 1 61.56 726 ALA B C 1
ATOM 12861 O O . ALA B 1 726 ? -14.805 51 10.203 1 61.56 726 ALA B O 1
ATOM 12862 N N . GLN B 1 727 ? -14.914 52.812 8.812 1 64.12 727 GLN B N 1
ATOM 12863 C CA . GLN B 1 727 ? -15.375 53.688 9.891 1 64.12 727 GLN B CA 1
ATOM 12864 C C . GLN B 1 727 ? -16.781 53.281 10.352 1 64.12 727 GLN B C 1
ATOM 12866 O O . GLN B 1 727 ? -17.078 53.312 11.539 1 64.12 727 GLN B O 1
ATOM 12871 N N . VAL B 1 728 ? -17.531 52.875 9.398 1 68.69 728 VAL B N 1
ATOM 12872 C CA . VAL B 1 728 ? -18.891 52.438 9.727 1 68.69 728 VAL B CA 1
ATOM 12873 C C . VAL B 1 728 ? -18.844 51.156 10.547 1 68.69 728 VAL B C 1
ATOM 12875 O O . VAL B 1 728 ? -19.609 51 11.508 1 68.69 728 VAL B O 1
ATOM 12878 N N . CYS B 1 729 ? -17.953 50.312 10.188 1 71.44 729 CYS B N 1
ATOM 12879 C CA . CYS B 1 729 ? -17.844 49.031 10.906 1 71.44 729 CYS B CA 1
ATOM 12880 C C . CYS B 1 729 ? -17.359 49.281 12.336 1 71.44 729 CYS B C 1
ATOM 12882 O O . CYS B 1 729 ? -17.828 48.625 13.266 1 71.44 729 CYS B O 1
ATOM 12884 N N . ILE B 1 730 ? -16.562 50.188 12.484 1 71.69 730 ILE B N 1
ATOM 12885 C CA . ILE B 1 730 ? -16.031 50.5 13.812 1 71.69 730 ILE B CA 1
ATOM 12886 C C . ILE B 1 730 ? -17.125 51.125 14.672 1 71.69 730 ILE B C 1
ATOM 12888 O O . ILE B 1 730 ? -17.219 50.844 15.867 1 71.69 730 ILE B O 1
ATOM 12892 N N . GLY B 1 731 ? -17.922 52.031 14.047 1 71.75 731 GLY B N 1
ATOM 12893 C CA . GLY B 1 731 ? -19.031 52.625 14.789 1 71.75 731 GLY B CA 1
ATOM 12894 C C . GLY B 1 731 ? -20.047 51.594 15.242 1 71.75 731 GLY B C 1
ATOM 12895 O O . GLY B 1 731 ? -20.516 51.656 16.391 1 71.75 731 GLY B O 1
ATOM 12896 N N . ILE B 1 732 ? -20.328 50.688 14.398 1 78.56 732 ILE B N 1
ATOM 12897 C CA . ILE B 1 732 ? -21.297 49.656 14.719 1 78.56 732 ILE B CA 1
ATOM 12898 C C . ILE B 1 732 ? -20.75 48.75 15.812 1 78.56 732 ILE B C 1
ATOM 12900 O O . ILE B 1 732 ? -21.469 48.344 16.734 1 78.56 732 ILE B O 1
ATOM 12904 N N . TYR B 1 733 ? -19.562 48.469 15.672 1 82.12 733 TYR B N 1
ATOM 12905 C CA . TYR B 1 733 ? -18.953 47.625 16.703 1 82.12 733 TYR B CA 1
ATOM 12906 C C . TYR B 1 733 ? -19 48.312 18.062 1 82.12 733 TYR B C 1
ATOM 12908 O O . TYR B 1 733 ? -19.25 47.688 19.078 1 82.12 733 TYR B O 1
ATOM 12916 N N . SER B 1 734 ? -18.688 49.562 18.031 1 80.69 734 SER B N 1
ATOM 12917 C CA . SER B 1 734 ? -18.672 50.312 19.297 1 80.69 734 SER B CA 1
ATOM 12918 C C . SER B 1 734 ? -20.062 50.281 19.953 1 80.69 734 SER B C 1
ATOM 12920 O O . SER B 1 734 ? -20.188 50.125 21.156 1 80.69 734 SER B O 1
ATOM 12922 N N . ASP B 1 735 ? -21.109 50.375 19.094 1 82.75 735 ASP B N 1
ATOM 12923 C CA . ASP B 1 735 ? -22.469 50.344 19.609 1 82.75 735 ASP B CA 1
ATOM 12924 C C . ASP B 1 735 ? -22.828 48.969 20.141 1 82.75 735 ASP B C 1
ATOM 12926 O O . ASP B 1 735 ? -23.453 48.844 21.188 1 82.75 735 ASP B O 1
ATOM 12930 N N . LEU B 1 736 ? -22.469 48.062 19.422 1 86.62 736 LEU B N 1
ATOM 12931 C CA . LEU B 1 736 ? -22.734 46.688 19.812 1 86.62 736 LEU B CA 1
ATOM 12932 C C . LEU B 1 736 ? -21.969 46.312 21.078 1 86.62 736 LEU B C 1
ATOM 12934 O O . LEU B 1 736 ? -22.516 45.656 21.969 1 86.62 736 LEU B O 1
ATOM 12938 N N . ASN B 1 737 ? -20.719 46.688 21.109 1 87.88 737 ASN B N 1
ATOM 12939 C CA . ASN B 1 737 ? -19.891 46.406 22.281 1 87.88 737 ASN B CA 1
ATOM 12940 C C . ASN B 1 737 ? -20.469 47.062 23.547 1 87.88 737 ASN B C 1
ATOM 12942 O O . ASN B 1 737 ? -20.516 46.438 24.609 1 87.88 737 ASN B O 1
ATOM 12946 N N . LYS B 1 738 ? -20.922 48.281 23.391 1 85.56 738 LYS B N 1
ATOM 12947 C CA . LYS B 1 738 ? -21.516 49 24.531 1 85.56 738 LYS B CA 1
ATOM 12948 C C . LYS B 1 738 ? -22.812 48.312 24.984 1 85.56 738 LYS B C 1
ATOM 12950 O O . LYS B 1 738 ? -23.047 48.156 26.188 1 85.56 738 LYS B O 1
ATOM 12955 N N . PHE B 1 739 ? -23.547 47.938 24.031 1 87.56 739 PHE B N 1
ATOM 12956 C CA . PHE B 1 739 ? -24.797 47.281 24.359 1 87.56 739 PHE B CA 1
ATOM 12957 C C . PHE B 1 739 ? -24.547 45.969 25.094 1 87.56 739 PHE B C 1
ATOM 12959 O O . PHE B 1 739 ? -25.219 45.688 26.094 1 87.56 739 PHE B O 1
ATOM 12966 N N . LEU B 1 740 ? -23.656 45.219 24.609 1 88.69 740 LEU B N 1
ATOM 12967 C CA . LEU B 1 740 ? -23.375 43.906 25.203 1 88.69 740 LEU B CA 1
ATOM 12968 C C . LEU B 1 740 ? -22.703 44.062 26.562 1 88.69 740 LEU B C 1
ATOM 12970 O O . LEU B 1 740 ? -22.953 43.281 27.484 1 88.69 740 LEU B O 1
ATOM 12974 N N . GLN B 1 741 ? -21.859 45.031 26.703 1 86.88 741 GLN B N 1
ATOM 12975 C CA . GLN B 1 741 ? -21.266 45.312 28 1 86.88 741 GLN B CA 1
ATOM 12976 C C . GLN B 1 741 ? -22.344 45.656 29.031 1 86.88 741 GLN B C 1
ATOM 12978 O O . GLN B 1 741 ? -22.297 45.156 30.172 1 86.88 741 GLN B O 1
ATOM 12983 N N . GLN B 1 742 ? -23.281 46.469 28.531 1 84.06 742 GLN B N 1
ATOM 12984 C CA . GLN B 1 742 ? -24.359 46.875 29.422 1 84.06 742 GLN B CA 1
ATOM 12985 C C . GLN B 1 742 ? -25.25 45.688 29.797 1 84.06 742 GLN B C 1
ATOM 12987 O O . GLN B 1 742 ? -25.734 45.594 30.922 1 84.06 742 GLN B O 1
ATOM 12992 N N . PHE B 1 743 ? -25.406 44.906 28.906 1 86.81 743 PHE B N 1
ATOM 12993 C CA . PHE B 1 743 ? -26.266 43.75 29.141 1 86.81 743 PHE B CA 1
ATOM 12994 C C . PHE B 1 743 ? -25.641 42.812 30.172 1 86.81 743 PHE B C 1
ATOM 12996 O O . PHE B 1 743 ? -26.328 42.281 31.047 1 86.81 743 PHE B O 1
ATOM 13003 N N . PHE B 1 744 ? -24.391 42.5 30.078 1 85.06 744 PHE B N 1
ATOM 13004 C CA . PHE B 1 744 ? -23.734 41.531 30.953 1 85.06 744 PHE B CA 1
ATOM 13005 C C . PHE B 1 744 ? -23.344 42.188 32.281 1 85.06 744 PHE B C 1
ATOM 13007 O O . PHE B 1 744 ? -22.844 41.531 33.188 1 85.06 744 PHE B O 1
ATOM 13014 N N . THR B 1 745 ? -23.531 43.531 32.281 1 76.38 745 THR B N 1
ATOM 13015 C CA . THR B 1 745 ? -23.344 44.219 33.562 1 76.38 745 THR B CA 1
ATOM 13016 C C . THR B 1 745 ? -24.672 44.312 34.312 1 76.38 745 THR B C 1
ATOM 13018 O O . THR B 1 745 ? -25.672 44.812 33.75 1 76.38 745 THR B O 1
ATOM 13021 N N . PRO B 1 746 ? -24.703 43.812 35.469 1 69.25 746 PRO B N 1
ATOM 13022 C CA . PRO B 1 746 ? -25.969 43.812 36.219 1 69.25 746 PRO B CA 1
ATOM 13023 C C . PRO B 1 746 ? -26.562 45.188 36.406 1 69.25 746 PRO B C 1
ATOM 13025 O O . PRO B 1 746 ? -25.859 46.125 36.812 1 69.25 746 PRO B O 1
ATOM 13028 N N . GLY B 1 747 ? -27.797 45.281 36.188 1 63.41 747 GLY B N 1
ATOM 13029 C CA . GLY B 1 747 ? -28.562 46.469 36.531 1 63.41 747 GLY B CA 1
ATOM 13030 C C . GLY B 1 747 ? -28.484 47.562 35.469 1 63.41 747 GLY B C 1
ATOM 13031 O O . GLY B 1 747 ? -29.172 48.594 35.562 1 63.41 747 GLY B O 1
ATOM 13032 N N . ALA B 1 748 ? -27.688 47.406 34.469 1 66.31 748 ALA B N 1
ATOM 13033 C CA . ALA B 1 748 ? -27.469 48.5 33.531 1 66.31 748 ALA B CA 1
ATOM 13034 C C . ALA B 1 748 ? -28.578 48.531 32.469 1 66.31 748 ALA B C 1
ATOM 13036 O O . ALA B 1 748 ? -28.844 49.594 31.906 1 66.31 748 ALA B O 1
ATOM 13037 N N . THR B 1 749 ? -29.109 47.406 32.188 1 72.44 749 THR B N 1
ATOM 13038 C CA . THR B 1 749 ? -30.156 47.406 31.172 1 72.44 749 THR B CA 1
ATOM 13039 C C . THR B 1 749 ? -31.469 46.875 31.75 1 72.44 749 THR B C 1
ATOM 13041 O O . THR B 1 749 ? -31.5 46.344 32.875 1 72.44 749 THR B O 1
ATOM 13044 N N . ASN B 1 750 ? -32.5 47.094 31 1 73.81 750 ASN B N 1
ATOM 13045 C CA . ASN B 1 750 ? -33.844 46.656 31.359 1 73.81 750 ASN B CA 1
ATOM 13046 C C . ASN B 1 750 ? -34 45.156 31.172 1 73.81 750 ASN B C 1
ATOM 13048 O O . ASN B 1 750 ? -34.969 44.562 31.609 1 73.81 750 ASN B O 1
ATOM 13052 N N . PHE B 1 751 ? -32.969 44.562 30.641 1 83 751 PHE B N 1
ATOM 13053 C CA . PHE B 1 751 ? -33.062 43.125 30.422 1 83 751 PHE B CA 1
ATOM 13054 C C . PHE B 1 751 ? -32.562 42.344 31.656 1 83 751 PHE B C 1
ATOM 13056 O O . PHE B 1 751 ? -31.531 42.688 32.219 1 83 751 PHE B O 1
ATOM 13063 N N . LYS B 1 752 ? -33.375 41.469 32.125 1 79.38 752 LYS B N 1
ATOM 13064 C CA . LYS B 1 752 ? -33.062 40.688 33.312 1 79.38 752 LYS B CA 1
ATOM 13065 C C . LYS B 1 752 ? -32.156 39.5 32.969 1 79.38 752 LYS B C 1
ATOM 13067 O O . LYS B 1 752 ? -32.344 38.844 31.938 1 79.38 752 LYS B O 1
ATOM 13072 N N . LEU B 1 753 ? -31.125 39.344 33.625 1 84.5 753 LEU B N 1
ATOM 13073 C CA . LEU B 1 753 ? -30.188 38.219 33.469 1 84.5 753 LEU B CA 1
ATOM 13074 C C . LEU B 1 753 ? -30.125 37.406 34.75 1 84.5 753 LEU B C 1
ATOM 13076 O O . LEU B 1 753 ? -29.938 37.938 35.844 1 84.5 753 LEU B O 1
ATOM 13080 N N . GLU B 1 754 ? -30.438 36.031 34.656 1 81.69 754 GLU B N 1
ATOM 13081 C CA . GLU B 1 754 ? -30.359 35.125 35.781 1 81.69 754 GLU B CA 1
ATOM 13082 C C . GLU B 1 754 ? -29.156 34.188 35.625 1 81.69 754 GLU B C 1
ATOM 13084 O O . GLU B 1 754 ? -28.922 33.625 34.562 1 81.69 754 GLU B O 1
ATOM 13089 N N . LEU B 1 755 ? -28.359 34.156 36.625 1 82.06 755 LEU B N 1
ATOM 13090 C CA . LEU B 1 755 ? -27.203 33.281 36.656 1 82.06 755 LEU B CA 1
ATOM 13091 C C . LEU B 1 755 ? -27.5 32.031 37.469 1 82.06 755 LEU B C 1
ATOM 13093 O O . LEU B 1 755 ? -27.906 32.125 38.656 1 82.06 755 LEU B O 1
ATOM 13097 N N . HIS B 1 756 ? -27.391 30.875 36.781 1 80.25 756 HIS B N 1
ATOM 13098 C CA . HIS B 1 756 ? -27.578 29.594 37.438 1 80.25 756 HIS B CA 1
ATOM 13099 C C . HIS B 1 756 ? -26.234 28.875 37.625 1 80.25 756 HIS B C 1
ATOM 13101 O O . HIS B 1 756 ? -25.578 28.516 36.656 1 80.25 756 HIS B O 1
ATOM 13107 N N . TYR B 1 757 ? -25.797 28.578 38.812 1 76.25 757 TYR B N 1
ATOM 13108 C CA . TYR B 1 757 ? -24.562 27.859 39.094 1 76.25 757 TYR B CA 1
ATOM 13109 C C . TYR B 1 757 ? -24.797 26.359 39.125 1 76.25 757 TYR B C 1
ATOM 13111 O O . TYR B 1 757 ? -23.891 25.578 38.844 1 76.25 757 TYR B O 1
ATOM 13119 N N . GLU B 1 758 ? -26 25.953 39.531 1 73.69 758 GLU B N 1
ATOM 13120 C CA . GLU B 1 758 ? -26.344 24.531 39.5 1 73.69 758 GLU B CA 1
ATOM 13121 C C . GLU B 1 758 ? -27.359 24.219 38.406 1 73.69 758 GLU B C 1
ATOM 13123 O O . GLU B 1 758 ? -28.469 24.766 38.406 1 73.69 758 GLU B O 1
ATOM 13128 N N . ILE B 1 759 ? -26.875 23.5 37.375 1 77.44 759 ILE B N 1
ATOM 13129 C CA . ILE B 1 759 ? -27.719 23.156 36.25 1 77.44 759 ILE B CA 1
ATOM 13130 C C . ILE B 1 759 ? -28.641 22 36.625 1 77.44 759 ILE B C 1
ATOM 13132 O O . ILE B 1 759 ? -28.203 21 37.156 1 77.44 759 ILE B O 1
ATOM 13136 N N . PRO B 1 760 ? -29.844 22.219 36.406 1 74.88 760 PRO B N 1
ATOM 13137 C CA . PRO B 1 760 ? -30.766 21.094 36.625 1 74.88 760 PRO B CA 1
ATOM 13138 C C . PRO B 1 760 ? -30.375 19.844 35.875 1 74.88 760 PRO B C 1
ATOM 13140 O O . PRO B 1 760 ? -29.797 19.938 34.781 1 74.88 760 PRO B O 1
ATOM 13143 N N . VAL B 1 761 ? -30.625 18.734 36.5 1 73.69 761 VAL B N 1
ATOM 13144 C CA . VAL B 1 761 ? -30.219 17.422 35.969 1 73.69 761 VAL B CA 1
ATOM 13145 C C . VAL B 1 761 ? -30.828 17.203 34.594 1 73.69 761 VAL B C 1
ATOM 13147 O O . VAL B 1 761 ? -30.188 16.641 33.719 1 73.69 761 VAL B O 1
ATOM 13150 N N . ALA B 1 762 ? -32.062 17.688 34.469 1 70.19 762 ALA B N 1
ATOM 13151 C CA . ALA B 1 762 ? -32.75 17.484 33.219 1 70.19 762 ALA B CA 1
ATOM 13152 C C . ALA B 1 762 ? -32 18.172 32.062 1 70.19 762 ALA B C 1
ATOM 13154 O O . ALA B 1 762 ? -31.906 17.656 30.953 1 70.19 762 ALA B O 1
ATOM 13155 N N . ARG B 1 763 ? -31.438 19.266 32.438 1 76.06 763 ARG B N 1
ATOM 13156 C CA . ARG B 1 763 ? -30.703 20.016 31.453 1 76.06 763 ARG B CA 1
ATOM 13157 C C . ARG B 1 763 ? -29.328 19.422 31.219 1 76.06 763 ARG B C 1
ATOM 13159 O O . ARG B 1 763 ? -28.828 19.406 30.078 1 76.06 763 ARG B O 1
ATOM 13166 N N . ARG B 1 764 ? -28.797 18.891 32.25 1 70.94 764 ARG B N 1
ATOM 13167 C CA . ARG B 1 764 ? -27.453 18.344 32.156 1 70.94 764 ARG B CA 1
ATOM 13168 C C . ARG B 1 764 ? -27.453 17.047 31.344 1 70.94 764 ARG B C 1
ATOM 13170 O O . ARG B 1 764 ? -26.562 16.812 30.516 1 70.94 764 ARG B O 1
ATOM 13177 N N . ILE B 1 765 ? -28.5 16.312 31.484 1 70.44 765 ILE B N 1
ATOM 13178 C CA . ILE B 1 765 ? -28.5 14.984 30.875 1 70.44 765 ILE B CA 1
ATOM 13179 C C . ILE B 1 765 ? -29.188 15.023 29.531 1 70.44 765 ILE B C 1
ATOM 13181 O O . ILE B 1 765 ? -28.703 14.453 28.547 1 70.44 765 ILE B O 1
ATOM 13185 N N . PHE B 1 766 ? -30.266 15.828 29.453 1 71.25 766 PHE B N 1
ATOM 13186 C CA . PHE B 1 766 ? -31.062 15.758 28.234 1 71.25 766 PHE B CA 1
ATOM 13187 C C . PHE B 1 766 ? -30.828 17 27.359 1 71.25 766 PHE B C 1
ATOM 13189 O O . PHE B 1 766 ? -31.266 17.031 26.203 1 71.25 766 PHE B O 1
ATOM 13196 N N . GLY B 1 767 ? -30.109 17.938 27.781 1 69.5 767 GLY B N 1
ATOM 13197 C CA . GLY B 1 767 ? -29.828 19.125 26.984 1 69.5 767 GLY B CA 1
ATOM 13198 C C . GLY B 1 767 ? -31.062 19.953 26.703 1 69.5 767 GLY B C 1
ATOM 13199 O O . GLY B 1 767 ? -31.109 20.656 25.688 1 69.5 767 GLY B O 1
ATOM 13200 N N . MET B 1 768 ? -32.125 19.891 27.531 1 74 768 MET B N 1
ATOM 13201 C CA . MET B 1 768 ? -33.375 20.609 27.266 1 74 768 MET B CA 1
ATOM 13202 C C . MET B 1 768 ? -33.25 22.078 27.656 1 74 768 MET B C 1
ATOM 13204 O O . MET B 1 768 ? -32.844 22.391 28.781 1 74 768 MET B O 1
ATOM 13208 N N . ALA B 1 769 ? -33.469 22.953 26.656 1 77.44 769 ALA B N 1
ATOM 13209 C CA . ALA B 1 769 ? -33.438 24.391 26.906 1 77.44 769 ALA B CA 1
ATOM 13210 C C . ALA B 1 769 ? -34.594 24.812 27.828 1 77.44 769 ALA B C 1
ATOM 13212 O O . ALA B 1 769 ? -35.688 24.219 27.766 1 77.44 769 ALA B O 1
ATOM 13213 N N . PRO B 1 770 ? -34.25 25.688 28.75 1 78.44 770 PRO B N 1
ATOM 13214 C CA . PRO B 1 770 ? -35.312 26.188 29.625 1 78.44 770 PRO B CA 1
ATOM 13215 C C . PRO B 1 770 ? -36.344 27.047 28.875 1 78.44 770 PRO B C 1
ATOM 13217 O O . PRO B 1 770 ? -36.062 27.531 27.781 1 78.44 770 PRO B O 1
ATOM 13220 N N . THR B 1 771 ? -37.625 27.031 29.328 1 73.81 771 THR B N 1
ATOM 13221 C CA . THR B 1 771 ? -38.594 27.938 28.781 1 73.81 771 THR B CA 1
ATOM 13222 C C . THR B 1 771 ? -38.281 29.391 29.141 1 73.81 771 THR B C 1
ATOM 13224 O O . THR B 1 771 ? -38.188 29.719 30.328 1 73.81 771 THR B O 1
ATOM 13227 N N . ILE B 1 772 ? -37.844 30.141 28.141 1 75.38 772 ILE B N 1
ATOM 13228 C CA . ILE B 1 772 ? -37.406 31.516 28.375 1 75.38 772 ILE B CA 1
ATOM 13229 C C . ILE B 1 772 ? -38.594 32.469 28.266 1 75.38 772 ILE B C 1
ATOM 13231 O O . ILE B 1 772 ? -39.219 32.562 27.203 1 75.38 772 ILE B O 1
ATOM 13235 N N . THR B 1 773 ? -39.219 32.906 29.312 1 68.19 773 THR B N 1
ATOM 13236 C CA . THR B 1 773 ? -40.281 33.875 29.25 1 68.19 773 THR B CA 1
ATOM 13237 C C . THR B 1 773 ? -39.75 35.312 29.391 1 68.19 773 THR B C 1
ATOM 13239 O O . THR B 1 773 ? -39.844 36.094 28.438 1 68.19 773 THR B O 1
ATOM 13242 N N . ASP B 1 774 ? -39.188 35.781 30.672 1 69.88 774 ASP B N 1
ATOM 13243 C CA . ASP B 1 774 ? -38.906 37.188 30.906 1 69.88 774 ASP B CA 1
ATOM 13244 C C . ASP B 1 774 ? -37.438 37.406 31.203 1 69.88 774 ASP B C 1
ATOM 13246 O O . ASP B 1 774 ? -36.969 38.562 31.234 1 69.88 774 ASP B O 1
ATOM 13250 N N . SER B 1 775 ? -36.625 36.312 31.453 1 80.5 775 SER B N 1
ATOM 13251 C CA . SER B 1 775 ? -35.25 36.562 31.844 1 80.5 775 SER B CA 1
ATOM 13252 C C . SER B 1 775 ? -34.281 35.656 31.062 1 80.5 775 SER B C 1
ATOM 13254 O O . SER B 1 775 ? -34.625 34.531 30.734 1 80.5 775 SER B O 1
ATOM 13256 N N . SER B 1 776 ? -33.219 36.281 30.562 1 87.62 776 SER B N 1
ATOM 13257 C CA . SER B 1 776 ? -32.125 35.5 29.969 1 87.62 776 SER B CA 1
ATOM 13258 C C . SER B 1 776 ? -31.391 34.688 31.031 1 87.62 776 SER B C 1
ATOM 13260 O O . SER B 1 776 ? -31.297 35.125 32.188 1 87.62 776 SER B O 1
ATOM 13262 N N . ILE B 1 777 ? -30.984 33.5 30.672 1 85.88 777 ILE B N 1
ATOM 13263 C CA . ILE B 1 777 ? -30.391 32.594 31.641 1 85.88 777 ILE B CA 1
ATOM 13264 C C . ILE B 1 777 ? -28.953 32.281 31.234 1 85.88 777 ILE B C 1
ATOM 13266 O O . ILE B 1 777 ? -28.672 32.031 30.062 1 85.88 777 ILE B O 1
ATOM 13270 N N . LEU B 1 778 ? -28.016 32.344 32.156 1 87.38 778 LEU B N 1
ATOM 13271 C CA . LEU B 1 778 ? -26.641 31.906 32 1 87.38 778 LEU B CA 1
ATOM 13272 C C . LEU B 1 778 ? -26.359 30.703 32.906 1 87.38 778 LEU B C 1
ATOM 13274 O O . LEU B 1 778 ? -26.391 30.828 34.125 1 87.38 778 LEU B O 1
ATOM 13278 N N . ASP B 1 779 ? -26.125 29.609 32.281 1 85.44 779 ASP B N 1
ATOM 13279 C CA . ASP B 1 779 ? -25.797 28.391 33 1 85.44 779 ASP B CA 1
ATOM 13280 C C . ASP B 1 779 ? -24.297 28.156 33.062 1 85.44 779 ASP B C 1
ATOM 13282 O O . ASP B 1 779 ? -23.641 28.078 32 1 85.44 779 ASP B O 1
ATOM 13286 N N . LYS B 1 780 ? -23.719 28.016 34.281 1 85 780 LYS B N 1
ATOM 13287 C CA . LYS B 1 780 ? -22.297 27.75 34.406 1 85 780 LYS B CA 1
ATOM 13288 C C . LYS B 1 780 ? -21.953 26.328 34.031 1 85 780 LYS B C 1
ATOM 13290 O O . LYS B 1 780 ? -22.594 25.375 34.5 1 85 780 LYS B O 1
ATOM 13295 N N . THR B 1 781 ? -21.016 26.188 33.125 1 82.69 781 THR B N 1
ATOM 13296 C CA . THR B 1 781 ? -20.594 24.859 32.656 1 82.69 781 THR B CA 1
ATOM 13297 C C . THR B 1 781 ? -19.266 24.469 33.312 1 82.69 781 THR B C 1
ATOM 13299 O O . THR B 1 781 ? -18.469 25.344 33.656 1 82.69 781 THR B O 1
ATOM 13302 N N . SER B 1 782 ? -18.969 23.156 33.719 1 74.12 782 SER B N 1
ATOM 13303 C CA . SER B 1 782 ? -17.734 22.672 34.344 1 74.12 782 SER B CA 1
ATOM 13304 C C . SER B 1 782 ? -16.594 22.641 33.312 1 74.12 782 SER B C 1
ATOM 13306 O O . SER B 1 782 ? -15.43 22.734 33.688 1 74.12 782 SER B O 1
ATOM 13308 N N . GLY B 1 783 ? -16.719 22.844 32.125 1 79.19 783 GLY B N 1
ATOM 13309 C CA . GLY B 1 783 ? -15.664 22.797 31.125 1 79.19 783 GLY B CA 1
ATOM 13310 C C . GLY B 1 783 ? -15.977 23.609 29.875 1 79.19 783 GLY B C 1
ATOM 13311 O O . GLY B 1 783 ? -16.875 24.453 29.891 1 79.19 783 GLY B O 1
ATOM 13312 N N . GLU B 1 784 ? -15 23.5 28.969 1 86.12 784 GLU B N 1
ATOM 13313 C CA . GLU B 1 784 ? -15.156 24.234 27.719 1 86.12 784 GLU B CA 1
ATOM 13314 C C . GLU B 1 784 ? -16.156 23.547 26.781 1 86.12 784 GLU B C 1
ATOM 13316 O O . GLU B 1 784 ? -15.758 22.953 25.781 1 86.12 784 GLU B O 1
ATOM 13321 N N . HIS B 1 785 ? -17.438 23.688 27.094 1 87.94 785 HIS B N 1
ATOM 13322 C CA . HIS B 1 785 ? -18.484 23.016 26.328 1 87.94 785 HIS B CA 1
ATOM 13323 C C . HIS B 1 785 ? -18.703 23.703 24.984 1 87.94 785 HIS B C 1
ATOM 13325 O O . HIS B 1 785 ? -19.328 23.141 24.078 1 87.94 785 HIS B O 1
ATOM 13331 N N . TYR B 1 786 ? -18.141 24.938 24.859 1 91.56 786 TYR B N 1
ATOM 13332 C CA . TYR B 1 786 ? -18.328 25.625 23.594 1 91.56 786 TYR B CA 1
ATOM 13333 C C . TYR B 1 786 ? -17.594 24.906 22.469 1 91.56 786 TYR B C 1
ATOM 13335 O O . TYR B 1 786 ? -17.844 25.188 21.281 1 91.56 786 TYR B O 1
ATOM 13343 N N . ARG B 1 787 ? -16.719 23.969 22.844 1 92.06 787 ARG B N 1
ATOM 13344 C CA . ARG B 1 787 ? -15.953 23.234 21.844 1 92.06 787 ARG B CA 1
ATOM 13345 C C . ARG B 1 787 ? -16.875 22.391 20.969 1 92.06 787 ARG B C 1
ATOM 13347 O O . ARG B 1 787 ? -16.562 22.156 19.797 1 92.06 787 ARG B O 1
ATOM 13354 N N . PHE B 1 788 ? -18.047 22.031 21.406 1 89.88 788 PHE B N 1
ATOM 13355 C CA . PHE B 1 788 ? -18.953 21.156 20.656 1 89.88 788 PHE B CA 1
ATOM 13356 C C . PHE B 1 788 ? -19.719 21.953 19.609 1 89.88 788 PHE B C 1
ATOM 13358 O O . PHE B 1 788 ? -20.312 21.359 18.703 1 89.88 788 PHE B O 1
ATOM 13365 N N . MET B 1 789 ? -19.609 23.281 19.703 1 90.81 789 MET B N 1
ATOM 13366 C CA . MET B 1 789 ? -20.281 24.125 18.719 1 90.81 789 MET B CA 1
ATOM 13367 C C . MET B 1 789 ? -19.359 24.422 17.531 1 90.81 789 MET B C 1
ATOM 13369 O O . MET B 1 789 ? -19.797 24.938 16.516 1 90.81 789 MET B O 1
ATOM 13373 N N . LEU B 1 790 ? -18.125 24 17.75 1 93.88 790 LEU B N 1
ATOM 13374 C CA . LEU B 1 790 ? -17.141 24.219 16.703 1 93.88 790 LEU B CA 1
ATOM 13375 C C . LEU B 1 790 ? -16.922 22.969 15.867 1 93.88 790 LEU B C 1
ATOM 13377 O O . LEU B 1 790 ? -17.688 22 15.984 1 93.88 790 LEU B O 1
ATOM 13381 N N . PHE B 1 791 ? -16 23 14.93 1 94.75 791 PHE B N 1
ATOM 13382 C CA . PHE B 1 791 ? -15.672 21.891 14.055 1 94.75 791 PHE B CA 1
ATOM 13383 C C . PHE B 1 791 ? -15.344 20.641 14.875 1 94.75 791 PHE B C 1
ATOM 13385 O O . PHE B 1 791 ? -15.594 19.516 14.43 1 94.75 791 PHE B O 1
ATOM 13392 N N . TYR B 1 792 ? -15 20.812 16.094 1 94 792 TYR B N 1
ATOM 13393 C CA . TYR B 1 792 ? -14.641 19.734 17.031 1 94 792 TYR B CA 1
ATOM 13394 C C . TYR B 1 792 ? -15.836 18.844 17.312 1 94 792 TYR B C 1
ATOM 13396 O O . TYR B 1 792 ? -15.688 17.625 17.469 1 94 792 TYR B O 1
ATOM 13404 N N . GLY B 1 793 ? -16.969 19.312 17.328 1 92.56 793 GLY B N 1
ATOM 13405 C CA . GLY B 1 793 ? -18.172 18.547 17.641 1 92.56 793 GLY B CA 1
ATOM 13406 C C . GLY B 1 793 ? -18.625 17.672 16.5 1 92.56 793 GLY B C 1
ATOM 13407 O O . GLY B 1 793 ? -19.391 16.719 16.703 1 92.56 793 GLY B O 1
ATOM 13408 N N . LEU B 1 794 ? -18.141 17.859 15.297 1 94.75 794 LEU B N 1
ATOM 13409 C CA . LEU B 1 794 ? -18.594 17.109 14.125 1 94.75 794 LEU B CA 1
ATOM 13410 C C . LEU B 1 794 ? -17.625 15.984 13.805 1 94.75 794 LEU B C 1
ATOM 13412 O O . LEU B 1 794 ? -17.828 15.234 12.852 1 94.75 794 LEU B O 1
ATOM 13416 N N . GLN B 1 795 ? -16.656 15.703 14.578 1 93.81 795 GLN B N 1
ATOM 13417 C CA . GLN B 1 795 ? -15.562 14.828 14.203 1 93.81 795 GLN B CA 1
ATOM 13418 C C . GLN B 1 795 ? -16 13.367 14.172 1 93.81 795 GLN B C 1
ATOM 13420 O O . GLN B 1 795 ? -15.578 12.602 13.305 1 93.81 795 GLN B O 1
ATOM 13425 N N . VAL B 1 796 ? -16.906 13 15.062 1 93.25 796 VAL B N 1
ATOM 13426 C CA . VAL B 1 796 ? -17.344 11.609 15.086 1 93.25 796 VAL B CA 1
ATOM 13427 C C . VAL B 1 796 ? -18.141 11.305 13.812 1 93.25 796 VAL B C 1
ATOM 13429 O O . VAL B 1 796 ? -17.938 10.258 13.188 1 93.25 796 VAL B O 1
ATOM 13432 N N . ARG B 1 797 ? -18.953 12.227 13.492 1 94.38 797 ARG B N 1
ATOM 13433 C CA . ARG B 1 797 ? -19.766 12.062 12.289 1 94.38 797 ARG B CA 1
ATOM 13434 C C . ARG B 1 797 ? -18.891 12.023 11.039 1 94.38 797 ARG B C 1
ATOM 13436 O O . ARG B 1 797 ? -19.094 11.188 10.156 1 94.38 797 ARG B O 1
ATOM 13443 N N . LEU B 1 798 ? -17.938 12.883 10.984 1 95.69 798 LEU B N 1
ATOM 13444 C CA . LEU B 1 798 ? -17.062 12.945 9.82 1 95.69 798 LEU B CA 1
ATOM 13445 C C . LEU B 1 798 ? -16.203 11.688 9.734 1 95.69 798 LEU B C 1
ATOM 13447 O O . LEU B 1 798 ? -15.953 11.172 8.641 1 95.69 798 LEU B O 1
ATOM 13451 N N . TYR B 1 799 ? -15.781 11.227 10.812 1 96.44 799 TYR B N 1
ATOM 13452 C CA . TYR B 1 799 ? -14.945 10.031 10.828 1 96.44 799 TYR B CA 1
ATOM 13453 C C . TYR B 1 799 ? -15.688 8.836 10.234 1 96.44 799 TYR B C 1
ATOM 13455 O O . TYR B 1 799 ? -15.133 8.094 9.422 1 96.44 799 TYR B O 1
ATOM 13463 N N . PHE B 1 800 ? -16.922 8.695 10.602 1 95.81 800 PHE B N 1
ATOM 13464 C CA . PHE B 1 800 ? -17.703 7.574 10.086 1 95.81 800 PHE B CA 1
ATOM 13465 C C . PHE B 1 800 ? -18.031 7.777 8.609 1 95.81 800 PHE B C 1
ATOM 13467 O O . PHE B 1 800 ? -18.109 6.812 7.848 1 95.81 800 PHE B O 1
ATOM 13474 N N . THR B 1 801 ? -18.219 8.977 8.242 1 97.12 801 THR B N 1
ATOM 13475 C CA . THR B 1 801 ? -18.422 9.25 6.824 1 97.12 801 THR B CA 1
ATOM 13476 C C . THR B 1 801 ? -17.188 8.867 6.012 1 97.12 801 THR B C 1
ATOM 13478 O O . THR B 1 801 ? -17.297 8.266 4.945 1 97.12 801 THR B O 1
ATOM 13481 N N . TYR B 1 802 ? -16.016 9.172 6.59 1 97.5 802 TYR B N 1
ATOM 13482 C CA . TYR B 1 802 ? -14.766 8.812 5.906 1 97.5 802 TYR B CA 1
ATOM 13483 C C . TYR B 1 802 ? -14.586 7.305 5.859 1 97.5 802 TYR B C 1
ATOM 13485 O O . TYR B 1 802 ? -14.133 6.758 4.848 1 97.5 802 TYR B O 1
ATOM 13493 N N . SER B 1 803 ? -14.914 6.648 6.945 1 97.12 803 SER B N 1
ATOM 13494 C CA . SER B 1 803 ? -14.773 5.195 6.988 1 97.12 803 SER B CA 1
ATOM 13495 C C . SER B 1 803 ? -15.68 4.523 5.965 1 97.12 803 SER B C 1
ATOM 13497 O O . SER B 1 803 ? -15.289 3.549 5.32 1 97.12 803 SER B O 1
ATOM 13499 N N . LEU B 1 804 ? -16.891 5.059 5.781 1 97.56 804 LEU B N 1
ATOM 13500 C CA . LEU B 1 804 ? -17.812 4.516 4.793 1 97.56 804 LEU B CA 1
ATOM 13501 C C . LEU B 1 804 ? -17.312 4.777 3.377 1 97.56 804 LEU B C 1
ATOM 13503 O O . LEU B 1 804 ? -17.422 3.912 2.506 1 97.56 804 LEU B O 1
ATOM 13507 N N . LEU B 1 805 ? -16.797 5.918 3.205 1 97.31 805 LEU B N 1
ATOM 13508 C CA . LEU B 1 805 ? -16.219 6.238 1.9 1 97.31 805 LEU B CA 1
ATOM 13509 C C . LEU B 1 805 ? -15.07 5.293 1.564 1 97.31 805 LEU B C 1
ATOM 13511 O O . LEU B 1 805 ? -14.969 4.816 0.432 1 97.31 805 LEU B O 1
ATOM 13515 N N . PHE B 1 806 ? -14.242 5.02 2.502 1 97.31 806 PHE B N 1
ATOM 13516 C CA . PHE B 1 806 ? -13.133 4.09 2.307 1 97.31 806 PHE B CA 1
ATOM 13517 C C . PHE B 1 806 ? -13.648 2.709 1.918 1 97.31 806 PHE B C 1
ATOM 13519 O O . PHE B 1 806 ? -13.141 2.096 0.978 1 97.31 806 PHE B O 1
ATOM 13526 N N . CYS B 1 807 ? -14.664 2.258 2.604 1 95.44 807 CYS B N 1
ATOM 13527 C CA . CYS B 1 807 ? -15.203 0.924 2.369 1 95.44 807 CYS B CA 1
ATOM 13528 C C . CYS B 1 807 ? -15.812 0.819 0.975 1 95.44 807 CYS B C 1
ATOM 13530 O O . CYS B 1 807 ? -15.602 -0.175 0.277 1 95.44 807 CYS B O 1
ATOM 13532 N N . ILE B 1 808 ? -16.5 1.783 0.543 1 94.5 808 ILE B N 1
ATOM 13533 C CA . ILE B 1 808 ? -17.156 1.759 -0.76 1 94.5 808 ILE B CA 1
ATOM 13534 C C . ILE B 1 808 ? -16.109 1.721 -1.867 1 94.5 808 ILE B C 1
ATOM 13536 O O . ILE B 1 808 ? -16.203 0.918 -2.797 1 94.5 808 ILE B O 1
ATOM 13540 N N . ILE B 1 809 ? -15.094 2.547 -1.723 1 94.25 809 ILE B N 1
ATOM 13541 C CA . ILE B 1 809 ? -14.07 2.607 -2.76 1 94.25 809 ILE B CA 1
ATOM 13542 C C . ILE B 1 809 ? -13.266 1.309 -2.77 1 94.25 809 ILE B C 1
ATOM 13544 O O . ILE B 1 809 ? -12.945 0.778 -3.836 1 94.25 809 ILE B O 1
ATOM 13548 N N . ASP B 1 810 ? -12.969 0.846 -1.644 1 92.38 810 ASP B N 1
ATOM 13549 C CA . ASP B 1 810 ? -12.211 -0.395 -1.544 1 92.38 810 ASP B CA 1
ATOM 13550 C C . ASP B 1 810 ? -12.984 -1.566 -2.141 1 92.38 810 ASP B C 1
ATOM 13552 O O . ASP B 1 810 ? -12.398 -2.455 -2.762 1 92.38 810 ASP B O 1
ATOM 13556 N N . MET B 1 811 ? -14.25 -1.606 -1.979 1 87.88 811 MET B N 1
ATOM 13557 C CA . MET B 1 811 ? -15.078 -2.684 -2.51 1 87.88 811 MET B CA 1
ATOM 13558 C C . MET B 1 811 ? -15.172 -2.6 -4.027 1 87.88 811 MET B C 1
ATOM 13560 O O . MET B 1 811 ? -15.172 -3.625 -4.711 1 87.88 811 MET B O 1
ATOM 13564 N N . PHE B 1 812 ? -15.188 -1.389 -4.496 1 86.81 812 PHE B N 1
ATOM 13565 C CA . PHE B 1 812 ? -15.359 -1.214 -5.934 1 86.81 812 PHE B CA 1
ATOM 13566 C C . PHE B 1 812 ? -14.031 -1.407 -6.66 1 86.81 812 PHE B C 1
ATOM 13568 O O . PHE B 1 812 ? -13.984 -2.051 -7.711 1 86.81 812 PHE B O 1
ATOM 13575 N N . LEU B 1 813 ? -12.945 -0.909 -6.098 1 87 813 LEU B N 1
ATOM 13576 C CA . LEU B 1 813 ? -11.664 -0.942 -6.793 1 87 813 LEU B CA 1
ATOM 13577 C C . LEU B 1 813 ? -10.781 -2.057 -6.25 1 87 813 LEU B C 1
ATOM 13579 O O . LEU B 1 813 ? -9.773 -2.414 -6.867 1 87 813 LEU B O 1
ATOM 13583 N N . LYS B 1 814 ? -11.141 -2.584 -5.266 1 86.56 814 LYS B N 1
ATOM 13584 C CA . LYS B 1 814 ? -10.391 -3.664 -4.633 1 86.56 814 LYS B CA 1
ATOM 13585 C C . LYS B 1 814 ? -8.938 -3.26 -4.391 1 86.56 814 LYS B C 1
ATOM 13587 O O . LYS B 1 814 ? -8.016 -4.027 -4.684 1 86.56 814 LYS B O 1
ATOM 13592 N N . ASN B 1 815 ? -8.68 -2.039 -4.023 1 90.56 815 ASN B N 1
ATOM 13593 C CA . ASN B 1 815 ? -7.371 -1.485 -3.699 1 90.56 815 ASN B CA 1
ATOM 13594 C C . ASN B 1 815 ? -7.449 -0.502 -2.535 1 90.56 815 ASN B C 1
ATOM 13596 O O . ASN B 1 815 ? -7.922 0.625 -2.699 1 90.56 815 ASN B O 1
ATOM 13600 N N . PRO B 1 816 ? -6.91 -0.931 -1.413 1 93.62 816 PRO B N 1
ATOM 13601 C CA . PRO B 1 816 ? -7 -0.071 -0.231 1 93.62 816 PRO B CA 1
ATOM 13602 C C . PRO B 1 816 ? -6.145 1.188 -0.349 1 93.62 816 PRO B C 1
ATOM 13604 O O . PRO B 1 816 ? -6.422 2.191 0.312 1 93.62 816 PRO B O 1
ATOM 13607 N N . VAL B 1 817 ? -5.094 1.212 -1.152 1 93.31 817 VAL B N 1
ATOM 13608 C CA . VAL B 1 817 ? -4.234 2.383 -1.293 1 93.31 817 VAL B CA 1
ATOM 13609 C C . VAL B 1 817 ? -4.984 3.488 -2.031 1 93.31 817 VAL B C 1
ATOM 13611 O O . VAL B 1 817 ? -4.945 4.652 -1.628 1 93.31 817 VAL B O 1
ATOM 13614 N N . VAL B 1 818 ? -5.73 3.107 -3.055 1 95.25 818 VAL B N 1
ATOM 13615 C CA . VAL B 1 818 ? -6.512 4.094 -3.793 1 95.25 818 VAL B CA 1
ATOM 13616 C C . VAL B 1 818 ? -7.629 4.641 -2.908 1 95.25 818 VAL B C 1
ATOM 13618 O O . VAL B 1 818 ? -7.906 5.84 -2.916 1 95.25 818 VAL B O 1
ATOM 13621 N N . ALA B 1 819 ? -8.195 3.764 -2.174 1 96.62 819 ALA B N 1
ATOM 13622 C CA . ALA B 1 819 ? -9.227 4.199 -1.238 1 96.62 819 ALA B CA 1
ATOM 13623 C C . ALA B 1 819 ? -8.664 5.188 -0.221 1 96.62 819 ALA B C 1
ATOM 13625 O O . ALA B 1 819 ? -9.281 6.215 0.065 1 96.62 819 ALA B O 1
ATOM 13626 N N . GLY B 1 820 ? -7.5 4.875 0.305 1 95.5 820 GLY B N 1
ATOM 13627 C CA . GLY B 1 820 ? -6.863 5.773 1.253 1 95.5 820 GLY B CA 1
ATOM 13628 C C . GLY B 1 820 ? -6.516 7.125 0.655 1 95.5 820 GLY B C 1
ATOM 13629 O O . GLY B 1 820 ? -6.73 8.164 1.287 1 95.5 820 GLY B O 1
ATOM 13630 N N . PHE B 1 821 ? -6.086 7.215 -0.534 1 94.75 821 PHE B N 1
ATOM 13631 C CA . PHE B 1 821 ? -5.711 8.461 -1.196 1 94.75 821 PHE B CA 1
ATOM 13632 C C . PHE B 1 821 ? -6.938 9.336 -1.43 1 94.75 821 PHE B C 1
ATOM 13634 O O . PHE B 1 821 ? -6.891 10.547 -1.201 1 94.75 821 PHE B O 1
ATOM 13641 N N . ILE B 1 822 ? -8.016 8.75 -1.813 1 95.88 822 ILE B N 1
ATOM 13642 C CA . ILE B 1 822 ? -9.227 9.516 -2.084 1 95.88 822 ILE B CA 1
ATOM 13643 C C . ILE B 1 822 ? -9.773 10.102 -0.782 1 95.88 822 ILE B C 1
ATOM 13645 O O . ILE B 1 822 ? -10.195 11.258 -0.739 1 95.88 822 ILE B O 1
ATOM 13649 N N . VAL B 1 823 ? -9.758 9.312 0.266 1 97 823 VAL B N 1
ATOM 13650 C CA . VAL B 1 823 ? -10.234 9.812 1.554 1 97 823 VAL B CA 1
ATOM 13651 C C . VAL B 1 823 ? -9.359 10.969 2.02 1 97 823 VAL B C 1
ATOM 13653 O O . VAL B 1 823 ? -9.859 11.961 2.557 1 97 823 VAL B O 1
ATOM 13656 N N . LEU B 1 824 ? -8.039 10.898 1.762 1 95.19 824 LEU B N 1
ATOM 13657 C CA . LEU B 1 824 ? -7.137 11.969 2.158 1 95.19 824 LEU B CA 1
ATOM 13658 C C . LEU B 1 824 ? -7.414 13.234 1.358 1 95.19 824 LEU B C 1
ATOM 13660 O O . LEU B 1 824 ? -7.375 14.344 1.905 1 95.19 824 LEU B O 1
ATOM 13664 N N . VAL B 1 825 ? -7.738 13.07 0.119 1 94.44 825 VAL B N 1
ATOM 13665 C CA . VAL B 1 825 ? -8.031 14.227 -0.723 1 94.44 825 VAL B CA 1
ATOM 13666 C C . VAL B 1 825 ? -9.344 14.867 -0.28 1 94.44 825 VAL B C 1
ATOM 13668 O O . VAL B 1 825 ? -9.445 16.094 -0.173 1 94.44 825 VAL B O 1
ATOM 13671 N N . VAL B 1 826 ? -10.352 14.07 0.047 1 96.25 826 VAL B N 1
ATOM 13672 C CA . VAL B 1 826 ? -11.633 14.594 0.492 1 96.25 826 VAL B CA 1
ATOM 13673 C C . VAL B 1 826 ? -11.469 15.297 1.84 1 96.25 826 VAL B C 1
ATOM 13675 O O . VAL B 1 826 ? -12.031 16.375 2.061 1 96.25 826 VAL B O 1
ATOM 13678 N N . ASP B 1 827 ? -10.695 14.695 2.695 1 95.25 827 ASP B N 1
ATOM 13679 C CA . ASP B 1 827 ? -10.453 15.312 3.994 1 95.25 827 ASP B CA 1
ATOM 13680 C C . ASP B 1 827 ? -9.75 16.656 3.838 1 95.25 827 ASP B C 1
ATOM 13682 O O . ASP B 1 827 ? -10.094 17.625 4.52 1 95.25 827 ASP B O 1
ATOM 13686 N N . TYR B 1 828 ? -8.781 16.719 2.945 1 92.88 828 TYR B N 1
ATOM 13687 C CA . TYR B 1 828 ? -8.055 17.953 2.695 1 92.88 828 TYR B CA 1
ATOM 13688 C C . TYR B 1 828 ? -8.992 19.031 2.15 1 92.88 828 TYR B C 1
ATOM 13690 O O . TYR B 1 828 ? -8.906 20.188 2.549 1 92.88 828 TYR B O 1
ATOM 13698 N N . LEU B 1 829 ? -9.914 18.641 1.349 1 93.12 829 LEU B N 1
ATOM 13699 C CA . LEU B 1 829 ? -10.859 19.594 0.769 1 93.12 829 LEU B CA 1
ATOM 13700 C C . LEU B 1 829 ? -11.859 20.078 1.817 1 93.12 829 LEU B C 1
ATOM 13702 O O . LEU B 1 829 ? -12.219 21.25 1.841 1 93.12 829 LEU B O 1
ATOM 13706 N N . VAL B 1 830 ? -12.281 19.172 2.678 1 95.38 830 VAL B N 1
ATOM 13707 C CA . VAL B 1 830 ? -13.211 19.547 3.736 1 95.38 830 VAL B CA 1
ATOM 13708 C C . VAL B 1 830 ? -12.531 20.516 4.695 1 95.38 830 VAL B C 1
ATOM 13710 O O . VAL B 1 830 ? -13.125 21.531 5.082 1 95.38 830 VAL B O 1
ATOM 13713 N N . LEU B 1 831 ? -11.297 20.266 5.016 1 93.44 831 LEU B N 1
ATOM 13714 C CA . LEU B 1 831 ? -10.57 21.156 5.918 1 93.44 831 LEU B CA 1
ATOM 13715 C C . LEU B 1 831 ? -10.344 22.516 5.277 1 93.44 831 LEU B C 1
ATOM 13717 O O . LEU B 1 831 ? -10.477 23.562 5.934 1 93.44 831 LEU B O 1
ATOM 13721 N N . LYS B 1 832 ? -10.023 22.547 4.004 1 90.81 832 LYS B N 1
ATOM 13722 C CA . LYS B 1 832 ? -9.828 23.812 3.295 1 90.81 832 LYS B CA 1
ATOM 13723 C C . LYS B 1 832 ? -11.133 24.594 3.203 1 90.81 832 LYS B C 1
ATOM 13725 O O . LYS B 1 832 ? -11.141 25.812 3.326 1 90.81 832 LYS B O 1
ATOM 13730 N N . PHE B 1 833 ? -12.219 23.891 3.068 1 93.31 833 PHE B N 1
ATOM 13731 C CA . PHE B 1 833 ? -13.531 24.516 3.004 1 93.31 833 PHE B CA 1
ATOM 13732 C C . PHE B 1 833 ? -13.914 25.125 4.352 1 93.31 833 PHE B C 1
ATOM 13734 O O . PHE B 1 833 ? -14.406 26.25 4.422 1 93.31 833 PHE B O 1
ATOM 13741 N N . VAL B 1 834 ? -13.656 24.406 5.43 1 94.38 834 VAL B N 1
ATOM 13742 C CA . VAL B 1 834 ? -13.992 24.875 6.77 1 94.38 834 VAL B CA 1
ATOM 13743 C C . VAL B 1 834 ? -13.141 26.094 7.113 1 94.38 834 VAL B C 1
ATOM 13745 O O . VAL B 1 834 ? -13.656 27.094 7.621 1 94.38 834 VAL B O 1
ATOM 13748 N N . ARG B 1 835 ? -11.875 26.047 6.766 1 90.19 835 ARG B N 1
ATOM 13749 C CA . ARG B 1 835 ? -10.992 27.172 7.051 1 90.19 835 ARG B CA 1
ATOM 13750 C C . ARG B 1 835 ? -11.414 28.406 6.27 1 90.19 835 ARG B C 1
ATOM 13752 O O . ARG B 1 835 ? -11.422 29.516 6.809 1 90.19 835 ARG B O 1
ATOM 13759 N N . PHE B 1 836 ? -11.828 28.172 5.098 1 89.5 836 PHE B N 1
ATOM 13760 C CA . PHE B 1 836 ? -12.242 29.266 4.234 1 89.5 836 PHE B CA 1
ATOM 13761 C C . PHE B 1 836 ? -13.531 29.906 4.746 1 89.5 836 PHE B C 1
ATOM 13763 O O . PHE B 1 836 ? -13.609 31.125 4.895 1 89.5 836 PHE B O 1
ATOM 13770 N N . ARG B 1 837 ? -14.492 29.141 5.074 1 92.31 837 ARG B N 1
ATOM 13771 C CA . ARG B 1 837 ? -15.781 29.641 5.523 1 92.31 837 ARG B CA 1
ATOM 13772 C C . ARG B 1 837 ? -15.68 30.25 6.918 1 92.31 837 ARG B C 1
ATOM 13774 O O . ARG B 1 837 ? -16.344 31.25 7.219 1 92.31 837 ARG B O 1
ATOM 13781 N N . CYS B 1 838 ? -14.867 29.594 7.77 1 91.19 838 CYS B N 1
ATOM 13782 C CA . CYS B 1 838 ? -14.695 30.141 9.109 1 91.19 838 CYS B CA 1
ATOM 13783 C C . CYS B 1 838 ? -14.016 31.5 9.07 1 91.19 838 CYS B C 1
ATOM 13785 O O . CYS B 1 838 ? -14.398 32.406 9.812 1 91.19 838 CYS B O 1
ATOM 13787 N N . LYS B 1 839 ? -13.039 31.672 8.211 1 88.62 839 LYS B N 1
ATOM 13788 C CA . LYS B 1 839 ? -12.344 32.938 8.078 1 88.62 839 LYS B CA 1
ATOM 13789 C C . LYS B 1 839 ? -13.289 34.031 7.566 1 88.62 839 LYS B C 1
ATOM 13791 O O . LYS B 1 839 ? -13.289 35.156 8.086 1 88.62 839 LYS B O 1
ATOM 13796 N N . GLN B 1 840 ? -14.078 33.656 6.656 1 86.81 840 GLN B N 1
ATOM 13797 C CA . GLN B 1 840 ? -15.023 34.594 6.086 1 86.81 840 GLN B CA 1
ATOM 13798 C C . GLN B 1 840 ? -16.094 35 7.105 1 86.81 840 GLN B C 1
ATOM 13800 O O . GLN B 1 840 ? -16.453 36.156 7.211 1 86.81 840 GLN B O 1
ATOM 13805 N N . ASN B 1 841 ? -16.562 34.062 7.789 1 88.5 841 ASN B N 1
ATOM 13806 C CA . ASN B 1 841 ? -17.594 34.312 8.781 1 88.5 841 ASN B CA 1
ATOM 13807 C C . ASN B 1 841 ? -17.062 35.125 9.953 1 88.5 841 ASN B C 1
ATOM 13809 O O . ASN B 1 841 ? -17.734 36.031 10.453 1 88.5 841 ASN B O 1
ATOM 13813 N N . LEU B 1 842 ? -15.875 34.812 10.383 1 88.31 842 LEU B N 1
ATOM 13814 C CA . LEU B 1 842 ? -15.25 35.562 11.477 1 88.31 842 LEU B CA 1
ATOM 13815 C C . LEU B 1 842 ? -15.008 37 11.086 1 88.31 842 LEU B C 1
ATOM 13817 O O . LEU B 1 842 ? -15.211 37.906 11.891 1 88.31 842 LEU B O 1
ATOM 13821 N N . ALA B 1 843 ? -14.562 37.219 9.867 1 83.31 843 ALA B N 1
ATOM 13822 C CA . ALA B 1 843 ? -14.312 38.594 9.398 1 83.31 843 ALA B CA 1
ATOM 13823 C C . ALA B 1 843 ? -15.609 39.375 9.312 1 83.31 843 ALA B C 1
ATOM 13825 O O . ALA B 1 843 ? -15.656 40.531 9.719 1 83.31 843 ALA B O 1
ATOM 13826 N N . LYS B 1 844 ? -16.625 38.719 8.891 1 79.19 844 LYS B N 1
ATOM 13827 C CA . LYS B 1 844 ? -17.906 39.375 8.711 1 79.19 844 LYS B CA 1
ATOM 13828 C C . LYS B 1 844 ? -18.562 39.688 10.055 1 79.19 844 LYS B C 1
ATOM 13830 O O . LYS B 1 844 ? -19.078 40.781 10.266 1 79.19 844 LYS B O 1
ATOM 13835 N N . LYS B 1 845 ? -18.453 38.844 10.938 1 79.81 845 LYS B N 1
ATOM 13836 C CA . LYS B 1 845 ? -19.203 38.969 12.188 1 79.81 845 LYS B CA 1
ATOM 13837 C C . LYS B 1 845 ? -18.391 39.781 13.219 1 79.81 845 LYS B C 1
ATOM 13839 O O . LYS B 1 845 ? -18.969 40.438 14.07 1 79.81 845 LYS B O 1
ATOM 13844 N N . SER B 1 846 ? -17.109 39.594 13.242 1 78.12 846 SER B N 1
ATOM 13845 C CA . SER B 1 846 ? -16.281 40.375 14.172 1 78.12 846 SER B CA 1
ATOM 13846 C C . SER B 1 846 ? -16.016 41.781 13.633 1 78.12 846 SER B C 1
ATOM 13848 O O . SER B 1 846 ? -15.508 42.625 14.359 1 78.12 846 SER B O 1
ATOM 13850 N N . LEU B 1 847 ? -16.406 42.094 12.422 1 74.81 847 LEU B N 1
ATOM 13851 C CA . LEU B 1 847 ? -16.234 43.406 11.781 1 74.81 847 LEU B CA 1
ATOM 13852 C C . LEU B 1 847 ? -14.758 43.781 11.703 1 74.81 847 LEU B C 1
ATOM 13854 O O . LEU B 1 847 ? -14.391 44.938 11.938 1 74.81 847 LEU B O 1
ATOM 13858 N N . LEU B 1 848 ? -13.945 42.688 11.695 1 75.44 848 LEU B N 1
ATOM 13859 C CA . LEU B 1 848 ? -12.508 42.844 11.492 1 75.44 848 LEU B CA 1
ATOM 13860 C C . LEU B 1 848 ? -12.133 42.594 10.039 1 75.44 848 LEU B C 1
ATOM 13862 O O . LEU B 1 848 ? -12.859 41.906 9.312 1 75.44 848 LEU B O 1
ATOM 13866 N N . GLU B 1 849 ? -11.086 43.219 9.625 1 67.25 849 GLU B N 1
ATOM 13867 C CA . GLU B 1 849 ? -10.641 43 8.242 1 67.25 849 GLU B CA 1
ATOM 13868 C C . GLU B 1 849 ? -10.047 41.625 8.047 1 67.25 849 GLU B C 1
ATOM 13870 O O . GLU B 1 849 ? -9.297 41.125 8.891 1 67.25 849 GLU B O 1
ATOM 13875 N N . ASN B 1 850 ? -10.445 41.031 6.949 1 70.88 850 ASN B N 1
ATOM 13876 C CA . ASN B 1 850 ? -10.086 39.656 6.613 1 70.88 850 ASN B CA 1
ATOM 13877 C C . ASN B 1 850 ? -8.578 39.5 6.426 1 70.88 850 ASN B C 1
ATOM 13879 O O . ASN B 1 850 ? -8.023 38.438 6.66 1 70.88 850 ASN B O 1
ATOM 13883 N N . ARG B 1 851 ? -7.902 40.438 6.062 1 64.69 851 ARG B N 1
ATOM 13884 C CA . ARG B 1 851 ? -6.484 40.375 5.723 1 64.69 851 ARG B CA 1
ATOM 13885 C C . ARG B 1 851 ? -5.633 40.125 6.965 1 64.69 851 ARG B C 1
ATOM 13887 O O . ARG B 1 851 ? -4.496 39.656 6.863 1 64.69 851 ARG B O 1
ATOM 13894 N N . PHE B 1 852 ? -6.211 40.438 8.172 1 64.19 852 PHE B N 1
ATOM 13895 C CA . PHE B 1 852 ? -5.426 40.281 9.391 1 64.19 852 PHE B CA 1
ATOM 13896 C C . PHE B 1 852 ? -5.746 38.969 10.07 1 64.19 852 PHE B C 1
ATOM 13898 O O . PHE B 1 852 ? -5.176 38.656 11.117 1 64.19 852 PHE B O 1
ATOM 13905 N N . LEU B 1 853 ? -6.734 38.312 9.43 1 66.94 853 LEU B N 1
ATOM 13906 C CA . LEU B 1 853 ? -7.07 37 10 1 66.94 853 LEU B CA 1
ATOM 13907 C C . LEU B 1 853 ? -6.27 35.875 9.328 1 66.94 853 LEU B C 1
ATOM 13909 O O . LEU B 1 853 ? -6.176 35.844 8.102 1 66.94 853 LEU B O 1
ATOM 13913 N N . TYR B 1 854 ? -5.34 35.125 10.055 1 63.75 854 TYR B N 1
ATOM 13914 C CA . TYR B 1 854 ? -4.453 34.094 9.5 1 63.75 854 TYR B CA 1
ATOM 13915 C C . TYR B 1 854 ? -4.785 32.719 10.07 1 63.75 854 TYR B C 1
ATOM 13917 O O . TYR B 1 854 ? -5.145 32.594 11.242 1 63.75 854 TYR B O 1
#